Protein 4PZ2 (pdb70)

CATH classification: 3.40.605.10 (+1 more: 3.40.309.10)

Structure (mmCIF, N/CA/C/O backbone):
data_4PZ2
#
_entry.id   4PZ2
#
_cell.length_a   233.880
_cell.length_b   233.880
_cell.length_c   82.900
_cell.angle_alpha   90.00
_cell.angle_beta   90.00
_cell.angle_gamma   90.00
#
_symmetry.space_group_name_H-M   'I 41'
#
loop_
_entity.id
_entity.type
_entity.pdbx_description
1 polymer ZmALDH
2 non-polymer 'SODIUM ION'
3 non-polymer DI(HYDROXYETHYL)ETHER
4 non-polymer NICOTINAMIDE-ADENINE-DINUCLEOTIDE
5 non-polymer 1,2-ETHANEDIOL
6 water water
#
loop_
_atom_site.group_PDB
_atom_site.id
_atom_site.type_symbol
_atom_site.label_atom_id
_atom_site.label_alt_id
_atom_site.label_comp_id
_atom_site.label_asym_id
_atom_site.label_entity_id
_atom_site.label_seq_id
_atom_site.pdbx_PDB_ins_code
_atom_site.Cartn_x
_atom_site.Cartn_y
_atom_site.Cartn_z
_atom_site.occupancy
_atom_site.B_iso_or_equiv
_atom_site.auth_seq_id
_atom_site.auth_comp_id
_atom_site.auth_asym_id
_atom_site.auth_atom_id
_atom_site.pdbx_PDB_model_num
ATOM 1 N N . LEU A 1 42 ? 33.583 -2.590 -33.991 1.00 108.59 27 LEU A N 1
ATOM 2 C CA . LEU A 1 42 ? 33.869 -4.011 -34.181 1.00 108.01 27 LEU A CA 1
ATOM 3 C C . LEU A 1 42 ? 35.293 -4.395 -33.774 1.00 110.51 27 LEU A C 1
ATOM 4 O O . LEU A 1 42 ? 36.263 -3.698 -34.093 1.00 110.03 27 LEU A O 1
ATOM 9 N N . PHE A 1 43 ? 35.396 -5.516 -33.060 1.00 106.09 28 PHE A N 1
ATOM 10 C CA . PHE A 1 43 ? 36.631 -6.116 -32.571 1.00 104.63 28 PHE A CA 1
ATOM 11 C C . PHE A 1 43 ? 36.684 -7.538 -33.088 1.00 110.86 28 PHE A C 1
ATOM 12 O O . PHE A 1 43 ? 35.659 -8.227 -33.118 1.00 110.87 28 PHE A O 1
ATOM 20 N N . ASP A 1 44 ? 37.870 -7.974 -33.512 1.00 109.58 29 ASP A N 1
ATOM 21 C CA . ASP A 1 44 ? 38.056 -9.322 -34.037 1.00 110.69 29 ASP A CA 1
ATOM 22 C C . ASP A 1 44 ? 37.940 -10.384 -32.942 1.00 113.03 29 ASP A C 1
ATOM 23 O O . ASP A 1 44 ? 38.601 -10.280 -31.904 1.00 111.64 29 ASP A O 1
ATOM 28 N N . VAL A 1 45 ? 37.054 -11.376 -33.170 1.00 109.13 30 VAL A N 1
ATOM 29 C CA . VAL A 1 45 ? 36.820 -12.518 -32.281 1.00 107.40 30 VAL A CA 1
ATOM 30 C C . VAL A 1 45 ? 38.101 -13.378 -32.332 1.00 110.28 30 VAL A C 1
ATOM 31 O O . VAL A 1 45 ? 38.580 -13.699 -33.426 1.00 110.99 30 VAL A O 1
ATOM 35 N N . PRO A 1 46 ? 38.721 -13.689 -31.177 1.00 104.58 31 PRO A N 1
ATOM 36 C CA . PRO A 1 46 ? 39.983 -14.441 -31.220 1.00 103.66 31 PRO A CA 1
ATOM 37 C C . PRO A 1 46 ? 39.815 -15.942 -31.467 1.00 105.98 31 PRO A C 1
ATOM 38 O O . PRO A 1 46 ? 38.739 -16.499 -31.246 1.00 105.32 31 PRO A O 1
ATOM 42 N N . GLU A 1 47 ? 40.885 -16.593 -31.926 1.00 101.79 32 GLU A N 1
ATOM 43 C CA . GLU A 1 47 ? 40.884 -18.037 -32.123 1.00 101.35 32 GLU A CA 1
ATOM 44 C C . GLU A 1 47 ? 41.399 -18.640 -30.813 1.00 101.56 32 GLU A C 1
ATOM 45 O O . GLU A 1 47 ? 42.389 -18.154 -30.256 1.00 101.61 32 GLU A O 1
ATOM 51 N N . ILE A 1 48 ? 40.695 -19.647 -30.287 1.00 94.04 33 ILE A N 1
ATOM 52 C CA . ILE A 1 48 ? 41.061 -20.296 -29.026 1.00 90.12 33 ILE A CA 1
ATOM 53 C C . ILE A 1 48 ? 42.102 -21.371 -29.331 1.00 90.09 33 ILE A C 1
ATOM 54 O O . ILE A 1 48 ? 41.829 -22.305 -30.089 1.00 90.49 33 ILE A O 1
ATOM 59 N N . ARG A 1 49 ? 43.304 -21.217 -28.774 1.00 83.50 34 ARG A N 1
ATOM 60 C CA . ARG A 1 49 ? 44.394 -22.151 -29.033 1.00 82.41 34 ARG A CA 1
ATOM 61 C C . ARG A 1 49 ? 44.802 -22.977 -27.821 1.00 80.27 34 ARG A C 1
ATOM 62 O O . ARG A 1 49 ? 45.217 -24.121 -27.989 1.00 80.35 34 ARG A O 1
ATOM 70 N N . PHE A 1 50 ? 44.690 -22.406 -26.613 1.00 72.60 35 PHE A N 1
ATOM 71 C CA . PHE A 1 50 ? 45.083 -23.068 -25.365 1.00 69.89 35 PHE A CA 1
ATOM 72 C C . PHE A 1 50 ? 43.879 -23.468 -24.536 1.00 74.97 35 PHE A C 1
ATOM 73 O O . PHE A 1 50 ? 43.193 -22.610 -23.972 1.00 74.69 35 PHE A O 1
ATOM 81 N N . THR A 1 51 ? 43.595 -24.787 -24.523 1.00 71.99 36 THR A N 1
ATOM 82 C CA . THR A 1 51 ? 42.445 -25.394 -23.850 1.00 71.16 36 THR A CA 1
ATOM 83 C C . THR A 1 51 ? 42.831 -26.516 -22.881 1.00 74.38 36 THR A C 1
ATOM 84 O O . THR A 1 51 ? 41.969 -26.971 -22.133 1.00 75.59 36 THR A O 1
ATOM 88 N N . LYS A 1 52 ? 44.101 -26.968 -22.896 1.00 68.66 37 LYS A N 1
ATOM 89 C CA . LYS A 1 52 ? 44.591 -28.055 -22.036 1.00 67.62 37 LYS A CA 1
ATOM 90 C C . LYS A 1 52 ? 45.195 -27.519 -20.721 1.00 70.87 37 LYS A C 1
ATOM 91 O O . LYS A 1 52 ? 45.399 -26.318 -20.591 1.00 68.44 37 LYS A O 1
ATOM 97 N N . LEU A 1 53 ? 45.491 -28.415 -19.752 1.00 69.49 38 LEU A N 1
ATOM 98 C CA . LEU A 1 53 ? 46.141 -28.059 -18.479 1.00 68.56 38 LEU A CA 1
ATOM 99 C C . LEU A 1 53 ? 47.606 -27.724 -18.757 1.00 71.81 38 LEU A C 1
ATOM 100 O O . LEU A 1 53 ? 48.204 -28.303 -19.664 1.00 70.82 38 LEU A O 1
ATOM 105 N N . PHE A 1 54 ? 48.189 -26.794 -17.987 1.00 68.34 39 PHE A N 1
ATOM 106 C CA . PHE A 1 54 ? 49.598 -26.455 -18.171 1.00 66.49 39 PHE A CA 1
ATOM 107 C C . PHE A 1 54 ? 50.401 -26.999 -16.987 1.00 67.19 39 PHE A C 1
ATOM 108 O O . PHE A 1 54 ? 50.333 -26.457 -15.887 1.00 64.98 39 PHE A O 1
ATOM 116 N N . ILE A 1 55 ? 51.060 -28.149 -17.193 1.00 65.45 40 ILE A N 1
ATOM 117 C CA . ILE A 1 55 ? 51.840 -28.845 -16.152 1.00 65.34 40 ILE A CA 1
ATOM 118 C C . ILE A 1 55 ? 53.252 -29.117 -16.664 1.00 71.33 40 ILE A C 1
ATOM 119 O O . ILE A 1 55 ? 53.416 -29.671 -17.751 1.00 72.68 40 ILE A O 1
ATOM 124 N N . ASN A 1 56 ? 54.259 -28.695 -15.879 1.00 67.20 41 ASN A N 1
ATOM 125 C CA . ASN A 1 56 ? 55.690 -28.865 -16.139 1.00 67.24 41 ASN A CA 1
ATOM 126 C C . ASN A 1 56 ? 56.144 -28.410 -17.541 1.00 70.80 41 ASN A C 1
ATOM 127 O O . ASN A 1 56 ? 56.915 -29.097 -18.212 1.00 71.44 41 ASN A O 1
ATOM 132 N N . GLY A 1 57 ? 55.655 -27.242 -17.946 1.00 66.26 42 GLY A N 1
ATOM 133 C CA . GLY A 1 57 ? 55.971 -26.618 -19.223 1.00 66.51 42 GLY A CA 1
ATOM 134 C C . GLY A 1 57 ? 55.226 -27.155 -20.426 1.00 70.55 42 GLY A C 1
ATOM 135 O O . GLY A 1 57 ? 55.510 -26.741 -21.551 1.00 70.83 42 GLY A O 1
ATOM 136 N N . SER A 1 58 ? 54.267 -28.069 -20.216 1.00 66.96 43 SER A N 1
ATOM 137 C CA . SER A 1 58 ? 53.525 -28.681 -21.309 1.00 67.01 43 SER A CA 1
ATOM 138 C C . SER A 1 58 ? 52.021 -28.572 -21.177 1.00 71.56 43 SER A C 1
ATOM 139 O O . SER A 1 58 ? 51.502 -28.576 -20.061 1.00 71.33 43 SER A O 1
ATOM 142 N N . PHE A 1 59 ? 51.318 -28.514 -22.333 1.00 68.78 44 PHE A N 1
ATOM 143 C CA . PHE A 1 59 ? 49.855 -28.520 -22.399 1.00 68.01 44 PHE A CA 1
ATOM 144 C C . PHE A 1 59 ? 49.420 -29.973 -22.487 1.00 74.00 44 PHE A C 1
ATOM 145 O O . PHE A 1 59 ? 49.725 -30.666 -23.457 1.00 75.51 44 PHE A O 1
ATOM 153 N N . VAL A 1 60 ? 48.806 -30.463 -21.405 1.00 69.66 45 VAL A N 1
ATOM 154 C CA . VAL A 1 60 ? 48.369 -31.849 -21.254 1.00 68.47 45 VAL A CA 1
ATOM 155 C C . VAL A 1 60 ? 46.882 -31.946 -20.915 1.00 74.38 45 VAL A C 1
ATOM 156 O O . VAL A 1 60 ? 46.317 -31.010 -20.347 1.00 73.72 45 VAL A O 1
ATOM 160 N N . ASP A 1 61 ? 46.263 -33.090 -21.238 1.00 73.10 46 ASP A N 1
ATOM 161 C CA . ASP A 1 61 ? 44.868 -33.363 -20.902 1.00 73.97 46 ASP A CA 1
ATOM 162 C C . ASP A 1 61 ? 44.788 -33.825 -19.446 1.00 77.41 46 ASP A C 1
ATOM 163 O O . ASP A 1 61 ? 45.796 -34.231 -18.865 1.00 76.36 46 ASP A O 1
ATOM 168 N N . ALA A 1 62 ? 43.585 -33.797 -18.870 1.00 74.27 47 ALA A N 1
ATOM 169 C CA . ALA A 1 62 ? 43.340 -34.286 -17.515 1.00 73.49 47 ALA A CA 1
ATOM 170 C C . ALA A 1 62 ? 43.522 -35.804 -17.525 1.00 77.29 47 ALA A C 1
ATOM 171 O O . ALA A 1 62 ? 43.311 -36.432 -18.564 1.00 77.80 47 ALA A O 1
ATOM 173 N N . VAL A 1 63 ? 43.928 -36.388 -16.383 1.00 73.54 48 VAL A N 1
ATOM 174 C CA . VAL A 1 63 ? 44.142 -37.834 -16.217 1.00 74.09 48 VAL A CA 1
ATOM 175 C C . VAL A 1 63 ? 42.891 -38.634 -16.698 1.00 76.98 48 VAL A C 1
ATOM 176 O O . VAL A 1 63 ? 43.025 -39.641 -17.401 1.00 76.50 48 VAL A O 1
ATOM 180 N N . SER A 1 64 ? 41.692 -38.109 -16.367 1.00 72.18 49 SER A N 1
ATOM 181 C CA . SER A 1 64 ? 40.378 -38.648 -16.699 1.00 72.04 49 SER A CA 1
ATOM 182 C C . SER A 1 64 ? 39.983 -38.445 -18.171 1.00 77.53 49 SER A C 1
ATOM 183 O O . SER A 1 64 ? 39.094 -39.153 -18.674 1.00 80.02 49 SER A O 1
ATOM 186 N N . GLY A 1 65 ? 40.604 -37.474 -18.830 1.00 71.39 50 GLY A N 1
ATOM 187 C CA . GLY A 1 65 ? 40.289 -37.118 -20.206 1.00 71.35 50 GLY A CA 1
ATOM 188 C C . GLY A 1 65 ? 39.042 -36.252 -20.289 1.00 75.89 50 GLY A C 1
ATOM 189 O O . GLY A 1 65 ? 38.542 -35.974 -21.390 1.00 77.25 50 GLY A O 1
ATOM 190 N N . ARG A 1 66 ? 38.534 -35.818 -19.114 1.00 70.61 51 ARG A N 1
ATOM 191 C CA . ARG A 1 66 ? 37.342 -34.990 -18.971 1.00 70.51 51 ARG A CA 1
ATOM 192 C C . ARG A 1 66 ? 37.587 -33.550 -19.368 1.00 74.96 51 ARG A C 1
ATOM 193 O O . ARG A 1 66 ? 38.693 -33.024 -19.197 1.00 75.58 51 ARG A O 1
ATOM 201 N N . THR A 1 67 ? 36.543 -32.913 -19.909 1.00 70.65 52 THR A N 1
ATOM 202 C CA . THR A 1 67 ? 36.528 -31.511 -20.300 1.00 69.23 52 THR A CA 1
ATOM 203 C C . THR A 1 67 ? 35.292 -30.845 -19.708 1.00 72.95 52 THR A C 1
ATOM 204 O O . THR A 1 67 ? 34.335 -31.528 -19.317 1.00 71.87 52 THR A O 1
ATOM 208 N N . PHE A 1 68 ? 35.345 -29.515 -19.584 1.00 68.75 53 PHE A N 1
ATOM 209 C CA . PHE A 1 68 ? 34.225 -28.693 -19.139 1.00 68.55 53 PHE A CA 1
ATOM 210 C C . PHE A 1 68 ? 34.122 -27.563 -20.145 1.00 75.14 53 PHE A C 1
ATOM 211 O O . PHE A 1 68 ? 35.139 -27.157 -20.715 1.00 74.78 53 PHE A O 1
ATOM 219 N N . ASP A 1 69 ? 32.908 -27.090 -20.411 1.00 73.70 54 ASP A N 1
ATOM 220 C CA . ASP A 1 69 ? 32.729 -26.017 -21.382 1.00 73.67 54 ASP A CA 1
ATOM 221 C C . ASP A 1 69 ? 32.793 -24.640 -20.766 1.00 76.11 54 ASP A C 1
ATOM 222 O O . ASP A 1 69 ? 32.323 -24.431 -19.645 1.00 73.71 54 ASP A O 1
ATOM 227 N N . THR A 1 70 ? 33.372 -23.699 -21.529 1.00 73.55 55 THR A N 1
ATOM 228 C CA . THR A 1 70 ? 33.394 -22.276 -21.218 1.00 72.78 55 THR A CA 1
ATOM 229 C C . THR A 1 70 ? 32.468 -21.637 -22.255 1.00 75.64 55 THR A C 1
ATOM 230 O O . THR A 1 70 ? 32.500 -22.030 -23.421 1.00 74.84 55 THR A O 1
ATOM 234 N N . ARG A 1 71 ? 31.587 -20.731 -21.818 1.00 72.00 56 ARG A N 1
ATOM 235 C CA . ARG A 1 71 ? 30.602 -20.114 -22.697 1.00 72.36 56 ARG A CA 1
ATOM 236 C C . ARG A 1 71 ? 30.765 -18.611 -22.856 1.00 77.74 56 ARG A C 1
ATOM 237 O O . ARG A 1 71 ? 31.352 -17.967 -21.990 1.00 78.92 56 ARG A O 1
ATOM 245 N N . ASP A 1 72 ? 30.278 -18.059 -23.989 1.00 74.46 57 ASP A N 1
ATOM 246 C CA . ASP A 1 72 ? 30.278 -16.631 -24.301 1.00 74.19 57 ASP A CA 1
ATOM 247 C C . ASP A 1 72 ? 28.955 -16.032 -23.784 1.00 77.16 57 ASP A C 1
ATOM 248 O O . ASP A 1 72 ? 27.899 -16.347 -24.336 1.00 76.29 57 ASP A O 1
ATOM 253 N N . PRO A 1 73 ? 28.999 -15.150 -22.746 1.00 72.80 58 PRO A N 1
ATOM 254 C CA . PRO A 1 73 ? 27.743 -14.559 -22.211 1.00 72.52 58 PRO A CA 1
ATOM 255 C C . PRO A 1 73 ? 26.913 -13.691 -23.167 1.00 76.79 58 PRO A C 1
ATOM 256 O O . PRO A 1 73 ? 25.752 -13.393 -22.865 1.00 76.62 58 PRO A O 1
ATOM 260 N N . ARG A 1 74 ? 27.492 -13.293 -24.316 1.00 73.52 59 ARG A N 1
ATOM 261 C CA . ARG A 1 74 ? 26.776 -12.528 -25.343 1.00 74.25 59 ARG A CA 1
ATOM 262 C C . ARG A 1 74 ? 25.736 -13.403 -26.049 1.00 77.71 59 ARG A C 1
ATOM 263 O O . ARG A 1 74 ? 24.747 -12.872 -26.536 1.00 78.12 59 ARG A O 1
ATOM 271 N N . THR A 1 75 ? 25.998 -14.722 -26.160 1.00 74.36 60 THR A N 1
ATOM 272 C CA . THR A 1 75 ? 25.158 -15.694 -26.865 1.00 75.70 60 THR A CA 1
ATOM 273 C C . THR A 1 75 ? 24.691 -16.863 -25.980 1.00 82.09 60 THR A C 1
ATOM 274 O O . THR A 1 75 ? 23.644 -17.454 -26.265 1.00 83.54 60 THR A O 1
ATOM 278 N N . GLY A 1 76 ? 25.493 -17.214 -24.967 1.00 77.24 61 GLY A N 1
ATOM 279 C CA . GLY A 1 76 ? 25.249 -18.352 -24.086 1.00 76.67 61 GLY A CA 1
ATOM 280 C C . GLY A 1 76 ? 25.778 -19.659 -24.658 1.00 80.79 61 GLY A C 1
ATOM 281 O O . GLY A 1 76 ? 25.529 -20.735 -24.096 1.00 80.34 61 GLY A O 1
ATOM 282 N N . GLY A 1 77 ? 26.509 -19.554 -25.777 1.00 77.92 62 GLY A N 1
ATOM 283 C CA . GLY A 1 77 ? 27.103 -20.681 -26.496 1.00 78.25 62 GLY A CA 1
ATOM 284 C C . GLY A 1 77 ? 28.526 -21.013 -26.089 1.00 81.36 62 GLY A C 1
ATOM 285 O O . GLY A 1 77 ? 29.273 -20.132 -25.657 1.00 78.37 62 GLY A O 1
ATOM 286 N N . VAL A 1 78 ? 28.910 -22.303 -26.255 1.00 80.06 63 VAL A N 1
ATOM 287 C CA . VAL A 1 78 ? 30.235 -22.862 -25.927 1.00 78.71 63 VAL A CA 1
ATOM 288 C C . VAL A 1 78 ? 31.335 -22.216 -26.795 1.00 83.77 63 VAL A C 1
ATOM 289 O O . VAL A 1 78 ? 31.220 -22.187 -28.022 1.00 84.19 63 VAL A O 1
ATOM 293 N N . ILE A 1 79 ? 32.370 -21.676 -26.133 1.00 79.95 64 ILE A N 1
ATOM 294 C CA . ILE A 1 79 ? 33.550 -21.051 -26.736 1.00 79.82 64 ILE A CA 1
ATOM 295 C C . ILE A 1 79 ? 34.579 -22.164 -27.003 1.00 83.21 64 ILE A C 1
ATOM 296 O O . ILE A 1 79 ? 35.132 -22.258 -28.095 1.00 84.07 64 ILE A O 1
ATOM 301 N N . ALA A 1 80 ? 34.867 -22.963 -25.971 1.00 78.12 65 ALA A N 1
ATOM 302 C CA . ALA A 1 80 ? 35.856 -24.032 -25.992 1.00 77.12 65 ALA A CA 1
ATOM 303 C C . ALA A 1 80 ? 35.528 -25.110 -24.967 1.00 80.80 65 ALA A C 1
ATOM 304 O O . ALA A 1 80 ? 34.760 -24.878 -24.025 1.00 80.62 65 ALA A O 1
ATOM 306 N N . SER A 1 81 ? 36.131 -26.287 -25.150 1.00 77.72 66 SER A N 1
ATOM 307 C CA . SER A 1 81 ? 36.015 -27.409 -24.224 1.00 77.36 66 SER A CA 1
ATOM 308 C C . SER A 1 81 ? 37.402 -27.518 -23.529 1.00 78.83 66 SER A C 1
ATOM 309 O O . SER A 1 81 ? 38.393 -27.899 -24.159 1.00 79.46 66 SER A O 1
ATOM 312 N N . VAL A 1 82 ? 37.467 -27.097 -22.250 1.00 71.95 67 VAL A N 1
ATOM 313 C CA . VAL A 1 82 ? 38.679 -27.034 -21.424 1.00 69.72 67 VAL A CA 1
ATOM 314 C C . VAL A 1 82 ? 38.912 -28.321 -20.598 1.00 71.54 67 VAL A C 1
ATOM 315 O O . VAL A 1 82 ? 37.980 -28.833 -19.987 1.00 73.09 67 VAL A O 1
ATOM 319 N N . ALA A 1 83 ? 40.158 -28.810 -20.549 1.00 65.06 68 ALA A N 1
ATOM 320 C CA . ALA A 1 83 ? 40.535 -29.970 -19.748 1.00 64.77 68 ALA A CA 1
ATOM 321 C C . ALA A 1 83 ? 40.116 -29.733 -18.285 1.00 72.26 68 ALA A C 1
ATOM 322 O O . ALA A 1 83 ? 40.386 -28.668 -17.705 1.00 71.72 68 ALA A O 1
ATOM 324 N N . GLU A 1 84 ? 39.409 -30.711 -17.711 1.00 71.79 69 GLU A N 1
ATOM 325 C CA . GLU A 1 84 ? 38.878 -30.617 -16.354 1.00 71.28 69 GLU A CA 1
ATOM 326 C C . GLU A 1 84 ? 39.811 -31.240 -15.327 1.00 75.70 69 GLU A C 1
ATOM 327 O O . GLU A 1 84 ? 39.829 -32.465 -15.179 1.00 76.11 69 GLU A O 1
ATOM 333 N N . ALA A 1 85 ? 40.579 -30.386 -14.603 1.00 70.93 70 ALA A N 1
ATOM 334 C CA . ALA A 1 85 ? 41.492 -30.867 -13.568 1.00 70.25 70 ALA A CA 1
ATOM 335 C C . ALA A 1 85 ? 40.749 -31.311 -12.313 1.00 74.67 70 ALA A C 1
ATOM 336 O O . ALA A 1 85 ? 39.733 -30.716 -11.923 1.00 74.12 70 ALA A O 1
ATOM 338 N N . ASP A 1 86 ? 41.255 -32.385 -11.708 1.00 71.49 71 ASP A N 1
ATOM 339 C CA . ASP A 1 86 ? 40.748 -32.950 -10.460 1.00 71.48 71 ASP A CA 1
ATOM 340 C C . ASP A 1 86 ? 41.953 -33.186 -9.542 1.00 72.63 71 ASP A C 1
ATOM 341 O O . ASP A 1 86 ? 43.045 -32.726 -9.876 1.00 71.60 71 ASP A O 1
ATOM 346 N N . LYS A 1 87 ? 41.757 -33.890 -8.400 1.00 67.56 72 LYS A N 1
ATOM 347 C CA . LYS A 1 87 ? 42.775 -34.212 -7.401 1.00 66.42 72 LYS A CA 1
ATOM 348 C C . LYS A 1 87 ? 44.096 -34.736 -7.997 1.00 71.77 72 LYS A C 1
ATOM 349 O O . LYS A 1 87 ? 45.157 -34.228 -7.649 1.00 71.69 72 LYS A O 1
ATOM 355 N N . GLU A 1 88 ? 44.024 -35.716 -8.906 1.00 70.82 73 GLU A N 1
ATOM 356 C CA . GLU A 1 88 ? 45.188 -36.349 -9.549 1.00 71.25 73 GLU A CA 1
ATOM 357 C C . GLU A 1 88 ? 46.047 -35.375 -10.359 1.00 71.22 73 GLU A C 1
ATOM 358 O O . GLU A 1 88 ? 47.269 -35.477 -10.339 1.00 69.78 73 GLU A O 1
ATOM 364 N N . ASP A 1 89 ? 45.393 -34.433 -11.061 1.00 67.17 74 ASP A N 1
ATOM 365 C CA . ASP A 1 89 ? 46.034 -33.401 -11.886 1.00 65.35 74 ASP A CA 1
ATOM 366 C C . ASP A 1 89 ? 46.694 -32.331 -11.027 1.00 67.55 74 ASP A C 1
ATOM 367 O O . ASP A 1 89 ? 47.760 -31.819 -11.387 1.00 66.74 74 ASP A O 1
ATOM 372 N N . VAL A 1 90 ? 46.058 -31.994 -9.888 1.00 63.63 75 VAL A N 1
ATOM 373 C CA . VAL A 1 90 ? 46.576 -31.046 -8.908 1.00 63.03 75 VAL A CA 1
ATOM 374 C C . VAL A 1 90 ? 47.863 -31.657 -8.314 1.00 66.99 75 VAL A C 1
ATOM 375 O O . VAL A 1 90 ? 48.874 -30.959 -8.215 1.00 67.69 75 VAL A O 1
ATOM 379 N N . ASP A 1 91 ? 47.830 -32.964 -7.973 1.00 63.03 76 ASP A N 1
ATOM 380 C CA . ASP A 1 91 ? 48.971 -33.730 -7.449 1.00 62.76 76 ASP A CA 1
ATOM 381 C C . ASP A 1 91 ? 50.179 -33.635 -8.394 1.00 67.78 76 ASP A C 1
ATOM 382 O O . ASP A 1 91 ? 51.274 -33.295 -7.947 1.00 66.79 76 ASP A O 1
ATOM 387 N N . LEU A 1 92 ? 49.952 -33.901 -9.701 1.00 66.34 77 LEU A N 1
ATOM 388 C CA . LEU A 1 92 ? 50.905 -33.807 -10.809 1.00 66.93 77 LEU A CA 1
ATOM 389 C C . LEU A 1 92 ? 51.519 -32.385 -10.900 1.00 71.60 77 LEU A C 1
ATOM 390 O O . LEU A 1 92 ? 52.741 -32.244 -10.984 1.00 73.85 77 LEU A O 1
ATOM 395 N N . ALA A 1 93 ? 50.675 -31.343 -10.854 1.00 65.51 78 ALA A N 1
ATOM 396 C CA . ALA A 1 93 ? 51.103 -29.942 -10.888 1.00 63.53 78 ALA A CA 1
ATOM 397 C C . ALA A 1 93 ? 51.923 -29.557 -9.634 1.00 66.43 78 ALA A C 1
ATOM 398 O O . ALA A 1 93 ? 52.957 -28.882 -9.768 1.00 66.08 78 ALA A O 1
ATOM 400 N N . VAL A 1 94 ? 51.493 -30.015 -8.427 1.00 62.06 79 VAL A N 1
ATOM 401 C CA . VAL A 1 94 ? 52.214 -29.771 -7.156 1.00 61.00 79 VAL A CA 1
ATOM 402 C C . VAL A 1 94 ? 53.599 -30.453 -7.162 1.00 64.71 79 VAL A C 1
ATOM 403 O O . VAL A 1 94 ? 54.577 -29.853 -6.691 1.00 65.16 79 VAL A O 1
ATOM 407 N N . ARG A 1 95 ? 53.682 -31.669 -7.739 1.00 59.79 80 ARG A N 1
ATOM 408 C CA . ARG A 1 95 ? 54.928 -32.426 -7.882 1.00 59.72 80 ARG A CA 1
ATOM 409 C C . ARG A 1 95 ? 55.901 -31.719 -8.822 1.00 65.70 80 ARG A C 1
ATOM 410 O O . ARG A 1 95 ? 57.096 -31.653 -8.519 1.00 67.52 80 ARG A O 1
ATOM 418 N N . ALA A 1 96 ? 55.379 -31.145 -9.937 1.00 61.69 81 ALA A N 1
ATOM 419 C CA . ALA A 1 96 ? 56.139 -30.370 -10.927 1.00 61.12 81 ALA A CA 1
ATOM 420 C C . ALA A 1 96 ? 56.715 -29.094 -10.283 1.00 67.02 81 ALA A C 1
ATOM 421 O O . ALA A 1 96 ? 57.876 -28.743 -10.554 1.00 67.83 81 ALA A O 1
ATOM 423 N N . ALA A 1 97 ? 55.900 -28.419 -9.424 1.00 61.65 82 ALA A N 1
ATOM 424 C CA . ALA A 1 97 ? 56.295 -27.201 -8.707 1.00 61.34 82 ALA A CA 1
ATOM 425 C C . ALA A 1 97 ? 57.318 -27.520 -7.635 1.00 65.63 82 ALA A C 1
ATOM 426 O O . ALA A 1 97 ? 58.302 -26.792 -7.494 1.00 64.69 82 ALA A O 1
ATOM 428 N N . ARG A 1 98 ? 57.123 -28.645 -6.925 1.00 64.67 83 ARG A N 1
ATOM 429 C CA . ARG A 1 98 ? 58.051 -29.121 -5.894 1.00 64.83 83 ARG A CA 1
ATOM 430 C C . ARG A 1 98 ? 59.448 -29.394 -6.485 1.00 68.30 83 ARG A C 1
ATOM 431 O O . ARG A 1 98 ? 60.450 -28.956 -5.912 1.00 67.10 83 ARG A O 1
ATOM 439 N N . ALA A 1 99 ? 59.503 -30.078 -7.648 1.00 65.41 84 ALA A N 1
ATOM 440 C CA . ALA A 1 99 ? 60.770 -30.376 -8.328 1.00 64.76 84 ALA A CA 1
ATOM 441 C C . ALA A 1 99 ? 61.453 -29.076 -8.801 1.00 66.65 84 ALA A C 1
ATOM 442 O O . ALA A 1 99 ? 62.664 -28.918 -8.628 1.00 66.52 84 ALA A O 1
ATOM 444 N N . ALA A 1 100 ? 60.662 -28.129 -9.333 1.00 62.42 85 ALA A N 1
ATOM 445 C CA . ALA A 1 100 ? 61.143 -26.822 -9.803 1.00 60.37 85 ALA A CA 1
ATOM 446 C C . ALA A 1 100 ? 61.733 -25.988 -8.663 1.00 63.79 85 ALA A C 1
ATOM 447 O O . ALA A 1 100 ? 62.735 -25.290 -8.869 1.00 64.30 85 ALA A O 1
ATOM 449 N N . PHE A 1 101 ? 61.120 -26.059 -7.463 1.00 57.54 86 PHE A N 1
ATOM 450 C CA . PHE A 1 101 ? 61.605 -25.330 -6.298 1.00 55.48 86 PHE A CA 1
ATOM 451 C C . PHE A 1 101 ? 62.797 -26.012 -5.617 1.00 58.52 86 PHE A C 1
ATOM 452 O O . PHE A 1 101 ? 63.790 -25.349 -5.319 1.00 59.11 86 PHE A O 1
ATOM 460 N N . ASP A 1 102 ? 62.671 -27.307 -5.309 1.00 54.93 87 ASP A N 1
ATOM 461 C CA . ASP A 1 102 ? 63.693 -28.082 -4.609 1.00 54.78 87 ASP A CA 1
ATOM 462 C C . ASP A 1 102 ? 64.938 -28.331 -5.392 1.00 61.69 87 ASP A C 1
ATOM 463 O O . ASP A 1 102 ? 66.006 -28.364 -4.785 1.00 63.31 87 ASP A O 1
ATOM 468 N N . HIS A 1 103 ? 64.824 -28.550 -6.726 1.00 60.02 88 HIS A N 1
ATOM 469 C CA . HIS A 1 103 ? 65.969 -28.901 -7.576 1.00 60.71 88 HIS A CA 1
ATOM 470 C C . HIS A 1 103 ? 66.199 -28.029 -8.804 1.00 66.94 88 HIS A C 1
ATOM 471 O O . HIS A 1 103 ? 67.294 -28.066 -9.364 1.00 67.60 88 HIS A O 1
ATOM 478 N N . GLY A 1 104 ? 65.186 -27.272 -9.209 1.00 63.39 89 GLY A N 1
ATOM 479 C CA . GLY A 1 104 ? 65.252 -26.417 -10.382 1.00 63.20 89 GLY A CA 1
ATOM 480 C C . GLY A 1 104 ? 65.993 -25.103 -10.222 1.00 68.65 89 GLY A C 1
ATOM 481 O O . GLY A 1 104 ? 66.361 -24.687 -9.113 1.00 69.08 89 GLY A O 1
ATOM 482 N N . GLU A 1 105 ? 66.163 -24.432 -11.363 1.00 65.17 90 GLU A N 1
ATOM 483 C CA . GLU A 1 105 ? 66.873 -23.175 -11.574 1.00 65.25 90 GLU A CA 1
ATOM 484 C C . GLU A 1 105 ? 66.281 -21.937 -10.924 1.00 64.90 90 GLU A C 1
ATOM 485 O O . GLU A 1 105 ? 67.047 -21.101 -10.457 1.00 64.48 90 GLU A O 1
ATOM 491 N N . TRP A 1 106 ? 64.949 -21.762 -10.972 1.00 59.68 91 TRP A N 1
ATOM 492 C CA . TRP A 1 106 ? 64.254 -20.561 -10.479 1.00 58.88 91 TRP A CA 1
ATOM 493 C C . TRP A 1 106 ? 64.681 -19.982 -9.098 1.00 63.38 91 TRP A C 1
ATOM 494 O O . TRP A 1 106 ? 65.045 -18.789 -9.056 1.00 63.09 91 TRP A O 1
ATOM 505 N N . PRO A 1 107 ? 64.686 -20.767 -7.977 1.00 57.06 92 PRO A N 1
ATOM 506 C CA . PRO A 1 107 ? 65.140 -20.184 -6.696 1.00 55.99 92 PRO A CA 1
ATOM 507 C C . PRO A 1 107 ? 66.656 -19.949 -6.655 1.00 60.01 92 PRO A C 1
ATOM 508 O O . PRO A 1 107 ? 67.139 -19.162 -5.827 1.00 57.54 92 PRO A O 1
ATOM 512 N N . ARG A 1 108 ? 67.407 -20.657 -7.544 1.00 56.27 93 ARG A N 1
ATOM 513 C CA . ARG A 1 108 ? 68.872 -20.581 -7.627 1.00 55.70 93 ARG A CA 1
ATOM 514 C C . ARG A 1 108 ? 69.379 -19.443 -8.507 1.00 60.59 93 ARG A C 1
ATOM 515 O O . ARG A 1 108 ? 70.569 -19.132 -8.489 1.00 59.37 93 ARG A O 1
ATOM 523 N N . MET A 1 109 ? 68.473 -18.819 -9.268 1.00 59.56 94 MET A N 1
ATOM 524 C CA . MET A 1 109 ? 68.765 -17.652 -10.101 1.00 60.37 94 MET A CA 1
ATOM 525 C C . MET A 1 109 ? 68.858 -16.409 -9.223 1.00 61.94 94 MET A C 1
ATOM 526 O O . MET A 1 109 ? 68.217 -16.324 -8.173 1.00 60.31 94 MET A O 1
ATOM 531 N N . SER A 1 110 ? 69.629 -15.426 -9.669 1.00 59.80 95 SER A N 1
ATOM 532 C CA . SER A 1 110 ? 69.711 -14.151 -8.963 1.00 59.21 95 SER A CA 1
ATOM 533 C C . SER A 1 110 ? 68.391 -13.374 -9.182 1.00 63.75 95 SER A C 1
ATOM 534 O O . SER A 1 110 ? 67.691 -13.614 -10.179 1.00 63.34 95 SER A O 1
ATOM 537 N N . GLY A 1 111 ? 68.060 -12.476 -8.249 1.00 59.77 96 GLY A N 1
ATOM 538 C CA . GLY A 1 111 ? 66.893 -11.615 -8.375 1.00 58.71 96 GLY A CA 1
ATOM 539 C C . GLY A 1 111 ? 66.899 -10.866 -9.700 1.00 62.48 96 GLY A C 1
ATOM 540 O O . GLY A 1 111 ? 65.853 -10.711 -10.328 1.00 63.79 96 GLY A O 1
ATOM 541 N N . SER A 1 112 ? 68.096 -10.462 -10.166 1.00 57.59 97 SER A N 1
ATOM 542 C CA . SER A 1 112 ? 68.322 -9.794 -11.449 1.00 57.52 97 SER A CA 1
ATOM 543 C C . SER A 1 112 ? 67.899 -10.690 -12.623 1.00 63.73 97 SER A C 1
ATOM 544 O O . SER A 1 112 ? 67.273 -10.203 -13.560 1.00 63.62 97 SER A O 1
ATOM 547 N N . GLU A 1 113 ? 68.260 -11.991 -12.564 1.00 61.95 98 GLU A N 1
ATOM 548 C CA . GLU A 1 113 ? 67.930 -13.007 -13.580 1.00 61.71 98 GLU A CA 1
ATOM 549 C C . GLU A 1 113 ? 66.429 -13.247 -13.642 1.00 63.41 98 GLU A C 1
ATOM 550 O O . GLU A 1 113 ? 65.853 -13.228 -14.737 1.00 62.75 98 GLU A O 1
ATOM 556 N N . ARG A 1 114 ? 65.798 -13.414 -12.463 1.00 59.03 99 ARG A N 1
ATOM 557 C CA . ARG A 1 114 ? 64.360 -13.576 -12.354 1.00 59.66 99 ARG A CA 1
ATOM 558 C C . ARG A 1 114 ? 63.637 -12.330 -12.895 1.00 64.95 99 ARG A C 1
ATOM 559 O O . ARG A 1 114 ? 62.698 -12.481 -13.676 1.00 65.71 99 ARG A O 1
ATOM 567 N N . GLY A 1 115 ? 64.146 -11.141 -12.532 1.00 61.47 100 GLY A N 1
ATOM 568 C CA . GLY A 1 115 ? 63.680 -9.817 -12.957 1.00 60.75 100 GLY A CA 1
ATOM 569 C C . GLY A 1 115 ? 63.656 -9.615 -14.465 1.00 64.88 100 GLY A C 1
ATOM 570 O O . GLY A 1 115 ? 62.678 -9.083 -14.991 1.00 65.57 100 GLY A O 1
ATOM 571 N N . ARG A 1 116 ? 64.706 -10.073 -15.184 1.00 61.37 101 ARG A N 1
ATOM 572 C CA . ARG A 1 116 ? 64.787 -9.987 -16.652 1.00 61.50 101 ARG A CA 1
ATOM 573 C C . ARG A 1 116 ? 63.730 -10.865 -17.311 1.00 64.72 101 ARG A C 1
ATOM 574 O O . ARG A 1 116 ? 63.087 -10.435 -18.271 1.00 66.32 101 ARG A O 1
ATOM 582 N N . ILE A 1 117 ? 63.542 -12.086 -16.787 1.00 58.82 102 ILE A N 1
ATOM 583 C CA . ILE A 1 117 ? 62.549 -13.045 -17.309 1.00 57.51 102 ILE A CA 1
ATOM 584 C C . ILE A 1 117 ? 61.155 -12.494 -17.096 1.00 61.91 102 ILE A C 1
ATOM 585 O O . ILE A 1 117 ? 60.352 -12.474 -18.038 1.00 63.29 102 ILE A O 1
ATOM 590 N N . MET A 1 118 ? 60.903 -11.983 -15.874 1.00 56.43 103 MET A N 1
ATOM 591 C CA . MET A 1 118 ? 59.639 -11.364 -15.483 1.00 55.46 103 MET A CA 1
ATOM 592 C C . MET A 1 118 ? 59.318 -10.148 -16.329 1.00 61.31 103 MET A C 1
ATOM 593 O O . MET A 1 118 ? 58.147 -9.937 -16.659 1.00 63.26 103 MET A O 1
ATOM 598 N N . ALA A 1 119 ? 60.343 -9.345 -16.679 1.00 57.98 104 ALA A N 1
ATOM 599 C CA . ALA A 1 119 ? 60.132 -8.164 -17.513 1.00 58.71 104 ALA A CA 1
ATOM 600 C C . ALA A 1 119 ? 59.856 -8.553 -18.980 1.00 62.89 104 ALA A C 1
ATOM 601 O O . ALA A 1 119 ? 59.052 -7.891 -19.632 1.00 63.06 104 ALA A O 1
ATOM 603 N N . ARG A 1 120 ? 60.471 -9.651 -19.465 1.00 60.97 105 ARG A N 1
ATOM 604 C CA . ARG A 1 120 ? 60.253 -10.237 -20.803 1.00 63.19 105 ARG A CA 1
ATOM 605 C C . ARG A 1 120 ? 58.791 -10.685 -20.923 1.00 68.39 105 ARG A C 1
ATOM 606 O O . ARG A 1 120 ? 58.178 -10.504 -21.978 1.00 69.37 105 ARG A O 1
ATOM 614 N N . LEU A 1 121 ? 58.241 -11.258 -19.832 1.00 65.07 106 LEU A N 1
ATOM 615 C CA . LEU A 1 121 ? 56.837 -11.673 -19.734 1.00 64.97 106 LEU A CA 1
ATOM 616 C C . LEU A 1 121 ? 55.908 -10.443 -19.806 1.00 67.63 106 LEU A C 1
ATOM 617 O O . LEU A 1 121 ? 54.924 -10.484 -20.545 1.00 67.40 106 LEU A O 1
ATOM 622 N N . ALA A 1 122 ? 56.244 -9.349 -19.092 1.00 63.51 107 ALA A N 1
ATOM 623 C CA . ALA A 1 122 ? 55.473 -8.093 -19.144 1.00 63.51 107 ALA A CA 1
ATOM 624 C C . ALA A 1 122 ? 55.502 -7.500 -20.567 1.00 68.41 107 ALA A C 1
ATOM 625 O O . ALA A 1 122 ? 54.484 -6.978 -21.031 1.00 68.79 107 ALA A O 1
ATOM 627 N N . ASP A 1 123 ? 56.658 -7.610 -21.263 1.00 65.05 108 ASP A N 1
ATOM 628 C CA . ASP A 1 123 ? 56.834 -7.177 -22.657 1.00 65.04 108 ASP A CA 1
ATOM 629 C C . ASP A 1 123 ? 55.932 -7.975 -23.617 1.00 67.65 108 ASP A C 1
ATOM 630 O O . ASP A 1 123 ? 55.357 -7.392 -24.534 1.00 68.58 108 ASP A O 1
ATOM 635 N N . LEU A 1 124 ? 55.797 -9.289 -23.381 1.00 62.65 109 LEU A N 1
ATOM 636 C CA . LEU A 1 124 ? 54.957 -10.214 -24.158 1.00 62.66 109 LEU A CA 1
ATOM 637 C C . LEU A 1 124 ? 53.460 -9.947 -23.980 1.00 68.32 109 LEU A C 1
ATOM 638 O O . LEU A 1 124 ? 52.714 -9.940 -24.966 1.00 67.64 109 LEU A O 1
ATOM 643 N N . VAL A 1 125 ? 53.032 -9.676 -22.723 1.00 65.54 110 VAL A N 1
ATOM 644 C CA . VAL A 1 125 ? 51.648 -9.342 -22.360 1.00 64.98 110 VAL A CA 1
ATOM 645 C C . VAL A 1 125 ? 51.239 -8.050 -23.098 1.00 68.93 110 VAL A C 1
ATOM 646 O O . VAL A 1 125 ? 50.115 -7.943 -23.581 1.00 68.67 110 VAL A O 1
ATOM 650 N N . GLU A 1 126 ? 52.184 -7.107 -23.222 1.00 65.72 111 GLU A N 1
ATOM 651 C CA . GLU A 1 126 ? 52.030 -5.832 -23.909 1.00 65.18 111 GLU A CA 1
ATOM 652 C C . GLU A 1 126 ? 51.970 -6.000 -25.439 1.00 67.11 111 GLU A C 1
ATOM 653 O O . GLU A 1 126 ? 51.152 -5.356 -26.094 1.00 67.74 111 GLU A O 1
ATOM 659 N N . GLU A 1 127 ? 52.847 -6.845 -25.994 1.00 63.08 112 GLU A N 1
ATOM 660 C CA . GLU A 1 127 ? 52.946 -7.197 -27.415 1.00 65.15 112 GLU A CA 1
ATOM 661 C C . GLU A 1 127 ? 51.662 -7.919 -27.901 1.00 71.69 112 GLU A C 1
ATOM 662 O O . GLU A 1 127 ? 51.221 -7.697 -29.031 1.00 72.21 112 GLU A O 1
ATOM 668 N N . HIS A 1 128 ? 51.093 -8.799 -27.048 1.00 68.35 113 HIS A N 1
ATOM 669 C CA . HIS A 1 128 ? 49.885 -9.585 -27.336 1.00 68.26 113 HIS A CA 1
ATOM 670 C C . HIS A 1 128 ? 48.632 -9.065 -26.605 1.00 72.11 113 HIS A C 1
ATOM 671 O O . HIS A 1 128 ? 47.671 -9.814 -26.447 1.00 74.05 113 HIS A O 1
ATOM 678 N N . ALA A 1 129 ? 48.634 -7.773 -26.204 1.00 66.65 114 ALA A N 1
ATOM 679 C CA . ALA A 1 129 ? 47.558 -7.105 -25.472 1.00 65.07 114 ALA A CA 1
ATOM 680 C C . ALA A 1 129 ? 46.192 -7.185 -26.129 1.00 71.28 114 ALA A C 1
ATOM 681 O O . ALA A 1 129 ? 45.216 -7.468 -25.430 1.00 71.65 114 ALA A O 1
ATOM 683 N N . GLY A 1 130 ? 46.137 -6.955 -27.448 1.00 68.91 115 GLY A N 1
ATOM 684 C CA . GLY A 1 130 ? 44.917 -6.989 -28.250 1.00 69.36 115 GLY A CA 1
ATOM 685 C C . GLY A 1 130 ? 44.258 -8.351 -28.282 1.00 76.02 115 GLY A C 1
ATOM 686 O O . GLY A 1 130 ? 43.041 -8.453 -28.080 1.00 76.64 115 GLY A O 1
ATOM 687 N N . GLU A 1 131 ? 45.076 -9.415 -28.509 1.00 73.43 116 GLU A N 1
ATOM 688 C CA . GLU A 1 131 ? 44.637 -10.810 -28.554 1.00 73.37 116 GLU A CA 1
ATOM 689 C C . GLU A 1 131 ? 44.133 -11.255 -27.177 1.00 76.84 116 GLU A C 1
ATOM 690 O O . GLU A 1 131 ? 43.054 -11.842 -27.086 1.00 76.85 116 GLU A O 1
ATOM 696 N N . LEU A 1 132 ? 44.901 -10.939 -26.112 1.00 72.06 117 LEU A N 1
ATOM 697 C CA . LEU A 1 132 ? 44.562 -11.266 -24.728 1.00 69.93 117 LEU A CA 1
ATOM 698 C C . LEU A 1 132 ? 43.286 -10.545 -24.283 1.00 72.18 117 LEU A C 1
ATOM 699 O O . LEU A 1 132 ? 42.439 -11.160 -23.630 1.00 73.02 117 LEU A O 1
ATOM 704 N N . ALA A 1 133 ? 43.128 -9.274 -24.674 1.00 67.07 118 ALA A N 1
ATOM 705 C CA . ALA A 1 133 ? 41.951 -8.469 -24.345 1.00 66.83 118 ALA A CA 1
ATOM 706 C C . ALA A 1 133 ? 40.683 -9.047 -24.970 1.00 69.24 118 ALA A C 1
ATOM 707 O O . ALA A 1 133 ? 39.663 -9.139 -24.285 1.00 68.20 118 ALA A O 1
ATOM 709 N N . ALA A 1 134 ? 40.768 -9.460 -26.261 1.00 64.62 119 ALA A N 1
ATOM 710 C CA . ALA A 1 134 ? 39.664 -10.017 -27.030 1.00 64.50 119 ALA A CA 1
ATOM 711 C C . ALA A 1 134 ? 39.278 -11.379 -26.471 1.00 68.08 119 ALA A C 1
ATOM 712 O O . ALA A 1 134 ? 38.083 -11.671 -26.337 1.00 68.10 119 ALA A O 1
ATOM 714 N N . LEU A 1 135 ? 40.294 -12.196 -26.117 1.00 64.45 120 LEU A N 1
ATOM 715 C CA . LEU A 1 135 ? 40.140 -13.507 -25.505 1.00 64.79 120 LEU A CA 1
ATOM 716 C C . LEU A 1 135 ? 39.407 -13.384 -24.143 1.00 72.23 120 LEU A C 1
ATOM 717 O O . LEU A 1 135 ? 38.369 -14.034 -23.959 1.00 72.41 120 LEU A O 1
ATOM 722 N N . GLU A 1 136 ? 39.918 -12.519 -23.222 1.00 69.38 121 GLU A N 1
ATOM 723 C CA . GLU A 1 136 ? 39.311 -12.276 -21.908 1.00 69.23 121 GLU A CA 1
ATOM 724 C C . GLU A 1 136 ? 37.905 -11.700 -22.060 1.00 73.39 121 GLU A C 1
ATOM 725 O O . GLU A 1 136 ? 37.011 -12.108 -21.315 1.00 74.45 121 GLU A O 1
ATOM 731 N N . SER A 1 137 ? 37.707 -10.787 -23.042 1.00 67.86 122 SER A N 1
ATOM 732 C CA . SER A 1 137 ? 36.408 -10.175 -23.302 1.00 67.48 122 SER A CA 1
ATOM 733 C C . SER A 1 137 ? 35.335 -11.166 -23.762 1.00 72.91 122 SER A C 1
ATOM 734 O O . SER A 1 137 ? 34.181 -11.039 -23.347 1.00 72.85 122 SER A O 1
ATOM 737 N N . LEU A 1 138 ? 35.699 -12.108 -24.656 1.00 69.44 123 LEU A N 1
ATOM 738 C CA . LEU A 1 138 ? 34.761 -13.090 -25.197 1.00 69.65 123 LEU A CA 1
ATOM 739 C C . LEU A 1 138 ? 34.294 -14.027 -24.079 1.00 73.44 123 LEU A C 1
ATOM 740 O O . LEU A 1 138 ? 33.097 -14.267 -23.951 1.00 73.79 123 LEU A O 1
ATOM 745 N N . ASP A 1 139 ? 35.247 -14.465 -23.230 1.00 69.27 124 ASP A N 1
ATOM 746 C CA . ASP A 1 139 ? 35.096 -15.372 -22.089 1.00 68.62 124 ASP A CA 1
ATOM 747 C C . ASP A 1 139 ? 34.322 -14.781 -20.886 1.00 74.15 124 ASP A C 1
ATOM 748 O O . ASP A 1 139 ? 33.534 -15.510 -20.261 1.00 73.16 124 ASP A O 1
ATOM 753 N N . ALA A 1 140 ? 34.584 -13.483 -20.540 1.00 71.06 125 ALA A N 1
ATOM 754 C CA . ALA A 1 140 ? 33.981 -12.814 -19.377 1.00 69.42 125 ALA A CA 1
ATOM 755 C C . ALA A 1 140 ? 32.877 -11.803 -19.665 1.00 73.95 125 ALA A C 1
ATOM 756 O O . ALA A 1 140 ? 32.294 -11.266 -18.722 1.00 74.51 125 ALA A O 1
ATOM 758 N N . GLY A 1 141 ? 32.574 -11.577 -20.940 1.00 70.48 126 GLY A N 1
ATOM 759 C CA . GLY A 1 141 ? 31.556 -10.621 -21.366 1.00 71.32 126 GLY A CA 1
ATOM 760 C C . GLY A 1 141 ? 31.961 -9.177 -21.151 1.00 75.58 126 GLY A C 1
ATOM 761 O O . GLY A 1 141 ? 31.178 -8.392 -20.620 1.00 75.61 126 GLY A O 1
ATOM 762 N N . LYS A 1 142 ? 33.192 -8.818 -21.555 1.00 71.94 127 LYS A N 1
ATOM 763 C CA . LYS A 1 142 ? 33.746 -7.476 -21.366 1.00 71.10 127 LYS A CA 1
ATOM 764 C C . LYS A 1 142 ? 33.916 -6.680 -22.668 1.00 77.38 127 LYS A C 1
ATOM 765 O O . LYS A 1 142 ? 33.786 -7.234 -23.768 1.00 77.36 127 LYS A O 1
ATOM 771 N N . HIS A 1 143 ? 34.207 -5.368 -22.538 1.00 75.20 128 HIS A N 1
ATOM 772 C CA . HIS A 1 143 ? 34.485 -4.543 -23.709 1.00 76.18 128 HIS A CA 1
ATOM 773 C C . HIS A 1 143 ? 35.975 -4.728 -24.036 1.00 80.84 128 HIS A C 1
ATOM 774 O O . HIS A 1 143 ? 36.813 -4.502 -23.155 1.00 80.26 128 HIS A O 1
ATOM 781 N N . PRO A 1 144 ? 36.329 -5.175 -25.266 1.00 77.91 129 PRO A N 1
ATOM 782 C CA . PRO A 1 144 ? 37.755 -5.405 -25.583 1.00 77.12 129 PRO A CA 1
ATOM 783 C C . PRO A 1 144 ? 38.700 -4.213 -25.419 1.00 79.60 129 PRO A C 1
ATOM 784 O O . PRO A 1 144 ? 39.861 -4.424 -25.051 1.00 79.47 129 PRO A O 1
ATOM 788 N N . ALA A 1 145 ? 38.213 -2.971 -25.643 1.00 74.93 130 ALA A N 1
ATOM 789 C CA . ALA A 1 145 ? 39.033 -1.761 -25.475 1.00 73.39 130 ALA A CA 1
ATOM 790 C C . ALA A 1 145 ? 39.267 -1.439 -23.985 1.00 76.26 130 ALA A C 1
ATOM 791 O O . ALA A 1 145 ? 40.352 -0.983 -23.623 1.00 77.23 130 ALA A O 1
ATOM 793 N N . VAL A 1 146 ? 38.257 -1.699 -23.130 1.00 70.32 131 VAL A N 1
ATOM 794 C CA . VAL A 1 146 ? 38.329 -1.493 -21.683 1.00 68.66 131 VAL A CA 1
ATOM 795 C C . VAL A 1 146 ? 39.285 -2.540 -21.075 1.00 72.83 131 VAL A C 1
ATOM 796 O O . VAL A 1 146 ? 40.126 -2.183 -20.241 1.00 71.83 131 VAL A O 1
ATOM 800 N N . THR A 1 147 ? 39.150 -3.829 -21.501 1.00 68.94 132 THR A N 1
ATOM 801 C CA . THR A 1 147 ? 39.977 -4.951 -21.055 1.00 67.34 132 THR A CA 1
ATOM 802 C C . THR A 1 147 ? 41.450 -4.699 -21.396 1.00 71.49 132 THR A C 1
ATOM 803 O O . THR A 1 147 ? 42.314 -4.971 -20.564 1.00 70.39 132 THR A O 1
ATOM 807 N N . ARG A 1 148 ? 41.728 -4.149 -22.592 1.00 69.83 133 ARG A N 1
ATOM 808 C CA . ARG A 1 148 ? 43.088 -3.815 -23.020 1.00 70.54 133 ARG A CA 1
ATOM 809 C C . ARG A 1 148 ? 43.704 -2.704 -22.160 1.00 73.47 133 ARG A C 1
ATOM 810 O O . ARG A 1 148 ? 44.811 -2.876 -21.643 1.00 73.78 133 ARG A O 1
ATOM 818 N N . ALA A 1 149 ? 42.989 -1.577 -22.016 1.00 68.14 134 ALA A N 1
ATOM 819 C CA . ALA A 1 149 ? 43.464 -0.409 -21.274 1.00 67.19 134 ALA A CA 1
ATOM 820 C C . ALA A 1 149 ? 43.543 -0.622 -19.763 1.00 71.72 134 ALA A C 1
ATOM 821 O O . ALA A 1 149 ? 44.491 -0.148 -19.129 1.00 71.04 134 ALA A O 1
ATOM 823 N N . VAL A 1 150 ? 42.553 -1.326 -19.191 1.00 68.81 135 VAL A N 1
ATOM 824 C CA . VAL A 1 150 ? 42.473 -1.547 -17.751 1.00 68.26 135 VAL A CA 1
ATOM 825 C C . VAL A 1 150 ? 43.083 -2.886 -17.327 1.00 71.82 135 VAL A C 1
ATOM 826 O O . VAL A 1 150 ? 44.199 -2.903 -16.817 1.00 71.62 135 VAL A O 1
ATOM 830 N N . ASP A 1 151 ? 42.386 -4.000 -17.585 1.00 69.10 136 ASP A N 1
ATOM 831 C CA . ASP A 1 151 ? 42.787 -5.360 -17.195 1.00 68.41 136 ASP A CA 1
ATOM 832 C C . ASP A 1 151 ? 44.179 -5.809 -17.664 1.00 71.72 136 ASP A C 1
ATOM 833 O O . ASP A 1 151 ? 45.004 -6.167 -16.820 1.00 72.01 136 ASP A O 1
ATOM 838 N N . VAL A 1 152 ? 44.454 -5.759 -18.985 1.00 67.08 137 VAL A N 1
ATOM 839 C CA . VAL A 1 152 ? 45.742 -6.168 -19.563 1.00 66.59 137 VAL A CA 1
ATOM 840 C C . VAL A 1 152 ? 46.878 -5.209 -19.142 1.00 68.03 137 VAL A C 1
ATOM 841 O O . VAL A 1 152 ? 47.970 -5.675 -18.808 1.00 66.97 137 VAL A O 1
ATOM 845 N N . GLY A 1 153 ? 46.589 -3.905 -19.120 1.00 64.31 138 GLY A N 1
ATOM 846 C CA . GLY A 1 153 ? 47.531 -2.874 -18.691 1.00 62.83 138 GLY A CA 1
ATOM 847 C C . GLY A 1 153 ? 47.954 -3.053 -17.239 1.00 65.79 138 GLY A C 1
ATOM 848 O O . GLY A 1 153 ? 49.136 -2.935 -16.926 1.00 64.25 138 GLY A O 1
ATOM 849 N N . ASN A 1 154 ? 46.998 -3.399 -16.344 1.00 63.16 139 ASN A N 1
ATOM 850 C CA . ASN A 1 154 ? 47.291 -3.646 -14.929 1.00 62.69 139 ASN A CA 1
ATOM 851 C C . ASN A 1 154 ? 48.062 -4.957 -14.750 1.00 66.28 139 ASN A C 1
ATOM 852 O O . ASN A 1 154 ? 48.892 -5.045 -13.846 1.00 66.06 139 ASN A O 1
ATOM 857 N N . ALA A 1 155 ? 47.797 -5.962 -15.616 1.00 62.11 140 ALA A N 1
ATOM 858 C CA . ALA A 1 155 ? 48.485 -7.254 -15.600 1.00 62.27 140 ALA A CA 1
ATOM 859 C C . ALA A 1 155 ? 49.966 -7.070 -15.987 1.00 64.86 140 ALA A C 1
ATOM 860 O O . ALA A 1 155 ? 50.844 -7.544 -15.266 1.00 63.93 140 ALA A O 1
ATOM 862 N N . ALA A 1 156 ? 50.230 -6.350 -17.094 1.00 61.66 141 ALA A N 1
ATOM 863 C CA . ALA A 1 156 ? 51.578 -6.017 -17.563 1.00 61.96 141 ALA A CA 1
ATOM 864 C C . ALA A 1 156 ? 52.325 -5.163 -16.511 1.00 64.48 141 ALA A C 1
ATOM 865 O O . ALA A 1 156 ? 53.494 -5.449 -16.218 1.00 64.10 141 ALA A O 1
ATOM 867 N N . GLY A 1 157 ? 51.604 -4.196 -15.914 1.00 59.02 142 GLY A N 1
ATOM 868 C CA . GLY A 1 157 ? 52.091 -3.287 -14.877 1.00 57.53 142 GLY A CA 1
ATOM 869 C C . GLY A 1 157 ? 52.494 -3.951 -13.575 1.00 62.55 142 GLY A C 1
ATOM 870 O O . GLY A 1 157 ? 53.486 -3.550 -12.965 1.00 64.21 142 GLY A O 1
ATOM 871 N N . SER A 1 158 ? 51.735 -4.979 -13.138 1.00 59.84 143 SER A N 1
ATOM 872 C CA . SER A 1 158 ? 52.011 -5.774 -11.935 1.00 59.03 143 SER A CA 1
ATOM 873 C C . SER A 1 158 ? 53.281 -6.630 -12.147 1.00 64.03 143 SER A C 1
ATOM 874 O O . SER A 1 158 ? 54.141 -6.705 -11.256 1.00 65.11 143 SER A O 1
ATOM 877 N N . LEU A 1 159 ? 53.425 -7.215 -13.360 1.00 60.30 144 LEU A N 1
ATOM 878 C CA . LEU A 1 159 ? 54.596 -8.014 -13.747 1.00 59.71 144 LEU A CA 1
ATOM 879 C C . LEU A 1 159 ? 55.873 -7.168 -13.762 1.00 62.96 144 LEU A C 1
ATOM 880 O O . LEU A 1 159 ? 56.923 -7.629 -13.305 1.00 63.44 144 LEU A O 1
ATOM 885 N N . ARG A 1 160 ? 55.767 -5.924 -14.244 1.00 59.08 145 ARG A N 1
ATOM 886 C CA . ARG A 1 160 ? 56.874 -4.972 -14.329 1.00 59.42 145 ARG A CA 1
ATOM 887 C C . ARG A 1 160 ? 57.329 -4.481 -12.948 1.00 62.63 145 ARG A C 1
ATOM 888 O O . ARG A 1 160 ? 58.521 -4.407 -12.673 1.00 62.29 145 ARG A O 1
ATOM 896 N N . TYR A 1 161 ? 56.373 -4.134 -12.090 1.00 59.41 146 TYR A N 1
ATOM 897 C CA . TYR A 1 161 ? 56.630 -3.676 -10.731 1.00 56.94 146 TYR A CA 1
ATOM 898 C C . TYR A 1 161 ? 57.428 -4.709 -9.928 1.00 58.25 146 TYR A C 1
ATOM 899 O O . TYR A 1 161 ? 58.400 -4.335 -9.270 1.00 58.70 146 TYR A O 1
ATOM 908 N N . PHE A 1 162 ? 57.019 -5.995 -9.978 1.00 53.31 147 PHE A N 1
ATOM 909 C CA . PHE A 1 162 ? 57.695 -7.082 -9.262 1.00 51.84 147 PHE A CA 1
ATOM 910 C C . PHE A 1 162 ? 58.994 -7.552 -9.894 1.00 58.30 147 PHE A C 1
ATOM 911 O O . PHE A 1 162 ? 59.868 -8.024 -9.168 1.00 59.65 147 PHE A O 1
ATOM 919 N N . ALA A 1 163 ? 59.165 -7.334 -11.222 1.00 55.88 148 ALA A N 1
ATOM 920 C CA . ALA A 1 163 ? 60.414 -7.575 -11.950 1.00 56.68 148 ALA A CA 1
ATOM 921 C C . ALA A 1 163 ? 61.492 -6.640 -11.374 1.00 63.42 148 ALA A C 1
ATOM 922 O O . ALA A 1 163 ? 62.656 -7.035 -11.233 1.00 65.56 148 ALA A O 1
ATOM 924 N N . GLY A 1 164 ? 61.076 -5.409 -11.040 1.00 59.48 149 GLY A N 1
ATOM 925 C CA . GLY A 1 164 ? 61.914 -4.384 -10.427 1.00 58.58 149 GLY A CA 1
ATOM 926 C C . GLY A 1 164 ? 62.103 -4.573 -8.935 1.00 63.26 149 GLY A C 1
ATOM 927 O O . GLY A 1 164 ? 63.009 -3.974 -8.360 1.00 65.17 149 GLY A O 1
ATOM 928 N N . ALA A 1 165 ? 61.253 -5.404 -8.288 1.00 58.90 150 ALA A N 1
ATOM 929 C CA . ALA A 1 165 ? 61.340 -5.759 -6.861 1.00 58.37 150 ALA A CA 1
ATOM 930 C C . ALA A 1 165 ? 62.346 -6.907 -6.615 1.00 63.88 150 ALA A C 1
ATOM 931 O O . ALA A 1 165 ? 62.967 -6.964 -5.548 1.00 63.72 150 ALA A O 1
ATOM 933 N N . ALA A 1 166 ? 62.484 -7.813 -7.605 1.00 59.76 151 ALA A N 1
ATOM 934 C CA . ALA A 1 166 ? 63.271 -9.032 -7.559 1.00 59.44 151 ALA A CA 1
ATOM 935 C C . ALA A 1 166 ? 64.738 -8.912 -7.136 1.00 64.85 151 ALA A C 1
ATOM 936 O O . ALA A 1 166 ? 65.210 -9.751 -6.373 1.00 63.98 151 ALA A O 1
ATOM 938 N N . ASP A 1 167 ? 65.434 -7.837 -7.570 1.00 63.82 152 ASP A N 1
ATOM 939 C CA . ASP A 1 167 ? 66.855 -7.575 -7.278 1.00 62.70 152 ASP A CA 1
ATOM 940 C C . ASP A 1 167 ? 67.084 -6.697 -6.037 1.00 65.96 152 ASP A C 1
ATOM 941 O O . ASP A 1 167 ? 68.207 -6.253 -5.804 1.00 67.77 152 ASP A O 1
ATOM 946 N N . LYS A 1 168 ? 66.020 -6.413 -5.271 1.00 59.83 153 LYS A N 1
ATOM 947 C CA . LYS A 1 168 ? 66.099 -5.521 -4.111 1.00 58.74 153 LYS A CA 1
ATOM 948 C C . LYS A 1 168 ? 65.279 -5.960 -2.890 1.00 62.58 153 LYS A C 1
ATOM 949 O O . LYS A 1 168 ? 64.945 -5.126 -2.055 1.00 63.26 153 LYS A O 1
ATOM 955 N N . ILE A 1 169 ? 65.001 -7.255 -2.769 1.00 59.06 154 ILE A N 1
ATOM 956 C CA . ILE A 1 169 ? 64.301 -7.818 -1.615 1.00 60.05 154 ILE A CA 1
ATOM 957 C C . ILE A 1 169 ? 65.317 -7.872 -0.462 1.00 65.31 154 ILE A C 1
ATOM 958 O O . ILE A 1 169 ? 66.385 -8.476 -0.620 1.00 66.59 154 ILE A O 1
ATOM 963 N N . HIS A 1 170 ? 64.988 -7.233 0.681 1.00 61.29 155 HIS A N 1
ATOM 964 C CA . HIS A 1 170 ? 65.889 -7.145 1.834 1.00 61.13 155 HIS A CA 1
ATOM 965 C C . HIS A 1 170 ? 65.383 -7.767 3.124 1.00 64.11 155 HIS A C 1
ATOM 966 O O . HIS A 1 170 ? 64.210 -7.649 3.465 1.00 64.56 155 HIS A O 1
ATOM 973 N N . GLY A 1 171 ? 66.317 -8.329 3.878 1.00 58.09 156 GLY A N 1
ATOM 974 C CA . GLY A 1 171 ? 66.096 -8.779 5.241 1.00 56.47 156 GLY A CA 1
ATOM 975 C C . GLY A 1 171 ? 66.774 -7.730 6.112 1.00 61.56 156 GLY A C 1
ATOM 976 O O . GLY A 1 171 ? 67.170 -6.672 5.613 1.00 61.47 156 GLY A O 1
ATOM 977 N N . GLU A 1 172 ? 66.940 -7.998 7.401 1.00 58.83 157 GLU A N 1
ATOM 978 C CA . GLU A 1 172 ? 67.569 -7.067 8.325 1.00 60.01 157 GLU A CA 1
ATOM 979 C C . GLU A 1 172 ? 68.796 -7.653 9.004 1.00 64.79 157 GLU A C 1
ATOM 980 O O . GLU A 1 172 ? 68.965 -8.866 9.036 1.00 64.70 157 GLU A O 1
ATOM 986 N N . THR A 1 173 ? 69.660 -6.772 9.528 1.00 61.67 158 THR A N 1
ATOM 987 C CA . THR A 1 173 ? 70.749 -7.081 10.445 1.00 62.29 158 THR A CA 1
ATOM 988 C C . THR A 1 173 ? 70.230 -6.430 11.739 1.00 65.04 158 THR A C 1
ATOM 989 O O . THR A 1 173 ? 69.838 -5.260 11.756 1.00 62.24 158 THR A O 1
ATOM 993 N N . LEU A 1 174 ? 70.056 -7.256 12.757 1.00 62.78 159 LEU A N 1
ATOM 994 C CA . LEU A 1 174 ? 69.393 -6.901 14.008 1.00 62.28 159 LEU A CA 1
ATOM 995 C C . LEU A 1 174 ? 70.280 -6.306 15.078 1.00 65.04 159 LEU A C 1
ATOM 996 O O . LEU A 1 174 ? 71.495 -6.432 14.996 1.00 64.52 159 LEU A O 1
ATOM 1001 N N . LYS A 1 175 ? 69.659 -5.675 16.102 1.00 62.33 160 LYS A N 1
ATOM 1002 C CA . LYS A 1 175 ? 70.362 -5.128 17.264 1.00 63.02 160 LYS A CA 1
ATOM 1003 C C . LYS A 1 175 ? 70.264 -6.176 18.360 1.00 67.02 160 LYS A C 1
ATOM 1004 O O . LYS A 1 175 ? 69.172 -6.517 18.770 1.00 68.75 160 LYS A O 1
ATOM 1010 N N . MET A 1 176 ? 71.388 -6.740 18.770 1.00 65.20 161 MET A N 1
ATOM 1011 C CA . MET A 1 176 ? 71.451 -7.864 19.700 1.00 66.81 161 MET A CA 1
ATOM 1012 C C . MET A 1 176 ? 71.627 -7.551 21.185 1.00 75.19 161 MET A C 1
ATOM 1013 O O . MET A 1 176 ? 72.287 -6.561 21.520 1.00 76.75 161 MET A O 1
ATOM 1018 N N . PRO A 1 177 ? 71.082 -8.418 22.092 1.00 74.35 162 PRO A N 1
ATOM 1019 C CA . PRO A 1 177 ? 71.197 -8.149 23.547 1.00 76.38 162 PRO A CA 1
ATOM 1020 C C . PRO A 1 177 ? 72.579 -8.310 24.205 1.00 80.24 162 PRO A C 1
ATOM 1021 O O . PRO A 1 177 ? 72.696 -8.112 25.411 1.00 82.03 162 PRO A O 1
ATOM 1025 N N . GLY A 1 178 ? 73.598 -8.629 23.413 1.00 74.74 163 GLY A N 1
ATOM 1026 C CA . GLY A 1 178 ? 74.979 -8.802 23.867 1.00 74.63 163 GLY A CA 1
ATOM 1027 C C . GLY A 1 178 ? 75.941 -9.052 22.719 1.00 76.72 163 GLY A C 1
ATOM 1028 O O . GLY A 1 178 ? 75.688 -8.618 21.588 1.00 74.59 163 GLY A O 1
ATOM 1029 N N . GLN A 1 179 ? 77.044 -9.776 22.993 1.00 74.54 164 GLN A N 1
ATOM 1030 C CA . GLN A 1 179 ? 78.060 -10.117 21.991 1.00 74.20 164 GLN A CA 1
ATOM 1031 C C . GLN A 1 179 ? 77.562 -11.215 21.031 1.00 75.91 164 GLN A C 1
ATOM 1032 O O . GLN A 1 179 ? 77.997 -12.372 21.085 1.00 74.21 164 GLN A O 1
ATOM 1038 N N . PHE A 1 180 ? 76.611 -10.817 20.169 1.00 72.09 165 PHE A N 1
ATOM 1039 C CA . PHE A 1 180 ? 75.933 -11.633 19.169 1.00 70.64 165 PHE A CA 1
ATOM 1040 C C . PHE A 1 180 ? 75.718 -10.835 17.906 1.00 73.80 165 PHE A C 1
ATOM 1041 O O . PHE A 1 180 ? 75.545 -9.622 17.970 1.00 73.34 165 PHE A O 1
ATOM 1049 N N . GLN A 1 181 ? 75.669 -11.529 16.757 1.00 70.44 166 GLN A N 1
ATOM 1050 C CA . GLN A 1 181 ? 75.342 -10.943 15.455 1.00 68.71 166 GLN A CA 1
ATOM 1051 C C . GLN A 1 181 ? 74.090 -11.667 14.991 1.00 71.03 166 GLN A C 1
ATOM 1052 O O . GLN A 1 181 ? 74.063 -12.899 14.932 1.00 71.79 166 GLN A O 1
ATOM 1058 N N . GLY A 1 182 ? 73.048 -10.898 14.724 1.00 65.79 167 GLY A N 1
ATOM 1059 C CA . GLY A 1 182 ? 71.769 -11.434 14.304 1.00 63.51 167 GLY A CA 1
ATOM 1060 C C . GLY A 1 182 ? 71.290 -10.842 13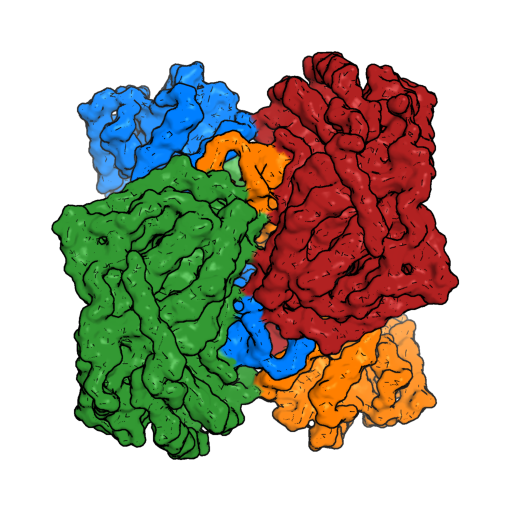.008 1.00 66.43 167 GLY A C 1
ATOM 1061 O O . GLY A 1 182 ? 71.459 -9.649 12.755 1.00 64.96 167 GLY A O 1
ATOM 1062 N N . HIS A 1 183 ? 70.675 -11.677 12.181 1.00 63.47 168 HIS A N 1
ATOM 1063 C CA . HIS A 1 183 ? 70.119 -11.214 10.919 1.00 62.92 168 HIS A CA 1
ATOM 1064 C C . HIS A 1 183 ? 68.926 -12.049 10.474 1.00 66.70 168 HIS A C 1
ATOM 1065 O O . HIS A 1 183 ? 68.709 -13.166 10.968 1.00 65.90 168 HIS A O 1
ATOM 1072 N N . THR A 1 184 ? 68.119 -11.486 9.570 1.00 62.55 169 THR A N 1
ATOM 1073 C CA . THR A 1 184 ? 66.996 -12.204 8.983 1.00 61.19 169 THR A CA 1
ATOM 1074 C C . THR A 1 184 ? 67.255 -12.359 7.498 1.00 63.42 169 THR A C 1
ATOM 1075 O O . THR A 1 184 ? 67.765 -11.443 6.852 1.00 62.67 169 THR A O 1
ATOM 1079 N N . LEU A 1 185 ? 66.924 -13.524 6.971 1.00 58.75 170 LEU A N 1
ATOM 1080 C CA . LEU A 1 185 ? 67.023 -13.834 5.549 1.00 57.84 170 LEU A CA 1
ATOM 1081 C C . LEU A 1 185 ? 65.586 -13.958 5.056 1.00 59.92 170 LEU A C 1
ATOM 1082 O O . LEU A 1 185 ? 64.747 -14.542 5.736 1.00 58.19 170 LEU A O 1
ATOM 1087 N N . ARG A 1 186 ? 65.305 -13.377 3.901 1.00 57.31 171 ARG A N 1
ATOM 1088 C CA . ARG A 1 186 ? 63.991 -13.385 3.280 1.00 57.20 171 ARG A CA 1
ATOM 1089 C C . ARG A 1 186 ? 64.091 -14.332 2.122 1.00 61.04 171 ARG A C 1
ATOM 1090 O O . ARG A 1 186 ? 64.490 -13.969 1.028 1.00 62.17 171 ARG A O 1
ATOM 1098 N N . GLU A 1 187 ? 63.842 -15.592 2.408 1.00 59.57 172 GLU A N 1
ATOM 1099 C CA . GLU A 1 187 ? 63.966 -16.703 1.463 1.00 58.38 172 GLU A CA 1
ATOM 1100 C C . GLU A 1 187 ? 62.701 -16.957 0.659 1.00 63.78 172 GLU A C 1
ATOM 1101 O O . GLU A 1 187 ? 61.608 -16.843 1.218 1.00 63.93 172 GLU A O 1
ATOM 1107 N N . PRO A 1 188 ? 62.817 -17.483 -0.586 1.00 61.21 173 PRO A N 1
ATOM 1108 C CA . PRO A 1 188 ? 61.606 -17.989 -1.292 1.00 60.50 173 PRO A CA 1
ATOM 1109 C C . PRO A 1 188 ? 60.958 -19.069 -0.420 1.00 62.34 173 PRO A C 1
ATOM 1110 O O . PRO A 1 188 ? 61.665 -19.920 0.113 1.00 62.92 173 PRO A O 1
ATOM 1114 N N . LEU A 1 189 ? 59.638 -19.022 -0.240 1.00 58.74 174 LEU A N 1
ATOM 1115 C CA . LEU A 1 189 ? 58.926 -19.989 0.609 1.00 57.32 174 LEU A CA 1
ATOM 1116 C C . LEU A 1 189 ? 58.907 -21.440 0.084 1.00 62.75 174 LEU A C 1
ATOM 1117 O O . LEU A 1 189 ? 59.208 -22.366 0.841 1.00 64.05 174 LEU A O 1
ATOM 1122 N N . GLY A 1 190 ? 58.535 -21.611 -1.179 1.00 56.84 175 GLY A N 1
ATOM 1123 C CA . GLY A 1 190 ? 58.419 -22.915 -1.798 1.00 55.91 175 GLY A CA 1
ATOM 1124 C C . GLY A 1 190 ? 57.339 -22.953 -2.848 1.00 61.44 175 GLY A C 1
ATOM 1125 O O . GLY A 1 190 ? 57.413 -22.233 -3.846 1.00 62.40 175 GLY A O 1
ATOM 1126 N N . VAL A 1 191 ? 56.340 -23.815 -2.630 1.00 59.43 176 VAL A N 1
ATOM 1127 C CA . VAL A 1 191 ? 55.193 -24.031 -3.517 1.00 58.55 176 VAL A CA 1
ATOM 1128 C C . VAL A 1 191 ? 53.982 -23.182 -3.080 1.00 60.87 176 VAL A C 1
ATOM 1129 O O . VAL A 1 191 ? 53.408 -23.392 -2.001 1.00 57.52 176 VAL A O 1
ATOM 1133 N N . ALA A 1 192 ? 53.636 -22.191 -3.937 1.00 57.75 177 ALA A N 1
ATOM 1134 C CA . ALA A 1 192 ? 52.512 -21.276 -3.769 1.00 57.50 177 ALA A CA 1
ATOM 1135 C C . ALA A 1 192 ? 51.257 -21.766 -4.511 1.00 63.36 177 ALA A C 1
ATOM 1136 O O . ALA A 1 192 ? 51.298 -21.991 -5.723 1.00 64.92 177 ALA A O 1
ATOM 1138 N N . GLY A 1 193 ? 50.174 -21.945 -3.763 1.00 60.06 178 GLY A N 1
ATOM 1139 C CA . GLY A 1 193 ? 48.872 -22.335 -4.287 1.00 60.93 178 GLY A CA 1
ATOM 1140 C C . GLY A 1 193 ? 48.024 -21.090 -4.490 1.00 65.85 178 GLY A C 1
ATOM 1141 O O . GLY A 1 193 ? 47.881 -20.261 -3.576 1.00 64.56 178 GLY A O 1
ATOM 1142 N N . VAL A 1 194 ? 47.495 -20.923 -5.712 1.00 63.02 179 VAL A N 1
ATOM 1143 C CA . VAL A 1 194 ? 46.694 -19.748 -6.104 1.00 61.66 179 VAL A CA 1
ATOM 1144 C C . VAL A 1 194 ? 45.312 -20.173 -6.620 1.00 64.42 179 VAL A C 1
ATOM 1145 O O . VAL A 1 194 ? 45.229 -20.950 -7.573 1.00 62.85 179 VAL A O 1
ATOM 1149 N N . ILE A 1 195 ? 44.238 -19.646 -5.979 1.00 61.09 180 ILE A N 1
ATOM 1150 C CA . ILE A 1 195 ? 42.828 -19.861 -6.324 1.00 61.24 180 ILE A CA 1
ATOM 1151 C C . ILE A 1 195 ? 42.184 -18.479 -6.562 1.00 64.58 180 ILE A C 1
ATOM 1152 O O . ILE A 1 195 ? 42.119 -17.649 -5.652 1.00 63.47 180 ILE A O 1
ATOM 1157 N N . ILE A 1 196 ? 41.757 -18.219 -7.804 1.00 61.44 181 ILE A N 1
ATOM 1158 C CA . ILE A 1 196 ? 41.238 -16.900 -8.203 1.00 60.20 181 ILE A CA 1
ATOM 1159 C C . ILE A 1 196 ? 39.831 -16.886 -8.858 1.00 63.35 181 ILE A C 1
ATOM 1160 O O . ILE A 1 196 ? 39.362 -17.936 -9.336 1.00 62.40 181 ILE A O 1
ATOM 1165 N N . PRO A 1 197 ? 39.127 -15.715 -8.862 1.00 58.36 182 PRO A N 1
ATOM 1166 C CA . PRO A 1 197 ? 37.768 -15.681 -9.431 1.00 58.60 182 PRO A CA 1
ATOM 1167 C C . PRO A 1 197 ? 37.747 -15.386 -10.930 1.00 64.55 182 PRO A C 1
ATOM 1168 O O . PRO A 1 197 ? 38.797 -15.210 -11.551 1.00 64.33 182 PRO A O 1
ATOM 1172 N N . TRP A 1 198 ? 36.533 -15.313 -11.494 1.00 63.01 183 TRP A N 1
ATOM 1173 C CA . TRP A 1 198 ? 36.245 -15.127 -12.912 1.00 63.69 183 TRP A CA 1
ATOM 1174 C C . TRP A 1 198 ? 36.150 -13.695 -13.412 1.00 68.01 183 TRP A C 1
ATOM 1175 O O . TRP A 1 198 ? 36.168 -13.496 -14.630 1.00 67.89 183 TRP A O 1
ATOM 1186 N N . ASN A 1 199 ? 35.986 -12.705 -12.503 1.00 64.97 184 ASN A N 1
ATOM 1187 C CA . ASN A 1 199 ? 35.754 -11.312 -12.890 1.00 65.82 184 ASN A CA 1
ATOM 1188 C C . ASN A 1 199 ? 36.895 -10.554 -13.549 1.00 73.91 184 ASN A C 1
ATOM 1189 O O . ASN A 1 199 ? 36.641 -9.752 -14.449 1.00 74.83 184 ASN A O 1
ATOM 1194 N N . PHE A 1 200 ? 38.141 -10.769 -13.094 1.00 70.69 185 PHE A N 1
ATOM 1195 C CA . PHE A 1 200 ? 39.312 -10.130 -13.695 1.00 70.11 185 PHE A CA 1
ATOM 1196 C C . PHE A 1 200 ? 40.350 -11.240 -13.921 1.00 71.57 185 PHE A C 1
ATOM 1197 O O . PHE A 1 200 ? 41.312 -11.335 -13.162 1.00 69.34 185 PHE A O 1
ATOM 1205 N N . PRO A 1 201 ? 40.131 -12.124 -14.934 1.00 67.52 186 PRO A N 1
ATOM 1206 C CA . PRO A 1 201 ? 41.046 -13.266 -15.137 1.00 66.39 186 PRO A CA 1
ATOM 1207 C C . PRO A 1 201 ? 42.546 -12.983 -15.284 1.00 69.07 186 PRO A C 1
ATOM 1208 O O . PRO A 1 201 ? 43.333 -13.587 -14.553 1.00 68.54 186 PRO A O 1
ATOM 1212 N N . SER A 1 202 ? 42.939 -12.082 -16.214 1.00 65.75 187 SER A N 1
ATOM 1213 C CA . SER A 1 202 ? 44.327 -11.683 -16.485 1.00 64.73 187 SER A CA 1
ATOM 1214 C C . SER A 1 202 ? 44.939 -10.968 -15.302 1.00 65.22 187 SER A C 1
ATOM 1215 O O . SER A 1 202 ? 46.053 -11.301 -14.910 1.00 65.50 187 SER A O 1
ATOM 1218 N N . THR A 1 203 ? 44.227 -9.985 -14.745 1.00 60.78 188 THR A N 1
ATOM 1219 C CA . THR A 1 203 ? 44.679 -9.209 -13.585 1.00 60.08 188 THR A CA 1
ATOM 1220 C C . THR A 1 203 ? 44.886 -10.125 -12.375 1.00 61.94 188 THR A C 1
ATOM 1221 O O . THR A 1 203 ? 45.925 -10.031 -11.734 1.00 61.12 188 THR A O 1
ATOM 1225 N N . MET A 1 204 ? 43.933 -11.033 -12.098 1.00 58.47 189 MET A N 1
ATOM 1226 C CA . MET A 1 204 ? 44.016 -11.976 -10.984 1.00 58.75 189 MET A CA 1
ATOM 1227 C C . MET A 1 204 ? 45.230 -12.883 -11.109 1.00 64.18 189 MET A C 1
ATOM 1228 O O . MET A 1 204 ? 45.956 -13.061 -10.125 1.00 63.55 189 MET A O 1
ATOM 1233 N N . PHE A 1 205 ? 45.480 -13.415 -12.334 1.00 61.13 190 PHE A N 1
ATOM 1234 C CA . PHE A 1 205 ? 46.646 -14.239 -12.633 1.00 60.76 190 PHE A CA 1
ATOM 1235 C C . PHE A 1 205 ? 47.947 -13.482 -12.301 1.00 64.52 190 PHE A C 1
ATOM 1236 O O . PHE A 1 205 ? 48.757 -13.988 -11.531 1.00 65.22 190 PHE A O 1
ATOM 1244 N N . ALA A 1 206 ? 48.139 -12.279 -12.869 1.00 61.14 191 ALA A N 1
ATOM 1245 C CA . ALA A 1 206 ? 49.334 -11.427 -12.699 1.00 59.62 191 ALA A CA 1
ATOM 1246 C C . ALA A 1 206 ? 49.611 -10.949 -11.264 1.00 62.67 191 ALA A C 1
ATOM 1247 O O . ALA A 1 206 ? 50.767 -10.960 -10.834 1.00 62.71 191 ALA A O 1
ATOM 1249 N N . VAL A 1 207 ? 48.561 -10.511 -10.548 1.00 56.89 192 VAL A N 1
ATOM 1250 C CA . VAL A 1 207 ? 48.598 -9.994 -9.175 1.00 56.39 192 VAL A CA 1
ATOM 1251 C C . VAL A 1 207 ? 49.024 -11.048 -8.134 1.00 61.99 192 VAL A C 1
ATOM 1252 O O . VAL A 1 207 ? 49.512 -10.689 -7.064 1.00 62.97 192 VAL A O 1
ATOM 1256 N N . LYS A 1 208 ? 48.852 -12.342 -8.449 1.00 58.58 193 LYS A N 1
ATOM 1257 C CA . LYS A 1 208 ? 49.259 -13.438 -7.575 1.00 57.23 193 LYS A CA 1
ATOM 1258 C C . LYS A 1 208 ? 50.593 -13.998 -8.041 1.00 61.10 193 LYS A C 1
ATOM 1259 O O . LYS A 1 208 ? 51.479 -14.228 -7.222 1.00 61.31 193 LYS A O 1
ATOM 1265 N N . VAL A 1 209 ? 50.726 -14.231 -9.355 1.00 57.53 194 VAL A N 1
ATOM 1266 C CA . VAL A 1 209 ? 51.928 -14.784 -9.981 1.00 57.49 194 VAL A CA 1
ATOM 1267 C C . VAL A 1 209 ? 53.144 -13.849 -9.853 1.00 62.27 194 VAL A C 1
ATOM 1268 O O . VAL A 1 209 ? 54.197 -14.327 -9.440 1.00 62.48 194 VAL A O 1
ATOM 1272 N N . ALA A 1 210 ? 52.997 -12.525 -10.150 1.00 59.36 195 ALA A N 1
ATOM 1273 C CA . ALA A 1 210 ? 54.113 -11.555 -10.082 1.00 58.63 195 ALA A CA 1
ATOM 1274 C C . ALA A 1 210 ? 54.873 -11.477 -8.747 1.00 62.08 195 ALA A C 1
ATOM 1275 O O . ALA A 1 210 ? 56.079 -11.676 -8.781 1.00 63.45 195 ALA A O 1
ATOM 1277 N N . PRO A 1 211 ? 54.270 -11.247 -7.559 1.00 56.03 196 PRO A N 1
ATOM 1278 C CA . PRO A 1 211 ? 55.105 -11.253 -6.342 1.00 54.86 196 PRO A CA 1
ATOM 1279 C C . PRO A 1 211 ? 55.673 -12.649 -6.031 1.00 60.85 196 PRO A C 1
ATOM 1280 O O . PRO A 1 211 ? 56.792 -12.751 -5.550 1.00 61.91 196 PRO A O 1
ATOM 1284 N N . ALA A 1 212 ? 54.927 -13.731 -6.360 1.00 57.44 197 ALA A N 1
ATOM 1285 C CA . ALA A 1 212 ? 55.363 -15.118 -6.119 1.00 56.16 197 ALA A CA 1
ATOM 1286 C C . ALA A 1 212 ? 56.605 -15.424 -6.936 1.00 60.73 197 ALA A C 1
ATOM 1287 O O . ALA A 1 212 ? 57.556 -16.031 -6.435 1.00 59.61 197 ALA A O 1
ATOM 1289 N N . LEU A 1 213 ? 56.584 -14.973 -8.199 1.00 58.30 198 LEU A N 1
ATOM 1290 C CA . LEU A 1 213 ? 57.638 -15.135 -9.166 1.00 58.19 198 LEU A CA 1
ATOM 1291 C C . LEU A 1 213 ? 58.881 -14.403 -8.694 1.00 61.30 198 LEU A C 1
ATOM 1292 O O . LEU A 1 213 ? 59.951 -15.006 -8.672 1.00 60.40 198 LEU A O 1
ATOM 1297 N N . ALA A 1 214 ? 58.726 -13.123 -8.259 1.00 59.21 199 ALA A N 1
ATOM 1298 C CA . ALA A 1 214 ? 59.792 -12.239 -7.755 1.00 58.61 199 ALA A CA 1
ATOM 1299 C C . ALA A 1 214 ? 60.456 -12.808 -6.497 1.00 64.40 199 ALA A C 1
ATOM 1300 O O . ALA A 1 214 ? 61.671 -12.723 -6.350 1.00 65.92 199 ALA A O 1
ATOM 1302 N N . ALA A 1 215 ? 59.660 -13.427 -5.614 1.00 60.74 200 ALA A N 1
ATOM 1303 C CA . ALA A 1 215 ? 60.107 -14.060 -4.372 1.00 59.21 200 ALA A CA 1
ATOM 1304 C C . ALA A 1 215 ? 60.911 -15.347 -4.623 1.00 62.50 200 ALA A C 1
ATOM 1305 O O . ALA A 1 215 ? 61.651 -15.753 -3.727 1.00 62.17 200 ALA A O 1
ATOM 1307 N N . GLY A 1 216 ? 60.767 -15.958 -5.812 1.00 57.16 201 GLY A N 1
ATOM 1308 C CA . GLY A 1 216 ? 61.480 -17.180 -6.183 1.00 57.22 201 GLY A CA 1
ATOM 1309 C C . GLY A 1 216 ? 60.724 -18.473 -5.915 1.00 60.82 201 GLY A C 1
ATOM 1310 O O . GLY A 1 216 ? 61.333 -19.540 -5.807 1.00 58.98 201 GLY A O 1
ATOM 1311 N N . CYS A 1 217 ? 59.380 -18.378 -5.802 1.00 57.55 202 CYS A N 1
ATOM 1312 C CA . CYS A 1 217 ? 58.466 -19.498 -5.569 1.00 57.29 202 CYS A CA 1
ATOM 1313 C C . CYS A 1 217 ? 58.108 -20.204 -6.878 1.00 60.23 202 CYS A C 1
ATOM 1314 O O . CYS A 1 217 ? 58.199 -19.623 -7.966 1.00 58.15 202 CYS A O 1
ATOM 1317 N N . ALA A 1 218 ? 57.613 -21.436 -6.747 1.00 57.71 203 ALA A N 1
ATOM 1318 C CA . ALA A 1 218 ? 57.058 -22.226 -7.845 1.00 58.37 203 ALA A CA 1
ATOM 1319 C C . ALA A 1 218 ? 55.539 -22.146 -7.594 1.00 62.84 203 ALA A C 1
ATOM 1320 O O . ALA A 1 218 ? 55.118 -22.052 -6.431 1.00 62.93 203 ALA A O 1
ATOM 1322 N N . LEU A 1 219 ? 54.727 -22.123 -8.663 1.00 58.68 204 LEU A N 1
ATOM 1323 C CA . LEU A 1 219 ? 53.268 -21.922 -8.550 1.00 57.93 204 LEU A CA 1
ATOM 1324 C C . LEU A 1 219 ? 52.368 -22.983 -9.112 1.00 60.12 204 LEU A C 1
ATOM 1325 O O . LEU A 1 219 ? 52.707 -23.636 -10.093 1.00 61.39 204 LEU A O 1
ATOM 1330 N N . VAL A 1 220 ? 51.178 -23.117 -8.495 1.00 55.59 205 VAL A N 1
ATOM 1331 C CA . VAL A 1 220 ? 50.056 -23.960 -8.922 1.00 55.18 205 VAL A CA 1
ATOM 1332 C C . VAL A 1 220 ? 48.831 -23.037 -8.884 1.00 59.43 205 VAL A C 1
ATOM 1333 O O . VAL A 1 220 ? 48.416 -22.584 -7.814 1.00 57.61 205 VAL A O 1
ATOM 1337 N N . VAL A 1 221 ? 48.333 -22.681 -10.078 1.00 58.43 206 VAL A N 1
ATOM 1338 C CA . VAL A 1 221 ? 47.230 -21.737 -10.271 1.00 58.30 206 VAL A CA 1
ATOM 1339 C C . VAL A 1 221 ? 45.964 -22.457 -10.681 1.00 63.54 206 VAL A C 1
ATOM 1340 O O . VAL A 1 221 ? 45.956 -23.173 -11.684 1.00 63.22 206 VAL A O 1
ATOM 1344 N N . LYS A 1 222 ? 44.889 -22.252 -9.893 1.00 59.97 207 LYS A N 1
ATOM 1345 C CA . LYS A 1 222 ? 43.574 -22.808 -10.174 1.00 58.70 207 LYS A CA 1
ATOM 1346 C C . LYS A 1 222 ? 42.664 -21.644 -10.573 1.00 62.08 207 LYS A C 1
ATOM 1347 O O . LYS A 1 222 ? 42.136 -20.945 -9.696 1.00 60.09 207 LYS A O 1
ATOM 1353 N N . PRO A 1 223 ? 42.488 -21.399 -11.896 1.00 60.34 208 PRO A N 1
ATOM 1354 C CA . PRO A 1 223 ? 41.596 -20.297 -12.319 1.00 60.32 208 PRO A CA 1
ATOM 1355 C C . PRO A 1 223 ? 40.122 -20.701 -12.221 1.00 66.43 208 PRO A C 1
ATOM 1356 O O . PRO A 1 223 ? 39.813 -21.899 -12.218 1.00 66.67 208 PRO A O 1
ATOM 1360 N N . ALA A 1 224 ? 39.213 -19.709 -12.136 1.00 62.93 209 ALA A N 1
ATOM 1361 C CA . ALA A 1 224 ? 37.780 -19.970 -12.068 1.00 62.98 209 ALA A CA 1
ATOM 1362 C C . ALA A 1 224 ? 37.312 -20.628 -13.354 1.00 69.38 209 ALA A C 1
ATOM 1363 O O . ALA A 1 224 ? 37.785 -20.269 -14.434 1.00 69.90 209 ALA A O 1
ATOM 1365 N N . GLU A 1 225 ? 36.417 -21.634 -13.225 1.00 66.52 210 GLU A N 1
ATOM 1366 C CA . GLU A 1 225 ? 35.858 -22.445 -14.310 1.00 66.48 210 GLU A CA 1
ATOM 1367 C C . GLU A 1 225 ? 35.069 -21.663 -15.360 1.00 69.77 210 GLU A C 1
ATOM 1368 O O . GLU A 1 225 ? 34.972 -22.111 -16.502 1.00 69.55 210 GLU A O 1
ATOM 1374 N N . GLN A 1 226 ? 34.530 -20.486 -14.982 1.00 65.93 211 GLN A N 1
ATOM 1375 C CA . GLN A 1 226 ? 33.735 -19.617 -15.858 1.00 65.92 211 GLN A CA 1
ATOM 1376 C C . GLN A 1 226 ? 34.574 -18.909 -16.915 1.00 68.73 211 GLN A C 1
ATOM 1377 O O . GLN A 1 226 ? 34.070 -18.668 -18.016 1.00 69.07 211 GLN A O 1
ATOM 1383 N N . THR A 1 227 ? 35.842 -18.566 -16.581 1.00 63.54 212 THR A N 1
ATOM 1384 C CA . THR A 1 227 ? 36.777 -17.856 -17.469 1.00 63.09 212 THR A CA 1
ATOM 1385 C C . THR A 1 227 ? 38.190 -18.482 -17.397 1.00 67.08 212 THR A C 1
ATOM 1386 O O . THR A 1 227 ? 39.123 -17.837 -16.895 1.00 67.21 212 THR A O 1
ATOM 1390 N N . PRO A 1 228 ? 38.396 -19.735 -17.851 1.00 63.41 213 PRO A N 1
ATOM 1391 C CA . PRO A 1 228 ? 39.736 -20.346 -17.700 1.00 62.73 213 PRO A CA 1
ATOM 1392 C C . PRO A 1 228 ? 40.763 -20.034 -18.798 1.00 65.51 213 PRO A C 1
ATOM 1393 O O . PRO A 1 228 ? 41.924 -20.449 -18.685 1.00 61.70 213 PRO A O 1
ATOM 1397 N N . LEU A 1 229 ? 40.324 -19.363 -19.883 1.00 64.66 214 LEU A N 1
ATOM 1398 C CA . LEU A 1 229 ? 41.141 -19.131 -21.070 1.00 65.46 214 LEU A CA 1
ATOM 1399 C C . LEU A 1 229 ? 42.340 -18.216 -20.953 1.00 70.15 214 LEU A C 1
ATOM 1400 O O . LEU A 1 229 ? 43.402 -18.582 -21.465 1.00 70.70 214 LEU A O 1
ATOM 1405 N N . SER A 1 230 ? 42.189 -17.052 -20.285 1.00 64.67 215 SER A N 1
ATOM 1406 C CA . SER A 1 230 ? 43.277 -16.088 -20.124 1.00 64.18 215 SER A CA 1
ATOM 1407 C C . SER A 1 230 ? 44.496 -16.701 -19.434 1.00 68.80 215 SER A C 1
ATOM 1408 O O . SER A 1 230 ? 45.603 -16.508 -19.916 1.00 68.61 215 SER A O 1
ATOM 1411 N N . ALA A 1 231 ? 44.290 -17.466 -18.343 1.00 66.04 216 ALA A N 1
ATOM 1412 C CA . ALA A 1 231 ? 45.345 -18.122 -17.558 1.00 64.76 216 ALA A CA 1
ATOM 1413 C C . ALA A 1 231 ? 46.216 -19.069 -18.392 1.00 68.62 216 ALA A C 1
ATOM 1414 O O . ALA A 1 231 ? 47.435 -19.135 -18.187 1.00 67.33 216 ALA A O 1
ATOM 1416 N N . LEU A 1 232 ? 45.581 -19.818 -19.309 1.00 65.69 217 LEU A N 1
ATOM 1417 C CA . LEU A 1 232 ? 46.277 -20.765 -20.183 1.00 65.47 217 LEU A CA 1
ATOM 1418 C C . LEU A 1 232 ? 47.113 -20.032 -21.231 1.00 69.37 217 LEU A C 1
ATOM 1419 O O . LEU A 1 232 ? 48.203 -20.486 -21.568 1.00 69.29 217 LEU A O 1
ATOM 1424 N N . TYR A 1 233 ? 46.616 -18.884 -21.711 1.00 66.34 218 TYR A N 1
ATOM 1425 C CA . TYR A 1 233 ? 47.314 -18.031 -22.671 1.00 66.31 218 TYR A CA 1
ATOM 1426 C C . TYR A 1 233 ? 48.564 -17.427 -22.003 1.00 69.99 218 TYR A C 1
ATOM 1427 O O . TYR A 1 233 ? 49.654 -17.478 -22.573 1.00 70.09 218 TYR A O 1
ATOM 1436 N N . LEU A 1 234 ? 48.384 -16.882 -20.783 1.00 66.01 219 LEU A N 1
ATOM 1437 C CA . LEU A 1 234 ? 49.403 -16.280 -19.929 1.00 65.17 219 LEU A CA 1
ATOM 1438 C C . LEU A 1 234 ? 50.527 -17.286 -19.589 1.00 67.98 219 LEU A C 1
ATOM 1439 O O . LEU A 1 234 ? 51.709 -16.909 -19.562 1.00 67.26 219 LEU A O 1
ATOM 1444 N N . ALA A 1 235 ? 50.146 -18.556 -19.357 1.00 64.55 220 ALA A N 1
ATOM 1445 C CA . ALA A 1 235 ? 51.050 -19.682 -19.074 1.00 64.76 220 ALA A CA 1
ATOM 1446 C C . ALA A 1 235 ? 51.986 -19.926 -20.258 1.00 69.31 220 ALA A C 1
ATOM 1447 O O . ALA A 1 235 ? 53.177 -20.143 -20.045 1.00 69.28 220 ALA A O 1
ATOM 1449 N N . GLN A 1 236 ? 51.446 -19.874 -21.501 1.00 66.20 221 GLN A N 1
ATOM 1450 C CA . GLN A 1 236 ? 52.206 -20.029 -22.742 1.00 65.89 221 GLN A CA 1
ATOM 1451 C C . GLN A 1 236 ? 53.214 -18.877 -22.910 1.00 67.88 221 GLN A C 1
ATOM 1452 O O . GLN A 1 236 ? 54.363 -19.117 -23.288 1.00 66.27 221 GLN A O 1
ATOM 1458 N N . LEU A 1 237 ? 52.769 -17.638 -22.628 1.00 65.00 222 LEU A N 1
ATOM 1459 C CA . LEU A 1 237 ? 53.567 -16.411 -22.686 1.00 64.79 222 LEU A CA 1
ATOM 1460 C C . LEU A 1 237 ? 54.774 -16.487 -21.720 1.00 67.73 222 LEU A C 1
ATOM 1461 O O . LEU A 1 237 ? 55.901 -16.152 -22.101 1.00 66.98 222 LEU A O 1
ATOM 1466 N N . ALA A 1 238 ? 54.534 -17.004 -20.499 1.00 64.50 223 ALA A N 1
ATOM 1467 C CA . ALA A 1 238 ? 55.543 -17.229 -19.465 1.00 63.76 223 ALA A CA 1
ATOM 1468 C C . ALA A 1 238 ? 56.643 -18.193 -19.952 1.00 70.25 223 ALA A C 1
ATOM 1469 O O . ALA A 1 238 ? 57.828 -17.922 -19.748 1.00 72.19 223 ALA A O 1
ATOM 1471 N N . LYS A 1 239 ? 56.252 -19.263 -20.652 1.00 66.13 224 LYS A N 1
ATOM 1472 C CA . LYS A 1 239 ? 57.143 -20.266 -21.225 1.00 66.13 224 LYS A CA 1
ATOM 1473 C C . LYS A 1 239 ? 58.056 -19.607 -22.271 1.00 71.89 224 LYS A C 1
ATOM 1474 O O . LYS A 1 239 ? 59.262 -19.859 -22.274 1.00 73.29 224 LYS A O 1
ATOM 1480 N N . GLN A 1 240 ? 57.475 -18.746 -23.139 1.00 68.18 225 GLN A N 1
ATOM 1481 C CA . GLN A 1 240 ? 58.181 -17.974 -24.176 1.00 68.49 225 GLN A CA 1
ATOM 1482 C C . GLN A 1 240 ? 59.161 -16.956 -23.562 1.00 70.51 225 GLN A C 1
ATOM 1483 O O . GLN A 1 240 ? 60.214 -16.717 -24.140 1.00 71.21 225 GLN A O 1
ATOM 1489 N N . ALA A 1 241 ? 58.810 -16.372 -22.398 1.00 65.45 226 ALA A N 1
ATOM 1490 C CA . ALA A 1 241 ? 59.627 -15.398 -21.658 1.00 65.05 226 ALA A CA 1
ATOM 1491 C C . ALA A 1 241 ? 60.884 -16.022 -21.023 1.00 68.14 226 ALA A C 1
ATOM 1492 O O . ALA A 1 241 ? 61.842 -15.304 -20.737 1.00 68.49 226 ALA A O 1
ATOM 1494 N N . GLY A 1 242 ? 60.857 -17.338 -20.807 1.00 63.85 227 GLY A N 1
ATOM 1495 C CA . GLY A 1 242 ? 61.961 -18.092 -20.225 1.00 62.59 227 GLY A CA 1
ATOM 1496 C C . GLY A 1 242 ? 61.737 -18.613 -18.816 1.00 66.48 227 GLY A C 1
ATOM 1497 O O . GLY A 1 242 ? 62.704 -19.021 -18.158 1.00 65.61 227 GLY A O 1
ATOM 1498 N N . VAL A 1 243 ? 60.470 -18.602 -18.328 1.00 63.08 228 VAL A N 1
ATOM 1499 C CA . VAL A 1 243 ? 60.115 -19.126 -17.003 1.00 62.03 228 VAL A CA 1
ATOM 1500 C C . VAL A 1 243 ? 60.355 -20.635 -17.071 1.00 68.36 228 VAL A C 1
ATOM 1501 O O . VAL A 1 243 ? 59.817 -21.286 -17.980 1.00 69.08 228 VAL A O 1
ATOM 1505 N N . PRO A 1 244 ? 61.221 -21.192 -16.179 1.00 65.60 229 PRO A N 1
ATOM 1506 C CA . PRO A 1 244 ? 61.517 -22.637 -16.239 1.00 64.88 229 PRO A CA 1
ATOM 1507 C C . PRO A 1 244 ? 60.287 -23.521 -16.048 1.00 69.24 229 PRO A C 1
ATOM 1508 O O . PRO A 1 244 ? 59.341 -23.138 -15.347 1.00 69.81 229 PRO A O 1
ATOM 1512 N N . ASP A 1 245 ? 60.304 -24.700 -16.672 1.00 65.68 230 ASP A N 1
ATOM 1513 C CA . ASP A 1 245 ? 59.231 -25.691 -16.568 1.00 65.19 230 ASP A CA 1
ATOM 1514 C C . ASP A 1 245 ? 59.002 -26.075 -15.104 1.00 66.74 230 ASP A C 1
ATOM 1515 O O . ASP A 1 245 ? 59.971 -26.206 -14.347 1.00 68.18 230 ASP A O 1
ATOM 1520 N N . GLY A 1 246 ? 57.736 -26.120 -14.698 1.00 59.72 231 GLY A N 1
ATOM 1521 C CA . GLY A 1 246 ? 57.344 -26.445 -13.332 1.00 58.70 231 GLY A CA 1
ATOM 1522 C C . GLY A 1 246 ? 57.099 -25.262 -12.417 1.00 62.93 231 GLY A C 1
ATOM 1523 O O . GLY A 1 246 ? 56.463 -25.411 -11.369 1.00 63.13 231 GLY A O 1
ATOM 1524 N N . VAL A 1 247 ? 57.612 -24.078 -12.790 1.00 59.76 232 VAL A N 1
ATOM 1525 C CA . VAL A 1 247 ? 57.470 -22.849 -12.012 1.00 57.50 232 VAL A CA 1
ATOM 1526 C C . VAL A 1 247 ? 56.033 -22.283 -12.093 1.00 63.55 232 VAL A C 1
ATOM 1527 O O . VAL A 1 247 ? 55.535 -21.758 -11.098 1.00 63.83 232 VAL A O 1
ATOM 1531 N N . ILE A 1 248 ? 55.371 -22.395 -13.258 1.00 60.35 233 ILE A N 1
ATOM 1532 C CA . ILE A 1 248 ? 53.981 -21.965 -13.417 1.00 60.02 233 ILE A CA 1
ATOM 1533 C C . ILE A 1 248 ? 53.153 -23.140 -13.941 1.00 66.84 233 ILE A C 1
ATOM 1534 O O . ILE A 1 248 ? 53.393 -23.650 -15.045 1.00 68.43 233 ILE A O 1
ATOM 1539 N N . ASN A 1 249 ? 52.208 -23.599 -13.117 1.00 63.25 234 ASN A N 1
ATOM 1540 C CA . ASN A 1 249 ? 51.308 -24.691 -13.465 1.00 63.25 234 ASN A CA 1
ATOM 1541 C C . ASN A 1 249 ? 49.882 -24.179 -13.330 1.00 65.95 234 ASN A C 1
ATOM 1542 O O . ASN A 1 249 ? 49.518 -23.583 -12.303 1.00 62.27 234 ASN A O 1
ATOM 1547 N N . VAL A 1 250 ? 49.116 -24.314 -14.431 1.00 63.56 235 VAL A N 1
ATOM 1548 C CA . VAL A 1 250 ? 47.736 -23.854 -14.504 1.00 62.85 235 VAL A CA 1
ATOM 1549 C C . VAL A 1 250 ? 46.827 -25.053 -14.608 1.00 67.99 235 VAL A C 1
ATOM 1550 O O . VAL A 1 250 ? 46.951 -25.852 -15.538 1.00 68.31 235 VAL A O 1
ATOM 1554 N N . VAL A 1 251 ? 45.946 -25.209 -13.610 1.00 65.46 236 VAL A N 1
ATOM 1555 C CA . VAL A 1 251 ? 45.016 -26.334 -13.526 1.00 65.59 236 VAL A CA 1
ATOM 1556 C C . VAL A 1 251 ? 43.548 -25.910 -13.488 1.00 68.03 236 VAL A C 1
ATOM 1557 O O . VAL A 1 251 ? 42.928 -25.978 -12.427 1.00 66.90 236 VAL A O 1
ATOM 1561 N N . PRO A 1 252 ? 42.954 -25.479 -14.636 1.00 64.55 237 PRO A N 1
ATOM 1562 C CA . PRO A 1 252 ? 41.519 -25.146 -14.633 1.00 64.09 237 PRO A CA 1
ATOM 1563 C C . PRO A 1 252 ? 40.658 -26.359 -14.247 1.00 67.40 237 PRO A C 1
ATOM 1564 O O . PRO A 1 252 ? 40.997 -27.493 -14.556 1.00 67.99 237 PRO A O 1
ATOM 1568 N N . GLY A 1 253 ? 39.567 -26.094 -13.556 1.00 63.28 238 GLY A N 1
ATOM 1569 C CA . GLY A 1 253 ? 38.620 -27.100 -13.103 1.00 63.27 238 GLY A CA 1
ATOM 1570 C C . GLY A 1 253 ? 37.599 -26.501 -12.163 1.00 68.65 238 GLY A C 1
ATOM 1571 O O . GLY A 1 253 ? 37.489 -25.279 -12.038 1.00 68.03 238 GLY A O 1
ATOM 1572 N N . PHE A 1 254 ? 36.837 -27.348 -11.498 1.00 67.76 239 PHE A N 1
ATOM 1573 C CA . PHE A 1 254 ? 35.803 -26.863 -10.592 1.00 67.70 239 PHE A CA 1
ATOM 1574 C C . PHE A 1 254 ? 36.382 -26.626 -9.225 1.00 71.44 239 PHE A C 1
ATOM 1575 O O . PHE A 1 254 ? 37.415 -27.204 -8.891 1.00 72.00 239 PHE A O 1
ATOM 1583 N N . GLY A 1 255 ? 35.750 -25.734 -8.473 1.00 67.31 240 GLY A N 1
ATOM 1584 C CA . GLY A 1 255 ? 36.171 -25.376 -7.129 1.00 66.30 240 GLY A CA 1
ATOM 1585 C C . GLY A 1 255 ? 36.206 -26.531 -6.141 1.00 70.37 240 GLY A C 1
ATOM 1586 O O . GLY A 1 255 ? 37.282 -26.866 -5.640 1.00 68.53 240 GLY A O 1
ATOM 1587 N N . PRO A 1 256 ? 35.065 -27.203 -5.867 1.00 69.32 241 PRO A N 1
ATOM 1588 C CA . PRO A 1 256 ? 35.082 -28.344 -4.919 1.00 69.90 241 PRO A CA 1
ATOM 1589 C C . PRO A 1 256 ? 35.957 -29.542 -5.315 1.00 74.54 241 PRO A C 1
ATOM 1590 O O . PRO A 1 256 ? 36.193 -30.405 -4.474 1.00 75.44 241 PRO A O 1
ATOM 1594 N N . THR A 1 257 ? 36.427 -29.603 -6.579 1.00 70.63 242 THR A N 1
ATOM 1595 C CA . THR A 1 257 ? 37.297 -30.670 -7.084 1.00 69.90 242 THR A CA 1
ATOM 1596 C C . THR A 1 257 ? 38.764 -30.226 -7.060 1.00 71.83 242 THR A C 1
ATOM 1597 O O . THR A 1 257 ? 39.450 -30.476 -6.068 1.00 71.61 242 THR A O 1
ATOM 1601 N N . ALA A 1 258 ? 39.216 -29.527 -8.131 1.00 66.66 243 ALA A N 1
ATOM 1602 C CA . ALA A 1 258 ? 40.564 -28.998 -8.322 1.00 65.51 243 ALA A CA 1
ATOM 1603 C C . ALA A 1 258 ? 40.961 -27.970 -7.267 1.00 68.09 243 ALA A C 1
ATOM 1604 O O . ALA A 1 258 ? 42.079 -28.040 -6.763 1.00 67.48 243 ALA A O 1
ATOM 1606 N N . GLY A 1 259 ? 40.061 -27.026 -6.957 1.00 64.06 244 GLY A N 1
ATOM 1607 C CA . GLY A 1 259 ? 40.308 -25.972 -5.974 1.00 62.43 244 GLY A CA 1
ATOM 1608 C C . GLY A 1 259 ? 40.526 -26.502 -4.570 1.00 65.07 244 GLY A C 1
ATOM 1609 O O . GLY A 1 259 ? 41.476 -26.098 -3.900 1.00 63.04 244 GLY A O 1
ATOM 1610 N N . ALA A 1 260 ? 39.632 -27.413 -4.115 1.00 63.23 245 ALA A N 1
ATOM 1611 C CA . ALA A 1 260 ? 39.695 -28.061 -2.798 1.00 62.67 245 ALA A CA 1
ATOM 1612 C C . ALA A 1 260 ? 40.948 -28.930 -2.660 1.00 67.17 245 ALA A C 1
ATOM 1613 O O . ALA A 1 260 ? 41.542 -28.943 -1.585 1.00 67.87 245 ALA A O 1
ATOM 1615 N N . ALA A 1 261 ? 41.363 -29.619 -3.750 1.00 61.99 246 ALA A N 1
ATOM 1616 C CA . ALA A 1 261 ? 42.551 -30.461 -3.794 1.00 61.15 246 ALA A CA 1
ATOM 1617 C C . ALA A 1 261 ? 43.815 -29.638 -3.580 1.00 65.17 246 ALA A C 1
ATOM 1618 O O . ALA A 1 261 ? 44.725 -30.083 -2.876 1.00 66.27 246 ALA A O 1
ATOM 1620 N N . LEU A 1 262 ? 43.862 -28.425 -4.161 1.00 60.20 247 LEU A N 1
ATOM 1621 C CA . LEU A 1 262 ? 44.999 -27.524 -4.042 1.00 57.72 247 LEU A CA 1
ATOM 1622 C C . LEU A 1 262 ? 45.081 -26.914 -2.631 1.00 62.32 247 LEU A C 1
ATOM 1623 O O . LEU A 1 262 ? 46.174 -26.816 -2.057 1.00 61.02 247 LEU A O 1
ATOM 1628 N N . ALA A 1 263 ? 43.922 -26.527 -2.080 1.00 59.07 248 ALA A N 1
ATOM 1629 C CA . ALA A 1 263 ? 43.809 -25.933 -0.748 1.00 58.30 248 ALA A CA 1
ATOM 1630 C C . ALA A 1 263 ? 44.159 -26.943 0.348 1.00 62.43 248 ALA A C 1
ATOM 1631 O O . ALA A 1 263 ? 44.666 -26.541 1.392 1.00 62.03 248 ALA A O 1
ATOM 1633 N N . SER A 1 264 ? 43.905 -28.248 0.088 1.00 58.66 249 SER A N 1
ATOM 1634 C CA . SER A 1 264 ? 44.125 -29.386 0.991 1.00 58.27 249 SER A CA 1
ATOM 1635 C C . SER A 1 264 ? 45.451 -30.097 0.760 1.00 62.50 249 SER A C 1
ATOM 1636 O O . SER A 1 264 ? 45.728 -31.100 1.424 1.00 62.07 249 SER A O 1
ATOM 1639 N N . HIS A 1 265 ? 46.241 -29.644 -0.220 1.00 58.83 250 HIS A N 1
ATOM 1640 C CA . HIS A 1 265 ? 47.488 -30.338 -0.522 1.00 57.72 250 HIS A CA 1
ATOM 1641 C C . HIS A 1 265 ? 48.525 -30.266 0.592 1.00 61.86 250 HIS A C 1
ATOM 1642 O O . HIS A 1 265 ? 48.801 -29.191 1.109 1.00 62.88 250 HIS A O 1
ATOM 1649 N N . MET A 1 266 ? 49.083 -31.415 0.959 1.00 58.86 251 MET A N 1
ATOM 1650 C CA . MET A 1 266 ? 50.097 -31.578 2.004 1.00 59.12 251 MET A CA 1
ATOM 1651 C C . MET A 1 266 ? 51.487 -31.030 1.621 1.00 66.50 251 MET A C 1
ATOM 1652 O O . MET A 1 266 ? 52.347 -30.884 2.504 1.00 67.22 251 MET A O 1
ATOM 1657 N N . ASP A 1 267 ? 51.721 -30.759 0.323 1.00 62.96 252 ASP A N 1
ATOM 1658 C CA . ASP A 1 267 ? 53.009 -30.281 -0.156 1.00 62.73 252 ASP A CA 1
ATOM 1659 C C . ASP A 1 267 ? 52.998 -28.845 -0.711 1.00 64.63 252 ASP A C 1
ATOM 1660 O O . ASP A 1 267 ? 53.977 -28.376 -1.302 1.00 62.87 252 ASP A O 1
ATOM 1665 N N . VAL A 1 268 ? 51.896 -28.133 -0.460 1.00 61.63 253 VAL A N 1
ATOM 1666 C CA . VAL A 1 268 ? 51.709 -26.729 -0.837 1.00 60.57 253 VAL A CA 1
ATOM 1667 C C . VAL A 1 268 ? 52.042 -25.900 0.426 1.00 62.13 253 VAL A C 1
ATOM 1668 O O . VAL A 1 268 ? 51.543 -26.192 1.513 1.00 62.00 253 VAL A O 1
ATOM 1672 N N . ASP A 1 269 ? 52.965 -24.946 0.291 1.00 56.69 254 ASP A N 1
ATOM 1673 C CA . ASP A 1 269 ? 53.480 -24.149 1.401 1.00 55.72 254 ASP A CA 1
ATOM 1674 C C . ASP A 1 269 ? 52.592 -22.999 1.859 1.00 61.72 254 ASP A C 1
ATOM 1675 O O . ASP A 1 269 ? 52.641 -22.630 3.039 1.00 63.63 254 ASP A O 1
ATOM 1680 N N . MET A 1 270 ? 51.739 -22.484 0.944 1.00 56.07 255 MET A N 1
ATOM 1681 C CA . MET A 1 270 ? 50.773 -21.424 1.220 1.00 55.13 255 MET A CA 1
ATOM 1682 C C . MET A 1 270 ? 49.637 -21.406 0.203 1.00 60.02 255 MET A C 1
ATOM 1683 O O . MET A 1 270 ? 49.766 -21.937 -0.908 1.00 55.70 255 MET A O 1
ATOM 1688 N N . VAL A 1 271 ? 48.541 -20.727 0.573 1.00 59.85 256 VAL A N 1
ATOM 1689 C CA . VAL A 1 271 ? 47.432 -20.509 -0.339 1.00 60.33 256 VAL A CA 1
ATOM 1690 C C . VAL A 1 271 ? 46.992 -19.037 -0.361 1.00 59.95 256 VAL A C 1
ATOM 1691 O O . VAL A 1 271 ? 46.771 -18.428 0.686 1.00 57.11 256 VAL A O 1
ATOM 1695 N N . SER A 1 272 ? 46.949 -18.461 -1.566 1.00 57.13 257 SER A N 1
ATOM 1696 C CA . SER A 1 272 ? 46.447 -17.107 -1.782 1.00 57.41 257 SER A CA 1
ATOM 1697 C C . SER A 1 272 ? 45.135 -17.307 -2.493 1.00 62.85 257 SER A C 1
ATOM 1698 O O . SER A 1 272 ? 45.078 -17.969 -3.537 1.00 63.95 257 SER A O 1
ATOM 1701 N N . PHE A 1 273 ? 44.058 -16.871 -1.849 1.00 59.82 258 PHE A N 1
ATOM 1702 C CA . PHE A 1 273 ? 42.714 -17.044 -2.365 1.00 59.59 258 PHE A CA 1
ATOM 1703 C C . PHE A 1 273 ? 41.999 -15.733 -2.589 1.00 65.07 258 PHE A C 1
ATOM 1704 O O . PHE A 1 273 ? 41.989 -14.858 -1.725 1.00 64.37 258 PHE A O 1
ATOM 1712 N N . THR A 1 274 ? 41.331 -15.644 -3.729 1.00 64.04 259 THR A N 1
ATOM 1713 C CA . THR A 1 274 ? 40.455 -14.538 -4.092 1.00 63.65 259 THR A CA 1
ATOM 1714 C C . THR A 1 274 ? 39.125 -15.127 -4.531 1.00 67.79 259 THR A C 1
ATOM 1715 O O . THR A 1 274 ? 39.083 -15.964 -5.435 1.00 67.02 259 THR A O 1
ATOM 1719 N N . GLY A 1 275 ? 38.062 -14.701 -3.865 1.00 64.66 260 GLY A N 1
ATOM 1720 C CA . GLY A 1 275 ? 36.716 -15.171 -4.148 1.00 64.84 260 GLY A CA 1
ATOM 1721 C C . GLY A 1 275 ? 35.746 -14.737 -3.072 1.00 70.21 260 GLY A C 1
ATOM 1722 O O . GLY A 1 275 ? 35.997 -13.762 -2.357 1.00 69.42 260 GLY A O 1
ATOM 1723 N N . SER A 1 276 ? 34.634 -15.455 -2.950 1.00 69.46 261 SER A N 1
ATOM 1724 C CA . SER A 1 276 ? 33.587 -15.150 -1.970 1.00 70.63 261 SER A CA 1
ATOM 1725 C C . SER A 1 276 ? 34.014 -15.432 -0.522 1.00 78.15 261 SER A C 1
ATOM 1726 O O . SER A 1 276 ? 34.889 -16.271 -0.290 1.00 78.58 261 SER A O 1
ATOM 1729 N N . THR A 1 277 ? 33.361 -14.739 0.442 1.00 75.40 262 THR A N 1
ATOM 1730 C CA . THR A 1 277 ? 33.558 -14.863 1.887 1.00 75.11 262 THR A CA 1
ATOM 1731 C C . THR A 1 277 ? 33.185 -16.287 2.326 1.00 80.33 262 THR A C 1
ATOM 1732 O O . THR A 1 277 ? 33.877 -16.866 3.163 1.00 81.66 262 THR A O 1
ATOM 1736 N N . GLU A 1 278 ? 32.147 -16.878 1.704 1.00 75.58 263 GLU A N 1
ATOM 1737 C CA . GLU A 1 278 ? 31.708 -18.236 2.024 1.00 74.45 263 GLU A CA 1
ATOM 1738 C C . GLU A 1 278 ? 32.703 -19.324 1.613 1.00 76.93 263 GLU A C 1
ATOM 1739 O O . GLU A 1 278 ? 32.904 -20.273 2.367 1.00 77.39 263 GLU A O 1
ATOM 1745 N N . VAL A 1 279 ? 33.343 -19.186 0.436 1.00 72.51 264 VAL A N 1
ATOM 1746 C CA . VAL A 1 279 ? 34.366 -20.137 -0.035 1.00 70.88 264 VAL A CA 1
ATOM 1747 C C . VAL A 1 279 ? 35.675 -19.970 0.777 1.00 72.65 264 VAL A C 1
ATOM 1748 O O . VAL A 1 279 ? 36.355 -20.961 1.045 1.00 71.90 264 VAL A O 1
ATOM 1752 N N . GLY A 1 280 ? 35.944 -18.746 1.233 1.00 68.79 265 GLY A N 1
ATOM 1753 C CA . GLY A 1 280 ? 37.077 -18.424 2.103 1.00 67.79 265 GLY A CA 1
ATOM 1754 C C . GLY A 1 280 ? 37.109 -19.292 3.355 1.00 69.10 265 GLY A C 1
ATOM 1755 O O . GLY A 1 280 ? 38.183 -19.689 3.808 1.00 69.25 265 GLY A O 1
ATOM 1756 N N . ARG A 1 281 ? 35.920 -19.636 3.884 1.00 64.00 266 ARG A N 1
ATOM 1757 C CA . ARG A 1 281 ? 35.723 -20.506 5.051 1.00 63.73 266 ARG A CA 1
ATOM 1758 C C . ARG A 1 281 ? 36.281 -21.901 4.761 1.00 67.25 266 ARG A C 1
ATOM 1759 O O . ARG A 1 281 ? 36.939 -22.488 5.618 1.00 67.34 266 ARG A O 1
ATOM 1767 N N . LEU A 1 282 ? 36.040 -22.399 3.536 1.00 63.01 267 LEU A N 1
ATOM 1768 C CA . LEU A 1 282 ? 36.467 -23.709 3.065 1.00 62.97 267 LEU A CA 1
ATOM 1769 C C . LEU A 1 282 ? 37.965 -23.803 2.825 1.00 68.28 267 LEU A C 1
ATOM 1770 O O . LEU A 1 282 ? 38.533 -24.875 3.012 1.00 68.99 267 LEU A O 1
ATOM 1775 N N . ILE A 1 283 ? 38.609 -22.688 2.432 1.00 65.46 268 ILE A N 1
ATOM 1776 C CA . ILE A 1 283 ? 40.055 -22.575 2.200 1.00 64.62 268 ILE A CA 1
ATOM 1777 C C . ILE A 1 283 ? 40.783 -22.680 3.552 1.00 71.00 268 ILE A C 1
ATOM 1778 O O . ILE A 1 283 ? 41.796 -23.386 3.663 1.00 70.01 268 ILE A O 1
ATOM 1783 N N . MET A 1 284 ? 40.237 -21.994 4.583 1.00 69.12 269 MET A N 1
ATOM 1784 C CA . MET A 1 284 ? 40.751 -22.019 5.949 1.00 69.47 269 MET A CA 1
ATOM 1785 C C . MET A 1 284 ? 40.591 -23.406 6.570 1.00 72.08 269 MET A C 1
ATOM 1786 O O . MET A 1 284 ? 41.486 -23.859 7.280 1.00 71.06 269 MET A O 1
ATOM 1791 N N . LYS A 1 285 ? 39.460 -24.085 6.289 1.00 68.68 270 LYS A N 1
ATOM 1792 C CA . LYS A 1 285 ? 39.193 -25.450 6.762 1.00 68.38 270 LYS A CA 1
ATOM 1793 C C . LYS A 1 285 ? 40.129 -26.452 6.074 1.00 68.88 270 LYS A C 1
ATOM 1794 O O . LYS A 1 285 ? 40.689 -27.312 6.746 1.00 69.13 270 LYS A O 1
ATOM 1800 N N . ALA A 1 286 ? 40.337 -26.308 4.751 1.00 63.35 271 ALA A N 1
ATOM 1801 C CA . ALA A 1 286 ? 41.234 -27.167 3.968 1.00 63.32 271 ALA A CA 1
ATOM 1802 C C . ALA A 1 286 ? 42.683 -27.152 4.482 1.00 68.93 271 ALA A C 1
ATOM 1803 O O . ALA A 1 286 ? 43.347 -28.180 4.454 1.00 70.40 271 ALA A O 1
ATOM 1805 N N . SER A 1 287 ? 43.158 -25.997 4.966 1.00 66.28 272 SER A N 1
ATOM 1806 C CA . SER A 1 287 ? 44.494 -25.830 5.542 1.00 65.26 272 SER A CA 1
ATOM 1807 C C . SER A 1 287 ? 44.541 -26.496 6.923 1.00 69.16 272 SER A C 1
ATOM 1808 O O . SER A 1 287 ? 45.469 -27.260 7.205 1.00 69.39 272 SER A O 1
ATOM 1811 N N . ALA A 1 288 ? 43.510 -26.246 7.754 1.00 64.41 273 ALA A N 1
ATOM 1812 C CA . ALA A 1 288 ? 43.375 -26.810 9.099 1.00 64.81 273 ALA A CA 1
ATOM 1813 C C . ALA A 1 288 ? 43.360 -28.329 9.078 1.00 68.38 273 ALA A C 1
ATOM 1814 O O . ALA A 1 288 ? 43.932 -28.950 9.977 1.00 69.14 273 ALA A O 1
ATOM 1816 N N . GLU A 1 289 ? 42.717 -28.920 8.048 1.00 64.41 274 GLU A N 1
ATOM 1817 C CA . GLU A 1 289 ? 42.557 -30.378 7.869 1.00 64.55 274 GLU A CA 1
ATOM 1818 C C . GLU A 1 289 ? 43.751 -31.025 7.152 1.00 68.40 274 GLU A C 1
ATOM 1819 O O . GLU A 1 289 ? 43.798 -32.253 7.037 1.00 68.87 274 GLU A O 1
ATOM 1825 N N . SER A 1 290 ? 44.716 -30.212 6.683 1.00 63.31 275 SER A N 1
ATOM 1826 C CA . SER A 1 290 ? 45.895 -30.705 5.981 1.00 61.65 275 SER A CA 1
ATOM 1827 C C . SER A 1 290 ? 47.220 -30.338 6.701 1.00 64.37 275 SER A C 1
ATOM 1828 O O . SER A 1 290 ? 47.491 -30.881 7.758 1.00 63.26 275 SER A O 1
ATOM 1831 N N . ASN A 1 291 ? 48.036 -29.445 6.132 1.00 60.89 276 ASN A N 1
ATOM 1832 C CA . ASN A 1 291 ? 49.340 -29.067 6.681 1.00 60.34 276 ASN A CA 1
ATOM 1833 C C . ASN A 1 291 ? 49.411 -27.710 7.400 1.00 65.08 276 ASN A C 1
ATOM 1834 O O . ASN A 1 291 ? 50.514 -27.255 7.734 1.00 65.04 276 ASN A O 1
ATOM 1839 N N . LEU A 1 292 ? 48.258 -27.082 7.674 1.00 62.72 277 LEU A N 1
ATOM 1840 C CA . LEU A 1 292 ? 48.181 -25.770 8.338 1.00 62.70 277 LEU A CA 1
ATOM 1841 C C . LEU A 1 292 ? 49.018 -24.711 7.631 1.00 64.59 277 LEU A C 1
ATOM 1842 O O . LEU A 1 292 ? 49.655 -23.887 8.287 1.00 66.26 277 LEU A O 1
ATOM 1847 N N . LYS A 1 293 ? 49.032 -24.746 6.294 1.00 58.84 278 LYS A N 1
ATOM 1848 C CA . LYS A 1 293 ? 49.728 -23.779 5.440 1.00 57.47 278 LYS A CA 1
ATOM 1849 C C . LYS A 1 293 ? 49.120 -22.377 5.672 1.00 62.81 278 LYS A C 1
ATOM 1850 O O . LYS A 1 293 ? 47.903 -22.282 5.837 1.00 63.28 278 LYS A O 1
ATOM 1856 N N . PRO A 1 294 ? 49.904 -21.275 5.686 1.00 59.11 279 PRO A N 1
ATOM 1857 C CA . PRO A 1 294 ? 49.271 -19.952 5.807 1.00 58.36 279 PRO A CA 1
ATOM 1858 C C . PRO A 1 294 ? 48.318 -19.700 4.626 1.00 63.62 279 PRO A C 1
ATOM 1859 O O . PRO A 1 294 ? 48.591 -20.083 3.479 1.00 62.52 279 PRO A O 1
ATOM 1863 N N . VAL A 1 295 ? 47.170 -19.096 4.938 1.00 62.15 280 VAL A N 1
ATOM 1864 C CA . VAL A 1 295 ? 46.085 -18.768 4.017 1.00 62.12 280 VAL A CA 1
ATOM 1865 C C . VAL A 1 295 ? 45.971 -17.230 3.936 1.00 64.92 280 VAL A C 1
ATOM 1866 O O . VAL A 1 295 ? 46.108 -16.543 4.958 1.00 63.97 280 VAL A O 1
ATOM 1870 N N . TYR A 1 296 ? 45.768 -16.701 2.710 1.00 60.18 281 TYR A N 1
ATOM 1871 C CA . TYR A 1 296 ? 45.620 -15.259 2.458 1.00 59.37 281 TYR A CA 1
ATOM 1872 C C . TYR A 1 296 ? 44.318 -15.099 1.688 1.00 65.47 281 TYR A C 1
ATOM 1873 O O . TYR A 1 296 ? 44.122 -15.764 0.664 1.00 65.43 281 TYR A O 1
ATOM 1882 N N . LEU A 1 297 ? 43.379 -14.322 2.254 1.00 61.93 282 LEU A N 1
ATOM 1883 C CA . LEU A 1 297 ? 42.013 -14.190 1.719 1.00 61.14 282 LEU A CA 1
ATOM 1884 C C . LEU A 1 297 ? 41.632 -12.793 1.247 1.00 64.79 282 LEU A C 1
ATOM 1885 O O . LEU A 1 297 ? 41.703 -11.826 2.007 1.00 62.46 282 LEU A O 1
ATOM 1890 N N . GLU A 1 298 ? 41.189 -12.723 -0.023 1.00 61.48 283 GLU A N 1
ATOM 1891 C CA . GLU A 1 298 ? 40.714 -11.538 -0.731 1.00 60.03 283 GLU A CA 1
ATOM 1892 C C . GLU A 1 298 ? 39.275 -11.879 -1.019 1.00 64.05 283 GLU A C 1
ATOM 1893 O O . GLU A 1 298 ? 38.970 -12.639 -1.939 1.00 64.68 283 GLU A O 1
ATOM 1899 N N . LEU A 1 299 ? 38.394 -11.417 -0.140 1.00 61.37 284 LEU A N 1
ATOM 1900 C CA . LEU A 1 299 ? 36.973 -11.759 -0.173 1.00 61.25 284 LEU A CA 1
ATOM 1901 C C . LEU A 1 299 ? 36.054 -10.685 -0.771 1.00 68.39 284 LEU A C 1
ATOM 1902 O O . LEU A 1 299 ? 36.544 -9.750 -1.431 1.00 67.71 284 LEU A O 1
ATOM 1907 N N . GLY A 1 300 ? 34.742 -10.841 -0.552 1.00 65.46 285 GLY A N 1
ATOM 1908 C CA . GLY A 1 300 ? 33.738 -9.931 -1.089 1.00 65.77 285 GLY A CA 1
ATOM 1909 C C . GLY A 1 300 ? 33.683 -8.548 -0.475 1.00 69.12 285 GLY A C 1
ATOM 1910 O O . GLY A 1 300 ? 34.505 -8.190 0.370 1.00 68.27 285 GLY A O 1
ATOM 1911 N N . GLY A 1 301 ? 32.686 -7.773 -0.887 1.00 65.20 286 GLY A N 1
ATOM 1912 C CA . GLY A 1 301 ? 32.520 -6.425 -0.368 1.00 63.64 286 GLY A CA 1
ATOM 1913 C C . GLY A 1 301 ? 31.158 -5.813 -0.564 1.00 65.38 286 GLY A C 1
ATOM 1914 O O . GLY A 1 301 ? 30.351 -6.295 -1.360 1.00 64.84 286 GLY A O 1
ATOM 1915 N N . LYS A 1 302 ? 30.908 -4.723 0.174 1.00 62.41 287 LYS A N 1
ATOM 1916 C CA . LYS A 1 302 ? 29.706 -3.902 0.093 1.00 61.79 287 LYS A CA 1
ATOM 1917 C C . LYS A 1 302 ? 30.195 -2.483 0.316 1.00 65.58 287 LYS A C 1
ATOM 1918 O O . LYS A 1 302 ? 29.916 -1.836 1.335 1.00 66.73 287 LYS A O 1
ATOM 1924 N N . SER A 1 303 ? 31.006 -2.031 -0.644 1.00 61.13 288 SER A N 1
ATOM 1925 C CA . SER A 1 303 ? 31.710 -0.751 -0.625 1.00 59.89 288 SER A CA 1
ATOM 1926 C C . SER A 1 303 ? 30.856 0.521 -0.648 1.00 66.75 288 SER A C 1
ATOM 1927 O O . SER A 1 303 ? 30.071 0.727 -1.582 1.00 68.44 288 SER A O 1
ATOM 1930 N N . PRO A 1 304 ? 31.037 1.415 0.356 1.00 61.77 289 PRO A N 1
ATOM 1931 C CA . PRO A 1 304 ? 30.278 2.670 0.355 1.00 63.02 289 PRO A CA 1
ATOM 1932 C C . PRO A 1 304 ? 31.004 3.853 -0.320 1.00 67.11 289 PRO A C 1
ATOM 1933 O O . PRO A 1 304 ? 32.220 4.004 -0.189 1.00 66.09 289 PRO A O 1
ATOM 1937 N N . LEU A 1 305 ? 30.251 4.696 -1.045 1.00 64.28 290 LEU A N 1
ATOM 1938 C CA . LEU A 1 305 ? 30.775 5.919 -1.665 1.00 63.78 290 LEU A CA 1
ATOM 1939 C C . LEU A 1 305 ? 30.020 7.088 -1.014 1.00 67.65 290 LEU A C 1
ATOM 1940 O O . LEU A 1 305 ? 28.801 7.148 -1.110 1.00 66.55 290 LEU A O 1
ATOM 1945 N N . ILE A 1 306 ? 30.733 7.955 -0.289 1.00 65.52 291 ILE A N 1
ATOM 1946 C CA . ILE A 1 306 ? 30.127 9.086 0.428 1.00 66.68 291 ILE A CA 1
ATOM 1947 C C . ILE A 1 306 ? 30.338 10.407 -0.326 1.00 71.37 291 ILE A C 1
ATOM 1948 O O . ILE A 1 306 ? 31.475 10.808 -0.544 1.00 70.41 291 ILE A O 1
ATOM 1953 N N . VAL A 1 307 ? 29.236 11.089 -0.685 1.00 69.56 292 VAL A N 1
ATOM 1954 C CA . VAL A 1 307 ? 29.236 12.380 -1.394 1.00 70.07 292 VAL A CA 1
ATOM 1955 C C . VAL A 1 307 ? 28.701 13.484 -0.468 1.00 75.02 292 VAL A C 1
ATOM 1956 O O . VAL A 1 307 ? 27.575 13.384 0.011 1.00 76.41 292 VAL A O 1
ATOM 1960 N N . PHE A 1 308 ? 29.485 14.554 -0.257 1.00 72.37 293 PHE A N 1
ATOM 1961 C CA . PHE A 1 308 ? 29.101 15.712 0.580 1.00 72.91 293 PHE A CA 1
ATOM 1962 C C . PHE A 1 308 ? 28.536 16.888 -0.237 1.00 79.12 293 PHE A C 1
ATOM 1963 O O . PHE A 1 308 ? 28.766 16.935 -1.443 1.00 78.11 293 PHE A O 1
ATOM 1971 N N . ASP A 1 309 ? 27.811 17.842 0.421 1.00 79.51 294 ASP A N 1
ATOM 1972 C CA . ASP A 1 309 ? 27.209 19.061 -0.190 1.00 81.89 294 ASP A CA 1
ATOM 1973 C C . ASP A 1 309 ? 28.252 19.843 -0.991 1.00 86.81 294 ASP A C 1
ATOM 1974 O O . ASP A 1 309 ? 27.935 20.535 -1.964 1.00 87.07 294 ASP A O 1
ATOM 1979 N N . ASP A 1 310 ? 29.497 19.733 -0.514 1.00 83.38 295 ASP A N 1
ATOM 1980 C CA . ASP A 1 310 ? 30.768 20.266 -0.976 1.00 83.93 295 ASP A CA 1
ATOM 1981 C C . ASP A 1 310 ? 31.055 19.974 -2.444 1.00 87.19 295 ASP A C 1
ATOM 1982 O O . ASP A 1 310 ? 31.672 20.782 -3.131 1.00 88.55 295 ASP A O 1
ATOM 1987 N N . ALA A 1 311 ? 30.662 18.792 -2.894 1.00 80.79 296 ALA A N 1
ATOM 1988 C CA . ALA A 1 311 ? 31.016 18.212 -4.166 1.00 79.10 296 ALA A CA 1
ATOM 1989 C C . ALA A 1 311 ? 30.450 18.842 -5.413 1.00 82.95 296 ALA A C 1
ATOM 1990 O O . ALA A 1 311 ? 29.359 19.407 -5.383 1.00 84.19 296 ALA A O 1
ATOM 1992 N N . ASP A 1 312 ? 31.205 18.721 -6.529 1.00 78.75 297 ASP A N 1
ATOM 1993 C CA . ASP A 1 312 ? 30.751 19.112 -7.857 1.00 78.77 297 ASP A CA 1
ATOM 1994 C C . ASP A 1 312 ? 29.876 17.917 -8.267 1.00 82.14 297 ASP A C 1
ATOM 1995 O O . ASP A 1 312 ? 30.370 16.792 -8.410 1.00 79.29 297 ASP A O 1
ATOM 2000 N N . LEU A 1 313 ? 28.567 18.154 -8.320 1.00 81.78 298 LEU A N 1
ATOM 2001 C CA . LEU A 1 313 ? 27.540 17.156 -8.607 1.00 82.35 298 LEU A CA 1
ATOM 2002 C C . LEU A 1 313 ? 27.718 16.401 -9.911 1.00 85.22 298 LEU A C 1
ATOM 2003 O O . LEU A 1 313 ? 27.491 15.191 -9.938 1.00 83.61 298 LEU A O 1
ATOM 2008 N N . ASP A 1 314 ? 28.153 17.093 -10.973 1.00 82.47 299 ASP A N 1
ATOM 2009 C CA . ASP A 1 314 ? 28.383 16.462 -12.265 1.00 82.30 299 ASP A CA 1
ATOM 2010 C C . ASP A 1 314 ? 29.536 15.474 -12.195 1.00 84.54 299 ASP A C 1
ATOM 2011 O O . ASP A 1 314 ? 29.394 14.370 -12.731 1.00 84.94 299 ASP A O 1
ATOM 2016 N N . MET A 1 315 ? 30.637 15.824 -11.472 1.00 78.74 300 MET A N 1
ATOM 2017 C CA . MET A 1 315 ? 31.772 14.903 -11.307 1.00 76.26 300 MET A CA 1
ATOM 2018 C C . MET A 1 315 ? 31.412 13.737 -10.382 1.00 76.63 300 MET A C 1
ATOM 2019 O O . MET A 1 315 ? 31.824 12.615 -10.653 1.00 75.00 300 MET A O 1
ATOM 2024 N N . ALA A 1 316 ? 30.633 14.014 -9.304 1.00 73.43 301 ALA A N 1
ATOM 2025 C CA . ALA A 1 316 ? 30.188 13.027 -8.307 1.00 71.97 301 ALA A CA 1
ATOM 2026 C C . ALA A 1 316 ? 29.244 11.993 -8.903 1.00 74.36 301 ALA A C 1
ATOM 2027 O O . ALA A 1 316 ? 29.354 10.818 -8.559 1.00 73.37 301 ALA A O 1
ATOM 2029 N N . VAL A 1 317 ? 28.333 12.419 -9.808 1.00 71.57 302 VAL A N 1
ATOM 2030 C CA . VAL A 1 317 ? 27.390 11.522 -10.504 1.00 70.68 302 VAL A CA 1
ATOM 2031 C C . VAL A 1 317 ? 28.194 10.614 -11.450 1.00 73.29 302 VAL A C 1
ATOM 2032 O O . VAL A 1 317 ? 28.058 9.398 -11.376 1.00 72.53 302 VAL A O 1
ATOM 2036 N N . GLU A 1 318 ? 29.075 11.212 -12.283 1.00 71.30 303 GLU A N 1
ATOM 2037 C CA . GLU A 1 318 ? 29.932 10.506 -13.233 1.00 70.95 303 GLU A CA 1
ATOM 2038 C C . GLU A 1 318 ? 30.859 9.506 -12.549 1.00 74.21 303 GLU A C 1
ATOM 2039 O O . GLU A 1 318 ? 31.089 8.419 -13.087 1.00 74.69 303 GLU A O 1
ATOM 2045 N N . LEU A 1 319 ? 31.346 9.854 -11.347 1.00 70.62 304 LEU A N 1
ATOM 2046 C CA . LEU A 1 319 ? 32.206 8.996 -10.540 1.00 70.05 304 LEU A CA 1
ATOM 2047 C C . LEU A 1 319 ? 31.410 7.819 -9.985 1.00 72.94 304 LEU A C 1
ATOM 2048 O O . LEU A 1 319 ? 31.895 6.682 -10.044 1.00 71.44 304 LEU A O 1
ATOM 2053 N N . ALA A 1 320 ? 30.167 8.079 -9.493 1.00 69.82 305 ALA A N 1
ATOM 2054 C CA . ALA A 1 320 ? 29.267 7.055 -8.946 1.00 68.18 305 ALA A CA 1
ATOM 2055 C C . ALA A 1 320 ? 28.883 6.022 -9.984 1.00 71.87 305 ALA A C 1
ATOM 2056 O O . ALA A 1 320 ? 28.893 4.823 -9.679 1.00 71.42 305 ALA A O 1
ATOM 2058 N N . VAL A 1 321 ? 28.591 6.474 -11.222 1.00 69.06 306 VAL A N 1
ATOM 2059 C CA . VAL A 1 321 ? 28.206 5.610 -12.360 1.00 68.68 306 VAL A CA 1
ATOM 2060 C C . VAL A 1 321 ? 29.315 4.613 -12.659 1.00 71.55 306 VAL A C 1
ATOM 2061 O O . VAL A 1 321 ? 29.051 3.417 -12.765 1.00 71.03 306 VAL A O 1
ATOM 2065 N N . GLY A 1 322 ? 30.543 5.116 -12.745 1.00 68.40 307 GLY A N 1
ATOM 2066 C CA . GLY A 1 322 ? 31.727 4.305 -12.974 1.00 67.26 307 GLY A CA 1
ATOM 2067 C C . GLY A 1 322 ? 32.016 3.382 -11.808 1.00 71.49 307 GLY A C 1
ATOM 2068 O O . GLY A 1 322 ? 32.260 2.192 -12.016 1.00 70.97 307 GLY A O 1
ATOM 2069 N N . ALA A 1 323 ? 31.942 3.915 -10.562 1.00 67.79 308 ALA A N 1
ATOM 2070 C CA . ALA A 1 323 ? 32.216 3.147 -9.343 1.00 66.04 308 ALA A CA 1
ATOM 2071 C C . ALA A 1 323 ? 31.248 1.968 -9.127 1.00 71.17 308 ALA A C 1
ATOM 2072 O O . ALA A 1 323 ? 31.671 0.912 -8.655 1.00 70.54 308 ALA A O 1
ATOM 2074 N N . SER A 1 324 ? 29.962 2.142 -9.489 1.00 68.22 309 SER A N 1
ATOM 2075 C CA . SER A 1 324 ? 28.928 1.114 -9.335 1.00 67.83 309 SER A CA 1
ATOM 2076 C C . SER A 1 324 ? 28.804 0.180 -10.517 1.00 71.15 309 SER A C 1
ATOM 2077 O O . SER A 1 324 ? 28.538 -1.010 -10.320 1.00 71.62 309 SER A O 1
ATOM 2080 N N . PHE A 1 325 ? 28.899 0.722 -11.736 1.00 67.63 310 PHE A N 1
ATOM 2081 C CA . PHE A 1 325 ? 28.633 -0.034 -12.957 1.00 67.97 310 PHE A CA 1
ATOM 2082 C C . PHE A 1 325 ? 29.804 -0.517 -13.804 1.00 72.60 310 PHE A C 1
ATOM 2083 O O . PHE A 1 325 ? 29.569 -1.179 -14.824 1.00 72.85 310 PHE A O 1
ATOM 2091 N N . PHE A 1 326 ? 31.059 -0.213 -13.390 1.00 69.62 311 PHE A N 1
ATOM 2092 C CA . PHE A 1 326 ? 32.242 -0.691 -14.103 1.00 68.61 311 PHE A CA 1
ATOM 2093 C C . PHE A 1 326 ? 32.196 -2.219 -14.096 1.00 74.65 311 PHE A C 1
ATOM 2094 O O . PHE A 1 326 ? 31.913 -2.816 -13.042 1.00 75.45 311 PHE A O 1
ATOM 2102 N N . ASN A 1 327 ? 32.450 -2.842 -15.277 1.00 69.42 312 ASN A N 1
ATOM 2103 C CA . ASN A 1 327 ? 32.455 -4.295 -15.454 1.00 67.35 312 ASN A CA 1
ATOM 2104 C C . ASN A 1 327 ? 31.123 -4.930 -14.986 1.00 70.48 312 ASN A C 1
ATOM 2105 O O . ASN A 1 327 ? 31.127 -5.981 -14.340 1.00 69.01 312 ASN A O 1
ATOM 2110 N N . LYS A 1 328 ? 29.978 -4.277 -15.338 1.00 67.68 313 LYS A N 1
ATOM 2111 C CA . LYS A 1 328 ? 28.595 -4.659 -14.988 1.00 67.88 313 LYS A CA 1
ATOM 2112 C C . LYS A 1 328 ? 28.413 -5.046 -13.511 1.00 70.92 313 LYS A C 1
ATOM 2113 O O . LYS A 1 328 ? 27.744 -6.040 -13.205 1.00 71.61 313 LYS A O 1
ATOM 2119 N N . GLY A 1 329 ? 29.031 -4.267 -12.619 1.00 65.77 314 GLY A N 1
ATOM 2120 C CA . GLY A 1 329 ? 29.005 -4.493 -11.177 1.00 65.03 314 GLY A CA 1
ATOM 2121 C C . GLY A 1 329 ? 29.755 -5.730 -10.698 1.00 69.21 314 GLY A C 1
ATOM 2122 O O . GLY A 1 329 ? 29.738 -6.040 -9.500 1.00 68.79 314 GLY A O 1
ATOM 2123 N N . GLU A 1 330 ? 30.432 -6.448 -11.624 1.00 65.74 315 GLU A N 1
ATOM 2124 C CA . GLU A 1 330 ? 31.235 -7.641 -11.323 1.00 64.46 315 GLU A CA 1
ATOM 2125 C C . GLU A 1 330 ? 32.668 -7.197 -10.973 1.00 69.74 315 GLU A C 1
ATOM 2126 O O . GLU A 1 330 ? 33.652 -7.472 -11.676 1.00 69.13 315 GLU A O 1
ATOM 2132 N N . ALA A 1 331 ? 32.738 -6.444 -9.871 1.00 66.98 316 ALA A N 1
ATOM 2133 C CA . ALA A 1 331 ? 33.921 -5.865 -9.260 1.00 65.56 316 ALA A CA 1
ATOM 2134 C C . ALA A 1 331 ? 33.699 -5.974 -7.751 1.00 68.85 316 ALA A C 1
ATOM 2135 O O . ALA A 1 331 ? 32.621 -5.658 -7.252 1.00 68.97 316 ALA A O 1
ATOM 2137 N N . CYS A 1 332 ? 34.681 -6.502 -7.048 1.00 66.03 317 CYS A N 1
ATOM 2138 C CA . CYS A 1 332 ? 34.692 -6.694 -5.591 1.00 67.66 317 CYS A CA 1
ATOM 2139 C C . CYS A 1 332 ? 34.655 -5.372 -4.835 1.00 69.96 317 CYS A C 1
ATOM 2140 O O . CYS A 1 332 ? 34.196 -5.298 -3.701 1.00 69.47 317 CYS A O 1
ATOM 2143 N N . VAL A 1 333 ? 35.249 -4.355 -5.433 1.00 66.71 318 VAL A N 1
ATOM 2144 C CA . VAL A 1 333 ? 35.389 -3.055 -4.830 1.00 67.48 318 VAL A CA 1
ATOM 2145 C C . VAL A 1 333 ? 34.325 -2.035 -5.301 1.00 72.93 318 VAL A C 1
ATOM 2146 O O . VAL A 1 333 ? 34.323 -0.886 -4.847 1.00 74.84 318 VAL A O 1
ATOM 2150 N N . ALA A 1 334 ? 33.371 -2.503 -6.141 1.00 67.78 319 ALA A N 1
ATOM 2151 C CA . ALA A 1 334 ? 32.236 -1.727 -6.665 1.00 67.63 319 ALA A CA 1
ATOM 2152 C C . ALA A 1 334 ? 31.493 -0.974 -5.560 1.00 71.81 319 ALA A C 1
ATOM 2153 O O . ALA A 1 334 ? 31.232 -1.547 -4.493 1.00 70.88 319 ALA A O 1
ATOM 2155 N N . ALA A 1 335 ? 31.179 0.316 -5.812 1.00 69.20 320 ALA A N 1
ATOM 2156 C CA . ALA A 1 335 ? 30.431 1.156 -4.879 1.00 67.83 320 ALA A CA 1
ATOM 2157 C C . ALA A 1 335 ? 28.951 0.794 -5.013 1.00 70.46 320 ALA A C 1
ATOM 2158 O O . ALA A 1 335 ? 28.185 1.443 -5.732 1.00 72.04 320 ALA A O 1
ATOM 2160 N N . SER A 1 336 ? 28.563 -0.279 -4.324 1.00 64.57 321 SER A N 1
ATOM 2161 C CA . SER A 1 336 ? 27.197 -0.822 -4.308 1.00 63.43 321 SER A CA 1
ATOM 2162 C C . SER A 1 336 ? 26.261 0.019 -3.433 1.00 67.40 321 SER A C 1
ATOM 2163 O O . SER A 1 336 ? 25.045 -0.036 -3.598 1.00 68.01 321 SER A O 1
ATOM 2166 N N . ARG A 1 337 ? 26.841 0.798 -2.518 1.00 64.56 322 ARG A N 1
ATOM 2167 C CA . ARG A 1 337 ? 26.156 1.711 -1.617 1.00 64.80 322 ARG A CA 1
ATOM 2168 C C . ARG A 1 337 ? 26.664 3.127 -1.901 1.00 67.84 322 ARG A C 1
ATOM 2169 O O . ARG A 1 337 ? 27.864 3.370 -1.791 1.00 66.40 322 ARG A O 1
ATOM 2177 N N . VAL A 1 338 ? 25.757 4.055 -2.297 1.00 65.20 323 VAL A N 1
ATOM 2178 C CA . VAL A 1 338 ? 26.117 5.454 -2.561 1.00 64.19 323 VAL A CA 1
ATOM 2179 C C . VAL A 1 338 ? 25.359 6.349 -1.588 1.00 68.35 323 VAL A C 1
ATOM 2180 O O . VAL A 1 338 ? 24.130 6.336 -1.583 1.00 67.97 323 VAL A O 1
ATOM 2184 N N . TYR A 1 339 ? 26.101 7.109 -0.757 1.00 65.57 324 TYR A N 1
ATOM 2185 C CA . TYR A 1 339 ? 25.546 8.003 0.258 1.00 66.56 324 TYR A CA 1
ATOM 2186 C C . TYR A 1 339 ? 25.728 9.456 -0.141 1.00 71.51 324 TYR A C 1
ATOM 2187 O O . TYR A 1 339 ? 26.862 9.898 -0.315 1.00 70.40 324 TYR A O 1
ATOM 2196 N N . VAL A 1 340 ? 24.609 10.198 -0.308 1.00 69.07 325 VAL A N 1
ATOM 2197 C CA . VAL A 1 340 ? 24.640 11.609 -0.718 1.00 69.47 325 VAL A CA 1
ATOM 2198 C C . VAL A 1 340 ? 24.022 12.478 0.379 1.00 76.80 325 VAL A C 1
ATOM 2199 O O . VAL A 1 340 ? 22.929 12.161 0.852 1.00 77.88 325 VAL A O 1
ATOM 2203 N N . GLN A 1 341 ? 24.740 13.549 0.806 1.00 72.99 326 GLN A N 1
ATOM 2204 C CA . GLN A 1 341 ? 24.295 14.470 1.860 1.00 72.61 326 GLN A CA 1
ATOM 2205 C C . GLN A 1 341 ? 23.028 15.185 1.431 1.00 78.68 326 GLN A C 1
ATOM 2206 O O . GLN A 1 341 ? 22.941 15.647 0.288 1.00 79.16 326 GLN A O 1
ATOM 2212 N N . GLU A 1 342 ? 22.027 15.219 2.341 1.00 76.53 327 GLU A N 1
ATOM 2213 C CA . GLU A 1 342 ? 20.665 15.753 2.158 1.00 77.22 327 GLU A CA 1
ATOM 2214 C C . GLU A 1 342 ? 20.460 17.019 1.316 1.00 82.29 327 GLU A C 1
ATOM 2215 O O . GLU A 1 342 ? 19.447 17.103 0.604 1.00 81.93 327 GLU A O 1
ATOM 2221 N N . ARG A 1 343 ? 21.392 18.008 1.410 1.00 79.00 328 ARG A N 1
ATOM 2222 C CA . ARG A 1 343 ? 21.260 19.265 0.667 1.00 79.27 328 ARG A CA 1
ATOM 2223 C C . ARG A 1 343 ? 21.416 19.144 -0.845 1.00 79.70 328 ARG A C 1
ATOM 2224 O O . ARG A 1 343 ? 20.829 19.935 -1.589 1.00 80.10 328 ARG A O 1
ATOM 2232 N N . VAL A 1 344 ? 22.178 18.143 -1.301 1.00 73.44 329 VAL A N 1
ATOM 2233 C CA . VAL A 1 344 ? 22.416 17.903 -2.733 1.00 71.59 329 VAL A CA 1
ATOM 2234 C C . VAL A 1 344 ? 21.805 16.592 -3.249 1.00 73.58 329 VAL A C 1
ATOM 2235 O O . VAL A 1 344 ? 21.914 16.300 -4.443 1.00 72.07 329 VAL A O 1
ATOM 2239 N N . TYR A 1 345 ? 21.159 15.812 -2.348 1.00 70.64 330 TYR A N 1
ATOM 2240 C CA . TYR A 1 345 ? 20.547 14.522 -2.667 1.00 68.80 330 TYR A CA 1
ATOM 2241 C C . TYR A 1 345 ? 19.569 14.553 -3.843 1.00 74.12 330 TYR A C 1
ATOM 2242 O O . TYR A 1 345 ? 19.695 13.739 -4.759 1.00 74.20 330 TYR A O 1
ATOM 2251 N N . ASP A 1 346 ? 18.576 15.446 -3.795 1.00 72.08 331 ASP A N 1
ATOM 2252 C CA . ASP A 1 346 ? 17.548 15.545 -4.833 1.00 72.34 331 ASP A CA 1
ATOM 2253 C C . ASP A 1 346 ? 18.121 15.826 -6.222 1.00 76.98 331 ASP A C 1
ATOM 2254 O O . ASP A 1 346 ? 17.725 15.166 -7.188 1.00 77.55 331 ASP A O 1
ATOM 2259 N N . ARG A 1 347 ? 19.105 16.736 -6.299 1.00 73.34 332 ARG A N 1
ATOM 2260 C CA . ARG A 1 347 ? 19.793 17.101 -7.538 1.00 72.74 332 ARG A CA 1
ATOM 2261 C C . ARG A 1 347 ? 20.618 15.934 -8.052 1.00 75.51 332 ARG A C 1
ATOM 2262 O O . ARG A 1 347 ? 20.545 15.631 -9.242 1.00 75.43 332 ARG A O 1
ATOM 2270 N N . PHE A 1 348 ? 21.388 15.267 -7.155 1.00 71.20 333 PHE A N 1
ATOM 2271 C CA . PHE A 1 348 ? 22.212 14.103 -7.478 1.00 69.14 333 PHE A CA 1
ATOM 2272 C C . PHE A 1 348 ? 21.342 12.986 -8.089 1.00 73.03 333 PHE A C 1
ATOM 2273 O O . PHE A 1 348 ? 21.680 12.471 -9.154 1.00 71.67 333 PHE A O 1
ATOM 2281 N N . GLU A 1 349 ? 20.218 12.643 -7.421 1.00 71.47 334 GLU A N 1
ATOM 2282 C CA . GLU A 1 349 ? 19.259 11.614 -7.837 1.00 71.73 334 GLU A CA 1
ATOM 2283 C C . GLU A 1 349 ? 18.705 11.869 -9.251 1.00 78.00 334 GLU A C 1
ATOM 2284 O O . GLU A 1 349 ? 18.631 10.937 -10.054 1.00 75.57 334 GLU A O 1
ATOM 2290 N N . GLU A 1 350 ? 18.332 13.135 -9.547 1.00 77.68 335 GLU A N 1
ATOM 2291 C CA . GLU A 1 350 ? 17.813 13.554 -10.854 1.00 78.82 335 GLU A CA 1
ATOM 2292 C C . GLU A 1 350 ? 18.887 13.512 -11.948 1.00 80.81 335 GLU A C 1
ATOM 2293 O O . GLU A 1 350 ? 18.614 13.042 -13.051 1.00 80.32 335 GLU A O 1
ATOM 2299 N N . ARG A 1 351 ? 20.101 13.988 -11.635 1.00 76.94 336 ARG A N 1
ATOM 2300 C CA . ARG A 1 351 ? 21.240 13.973 -12.557 1.00 76.48 336 ARG A CA 1
ATOM 2301 C C . ARG A 1 351 ? 21.684 12.536 -12.874 1.00 79.74 336 ARG A C 1
ATOM 2302 O O . ARG A 1 351 ? 22.041 12.252 -14.017 1.00 80.88 336 ARG A O 1
ATOM 2310 N N . LEU A 1 352 ? 21.629 11.632 -11.875 1.00 73.89 337 LEU A N 1
ATOM 2311 C CA . LEU A 1 352 ? 21.964 10.211 -12.024 1.00 72.18 337 LEU A CA 1
ATOM 2312 C C . LEU A 1 352 ? 20.969 9.501 -12.953 1.00 78.19 337 LEU A C 1
ATOM 2313 O O . LEU A 1 352 ? 21.401 8.778 -13.845 1.00 76.95 337 LEU A O 1
ATOM 2318 N N . ALA A 1 353 ? 19.649 9.740 -12.770 1.00 78.12 338 ALA A N 1
ATOM 2319 C CA . ALA A 1 353 ? 18.595 9.161 -13.612 1.00 79.77 338 ALA A CA 1
ATOM 2320 C C . ALA A 1 353 ? 18.705 9.651 -15.070 1.00 85.76 338 ALA A C 1
ATOM 2321 O O . ALA A 1 353 ? 18.505 8.858 -15.995 1.00 86.17 338 ALA A O 1
ATOM 2323 N N . GLU A 1 354 ? 19.067 10.940 -15.261 1.00 82.58 339 GLU A N 1
ATOM 2324 C CA . GLU A 1 354 ? 19.277 11.555 -16.570 1.00 83.18 339 GLU A CA 1
ATOM 2325 C C . GLU A 1 354 ? 20.519 10.966 -17.250 1.00 86.07 339 GLU A C 1
ATOM 2326 O O . GLU A 1 354 ? 20.466 10.672 -18.443 1.00 87.36 339 GLU A O 1
ATOM 2332 N N . ARG A 1 355 ? 21.618 10.782 -16.494 1.00 80.22 340 ARG A N 1
ATOM 2333 C CA . ARG A 1 355 ? 22.877 10.218 -16.982 1.00 79.11 340 ARG A CA 1
ATOM 2334 C C . ARG A 1 355 ? 22.684 8.782 -17.483 1.00 82.72 340 ARG A C 1
ATOM 2335 O O . ARG A 1 355 ? 23.251 8.408 -18.516 1.00 81.89 340 ARG A O 1
ATOM 2343 N N . MET A 1 356 ? 21.870 7.991 -16.757 1.00 78.32 341 MET A N 1
ATOM 2344 C CA . MET A 1 356 ? 21.590 6.597 -17.090 1.00 76.83 341 MET A CA 1
ATOM 2345 C C . MET A 1 356 ? 20.800 6.401 -18.381 1.00 82.24 341 MET A C 1
ATOM 2346 O O . MET A 1 356 ? 20.853 5.325 -18.967 1.00 82.01 341 MET A O 1
ATOM 2351 N N . ARG A 1 357 ? 20.114 7.453 -18.844 1.00 81.37 342 ARG A N 1
ATOM 2352 C CA . ARG A 1 357 ? 19.307 7.438 -20.066 1.00 82.86 342 ARG A CA 1
ATOM 2353 C C . ARG A 1 357 ? 20.169 7.319 -21.338 1.00 88.21 342 ARG A C 1
ATOM 2354 O O . ARG A 1 357 ? 19.691 6.797 -22.348 1.00 89.34 342 ARG A O 1
ATOM 2362 N N . SER A 1 358 ? 21.442 7.770 -21.270 1.00 83.55 343 SER A N 1
ATOM 2363 C CA . SER A 1 358 ? 22.420 7.713 -22.361 1.00 82.85 343 SER A CA 1
ATOM 2364 C C . SER A 1 358 ? 23.402 6.517 -22.233 1.00 85.02 343 SER A C 1
ATOM 2365 O O . SER A 1 358 ? 24.300 6.358 -23.069 1.00 84.50 343 SER A O 1
ATOM 2368 N N . TRP A 1 359 ? 23.220 5.675 -21.193 1.00 80.02 344 TRP A N 1
ATOM 2369 C CA . TRP A 1 359 ? 24.045 4.489 -20.932 1.00 78.16 344 TRP A CA 1
ATOM 2370 C C . TRP A 1 359 ? 23.613 3.342 -21.858 1.00 80.79 344 TRP A C 1
ATOM 2371 O O . TRP A 1 359 ? 22.417 3.017 -21.922 1.00 80.53 344 TRP A O 1
ATOM 2382 N N . VAL A 1 360 ? 24.590 2.726 -22.561 1.00 75.07 345 VAL A N 1
ATOM 2383 C CA . VAL A 1 360 ? 24.321 1.645 -23.516 1.00 74.02 345 VAL A CA 1
ATOM 2384 C C . VAL A 1 360 ? 24.747 0.256 -23.004 1.00 75.70 345 VAL A C 1
ATOM 2385 O O . VAL A 1 360 ? 25.917 0.033 -22.676 1.00 73.09 345 VAL A O 1
ATOM 2389 N N . VAL A 1 361 ? 23.773 -0.668 -22.949 1.00 72.87 346 VAL A N 1
ATOM 2390 C CA . VAL A 1 361 ? 23.963 -2.071 -22.577 1.00 71.76 346 VAL A CA 1
ATOM 2391 C C . VAL A 1 361 ? 23.781 -2.837 -23.885 1.00 78.76 346 VAL A C 1
ATOM 2392 O O . VAL A 1 361 ? 22.728 -2.728 -24.534 1.00 80.60 346 VAL A O 1
ATOM 2396 N N . GLY A 1 362 ? 24.827 -3.547 -24.290 1.00 75.25 347 GLY A N 1
ATOM 2397 C CA . GLY A 1 362 ? 24.812 -4.314 -25.525 1.00 76.08 347 GLY A CA 1
ATOM 2398 C C . GLY A 1 362 ? 26.096 -5.061 -25.803 1.00 79.49 347 GLY A C 1
ATOM 2399 O O . GLY A 1 362 ? 26.979 -5.156 -24.938 1.00 76.46 347 GLY A O 1
ATOM 2400 N N . ASP A 1 363 ? 26.167 -5.637 -27.017 1.00 78.31 348 ASP A N 1
ATOM 2401 C CA . ASP A 1 363 ? 27.297 -6.420 -27.498 1.00 78.22 348 ASP A CA 1
ATOM 2402 C C . ASP A 1 363 ? 28.521 -5.502 -27.745 1.00 82.93 348 ASP A C 1
ATOM 2403 O O . ASP A 1 363 ? 28.500 -4.691 -28.679 1.00 81.66 348 ASP A O 1
ATOM 2408 N N . PRO A 1 364 ? 29.591 -5.628 -26.907 1.00 80.22 349 PRO A N 1
ATOM 2409 C CA . PRO A 1 364 ? 30.777 -4.772 -27.086 1.00 79.96 349 PRO A CA 1
ATOM 2410 C C . PRO A 1 364 ? 31.573 -5.057 -28.360 1.00 85.78 349 PRO A C 1
ATOM 2411 O O . PRO A 1 364 ? 32.357 -4.205 -28.778 1.00 86.53 349 PRO A O 1
ATOM 2415 N N . PHE A 1 365 ? 31.361 -6.240 -28.980 1.00 82.03 350 PHE A N 1
ATOM 2416 C CA . PHE A 1 365 ? 32.024 -6.669 -30.212 1.00 81.73 350 PHE A CA 1
ATOM 2417 C C . PHE A 1 365 ? 31.330 -6.148 -31.473 1.00 90.18 350 PHE A C 1
ATOM 2418 O O . PHE A 1 365 ? 31.968 -6.077 -32.519 1.00 91.32 350 PHE A O 1
ATOM 2426 N N . SER A 1 366 ? 30.037 -5.789 -31.390 1.00 89.31 351 SER A N 1
ATOM 2427 C CA . SER A 1 366 ? 29.290 -5.288 -32.547 1.00 91.92 351 SER A CA 1
ATOM 2428 C C . SER A 1 366 ? 28.726 -3.862 -32.389 1.00 97.87 351 SER A C 1
ATOM 2429 O O . SER A 1 366 ? 28.448 -3.211 -33.402 1.00 99.24 351 SER A O 1
ATOM 2432 N N . ASP A 1 367 ? 28.571 -3.374 -31.133 1.00 93.81 352 ASP A N 1
ATOM 2433 C CA . ASP A 1 367 ? 28.057 -2.030 -30.835 1.00 94.02 352 ASP A CA 1
ATOM 2434 C C . ASP A 1 367 ? 29.177 -1.104 -30.306 1.00 99.66 352 ASP A C 1
ATOM 2435 O O . ASP A 1 367 ? 29.757 -1.385 -29.244 1.00 98.27 352 ASP A O 1
ATOM 2440 N N . PRO A 1 368 ? 29.490 0.005 -31.032 1.00 98.04 353 PRO A N 1
ATOM 2441 C CA . PRO A 1 368 ? 30.568 0.903 -30.570 1.00 97.30 353 PRO A CA 1
ATOM 2442 C C . PRO A 1 368 ? 30.226 1.707 -29.308 1.00 99.78 353 PRO A C 1
ATOM 2443 O O . PRO A 1 368 ? 31.111 1.939 -28.475 1.00 98.86 353 PRO A O 1
ATOM 2447 N N . ARG A 1 369 ? 28.941 2.094 -29.155 1.00 94.93 354 ARG A N 1
ATOM 2448 C CA . ARG A 1 369 ? 28.413 2.877 -28.030 1.00 93.68 354 ARG A CA 1
ATOM 2449 C C . ARG A 1 369 ? 28.349 2.112 -26.701 1.00 92.87 354 ARG A C 1
ATOM 2450 O O . ARG A 1 369 ? 28.086 2.733 -25.667 1.00 91.33 354 ARG A O 1
ATOM 2458 N N . ALA A 1 370 ? 28.567 0.778 -26.732 1.00 87.21 355 ALA A N 1
ATOM 2459 C CA . ALA A 1 370 ? 28.465 -0.131 -25.593 1.00 85.21 355 ALA A CA 1
ATOM 2460 C C . ALA A 1 370 ? 29.272 0.249 -24.352 1.00 86.69 355 ALA A C 1
ATOM 2461 O O . ALA A 1 370 ? 30.511 0.244 -24.370 1.00 86.32 355 ALA A O 1
ATOM 2463 N N . ASP A 1 371 ? 28.544 0.585 -23.266 1.00 80.48 356 ASP A N 1
ATOM 2464 C CA . ASP A 1 371 ? 29.125 0.950 -21.974 1.00 77.51 356 ASP A CA 1
ATOM 2465 C C . ASP A 1 371 ? 29.183 -0.264 -21.044 1.00 78.88 356 ASP A C 1
ATOM 2466 O O . ASP A 1 371 ? 30.007 -0.300 -20.132 1.00 77.29 356 ASP A O 1
ATOM 2471 N N . GLN A 1 372 ? 28.290 -1.253 -21.271 1.00 75.08 357 GLN A N 1
ATOM 2472 C CA . GLN A 1 372 ? 28.118 -2.431 -20.425 1.00 73.47 357 GLN A CA 1
ATOM 2473 C C . GLN A 1 372 ? 27.809 -3.674 -21.253 1.00 78.93 357 GLN A C 1
ATOM 2474 O O . GLN A 1 372 ? 26.947 -3.651 -22.139 1.00 80.56 357 GLN A O 1
ATOM 2480 N N . GLY A 1 373 ? 28.492 -4.756 -20.927 1.00 74.73 358 GLY A N 1
ATOM 2481 C CA . GLY A 1 373 ? 28.292 -6.035 -21.586 1.00 74.73 358 GLY A CA 1
ATOM 2482 C C . GLY A 1 373 ? 27.364 -6.965 -20.821 1.00 77.92 358 GLY A C 1
ATOM 2483 O O . GLY A 1 373 ? 26.672 -6.555 -19.875 1.00 76.05 358 GLY A O 1
ATOM 2484 N N . PRO A 1 374 ? 27.300 -8.243 -21.233 1.00 75.26 359 PRO A N 1
ATOM 2485 C CA . PRO A 1 374 ? 26.444 -9.184 -20.493 1.00 74.69 359 PRO A CA 1
ATOM 2486 C C . PRO A 1 374 ? 27.115 -9.635 -19.191 1.00 78.29 359 PRO A C 1
ATOM 2487 O O . PRO A 1 374 ? 28.347 -9.560 -19.060 1.00 77.79 359 PRO A O 1
ATOM 2491 N N . GLN A 1 375 ? 26.315 -10.111 -18.232 1.00 74.39 360 GLN A N 1
ATOM 2492 C CA . GLN A 1 375 ? 26.833 -10.680 -16.981 1.00 73.31 360 GLN A CA 1
ATOM 2493 C C . GLN A 1 375 ? 27.528 -11.997 -17.388 1.00 79.01 360 GLN A C 1
ATOM 2494 O O . GLN A 1 375 ? 27.122 -12.582 -18.396 1.00 80.80 360 GLN A O 1
ATOM 2500 N N . VAL A 1 376 ? 28.577 -12.432 -16.650 1.00 74.58 361 VAL A N 1
ATOM 2501 C CA . VAL A 1 376 ? 29.413 -13.610 -16.958 1.00 74.37 361 VAL A CA 1
ATOM 2502 C C . VAL A 1 376 ? 28.736 -14.890 -17.504 1.00 79.44 361 VAL A C 1
ATOM 2503 O O . VAL A 1 376 ? 29.236 -15.455 -18.474 1.00 81.37 361 VAL A O 1
ATOM 2507 N N . ASP A 1 377 ? 27.652 -15.364 -16.859 1.00 73.99 362 ASP A N 1
ATOM 2508 C CA . ASP A 1 377 ? 26.953 -16.590 -17.233 1.00 73.68 362 ASP A CA 1
ATOM 2509 C C . ASP A 1 377 ? 25.510 -16.570 -16.730 1.00 77.49 362 ASP A C 1
ATOM 2510 O O . ASP A 1 377 ? 25.115 -15.604 -16.076 1.00 77.10 362 ASP A O 1
ATOM 2515 N N . LYS A 1 378 ? 24.742 -17.633 -17.019 1.00 74.40 363 LYS A N 1
ATOM 2516 C CA . LYS A 1 378 ? 23.337 -17.783 -16.649 1.00 75.45 363 LYS A CA 1
ATOM 2517 C C . LYS A 1 378 ? 23.130 -17.754 -15.130 1.00 79.28 363 LYS A C 1
ATOM 2518 O O . LYS A 1 378 ? 22.211 -17.083 -14.664 1.00 79.20 363 LYS A O 1
ATOM 2524 N N . ALA A 1 379 ? 23.990 -18.456 -14.370 1.00 75.54 364 ALA A N 1
ATOM 2525 C CA . ALA A 1 379 ? 23.930 -18.515 -12.901 1.00 74.58 364 ALA A CA 1
ATOM 2526 C C . ALA A 1 379 ? 24.020 -17.122 -12.267 1.00 77.68 364 ALA A C 1
ATOM 2527 O O . ALA A 1 379 ? 23.188 -16.790 -11.416 1.00 76.61 364 ALA A O 1
ATOM 2529 N N . GLN A 1 380 ? 24.999 -16.293 -12.721 1.00 74.19 365 GLN A N 1
ATOM 2530 C CA . GLN A 1 380 ? 25.210 -14.926 -12.241 1.00 73.30 365 GLN A CA 1
ATOM 2531 C C . GLN A 1 380 ? 24.074 -14.000 -12.622 1.00 79.17 365 GLN A C 1
ATOM 2532 O O . GLN A 1 380 ? 23.629 -13.216 -11.786 1.00 79.22 365 GLN A O 1
ATOM 2538 N N . TYR A 1 381 ? 23.578 -14.142 -13.866 1.00 76.56 366 TYR A N 1
ATOM 2539 C CA . TYR A 1 381 ? 22.456 -13.424 -14.465 1.00 77.28 366 TYR A CA 1
ATOM 2540 C C . TYR A 1 381 ? 21.185 -13.590 -13.616 1.00 80.77 366 TYR A C 1
ATOM 2541 O O . TYR A 1 381 ? 20.562 -12.590 -13.256 1.00 81.85 366 TYR A O 1
ATOM 2550 N N . GLU A 1 382 ? 20.828 -14.839 -13.283 1.00 75.04 367 GLU A N 1
ATOM 2551 C CA . GLU A 1 382 ? 19.649 -15.162 -12.473 1.00 74.81 367 GLU A CA 1
ATOM 2552 C C . GLU A 1 382 ? 19.804 -14.684 -11.024 1.00 76.62 367 GLU A C 1
ATOM 2553 O O . GLU A 1 382 ? 18.840 -14.187 -10.441 1.00 75.89 367 GLU A O 1
ATOM 2559 N N . ARG A 1 383 ? 21.021 -14.810 -10.464 1.00 72.47 368 ARG A N 1
ATOM 2560 C CA . ARG A 1 383 ? 21.358 -14.369 -9.109 1.00 72.33 368 ARG A CA 1
ATOM 2561 C C . ARG A 1 383 ? 21.150 -12.840 -8.941 1.00 77.57 368 ARG A C 1
ATOM 2562 O O . ARG A 1 383 ? 20.605 -12.414 -7.919 1.00 78.17 368 ARG A O 1
ATOM 2570 N N . VAL A 1 384 ? 21.538 -12.040 -9.960 1.00 73.09 369 VAL A N 1
ATOM 2571 C CA . VAL A 1 384 ? 21.374 -10.586 -9.942 1.00 72.59 369 VAL A CA 1
ATOM 2572 C C . VAL A 1 384 ? 19.866 -10.255 -10.035 1.00 77.22 369 VAL A C 1
ATOM 2573 O O . VAL A 1 384 ? 19.362 -9.474 -9.214 1.00 76.79 369 VAL A O 1
ATOM 2577 N N . LEU A 1 385 ? 19.145 -10.890 -10.997 1.00 74.13 370 LEU A N 1
ATOM 2578 C CA . LEU A 1 385 ? 17.696 -10.694 -11.191 1.00 74.85 370 LEU A CA 1
ATOM 2579 C C . LEU A 1 385 ? 16.915 -11.017 -9.911 1.00 79.69 370 LEU A C 1
ATOM 2580 O O . LEU A 1 385 ? 15.960 -10.315 -9.582 1.00 79.63 370 LEU A O 1
ATOM 2585 N N . SER A 1 386 ? 17.369 -12.040 -9.163 1.00 76.95 371 SER A N 1
ATOM 2586 C CA . SER A 1 386 ? 16.789 -12.461 -7.891 1.00 77.46 371 SER A CA 1
ATOM 2587 C C . SER A 1 386 ? 16.932 -11.364 -6.842 1.00 79.92 371 SER A C 1
ATOM 2588 O O . SER A 1 386 ? 15.974 -11.078 -6.135 1.00 80.66 371 SER A O 1
ATOM 2591 N N . TYR A 1 387 ? 18.112 -10.739 -6.756 1.00 75.54 372 TYR A N 1
ATOM 2592 C CA . TYR A 1 387 ? 18.375 -9.639 -5.830 1.00 74.92 372 TYR A CA 1
ATOM 2593 C C . TYR A 1 387 ? 17.538 -8.389 -6.176 1.00 78.98 372 TYR A C 1
ATOM 2594 O O . TYR A 1 387 ? 16.993 -7.771 -5.261 1.00 79.43 372 TYR A O 1
ATOM 2603 N N . ILE A 1 388 ? 17.396 -8.056 -7.487 1.00 74.76 373 ILE A N 1
ATOM 2604 C CA . ILE A 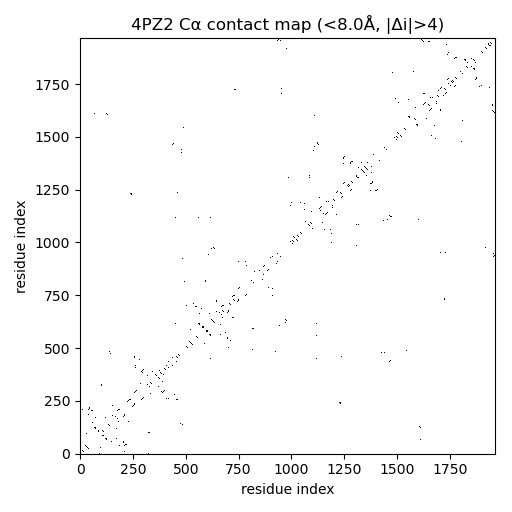1 388 ? 16.577 -6.931 -7.978 1.00 75.31 373 ILE A CA 1
ATOM 2605 C C . ILE A 1 388 ? 15.098 -7.145 -7.574 1.00 82.75 373 ILE A C 1
ATOM 2606 O O . ILE A 1 388 ? 14.451 -6.225 -7.051 1.00 83.90 373 ILE A O 1
ATOM 2611 N N . ASP A 1 389 ? 14.588 -8.374 -7.794 1.00 79.59 374 ASP A N 1
ATOM 2612 C CA . ASP A 1 389 ? 13.230 -8.762 -7.434 1.00 80.24 374 ASP A CA 1
ATOM 2613 C C . ASP A 1 389 ? 13.037 -8.665 -5.910 1.00 83.26 374 ASP A C 1
ATOM 2614 O O . ASP A 1 389 ? 12.003 -8.172 -5.453 1.00 84.30 374 ASP A O 1
ATOM 2619 N N . HIS A 1 390 ? 14.048 -9.095 -5.138 1.00 78.03 375 HIS A N 1
ATOM 2620 C CA . HIS A 1 390 ? 14.018 -9.035 -3.686 1.00 78.66 375 HIS A CA 1
ATOM 2621 C C . HIS A 1 390 ? 13.942 -7.588 -3.174 1.00 81.55 375 HIS A C 1
ATOM 2622 O O . HIS A 1 390 ? 13.187 -7.320 -2.235 1.00 82.76 375 HIS A O 1
ATOM 2629 N N . GLY A 1 391 ? 14.675 -6.676 -3.825 1.00 74.90 376 GLY A N 1
ATOM 2630 C CA . GLY A 1 391 ? 14.688 -5.253 -3.511 1.00 73.75 376 GLY A CA 1
ATOM 2631 C C . GLY A 1 391 ? 13.324 -4.628 -3.677 1.00 79.24 376 GLY A C 1
ATOM 2632 O O . GLY A 1 391 ? 12.883 -3.892 -2.789 1.00 79.56 376 GLY A O 1
ATOM 2633 N N . LYS A 1 392 ? 12.621 -4.956 -4.799 1.00 76.82 377 LYS A N 1
ATOM 2634 C CA . LYS A 1 392 ? 11.260 -4.480 -5.092 1.00 78.53 377 LYS A CA 1
ATOM 2635 C C . LYS A 1 392 ? 10.308 -4.941 -3.974 1.00 84.99 377 LYS A C 1
ATOM 2636 O O . LYS A 1 392 ? 9.496 -4.145 -3.476 1.00 85.40 377 LYS A O 1
ATOM 2642 N N . ARG A 1 393 ? 10.428 -6.240 -3.588 1.00 81.40 378 ARG A N 1
ATOM 2643 C CA . ARG A 1 393 ? 9.624 -6.887 -2.561 1.00 81.76 378 ARG A CA 1
ATOM 2644 C C . ARG A 1 393 ? 9.851 -6.339 -1.150 1.00 86.01 378 ARG A C 1
ATOM 2645 O O . ARG A 1 393 ? 8.908 -6.292 -0.357 1.00 88.02 378 ARG A O 1
ATOM 2653 N N . GLU A 1 394 ? 11.051 -5.863 -0.843 1.00 80.25 379 GLU A N 1
ATOM 2654 C CA . GLU A 1 394 ? 11.249 -5.304 0.491 1.00 79.75 379 GLU A CA 1
ATOM 2655 C C . GLU A 1 394 ? 10.857 -3.825 0.673 1.00 81.79 379 GLU A C 1
ATOM 2656 O O . GLU A 1 394 ? 10.952 -3.304 1.789 1.00 82.29 379 GLU A O 1
ATOM 2662 N N . GLY A 1 395 ? 10.374 -3.196 -0.404 1.00 75.13 380 GLY A N 1
ATOM 2663 C CA . GLY A 1 395 ? 9.886 -1.823 -0.392 1.00 75.18 380 GLY A CA 1
ATOM 2664 C C . GLY A 1 395 ? 10.790 -0.730 -0.934 1.00 80.48 380 GLY A C 1
ATOM 2665 O O . GLY A 1 395 ? 10.462 0.457 -0.789 1.00 80.58 380 GLY A O 1
ATOM 2666 N N . ALA A 1 396 ? 11.936 -1.099 -1.555 1.00 75.87 381 ALA A N 1
ATOM 2667 C CA . ALA A 1 396 ? 12.854 -0.122 -2.138 1.00 74.50 381 ALA A CA 1
ATOM 2668 C C . ALA A 1 396 ? 12.290 0.369 -3.470 1.00 80.30 381 ALA A C 1
ATOM 2669 O O . ALA A 1 396 ? 11.666 -0.402 -4.223 1.00 79.31 381 ALA A O 1
ATOM 2671 N N . THR A 1 397 ? 12.497 1.670 -3.743 1.00 77.45 382 THR A N 1
ATOM 2672 C CA . THR A 1 397 ? 12.036 2.335 -4.959 1.00 77.24 382 THR A CA 1
ATOM 2673 C C . THR A 1 397 ? 13.005 2.028 -6.083 1.00 79.46 382 THR A C 1
ATOM 2674 O O . THR A 1 397 ? 14.208 1.999 -5.863 1.00 78.02 382 THR A O 1
ATOM 2678 N N . LEU A 1 398 ? 12.481 1.793 -7.281 1.00 76.74 383 LEU A N 1
ATOM 2679 C CA . LEU A 1 398 ? 13.280 1.540 -8.467 1.00 75.56 383 LEU A CA 1
ATOM 2680 C C . LEU A 1 398 ? 13.399 2.875 -9.228 1.00 79.30 383 LEU A C 1
ATOM 2681 O O . LEU A 1 398 ? 12.412 3.346 -9.805 1.00 78.85 383 LEU A O 1
ATOM 2686 N N . LEU A 1 399 ? 14.595 3.523 -9.142 1.00 74.75 384 LEU A N 1
ATOM 2687 C CA . LEU A 1 399 ? 14.884 4.784 -9.824 1.00 74.39 384 LEU A CA 1
ATOM 2688 C C . LEU A 1 399 ? 15.082 4.555 -11.333 1.00 81.97 384 LEU A C 1
ATOM 2689 O O . LEU A 1 399 ? 14.475 5.268 -12.140 1.00 82.73 384 LEU A O 1
ATOM 2694 N N . THR A 1 400 ? 15.921 3.558 -11.706 1.00 79.89 385 THR A N 1
ATOM 2695 C CA . THR A 1 400 ? 16.231 3.207 -13.100 1.00 80.16 385 THR A CA 1
ATOM 2696 C C . THR A 1 400 ? 16.546 1.724 -13.240 1.00 83.66 385 THR A C 1
ATOM 2697 O O . THR A 1 400 ? 16.980 1.115 -12.261 1.00 82.22 385 THR A O 1
ATOM 2701 N N . GLY A 1 401 ? 16.357 1.189 -14.450 1.00 80.50 386 GLY A N 1
ATOM 2702 C CA . GLY A 1 401 ? 16.633 -0.208 -14.782 1.00 80.23 386 GLY A CA 1
ATOM 2703 C C . GLY A 1 401 ? 15.747 -1.201 -14.058 1.00 85.55 386 GLY A C 1
ATOM 2704 O O . GLY A 1 401 ? 14.530 -1.010 -14.000 1.00 86.57 386 GLY A O 1
ATOM 2705 N N . GLY A 1 402 ? 16.360 -2.239 -13.489 1.00 82.11 387 GLY A N 1
ATOM 2706 C CA . GLY A 1 402 ? 15.665 -3.273 -12.721 1.00 82.51 387 GLY A CA 1
ATOM 2707 C C . GLY A 1 402 ? 15.032 -4.385 -13.527 1.00 88.49 387 GLY A C 1
ATOM 2708 O O . GLY A 1 402 ? 14.235 -5.157 -12.994 1.00 88.93 387 GLY A O 1
ATOM 2709 N N . ARG A 1 403 ? 15.375 -4.483 -14.811 1.00 86.86 388 ARG A N 1
ATOM 2710 C CA . ARG A 1 403 ? 14.813 -5.493 -15.710 1.00 87.94 388 ARG A CA 1
ATOM 2711 C C . ARG A 1 403 ? 15.823 -5.934 -16.793 1.00 92.91 388 ARG A C 1
ATOM 2712 O O . ARG A 1 403 ? 16.780 -5.194 -17.062 1.00 91.83 388 ARG A O 1
ATOM 2720 N N . PRO A 1 404 ? 15.668 -7.134 -17.407 1.00 90.68 389 PRO A N 1
ATOM 2721 C CA . PRO A 1 404 ? 16.637 -7.544 -18.437 1.00 90.82 389 PRO A CA 1
ATOM 2722 C C . PRO A 1 404 ? 16.459 -6.780 -19.744 1.00 99.14 389 PRO A C 1
ATOM 2723 O O . PRO A 1 404 ? 15.384 -6.232 -20.003 1.00 99.13 389 PRO A O 1
ATOM 2727 N N . CYS A 1 405 ? 17.518 -6.741 -20.562 1.00 98.74 390 CYS A N 1
ATOM 2728 C CA . CYS A 1 405 ? 17.423 -6.098 -21.862 1.00 101.28 390 CYS A CA 1
ATOM 2729 C C . CYS A 1 405 ? 17.608 -6.999 -23.077 1.00 110.96 390 CYS A C 1
ATOM 2730 O O . CYS A 1 405 ? 16.601 -7.328 -23.728 1.00 112.56 390 CYS A O 1
ATOM 2733 N N . ALA A 1 406 ? 18.859 -7.455 -23.341 1.00 108.98 391 ALA A N 1
ATOM 2734 C CA . ALA A 1 406 ? 19.243 -8.305 -24.480 1.00 110.09 391 ALA A CA 1
ATOM 2735 C C . ALA A 1 406 ? 18.866 -7.662 -25.860 1.00 116.88 391 ALA A C 1
ATOM 2736 O O . ALA A 1 406 ? 17.754 -7.873 -26.385 1.00 117.85 391 ALA A O 1
ATOM 2738 N N . PRO A 1 407 ? 19.782 -6.820 -26.416 1.00 113.60 392 PRO A N 1
ATOM 2739 C CA . PRO A 1 407 ? 19.488 -6.133 -27.691 1.00 119.24 392 PRO A CA 1
ATOM 2740 C C . PRO A 1 407 ? 19.233 -7.051 -28.888 1.00 158.67 392 PRO A C 1
ATOM 2741 O O . PRO A 1 407 ? 18.126 -7.066 -29.423 1.00 122.29 392 PRO A O 1
ATOM 2745 N N . LYS A 1 410 ? 20.134 -14.685 -27.144 1.00 95.39 395 LYS A N 1
ATOM 2746 C CA . LYS A 1 410 ? 19.959 -13.238 -26.976 1.00 94.63 395 LYS A CA 1
ATOM 2747 C C . LYS A 1 410 ? 21.000 -12.570 -26.040 1.00 96.57 395 LYS A C 1
ATOM 2748 O O . LYS A 1 410 ? 21.344 -11.404 -26.272 1.00 96.22 395 LYS A O 1
ATOM 2754 N N . GLY A 1 411 ? 21.482 -13.305 -25.017 1.00 90.29 396 GLY A N 1
ATOM 2755 C CA . GLY A 1 411 ? 22.488 -12.818 -24.069 1.00 87.62 396 GLY A CA 1
ATOM 2756 C C . GLY A 1 411 ? 22.016 -12.499 -22.660 1.00 88.55 396 GLY A C 1
ATOM 2757 O O . GLY A 1 411 ? 20.826 -12.259 -22.427 1.00 89.23 396 GLY A O 1
ATOM 2758 N N . TYR A 1 412 ? 22.966 -12.461 -21.708 1.00 81.66 397 TYR A N 1
ATOM 2759 C CA . TYR A 1 412 ? 22.706 -12.216 -20.283 1.00 79.68 397 TYR A CA 1
ATOM 2760 C C . TYR A 1 412 ? 22.826 -10.733 -19.878 1.00 81.60 397 TYR A C 1
ATOM 2761 O O . TYR A 1 412 ? 23.582 -10.378 -18.968 1.00 79.68 397 TYR A O 1
ATOM 2770 N N . TYR A 1 413 ? 22.037 -9.878 -20.542 1.00 78.18 398 TYR A N 1
ATOM 2771 C CA . TYR A 1 413 ? 22.040 -8.426 -20.341 1.00 77.12 398 TYR A CA 1
ATOM 2772 C C . TYR A 1 413 ? 21.021 -7.941 -19.312 1.00 81.74 398 TYR A C 1
ATOM 2773 O O . TYR A 1 413 ? 19.829 -8.243 -19.413 1.00 81.28 398 TYR A O 1
ATOM 2782 N N . ILE A 1 414 ? 21.517 -7.197 -18.304 1.00 77.85 399 ILE A N 1
ATOM 2783 C CA . ILE A 1 414 ? 20.709 -6.606 -17.236 1.00 77.37 399 ILE A CA 1
ATOM 2784 C C . ILE A 1 414 ? 20.936 -5.099 -17.263 1.00 81.99 399 ILE A C 1
ATOM 2785 O O . ILE A 1 414 ? 22.088 -4.661 -17.348 1.00 82.89 399 ILE A O 1
ATOM 2790 N N . GLU A 1 415 ? 19.848 -4.309 -17.208 1.00 78.30 400 GLU A N 1
ATOM 2791 C CA . GLU A 1 415 ? 19.907 -2.846 -17.160 1.00 77.66 400 GLU A CA 1
ATOM 2792 C C . GLU A 1 415 ? 20.568 -2.411 -15.827 1.00 78.61 400 GLU A C 1
ATOM 2793 O O . GLU A 1 415 ? 20.268 -3.005 -14.773 1.00 77.05 400 GLU A O 1
ATOM 2799 N N . PRO A 1 416 ? 21.450 -1.379 -15.849 1.00 72.72 401 PRO A N 1
ATOM 2800 C CA . PRO A 1 416 ? 22.014 -0.876 -14.583 1.00 70.89 401 PRO A CA 1
ATOM 2801 C C . PRO A 1 416 ? 20.866 -0.384 -13.697 1.00 73.44 401 PRO A C 1
ATOM 2802 O O . PRO A 1 416 ? 19.925 0.280 -14.152 1.00 73.67 401 PRO A O 1
ATOM 2806 N N . THR A 1 417 ? 20.897 -0.815 -12.458 1.00 68.54 402 THR A N 1
ATOM 2807 C CA . THR A 1 417 ? 19.816 -0.594 -11.529 1.00 68.39 402 THR A CA 1
ATOM 2808 C C . THR A 1 417 ? 20.181 0.327 -10.393 1.00 71.10 402 THR A C 1
ATOM 2809 O O . THR A 1 417 ? 21.194 0.135 -9.724 1.00 69.05 402 THR A O 1
ATOM 2813 N N . VAL A 1 418 ? 19.315 1.318 -10.158 1.00 68.93 403 VAL A N 1
ATOM 2814 C CA . VAL A 1 418 ? 19.470 2.236 -9.045 1.00 67.84 403 VAL A CA 1
ATOM 2815 C C . VAL A 1 418 ? 18.235 2.099 -8.149 1.00 73.13 403 VAL A C 1
ATOM 2816 O O . VAL A 1 418 ? 17.099 2.275 -8.607 1.00 72.25 403 VAL A O 1
ATOM 2820 N N . PHE A 1 419 ? 18.477 1.759 -6.880 1.00 70.22 404 PHE A N 1
ATOM 2821 C CA . PHE A 1 419 ? 17.439 1.647 -5.862 1.00 70.41 404 PHE A CA 1
ATOM 2822 C C . PHE A 1 419 ? 17.501 2.849 -4.917 1.00 72.62 404 PHE A C 1
ATOM 2823 O O . PHE A 1 419 ? 18.563 3.175 -4.389 1.00 69.98 404 PHE A O 1
ATOM 2831 N N . THR A 1 420 ? 16.372 3.540 -4.762 1.00 71.62 405 THR A N 1
ATOM 2832 C CA . THR A 1 420 ? 16.212 4.671 -3.843 1.00 72.36 405 THR A CA 1
ATOM 2833 C C . THR A 1 420 ? 15.285 4.208 -2.711 1.00 77.73 405 THR A C 1
ATOM 2834 O O . THR A 1 420 ? 14.684 3.134 -2.823 1.00 76.20 405 THR A O 1
ATOM 2838 N N . ASN A 1 421 ? 15.198 4.996 -1.608 1.00 76.74 406 ASN A N 1
ATOM 2839 C CA . ASN A 1 421 ? 14.391 4.708 -0.403 1.00 77.19 406 ASN A CA 1
ATOM 2840 C C . ASN A 1 421 ? 14.769 3.331 0.184 1.00 80.22 406 ASN A C 1
ATOM 2841 O O . ASN A 1 421 ? 13.911 2.510 0.511 1.00 81.44 406 ASN A O 1
ATOM 2846 N N . VAL A 1 422 ? 16.080 3.096 0.275 1.00 74.50 407 VAL A N 1
ATOM 2847 C CA . VAL A 1 422 ? 16.705 1.877 0.779 1.00 73.03 407 VAL A CA 1
ATOM 2848 C C . VAL A 1 422 ? 16.979 2.046 2.277 1.00 79.67 407 VAL A C 1
ATOM 2849 O O . VAL A 1 422 ? 17.595 3.033 2.695 1.00 79.53 407 VAL A O 1
ATOM 2853 N N . LYS A 1 423 ? 16.486 1.092 3.077 1.00 78.13 408 LYS A N 1
ATOM 2854 C CA . LYS A 1 423 ? 16.702 1.033 4.517 1.00 78.83 408 LYS A CA 1
ATOM 2855 C C . LYS A 1 423 ? 17.962 0.200 4.713 1.00 82.81 408 LYS A C 1
ATOM 2856 O O . LYS A 1 423 ? 18.224 -0.700 3.912 1.00 81.88 408 LYS A O 1
ATOM 2862 N N . GLU A 1 424 ? 18.750 0.500 5.751 1.00 79.95 409 GLU A N 1
ATOM 2863 C CA . GLU A 1 424 ? 20.001 -0.216 6.035 1.00 79.37 409 GLU A CA 1
ATOM 2864 C C . GLU A 1 424 ? 19.811 -1.713 6.288 1.00 85.46 409 GLU A C 1
ATOM 2865 O O . GLU A 1 424 ? 20.663 -2.502 5.889 1.00 85.40 409 GLU A O 1
ATOM 2871 N N . ASP A 1 425 ? 18.683 -2.100 6.905 1.00 83.72 410 ASP A N 1
ATOM 2872 C CA . ASP A 1 425 ? 18.312 -3.485 7.233 1.00 84.03 410 ASP A CA 1
ATOM 2873 C C . ASP A 1 425 ? 17.935 -4.362 6.011 1.00 84.96 410 ASP A C 1
ATOM 2874 O O . ASP A 1 425 ? 17.903 -5.586 6.145 1.00 85.34 410 ASP A O 1
ATOM 2879 N N . MET A 1 426 ? 17.670 -3.745 4.836 1.00 78.12 411 MET A N 1
ATOM 2880 C CA . MET A 1 426 ? 17.314 -4.425 3.581 1.00 76.43 411 MET A CA 1
ATOM 2881 C C . MET A 1 426 ? 18.421 -5.362 3.080 1.00 78.37 411 MET A C 1
ATOM 2882 O O . MET A 1 426 ? 19.605 -5.081 3.295 1.00 77.11 411 MET A O 1
ATOM 2887 N N . ILE A 1 427 ? 18.021 -6.472 2.406 1.00 74.36 412 ILE A N 1
ATOM 2888 C CA . ILE A 1 427 ? 18.916 -7.497 1.833 1.00 73.02 412 ILE A CA 1
ATOM 2889 C C . ILE A 1 427 ? 19.847 -6.866 0.783 1.00 75.56 412 ILE A C 1
ATOM 2890 O O . ILE A 1 427 ? 21.057 -7.109 0.789 1.00 73.51 412 ILE A O 1
ATOM 2895 N N . ILE A 1 428 ? 19.267 -6.021 -0.083 1.00 72.46 413 ILE A N 1
ATOM 2896 C CA . ILE A 1 428 ? 19.972 -5.305 -1.141 1.00 71.10 413 ILE A CA 1
ATOM 2897 C C . ILE A 1 428 ? 21.023 -4.338 -0.592 1.00 75.01 413 ILE A C 1
ATOM 2898 O O . ILE A 1 428 ? 22.016 -4.082 -1.280 1.00 74.26 413 ILE A O 1
ATOM 2903 N N . ALA A 1 429 ? 20.816 -3.836 0.652 1.00 70.98 414 ALA A N 1
ATOM 2904 C CA . ALA A 1 429 ? 21.722 -2.912 1.338 1.00 70.01 414 ALA A CA 1
ATOM 2905 C C . ALA A 1 429 ? 22.902 -3.611 2.003 1.00 72.84 414 ALA A C 1
ATOM 2906 O O . ALA A 1 429 ? 23.974 -3.018 2.109 1.00 73.87 414 ALA A O 1
ATOM 2908 N N . LYS A 1 430 ? 22.710 -4.860 2.453 1.00 67.39 415 LYS A N 1
ATOM 2909 C CA . LYS A 1 430 ? 23.711 -5.637 3.181 1.00 65.41 415 LYS A CA 1
ATOM 2910 C C . LYS A 1 430 ? 24.475 -6.684 2.351 1.00 68.31 415 LYS A C 1
ATOM 2911 O O . LYS A 1 430 ? 25.666 -6.891 2.569 1.00 63.84 415 LYS A O 1
ATOM 2917 N N . GLU A 1 431 ? 23.781 -7.387 1.455 1.00 68.40 416 GLU A N 1
ATOM 2918 C CA . GLU A 1 431 ? 24.385 -8.479 0.690 1.00 67.41 416 GLU A CA 1
ATOM 2919 C C . GLU A 1 431 ? 25.056 -8.074 -0.609 1.00 71.33 416 GLU A C 1
ATOM 2920 O O . GLU A 1 431 ? 24.556 -7.190 -1.310 1.00 73.35 416 GLU A O 1
ATOM 2926 N N . GLU A 1 432 ? 26.174 -8.751 -0.942 1.00 65.38 417 GLU A N 1
ATOM 2927 C CA . GLU A 1 432 ? 26.916 -8.537 -2.183 1.00 64.46 417 GLU A CA 1
ATOM 2928 C C . GLU A 1 432 ? 26.158 -9.143 -3.381 1.00 68.78 417 GLU A C 1
ATOM 2929 O O . GLU A 1 432 ? 26.071 -10.368 -3.532 1.00 69.56 417 GLU A O 1
ATOM 2935 N N . ILE A 1 433 ? 25.595 -8.259 -4.211 1.00 65.02 418 ILE A N 1
ATOM 2936 C CA . ILE A 1 433 ? 24.814 -8.606 -5.393 1.00 65.25 418 ILE A CA 1
ATOM 2937 C C . ILE A 1 433 ? 25.739 -9.045 -6.541 1.00 71.84 418 ILE A C 1
ATOM 2938 O O . ILE A 1 433 ? 25.416 -10.018 -7.236 1.00 73.24 418 ILE A O 1
ATOM 2943 N N . PHE A 1 434 ? 26.877 -8.330 -6.734 1.00 67.70 419 PHE A N 1
ATOM 2944 C CA . PHE A 1 434 ? 27.872 -8.605 -7.788 1.00 67.01 419 PHE A CA 1
ATOM 2945 C C . PHE A 1 434 ? 27.258 -8.491 -9.208 1.00 70.07 419 PHE A C 1
ATOM 2946 O O . PHE A 1 434 ? 27.507 -9.325 -10.088 1.00 68.84 419 PHE A O 1
ATOM 2954 N N . GLY A 1 435 ? 26.447 -7.443 -9.372 1.00 66.26 420 GLY A N 1
ATOM 2955 C CA . GLY A 1 435 ? 25.751 -7.087 -10.600 1.00 66.34 420 GLY A CA 1
ATOM 2956 C C . GLY A 1 435 ? 25.621 -5.583 -10.731 1.00 69.00 420 GLY A C 1
ATOM 2957 O O . GLY A 1 435 ? 26.031 -4.863 -9.811 1.00 66.37 420 GLY A O 1
ATOM 2958 N N . PRO A 1 436 ? 25.038 -5.056 -11.849 1.00 66.13 421 PRO A N 1
ATOM 2959 C CA . PRO A 1 436 ? 24.932 -3.585 -11.992 1.00 65.88 421 PRO A CA 1
ATOM 2960 C C . PRO A 1 436 ? 23.793 -2.997 -11.162 1.00 68.73 421 PRO A C 1
ATOM 2961 O O . PRO A 1 436 ? 22.789 -2.529 -11.700 1.00 66.88 421 PRO A O 1
ATOM 2965 N N . VAL A 1 437 ? 23.950 -3.051 -9.828 1.00 65.18 422 VAL A N 1
ATOM 2966 C CA . VAL A 1 437 ? 22.940 -2.587 -8.878 1.00 64.71 422 VAL A CA 1
ATOM 2967 C C . VAL A 1 437 ? 23.569 -1.602 -7.892 1.00 68.44 422 VAL A C 1
ATOM 2968 O O . VAL A 1 437 ? 24.548 -1.925 -7.216 1.00 66.67 422 VAL A O 1
ATOM 2972 N N . MET A 1 438 ? 22.974 -0.408 -7.810 1.00 66.74 423 MET A N 1
ATOM 2973 C CA . MET A 1 438 ? 23.383 0.652 -6.896 1.00 66.68 423 MET A CA 1
ATOM 2974 C C . MET A 1 438 ? 22.248 0.907 -5.910 1.00 70.17 423 MET A C 1
ATOM 2975 O O . MET A 1 438 ? 21.084 0.970 -6.314 1.00 69.11 423 MET A O 1
ATOM 2980 N N . CYS A 1 439 ? 22.602 1.074 -4.623 1.00 67.81 424 CYS A N 1
ATOM 2981 C CA . CYS A 1 439 ? 21.674 1.466 -3.569 1.00 69.30 424 CYS A CA 1
ATOM 2982 C C . CYS A 1 439 ? 22.026 2.917 -3.278 1.00 73.45 424 CYS A C 1
ATOM 2983 O O . CYS A 1 439 ? 23.146 3.195 -2.848 1.00 72.63 424 CYS A O 1
ATOM 2986 N N . LEU A 1 440 ? 21.120 3.847 -3.631 1.00 71.40 425 LEU A N 1
ATOM 2987 C CA . LEU A 1 440 ? 21.311 5.288 -3.435 1.00 71.39 425 LEU A CA 1
ATOM 2988 C C . LEU A 1 440 ? 20.609 5.767 -2.161 1.00 75.37 425 LEU A C 1
ATOM 2989 O O . LEU A 1 440 ? 19.391 5.636 -2.023 1.00 75.56 425 LEU A O 1
ATOM 2994 N N . MET A 1 441 ? 21.408 6.315 -1.231 1.00 71.69 426 MET A N 1
ATOM 2995 C CA . MET A 1 441 ? 20.932 6.784 0.060 1.00 71.98 426 MET A CA 1
ATOM 2996 C C . MET A 1 441 ? 21.294 8.205 0.425 1.00 76.15 426 MET A C 1
ATOM 2997 O O . MET A 1 441 ? 22.251 8.771 -0.098 1.00 74.82 426 MET A O 1
ATOM 3002 N N . LYS A 1 442 ? 20.492 8.764 1.342 1.00 74.09 427 LYS A N 1
ATOM 3003 C CA . LYS A 1 442 ? 20.572 10.125 1.859 1.00 74.44 427 LYS A CA 1
ATOM 3004 C C . LYS A 1 442 ? 21.121 10.081 3.285 1.00 78.87 427 LYS A C 1
ATOM 3005 O O . LYS A 1 442 ? 20.844 9.132 4.016 1.00 79.47 427 LYS A O 1
ATOM 3011 N N . PHE A 1 443 ? 21.906 11.100 3.666 1.00 74.29 428 PHE A N 1
ATOM 3012 C CA . PHE A 1 443 ? 22.454 11.255 5.015 1.00 73.64 428 PHE A CA 1
ATOM 3013 C C . PHE A 1 443 ? 22.509 12.744 5.433 1.00 79.43 428 PHE A C 1
ATOM 3014 O O . PHE A 1 443 ? 22.529 13.636 4.581 1.00 78.69 428 PHE A O 1
ATOM 3022 N N . LYS A 1 444 ? 22.571 12.998 6.742 1.00 78.49 429 LYS A N 1
ATOM 3023 C CA . LYS A 1 444 ? 22.636 14.358 7.267 1.00 80.38 429 LYS A CA 1
ATOM 3024 C C . LYS A 1 444 ? 24.046 14.715 7.749 1.00 83.59 429 LYS A C 1
ATOM 3025 O O . LYS A 1 444 ? 24.625 15.684 7.251 1.00 84.64 429 LYS A O 1
ATOM 3031 N N . THR A 1 445 ? 24.600 13.939 8.703 1.00 77.45 430 THR A N 1
ATOM 3032 C CA . THR A 1 445 ? 25.895 14.251 9.315 1.00 75.88 430 THR A CA 1
ATOM 3033 C C . THR A 1 445 ? 27.074 13.365 8.886 1.00 76.89 430 THR A C 1
ATOM 3034 O O . THR A 1 445 ? 26.883 12.245 8.391 1.00 74.11 430 THR A O 1
ATOM 3038 N N . VAL A 1 446 ? 28.306 13.894 9.117 1.00 72.01 431 VAL A N 1
ATOM 3039 C CA . VAL A 1 446 ? 29.592 13.240 8.883 1.00 70.85 431 VAL A CA 1
ATOM 3040 C C . VAL A 1 446 ? 29.609 11.957 9.740 1.00 77.37 431 VAL A C 1
ATOM 3041 O O . VAL A 1 446 ? 29.931 10.885 9.232 1.00 76.76 431 VAL A O 1
ATOM 3045 N N . GLU A 1 447 ? 29.186 12.078 11.020 1.00 76.30 432 GLU A N 1
ATOM 3046 C CA . GLU A 1 447 ? 29.074 11.005 12.016 1.00 75.81 432 GLU A CA 1
ATOM 3047 C C . GLU A 1 447 ? 28.172 9.869 11.510 1.00 79.33 432 GLU A C 1
ATOM 3048 O O . GLU A 1 447 ? 28.544 8.701 11.612 1.00 78.45 432 GLU A O 1
ATOM 3054 N N . GLU A 1 448 ? 26.995 10.224 10.957 1.00 76.24 433 GLU A N 1
ATOM 3055 C CA . GLU A 1 448 ? 26.008 9.306 10.375 1.00 74.75 433 GLU A CA 1
ATOM 3056 C C . GLU A 1 448 ? 26.610 8.602 9.153 1.00 76.60 433 GLU A C 1
ATOM 3057 O O . GLU A 1 448 ? 26.491 7.379 9.068 1.00 76.67 433 GLU A O 1
ATOM 3063 N N . ALA A 1 449 ? 27.285 9.363 8.231 1.00 70.30 434 ALA A N 1
ATOM 3064 C CA . ALA A 1 449 ? 27.918 8.806 7.034 1.00 67.73 434 ALA A CA 1
ATOM 3065 C C . ALA A 1 449 ? 28.942 7.728 7.404 1.00 70.09 434 ALA A C 1
ATOM 3066 O O . ALA A 1 449 ? 28.947 6.672 6.778 1.00 69.94 434 ALA A O 1
ATOM 3068 N N . ILE A 1 450 ? 29.754 7.981 8.453 1.00 66.38 435 ILE A N 1
ATOM 3069 C CA . ILE A 1 450 ? 30.799 7.088 8.973 1.00 65.41 435 ILE A CA 1
ATOM 3070 C C . ILE A 1 450 ? 30.207 5.794 9.541 1.00 69.74 435 ILE A C 1
ATOM 3071 O O . ILE A 1 450 ? 30.651 4.700 9.171 1.00 70.24 435 ILE A O 1
ATOM 3076 N N . ALA A 1 451 ? 29.216 5.929 10.430 1.00 66.17 436 ALA A N 1
ATOM 3077 C CA . ALA A 1 451 ? 28.529 4.827 11.095 1.00 65.95 436 ALA A CA 1
ATOM 3078 C C . ALA A 1 451 ? 27.822 3.920 10.092 1.00 69.96 436 ALA A C 1
ATOM 3079 O O . ALA A 1 451 ? 27.881 2.701 10.238 1.00 68.27 436 ALA A O 1
ATOM 3081 N N . ARG A 1 452 ? 27.175 4.515 9.069 1.00 68.68 437 ARG A N 1
ATOM 3082 C CA . ARG A 1 452 ? 26.454 3.790 8.020 1.00 68.23 437 ARG A CA 1
ATOM 3083 C C . ARG A 1 452 ? 27.411 3.102 7.056 1.00 72.01 437 ARG A C 1
ATOM 3084 O O . ARG A 1 452 ? 27.144 1.970 6.653 1.00 71.25 437 ARG A O 1
ATOM 3092 N N . ALA A 1 453 ? 28.550 3.750 6.739 1.00 68.59 438 ALA A N 1
ATOM 3093 C CA . ALA A 1 453 ? 29.595 3.169 5.887 1.00 68.15 438 ALA A CA 1
ATOM 3094 C C . ALA A 1 453 ? 30.164 1.904 6.565 1.00 72.49 438 ALA A C 1
ATOM 3095 O O . ALA A 1 453 ? 30.374 0.889 5.897 1.00 72.56 438 ALA A O 1
ATOM 3097 N N . ASN A 1 454 ? 30.341 1.962 7.903 1.00 67.87 439 ASN A N 1
ATOM 3098 C CA . ASN A 1 454 ? 30.863 0.879 8.721 1.00 66.06 439 ASN A CA 1
ATOM 3099 C C . ASN A 1 454 ? 29.844 -0.197 9.072 1.00 71.16 439 ASN A C 1
ATOM 3100 O O . ASN A 1 454 ? 30.232 -1.261 9.555 1.00 70.35 439 ASN A O 1
ATOM 3105 N N . ASP A 1 455 ? 28.547 0.051 8.807 1.00 69.66 440 ASP A N 1
ATOM 3106 C CA . ASP A 1 455 ? 27.476 -0.906 9.103 1.00 69.44 440 ASP A CA 1
ATOM 3107 C C . ASP A 1 455 ? 27.413 -2.047 8.050 1.00 72.40 440 ASP A C 1
ATOM 3108 O O . ASP A 1 455 ? 26.459 -2.184 7.277 1.00 70.97 440 ASP A O 1
ATOM 3113 N N . THR A 1 456 ? 28.469 -2.864 8.047 1.00 68.86 441 THR A N 1
ATOM 3114 C CA . THR A 1 456 ? 28.686 -3.990 7.143 1.00 67.15 441 THR A CA 1
ATOM 3115 C C . THR A 1 456 ? 29.645 -4.962 7.822 1.00 69.10 441 THR A C 1
ATOM 3116 O O . THR A 1 456 ? 30.412 -4.559 8.702 1.00 68.10 441 THR A O 1
ATOM 3120 N N . ARG A 1 457 ? 29.600 -6.234 7.420 1.00 65.82 442 ARG A N 1
ATOM 3121 C CA . ARG A 1 457 ? 30.503 -7.280 7.917 1.00 64.83 442 ARG A CA 1
ATOM 3122 C C . ARG A 1 457 ? 31.806 -7.163 7.124 1.00 66.63 442 ARG A C 1
ATOM 3123 O O . ARG A 1 457 ? 32.858 -7.599 7.580 1.00 65.55 442 ARG A O 1
ATOM 3131 N N . TYR A 1 458 ? 31.707 -6.525 5.945 1.00 62.42 443 TYR A N 1
ATOM 3132 C CA . TYR A 1 458 ? 32.768 -6.276 4.979 1.00 61.28 443 TYR A CA 1
ATOM 3133 C C . TYR A 1 458 ? 33.630 -5.052 5.315 1.00 64.80 443 TYR A C 1
ATOM 3134 O O . TYR A 1 458 ? 33.329 -4.318 6.252 1.00 65.71 443 TYR A O 1
ATOM 3143 N N . GLY A 1 459 ? 34.692 -4.857 4.542 1.00 59.73 444 GLY A N 1
ATOM 3144 C CA . GLY A 1 459 ? 35.620 -3.739 4.701 1.00 59.01 444 GLY A CA 1
ATOM 3145 C C . GLY A 1 459 ? 36.740 -3.782 3.684 1.00 62.03 444 GLY A C 1
ATOM 3146 O O . GLY A 1 459 ? 37.915 -3.744 4.055 1.00 61.87 444 GLY A O 1
ATOM 3147 N N . LEU A 1 460 ? 36.382 -3.913 2.390 1.00 57.63 445 LEU A N 1
ATOM 3148 C CA . LEU A 1 460 ? 37.346 -3.948 1.301 1.00 56.81 445 LEU A CA 1
ATOM 3149 C C . LEU A 1 460 ? 37.695 -2.507 0.843 1.00 62.49 445 LEU A C 1
ATOM 3150 O O . LEU A 1 460 ? 38.784 -2.016 1.156 1.00 63.34 445 LEU A O 1
ATOM 3155 N N . GLY A 1 461 ? 36.756 -1.830 0.188 1.00 60.14 446 GLY A N 1
ATOM 3156 C CA . GLY A 1 461 ? 36.936 -0.460 -0.285 1.00 61.52 446 GLY A CA 1
ATOM 3157 C C . GLY A 1 461 ? 35.875 0.518 0.177 1.00 69.55 446 GLY A C 1
ATOM 3158 O O . GLY A 1 461 ? 34.855 0.120 0.749 1.00 72.34 446 GLY A O 1
ATOM 3159 N N . ALA A 1 462 ? 36.129 1.811 -0.056 1.00 65.81 447 ALA A N 1
ATOM 3160 C CA . ALA A 1 462 ? 35.252 2.936 0.276 1.00 66.20 447 ALA A CA 1
ATOM 3161 C C . ALA A 1 462 ? 35.721 4.173 -0.506 1.00 67.86 447 ALA A C 1
ATOM 3162 O O . ALA A 1 462 ? 36.868 4.219 -0.946 1.00 65.50 447 ALA A O 1
ATOM 3164 N N . GLY A 1 463 ? 34.821 5.143 -0.675 1.00 63.78 448 GLY A N 1
ATOM 3165 C CA . GLY A 1 463 ? 35.090 6.390 -1.369 1.00 63.37 448 GLY A CA 1
ATOM 3166 C C . GLY A 1 463 ? 34.503 7.595 -0.661 1.00 69.00 448 GLY A C 1
ATOM 3167 O O . GLY A 1 463 ? 33.457 7.478 -0.025 1.00 69.47 448 GLY A O 1
ATOM 3168 N N . VAL A 1 464 ? 35.180 8.759 -0.759 1.00 65.94 449 VAL A N 1
ATOM 3169 C CA . VAL A 1 464 ? 34.743 10.041 -0.180 1.00 66.56 449 VAL A CA 1
ATOM 3170 C C . VAL A 1 464 ? 34.833 11.103 -1.253 1.00 69.62 449 VAL A C 1
ATOM 3171 O O . VAL A 1 464 ? 35.894 11.290 -1.851 1.00 68.10 449 VAL A O 1
ATOM 3175 N N . VAL A 1 465 ? 33.750 11.846 -1.450 1.00 66.83 450 VAL A N 1
ATOM 3176 C CA . VAL A 1 465 ? 33.761 12.971 -2.380 1.00 67.15 450 VAL A CA 1
ATOM 3177 C C . VAL A 1 465 ? 33.491 14.244 -1.571 1.00 70.41 450 VAL A C 1
ATOM 3178 O O . VAL A 1 465 ? 32.382 14.433 -1.070 1.00 68.67 450 VAL A O 1
ATOM 3182 N N . THR A 1 466 ? 34.552 15.056 -1.378 1.00 67.60 451 THR A N 1
ATOM 3183 C CA . THR A 1 466 ? 34.558 16.322 -0.633 1.00 67.62 451 THR A CA 1
ATOM 3184 C C . THR A 1 466 ? 35.771 17.194 -1.004 1.00 72.41 451 THR A C 1
ATOM 3185 O O . THR A 1 466 ? 36.830 16.672 -1.352 1.00 72.45 451 THR A O 1
ATOM 3189 N N . ARG A 1 467 ? 35.621 18.508 -0.867 1.00 70.51 452 ARG A N 1
ATOM 3190 C CA . ARG A 1 467 ? 36.659 19.524 -1.059 1.00 71.49 452 ARG A CA 1
ATOM 3191 C C . ARG A 1 467 ? 37.309 19.843 0.307 1.00 75.18 452 ARG A C 1
ATOM 3192 O O . ARG A 1 467 ? 38.404 20.391 0.356 1.00 77.14 452 ARG A O 1
ATOM 3200 N N . ASP A 1 468 ? 36.624 19.515 1.408 1.00 70.75 453 ASP A N 1
ATOM 3201 C CA . ASP A 1 468 ? 37.092 19.791 2.761 1.00 70.69 453 ASP A CA 1
ATOM 3202 C C . ASP A 1 468 ? 38.139 18.791 3.244 1.00 74.03 453 ASP A C 1
ATOM 3203 O O . ASP A 1 468 ? 37.863 17.604 3.382 1.00 73.35 453 ASP A O 1
ATOM 3208 N N . LEU A 1 469 ? 39.339 19.298 3.505 1.00 72.27 454 LEU A N 1
ATOM 3209 C CA . LEU A 1 469 ? 40.488 18.544 3.987 1.00 72.81 454 LEU A CA 1
ATOM 3210 C C . LEU A 1 469 ? 40.249 17.843 5.352 1.00 76.19 454 LEU A C 1
ATOM 3211 O O . LEU A 1 469 ? 40.634 16.680 5.517 1.00 75.69 454 LEU A O 1
ATOM 3216 N N . ASP A 1 470 ? 39.581 18.518 6.292 1.00 73.44 455 ASP A N 1
ATOM 3217 C CA . ASP A 1 470 ? 39.281 17.955 7.614 1.00 73.58 455 ASP A CA 1
ATOM 3218 C C . ASP A 1 470 ? 38.203 16.866 7.589 1.00 76.95 455 ASP A C 1
ATOM 3219 O O . ASP A 1 470 ? 38.286 15.895 8.359 1.00 76.15 455 ASP A O 1
ATOM 3224 N N . VAL A 1 471 ? 37.199 17.024 6.703 1.00 72.50 456 VAL A N 1
ATOM 3225 C CA . VAL A 1 471 ? 36.132 16.042 6.502 1.00 70.36 456 VAL A CA 1
ATOM 3226 C C . VAL A 1 471 ? 36.758 14.795 5.853 1.00 73.69 456 VAL A C 1
ATOM 3227 O O . VAL A 1 471 ? 36.570 13.691 6.360 1.00 74.38 456 VAL A O 1
ATOM 3231 N N . ALA A 1 472 ? 37.541 14.983 4.770 1.00 70.08 457 ALA A N 1
ATOM 3232 C CA . ALA A 1 472 ? 38.258 13.910 4.068 1.00 68.98 457 ALA A CA 1
ATOM 3233 C C . ALA A 1 472 ? 39.106 13.089 5.054 1.00 71.69 457 ALA A C 1
ATOM 3234 O O . ALA A 1 472 ? 38.936 11.884 5.105 1.00 72.01 457 ALA A O 1
ATOM 3236 N N . ASN A 1 473 ? 39.947 13.745 5.871 1.00 67.83 458 ASN A N 1
ATOM 3237 C CA . ASN A 1 473 ? 40.806 13.096 6.866 1.00 66.88 458 ASN A CA 1
ATOM 3238 C C . ASN A 1 473 ? 40.032 12.303 7.899 1.00 72.29 458 ASN A C 1
ATOM 3239 O O . ASN A 1 473 ? 40.413 11.165 8.194 1.00 73.11 458 ASN A O 1
ATOM 3244 N N . ARG A 1 474 ? 38.928 12.872 8.416 1.00 69.99 459 ARG A N 1
ATOM 3245 C CA . ARG A 1 474 ? 38.085 12.209 9.406 1.00 70.12 459 ARG A CA 1
ATOM 3246 C C . ARG A 1 474 ? 37.416 10.949 8.852 1.00 71.71 459 ARG A C 1
ATOM 3247 O O . ARG A 1 474 ? 37.496 9.905 9.495 1.00 70.74 459 ARG A O 1
ATOM 3255 N N . VAL A 1 475 ? 36.793 11.026 7.667 1.00 67.32 460 VAL A N 1
ATOM 3256 C CA . VAL A 1 475 ? 36.101 9.888 7.047 1.00 66.64 460 VAL A CA 1
ATOM 3257 C C . VAL A 1 475 ? 37.107 8.775 6.702 1.00 72.19 460 VAL A C 1
ATOM 3258 O O . VAL A 1 475 ? 36.881 7.618 7.080 1.00 72.85 460 VAL A O 1
ATOM 3262 N N . VAL A 1 476 ? 38.226 9.137 6.020 1.00 67.21 461 VAL A N 1
ATOM 3263 C CA . VAL A 1 476 ? 39.295 8.218 5.648 1.00 65.98 461 VAL A CA 1
ATOM 3264 C C . VAL A 1 476 ? 39.766 7.380 6.860 1.00 68.55 461 VAL A C 1
ATOM 3265 O O . VAL A 1 476 ? 39.885 6.146 6.756 1.00 68.05 461 VAL A O 1
ATOM 3269 N N . ARG A 1 477 ? 40.007 8.056 8.004 1.00 63.63 462 ARG A N 1
ATOM 3270 C CA . ARG A 1 477 ? 40.526 7.433 9.218 1.00 62.40 462 ARG A CA 1
ATOM 3271 C C . ARG A 1 477 ? 39.500 6.719 10.053 1.00 67.85 462 ARG A C 1
ATOM 3272 O O . ARG A 1 477 ? 39.881 5.959 10.933 1.00 68.39 462 ARG A O 1
ATOM 3280 N N . SER A 1 478 ? 38.195 6.969 9.804 1.00 65.25 463 SER A N 1
ATOM 3281 C CA . SER A 1 478 ? 37.089 6.388 10.558 1.00 64.46 463 SER A CA 1
ATOM 3282 C C . SER A 1 478 ? 36.411 5.200 9.869 1.00 68.55 463 SER A C 1
ATOM 3283 O O . SER A 1 478 ? 35.839 4.350 10.565 1.00 67.25 463 SER A O 1
ATOM 3286 N N . VAL A 1 479 ? 36.470 5.132 8.517 1.00 65.68 464 VAL A N 1
ATOM 3287 C CA . VAL A 1 479 ? 35.893 4.019 7.747 1.00 65.39 464 VAL A CA 1
ATOM 3288 C C . VAL A 1 479 ? 36.833 2.798 7.784 1.00 68.08 464 VAL A C 1
ATOM 3289 O O . VAL A 1 479 ? 37.944 2.879 7.288 1.00 66.54 464 VAL A O 1
ATOM 3293 N N . ARG A 1 480 ? 36.371 1.673 8.366 1.00 65.90 465 ARG A N 1
ATOM 3294 C CA . ARG A 1 480 ? 37.129 0.418 8.499 1.00 64.82 465 ARG A CA 1
ATOM 3295 C C . ARG A 1 480 ? 37.185 -0.391 7.183 1.00 67.76 465 ARG A C 1
ATOM 3296 O O . ARG A 1 480 ? 36.551 -1.437 7.042 1.00 66.98 465 ARG A O 1
ATOM 3304 N N . ALA A 1 481 ? 37.945 0.129 6.214 1.00 64.43 466 ALA A N 1
ATOM 3305 C CA . ALA A 1 481 ? 38.139 -0.448 4.880 1.00 62.82 466 ALA A CA 1
ATOM 3306 C C . ALA A 1 481 ? 39.622 -0.436 4.517 1.00 67.61 466 ALA A C 1
ATOM 3307 O O . ALA A 1 481 ? 40.376 0.460 4.942 1.00 67.59 466 ALA A O 1
ATOM 3309 N N . GLY A 1 482 ? 40.028 -1.444 3.750 1.00 64.17 467 GLY A N 1
ATOM 3310 C CA . GLY A 1 482 ? 41.413 -1.596 3.314 1.00 63.04 467 GLY A CA 1
ATOM 3311 C C . GLY A 1 482 ? 41.920 -0.513 2.380 1.00 64.92 467 GLY A C 1
ATOM 3312 O O . GLY A 1 482 ? 43.113 -0.200 2.387 1.00 63.81 467 GLY A O 1
ATOM 3313 N N . VAL A 1 483 ? 41.024 0.012 1.517 1.00 61.70 468 VAL A N 1
ATOM 3314 C CA . VAL A 1 483 ? 41.296 1.086 0.546 1.00 61.89 468 VAL A CA 1
ATOM 3315 C C . VAL A 1 483 ? 40.215 2.166 0.637 1.00 64.39 468 VAL A C 1
ATOM 3316 O O . VAL A 1 483 ? 39.031 1.852 0.658 1.00 61.43 468 VAL A O 1
ATOM 3320 N N . VAL A 1 484 ? 40.638 3.438 0.683 1.00 63.96 469 VAL A N 1
ATOM 3321 C CA . VAL A 1 484 ? 39.742 4.603 0.707 1.00 64.89 469 VAL A CA 1
ATOM 3322 C C . VAL A 1 484 ? 40.176 5.554 -0.412 1.00 68.32 469 VAL A C 1
ATOM 3323 O O . VAL A 1 484 ? 41.302 6.038 -0.401 1.00 68.15 469 VAL A O 1
ATOM 3327 N N . TRP A 1 485 ? 39.293 5.778 -1.386 1.00 64.53 470 TRP A N 1
ATOM 3328 C CA . TRP A 1 485 ? 39.513 6.706 -2.492 1.00 64.25 470 TRP A CA 1
ATOM 3329 C C . TRP A 1 485 ? 38.887 8.053 -2.137 1.00 66.48 470 TRP A C 1
ATOM 3330 O O . TRP A 1 485 ? 37.772 8.092 -1.630 1.00 66.15 470 TRP A O 1
ATOM 3341 N N . VAL A 1 486 ? 39.627 9.149 -2.338 1.00 63.21 471 VAL A N 1
ATOM 3342 C CA . VAL A 1 486 ? 39.151 10.503 -2.064 1.00 63.08 471 VAL A CA 1
ATOM 3343 C C . VAL A 1 486 ? 39.098 11.210 -3.394 1.00 66.44 471 VAL A C 1
ATOM 3344 O O . VAL A 1 486 ? 40.124 11.330 -4.029 1.00 68.28 471 VAL A O 1
ATOM 3348 N N . ASN A 1 487 ? 37.921 11.645 -3.827 1.00 63.97 472 ASN A N 1
ATOM 3349 C CA . ASN A 1 487 ? 37.690 12.394 -5.084 1.00 65.46 472 ASN A CA 1
ATOM 3350 C C . ASN A 1 487 ? 38.087 11.664 -6.372 1.00 69.36 472 ASN A C 1
ATOM 3351 O O . ASN A 1 487 ? 38.390 12.284 -7.404 1.00 68.17 472 ASN A O 1
ATOM 3356 N N . CYS A 1 488 ? 38.038 10.330 -6.296 1.00 65.46 473 CYS A N 1
ATOM 3357 C CA . CYS A 1 488 ? 38.364 9.382 -7.349 1.00 64.44 473 CYS A CA 1
ATOM 3358 C C . CYS A 1 488 ? 37.856 8.012 -6.905 1.00 67.08 473 CYS A C 1
ATOM 3359 O O . CYS A 1 488 ? 37.254 7.901 -5.834 1.00 65.62 473 CYS A O 1
ATOM 3362 N N . TYR A 1 489 ? 38.089 6.978 -7.732 1.00 64.54 474 TYR A N 1
ATOM 3363 C CA . TYR A 1 489 ? 37.760 5.581 -7.463 1.00 63.43 474 TYR A CA 1
ATOM 3364 C C . TYR A 1 489 ? 38.641 4.663 -8.291 1.00 67.13 474 TYR A C 1
ATOM 3365 O O . TYR A 1 489 ? 39.120 5.084 -9.333 1.00 69.08 474 TYR A O 1
ATOM 3374 N N . PHE A 1 490 ? 38.888 3.433 -7.816 1.00 63.29 475 PHE A N 1
ATOM 3375 C CA . PHE A 1 490 ? 39.695 2.380 -8.470 1.00 63.48 475 PHE A CA 1
ATOM 3376 C C . PHE A 1 490 ? 41.209 2.613 -8.573 1.00 69.47 475 PHE A C 1
ATOM 3377 O O . PHE A 1 490 ? 41.977 1.665 -8.370 1.00 70.11 475 PHE A O 1
ATOM 3385 N N . ALA A 1 491 ? 41.634 3.843 -8.935 1.00 66.77 476 ALA A N 1
ATOM 3386 C CA . ALA A 1 491 ? 43.026 4.260 -9.140 1.00 66.25 476 ALA A CA 1
ATOM 3387 C C . ALA A 1 491 ? 43.944 3.846 -8.004 1.00 71.59 476 ALA A C 1
ATOM 3388 O O . ALA A 1 491 ? 43.711 4.226 -6.845 1.00 71.62 476 ALA A O 1
ATOM 3390 N N . MET A 1 492 ? 44.980 3.042 -8.335 1.00 67.82 477 MET A N 1
ATOM 3391 C CA . MET A 1 492 ? 45.935 2.556 -7.338 1.00 67.05 477 MET A CA 1
ATOM 3392 C C . MET A 1 492 ? 47.367 2.471 -7.823 1.00 71.52 477 MET A C 1
ATOM 3393 O O . MET A 1 492 ? 48.244 3.134 -7.274 1.00 72.25 477 MET A O 1
ATOM 3398 N N . GLY A 1 493 ? 47.600 1.601 -8.795 1.00 68.13 478 GLY A N 1
ATOM 3399 C CA . GLY A 1 493 ? 48.933 1.287 -9.291 1.00 66.13 478 GLY A CA 1
ATOM 3400 C C . GLY A 1 493 ? 49.508 0.140 -8.480 1.00 65.01 478 GLY A C 1
ATOM 3401 O O . GLY A 1 493 ? 49.076 -0.111 -7.352 1.00 62.65 478 GLY A O 1
ATOM 3402 N N . SER A 1 494 ? 50.526 -0.524 -9.016 1.00 59.84 479 SER A N 1
ATOM 3403 C CA . SER A 1 494 ? 51.159 -1.666 -8.379 1.00 57.61 479 SER A CA 1
ATOM 3404 C C . SER A 1 494 ? 51.958 -1.390 -7.087 1.00 59.69 479 SER A C 1
ATOM 3405 O O . SER A 1 494 ? 52.358 -2.342 -6.421 1.00 60.30 479 SER A O 1
ATOM 3408 N N . ASP A 1 495 ? 52.176 -0.123 -6.717 1.00 54.89 480 ASP A N 1
ATOM 3409 C CA . ASP A 1 495 ? 52.889 0.217 -5.474 1.00 54.72 480 ASP A CA 1
ATOM 3410 C C . ASP A 1 495 ? 51.895 0.292 -4.290 1.00 61.42 480 ASP A C 1
ATOM 3411 O O . ASP A 1 495 ? 52.285 0.313 -3.118 1.00 59.81 480 ASP A O 1
ATOM 3416 N N . CYS A 1 496 ? 50.606 0.323 -4.623 1.00 60.84 481 CYS A N 1
ATOM 3417 C CA . CYS A 1 496 ? 49.528 0.470 -3.674 1.00 62.52 481 CYS A CA 1
ATOM 3418 C C . CYS A 1 496 ? 49.014 -0.899 -3.155 1.00 61.72 481 CYS A C 1
ATOM 3419 O O . CYS A 1 496 ? 48.439 -1.650 -3.943 1.00 59.31 481 CYS A O 1
ATOM 3422 N N . PRO A 1 497 ? 49.227 -1.244 -1.848 1.00 56.90 482 PRO A N 1
ATOM 3423 C CA . PRO A 1 497 ? 48.725 -2.534 -1.344 1.00 57.05 482 PRO A CA 1
ATOM 3424 C C . PRO A 1 497 ? 47.197 -2.590 -1.306 1.00 64.89 482 PRO A C 1
ATOM 3425 O O . PRO A 1 497 ? 46.546 -1.605 -0.913 1.00 66.32 482 PRO A O 1
ATOM 3429 N N . PHE A 1 498 ? 46.629 -3.741 -1.728 1.00 61.12 483 PHE A N 1
ATOM 3430 C CA . PHE A 1 498 ? 45.190 -3.996 -1.783 1.00 60.25 483 PHE A CA 1
ATOM 3431 C C . PHE A 1 498 ? 44.820 -5.223 -0.972 1.00 64.01 483 PHE A C 1
ATOM 3432 O O . PHE A 1 498 ? 45.289 -6.330 -1.248 1.00 64.63 483 PHE A O 1
ATOM 3440 N N . GLY A 1 499 ? 43.933 -5.021 -0.017 1.00 60.50 484 GLY A N 1
ATOM 3441 C CA . GLY A 1 499 ? 43.452 -6.079 0.849 1.00 60.77 484 GLY A CA 1
ATOM 3442 C C . GLY A 1 499 ? 42.294 -5.647 1.716 1.00 65.33 484 GLY A C 1
ATOM 3443 O O . GLY A 1 499 ? 42.142 -4.452 2.010 1.00 64.36 484 GLY A O 1
ATOM 3444 N N . GLY A 1 500 ? 41.504 -6.633 2.143 1.00 61.17 485 GLY A N 1
ATOM 3445 C CA . GLY A 1 500 ? 40.342 -6.405 2.978 1.00 60.95 485 GLY A CA 1
ATOM 3446 C C . GLY A 1 500 ? 40.626 -6.208 4.450 1.00 64.06 485 GLY A C 1
ATOM 3447 O O . GLY A 1 500 ? 41.750 -6.367 4.920 1.00 64.01 485 GLY A O 1
ATOM 3448 N N . ARG A 1 501 ? 39.579 -5.816 5.161 1.00 60.46 486 ARG A N 1
ATOM 3449 C CA . ARG A 1 501 ? 39.474 -5.660 6.598 1.00 60.57 486 ARG A CA 1
ATOM 3450 C C . ARG A 1 501 ? 38.143 -6.348 6.953 1.00 66.95 486 ARG A C 1
ATOM 3451 O O . ARG A 1 501 ? 37.282 -6.524 6.073 1.00 67.22 486 ARG A O 1
ATOM 3459 N N . LYS A 1 502 ? 37.983 -6.770 8.219 1.00 63.93 487 LYS A N 1
ATOM 3460 C CA . LYS A 1 502 ? 36.772 -7.454 8.687 1.00 63.24 487 LYS A CA 1
ATOM 3461 C C . LYS A 1 502 ? 36.496 -8.717 7.830 1.00 66.29 487 LYS A C 1
ATOM 3462 O O . LYS A 1 502 ? 37.446 -9.459 7.586 1.00 68.13 487 LYS A O 1
ATOM 3468 N N . MET A 1 503 ? 35.252 -8.951 7.344 1.00 60.34 488 MET A N 1
ATOM 3469 C CA . MET A 1 503 ? 34.952 -10.143 6.525 1.00 59.24 488 MET A CA 1
ATOM 3470 C C . MET A 1 503 ? 35.307 -10.048 5.031 1.00 61.66 488 MET A C 1
ATOM 3471 O O . MET A 1 503 ? 34.991 -10.954 4.259 1.00 59.87 488 MET A O 1
ATOM 3476 N N . SER A 1 504 ? 36.034 -8.986 4.646 1.00 59.34 489 SER A N 1
ATOM 3477 C CA . SER A 1 504 ? 36.540 -8.809 3.285 1.00 59.01 489 SER A CA 1
ATOM 3478 C C . SER A 1 504 ? 37.925 -9.461 3.153 1.00 64.72 489 SER A C 1
ATOM 3479 O O . SER A 1 504 ? 38.492 -9.500 2.060 1.00 65.70 489 SER A O 1
ATOM 3482 N N . GLY A 1 505 ? 38.444 -9.970 4.272 1.00 60.84 490 GLY A N 1
ATOM 3483 C CA . GLY A 1 505 ? 39.694 -10.710 4.298 1.00 60.69 490 GLY A CA 1
ATOM 3484 C C . GLY A 1 505 ? 40.865 -10.089 5.013 1.00 67.99 490 GLY A C 1
ATOM 3485 O O . GLY A 1 505 ? 40.717 -9.199 5.862 1.00 70.33 490 GLY A O 1
ATOM 3486 N N . PHE A 1 506 ? 42.045 -10.600 4.657 1.00 63.79 491 PHE A N 1
ATOM 3487 C CA . PHE A 1 506 ? 43.354 -10.245 5.189 1.00 63.09 491 PHE A CA 1
ATOM 3488 C C . PHE A 1 506 ? 44.437 -10.647 4.165 1.00 66.70 491 PHE A C 1
ATOM 3489 O O . PHE A 1 506 ? 44.271 -11.617 3.421 1.00 67.44 491 PHE A O 1
ATOM 3497 N N . GLY A 1 507 ? 45.535 -9.909 4.152 1.00 62.81 492 GLY A N 1
ATOM 3498 C CA . GLY A 1 507 ? 46.633 -10.128 3.225 1.00 61.77 492 GLY A CA 1
ATOM 3499 C C . GLY A 1 507 ? 46.611 -9.078 2.143 1.00 64.55 492 GLY A C 1
ATOM 3500 O O . GLY A 1 507 ? 45.540 -8.594 1.770 1.00 64.59 492 GLY A O 1
ATOM 3501 N N . LYS A 1 508 ? 47.790 -8.719 1.625 1.00 60.69 493 LYS A N 1
ATOM 3502 C CA . LYS A 1 508 ? 47.882 -7.677 0.598 1.00 59.37 493 LYS A CA 1
ATOM 3503 C C . LYS A 1 508 ? 48.296 -8.201 -0.756 1.00 61.43 493 LYS A C 1
ATOM 3504 O O . LYS A 1 508 ? 49.227 -8.986 -0.825 1.00 62.63 493 LYS A O 1
ATOM 3510 N N . ASP A 1 509 ? 47.609 -7.773 -1.829 1.00 55.55 494 ASP A N 1
ATOM 3511 C CA . ASP A 1 509 ? 48.025 -8.019 -3.210 1.00 54.88 494 ASP A CA 1
ATOM 3512 C C . ASP A 1 509 ? 48.504 -6.624 -3.608 1.00 64.31 494 ASP A C 1
ATOM 3513 O O . ASP A 1 509 ? 48.020 -5.622 -3.053 1.00 65.35 494 ASP A O 1
ATOM 3518 N N . GLU A 1 510 ? 49.500 -6.558 -4.508 1.00 60.09 495 GLU A N 1
ATOM 3519 C CA . GLU A 1 510 ? 50.163 -5.342 -4.962 1.00 58.52 495 GLU A CA 1
ATOM 3520 C C . GLU A 1 510 ? 51.013 -4.714 -3.844 1.00 63.97 495 GLU A C 1
ATOM 3521 O O . GLU A 1 510 ? 50.850 -5.066 -2.665 1.00 63.32 495 GLU A O 1
ATOM 3527 N N . GLY A 1 511 ? 51.961 -3.859 -4.248 1.00 60.24 496 GLY A N 1
ATOM 3528 C CA . GLY A 1 511 ? 52.915 -3.211 -3.368 1.00 59.91 496 GLY A CA 1
ATOM 3529 C C . GLY A 1 511 ? 54.050 -4.152 -2.994 1.00 63.68 496 GLY A C 1
ATOM 3530 O O . GLY A 1 511 ? 53.998 -5.340 -3.299 1.00 63.88 496 GLY A O 1
ATOM 3531 N N . MET A 1 512 ? 55.064 -3.650 -2.282 1.00 60.26 497 MET A N 1
ATOM 3532 C CA . MET A 1 512 ? 56.156 -4.484 -1.783 1.00 58.99 497 MET A CA 1
ATOM 3533 C C . MET A 1 512 ? 55.627 -5.435 -0.703 1.00 64.46 497 MET A C 1
ATOM 3534 O O . MET A 1 512 ? 56.239 -6.462 -0.417 1.00 65.11 497 MET A O 1
ATOM 3539 N N . HIS A 1 513 ? 54.449 -5.080 -0.144 1.00 61.25 498 HIS A N 1
ATOM 3540 C CA . HIS A 1 513 ? 53.643 -5.791 0.849 1.00 60.59 498 HIS A CA 1
ATOM 3541 C C . HIS A 1 513 ? 53.215 -7.182 0.352 1.00 63.54 498 HIS A C 1
ATOM 3542 O O . HIS A 1 513 ? 53.078 -8.088 1.165 1.00 64.77 498 HIS A O 1
ATOM 3549 N N . ALA A 1 514 ? 52.926 -7.322 -0.968 1.00 58.46 499 ALA A N 1
ATOM 3550 C CA . ALA A 1 514 ? 52.480 -8.574 -1.597 1.00 57.57 499 ALA A CA 1
ATOM 3551 C C . ALA A 1 514 ? 53.527 -9.730 -1.597 1.00 60.80 499 ALA A C 1
ATOM 3552 O O . ALA A 1 514 ? 53.169 -10.907 -1.742 1.00 62.87 499 ALA A O 1
ATOM 3554 N N . LEU A 1 515 ? 54.792 -9.389 -1.406 1.00 56.47 500 LEU A N 1
ATOM 3555 C CA . LEU A 1 515 ? 55.911 -10.327 -1.353 1.00 56.50 500 LEU A CA 1
ATOM 3556 C C . LEU A 1 515 ? 55.924 -11.168 -0.091 1.00 59.93 500 LEU A C 1
ATOM 3557 O O . LEU A 1 515 ? 56.343 -12.318 -0.156 1.00 60.64 500 LEU A O 1
ATOM 3562 N N . ASP A 1 516 ? 55.504 -10.595 1.052 1.00 56.08 501 ASP A N 1
ATOM 3563 C CA . ASP A 1 516 ? 55.496 -11.229 2.383 1.00 56.51 501 ASP A CA 1
ATOM 3564 C C . ASP A 1 516 ? 54.950 -12.650 2.441 1.00 62.37 501 ASP A C 1
ATOM 3565 O O . ASP A 1 516 ? 55.567 -13.516 3.061 1.00 63.89 501 ASP A O 1
ATOM 3570 N N . LYS A 1 517 ? 53.789 -12.882 1.816 1.00 59.29 502 LYS A N 1
ATOM 3571 C CA . LYS A 1 517 ? 53.104 -14.182 1.770 1.00 58.42 502 LYS A CA 1
ATOM 3572 C C . LYS A 1 517 ? 53.892 -15.285 1.038 1.00 61.81 502 LYS A C 1
ATOM 3573 O O . LYS A 1 517 ? 53.649 -16.472 1.291 1.00 61.25 502 LYS A O 1
ATOM 3579 N N . TYR A 1 518 ? 54.868 -14.886 0.182 1.00 58.82 503 TYR A N 1
ATOM 3580 C CA . TYR A 1 518 ? 55.710 -15.802 -0.613 1.00 58.56 503 TYR A CA 1
ATOM 3581 C C . TYR A 1 518 ? 57.145 -15.937 -0.099 1.00 61.24 503 TYR A C 1
ATOM 3582 O O . TYR A 1 518 ? 58.004 -16.516 -0.774 1.00 60.53 503 TYR A O 1
ATOM 3591 N N . LEU A 1 519 ? 57.410 -15.414 1.094 1.00 58.00 504 LEU A N 1
ATOM 3592 C CA . LEU A 1 519 ? 58.764 -15.447 1.633 1.00 57.75 504 LEU A CA 1
ATOM 3593 C C . LEU A 1 519 ? 58.808 -16.126 2.968 1.00 61.66 504 LEU A C 1
ATOM 3594 O O . LEU A 1 519 ? 57.843 -16.087 3.716 1.00 60.63 504 LEU A O 1
ATOM 3599 N N . ALA A 1 520 ? 59.941 -16.752 3.266 1.00 58.94 505 ALA A N 1
ATOM 3600 C CA . ALA A 1 520 ? 60.207 -17.352 4.563 1.00 57.89 505 ALA A CA 1
ATOM 3601 C C . ALA A 1 520 ? 61.228 -16.410 5.226 1.00 60.87 505 ALA A C 1
ATOM 3602 O O . ALA A 1 520 ? 62.284 -16.144 4.659 1.00 61.06 505 ALA A O 1
ATOM 3604 N N . VAL A 1 521 ? 60.868 -15.848 6.381 1.00 56.09 506 VAL A N 1
ATOM 3605 C CA . VAL A 1 521 ? 61.750 -14.993 7.146 1.00 56.23 506 VAL A CA 1
ATOM 3606 C C . VAL A 1 521 ? 62.461 -15.922 8.121 1.00 61.00 506 VAL A C 1
ATOM 3607 O O . VAL A 1 521 ? 61.823 -16.594 8.930 1.00 61.04 506 VAL A O 1
ATOM 3611 N N . LYS A 1 522 ? 63.780 -16.010 7.980 1.00 57.74 507 LYS A N 1
ATOM 3612 C CA . LYS A 1 522 ? 64.630 -16.861 8.800 1.00 56.99 507 LYS A CA 1
ATOM 3613 C C . LYS A 1 522 ? 65.557 -16.003 9.671 1.00 60.59 507 LYS A C 1
ATOM 3614 O O . LYS A 1 522 ? 66.333 -15.212 9.141 1.00 60.06 507 LYS A O 1
ATOM 3620 N N . SER A 1 523 ? 65.469 -16.169 11.004 1.00 57.56 508 SER A N 1
ATOM 3621 C CA . SER A 1 523 ? 66.339 -15.468 11.943 1.00 57.95 508 SER A CA 1
ATOM 3622 C C . SER A 1 523 ? 67.595 -16.294 12.170 1.00 61.85 508 SER A C 1
ATOM 3623 O O . SER A 1 523 ? 67.504 -17.506 12.333 1.00 61.60 508 SER A O 1
ATOM 3626 N N . VAL A 1 524 ? 68.780 -15.648 12.078 1.00 59.62 509 VAL A N 1
ATOM 3627 C CA . VAL A 1 524 ? 70.093 -16.291 12.220 1.00 58.89 509 VAL A CA 1
ATOM 3628 C C . VAL A 1 524 ? 70.882 -15.579 13.323 1.00 64.65 509 VAL A C 1
ATOM 3629 O O . VAL A 1 524 ? 71.075 -14.369 13.247 1.00 63.66 509 VAL A O 1
ATOM 3633 N N . VAL A 1 525 ? 71.331 -16.332 14.345 1.00 62.44 510 VAL A N 1
ATOM 3634 C CA . VAL A 1 525 ? 72.053 -15.790 15.495 1.00 62.07 510 VAL A CA 1
ATOM 3635 C C . VAL A 1 525 ? 73.385 -16.514 15.729 1.00 66.12 510 VAL A C 1
ATOM 3636 O O . VAL A 1 525 ? 73.424 -17.744 15.795 1.00 64.03 510 VAL A O 1
ATOM 3640 N N . THR A 1 526 ? 74.468 -15.731 15.920 1.00 64.05 511 THR A N 1
ATOM 3641 C CA . THR A 1 526 ? 75.782 -16.264 16.245 1.00 65.11 511 THR A CA 1
ATOM 3642 C C . THR A 1 526 ? 76.485 -15.401 17.293 1.00 71.66 511 THR A C 1
ATOM 3643 O O . THR A 1 526 ? 76.314 -14.178 17.243 1.00 71.13 511 THR A O 1
ATOM 3647 N N . PRO A 1 527 ? 77.309 -15.977 18.217 1.00 69.68 512 PRO A N 1
ATOM 3648 C CA . PRO A 1 527 ? 78.055 -15.124 19.148 1.00 70.62 512 PRO A CA 1
ATOM 3649 C C . PRO A 1 527 ? 79.168 -14.374 18.422 1.00 74.90 512 PRO A C 1
ATOM 3650 O O . PRO A 1 527 ? 79.593 -14.771 17.340 1.00 74.25 512 PRO A O 1
ATOM 3654 N N . LEU A 1 528 ? 79.640 -13.292 19.031 1.00 72.51 513 LEU A N 1
ATOM 3655 C CA . LEU A 1 528 ? 80.752 -12.509 18.525 1.00 72.57 513 LEU A CA 1
ATOM 3656 C C . LEU A 1 528 ? 81.852 -12.579 19.548 1.00 80.37 513 LEU A C 1
ATOM 3657 O O . LEU A 1 528 ? 81.577 -12.594 20.757 1.00 79.82 513 LEU A O 1
ATOM 3662 N N . ARG A 1 529 ? 83.098 -12.623 19.066 1.00 79.83 514 ARG A N 1
ATOM 3663 C CA . ARG A 1 529 ? 84.263 -12.613 19.924 1.00 81.58 514 ARG A CA 1
ATOM 3664 C C . ARG A 1 529 ? 84.953 -11.262 19.799 1.00 85.90 514 ARG A C 1
ATOM 3665 O O . ARG A 1 529 ? 85.384 -10.886 18.706 1.00 84.24 514 ARG A O 1
ATOM 3673 N N . ALA A 1 530 ? 84.972 -10.504 20.923 1.00 83.64 515 ALA A N 1
ATOM 3674 C CA . ALA A 1 530 ? 85.616 -9.194 21.084 1.00 84.08 515 ALA A CA 1
ATOM 3675 C C . ALA A 1 530 ? 85.269 -8.142 20.010 1.00 86.05 515 ALA A C 1
ATOM 3676 O O . ALA A 1 530 ? 86.161 -7.471 19.480 1.00 85.49 515 ALA A O 1
ATOM 3678 N N . SER A 1 531 ? 83.968 -7.993 19.699 1.00 80.90 516 SER A N 1
ATOM 3679 C CA . SER A 1 531 ? 83.537 -6.985 18.738 1.00 79.65 516 SER A CA 1
ATOM 3680 C C . SER A 1 531 ? 83.713 -5.599 19.389 1.00 85.61 516 SER A C 1
ATOM 3681 O O . SER A 1 531 ? 83.262 -5.409 20.533 1.00 88.15 516 SER A O 1
ATOM 3684 N N . PRO A 1 532 ? 84.411 -4.638 18.718 1.00 79.06 517 PRO A N 1
ATOM 3685 C CA . PRO A 1 532 ? 84.607 -3.307 19.331 1.00 78.50 517 PRO A CA 1
ATOM 3686 C C . PRO A 1 532 ? 83.329 -2.479 19.536 1.00 79.49 517 PRO A C 1
ATOM 3687 O O . PRO A 1 532 ? 83.349 -1.494 20.270 1.00 79.58 517 PRO A O 1
ATOM 3691 N N . TRP A 1 533 ? 82.226 -2.901 18.908 1.00 74.32 518 TRP A N 1
ATOM 3692 C CA . TRP A 1 533 ? 80.894 -2.299 18.997 1.00 74.12 518 TRP A CA 1
ATOM 3693 C C . TRP A 1 533 ? 79.828 -3.400 18.875 1.00 77.94 518 TRP A C 1
ATOM 3694 O O . TRP A 1 533 ? 80.096 -4.455 18.292 1.00 76.80 518 TRP A O 1
ATOM 3705 N N . ILE A 1 534 ? 78.625 -3.134 19.413 1.00 74.98 519 ILE A N 1
ATOM 3706 C CA . ILE A 1 534 ? 77.399 -3.950 19.303 1.00 77.38 519 ILE A CA 1
ATOM 3707 C C . ILE A 1 534 ? 76.192 -2.990 19.236 1.00 81.56 519 ILE A C 1
ATOM 3708 O O . ILE A 1 534 ? 76.367 -1.778 19.499 1.00 81.61 519 ILE A O 1
ATOM 3714 N N . LEU B 1 41 ? 94.105 -6.307 -36.181 1.00 112.96 26 LEU B N 1
ATOM 3715 C CA . LEU B 1 41 ? 93.778 -6.323 -34.748 1.00 111.55 26 LEU B CA 1
ATOM 3716 C C . LEU B 1 41 ? 92.665 -7.304 -34.337 1.00 113.70 26 LEU B C 1
ATOM 3717 O O . LEU B 1 41 ? 91.743 -7.554 -35.120 1.00 113.55 26 LEU B O 1
ATOM 3722 N N . LEU B 1 42 ? 92.763 -7.851 -33.098 1.00 108.11 27 LEU B N 1
ATOM 3723 C CA . LEU B 1 42 ? 91.820 -8.808 -32.495 1.00 105.73 27 LEU B CA 1
ATOM 3724 C C . LEU B 1 42 ? 90.474 -8.206 -32.073 1.00 106.33 27 LEU B C 1
ATOM 3725 O O . LEU B 1 42 ? 89.482 -8.925 -31.970 1.00 104.40 27 LEU B O 1
ATOM 3730 N N . PHE B 1 43 ? 90.441 -6.895 -31.835 1.00 102.51 28 PHE B N 1
ATOM 3731 C CA . PHE B 1 43 ? 89.216 -6.175 -31.509 1.00 101.20 28 PHE B CA 1
ATOM 3732 C C . PHE B 1 43 ? 89.121 -4.955 -32.402 1.00 106.09 28 PHE B C 1
ATOM 3733 O O . PHE B 1 43 ? 90.098 -4.215 -32.542 1.00 105.44 28 PHE B O 1
ATOM 3741 N N . ASP B 1 44 ? 87.946 -4.759 -33.021 1.00 103.98 29 ASP B N 1
ATOM 3742 C CA . ASP B 1 44 ? 87.699 -3.632 -33.911 1.00 105.02 29 ASP B CA 1
ATOM 3743 C C . ASP B 1 44 ? 87.809 -2.288 -33.187 1.00 108.29 29 ASP B C 1
ATOM 3744 O O . ASP B 1 44 ? 87.134 -2.062 -32.172 1.00 106.37 29 ASP B O 1
ATOM 3749 N N . VAL B 1 45 ? 88.708 -1.418 -33.701 1.00 105.37 30 VAL B N 1
ATOM 3750 C CA . VAL B 1 45 ? 88.942 -0.060 -33.200 1.00 104.74 30 VAL B CA 1
ATOM 3751 C C . VAL B 1 45 ? 87.678 0.738 -33.562 1.00 107.73 30 VAL B C 1
ATOM 3752 O O . VAL B 1 45 ? 87.234 0.679 -34.717 1.00 107.95 30 VAL B O 1
ATOM 3756 N N . PRO B 1 46 ? 87.026 1.402 -32.589 1.00 102.77 31 PRO B N 1
ATOM 3757 C CA . PRO B 1 46 ? 85.755 2.069 -32.902 1.00 102.33 31 PRO B CA 1
ATOM 3758 C C . PRO B 1 46 ? 85.877 3.372 -33.682 1.00 106.66 31 PRO B C 1
ATOM 3759 O O . PRO B 1 46 ? 86.946 3.989 -33.724 1.00 107.47 31 PRO B O 1
ATOM 3763 N N . GLU B 1 47 ? 84.750 3.778 -34.296 1.00 101.71 32 GLU B N 1
ATOM 3764 C CA . GLU B 1 47 ? 84.572 5.020 -35.052 1.00 101.17 32 GLU B CA 1
ATOM 3765 C C . GLU B 1 47 ? 84.163 6.068 -34.005 1.00 99.83 32 GLU B C 1
ATOM 3766 O O . GLU B 1 47 ? 83.232 5.803 -33.232 1.00 98.98 32 GLU B O 1
ATOM 3772 N N . ILE B 1 48 ? 84.895 7.207 -33.922 1.00 92.69 33 ILE B N 1
ATOM 3773 C CA . ILE B 1 48 ? 84.603 8.273 -32.963 1.00 90.23 33 ILE B CA 1
ATOM 3774 C C . ILE B 1 48 ? 83.545 9.161 -33.595 1.00 91.34 33 ILE B C 1
ATOM 3775 O O . ILE B 1 48 ? 83.796 9.796 -34.618 1.00 91.94 33 ILE B O 1
ATOM 3780 N N . ARG B 1 49 ? 82.344 9.159 -33.008 1.00 85.39 34 ARG B N 1
ATOM 3781 C CA . ARG B 1 49 ? 81.189 9.891 -33.526 1.00 84.71 34 ARG B CA 1
ATOM 3782 C C . ARG B 1 49 ? 80.786 11.106 -32.679 1.00 85.98 34 ARG B C 1
ATOM 3783 O O . ARG B 1 49 ? 80.262 12.081 -33.219 1.00 85.44 34 ARG B O 1
ATOM 3791 N N . PHE B 1 50 ? 80.989 11.027 -31.357 1.00 81.15 35 PHE B N 1
ATOM 3792 C CA . PHE B 1 50 ? 80.570 12.054 -30.413 1.00 81.23 35 PHE B CA 1
ATOM 3793 C C . PHE B 1 50 ? 81.752 12.694 -29.729 1.00 87.69 35 PHE B C 1
ATOM 3794 O O . PHE B 1 50 ? 82.411 12.064 -28.901 1.00 87.21 35 PHE B O 1
ATOM 3802 N N . THR B 1 51 ? 82.047 13.950 -30.124 1.00 86.04 36 THR B N 1
ATOM 3803 C CA . THR B 1 51 ? 83.186 14.740 -29.645 1.00 85.81 36 THR B CA 1
ATOM 3804 C C . THR B 1 51 ? 82.786 16.108 -29.099 1.00 89.16 36 THR B C 1
ATOM 3805 O O . THR B 1 51 ? 83.627 16.787 -28.511 1.00 88.80 36 THR B O 1
ATOM 3809 N N . LYS B 1 52 ? 81.519 16.526 -29.303 1.00 85.48 37 LYS B N 1
ATOM 3810 C CA . LYS B 1 52 ? 81.015 17.839 -28.859 1.00 85.46 37 LYS B CA 1
ATOM 3811 C C . LYS B 1 52 ? 80.357 17.759 -27.467 1.00 86.09 37 LYS B C 1
ATOM 3812 O O . LYS B 1 52 ? 80.143 16.667 -26.964 1.00 83.26 37 LYS B O 1
ATOM 3818 N N . LEU B 1 53 ? 80.038 18.919 -26.850 1.00 83.07 38 LEU B N 1
ATOM 3819 C CA . LEU B 1 53 ? 79.335 18.976 -25.557 1.00 81.37 38 LEU B CA 1
ATOM 3820 C C . LEU B 1 53 ? 77.875 18.565 -25.768 1.00 83.05 38 LEU B C 1
ATOM 3821 O O . LEU B 1 53 ? 77.317 18.830 -26.833 1.00 83.19 38 LEU B O 1
ATOM 3826 N N . PHE B 1 54 ? 77.255 17.921 -24.773 1.00 77.40 39 PHE B N 1
ATOM 3827 C CA . PHE B 1 54 ? 75.857 17.545 -24.903 1.00 75.85 39 PHE B CA 1
ATOM 3828 C C . PHE B 1 54 ? 75.013 18.427 -23.988 1.00 79.77 39 PHE B C 1
ATOM 3829 O O . PHE B 1 54 ? 74.999 18.230 -22.774 1.00 78.10 39 PHE B O 1
ATOM 3837 N N . ILE B 1 55 ? 74.379 19.458 -24.570 1.00 78.49 40 ILE B N 1
ATOM 3838 C CA . ILE B 1 55 ? 73.550 20.430 -23.843 1.00 79.24 40 ILE B CA 1
ATOM 3839 C C . ILE B 1 55 ? 72.160 20.520 -24.479 1.00 86.29 40 ILE B C 1
ATOM 3840 O O . ILE B 1 55 ? 72.047 20.726 -25.689 1.00 87.99 40 ILE B O 1
ATOM 3845 N N . ASN B 1 56 ? 71.114 20.376 -23.646 1.00 82.58 41 ASN B N 1
ATOM 3846 C CA . ASN B 1 56 ? 69.695 20.438 -24.010 1.00 82.64 41 ASN B CA 1
ATOM 3847 C C . ASN B 1 56 ? 69.299 19.551 -25.212 1.00 85.58 41 ASN B C 1
ATOM 3848 O O . ASN B 1 56 ? 68.576 19.988 -26.115 1.00 85.28 41 ASN B O 1
ATOM 3853 N N . GLY B 1 57 ? 69.793 18.312 -25.191 1.00 80.30 42 GLY B N 1
ATOM 3854 C CA . GLY B 1 57 ? 69.540 17.316 -26.223 1.00 78.99 42 GLY B CA 1
ATOM 3855 C C . GLY B 1 57 ? 70.329 17.473 -27.511 1.00 80.60 42 GLY B C 1
ATOM 3856 O O . GLY B 1 57 ? 70.086 16.736 -28.465 1.00 80.51 42 GLY B O 1
ATOM 3857 N N . SER B 1 58 ? 71.285 18.409 -27.558 1.00 76.60 43 SER B N 1
ATOM 3858 C CA . SER B 1 58 ? 72.079 18.648 -28.765 1.00 76.61 43 SER B CA 1
ATOM 3859 C C . SER B 1 58 ? 73.574 18.585 -28.529 1.00 81.56 43 SER B C 1
ATOM 3860 O O . SER B 1 58 ? 74.048 18.936 -27.445 1.00 82.19 43 SER B O 1
ATOM 3863 N N . PHE B 1 59 ? 74.325 18.162 -29.571 1.00 77.40 44 PHE B N 1
ATOM 3864 C CA . PHE B 1 59 ? 75.783 18.146 -29.559 1.00 75.92 44 PHE B CA 1
ATOM 3865 C C . PHE B 1 59 ? 76.243 19.488 -30.094 1.00 81.02 44 PHE B C 1
ATOM 3866 O O . PHE B 1 59 ? 76.012 19.810 -31.261 1.00 81.11 44 PHE B O 1
ATOM 3874 N N . VAL B 1 60 ? 76.811 20.309 -29.200 1.00 79.15 45 VAL B N 1
ATOM 3875 C CA . VAL B 1 60 ? 77.257 21.677 -29.483 1.00 80.31 45 VAL B CA 1
ATOM 3876 C C . VAL B 1 60 ? 78.727 21.884 -29.139 1.00 85.19 45 VAL B C 1
ATOM 3877 O O . VAL B 1 60 ? 79.269 21.171 -28.294 1.00 83.90 45 VAL B O 1
ATOM 3881 N N . ASP B 1 61 ? 79.360 22.879 -29.780 1.00 83.53 46 ASP B N 1
ATOM 3882 C CA . ASP B 1 61 ? 80.745 23.247 -29.497 1.00 83.70 46 ASP B CA 1
ATOM 3883 C C . ASP B 1 61 ? 80.764 24.153 -28.272 1.00 87.43 46 ASP B C 1
ATOM 3884 O O . ASP B 1 61 ? 79.741 24.751 -27.922 1.00 85.98 46 ASP B O 1
ATOM 3889 N N . ALA B 1 62 ? 81.940 24.284 -27.642 1.00 84.97 47 ALA B N 1
ATOM 3890 C CA . ALA B 1 62 ? 82.143 25.170 -26.508 1.00 84.52 47 ALA B CA 1
ATOM 3891 C C . ALA B 1 62 ? 81.994 26.616 -27.007 1.00 91.60 47 ALA B C 1
ATOM 3892 O O . ALA B 1 62 ? 82.255 26.892 -28.186 1.00 92.00 47 ALA B O 1
ATOM 3894 N N . VAL B 1 63 ? 81.557 27.531 -26.119 1.00 89.47 48 VAL B N 1
ATOM 3895 C CA . VAL B 1 63 ? 81.354 28.951 -26.420 1.00 91.37 48 VAL B CA 1
ATOM 3896 C C . VAL B 1 63 ? 82.630 29.556 -27.038 1.00 98.16 48 VAL B C 1
ATOM 3897 O O . VAL B 1 63 ? 82.545 30.307 -28.013 1.00 99.38 48 VAL B O 1
ATOM 3901 N N . SER B 1 64 ? 83.802 29.141 -26.520 1.00 94.63 49 SER B N 1
ATOM 3902 C CA . SER B 1 64 ? 85.136 29.553 -26.966 1.00 94.72 49 SER B CA 1
ATOM 3903 C C . SER B 1 64 ? 85.570 28.886 -28.292 1.00 97.20 49 SER B C 1
ATOM 3904 O O . SER B 1 64 ? 86.456 29.390 -28.974 1.00 98.40 49 SER B O 1
ATOM 3907 N N . GLY B 1 65 ? 84.980 27.743 -28.612 1.00 91.36 50 GLY B N 1
ATOM 3908 C CA . GLY B 1 65 ? 85.339 26.976 -29.801 1.00 90.85 50 GLY B CA 1
ATOM 3909 C C . GLY B 1 65 ? 86.584 26.137 -29.571 1.00 93.24 50 GLY B C 1
ATOM 3910 O O . GLY B 1 65 ? 87.131 25.533 -30.509 1.00 91.76 50 GLY B O 1
ATOM 3911 N N . ARG B 1 66 ? 87.042 26.104 -28.301 1.00 88.50 51 ARG B N 1
ATOM 3912 C CA . ARG B 1 66 ? 88.229 25.375 -27.868 1.00 87.24 51 ARG B CA 1
ATOM 3913 C C . ARG B 1 66 ? 87.973 23.873 -27.773 1.00 88.74 51 ARG B C 1
ATOM 3914 O O . ARG B 1 66 ? 86.860 23.429 -27.462 1.00 86.57 51 ARG B O 1
ATOM 3922 N N . THR B 1 67 ? 89.028 23.103 -28.043 1.00 84.28 52 THR B N 1
ATOM 3923 C CA . THR B 1 67 ? 89.037 21.655 -27.945 1.00 82.81 52 THR B CA 1
ATOM 3924 C C . THR B 1 67 ? 90.240 21.214 -27.111 1.00 87.36 52 THR B C 1
ATOM 3925 O O . THR B 1 67 ? 91.185 21.986 -26.908 1.00 87.03 52 THR B O 1
ATOM 3929 N N . PHE B 1 68 ? 90.166 19.992 -26.577 1.00 83.46 53 PHE B N 1
ATOM 3930 C CA . PHE B 1 68 ? 91.245 19.350 -25.843 1.00 82.97 53 PHE B CA 1
ATOM 3931 C C . PHE B 1 68 ? 91.349 17.946 -26.423 1.00 86.10 53 PHE B C 1
ATOM 3932 O O . PHE B 1 68 ? 90.348 17.398 -26.884 1.00 84.83 53 PHE B O 1
ATOM 3940 N N . ASP B 1 69 ? 92.550 17.389 -26.462 1.00 84.03 54 ASP B N 1
ATOM 3941 C CA . ASP B 1 69 ? 92.741 16.068 -27.029 1.00 83.29 54 ASP B CA 1
ATOM 3942 C C . ASP B 1 69 ? 92.617 14.957 -26.011 1.00 87.67 54 ASP B C 1
ATOM 3943 O O . ASP B 1 69 ? 93.018 15.110 -24.861 1.00 88.24 54 ASP B O 1
ATOM 3948 N N . THR B 1 70 ? 92.059 13.829 -26.450 1.00 82.85 55 THR B N 1
ATOM 3949 C CA . THR B 1 70 ? 92.019 12.574 -25.712 1.00 81.07 55 THR B CA 1
ATOM 3950 C C . THR B 1 70 ? 92.985 11.645 -26.454 1.00 83.97 55 THR B C 1
ATOM 3951 O O . THR B 1 70 ? 93.008 11.647 -27.689 1.00 83.61 55 THR B O 1
ATOM 3955 N N . ARG B 1 71 ? 93.846 10.941 -25.714 1.00 80.15 56 ARG B N 1
ATOM 3956 C CA . ARG B 1 71 ? 94.864 10.080 -26.322 1.00 79.98 56 ARG B CA 1
ATOM 3957 C C . ARG B 1 71 ? 94.715 8.611 -26.004 1.00 82.25 56 ARG B C 1
ATOM 3958 O O . ARG B 1 71 ? 94.082 8.247 -25.009 1.00 79.85 56 ARG B O 1
ATOM 3966 N N . ASP B 1 72 ? 95.319 7.773 -26.871 1.00 80.01 57 ASP B N 1
ATOM 3967 C CA . ASP B 1 72 ? 95.343 6.320 -26.782 1.00 79.19 57 ASP B CA 1
ATOM 3968 C C . ASP B 1 72 ? 96.624 5.936 -26.017 1.00 83.36 57 ASP B C 1
ATOM 3969 O O . ASP B 1 72 ? 97.720 6.109 -26.555 1.00 84.28 57 ASP B O 1
ATOM 3974 N N . PRO B 1 73 ? 96.512 5.447 -24.754 1.00 78.80 58 PRO B N 1
ATOM 3975 C CA . PRO B 1 73 ? 97.729 5.088 -23.996 1.00 79.21 58 PRO B CA 1
ATOM 3976 C C . PRO B 1 73 ? 98.598 3.967 -24.593 1.00 85.17 58 PRO B C 1
ATOM 3977 O O . PRO B 1 73 ? 99.740 3.792 -24.163 1.00 85.89 58 PRO B O 1
ATOM 3981 N N . ARG B 1 74 ? 98.067 3.211 -25.579 1.00 81.92 59 ARG B N 1
ATOM 3982 C CA . ARG B 1 74 ? 98.792 2.150 -26.280 1.00 82.04 59 ARG B CA 1
ATOM 3983 C C . ARG B 1 74 ? 99.847 2.745 -27.217 1.00 89.66 59 ARG B C 1
ATOM 3984 O O . ARG B 1 74 ? 100.852 2.079 -27.505 1.00 89.73 59 ARG B O 1
ATOM 3992 N N . THR B 1 75 ? 99.580 3.971 -27.746 1.00 87.20 60 THR B N 1
ATOM 3993 C CA . THR B 1 75 ? 100.433 4.660 -28.728 1.00 87.78 60 THR B CA 1
ATOM 3994 C C . THR B 1 75 ? 100.900 6.050 -28.299 1.00 92.94 60 THR B C 1
ATOM 3995 O O . THR B 1 75 ? 101.949 6.519 -28.760 1.00 95.72 60 THR B O 1
ATOM 3999 N N . GLY B 1 76 ? 100.104 6.708 -27.469 1.00 87.07 61 GLY B N 1
ATOM 4000 C CA . GLY B 1 76 ? 100.351 8.071 -27.011 1.00 86.73 61 GLY B CA 1
ATOM 4001 C C . GLY B 1 76 ? 99.774 9.111 -27.959 1.00 88.95 61 GLY B C 1
ATOM 4002 O O . GLY B 1 76 ? 99.976 10.315 -27.758 1.00 89.26 61 GLY B O 1
ATOM 4003 N N . GLY B 1 77 ? 99.068 8.636 -28.994 1.00 82.84 62 GLY B N 1
ATOM 4004 C CA . GLY B 1 77 ? 98.469 9.452 -30.041 1.00 82.35 62 GLY B CA 1
ATOM 4005 C C . GLY B 1 77 ? 97.039 9.868 -29.779 1.00 86.13 62 GLY B C 1
ATOM 4006 O O . GLY B 1 77 ? 96.287 9.158 -29.104 1.00 85.18 62 GLY B O 1
ATOM 4007 N N . VAL B 1 78 ? 96.660 11.030 -30.343 1.00 83.10 63 VAL B N 1
ATOM 4008 C CA . VAL B 1 78 ? 95.340 11.651 -30.249 1.00 81.86 63 VAL B CA 1
ATOM 4009 C C . VAL B 1 78 ? 94.277 10.754 -30.907 1.00 88.69 63 VAL B C 1
ATOM 4010 O O . VAL B 1 78 ? 94.431 10.353 -32.066 1.00 89.44 63 VAL B O 1
ATOM 4014 N N . ILE B 1 79 ? 93.216 10.438 -30.142 1.00 85.38 64 ILE B N 1
ATOM 4015 C CA . ILE B 1 79 ? 92.055 9.651 -30.567 1.00 85.19 64 ILE B CA 1
ATOM 4016 C C . ILE B 1 79 ? 91.053 10.627 -31.212 1.00 89.79 64 ILE B C 1
ATOM 4017 O O . ILE B 1 79 ? 90.563 10.387 -32.320 1.00 89.89 64 ILE B O 1
ATOM 4022 N N . ALA B 1 80 ? 90.732 11.708 -30.483 1.00 86.09 65 ALA B N 1
ATOM 4023 C CA . ALA B 1 80 ? 89.771 12.724 -30.892 1.00 86.20 65 ALA B CA 1
ATOM 4024 C C . ALA B 1 80 ? 90.071 14.069 -30.249 1.00 89.74 65 ALA B C 1
ATOM 4025 O O . ALA B 1 80 ? 90.780 14.142 -29.243 1.00 88.11 65 ALA B O 1
ATOM 4027 N N . SER B 1 81 ? 89.516 15.136 -30.837 1.00 87.90 66 SER B N 1
ATOM 4028 C CA . SER B 1 81 ? 89.622 16.498 -30.327 1.00 88.34 66 SER B CA 1
ATOM 4029 C C . SER B 1 81 ? 88.229 16.833 -29.800 1.00 90.50 66 SER B C 1
ATOM 4030 O O . SER B 1 81 ? 87.274 16.984 -30.571 1.00 90.18 66 SER B O 1
ATOM 4033 N N . VAL B 1 82 ? 88.105 16.821 -28.467 1.00 85.73 67 VAL B N 1
ATOM 4034 C CA . VAL B 1 82 ? 86.859 17.002 -27.718 1.00 83.88 67 VAL B CA 1
ATOM 4035 C C . VAL B 1 82 ? 86.652 18.471 -27.317 1.00 88.72 67 VAL B C 1
ATOM 4036 O O . VAL B 1 82 ? 87.609 19.123 -26.893 1.00 88.63 67 VAL B O 1
ATOM 4040 N N . ALA B 1 83 ? 85.397 18.977 -27.441 1.00 85.25 68 ALA B N 1
ATOM 4041 C CA . ALA B 1 83 ? 85.004 20.345 -27.081 1.00 85.31 68 ALA B CA 1
ATOM 4042 C C . ALA B 1 83 ? 85.357 20.612 -25.609 1.00 87.87 68 ALA B C 1
ATOM 4043 O O . ALA B 1 83 ? 85.055 19.791 -24.735 1.00 86.13 68 ALA B O 1
ATOM 4045 N N . GLU B 1 84 ? 86.054 21.731 -25.355 1.00 84.64 69 GLU B N 1
ATOM 4046 C CA . GLU B 1 84 ? 86.528 22.092 -24.025 1.00 84.70 69 GLU B CA 1
ATOM 4047 C C . GLU B 1 84 ? 85.556 23.015 -23.295 1.00 89.35 69 GLU B C 1
ATOM 4048 O O . GLU B 1 84 ? 85.518 24.213 -23.566 1.00 90.10 69 GLU B O 1
ATOM 4054 N N . ALA B 1 85 ? 84.775 22.455 -22.361 1.00 86.02 70 ALA B N 1
ATOM 4055 C CA . ALA B 1 85 ? 83.822 23.238 -21.579 1.00 85.89 70 ALA B CA 1
ATOM 4056 C C . ALA B 1 85 ? 84.517 24.086 -20.518 1.00 90.98 70 ALA B C 1
ATOM 4057 O O . ALA B 1 85 ? 85.509 23.664 -19.914 1.00 90.20 70 ALA B O 1
ATOM 4059 N N . ASP B 1 86 ? 83.992 25.300 -20.327 1.00 89.17 71 ASP B N 1
ATOM 4060 C CA . ASP B 1 86 ? 84.444 26.257 -19.328 1.00 90.07 71 ASP B CA 1
ATOM 4061 C C . ASP B 1 86 ? 83.191 26.751 -18.579 1.00 95.99 71 ASP B C 1
ATOM 4062 O O . ASP B 1 86 ? 82.116 26.171 -18.762 1.00 96.21 71 ASP B O 1
ATOM 4067 N N . LYS B 1 87 ? 83.332 27.792 -17.733 1.00 93.75 72 LYS B N 1
ATOM 4068 C CA . LYS B 1 87 ? 82.272 28.399 -16.919 1.00 93.81 72 LYS B CA 1
ATOM 4069 C C . LYS B 1 87 ? 80.965 28.669 -17.692 1.00 97.40 72 LYS B C 1
ATOM 4070 O O . LYS B 1 87 ? 79.896 28.294 -17.214 1.00 96.46 72 LYS B O 1
ATOM 4076 N N . GLU B 1 88 ? 81.067 29.295 -18.880 1.00 95.01 73 GLU B N 1
ATOM 4077 C CA . GLU B 1 88 ? 79.943 29.665 -19.744 1.00 94.96 73 GLU B CA 1
ATOM 4078 C C . GLU B 1 88 ? 79.115 28.469 -20.223 1.00 95.68 73 GLU B C 1
ATOM 4079 O O . GLU B 1 88 ? 77.882 28.545 -20.273 1.00 95.06 73 GLU B O 1
ATOM 4085 N N . ASP B 1 89 ? 79.797 27.366 -20.549 1.00 90.44 74 ASP B N 1
ATOM 4086 C CA . ASP B 1 89 ? 79.196 26.117 -21.018 1.00 87.61 74 ASP B CA 1
ATOM 4087 C C . ASP B 1 89 ? 78.500 25.378 -19.894 1.00 88.94 74 ASP B C 1
ATOM 4088 O O . ASP B 1 89 ? 77.448 24.771 -20.124 1.00 87.67 74 ASP B O 1
ATOM 4093 N N . VAL B 1 90 ? 79.082 25.429 -18.677 1.00 85.05 75 VAL B N 1
ATOM 4094 C CA . VAL B 1 90 ? 78.504 24.826 -17.466 1.00 83.63 75 VAL B CA 1
ATOM 4095 C C . VAL B 1 90 ? 77.187 25.571 -17.124 1.00 91.29 75 VAL B C 1
ATOM 4096 O O . VAL B 1 90 ? 76.197 24.916 -16.828 1.00 91.73 75 VAL B O 1
ATOM 4100 N N . ASP B 1 91 ? 77.162 26.920 -17.257 1.00 90.59 76 ASP B N 1
ATOM 4101 C CA . ASP B 1 91 ? 75.982 27.774 -17.048 1.00 91.26 76 ASP B CA 1
ATOM 4102 C C . ASP B 1 91 ? 74.852 27.372 -18.005 1.00 92.45 76 ASP B C 1
ATOM 4103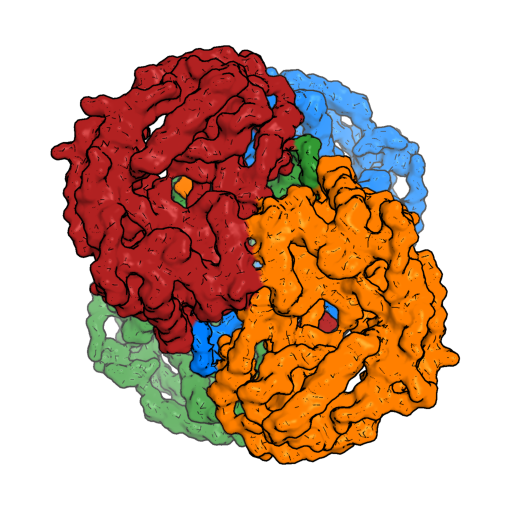 O O . ASP B 1 91 ? 73.718 27.184 -17.566 1.00 91.99 76 ASP B O 1
ATOM 4108 N N . LEU B 1 92 ? 75.173 27.236 -19.303 1.00 87.67 77 LEU B N 1
ATOM 4109 C CA . LEU B 1 92 ? 74.267 26.813 -20.378 1.00 86.78 77 LEU B CA 1
ATOM 4110 C C . LEU B 1 92 ? 73.630 25.449 -20.043 1.00 87.81 77 LEU B C 1
ATOM 4111 O O . LEU B 1 92 ? 72.413 25.287 -20.158 1.00 87.25 77 LEU B O 1
ATOM 4116 N N . ALA B 1 93 ? 74.460 24.496 -19.582 1.00 81.27 78 ALA B N 1
ATOM 4117 C CA . ALA B 1 93 ? 74.076 23.156 -19.178 1.00 78.02 78 ALA B CA 1
ATOM 4118 C C . ALA B 1 93 ? 73.183 23.192 -17.926 1.00 82.23 78 ALA B C 1
ATOM 4119 O O . ALA B 1 93 ? 72.192 22.461 -17.870 1.00 81.88 78 ALA B O 1
ATOM 4121 N N . VAL B 1 94 ? 73.536 24.028 -16.925 1.00 78.41 79 VAL B N 1
ATOM 4122 C CA . VAL B 1 94 ? 72.774 24.181 -15.679 1.00 77.27 79 VAL B CA 1
ATOM 4123 C C . VAL B 1 94 ? 71.400 24.843 -15.967 1.00 82.75 79 VAL B C 1
ATOM 4124 O O . VAL B 1 94 ? 70.411 24.460 -15.351 1.00 82.34 79 VAL B O 1
ATOM 4128 N N . ARG B 1 95 ? 71.346 25.801 -16.919 1.00 80.61 80 ARG B N 1
ATOM 4129 C CA . ARG B 1 95 ? 70.113 26.476 -17.345 1.00 80.98 80 ARG B CA 1
ATOM 4130 C C . ARG B 1 95 ? 69.177 25.502 -18.051 1.00 85.25 80 ARG B C 1
ATOM 4131 O O . ARG B 1 95 ? 67.973 25.535 -17.802 1.00 86.84 80 ARG B O 1
ATOM 4139 N N . ALA B 1 96 ? 69.741 24.592 -18.881 1.00 80.18 81 ALA B N 1
ATOM 4140 C CA . ALA B 1 96 ? 69.023 23.524 -19.596 1.00 77.55 81 ALA B CA 1
ATOM 4141 C C . ALA B 1 96 ? 68.415 22.526 -18.609 1.00 78.36 81 ALA B C 1
ATOM 4142 O O . ALA B 1 96 ? 67.271 22.098 -18.796 1.00 76.11 81 ALA B O 1
ATOM 4144 N N . ALA B 1 97 ? 69.181 22.198 -17.549 1.00 75.75 82 ALA B N 1
ATOM 4145 C CA . ALA B 1 97 ? 68.828 21.265 -16.478 1.00 75.46 82 ALA B CA 1
ATOM 4146 C C . ALA B 1 97 ? 67.774 21.882 -15.561 1.00 82.67 82 ALA B C 1
ATOM 4147 O O . ALA B 1 97 ? 66.865 21.179 -15.114 1.00 83.12 82 ALA B O 1
ATOM 4149 N N . ARG B 1 98 ? 67.873 23.201 -15.316 1.00 79.70 83 ARG B N 1
ATOM 4150 C CA . ARG B 1 98 ? 66.909 23.970 -14.532 1.00 79.35 83 ARG B CA 1
ATOM 4151 C C . ARG B 1 98 ? 65.540 24.023 -15.237 1.00 83.32 83 ARG B C 1
ATOM 4152 O O . ARG B 1 98 ? 64.512 23.771 -14.587 1.00 83.63 83 ARG B O 1
ATOM 4160 N N . ALA B 1 99 ? 65.529 24.320 -16.564 1.00 78.25 84 ALA B N 1
ATOM 4161 C CA . ALA B 1 99 ? 64.294 24.362 -17.362 1.00 76.92 84 ALA B CA 1
ATOM 4162 C C . ALA B 1 99 ? 63.626 22.982 -17.409 1.00 78.71 84 ALA B C 1
ATOM 4163 O O . ALA B 1 99 ? 62.405 22.907 -17.272 1.00 78.52 84 ALA B O 1
ATOM 4165 N N . ALA B 1 100 ? 64.444 21.891 -17.557 1.00 72.84 85 ALA B N 1
ATOM 4166 C CA . ALA B 1 100 ? 63.970 20.509 -17.603 1.00 70.63 85 ALA B CA 1
ATOM 4167 C C . ALA B 1 100 ? 63.322 20.079 -16.280 1.00 76.52 85 ALA B C 1
ATOM 4168 O O . ALA B 1 100 ? 62.332 19.340 -16.289 1.00 74.25 85 ALA B O 1
ATOM 4170 N N . PHE B 1 101 ? 63.886 20.540 -15.145 1.00 75.12 86 PHE B N 1
ATOM 4171 C CA . PHE B 1 101 ? 63.350 20.217 -13.827 1.00 74.38 86 PHE B CA 1
ATOM 4172 C C . PHE B 1 101 ? 62.135 21.082 -13.453 1.00 80.02 86 PHE B C 1
ATOM 4173 O O . PHE B 1 101 ? 61.131 20.558 -12.987 1.00 80.23 86 PHE B O 1
ATOM 4181 N N . ASP B 1 102 ? 62.258 22.401 -13.587 1.00 78.62 87 ASP B N 1
ATOM 4182 C CA . ASP B 1 102 ? 61.213 23.351 -13.205 1.00 78.61 87 ASP B CA 1
ATOM 4183 C C . ASP B 1 102 ? 59.991 23.318 -14.082 1.00 83.32 87 ASP B C 1
ATOM 4184 O O . ASP B 1 102 ? 58.896 23.536 -13.567 1.00 84.38 87 ASP B O 1
ATOM 4189 N N . HIS B 1 103 ? 60.164 23.089 -15.401 1.00 79.34 88 HIS B N 1
ATOM 4190 C CA . HIS B 1 103 ? 59.058 23.134 -16.359 1.00 79.70 88 HIS B CA 1
ATOM 4191 C C . HIS B 1 103 ? 58.891 21.927 -17.261 1.00 82.95 88 HIS B C 1
ATOM 4192 O O . HIS B 1 103 ? 57.827 21.765 -17.852 1.00 84.15 88 HIS B O 1
ATOM 4199 N N . GLY B 1 104 ? 59.915 21.087 -17.352 1.00 78.18 89 GLY B N 1
ATOM 4200 C CA . GLY B 1 104 ? 59.893 19.906 -18.197 1.00 76.94 89 GLY B CA 1
ATOM 4201 C C . GLY B 1 104 ? 59.114 18.715 -17.659 1.00 81.91 89 GLY B C 1
ATOM 4202 O O . GLY B 1 104 ? 58.703 18.682 -16.491 1.00 80.45 89 GLY B O 1
ATOM 4203 N N . GLU B 1 105 ? 58.972 17.699 -18.536 1.00 78.73 90 GLU B N 1
ATOM 4204 C CA . GLU B 1 105 ? 58.255 16.439 -18.361 1.00 77.30 90 GLU B CA 1
ATOM 4205 C C . GLU B 1 105 ? 58.823 15.483 -17.328 1.00 78.60 90 GLU B C 1
ATOM 4206 O O . GLU B 1 105 ? 58.037 14.827 -16.646 1.00 77.80 90 GLU B O 1
ATOM 4212 N N . TRP B 1 106 ? 60.160 15.325 -17.269 1.00 74.55 91 TRP B N 1
ATOM 4213 C CA . TRP B 1 106 ? 60.827 14.362 -16.375 1.00 73.09 91 TRP B CA 1
ATOM 4214 C C . TRP B 1 106 ? 60.341 14.262 -14.903 1.00 72.90 91 TRP B C 1
ATOM 4215 O O . TRP B 1 106 ? 59.966 13.158 -14.504 1.00 69.91 91 TRP B O 1
ATOM 4226 N N . PRO B 1 107 ? 60.293 15.358 -14.088 1.00 68.98 92 PRO B N 1
ATOM 4227 C CA . PRO B 1 107 ? 59.779 15.213 -12.704 1.00 67.93 92 PRO B CA 1
ATOM 4228 C C . PRO B 1 107 ? 58.260 14.997 -12.650 1.00 72.32 92 PRO B C 1
ATOM 4229 O O . PRO B 1 107 ? 57.745 14.527 -11.635 1.00 72.26 92 PRO B O 1
ATOM 4233 N N . ARG B 1 108 ? 57.551 15.344 -13.744 1.00 68.48 93 ARG B N 1
ATOM 4234 C CA . ARG B 1 108 ? 56.104 15.228 -13.874 1.00 68.83 93 ARG B CA 1
ATOM 4235 C C . ARG B 1 108 ? 55.635 13.861 -14.359 1.00 72.59 93 ARG B C 1
ATOM 4236 O O . ARG B 1 108 ? 54.437 13.548 -14.269 1.00 71.90 93 ARG B O 1
ATOM 4244 N N . MET B 1 109 ? 56.574 13.040 -14.856 1.00 69.13 94 MET B N 1
ATOM 4245 C CA . MET B 1 109 ? 56.313 11.667 -15.275 1.00 67.86 94 MET B CA 1
ATOM 4246 C C . MET B 1 109 ? 56.207 10.783 -14.043 1.00 71.75 94 MET B C 1
ATOM 4247 O O . MET B 1 109 ? 56.848 11.054 -13.025 1.00 70.76 94 MET B O 1
ATOM 4252 N N . SER B 1 110 ? 55.431 9.695 -14.148 1.00 68.72 95 SER B N 1
ATOM 4253 C CA . SER B 1 110 ? 55.319 8.716 -13.071 1.00 67.31 95 SER B CA 1
ATOM 4254 C C . SER B 1 110 ? 56.632 7.921 -12.997 1.00 70.73 95 SER B C 1
ATOM 4255 O O . SER B 1 110 ? 57.364 7.836 -13.990 1.00 70.93 95 SER B O 1
ATOM 4258 N N . GLY B 1 111 ? 56.918 7.363 -11.828 1.00 66.46 96 GLY B N 1
ATOM 4259 C CA . GLY B 1 111 ? 58.070 6.499 -11.619 1.00 65.11 96 GLY B CA 1
ATOM 4260 C C . GLY B 1 111 ? 58.113 5.360 -12.630 1.00 68.10 96 GLY B C 1
ATOM 4261 O O . GLY B 1 111 ? 59.187 4.994 -13.123 1.00 67.89 96 GLY B O 1
ATOM 4262 N N . SER B 1 112 ? 56.927 4.832 -12.986 1.00 63.42 97 SER B N 1
ATOM 4263 C CA . SER B 1 112 ? 56.740 3.790 -13.999 1.00 61.29 97 SER B CA 1
ATOM 4264 C C . SER B 1 112 ? 57.222 4.272 -15.373 1.00 66.74 97 SER B C 1
ATOM 4265 O O . SER B 1 112 ? 57.870 3.509 -16.082 1.00 66.85 97 SER B O 1
ATOM 4268 N N . GLU B 1 113 ? 56.905 5.532 -15.737 1.00 66.13 98 GLU B N 1
ATOM 4269 C CA . GLU B 1 113 ? 57.263 6.165 -17.012 1.00 67.11 98 GLU B CA 1
ATOM 4270 C C . GLU B 1 113 ? 58.748 6.385 -17.099 1.00 70.71 98 GLU B C 1
ATOM 4271 O O . GLU B 1 113 ? 59.363 6.046 -18.117 1.00 70.92 98 GLU B O 1
ATOM 4277 N N . ARG B 1 114 ? 59.334 6.902 -16.006 1.00 66.68 99 ARG B N 1
ATOM 4278 C CA . ARG B 1 114 ? 60.774 7.116 -15.871 1.00 65.88 99 ARG B CA 1
ATOM 4279 C C . ARG B 1 114 ? 61.510 5.770 -15.965 1.00 68.76 99 ARG B C 1
ATOM 4280 O O . ARG B 1 114 ? 62.486 5.680 -16.703 1.00 68.37 99 ARG B O 1
ATOM 4288 N N . GLY B 1 115 ? 60.964 4.739 -15.296 1.00 65.34 100 GLY B N 1
ATOM 4289 C CA . GLY B 1 115 ? 61.445 3.358 -15.254 1.00 63.79 100 GLY B CA 1
ATOM 4290 C C . GLY B 1 115 ? 61.527 2.699 -16.616 1.00 68.93 100 GLY B C 1
ATOM 4291 O O . GLY B 1 115 ? 62.523 2.026 -16.904 1.00 68.26 100 GLY B O 1
ATOM 4292 N N . ARG B 1 116 ? 60.487 2.896 -17.480 1.00 66.69 101 ARG B N 1
ATOM 4293 C CA . ARG B 1 116 ? 60.447 2.327 -18.847 1.00 66.29 101 ARG B CA 1
ATOM 4294 C C . ARG B 1 116 ? 61.519 2.944 -19.719 1.00 70.35 101 ARG B C 1
ATOM 4295 O O . ARG B 1 116 ? 62.192 2.225 -20.446 1.00 73.14 101 ARG B O 1
ATOM 4303 N N . ILE B 1 117 ? 61.699 4.268 -19.623 1.00 65.58 102 ILE B N 1
ATOM 4304 C CA . ILE B 1 117 ? 62.722 5.022 -20.362 1.00 64.22 102 ILE B CA 1
ATOM 4305 C C . ILE B 1 117 ? 64.143 4.596 -19.921 1.00 66.51 102 ILE B C 1
ATOM 4306 O O . ILE B 1 117 ? 65.018 4.362 -20.782 1.00 65.40 102 ILE B O 1
ATOM 4311 N N . MET B 1 118 ? 64.333 4.439 -18.577 1.00 60.75 103 MET B N 1
ATOM 4312 C CA . MET B 1 118 ? 65.585 3.968 -17.962 1.00 59.41 103 MET B CA 1
ATOM 4313 C C . MET B 1 118 ? 65.947 2.516 -18.401 1.00 64.66 103 MET B C 1
ATOM 4314 O O . MET B 1 118 ? 67.127 2.228 -18.644 1.00 66.34 103 MET B O 1
ATOM 4319 N N . ALA B 1 119 ? 64.930 1.627 -18.512 1.00 59.24 104 ALA B N 1
ATOM 4320 C CA . ALA B 1 119 ? 65.093 0.237 -18.945 1.00 58.94 104 ALA B CA 1
ATOM 4321 C C . ALA B 1 119 ? 65.431 0.178 -20.442 1.00 66.73 104 ALA B C 1
ATOM 4322 O O . ALA B 1 119 ? 66.247 -0.652 -20.841 1.00 66.34 104 ALA B O 1
ATOM 4324 N N . ARG B 1 120 ? 64.850 1.098 -21.254 1.00 67.23 105 ARG B N 1
ATOM 4325 C CA . ARG B 1 120 ? 65.144 1.236 -22.692 1.00 68.74 105 ARG B CA 1
ATOM 4326 C C . ARG B 1 120 ? 66.620 1.640 -22.842 1.00 73.08 105 ARG B C 1
ATOM 4327 O O . ARG B 1 120 ? 67.291 1.149 -23.748 1.00 73.64 105 ARG B O 1
ATOM 4335 N N . LEU B 1 121 ? 67.121 2.523 -21.940 1.00 68.62 106 LEU B N 1
ATOM 4336 C CA . LEU B 1 121 ? 68.521 2.966 -21.917 1.00 68.24 106 LEU B CA 1
ATOM 4337 C C . LEU B 1 121 ? 69.439 1.794 -21.559 1.00 71.62 106 LEU B C 1
ATOM 4338 O O . LEU B 1 121 ? 70.450 1.598 -22.236 1.00 71.42 106 LEU B O 1
ATOM 4343 N N . ALA B 1 122 ? 69.054 0.990 -20.542 1.00 67.77 107 ALA B N 1
ATOM 4344 C CA . ALA B 1 122 ? 69.772 -0.213 -20.116 1.00 65.76 107 ALA B CA 1
ATOM 4345 C C . ALA B 1 122 ? 69.842 -1.216 -21.292 1.00 70.51 107 ALA B C 1
ATOM 4346 O O . ALA B 1 122 ? 70.908 -1.786 -21.546 1.00 71.57 107 ALA B O 1
ATOM 4348 N N . ASP B 1 123 ? 68.735 -1.350 -22.062 1.00 66.47 108 ASP B N 1
ATOM 4349 C CA . ASP B 1 123 ? 68.627 -2.212 -23.254 1.00 65.89 108 ASP B CA 1
ATOM 4350 C C . ASP B 1 123 ? 69.565 -1.769 -24.366 1.00 70.17 108 ASP B C 1
ATOM 4351 O O . ASP B 1 123 ? 70.161 -2.620 -25.018 1.00 70.82 108 ASP B O 1
ATOM 4356 N N . LEU B 1 124 ? 69.691 -0.441 -24.576 1.00 67.78 109 LEU B N 1
ATOM 4357 C CA . LEU B 1 124 ? 70.572 0.186 -25.571 1.00 68.36 109 LEU B CA 1
ATOM 4358 C C . LEU B 1 124 ? 72.056 -0.001 -25.248 1.00 71.44 109 LEU B C 1
ATOM 4359 O O . LEU B 1 124 ? 72.837 -0.309 -26.147 1.00 70.84 109 LEU B O 1
ATOM 4364 N N . VAL B 1 125 ? 72.429 0.146 -23.954 1.00 68.08 110 VAL B N 1
ATOM 4365 C CA . VAL B 1 125 ? 73.788 -0.054 -23.432 1.00 67.91 110 VAL B CA 1
ATOM 4366 C C . VAL B 1 125 ? 74.219 -1.498 -23.700 1.00 75.18 110 VAL B C 1
ATOM 4367 O O . VAL B 1 125 ? 75.358 -1.741 -24.077 1.00 76.86 110 VAL B O 1
ATOM 4371 N N . GLU B 1 126 ? 73.278 -2.434 -23.564 1.00 73.03 111 GLU B N 1
ATOM 4372 C CA . GLU B 1 126 ? 73.449 -3.870 -23.803 1.00 72.54 111 GLU B CA 1
ATOM 4373 C C . GLU B 1 126 ? 73.580 -4.195 -25.306 1.00 76.68 111 GLU B C 1
ATOM 4374 O O . GLU B 1 126 ? 74.415 -5.013 -25.689 1.00 76.91 111 GLU B O 1
ATOM 4380 N N . GLU B 1 127 ? 72.739 -3.568 -26.136 1.00 72.87 112 GLU B N 1
ATOM 4381 C CA . GLU B 1 127 ? 72.700 -3.691 -27.593 1.00 73.40 112 GLU B CA 1
ATOM 4382 C C . GLU B 1 127 ? 74.001 -3.148 -28.226 1.00 78.20 112 GLU B C 1
ATOM 4383 O O . GLU B 1 127 ? 74.492 -3.722 -29.204 1.00 78.62 112 GLU B O 1
ATOM 4389 N N . HIS B 1 128 ? 74.533 -2.031 -27.681 1.00 73.94 113 HIS B N 1
ATOM 4390 C CA . HIS B 1 128 ? 75.752 -1.370 -28.156 1.00 74.28 113 HIS B CA 1
ATOM 4391 C C . HIS B 1 128 ? 76.968 -1.601 -27.238 1.00 75.19 113 HIS B C 1
ATOM 4392 O O . HIS B 1 128 ? 77.935 -0.841 -27.304 1.00 74.19 113 HIS B O 1
ATOM 4399 N N . ALA B 1 129 ? 76.945 -2.696 -26.449 1.00 71.52 114 ALA B N 1
ATOM 4400 C CA . ALA B 1 129 ? 77.984 -3.085 -25.488 1.00 70.65 114 ALA B CA 1
ATOM 4401 C C . ALA B 1 129 ? 79.381 -3.211 -26.079 1.00 75.94 114 ALA B C 1
ATOM 4402 O O . ALA B 1 129 ? 80.335 -2.716 -25.470 1.00 76.06 114 ALA B O 1
ATOM 4404 N N . GLY B 1 130 ? 79.479 -3.838 -27.258 1.00 72.28 115 GLY B N 1
ATOM 4405 C CA . GLY B 1 130 ? 80.724 -4.050 -27.983 1.00 72.66 115 GLY B CA 1
ATOM 4406 C C . GLY B 1 130 ? 81.384 -2.763 -28.426 1.00 79.15 115 GLY B C 1
ATOM 4407 O O . GLY B 1 130 ? 82.593 -2.590 -28.239 1.00 80.31 115 GLY B O 1
ATOM 4408 N N . GLU B 1 131 ? 80.585 -1.838 -28.996 1.00 76.61 116 GLU B N 1
ATOM 4409 C CA . GLU B 1 131 ? 81.048 -0.530 -29.465 1.00 77.63 116 GLU B CA 1
ATOM 4410 C C . GLU B 1 131 ? 81.492 0.337 -28.277 1.00 80.91 116 GLU B C 1
ATOM 4411 O O . GLU B 1 131 ? 82.561 0.947 -28.335 1.00 81.66 116 GLU B O 1
ATOM 4417 N N . LEU B 1 132 ? 80.678 0.368 -27.205 1.00 75.63 117 LEU B N 1
ATOM 4418 C CA . LEU B 1 132 ? 80.956 1.116 -25.985 1.00 74.82 117 LEU B CA 1
ATOM 4419 C C . LEU B 1 132 ? 82.215 0.587 -25.288 1.00 78.79 117 LEU B C 1
ATOM 4420 O O . LEU B 1 132 ? 83.051 1.388 -24.863 1.00 79.79 117 LEU B O 1
ATOM 4425 N N . ALA B 1 133 ? 82.347 -0.753 -25.193 1.00 74.30 118 ALA B N 1
ATOM 4426 C CA . ALA B 1 133 ? 83.489 -1.464 -24.611 1.00 73.30 118 ALA B CA 1
ATOM 4427 C C . ALA B 1 133 ? 84.761 -1.076 -25.353 1.00 77.80 118 ALA B C 1
ATOM 4428 O O . ALA B 1 133 ? 85.733 -0.725 -24.695 1.00 77.75 118 ALA B O 1
ATOM 4430 N N . ALA B 1 134 ? 84.738 -1.107 -26.720 1.00 74.08 119 ALA B N 1
ATOM 4431 C CA . ALA B 1 134 ? 85.864 -0.765 -27.596 1.00 75.05 119 ALA B CA 1
ATOM 4432 C C . ALA B 1 134 ? 86.268 0.688 -27.427 1.00 79.30 119 ALA B C 1
ATOM 4433 O O . ALA B 1 134 ? 87.460 0.988 -27.398 1.00 80.94 119 ALA B O 1
ATOM 4435 N N . LEU B 1 135 ? 85.265 1.581 -27.320 1.00 73.82 120 LEU B N 1
ATOM 4436 C CA . LEU B 1 135 ? 85.406 3.016 -27.132 1.00 73.10 120 LEU B CA 1
ATOM 4437 C C . LEU B 1 135 ? 86.057 3.344 -25.787 1.00 78.28 120 LEU B C 1
ATOM 4438 O O . LEU B 1 135 ? 86.996 4.153 -25.756 1.00 78.40 120 LEU B O 1
ATOM 4443 N N . GLU B 1 136 ? 85.529 2.754 -24.677 1.00 74.18 121 GLU B N 1
ATOM 4444 C CA . GLU B 1 136 ? 86.055 2.965 -23.322 1.00 73.66 121 GLU B CA 1
ATOM 4445 C C . GLU B 1 136 ? 87.498 2.415 -23.213 1.00 76.25 121 GLU B C 1
ATOM 4446 O O . GLU B 1 136 ? 88.383 3.094 -22.683 1.00 76.65 121 GLU B O 1
ATOM 4452 N N . SER B 1 137 ? 87.718 1.210 -23.757 1.00 70.53 122 SER B N 1
ATOM 4453 C CA . SER B 1 137 ? 88.998 0.508 -23.762 1.00 70.08 122 SER B CA 1
ATOM 4454 C C . SER B 1 137 ? 90.099 1.261 -24.496 1.00 75.36 122 SER B C 1
ATOM 4455 O O . SER B 1 137 ? 91.221 1.309 -23.988 1.00 73.62 122 SER B O 1
ATOM 4458 N N . LEU B 1 138 ? 89.769 1.866 -25.671 1.00 73.48 123 LEU B N 1
ATOM 4459 C CA . LEU B 1 138 ? 90.701 2.676 -26.463 1.00 74.63 123 LEU B CA 1
ATOM 4460 C C . LEU B 1 138 ? 91.030 3.982 -25.742 1.00 78.02 123 LEU B C 1
ATOM 4461 O O . LEU B 1 138 ? 92.165 4.435 -25.796 1.00 78.30 123 LEU B O 1
ATOM 4466 N N . ASP B 1 139 ? 90.045 4.568 -25.053 1.00 74.49 124 ASP B N 1
ATOM 4467 C CA . ASP B 1 139 ? 90.201 5.819 -24.307 1.00 74.28 124 ASP B CA 1
ATOM 4468 C C . ASP B 1 139 ? 90.933 5.612 -22.958 1.00 79.60 124 ASP B C 1
ATOM 4469 O O . ASP B 1 139 ? 91.734 6.464 -22.568 1.00 78.11 124 ASP B O 1
ATOM 4474 N N . ALA B 1 140 ? 90.654 4.481 -22.254 1.00 77.74 125 ALA B N 1
ATOM 4475 C CA . ALA B 1 140 ? 91.223 4.190 -20.932 1.00 77.54 125 ALA B CA 1
ATOM 4476 C C . ALA B 1 140 ? 92.408 3.238 -20.845 1.00 81.37 125 ALA B C 1
ATOM 4477 O O . ALA B 1 140 ? 93.041 3.178 -19.794 1.00 82.09 125 ALA B O 1
ATOM 4479 N N . GLY B 1 141 ? 92.711 2.523 -21.924 1.00 77.42 126 GLY B N 1
ATOM 4480 C CA . GLY B 1 141 ? 93.817 1.571 -21.942 1.00 77.36 126 GLY B CA 1
ATOM 4481 C C . GLY B 1 141 ? 93.409 0.269 -21.289 1.00 79.79 126 GLY B C 1
ATOM 4482 O O . GLY B 1 141 ? 94.161 -0.300 -20.493 1.00 78.56 126 GLY B O 1
ATOM 4483 N N . LYS B 1 142 ? 92.200 -0.207 -21.639 1.00 75.77 127 LYS B N 1
ATOM 4484 C CA . LYS B 1 142 ? 91.609 -1.426 -21.085 1.00 74.91 127 LYS B CA 1
ATOM 4485 C C . LYS B 1 142 ? 91.488 -2.586 -22.106 1.00 80.73 127 LYS B C 1
ATOM 4486 O O . LYS B 1 142 ? 91.656 -2.409 -23.325 1.00 80.40 127 LYS B O 1
ATOM 4492 N N . HIS B 1 143 ? 91.170 -3.780 -21.591 1.00 77.74 128 HIS B N 1
ATOM 4493 C CA . HIS B 1 143 ? 90.922 -4.937 -22.440 1.00 76.80 128 HIS B CA 1
ATOM 4494 C C . HIS B 1 143 ? 89.438 -4.869 -22.859 1.00 80.37 128 HIS B C 1
ATOM 4495 O O . HIS B 1 143 ? 88.567 -4.803 -21.980 1.00 80.20 128 HIS B O 1
ATOM 4502 N N . PRO B 1 144 ? 89.135 -4.846 -24.186 1.00 76.09 129 PRO B N 1
ATOM 4503 C CA . PRO B 1 144 ? 87.725 -4.756 -24.624 1.00 74.88 129 PRO B CA 1
ATOM 4504 C C . PRO B 1 144 ? 86.771 -5.821 -24.086 1.00 77.95 129 PRO B C 1
ATOM 4505 O O . PRO B 1 144 ? 85.596 -5.506 -23.866 1.00 77.87 129 PRO B O 1
ATOM 4509 N N . ALA B 1 145 ? 87.261 -7.066 -23.867 1.00 73.30 130 ALA B N 1
ATOM 4510 C CA . ALA B 1 145 ? 86.435 -8.173 -23.342 1.00 70.97 130 ALA B CA 1
ATOM 4511 C C . ALA B 1 145 ? 86.135 -8.005 -21.854 1.00 72.51 130 ALA B C 1
ATOM 4512 O O . ALA B 1 145 ? 85.033 -8.327 -21.415 1.00 72.46 130 ALA B O 1
ATOM 4514 N N . VAL B 1 146 ? 87.106 -7.485 -21.085 1.00 69.02 131 VAL B N 1
ATOM 4515 C CA . VAL B 1 146 ? 86.973 -7.217 -19.646 1.00 67.97 131 VAL B CA 1
ATOM 4516 C C . VAL B 1 146 ? 85.987 -6.057 -19.450 1.00 72.34 131 VAL B C 1
ATOM 4517 O O . VAL B 1 146 ? 85.111 -6.130 -18.601 1.00 71.06 131 VAL B O 1
ATOM 4521 N N . THR B 1 147 ? 86.135 -5.006 -20.243 1.00 70.05 132 THR B N 1
ATOM 4522 C CA . THR B 1 147 ? 85.295 -3.813 -20.211 1.00 69.09 132 THR B CA 1
ATOM 4523 C C . THR B 1 147 ? 83.851 -4.156 -20.538 1.00 71.97 132 THR B C 1
ATOM 4524 O O . THR B 1 147 ? 82.958 -3.708 -19.821 1.00 71.56 132 THR B O 1
ATOM 4528 N N . ARG B 1 148 ? 83.628 -5.011 -21.552 1.00 68.96 133 ARG B N 1
ATOM 4529 C CA . ARG B 1 148 ? 82.279 -5.468 -21.919 1.00 67.89 133 ARG B CA 1
ATOM 4530 C C . ARG B 1 148 ? 81.609 -6.248 -20.775 1.00 69.70 133 ARG B C 1
ATOM 4531 O O . ARG B 1 148 ? 80.487 -5.930 -20.390 1.00 68.36 133 ARG B O 1
ATOM 4539 N N . ALA B 1 149 ? 82.304 -7.255 -20.243 1.00 66.78 134 ALA B N 1
ATOM 4540 C CA . ALA B 1 149 ? 81.788 -8.124 -19.191 1.00 66.18 134 ALA B CA 1
ATOM 4541 C C . ALA B 1 149 ? 81.639 -7.442 -17.834 1.00 71.64 134 ALA B C 1
ATOM 4542 O O . ALA B 1 149 ? 80.657 -7.697 -17.134 1.00 71.09 134 ALA B O 1
ATOM 4544 N N . VAL B 1 150 ? 82.617 -6.602 -17.457 1.00 69.53 135 VAL B N 1
ATOM 4545 C CA . VAL B 1 150 ? 82.643 -5.940 -16.160 1.00 69.92 135 VAL B CA 1
ATOM 4546 C C . VAL B 1 150 ? 82.029 -4.537 -16.223 1.00 75.15 135 VAL B C 1
ATOM 4547 O O . VAL B 1 150 ? 80.896 -4.364 -15.791 1.00 75.24 135 VAL B O 1
ATOM 4551 N N . ASP B 1 151 ? 82.747 -3.560 -16.790 1.00 72.65 136 ASP B N 1
ATOM 4552 C CA . ASP B 1 151 ? 82.353 -2.145 -16.862 1.00 72.56 136 ASP B CA 1
ATOM 4553 C C . ASP B 1 151 ? 80.993 -1.867 -17.518 1.00 76.58 136 ASP B C 1
ATOM 4554 O O . ASP B 1 151 ? 80.138 -1.247 -16.879 1.00 76.26 136 ASP B O 1
ATOM 4559 N N . VAL B 1 152 ? 80.776 -2.350 -18.763 1.00 72.08 137 VAL B N 1
ATOM 4560 C CA . VAL B 1 152 ? 79.522 -2.146 -19.506 1.00 69.97 137 VAL B CA 1
ATOM 4561 C C . VAL B 1 152 ? 78.358 -2.915 -18.849 1.00 73.32 137 VAL B C 1
ATOM 4562 O O . VAL B 1 152 ? 77.262 -2.370 -18.722 1.00 71.96 137 VAL B O 1
ATOM 4566 N N . GLY B 1 153 ? 78.633 -4.139 -18.389 1.00 70.54 138 GLY B N 1
ATOM 4567 C CA . GLY B 1 153 ? 77.662 -4.983 -17.689 1.00 68.54 138 GLY B CA 1
ATOM 4568 C C . GLY B 1 153 ? 77.179 -4.347 -16.394 1.00 71.19 138 GLY B C 1
ATOM 4569 O O . GLY B 1 153 ? 75.982 -4.377 -16.110 1.00 70.62 138 GLY B O 1
ATOM 4570 N N . ASN B 1 154 ? 78.098 -3.726 -15.613 1.00 66.73 139 ASN B N 1
ATOM 4571 C CA . ASN B 1 154 ? 77.755 -3.038 -14.366 1.00 65.53 139 ASN B CA 1
ATOM 4572 C C . ASN B 1 154 ? 76.998 -1.743 -14.653 1.00 70.67 139 ASN B C 1
ATOM 4573 O O . ASN B 1 154 ? 76.144 -1.355 -13.857 1.00 71.28 139 ASN B O 1
ATOM 4578 N N . ALA B 1 155 ? 77.304 -1.075 -15.793 1.00 66.72 140 ALA B N 1
ATOM 4579 C CA . ALA B 1 155 ? 76.636 0.150 -16.216 1.00 65.28 140 ALA B CA 1
ATOM 4580 C C . ALA B 1 155 ? 75.178 -0.146 -16.572 1.00 68.89 140 ALA B C 1
ATOM 4581 O O . ALA B 1 155 ? 74.287 0.531 -16.060 1.00 69.04 140 ALA B O 1
ATOM 4583 N N . ALA B 1 156 ? 74.939 -1.186 -17.401 1.00 64.96 141 ALA B N 1
ATOM 4584 C CA . ALA B 1 156 ? 73.605 -1.660 -17.797 1.00 63.68 141 ALA B CA 1
ATOM 4585 C C . ALA B 1 156 ? 72.822 -2.150 -16.543 1.00 67.88 141 ALA B C 1
ATOM 4586 O O . ALA B 1 156 ? 71.647 -1.812 -16.392 1.00 67.98 141 ALA B O 1
ATOM 4588 N N . GLY B 1 157 ? 73.511 -2.869 -15.648 1.00 63.27 142 GLY B N 1
ATOM 4589 C CA . GLY B 1 157 ? 72.989 -3.387 -14.384 1.00 61.95 142 GLY B CA 1
ATOM 4590 C C . GLY B 1 157 ? 72.546 -2.329 -13.386 1.00 66.72 142 GLY B C 1
ATOM 4591 O O . GLY B 1 157 ? 71.545 -2.519 -12.699 1.00 67.83 142 GLY B O 1
ATOM 4592 N N . SER B 1 158 ? 73.273 -1.208 -13.299 1.00 64.00 143 SER B N 1
ATOM 4593 C CA . SER B 1 158 ? 72.955 -0.072 -12.415 1.00 63.10 143 SER B CA 1
ATOM 4594 C C . SER B 1 158 ? 71.712 0.657 -12.944 1.00 66.88 143 SER B C 1
ATOM 4595 O O . SER B 1 158 ? 70.818 0.982 -12.161 1.00 67.44 143 SER B O 1
ATOM 4598 N N . LEU B 1 159 ? 71.619 0.831 -14.284 1.00 64.28 144 LEU B N 1
ATOM 4599 C CA . LEU B 1 159 ? 70.471 1.443 -14.966 1.00 64.39 144 LEU B CA 1
ATOM 4600 C C . LEU B 1 159 ? 69.189 0.614 -14.763 1.00 66.85 144 LEU B C 1
ATOM 4601 O O . LEU B 1 159 ? 68.127 1.181 -14.544 1.00 66.50 144 LEU B O 1
ATOM 4606 N N . ARG B 1 160 ? 69.306 -0.723 -14.804 1.00 63.05 145 ARG B N 1
ATOM 4607 C CA . ARG B 1 160 ? 68.202 -1.670 -14.623 1.00 61.80 145 ARG B CA 1
ATOM 4608 C C . ARG B 1 160 ? 67.694 -1.692 -13.189 1.00 64.47 145 ARG B C 1
ATOM 4609 O O . ARG B 1 160 ? 66.487 -1.659 -12.970 1.00 63.96 145 ARG B O 1
ATOM 4617 N N . TYR B 1 161 ? 68.616 -1.753 -12.215 1.00 60.53 146 TYR B N 1
ATOM 4618 C CA . TYR B 1 161 ? 68.303 -1.740 -10.790 1.00 58.66 146 TYR B CA 1
ATOM 4619 C C . TYR B 1 161 ? 67.478 -0.494 -10.405 1.00 61.59 146 TYR B C 1
ATOM 4620 O O . TYR B 1 161 ? 66.485 -0.637 -9.704 1.00 62.06 146 TYR B O 1
ATOM 4629 N N . PHE B 1 162 ? 67.887 0.707 -10.864 1.00 58.15 147 PHE B N 1
ATOM 4630 C CA . PHE B 1 162 ? 67.190 1.969 -10.589 1.00 57.57 147 PHE B CA 1
ATOM 4631 C C . PHE B 1 162 ? 65.930 2.198 -11.396 1.00 65.46 147 PHE B C 1
ATOM 4632 O O . PHE B 1 162 ? 65.021 2.855 -10.896 1.00 67.68 147 PHE B O 1
ATOM 4640 N N . ALA B 1 163 ? 65.815 1.564 -12.584 1.00 62.15 148 ALA B N 1
ATOM 4641 C CA . ALA B 1 163 ? 64.590 1.550 -13.405 1.00 60.96 148 ALA B CA 1
ATOM 4642 C C . ALA B 1 163 ? 63.467 0.823 -12.598 1.00 66.55 148 ALA B C 1
ATOM 4643 O O . ALA B 1 163 ? 62.285 1.209 -12.648 1.00 65.32 148 ALA B O 1
ATOM 4645 N N . GLY B 1 164 ? 63.877 -0.215 -11.854 1.00 63.65 149 GLY B N 1
ATOM 4646 C CA . GLY B 1 164 ? 63.027 -0.996 -10.963 1.00 62.11 149 GLY B CA 1
ATOM 4647 C C . GLY B 1 164 ? 62.774 -0.316 -9.631 1.00 66.83 149 GLY B C 1
ATOM 4648 O O . GLY B 1 164 ? 61.854 -0.696 -8.912 1.00 67.93 149 GLY B O 1
ATOM 4649 N N . ALA B 1 165 ? 63.588 0.686 -9.279 1.00 64.50 150 ALA B N 1
ATOM 4650 C CA . ALA B 1 165 ? 63.451 1.468 -8.046 1.00 64.84 150 ALA B CA 1
ATOM 4651 C C . ALA B 1 165 ? 62.467 2.633 -8.234 1.00 68.79 150 ALA B C 1
ATOM 4652 O O . ALA B 1 165 ? 61.797 3.023 -7.282 1.00 68.63 150 ALA B O 1
ATOM 4654 N N . ALA B 1 166 ? 62.395 3.179 -9.465 1.00 65.24 151 ALA B N 1
ATOM 4655 C CA . ALA B 1 166 ? 61.623 4.356 -9.854 1.00 65.06 151 ALA B CA 1
ATOM 4656 C C . ALA B 1 166 ? 60.142 4.374 -9.475 1.00 69.51 151 ALA B C 1
ATOM 4657 O O . ALA B 1 166 ? 59.656 5.423 -9.049 1.00 69.98 151 ALA B O 1
ATOM 4659 N N . ASP B 1 167 ? 59.438 3.217 -9.577 1.00 65.47 152 ASP B N 1
ATOM 4660 C CA . ASP B 1 167 ? 58.006 3.068 -9.275 1.00 62.70 152 ASP B CA 1
ATOM 4661 C C . ASP B 1 167 ? 57.711 2.647 -7.830 1.00 63.80 152 ASP B C 1
ATOM 4662 O O . ASP B 1 167 ? 56.573 2.333 -7.514 1.00 64.41 152 ASP B O 1
ATOM 4667 N N . LYS B 1 168 ? 58.735 2.608 -6.969 1.00 59.51 153 LYS B N 1
ATOM 4668 C CA . LYS B 1 168 ? 58.596 2.151 -5.585 1.00 58.88 153 LYS B CA 1
ATOM 4669 C C . LYS B 1 168 ? 59.384 2.951 -4.545 1.00 63.81 153 LYS B C 1
ATOM 4670 O O . LYS B 1 168 ? 59.689 2.429 -3.480 1.00 64.00 153 LYS B O 1
ATOM 4676 N N . ILE B 1 169 ? 59.708 4.210 -4.844 1.00 62.89 154 ILE B N 1
ATOM 4677 C CA . ILE B 1 169 ? 60.354 5.125 -3.901 1.00 63.86 154 ILE B CA 1
ATOM 4678 C C . ILE B 1 169 ? 59.264 5.548 -2.895 1.00 67.56 154 ILE B C 1
ATOM 4679 O O . ILE B 1 169 ? 58.183 6.027 -3.297 1.00 65.95 154 ILE B O 1
ATOM 4684 N N . HIS B 1 170 ? 59.533 5.315 -1.592 1.00 64.02 155 HIS B N 1
ATOM 4685 C CA . HIS B 1 170 ? 58.561 5.612 -0.530 1.00 63.04 155 HIS B CA 1
ATOM 4686 C C . HIS B 1 170 ? 59.043 6.592 0.515 1.00 69.75 155 HIS B C 1
ATOM 4687 O O . HIS B 1 170 ? 60.205 6.554 0.927 1.00 71.42 155 HIS B O 1
ATOM 4694 N N . GLY B 1 171 ? 58.108 7.391 1.008 1.00 66.79 156 GLY B N 1
ATOM 4695 C CA . GLY B 1 171 ? 58.291 8.249 2.164 1.00 67.05 156 GLY B CA 1
ATOM 4696 C C . GLY B 1 171 ? 57.576 7.548 3.300 1.00 73.11 156 GLY B C 1
ATOM 4697 O O . GLY B 1 171 ? 57.150 6.400 3.140 1.00 73.61 156 GLY B O 1
ATOM 4698 N N . GLU B 1 172 ? 57.378 8.221 4.433 1.00 71.74 157 GLU B N 1
ATOM 4699 C CA . GLU B 1 172 ? 56.669 7.609 5.573 1.00 71.09 157 GLU B CA 1
ATOM 4700 C C . GLU B 1 172 ? 55.410 8.385 5.972 1.00 72.93 157 GLU B C 1
ATOM 4701 O O . GLU B 1 172 ? 55.254 9.547 5.599 1.00 74.12 157 GLU B O 1
ATOM 4707 N N . THR B 1 173 ? 54.526 7.724 6.730 1.00 67.34 158 THR B N 1
ATOM 4708 C CA . THR B 1 173 ? 53.392 8.305 7.445 1.00 67.27 158 THR B CA 1
ATOM 4709 C C . THR B 1 173 ? 53.836 8.106 8.897 1.00 70.41 158 THR B C 1
ATOM 4710 O O . THR B 1 173 ? 54.224 6.998 9.292 1.00 66.73 158 THR B O 1
ATOM 4714 N N . LEU B 1 174 ? 53.954 9.224 9.616 1.00 68.92 159 LEU B N 1
ATOM 4715 C CA . LEU B 1 174 ? 54.553 9.308 10.944 1.00 68.79 159 LEU B CA 1
ATOM 4716 C C . LEU B 1 174 ? 53.617 9.103 12.125 1.00 72.08 159 LEU B C 1
ATOM 4717 O O . LEU B 1 174 ? 52.404 9.194 11.964 1.00 72.93 159 LEU B O 1
ATOM 4722 N N . LYS B 1 175 ? 54.194 8.826 13.317 1.00 67.49 160 LYS B N 1
ATOM 4723 C CA . LYS B 1 175 ? 53.463 8.701 14.581 1.00 67.32 160 LYS B CA 1
ATOM 4724 C C . LYS B 1 175 ? 53.540 10.066 15.273 1.00 75.72 160 LYS B C 1
ATOM 4725 O O . LYS B 1 175 ? 54.634 10.531 15.601 1.00 76.99 160 LYS B O 1
ATOM 4731 N N . MET B 1 176 ? 52.394 10.728 15.424 1.00 74.77 161 MET B N 1
ATOM 4732 C CA . MET B 1 176 ? 52.296 12.094 15.938 1.00 77.82 161 MET B CA 1
ATOM 4733 C C . MET B 1 176 ? 52.034 12.260 17.439 1.00 82.71 161 MET B C 1
ATOM 4734 O O . MET B 1 176 ? 51.347 11.420 18.025 1.00 82.68 161 MET B O 1
ATOM 4739 N N . PRO B 1 177 ? 52.537 13.360 18.063 1.00 79.72 162 PRO B N 1
ATOM 4740 C CA . PRO B 1 177 ? 52.341 13.545 19.522 1.00 80.58 162 PRO B CA 1
ATOM 4741 C C . PRO B 1 177 ? 50.922 13.865 20.028 1.00 85.14 162 PRO B C 1
ATOM 4742 O O . PRO B 1 177 ? 50.740 14.003 21.239 1.00 85.98 162 PRO B O 1
ATOM 4746 N N . GLY B 1 178 ? 49.951 13.956 19.115 1.00 80.55 163 GLY B N 1
ATOM 4747 C CA . GLY B 1 178 ? 48.548 14.231 19.412 1.00 80.20 163 GLY B CA 1
ATOM 4748 C C . GLY B 1 178 ? 47.658 14.099 18.192 1.00 81.96 163 GLY B C 1
ATOM 4749 O O . GLY B 1 178 ? 47.973 13.341 17.273 1.00 80.17 163 GLY B O 1
ATOM 4750 N N . GLN B 1 179 ? 46.544 14.857 18.163 1.00 78.70 164 GLN B N 1
ATOM 4751 C CA . GLN B 1 179 ? 45.583 14.863 17.048 1.00 76.55 164 GLN B CA 1
ATOM 4752 C C . GLN B 1 179 ? 46.150 15.610 15.820 1.00 79.36 164 GLN B C 1
ATOM 4753 O O . GLN B 1 179 ? 45.726 16.721 15.476 1.00 79.30 164 GLN B O 1
ATOM 4759 N N . PHE B 1 180 ? 47.142 14.972 15.187 1.00 73.69 165 PHE B N 1
ATOM 4760 C CA . PHE B 1 180 ? 47.876 15.443 14.011 1.00 72.19 165 PHE B CA 1
ATOM 4761 C C . PHE B 1 180 ? 48.156 14.298 13.079 1.00 73.32 165 PHE B C 1
ATOM 4762 O O . PHE B 1 180 ? 48.342 13.171 13.539 1.00 72.34 165 PHE B O 1
ATOM 4770 N N . GLN B 1 181 ? 48.251 14.594 11.776 1.00 70.02 166 GLN B N 1
ATOM 4771 C CA . GLN B 1 181 ? 48.630 13.615 10.753 1.00 69.31 166 GLN B CA 1
ATOM 4772 C C . GLN B 1 181 ? 49.917 14.145 10.134 1.00 72.07 166 GLN B C 1
ATOM 4773 O O . GLN B 1 181 ? 49.954 15.286 9.673 1.00 71.23 166 GLN B O 1
ATOM 4779 N N . GLY B 1 182 ? 50.958 13.328 10.189 1.00 67.61 167 GLY B N 1
ATOM 4780 C CA . GLY B 1 182 ? 52.264 13.684 9.672 1.00 67.45 167 GLY B CA 1
ATOM 4781 C C . GLY B 1 182 ? 52.776 12.699 8.649 1.00 72.29 167 GLY B C 1
ATOM 4782 O O . GLY B 1 182 ? 52.591 11.479 8.777 1.00 69.84 167 GLY B O 1
ATOM 4783 N N . HIS B 1 183 ? 53.417 13.229 7.616 1.00 71.16 168 HIS B N 1
ATOM 4784 C CA . HIS B 1 183 ? 54.016 12.385 6.589 1.00 70.65 168 HIS B CA 1
ATOM 4785 C C . HIS B 1 183 ? 55.231 13.030 5.955 1.00 73.49 168 HIS B C 1
ATOM 4786 O O . HIS B 1 183 ? 55.434 14.238 6.080 1.00 72.80 168 HIS B O 1
ATOM 4793 N N . THR B 1 184 ? 56.068 12.213 5.320 1.00 70.98 169 THR B N 1
ATOM 4794 C CA . THR B 1 184 ? 57.236 12.704 4.596 1.00 70.36 169 THR B CA 1
ATOM 4795 C C . THR B 1 184 ? 57.043 12.378 3.127 1.00 73.47 169 THR B C 1
ATOM 4796 O O . THR B 1 184 ? 56.537 11.311 2.778 1.00 73.24 169 THR B O 1
ATOM 4800 N N . LEU B 1 185 ? 57.418 13.315 2.280 1.00 69.59 170 LEU B N 1
ATOM 4801 C CA . LEU B 1 185 ? 57.390 13.153 0.840 1.00 67.61 170 LEU B CA 1
ATOM 4802 C C . LEU B 1 185 ? 58.853 13.105 0.416 1.00 70.50 170 LEU B C 1
ATOM 4803 O O . LEU B 1 185 ? 59.671 13.877 0.921 1.00 71.42 170 LEU B O 1
ATOM 4808 N N . ARG B 1 186 ? 59.184 12.163 -0.462 1.00 65.14 171 ARG B N 1
ATOM 4809 C CA . ARG B 1 186 ? 60.512 11.978 -0.999 1.00 64.49 171 ARG B CA 1
ATOM 4810 C C . ARG B 1 186 ? 60.441 12.518 -2.415 1.00 68.96 171 ARG B C 1
ATOM 4811 O O . ARG B 1 186 ? 60.078 11.823 -3.360 1.00 68.47 171 ARG B O 1
ATOM 4819 N N . GLU B 1 187 ? 60.727 13.815 -2.534 1.00 67.47 172 GLU B N 1
ATOM 4820 C CA . GLU B 1 187 ? 60.649 14.554 -3.790 1.00 67.42 172 GLU B CA 1
ATOM 4821 C C . GLU B 1 187 ? 61.927 14.518 -4.593 1.00 74.08 172 GLU B C 1
ATOM 4822 O O . GLU B 1 187 ? 63.001 14.569 -3.985 1.00 75.72 172 GLU B O 1
ATOM 4828 N N . PRO B 1 188 ? 61.858 14.622 -5.952 1.00 71.17 173 PRO B N 1
ATOM 4829 C CA . PRO B 1 188 ? 63.096 14.867 -6.733 1.00 71.28 173 PRO B CA 1
ATOM 4830 C C . PRO B 1 188 ? 63.724 16.180 -6.228 1.00 75.13 173 PRO B C 1
ATOM 4831 O O . PRO B 1 188 ? 63.002 17.155 -6.032 1.00 75.80 173 PRO B O 1
ATOM 4835 N N . LEU B 1 189 ? 65.038 16.204 -5.982 1.00 71.61 174 LEU B N 1
ATOM 4836 C CA . LEU B 1 189 ? 65.720 17.394 -5.467 1.00 71.20 174 LEU B CA 1
ATOM 4837 C C . LEU B 1 189 ? 65.774 18.588 -6.422 1.00 76.75 174 LEU B C 1
ATOM 4838 O O . LEU B 1 189 ? 65.467 19.707 -6.016 1.00 78.24 174 LEU B O 1
ATOM 4843 N N . GLY B 1 190 ? 66.187 18.347 -7.655 1.00 72.87 175 GLY B N 1
ATOM 4844 C CA . GLY B 1 190 ? 66.335 19.391 -8.656 1.00 72.87 175 GLY B CA 1
ATOM 4845 C C . GLY B 1 190 ? 67.457 19.100 -9.620 1.00 76.33 175 GLY B C 1
ATOM 4846 O O . GLY B 1 190 ? 67.428 18.085 -10.322 1.00 74.79 175 GLY B O 1
ATOM 4847 N N . VAL B 1 191 ? 68.451 20.003 -9.648 1.00 74.96 176 VAL B N 1
ATOM 4848 C CA . VAL B 1 191 ? 69.630 19.941 -10.514 1.00 73.83 176 VAL B CA 1
ATOM 4849 C C . VAL B 1 191 ? 70.817 19.290 -9.784 1.00 76.44 176 VAL B C 1
ATOM 4850 O O . VAL B 1 191 ? 71.341 19.843 -8.803 1.00 77.48 176 VAL B O 1
ATOM 4854 N N . ALA B 1 192 ? 71.195 18.084 -10.266 1.00 70.21 177 ALA B N 1
ATOM 4855 C CA . ALA B 1 192 ? 72.308 17.286 -9.756 1.00 69.51 177 ALA B CA 1
ATOM 4856 C C . ALA B 1 192 ? 73.582 17.513 -10.565 1.00 73.51 177 ALA B C 1
ATOM 4857 O O . ALA B 1 192 ? 73.583 17.325 -11.787 1.00 72.44 177 ALA B O 1
ATOM 4859 N N . GLY B 1 193 ? 74.637 17.950 -9.869 1.00 71.05 178 GLY B N 1
ATOM 4860 C CA . GLY B 1 193 ? 75.965 18.162 -10.428 1.00 71.85 178 GLY B CA 1
ATOM 4861 C C . GLY B 1 193 ? 76.806 16.931 -10.176 1.00 77.89 178 GLY B C 1
ATOM 4862 O O . GLY B 1 193 ? 76.935 16.499 -9.029 1.00 77.87 178 GLY B O 1
ATOM 4863 N N . VAL B 1 194 ? 77.343 16.330 -11.253 1.00 75.33 179 VAL B N 1
ATOM 4864 C CA . VAL B 1 194 ? 78.145 15.096 -11.198 1.00 73.61 179 VAL B CA 1
ATOM 4865 C C . VAL B 1 194 ? 79.543 15.327 -11.757 1.00 77.68 179 VAL B C 1
ATOM 4866 O O . VAL B 1 194 ? 79.676 15.757 -12.904 1.00 77.58 179 VAL B O 1
ATOM 4870 N N . ILE B 1 195 ? 80.579 15.051 -10.928 1.00 74.79 180 ILE B N 1
ATOM 4871 C CA . ILE B 1 195 ? 82.015 15.153 -11.264 1.00 74.89 180 ILE B CA 1
ATOM 4872 C C . ILE B 1 195 ? 82.653 13.759 -11.013 1.00 76.49 180 ILE B C 1
ATOM 4873 O O . ILE B 1 195 ? 82.659 13.266 -9.885 1.00 76.49 180 ILE B O 1
ATOM 4878 N N . ILE B 1 196 ? 83.122 13.114 -12.076 1.00 71.32 181 ILE B N 1
ATOM 4879 C CA . ILE B 1 196 ? 83.641 11.744 -12.011 1.00 70.50 181 ILE B CA 1
ATOM 4880 C C . ILE B 1 196 ? 85.077 11.518 -12.547 1.00 73.61 181 ILE B C 1
ATOM 4881 O O . ILE B 1 196 ? 85.562 12.336 -13.330 1.00 73.67 181 ILE B O 1
ATOM 4886 N N . PRO B 1 197 ? 85.773 10.427 -12.134 1.00 70.12 182 PRO B N 1
ATOM 4887 C CA . PRO B 1 197 ? 87.148 10.193 -12.622 1.00 70.99 182 PRO B CA 1
ATOM 4888 C C . PRO B 1 197 ? 87.225 9.418 -13.951 1.00 76.26 182 PRO B C 1
ATOM 4889 O O . PRO B 1 197 ? 86.202 9.041 -14.537 1.00 75.16 182 PRO B O 1
ATOM 4893 N N . TRP B 1 198 ? 88.457 9.177 -14.408 1.00 75.26 183 TRP B N 1
ATOM 4894 C CA . TRP B 1 198 ? 88.802 8.549 -15.675 1.00 75.00 183 TRP B CA 1
ATOM 4895 C C . TRP B 1 198 ? 88.923 7.023 -15.689 1.00 77.99 183 TRP B C 1
ATOM 4896 O O . TRP B 1 198 ? 88.980 6.432 -16.776 1.00 76.73 183 TRP B O 1
ATOM 4907 N N . ASN B 1 199 ? 89.038 6.385 -14.513 1.00 75.29 184 ASN B N 1
ATOM 4908 C CA . ASN B 1 199 ? 89.285 4.934 -14.435 1.00 74.80 184 ASN B CA 1
ATOM 4909 C C . ASN B 1 199 ? 88.167 3.985 -14.853 1.00 78.36 184 ASN B C 1
ATOM 4910 O O . ASN B 1 199 ? 88.455 2.929 -15.414 1.00 76.70 184 ASN B O 1
ATOM 4915 N N . PHE B 1 200 ? 86.903 4.327 -14.545 1.00 75.51 185 PHE B N 1
ATOM 4916 C CA . PHE B 1 200 ? 85.746 3.513 -14.948 1.00 74.26 185 PHE B CA 1
ATOM 4917 C C . PHE B 1 200 ? 84.727 4.481 -15.565 1.00 77.32 185 PHE B C 1
ATOM 4918 O O . PHE B 1 200 ? 83.736 4.818 -14.915 1.00 74.51 185 PHE B O 1
ATOM 4926 N N . PRO B 1 201 ? 84.995 4.993 -16.798 1.00 75.95 186 PRO B N 1
ATOM 4927 C CA . PRO B 1 201 ? 84.097 6.009 -17.389 1.00 76.26 186 PRO B CA 1
ATOM 4928 C C . PRO B 1 201 ? 82.599 5.677 -17.506 1.00 78.36 186 PRO B C 1
ATOM 4929 O O . PRO B 1 201 ? 81.791 6.487 -17.068 1.00 79.06 186 PRO B O 1
ATOM 4933 N N . SER B 1 202 ? 82.237 4.523 -18.097 1.00 72.52 187 SER B N 1
ATOM 4934 C CA . SER B 1 202 ? 80.859 4.061 -18.290 1.00 71.11 187 SER B CA 1
ATOM 4935 C C . SER B 1 202 ? 80.186 3.746 -16.958 1.00 74.17 187 SER B C 1
ATOM 4936 O O . SER B 1 202 ? 79.042 4.178 -16.730 1.00 73.25 187 SER B O 1
ATOM 4939 N N . THR B 1 203 ? 80.889 3.002 -16.080 1.00 69.78 188 THR B N 1
ATOM 4940 C CA . THR B 1 203 ? 80.390 2.647 -14.752 1.00 70.02 188 THR B CA 1
ATOM 4941 C C . THR B 1 203 ? 80.133 3.910 -13.912 1.00 74.53 188 THR B C 1
ATOM 4942 O O . THR B 1 203 ? 79.067 4.012 -13.325 1.00 74.08 188 THR B O 1
ATOM 4946 N N . MET B 1 204 ? 81.081 4.876 -13.902 1.00 72.40 189 MET B N 1
ATOM 4947 C CA . MET B 1 204 ? 80.962 6.143 -13.181 1.00 72.17 189 MET B CA 1
ATOM 4948 C C . MET B 1 204 ? 79.765 6.946 -13.657 1.00 76.33 189 MET B C 1
ATOM 4949 O O . MET B 1 204 ? 78.989 7.421 -12.823 1.00 75.26 189 MET B O 1
ATOM 4954 N N . PHE B 1 205 ? 79.575 7.039 -14.993 1.00 73.24 190 PHE B N 1
ATOM 4955 C CA . PHE B 1 205 ? 78.430 7.719 -15.598 1.00 72.57 190 PHE B CA 1
ATOM 4956 C C . PHE B 1 205 ? 77.112 7.099 -15.098 1.00 72.77 190 PHE B C 1
ATOM 4957 O O . PHE B 1 205 ? 76.259 7.819 -14.590 1.00 73.36 190 PHE B O 1
ATOM 4965 N N . ALA B 1 206 ? 76.967 5.768 -15.209 1.00 68.02 191 ALA B N 1
ATOM 4966 C CA . ALA B 1 206 ? 75.755 5.030 -14.822 1.00 66.35 191 ALA B CA 1
ATOM 4967 C C . ALA B 1 206 ? 75.423 5.079 -13.319 1.00 68.88 191 ALA B C 1
ATOM 4968 O O . ALA B 1 206 ? 74.282 5.341 -12.951 1.00 67.64 191 ALA B O 1
ATOM 4970 N N . VAL B 1 207 ? 76.421 4.860 -12.470 1.00 65.27 192 VAL B N 1
ATOM 4971 C CA . VAL B 1 207 ? 76.323 4.845 -11.010 1.00 65.36 192 VAL B CA 1
ATOM 4972 C C . VAL B 1 207 ? 75.845 6.192 -10.401 1.00 70.16 192 VAL B C 1
ATOM 4973 O O . VAL B 1 207 ? 75.307 6.222 -9.293 1.00 70.27 192 VAL B O 1
ATOM 4977 N N . LYS B 1 208 ? 76.012 7.284 -11.147 1.00 67.20 193 LYS B N 1
ATOM 4978 C CA . LYS B 1 208 ? 75.593 8.612 -10.709 1.00 67.87 193 LYS B CA 1
ATOM 4979 C C . LYS B 1 208 ? 74.291 8.996 -11.371 1.00 71.40 193 LYS B C 1
ATOM 4980 O O . LYS B 1 208 ? 73.381 9.447 -10.693 1.00 71.88 193 LYS B O 1
ATOM 4986 N N . VAL B 1 209 ? 74.215 8.811 -12.697 1.00 67.90 194 VAL B N 1
ATOM 4987 C CA . VAL B 1 209 ? 73.053 9.129 -13.520 1.00 66.94 194 VAL B CA 1
ATOM 4988 C C . VAL B 1 209 ? 71.831 8.284 -13.158 1.00 70.11 194 VAL B C 1
ATOM 4989 O O . VAL B 1 209 ? 70.751 8.863 -12.979 1.00 71.07 194 VAL B O 1
ATOM 4993 N N . ALA B 1 210 ? 71.991 6.935 -13.021 1.00 64.71 195 ALA B N 1
ATOM 4994 C CA . ALA B 1 210 ? 70.877 6.019 -12.707 1.00 63.50 195 ALA B CA 1
ATOM 4995 C C . ALA B 1 210 ? 70.050 6.351 -11.442 1.00 66.75 195 ALA B C 1
ATOM 4996 O O . ALA B 1 210 ? 68.832 6.499 -11.603 1.00 66.87 195 ALA B O 1
ATOM 4998 N N . PRO B 1 211 ? 70.615 6.484 -10.198 1.00 60.68 196 PRO B N 1
ATOM 4999 C CA . PRO B 1 211 ? 69.748 6.859 -9.061 1.00 59.34 196 PRO B CA 1
ATOM 5000 C C . PRO B 1 211 ? 69.121 8.253 -9.215 1.00 65.61 196 PRO B C 1
ATOM 5001 O O . PRO B 1 211 ? 67.957 8.416 -8.866 1.00 67.40 196 PRO B O 1
ATOM 5005 N N . ALA B 1 212 ? 69.846 9.219 -9.833 1.00 64.28 197 ALA B N 1
ATOM 5006 C CA . ALA B 1 212 ? 69.392 10.605 -10.084 1.00 64.10 197 ALA B CA 1
ATOM 5007 C C . ALA B 1 212 ? 68.199 10.671 -11.030 1.00 67.16 197 ALA B C 1
ATOM 5008 O O . ALA B 1 212 ? 67.256 11.422 -10.782 1.00 67.19 197 ALA B O 1
ATOM 5010 N N . LEU B 1 213 ? 68.252 9.881 -12.115 1.00 64.07 198 LEU B N 1
ATOM 5011 C CA . LEU B 1 213 ? 67.222 9.755 -13.145 1.00 63.75 198 LEU B CA 1
ATOM 5012 C C . LEU B 1 213 ? 65.957 9.175 -12.551 1.00 68.72 198 LEU B C 1
ATOM 5013 O O . LEU B 1 213 ? 64.880 9.721 -12.778 1.00 69.71 198 LEU B O 1
ATOM 5018 N N . ALA B 1 214 ? 66.095 8.097 -11.746 1.00 66.30 199 ALA B N 1
ATOM 5019 C CA . ALA B 1 214 ? 65.006 7.403 -11.046 1.00 65.55 199 ALA B CA 1
ATOM 5020 C C . ALA B 1 214 ? 64.346 8.330 -10.024 1.00 72.83 199 ALA B C 1
ATOM 5021 O O . ALA B 1 214 ? 63.125 8.281 -9.875 1.00 73.94 199 ALA B O 1
ATOM 5023 N N . ALA B 1 215 ? 65.155 9.187 -9.341 1.00 69.46 200 ALA B N 1
ATOM 5024 C CA . ALA B 1 215 ? 64.683 10.164 -8.362 1.00 69.47 200 ALA B CA 1
ATOM 5025 C C . ALA B 1 215 ? 63.904 11.298 -9.019 1.00 73.56 200 ALA B C 1
ATOM 5026 O O . ALA B 1 215 ? 63.184 11.976 -8.316 1.00 74.58 200 ALA B O 1
ATOM 5028 N N . GLY B 1 216 ? 64.070 11.504 -10.331 1.00 69.88 201 GLY B N 1
ATOM 5029 C CA . GLY B 1 216 ? 63.394 12.553 -11.094 1.00 70.40 201 GLY B CA 1
ATOM 5030 C C . GLY B 1 216 ? 64.161 13.858 -11.240 1.00 74.87 201 GLY B C 1
ATOM 5031 O O . GLY B 1 216 ? 63.559 14.904 -11.510 1.00 75.61 201 GLY B O 1
ATOM 5032 N N . CYS B 1 217 ? 65.494 13.805 -11.048 1.00 70.56 202 CYS B N 1
ATOM 5033 C CA . CYS B 1 217 ? 66.416 14.941 -11.143 1.00 70.92 202 CYS B CA 1
ATOM 5034 C C . CYS B 1 217 ? 66.824 15.201 -12.592 1.00 74.41 202 CYS B C 1
ATOM 5035 O O . CYS B 1 217 ? 66.772 14.306 -13.442 1.00 72.56 202 CYS B O 1
ATOM 5038 N N . ALA B 1 218 ? 67.309 16.420 -12.842 1.00 72.24 203 ALA B N 1
ATOM 5039 C CA . ALA B 1 218 ? 67.919 16.826 -14.103 1.00 72.58 203 ALA B CA 1
ATOM 5040 C C . ALA B 1 218 ? 69.420 16.842 -13.777 1.00 74.73 203 ALA B C 1
ATOM 5041 O O . ALA B 1 218 ? 69.794 17.133 -12.632 1.00 73.43 203 ALA B O 1
ATOM 5043 N N . LEU B 1 219 ? 70.270 16.466 -14.742 1.00 72.18 204 LEU B N 1
ATOM 5044 C CA . LEU B 1 219 ? 71.717 16.324 -14.514 1.00 71.39 204 LEU B CA 1
ATOM 5045 C C . LEU B 1 219 ? 72.645 17.160 -15.362 1.00 75.98 204 LEU B C 1
ATOM 5046 O O . LEU B 1 219 ? 72.352 17.460 -16.521 1.00 75.09 204 LEU B O 1
ATOM 5051 N N . VAL B 1 220 ? 73.813 17.482 -14.772 1.00 74.19 205 VAL B N 1
ATOM 5052 C CA . VAL B 1 220 ? 74.958 18.146 -15.403 1.00 74.45 205 VAL B CA 1
ATOM 5053 C C . VAL B 1 220 ? 76.170 17.288 -14.999 1.00 76.65 205 VAL B C 1
ATOM 5054 O O . VAL B 1 220 ? 76.554 17.228 -13.826 1.00 76.02 205 VAL B O 1
ATOM 5058 N N . VAL B 1 221 ? 76.702 16.557 -15.975 1.00 71.86 206 VAL B N 1
ATOM 5059 C CA . VAL B 1 221 ? 77.817 15.631 -15.800 1.00 70.86 206 VAL B CA 1
ATOM 5060 C C . VAL B 1 221 ? 79.120 16.207 -16.365 1.00 75.58 206 VAL B C 1
ATOM 5061 O O . VAL B 1 221 ? 79.191 16.583 -17.543 1.00 74.50 206 VAL B O 1
ATOM 5065 N N . LYS B 1 222 ? 80.141 16.287 -15.502 1.00 72.83 207 LYS B N 1
ATOM 5066 C CA . LYS B 1 222 ? 81.471 16.713 -15.882 1.00 72.76 207 LYS B CA 1
ATOM 5067 C C . LYS B 1 222 ? 82.384 15.484 -15.838 1.00 75.94 207 LYS B C 1
ATOM 5068 O O . LYS B 1 222 ? 82.853 15.115 -14.753 1.00 75.53 207 LYS B O 1
ATOM 5074 N N . PRO B 1 223 ? 82.613 14.807 -16.999 1.00 72.11 208 PRO B N 1
ATOM 5075 C CA . PRO B 1 223 ? 83.520 13.633 -16.995 1.00 70.66 208 PRO B CA 1
ATOM 5076 C C . PRO B 1 223 ? 84.989 14.065 -16.956 1.00 76.78 208 PRO B C 1
ATOM 5077 O O . PRO B 1 223 ? 85.315 15.196 -17.332 1.00 76.67 208 PRO B O 1
ATOM 5081 N N . ALA B 1 224 ? 85.880 13.158 -16.516 1.00 74.17 209 ALA B N 1
ATOM 5082 C CA . ALA B 1 224 ? 87.311 13.422 -16.480 1.00 74.72 209 ALA B CA 1
ATOM 5083 C C . ALA B 1 224 ? 87.834 13.620 -17.904 1.00 79.37 209 ALA B C 1
ATOM 5084 O O . ALA B 1 224 ? 87.393 12.933 -18.831 1.00 77.96 209 ALA B O 1
ATOM 5086 N N . GLU B 1 225 ? 88.749 14.600 -18.066 1.00 76.69 210 GLU B N 1
ATOM 5087 C CA . GLU B 1 225 ? 89.352 15.023 -19.328 1.00 76.25 210 GLU B CA 1
ATOM 5088 C C . GLU B 1 225 ? 90.167 13.938 -20.038 1.00 79.46 210 GLU B C 1
ATOM 5089 O O . GLU B 1 225 ? 90.289 13.979 -21.259 1.00 79.29 210 GLU B O 1
ATOM 5095 N N . GLN B 1 226 ? 90.685 12.957 -19.284 1.00 75.28 211 GLN B N 1
ATOM 5096 C CA . GLN B 1 226 ? 91.499 11.847 -19.800 1.00 74.35 211 GLN B CA 1
ATOM 5097 C C . GLN B 1 226 ? 90.681 10.819 -20.601 1.00 78.17 211 GLN B C 1
ATOM 5098 O O . GLN B 1 226 ? 91.216 10.216 -21.537 1.00 77.65 211 GLN B O 1
ATOM 5104 N N . THR B 1 227 ? 89.398 10.603 -20.222 1.00 73.86 212 THR B N 1
ATOM 5105 C CA . THR B 1 227 ? 88.502 9.632 -20.875 1.00 73.23 212 THR B CA 1
ATOM 5106 C C . THR B 1 227 ? 87.091 10.232 -21.064 1.00 79.81 212 THR B C 1
ATOM 5107 O O . THR B 1 227 ? 86.149 9.832 -20.356 1.00 80.11 212 THR B O 1
ATOM 5111 N N . PRO B 1 228 ? 86.884 11.186 -22.000 1.00 75.98 213 PRO B N 1
ATOM 5112 C CA . PRO B 1 228 ? 85.556 11.825 -22.082 1.00 75.01 213 PRO B CA 1
ATOM 5113 C C . PRO B 1 228 ? 84.567 11.239 -23.091 1.00 77.75 213 PRO B C 1
ATOM 5114 O O . PRO B 1 228 ? 83.447 11.715 -23.166 1.00 77.78 213 PRO B O 1
ATOM 5118 N N . LEU B 1 229 ? 84.988 10.242 -23.875 1.00 74.75 214 LEU B N 1
ATOM 5119 C CA . LEU B 1 229 ? 84.218 9.662 -24.969 1.00 73.69 214 LEU B CA 1
ATOM 5120 C C . LEU B 1 229 ? 82.976 8.875 -24.633 1.00 78.16 214 LEU B C 1
ATOM 5121 O O . LEU B 1 229 ? 81.979 9.031 -25.333 1.00 77.83 214 LEU B O 1
ATOM 5126 N N . SER B 1 230 ? 83.057 7.990 -23.617 1.00 74.94 215 SER B N 1
ATOM 5127 C CA . SER B 1 230 ? 81.980 7.117 -23.133 1.00 73.29 215 SER B CA 1
ATOM 5128 C C . SER B 1 230 ? 80.789 7.925 -22.656 1.00 79.67 215 SER B C 1
ATOM 5129 O O . SER B 1 230 ? 79.658 7.587 -23.005 1.00 79.48 215 SER B O 1
ATOM 5132 N N . ALA B 1 231 ? 81.042 8.995 -21.872 1.00 77.12 216 ALA B N 1
ATOM 5133 C CA . ALA B 1 231 ? 79.992 9.863 -21.333 1.00 76.40 216 ALA B CA 1
ATOM 5134 C C . ALA B 1 231 ? 79.182 10.524 -22.449 1.00 80.77 216 ALA B C 1
ATOM 5135 O O . ALA B 1 231 ? 77.965 10.681 -22.315 1.00 80.39 216 ALA B O 1
ATOM 5137 N N . LEU B 1 232 ? 79.863 10.872 -23.556 1.00 77.34 217 LEU B N 1
ATOM 5138 C CA . LEU B 1 232 ? 79.259 11.482 -24.731 1.00 76.83 217 LEU B CA 1
ATOM 5139 C C . LEU B 1 232 ? 78.384 10.497 -25.495 1.00 79.82 217 LEU B C 1
ATOM 5140 O O . LEU B 1 232 ? 77.296 10.867 -25.934 1.00 79.90 217 LEU B O 1
ATOM 5145 N N . TYR B 1 233 ? 78.857 9.250 -25.635 1.00 75.60 218 TYR B N 1
ATOM 5146 C CA . TYR B 1 233 ? 78.170 8.148 -26.307 1.00 75.31 218 TYR B CA 1
ATOM 5147 C C . TYR B 1 233 ? 76.893 7.782 -25.527 1.00 77.13 218 TYR B C 1
ATOM 5148 O O . TYR B 1 233 ? 75.824 7.654 -26.126 1.00 77.17 218 TYR B O 1
ATOM 5157 N N . LEU B 1 234 ? 77.016 7.647 -24.190 1.00 70.98 219 LEU B N 1
ATOM 5158 C CA . LEU B 1 234 ? 75.950 7.347 -23.247 1.00 69.41 219 LEU B CA 1
ATOM 5159 C C . LEU B 1 234 ? 74.841 8.417 -23.279 1.00 75.24 219 LEU B C 1
ATOM 5160 O O . LEU B 1 234 ? 73.654 8.085 -23.155 1.00 75.02 219 LEU B O 1
ATOM 5165 N N . ALA B 1 235 ? 75.233 9.695 -23.460 1.00 73.48 220 ALA B N 1
ATOM 5166 C CA . ALA B 1 235 ? 74.330 10.852 -23.589 1.00 73.72 220 ALA B CA 1
ATOM 5167 C C . ALA B 1 235 ? 73.438 10.693 -24.834 1.00 76.89 220 ALA B C 1
ATOM 5168 O O . ALA B 1 235 ? 72.234 10.951 -24.748 1.00 75.84 220 ALA B O 1
ATOM 5170 N N . GLN B 1 236 ? 74.030 10.241 -25.969 1.00 74.17 221 GLN B N 1
ATOM 5171 C CA . GLN B 1 236 ? 73.328 9.982 -27.225 1.00 74.68 221 GLN B CA 1
ATOM 5172 C C . GLN B 1 236 ? 72.338 8.834 -27.068 1.00 78.06 221 GLN B C 1
ATOM 5173 O O . GLN B 1 236 ? 71.202 8.943 -27.538 1.00 78.85 221 GLN B O 1
ATOM 5179 N N . LEU B 1 237 ? 72.757 7.736 -26.411 1.00 73.27 222 LEU B N 1
ATOM 5180 C CA . LEU B 1 237 ? 71.885 6.584 -26.161 1.00 71.94 222 LEU B CA 1
ATOM 5181 C C . LEU B 1 237 ? 70.707 6.933 -25.229 1.00 73.64 222 LEU B C 1
ATOM 5182 O O . LEU B 1 237 ? 69.676 6.282 -25.315 1.00 72.08 222 LEU B O 1
ATOM 5187 N N . ALA B 1 238 ? 70.868 7.921 -24.325 1.00 70.25 223 ALA B N 1
ATOM 5188 C CA . ALA B 1 238 ? 69.789 8.336 -23.422 1.00 70.49 223 ALA B CA 1
ATOM 5189 C C . ALA B 1 238 ? 68.730 9.115 -24.206 1.00 76.40 223 ALA B C 1
ATOM 5190 O O . ALA B 1 238 ? 67.527 8.929 -23.977 1.00 76.73 223 ALA B O 1
ATOM 5192 N N . LYS B 1 239 ? 69.187 9.927 -25.183 1.00 73.44 224 LYS B N 1
ATOM 5193 C CA . LYS B 1 239 ? 68.339 10.690 -26.104 1.00 73.53 224 LYS B CA 1
ATOM 5194 C C . LYS B 1 239 ? 67.475 9.702 -26.912 1.00 76.38 224 LYS B C 1
ATOM 5195 O O . LYS B 1 239 ? 66.273 9.922 -27.048 1.00 75.39 224 LYS B O 1
ATOM 5201 N N . GLN B 1 240 ? 68.099 8.602 -27.412 1.00 73.14 225 GLN B N 1
ATOM 5202 C CA . GLN B 1 240 ? 67.459 7.530 -28.178 1.00 72.85 225 GLN B CA 1
ATOM 5203 C C . GLN B 1 240 ? 66.428 6.763 -27.339 1.00 77.19 225 GLN B C 1
ATOM 5204 O O . GLN B 1 240 ? 65.396 6.348 -27.870 1.00 76.84 225 GLN B O 1
ATOM 5210 N N . ALA B 1 241 ? 66.722 6.569 -26.035 1.00 73.63 226 ALA B N 1
ATOM 5211 C CA . ALA B 1 241 ? 65.871 5.864 -25.069 1.00 71.94 226 ALA B CA 1
ATOM 5212 C C . ALA B 1 241 ? 64.598 6.649 -24.714 1.00 76.50 226 ALA B C 1
ATOM 5213 O O . ALA B 1 241 ? 63.632 6.058 -24.225 1.00 75.79 226 ALA B O 1
ATOM 5215 N N . GLY B 1 242 ? 64.629 7.966 -24.929 1.00 73.83 227 GLY B N 1
ATOM 5216 C CA . GLY B 1 242 ? 63.507 8.855 -24.648 1.00 73.92 227 GLY B CA 1
ATOM 5217 C C . GLY B 1 242 ? 63.670 9.784 -23.458 1.00 76.72 227 GLY B C 1
ATOM 5218 O O . GLY B 1 242 ? 62.676 10.337 -22.976 1.00 76.27 227 GLY B O 1
ATOM 5219 N N . VAL B 1 243 ? 64.912 9.950 -22.957 1.00 73.22 228 VAL B N 1
ATOM 5220 C CA . VAL B 1 243 ? 65.215 10.881 -21.858 1.00 72.40 228 VAL B CA 1
ATOM 5221 C C . VAL B 1 243 ? 64.985 12.289 -22.429 1.00 75.80 228 VAL B C 1
ATOM 5222 O O . VAL B 1 243 ? 65.561 12.605 -23.471 1.00 75.48 228 VAL B O 1
ATOM 5226 N N . PRO B 1 244 ? 64.091 13.106 -21.820 1.00 72.01 229 PRO B N 1
ATOM 5227 C CA . PRO B 1 244 ? 63.830 14.450 -22.366 1.00 73.35 229 PRO B CA 1
ATOM 5228 C C . PRO B 1 244 ? 65.056 15.350 -22.414 1.00 79.03 229 PRO B C 1
ATOM 5229 O O . PRO B 1 244 ? 65.967 15.218 -21.586 1.00 79.21 229 PRO B O 1
ATOM 5233 N N . ASP B 1 245 ? 65.085 16.262 -23.402 1.00 74.96 230 ASP B N 1
ATOM 5234 C CA . ASP B 1 245 ? 66.158 17.230 -23.570 1.00 74.14 230 ASP B CA 1
ATOM 5235 C C . ASP B 1 245 ? 66.308 18.086 -22.293 1.00 76.26 230 ASP B C 1
ATOM 5236 O O . ASP B 1 245 ? 65.302 18.477 -21.678 1.00 73.39 230 ASP B O 1
ATOM 5241 N N . GLY B 1 246 ? 67.560 18.276 -21.870 1.00 73.85 231 GLY B N 1
ATOM 5242 C CA . GLY B 1 246 ? 67.891 19.038 -20.672 1.00 74.30 231 GLY B CA 1
ATOM 5243 C C . GLY B 1 246 ? 68.091 18.212 -19.418 1.00 78.80 231 GLY B C 1
ATOM 5244 O O . GLY B 1 246 ? 68.689 18.702 -18.459 1.00 79.71 231 GLY B O 1
ATOM 5245 N N . VAL B 1 247 ? 67.590 16.955 -19.406 1.00 74.18 232 VAL B N 1
ATOM 5246 C CA . VAL B 1 247 ? 67.683 16.041 -18.259 1.00 71.93 232 VAL B CA 1
ATOM 5247 C C . VAL B 1 247 ? 69.106 15.496 -18.097 1.00 75.80 232 VAL B C 1
ATOM 5248 O O . VAL B 1 247 ? 69.560 15.336 -16.967 1.00 76.64 232 VAL B O 1
ATOM 5252 N N . ILE B 1 248 ? 69.813 15.219 -19.209 1.00 71.63 233 ILE B N 1
ATOM 5253 C CA . ILE B 1 248 ? 71.208 14.774 -19.164 1.00 71.30 233 ILE B CA 1
ATOM 5254 C C . ILE B 1 248 ? 72.077 15.722 -20.002 1.00 77.24 233 ILE B C 1
ATOM 5255 O O . ILE B 1 248 ? 71.892 15.849 -21.218 1.00 77.59 233 ILE B O 1
ATOM 5260 N N . ASN B 1 249 ? 72.991 16.419 -19.323 1.00 73.97 234 ASN B N 1
ATOM 5261 C CA . ASN B 1 249 ? 73.892 17.366 -19.956 1.00 75.08 234 ASN B CA 1
ATOM 5262 C C . ASN B 1 249 ? 75.309 16.958 -19.616 1.00 79.81 234 ASN B C 1
ATOM 5263 O O . ASN B 1 249 ? 75.627 16.772 -18.441 1.00 78.89 234 ASN B O 1
ATOM 5268 N N . VAL B 1 250 ? 76.135 16.731 -20.653 1.00 77.66 235 VAL B N 1
ATOM 5269 C CA . VAL B 1 250 ? 77.525 16.281 -20.506 1.00 76.73 235 VAL B CA 1
ATOM 5270 C C . VAL B 1 250 ? 78.470 17.398 -20.934 1.00 82.65 235 VAL B C 1
ATOM 5271 O O . VAL B 1 250 ? 78.449 17.839 -22.091 1.00 81.91 235 VAL B O 1
ATOM 5275 N N . VAL B 1 251 ? 79.291 17.857 -19.979 1.00 80.47 236 VAL B N 1
ATOM 5276 C CA . VAL B 1 251 ? 80.249 18.943 -20.183 1.00 81.53 236 VAL B CA 1
ATOM 5277 C C . VAL B 1 251 ? 81.730 18.546 -19.990 1.00 84.63 236 VAL B C 1
ATOM 5278 O O . VAL B 1 251 ? 82.337 18.940 -18.990 1.00 82.90 236 VAL B O 1
ATOM 5282 N N . PRO B 1 252 ? 82.341 17.786 -20.946 1.00 82.49 237 PRO B N 1
ATOM 5283 C CA . PRO B 1 252 ? 83.770 17.460 -20.815 1.00 83.13 237 PRO B CA 1
ATOM 5284 C C . PRO B 1 252 ? 84.666 18.709 -20.854 1.00 88.88 237 PRO B C 1
ATOM 5285 O O . PRO B 1 252 ? 84.491 19.605 -21.686 1.00 88.53 237 PRO B O 1
ATOM 5289 N N . GLY B 1 253 ? 85.605 18.751 -19.922 1.00 85.57 238 GLY B N 1
ATOM 5290 C CA . GLY B 1 253 ? 86.555 19.843 -19.767 1.00 85.67 238 GLY B CA 1
ATOM 5291 C C . GLY B 1 253 ? 87.522 19.590 -18.634 1.00 86.57 238 GLY B C 1
ATOM 5292 O O . GLY B 1 253 ? 87.526 18.509 -18.038 1.00 84.77 238 GLY B O 1
ATOM 5293 N N . PHE B 1 254 ? 88.345 20.581 -18.322 1.00 83.83 239 PHE B N 1
ATOM 5294 C CA . PHE B 1 254 ? 89.326 20.428 -17.254 1.00 83.83 239 PHE B CA 1
ATOM 5295 C C . PHE B 1 254 ? 88.675 20.644 -15.896 1.00 87.07 239 PHE B C 1
ATOM 5296 O O . PHE B 1 254 ? 87.632 21.304 -15.809 1.00 86.50 239 PHE B O 1
ATOM 5304 N N . GLY B 1 255 ? 89.265 20.042 -14.868 1.00 82.76 240 GLY B N 1
ATOM 5305 C CA . GLY B 1 255 ? 88.777 20.125 -13.498 1.00 81.88 240 GLY B CA 1
ATOM 5306 C C . GLY B 1 255 ? 88.705 21.534 -12.939 1.00 86.44 240 GLY B C 1
ATOM 5307 O O . GLY B 1 255 ? 87.607 21.998 -12.624 1.00 85.18 240 GLY B O 1
ATOM 5308 N N . PRO B 1 256 ? 89.848 22.267 -12.844 1.00 84.67 241 PRO B N 1
ATOM 5309 C CA . PRO B 1 256 ? 89.807 23.648 -12.319 1.00 85.30 241 PRO B CA 1
ATOM 5310 C C . PRO B 1 256 ? 88.994 24.662 -13.138 1.00 90.13 241 PRO B C 1
ATOM 5311 O O . PRO B 1 256 ? 88.742 25.763 -12.647 1.00 90.99 241 PRO B O 1
ATOM 5315 N N . THR B 1 257 ? 88.568 24.294 -14.365 1.00 85.76 242 THR B N 1
ATOM 5316 C CA . THR B 1 257 ? 87.713 25.139 -15.204 1.00 85.40 242 THR B CA 1
ATOM 5317 C C . THR B 1 257 ? 86.252 24.656 -15.114 1.00 89.69 242 THR B C 1
ATOM 5318 O O . THR B 1 257 ? 85.504 25.164 -14.279 1.00 90.19 242 THR B O 1
ATOM 5322 N N . ALA B 1 258 ? 85.872 23.630 -15.913 1.00 85.82 243 ALA B N 1
ATOM 5323 C CA . ALA B 1 258 ? 84.520 23.057 -15.973 1.00 83.80 243 ALA B CA 1
ATOM 5324 C C . ALA B 1 258 ? 84.045 22.399 -14.676 1.00 86.47 243 ALA B C 1
ATOM 5325 O O . ALA B 1 258 ? 82.865 22.509 -14.340 1.00 87.44 243 ALA B O 1
ATOM 5327 N N . GLY B 1 259 ? 84.956 21.737 -13.967 1.00 81.51 244 GLY B N 1
ATOM 5328 C CA . GLY B 1 259 ? 84.668 21.066 -12.705 1.00 80.19 244 GLY B CA 1
ATOM 5329 C C . GLY B 1 259 ? 84.407 22.030 -11.566 1.00 84.39 244 GLY B C 1
ATOM 5330 O O . GLY B 1 259 ? 83.452 21.850 -10.811 1.00 82.93 244 GLY B O 1
ATOM 5331 N N . ALA B 1 260 ? 85.269 23.053 -11.428 1.00 82.82 245 ALA B N 1
ATOM 5332 C CA . ALA B 1 260 ? 85.153 24.100 -10.407 1.00 83.19 245 ALA B CA 1
ATOM 5333 C C . ALA B 1 260 ? 83.899 24.944 -10.625 1.00 86.92 245 ALA B C 1
ATOM 5334 O O . ALA B 1 260 ? 83.237 25.285 -9.644 1.00 86.42 245 ALA B O 1
ATOM 5336 N N . ALA B 1 261 ? 83.545 25.244 -11.905 1.00 83.85 246 ALA B N 1
ATOM 5337 C CA . ALA B 1 261 ? 82.344 26.011 -12.278 1.00 83.66 246 ALA B CA 1
ATOM 5338 C C . ALA B 1 261 ? 81.075 25.274 -11.861 1.00 88.82 246 ALA B C 1
ATOM 5339 O O . ALA B 1 261 ? 80.141 25.903 -11.367 1.00 90.37 246 ALA B O 1
ATOM 5341 N N . LEU B 1 262 ? 81.050 23.934 -12.029 1.00 83.72 247 LEU B N 1
ATOM 5342 C CA . LEU B 1 262 ? 79.895 23.120 -11.653 1.00 80.59 247 LEU B CA 1
ATOM 5343 C C . LEU B 1 262 ? 79.725 22.998 -10.133 1.00 84.50 247 LEU B C 1
ATOM 5344 O O . LEU B 1 262 ? 78.603 23.139 -9.623 1.00 83.29 247 LEU B O 1
ATOM 5349 N N . ALA B 1 263 ? 80.821 22.733 -9.419 1.00 81.92 248 ALA B N 1
ATOM 5350 C CA . ALA B 1 263 ? 80.816 22.630 -7.965 1.00 82.91 248 ALA B CA 1
ATOM 5351 C C . ALA B 1 263 ? 80.510 23.993 -7.280 1.00 89.46 248 ALA B C 1
ATOM 5352 O O . ALA B 1 263 ? 80.000 23.999 -6.160 1.00 89.64 248 ALA B O 1
ATOM 5354 N N . SER B 1 264 ? 80.816 25.135 -7.957 1.00 85.99 249 SER B N 1
ATOM 5355 C CA . SER B 1 264 ? 80.572 26.507 -7.474 1.00 86.06 249 SER B CA 1
ATOM 5356 C C . SER B 1 264 ? 79.253 27.108 -7.977 1.00 88.56 249 SER B C 1
ATOM 5357 O O . SER B 1 264 ? 78.930 28.232 -7.602 1.00 88.41 249 SER B O 1
ATOM 5360 N N . HIS B 1 265 ? 78.515 26.399 -8.843 1.00 83.85 250 HIS B N 1
ATOM 5361 C CA . HIS B 1 265 ? 77.284 26.939 -9.408 1.00 83.59 250 HIS B CA 1
ATOM 5362 C C . HIS B 1 265 ? 76.190 27.216 -8.383 1.00 89.16 250 HIS B C 1
ATOM 5363 O O . HIS B 1 265 ? 75.873 26.369 -7.549 1.00 86.97 250 HIS B O 1
ATOM 5370 N N . MET B 1 266 ? 75.639 28.435 -8.446 1.00 88.65 251 MET B N 1
ATOM 5371 C CA . MET B 1 266 ? 74.578 28.936 -7.567 1.00 88.52 251 MET B CA 1
ATOM 5372 C C . MET B 1 266 ? 73.202 28.294 -7.797 1.00 89.62 251 MET B C 1
ATOM 5373 O O . MET B 1 266 ? 72.325 28.450 -6.949 1.00 89.00 251 MET B O 1
ATOM 5378 N N . ASP B 1 267 ? 73.003 27.607 -8.935 1.00 84.89 252 ASP B N 1
ATOM 5379 C CA . ASP B 1 267 ? 71.725 26.978 -9.271 1.00 84.17 252 ASP B CA 1
ATOM 5380 C C . ASP B 1 267 ? 71.742 25.434 -9.306 1.00 84.56 252 ASP B C 1
ATOM 5381 O O . ASP B 1 267 ? 70.782 24.782 -9.750 1.00 82.48 252 ASP B O 1
ATOM 5386 N N . VAL B 1 268 ? 72.835 24.851 -8.788 1.00 80.05 253 VAL B N 1
ATOM 5387 C CA . VAL B 1 268 ? 73.015 23.410 -8.676 1.00 77.15 253 VAL B CA 1
ATOM 5388 C C . VAL B 1 268 ? 72.602 23.045 -7.237 1.00 79.23 253 VAL B C 1
ATOM 5389 O O . VAL B 1 268 ? 73.028 23.701 -6.279 1.00 79.04 253 VAL B O 1
ATOM 5393 N N . ASP B 1 269 ? 71.712 22.060 -7.107 1.00 74.28 254 ASP B N 1
ATOM 5394 C CA . ASP B 1 269 ? 71.129 21.659 -5.818 1.00 73.09 254 ASP B CA 1
ATOM 5395 C C . ASP B 1 269 ? 71.965 20.727 -4.956 1.00 75.69 254 ASP B C 1
ATOM 5396 O O . ASP B 1 269 ? 71.848 20.770 -3.728 1.00 75.49 254 ASP B O 1
ATOM 5401 N N . MET B 1 270 ? 72.786 19.886 -5.591 1.00 69.94 255 MET B N 1
ATOM 5402 C CA . MET B 1 270 ? 73.704 18.984 -4.911 1.00 69.10 255 MET B CA 1
ATOM 5403 C C . MET B 1 270 ? 74.903 18.664 -5.817 1.00 74.19 255 MET B C 1
ATOM 5404 O O . MET B 1 270 ? 74.816 18.806 -7.042 1.00 73.26 255 MET B O 1
ATOM 5409 N N . VAL B 1 271 ? 75.997 18.179 -5.223 1.00 72.27 256 VAL B N 1
ATOM 5410 C CA . VAL B 1 271 ? 77.119 17.684 -6.003 1.00 72.96 256 VAL B CA 1
ATOM 5411 C C . VAL B 1 271 ? 77.569 16.295 -5.532 1.00 75.36 256 VAL B C 1
ATOM 5412 O O . VAL B 1 271 ? 77.787 16.086 -4.338 1.00 75.02 256 VAL B O 1
ATOM 5416 N N . SER B 1 272 ? 77.628 15.335 -6.467 1.00 72.07 257 SER B N 1
ATOM 5417 C CA . SER B 1 272 ? 78.143 13.983 -6.218 1.00 71.05 257 SER B CA 1
ATOM 5418 C C . SER B 1 272 ? 79.478 13.922 -6.911 1.00 74.45 257 SER B C 1
ATOM 5419 O O . SER B 1 272 ? 79.560 14.035 -8.141 1.00 73.34 257 SER B O 1
ATOM 5422 N N . PHE B 1 273 ? 80.533 13.808 -6.108 1.00 72.57 258 PHE B N 1
ATOM 5423 C CA . PHE B 1 273 ? 81.904 13.793 -6.593 1.00 73.22 258 PHE B CA 1
ATOM 5424 C C . PHE B 1 273 ? 82.611 12.483 -6.346 1.00 77.58 258 PHE B C 1
ATOM 5425 O O . PHE B 1 273 ? 82.565 11.940 -5.244 1.00 78.01 258 PHE B O 1
ATOM 5433 N N . THR B 1 274 ? 83.337 12.022 -7.367 1.00 74.38 259 THR B N 1
ATOM 5434 C CA . THR B 1 274 ? 84.211 10.861 -7.305 1.00 73.43 259 THR B CA 1
ATOM 5435 C C . THR B 1 274 ? 85.557 11.263 -7.859 1.00 78.52 259 THR B C 1
ATOM 5436 O O . THR B 1 274 ? 85.639 11.739 -8.985 1.00 80.65 259 THR B O 1
ATOM 5440 N N . GLY B 1 275 ? 86.591 11.093 -7.054 1.00 74.94 260 GLY B N 1
ATOM 5441 C CA . GLY B 1 275 ? 87.950 11.446 -7.433 1.00 76.02 260 GLY B CA 1
ATOM 5442 C C . GLY B 1 275 ? 88.884 11.376 -6.249 1.00 82.97 260 GLY B C 1
ATOM 5443 O O . GLY B 1 275 ? 88.608 10.654 -5.289 1.00 83.67 260 GLY B O 1
ATOM 5444 N N . SER B 1 276 ? 89.995 12.106 -6.310 1.00 81.10 261 SER B N 1
ATOM 5445 C CA . SER B 1 276 ? 91.004 12.114 -5.246 1.00 81.95 261 SER B CA 1
ATOM 5446 C C . SER B 1 276 ? 90.527 12.851 -3.988 1.00 87.29 261 SER B C 1
ATOM 5447 O O . SER B 1 276 ? 89.648 13.711 -4.075 1.00 86.52 261 SER B O 1
ATOM 5450 N N . THR B 1 277 ? 91.146 12.516 -2.831 1.00 84.27 262 THR B N 1
ATOM 5451 C CA . THR B 1 277 ? 90.900 13.109 -1.515 1.00 83.97 262 THR B CA 1
ATOM 5452 C C . THR B 1 277 ? 91.286 14.594 -1.534 1.00 87.91 262 THR B C 1
ATOM 5453 O O . THR B 1 277 ? 90.574 15.411 -0.937 1.00 87.92 262 THR B O 1
ATOM 5457 N N . GLU B 1 278 ? 92.356 14.952 -2.276 1.00 83.51 263 GLU B N 1
ATOM 5458 C CA . GLU B 1 278 ? 92.795 16.339 -2.392 1.00 84.04 263 GLU B CA 1
ATOM 5459 C C . GLU B 1 278 ? 91.815 17.233 -3.159 1.00 87.14 263 GLU B C 1
ATOM 5460 O O . GLU B 1 278 ? 91.585 18.370 -2.744 1.00 87.39 263 GLU B O 1
ATOM 5466 N N . VAL B 1 279 ? 91.216 16.720 -4.250 1.00 83.61 264 VAL B N 1
ATOM 5467 C CA . VAL B 1 279 ? 90.223 17.461 -5.035 1.00 82.99 264 VAL B CA 1
ATOM 5468 C C . VAL B 1 279 ? 88.896 17.559 -4.258 1.00 86.30 264 VAL B C 1
ATOM 5469 O O . VAL B 1 279 ? 88.226 18.586 -4.344 1.00 86.82 264 VAL B O 1
ATOM 5473 N N . GLY B 1 280 ? 88.595 16.544 -3.438 1.00 81.55 265 GLY B N 1
ATOM 5474 C CA . GLY B 1 280 ? 87.425 16.514 -2.558 1.00 80.59 265 GLY B CA 1
ATOM 5475 C C . GLY B 1 280 ? 87.347 17.740 -1.660 1.00 84.89 265 GLY B C 1
ATOM 5476 O O . GLY B 1 280 ? 86.258 18.273 -1.432 1.00 83.87 265 GLY B O 1
ATOM 5477 N N . ARG B 1 281 ? 88.518 18.234 -1.201 1.00 83.06 266 ARG B N 1
ATOM 5478 C CA . ARG B 1 281 ? 88.684 19.447 -0.372 1.00 83.67 266 ARG B CA 1
ATOM 5479 C C . ARG B 1 281 ? 88.159 20.669 -1.135 1.00 88.52 266 ARG B C 1
ATOM 5480 O O . ARG B 1 281 ? 87.477 21.507 -0.548 1.00 88.33 266 ARG B O 1
ATOM 5488 N N . LEU B 1 282 ? 88.457 20.738 -2.451 1.00 86.11 267 LEU B N 1
ATOM 5489 C CA . LEU B 1 282 ? 88.058 21.822 -3.349 1.00 87.13 267 LEU B CA 1
ATOM 5490 C C . LEU B 1 282 ? 86.577 21.820 -3.665 1.00 90.73 267 LEU B C 1
ATOM 5491 O O . LEU B 1 282 ? 86.009 22.883 -3.875 1.00 91.73 267 LEU B O 1
ATOM 5496 N N . ILE B 1 283 ? 85.947 20.632 -3.657 1.00 86.99 268 ILE B N 1
ATOM 5497 C CA . ILE B 1 283 ? 84.505 20.441 -3.901 1.00 85.56 268 ILE B CA 1
ATOM 5498 C C . ILE B 1 283 ? 83.735 21.002 -2.713 1.00 90.86 268 ILE B C 1
ATOM 5499 O O . ILE B 1 283 ? 82.776 21.740 -2.898 1.00 91.58 268 ILE B O 1
ATOM 5504 N N . MET B 1 284 ? 84.199 20.684 -1.503 1.00 88.80 269 MET B N 1
ATOM 5505 C CA . MET B 1 284 ? 83.641 21.152 -0.245 1.00 90.12 269 MET B CA 1
ATOM 5506 C C . MET B 1 284 ? 83.780 22.657 -0.100 1.00 95.10 269 MET B C 1
ATOM 5507 O O . MET B 1 284 ? 82.851 23.306 0.397 1.00 95.02 269 MET B O 1
ATOM 5512 N N . LYS B 1 285 ? 84.937 23.217 -0.544 1.00 92.21 270 LYS B N 1
ATOM 5513 C CA . LYS B 1 285 ? 85.195 24.654 -0.517 1.00 92.50 270 LYS B CA 1
ATOM 5514 C C . LYS B 1 285 ? 84.300 25.369 -1.526 1.00 92.75 270 LYS B C 1
ATOM 5515 O O . LYS B 1 285 ? 83.700 26.388 -1.184 1.00 93.15 270 LYS B O 1
ATOM 5521 N N . ALA B 1 286 ? 84.186 24.824 -2.756 1.00 87.11 271 ALA B N 1
ATOM 5522 C CA . ALA B 1 286 ? 83.331 25.376 -3.821 1.00 87.12 271 ALA B CA 1
ATOM 5523 C C . ALA B 1 286 ? 81.854 25.515 -3.390 1.00 89.49 271 ALA B C 1
ATOM 5524 O O . ALA B 1 286 ? 81.201 26.489 -3.761 1.00 87.93 271 ALA B O 1
ATOM 5526 N N . SER B 1 287 ? 81.349 24.541 -2.601 1.00 86.34 272 SER B N 1
ATOM 5527 C CA . SER B 1 287 ? 79.996 24.562 -2.042 1.00 86.24 272 SER B CA 1
ATOM 5528 C C . SER B 1 287 ? 79.892 25.682 -0.990 1.00 91.60 272 SER B C 1
ATOM 5529 O O . SER B 1 287 ? 79.016 26.538 -1.101 1.00 92.00 272 SER B O 1
ATOM 5532 N N . ALA B 1 288 ? 80.833 25.709 -0.018 1.00 88.96 273 ALA B N 1
ATOM 5533 C CA . ALA B 1 288 ? 80.917 26.702 1.065 1.00 90.01 273 ALA B CA 1
ATOM 5534 C C . ALA B 1 288 ? 80.968 28.146 0.542 1.00 96.51 273 ALA B C 1
ATOM 5535 O O . ALA B 1 288 ? 80.343 29.041 1.126 1.00 97.35 273 ALA B O 1
ATOM 5537 N N . GLU B 1 289 ? 81.696 28.363 -0.570 1.00 93.30 274 GLU B N 1
ATOM 5538 C CA . GLU B 1 289 ? 81.875 29.671 -1.216 1.00 94.09 274 GLU B CA 1
ATOM 5539 C C . GLU B 1 289 ? 80.726 30.026 -2.173 1.00 97.14 274 GLU B C 1
ATOM 5540 O O . GLU B 1 289 ? 80.715 31.127 -2.720 1.00 98.87 274 GLU B O 1
ATOM 5546 N N . SER B 1 290 ? 79.783 29.099 -2.397 1.00 91.33 275 SER B N 1
ATOM 5547 C CA . SER B 1 290 ? 78.662 29.341 -3.299 1.00 90.03 275 SER B CA 1
ATOM 5548 C C . SER B 1 290 ? 77.270 29.323 -2.628 1.00 93.55 275 SER B C 1
ATOM 5549 O O . SER B 1 290 ? 76.922 30.304 -1.976 1.00 95.46 275 SER B O 1
ATOM 5552 N N . ASN B 1 291 ? 76.472 28.252 -2.810 1.00 87.29 276 ASN B N 1
ATOM 5553 C CA . ASN B 1 291 ? 75.104 28.127 -2.282 1.00 85.81 276 ASN B CA 1
ATOM 5554 C C . ASN B 1 291 ? 74.958 27.045 -1.190 1.00 89.78 276 ASN B C 1
ATOM 5555 O O . ASN B 1 291 ? 73.827 26.654 -0.859 1.00 89.25 276 ASN B O 1
ATOM 5560 N N . LEU B 1 292 ? 76.100 26.538 -0.659 1.00 85.70 277 LEU B N 1
ATOM 5561 C CA . LEU B 1 292 ? 76.168 25.514 0.393 1.00 83.81 277 LEU B CA 1
ATOM 5562 C C . LEU B 1 292 ? 75.397 24.257 0.060 1.00 87.14 277 LEU B C 1
ATOM 5563 O O . LEU B 1 292 ? 74.795 23.676 0.952 1.00 88.97 277 LEU B O 1
ATOM 5568 N N . LYS B 1 293 ? 75.411 23.831 -1.214 1.00 81.55 278 LYS B N 1
ATOM 5569 C CA . LYS B 1 293 ? 74.714 22.626 -1.667 1.00 78.84 278 LYS B CA 1
ATOM 5570 C C . LYS B 1 293 ? 75.290 21.381 -1.025 1.00 83.43 278 LYS B C 1
ATOM 5571 O O . LYS B 1 293 ? 76.506 21.321 -0.853 1.00 83.97 278 LYS B O 1
ATOM 5577 N N . PRO B 1 294 ? 74.465 20.365 -0.667 1.00 80.12 279 PRO B N 1
ATOM 5578 C CA . PRO B 1 294 ? 75.055 19.139 -0.100 1.00 79.59 279 PRO B CA 1
ATOM 5579 C C . PRO B 1 294 ? 76.064 18.512 -1.063 1.00 83.30 279 PRO B C 1
ATOM 5580 O O . PRO B 1 294 ? 75.858 18.495 -2.285 1.00 82.42 279 PRO B O 1
ATOM 5584 N N . VAL B 1 295 ? 77.188 18.067 -0.497 1.00 80.16 280 VAL B N 1
ATOM 5585 C CA . VAL B 1 295 ? 78.314 17.454 -1.213 1.00 79.43 280 VAL B CA 1
ATOM 5586 C C . VAL B 1 295 ? 78.419 15.978 -0.787 1.00 79.84 280 VAL B C 1
ATOM 5587 O O . VAL B 1 295 ? 78.216 15.649 0.386 1.00 79.67 280 VAL B O 1
ATOM 5591 N N . TYR B 1 296 ? 78.663 15.088 -1.755 1.00 73.88 281 TYR B N 1
ATOM 5592 C CA . TYR B 1 296 ? 78.809 13.644 -1.528 1.00 71.05 281 TYR B CA 1
ATOM 5593 C C . TYR B 1 296 ? 80.119 13.255 -2.166 1.00 74.33 281 TYR B C 1
ATOM 5594 O O . TYR B 1 296 ? 80.330 13.517 -3.354 1.00 73.87 281 TYR B O 1
ATOM 5603 N N . LEU B 1 297 ? 81.041 12.725 -1.345 1.00 70.75 282 LEU B N 1
ATOM 5604 C CA . LEU B 1 297 ? 82.408 12.434 -1.761 1.00 69.74 282 LEU B CA 1
ATOM 5605 C C . LEU B 1 297 ? 82.807 10.974 -1.750 1.00 73.91 282 LEU B C 1
ATOM 5606 O O . LEU B 1 297 ? 82.726 10.314 -0.713 1.00 72.34 282 LEU B O 1
ATOM 5611 N N . GLU B 1 298 ? 83.272 10.496 -2.927 1.00 72.35 283 GLU B N 1
ATOM 5612 C CA . GLU B 1 298 ? 83.781 9.143 -3.190 1.00 72.36 283 GLU B CA 1
ATOM 5613 C C . GLU B 1 298 ? 85.242 9.312 -3.524 1.00 75.99 283 GLU B C 1
ATOM 5614 O O . GLU B 1 298 ? 85.614 9.688 -4.639 1.00 76.02 283 GLU B O 1
ATOM 5620 N N . LEU B 1 299 ? 86.073 9.110 -2.509 1.00 72.77 284 LEU B N 1
ATOM 5621 C CA . LEU B 1 299 ? 87.482 9.428 -2.598 1.00 73.00 284 LEU B CA 1
ATOM 5622 C C . LEU B 1 299 ? 88.446 8.265 -2.736 1.00 80.87 284 LEU B C 1
ATOM 5623 O O . LEU B 1 299 ? 88.029 7.167 -3.112 1.00 81.03 284 LEU B O 1
ATOM 5628 N N . GLY B 1 300 ? 89.733 8.539 -2.509 1.00 78.92 285 GLY B N 1
ATOM 5629 C CA . GLY B 1 300 ? 90.807 7.561 -2.617 1.00 78.77 285 GLY B CA 1
ATOM 5630 C C . GLY B 1 300 ? 90.736 6.435 -1.612 1.00 80.85 285 GLY B C 1
ATOM 5631 O O . GLY B 1 300 ? 89.805 6.368 -0.809 1.00 79.33 285 GLY B O 1
ATOM 5632 N N . GLY B 1 301 ? 91.742 5.567 -1.652 1.00 77.23 286 GLY B N 1
ATOM 5633 C CA . GLY B 1 301 ? 91.863 4.426 -0.754 1.00 76.07 286 GLY B CA 1
ATOM 5634 C C . GLY B 1 301 ? 93.254 3.830 -0.736 1.00 79.98 286 GLY B C 1
ATOM 5635 O O . GLY B 1 301 ? 94.077 4.120 -1.609 1.00 80.16 286 GLY B O 1
ATOM 5636 N N . LYS B 1 302 ? 93.536 3.032 0.304 1.00 76.73 287 LYS B N 1
ATOM 5637 C CA . LYS B 1 302 ? 94.770 2.271 0.511 1.00 77.37 287 LYS B CA 1
ATOM 5638 C C . LYS B 1 302 ? 94.283 0.987 1.176 1.00 80.93 287 LYS B C 1
ATOM 5639 O O . LYS B 1 302 ? 94.528 0.725 2.358 1.00 82.80 287 LYS B O 1
ATOM 5645 N N . SER B 1 303 ? 93.526 0.215 0.389 1.00 74.90 288 SER B N 1
ATOM 5646 C CA . SER B 1 303 ? 92.809 -0.981 0.814 1.00 73.76 288 SER B CA 1
ATOM 5647 C C . SER B 1 303 ? 93.633 -2.181 1.257 1.00 79.34 288 SER B C 1
ATOM 5648 O O . SER B 1 303 ? 94.464 -2.672 0.493 1.00 80.30 288 SER B O 1
ATOM 5651 N N . PRO B 1 304 ? 93.406 -2.684 2.497 1.00 75.01 289 PRO B N 1
ATOM 5652 C CA . PRO B 1 304 ? 94.172 -3.852 2.963 1.00 74.95 289 PRO B CA 1
ATOM 5653 C C . PRO B 1 304 ? 93.476 -5.195 2.708 1.00 77.15 289 PRO B C 1
ATOM 5654 O O . PRO B 1 304 ? 92.250 -5.302 2.816 1.00 74.74 289 PRO B O 1
ATOM 5658 N N . LEU B 1 305 ? 94.269 -6.227 2.360 1.00 73.67 290 LEU B N 1
ATOM 5659 C CA . LEU B 1 305 ? 93.778 -7.587 2.159 1.00 72.67 290 LEU B CA 1
ATOM 5660 C C . LEU B 1 305 ? 94.484 -8.455 3.196 1.00 79.74 290 LEU B C 1
ATOM 5661 O O . LEU B 1 305 ? 95.708 -8.535 3.181 1.00 81.01 290 LEU B O 1
ATOM 5666 N N . ILE B 1 306 ? 93.725 -9.046 4.133 1.00 77.14 291 ILE B N 1
ATOM 5667 C CA . ILE B 1 306 ? 94.293 -9.872 5.210 1.00 78.10 291 ILE B CA 1
ATOM 5668 C C . ILE B 1 306 ? 94.112 -11.359 4.926 1.00 82.15 291 ILE B C 1
ATOM 5669 O O . ILE B 1 306 ? 92.984 -11.821 4.792 1.00 81.09 291 ILE B O 1
ATOM 5674 N N . VAL B 1 307 ? 95.230 -12.109 4.873 1.00 80.09 292 VAL B N 1
ATOM 5675 C CA . VAL B 1 307 ? 95.263 -13.553 4.620 1.00 78.63 292 VAL B CA 1
ATOM 5676 C C . VAL B 1 307 ? 95.753 -14.268 5.886 1.00 83.31 292 VAL B C 1
ATOM 5677 O O . VAL B 1 307 ? 96.877 -14.010 6.332 1.00 86.07 292 VAL B O 1
ATOM 5681 N N . PHE B 1 308 ? 94.923 -15.154 6.462 1.00 77.42 293 PHE B N 1
ATOM 5682 C CA . PHE B 1 308 ? 95.295 -15.933 7.652 1.00 77.48 293 PHE B CA 1
ATOM 5683 C C . PHE B 1 308 ? 95.897 -17.285 7.295 1.00 81.82 293 PHE B C 1
ATOM 5684 O O . PHE B 1 308 ? 95.823 -17.680 6.131 1.00 79.54 293 PHE B O 1
ATOM 5692 N N . ASP B 1 309 ? 96.498 -17.992 8.290 1.00 82.16 294 ASP B N 1
ATOM 5693 C CA . ASP B 1 309 ? 97.148 -19.305 8.090 1.00 84.15 294 ASP B CA 1
ATOM 5694 C C . ASP B 1 309 ? 96.259 -20.442 7.579 1.00 89.61 294 ASP B C 1
ATOM 5695 O O . ASP B 1 309 ? 96.778 -21.362 6.934 1.00 90.85 294 ASP B O 1
ATOM 5700 N N . ASP B 1 310 ? 94.934 -20.384 7.858 1.00 85.10 295 ASP B N 1
ATOM 5701 C CA . ASP B 1 310 ? 93.975 -21.416 7.459 1.00 84.06 295 ASP B CA 1
ATOM 5702 C C . ASP B 1 310 ? 93.505 -21.326 5.992 1.00 88.10 295 ASP B C 1
ATOM 5703 O O . ASP B 1 310 ? 92.799 -22.221 5.521 1.00 86.52 295 ASP B O 1
ATOM 5708 N N . ALA B 1 311 ? 93.910 -20.263 5.275 1.00 85.49 296 ALA B N 1
ATOM 5709 C CA . ALA B 1 311 ? 93.540 -20.027 3.877 1.00 84.79 296 ALA B CA 1
ATOM 5710 C C . ALA B 1 311 ? 94.165 -21.015 2.914 1.00 90.24 296 ALA B C 1
ATOM 5711 O O . ALA B 1 311 ? 95.244 -21.550 3.185 1.00 91.57 296 ALA B O 1
ATOM 5713 N N . ASP B 1 312 ? 93.489 -21.241 1.770 1.00 86.45 297 ASP B N 1
ATOM 5714 C CA . ASP B 1 312 ? 94.023 -22.047 0.681 1.00 86.91 297 ASP B CA 1
ATOM 5715 C C . ASP B 1 312 ? 94.922 -21.051 -0.045 1.00 91.89 297 ASP B C 1
ATOM 5716 O O . ASP B 1 312 ? 94.444 -20.031 -0.565 1.00 91.32 297 ASP B O 1
ATOM 5721 N N . LEU B 1 313 ? 96.232 -21.296 0.044 1.00 88.90 298 LEU B N 1
ATOM 5722 C CA . LEU B 1 313 ? 97.303 -20.462 -0.483 1.00 88.87 298 LEU B CA 1
ATOM 5723 C C . LEU B 1 313 ? 97.205 -20.149 -1.967 1.00 91.66 298 LEU B C 1
ATOM 5724 O O . LEU B 1 313 ? 97.460 -19.011 -2.353 1.00 91.18 298 LEU B O 1
ATOM 5729 N N . ASP B 1 314 ? 96.765 -21.120 -2.781 1.00 87.93 299 ASP B N 1
ATOM 5730 C CA . ASP B 1 314 ? 96.596 -20.944 -4.221 1.00 87.49 299 ASP B CA 1
ATOM 5731 C C . ASP B 1 314 ? 95.432 -20.013 -4.532 1.00 90.03 299 ASP B C 1
ATOM 5732 O O . ASP B 1 314 ? 95.584 -19.160 -5.405 1.00 89.94 299 ASP B O 1
ATOM 5737 N N . MET B 1 315 ? 94.295 -20.123 -3.788 1.00 84.99 300 MET B N 1
ATOM 5738 C CA . MET B 1 315 ? 93.165 -19.219 -3.983 1.00 83.08 300 MET B CA 1
ATOM 5739 C C . MET B 1 315 ? 93.481 -17.810 -3.480 1.00 83.55 300 MET B C 1
ATOM 5740 O O . MET B 1 315 ? 93.073 -16.846 -4.124 1.00 83.13 300 MET B O 1
ATOM 5745 N N . ALA B 1 316 ? 94.221 -17.701 -2.344 1.00 77.72 301 ALA B N 1
ATOM 5746 C CA . ALA B 1 316 ? 94.616 -16.441 -1.714 1.00 76.34 301 ALA B CA 1
ATOM 5747 C C . ALA B 1 316 ? 95.573 -15.642 -2.576 1.00 79.06 301 ALA B C 1
ATOM 5748 O O . ALA B 1 316 ? 95.433 -14.422 -2.644 1.00 79.42 301 ALA B O 1
ATOM 5750 N N . VAL B 1 317 ? 96.526 -16.322 -3.249 1.00 74.72 302 VAL B N 1
ATOM 5751 C CA . VAL B 1 317 ? 97.495 -15.706 -4.164 1.00 74.03 302 VAL B CA 1
ATOM 5752 C C . VAL B 1 317 ? 96.724 -15.181 -5.392 1.00 77.49 302 VAL B C 1
ATOM 5753 O O . VAL B 1 317 ? 96.853 -14.003 -5.722 1.00 78.71 302 VAL B O 1
ATOM 5757 N N . GLU B 1 318 ? 95.887 -16.035 -6.019 1.00 72.70 303 GLU B N 1
ATOM 5758 C CA . GLU B 1 318 ? 95.079 -15.696 -7.194 1.00 72.50 303 GLU B CA 1
ATOM 5759 C C . GLU B 1 318 ? 94.106 -14.542 -6.927 1.00 77.09 303 GLU B C 1
ATOM 5760 O O . GLU B 1 318 ? 93.873 -13.707 -7.812 1.00 76.78 303 GLU B O 1
ATOM 5766 N N . LEU B 1 319 ? 93.566 -14.482 -5.694 1.00 73.38 304 LEU B N 1
ATOM 5767 C CA . LEU B 1 319 ? 92.674 -13.421 -5.257 1.00 72.62 304 LEU B CA 1
ATOM 5768 C C . LEU B 1 319 ? 93.451 -12.109 -5.102 1.00 75.88 304 LEU B C 1
ATOM 5769 O O . LEU B 1 319 ? 92.962 -11.066 -5.543 1.00 74.40 304 LEU B O 1
ATOM 5774 N N . ALA B 1 320 ? 94.666 -12.168 -4.493 1.00 73.52 305 ALA B N 1
ATOM 5775 C CA . ALA B 1 320 ? 95.545 -11.012 -4.288 1.00 74.04 305 ALA B CA 1
ATOM 5776 C C . ALA B 1 320 ? 95.979 -10.381 -5.613 1.00 77.21 305 ALA B C 1
ATOM 5777 O O . ALA B 1 320 ? 95.958 -9.160 -5.731 1.00 77.45 305 ALA B O 1
ATOM 5779 N N . VAL B 1 321 ? 96.329 -11.220 -6.610 1.00 73.79 306 VAL B N 1
ATOM 5780 C CA . VAL B 1 321 ? 96.736 -10.830 -7.971 1.00 73.68 306 VAL B CA 1
ATOM 5781 C C . VAL B 1 321 ? 95.616 -9.998 -8.632 1.00 76.44 306 VAL B C 1
ATOM 5782 O O . VAL B 1 321 ? 95.887 -8.914 -9.136 1.00 77.03 306 VAL B O 1
ATOM 5786 N N . GLY B 1 322 ? 94.383 -10.490 -8.570 1.00 72.07 307 GLY B N 1
ATOM 5787 C CA . GLY B 1 322 ? 93.200 -9.814 -9.099 1.00 70.70 307 GLY B CA 1
ATOM 5788 C C . GLY B 1 322 ? 92.872 -8.551 -8.337 1.00 75.25 307 GLY B C 1
ATOM 5789 O O . GLY B 1 322 ? 92.670 -7.504 -8.953 1.00 75.26 307 GLY B O 1
ATOM 5790 N N . ALA B 1 323 ? 92.853 -8.630 -6.983 1.00 71.08 308 ALA B N 1
ATOM 5791 C CA . ALA B 1 323 ? 92.557 -7.496 -6.108 1.00 69.82 308 ALA B CA 1
ATOM 5792 C C . ALA B 1 323 ? 93.477 -6.306 -6.311 1.00 74.94 308 ALA B C 1
ATOM 5793 O O . ALA B 1 323 ? 92.969 -5.172 -6.357 1.00 73.46 308 ALA B O 1
ATOM 5795 N N . SER B 1 324 ? 94.825 -6.565 -6.485 1.00 73.28 309 SER B N 1
ATOM 5796 C CA . SER B 1 324 ? 95.873 -5.542 -6.666 1.00 74.32 309 SER B CA 1
ATOM 5797 C C . SER B 1 324 ? 96.051 -5.064 -8.093 1.00 78.72 309 SER B C 1
ATOM 5798 O O . SER B 1 324 ? 96.320 -3.879 -8.301 1.00 80.48 309 SER B O 1
ATOM 5801 N N . PHE B 1 325 ? 95.998 -5.986 -9.062 1.00 74.31 310 PHE B N 1
ATOM 5802 C CA . PHE B 1 325 ? 96.322 -5.681 -10.457 1.00 74.66 310 PHE B CA 1
ATOM 5803 C C . PHE B 1 325 ? 95.193 -5.515 -11.468 1.00 77.00 310 PHE B C 1
ATOM 5804 O O . PHE B 1 325 ? 95.476 -5.229 -12.640 1.00 76.57 310 PHE B O 1
ATOM 5812 N N . PHE B 1 326 ? 93.933 -5.689 -11.040 1.00 74.02 311 PHE B N 1
ATOM 5813 C CA . PHE B 1 326 ? 92.768 -5.480 -11.914 1.00 73.88 311 PHE B CA 1
ATOM 5814 C C . PHE B 1 326 ? 92.819 -4.033 -12.409 1.00 79.61 311 PHE B C 1
ATOM 5815 O O . PHE B 1 326 ? 93.043 -3.116 -11.598 1.00 81.55 311 PHE B O 1
ATOM 5823 N N . ASN B 1 327 ? 92.624 -3.839 -13.735 1.00 73.82 312 ASN B N 1
ATOM 5824 C CA . ASN B 1 327 ? 92.635 -2.523 -14.383 1.00 73.23 312 ASN B CA 1
ATOM 5825 C C . ASN B 1 327 ? 93.946 -1.762 -14.106 1.00 77.53 312 ASN B C 1
ATOM 5826 O O . ASN B 1 327 ? 93.923 -0.559 -13.832 1.00 78.45 312 ASN B O 1
ATOM 5831 N N . LYS B 1 328 ? 95.094 -2.479 -14.182 1.00 74.53 313 LYS B N 1
ATOM 5832 C CA . LYS B 1 328 ? 96.468 -1.992 -13.916 1.00 75.22 313 LYS B CA 1
ATOM 5833 C C . LYS B 1 328 ? 96.599 -1.134 -12.641 1.00 79.05 313 LYS B C 1
ATOM 5834 O O . LYS B 1 328 ? 97.265 -0.094 -12.650 1.00 79.41 313 LYS B O 1
ATOM 5840 N N . GLY B 1 329 ? 95.938 -1.574 -11.573 1.00 75.22 314 GLY B N 1
ATOM 5841 C CA . GLY B 1 329 ? 95.904 -0.886 -10.288 1.00 75.79 314 GLY B CA 1
ATOM 5842 C C . GLY B 1 329 ? 95.147 0.433 -10.276 1.00 78.60 314 GLY B C 1
ATOM 5843 O O . GLY B 1 329 ? 95.141 1.129 -9.253 1.00 78.28 314 GLY B O 1
ATOM 5844 N N . GLU B 1 330 ? 94.503 0.788 -11.410 1.00 73.54 315 GLU B N 1
ATOM 5845 C CA . GLU B 1 330 ? 93.702 2.008 -11.553 1.00 72.58 315 GLU B CA 1
ATOM 5846 C C . GLU B 1 330 ? 92.245 1.698 -11.124 1.00 75.88 315 GLU B C 1
ATOM 5847 O O . GLU B 1 330 ? 91.292 1.721 -11.913 1.00 73.72 315 GLU B O 1
ATOM 5853 N N . ALA B 1 331 ? 92.123 1.356 -9.839 1.00 73.01 316 ALA B N 1
ATOM 5854 C CA . ALA B 1 331 ? 90.918 1.019 -9.117 1.00 72.47 316 ALA B CA 1
ATOM 5855 C C . ALA B 1 331 ? 91.075 1.621 -7.729 1.00 79.34 316 ALA B C 1
ATOM 5856 O O . ALA B 1 331 ? 92.135 1.487 -7.113 1.00 81.16 316 ALA B O 1
ATOM 5858 N N . CYS B 1 332 ? 90.055 2.353 -7.273 1.00 77.12 317 CYS B N 1
ATOM 5859 C CA . CYS B 1 332 ? 90.013 3.021 -5.972 1.00 79.07 317 CYS B CA 1
ATOM 5860 C C . CYS B 1 332 ? 90.028 2.035 -4.801 1.00 82.86 317 CYS B C 1
ATOM 5861 O O . CYS B 1 332 ? 90.484 2.349 -3.700 1.00 82.76 317 CYS B O 1
ATOM 5864 N N . VAL B 1 333 ? 89.454 0.870 -5.034 1.00 79.23 318 VAL B N 1
ATOM 5865 C CA . VAL B 1 333 ? 89.305 -0.157 -4.026 1.00 78.31 318 VAL B CA 1
ATOM 5866 C C . VAL B 1 333 ? 90.397 -1.273 -4.103 1.00 82.82 318 VAL B C 1
ATOM 5867 O O . VAL B 1 333 ? 90.378 -2.218 -3.315 1.00 83.96 318 VAL B O 1
ATOM 5871 N N . ALA B 1 334 ? 91.376 -1.099 -5.009 1.00 77.90 319 ALA B N 1
ATOM 5872 C CA . ALA B 1 334 ? 92.522 -1.998 -5.215 1.00 78.01 319 ALA B CA 1
ATOM 5873 C C . ALA B 1 334 ? 93.235 -2.346 -3.905 1.00 82.98 319 ALA B C 1
ATOM 5874 O O . ALA B 1 334 ? 93.454 -1.458 -3.077 1.00 83.91 319 ALA B O 1
ATOM 5876 N N . ALA B 1 335 ? 93.569 -3.642 -3.705 1.00 78.61 320 ALA B N 1
ATOM 5877 C CA . ALA B 1 335 ? 94.232 -4.100 -2.485 1.00 78.49 320 ALA B CA 1
ATOM 5878 C C . ALA B 1 335 ? 95.728 -3.843 -2.600 1.00 83.71 320 ALA B C 1
ATOM 5879 O O . ALA B 1 335 ? 96.513 -4.726 -2.945 1.00 84.50 320 ALA B O 1
ATOM 5881 N N . SER B 1 336 ? 96.105 -2.584 -2.352 1.00 80.21 321 SER B N 1
ATOM 5882 C CA . SER B 1 336 ? 97.478 -2.067 -2.449 1.00 79.96 321 SER B CA 1
ATOM 5883 C C . SER B 1 336 ? 98.370 -2.548 -1.291 1.00 82.83 321 SER B C 1
ATOM 5884 O O . SER B 1 336 ? 99.595 -2.472 -1.374 1.00 82.79 321 SER B O 1
ATOM 5887 N N . ARG B 1 337 ? 97.737 -3.032 -0.217 1.00 78.83 322 ARG B N 1
ATOM 5888 C CA . ARG B 1 337 ? 98.382 -3.558 0.973 1.00 79.06 322 ARG B CA 1
ATOM 5889 C C . ARG B 1 337 ? 97.896 -4.995 1.169 1.00 82.04 322 ARG B C 1
ATOM 5890 O O . ARG B 1 337 ? 96.693 -5.203 1.305 1.00 80.66 322 ARG B O 1
ATOM 5898 N N . VAL B 1 338 ? 98.812 -5.987 1.135 1.00 79.04 323 VAL B N 1
ATOM 5899 C CA . VAL B 1 338 ? 98.462 -7.396 1.366 1.00 78.29 323 VAL B CA 1
ATOM 5900 C C . VAL B 1 338 ? 99.174 -7.877 2.638 1.00 84.34 323 VAL B C 1
ATOM 5901 O O . VAL B 1 338 ? 100.386 -7.732 2.756 1.00 86.01 323 VAL B O 1
ATOM 5905 N N . TYR B 1 339 ? 98.402 -8.359 3.618 1.00 81.00 324 TYR B N 1
ATOM 5906 C CA . TYR B 1 339 ? 98.904 -8.834 4.909 1.00 81.70 324 TYR B CA 1
ATOM 5907 C C . TYR B 1 339 ? 98.732 -10.330 5.018 1.00 85.75 324 TYR B C 1
ATOM 5908 O O . TYR B 1 339 ? 97.606 -10.822 4.952 1.00 85.17 324 TYR B O 1
ATOM 5917 N N . VAL B 1 340 ? 99.849 -11.061 5.146 1.00 83.86 325 VAL B N 1
ATOM 5918 C CA . VAL B 1 340 ? 99.841 -12.530 5.217 1.00 83.45 325 VAL B CA 1
ATOM 5919 C C . VAL B 1 340 ? 100.411 -12.985 6.563 1.00 89.72 325 VAL B C 1
ATOM 5920 O O . VAL B 1 340 ? 101.475 -12.510 6.963 1.00 89.90 325 VAL B O 1
ATOM 5924 N N . GLN B 1 341 ? 99.671 -13.861 7.279 1.00 86.92 326 GLN B N 1
ATOM 5925 C CA . GLN B 1 341 ? 100.059 -14.376 8.596 1.00 88.19 326 GLN B CA 1
ATOM 5926 C C . GLN B 1 341 ? 101.348 -15.183 8.500 1.00 95.01 326 GLN B C 1
ATOM 5927 O O . GLN B 1 341 ? 101.496 -15.989 7.583 1.00 95.21 326 GLN B O 1
ATOM 5933 N N . GLU B 1 342 ? 102.294 -14.910 9.421 1.00 93.80 327 GLU B N 1
ATOM 5934 C CA . GLU B 1 342 ? 103.654 -15.462 9.509 1.00 95.63 327 GLU B CA 1
ATOM 5935 C C . GLU B 1 342 ? 103.906 -16.929 9.135 1.00 99.40 327 GLU B C 1
ATOM 5936 O O . GLU B 1 342 ? 104.956 -17.219 8.547 1.00 101.05 327 GLU B O 1
ATOM 5942 N N . ARG B 1 343 ? 102.982 -17.848 9.494 1.00 93.65 328 ARG B N 1
ATOM 5943 C CA . ARG B 1 343 ? 103.140 -19.282 9.222 1.00 93.39 328 ARG B CA 1
ATOM 5944 C C . ARG B 1 343 ? 103.078 -19.649 7.733 1.00 95.44 328 ARG B C 1
ATOM 5945 O O . ARG B 1 343 ? 103.693 -20.638 7.320 1.00 95.72 328 ARG B O 1
ATOM 5953 N N . VAL B 1 344 ? 102.332 -18.862 6.936 1.00 89.01 329 VAL B N 1
ATOM 5954 C CA . VAL B 1 344 ? 102.155 -19.109 5.501 1.00 87.07 329 VAL B CA 1
ATOM 5955 C C . VAL B 1 344 ? 102.794 -18.028 4.620 1.00 90.97 329 VAL B C 1
ATOM 5956 O O . VAL B 1 344 ? 102.724 -18.127 3.391 1.00 88.64 329 VAL B O 1
ATOM 5960 N N . TYR B 1 345 ? 103.415 -16.998 5.251 1.00 89.51 330 TYR B N 1
ATOM 5961 C CA . TYR B 1 345 ? 104.036 -15.877 4.544 1.00 89.89 330 TYR B CA 1
ATOM 5962 C C . TYR B 1 345 ? 105.066 -16.278 3.479 1.00 95.81 330 TYR B C 1
ATOM 5963 O O . TYR B 1 345 ? 104.967 -15.817 2.336 1.00 95.69 330 TYR B O 1
ATOM 5972 N N . ASP B 1 346 ? 106.064 -17.087 3.861 1.00 93.13 331 ASP B N 1
ATOM 5973 C CA . ASP B 1 346 ? 107.124 -17.516 2.945 1.00 94.29 331 ASP B CA 1
ATOM 5974 C C . ASP B 1 346 ? 106.597 -18.264 1.721 1.00 95.04 331 ASP B C 1
ATOM 5975 O O . ASP B 1 346 ? 107.040 -17.989 0.602 1.00 94.20 331 ASP B O 1
ATOM 5980 N N . ARG B 1 347 ? 105.614 -19.161 1.928 1.00 89.37 332 ARG B N 1
ATOM 5981 C CA . ARG B 1 347 ? 104.963 -19.918 0.856 1.00 87.43 332 ARG B CA 1
ATOM 5982 C C . ARG B 1 347 ? 104.152 -19.006 -0.055 1.00 88.35 332 ARG B C 1
ATOM 5983 O O . ARG B 1 347 ? 104.256 -19.132 -1.275 1.00 88.25 332 ARG B O 1
ATOM 5991 N N . PHE B 1 348 ? 103.379 -18.067 0.533 1.00 83.03 333 PHE B N 1
ATOM 5992 C CA . PHE B 1 348 ? 102.570 -17.090 -0.203 1.00 81.03 333 PHE B CA 1
ATOM 5993 C C . PHE B 1 348 ? 103.461 -16.244 -1.120 1.00 86.06 333 PHE B C 1
ATOM 5994 O O . PHE B 1 348 ? 103.165 -16.124 -2.309 1.00 83.71 333 PHE B O 1
ATOM 6002 N N . GLU B 1 349 ? 104.564 -15.691 -0.562 1.00 86.49 334 GLU B N 1
ATOM 6003 C CA . GLU B 1 349 ? 105.549 -14.856 -1.257 1.00 87.60 334 GLU B CA 1
ATOM 6004 C C . GLU B 1 349 ? 106.151 -15.561 -2.480 1.00 95.50 334 GLU B C 1
ATOM 6005 O O . GLU B 1 349 ? 106.258 -14.941 -3.542 1.00 96.06 334 GLU B O 1
ATOM 6011 N N . GLU B 1 350 ? 106.523 -16.856 -2.328 1.00 93.63 335 GLU B N 1
ATOM 6012 C CA . GLU B 1 350 ? 107.089 -17.691 -3.393 1.00 94.34 335 GLU B CA 1
ATOM 6013 C C . GLU B 1 350 ? 106.063 -17.996 -4.484 1.00 95.17 335 GLU B C 1
ATOM 6014 O O . GLU B 1 350 ? 106.392 -17.893 -5.669 1.00 94.00 335 GLU B O 1
ATOM 6020 N N . ARG B 1 351 ? 104.823 -18.361 -4.082 1.00 90.24 336 ARG B N 1
ATOM 6021 C CA . ARG B 1 351 ? 103.715 -18.660 -4.998 1.00 88.33 336 ARG B CA 1
ATOM 6022 C C . ARG B 1 351 ? 103.293 -17.422 -5.800 1.00 90.53 336 ARG B C 1
ATOM 6023 O O . ARG B 1 351 ? 102.996 -17.542 -6.992 1.00 90.40 336 ARG B O 1
ATOM 6031 N N . LEU B 1 352 ? 103.322 -16.234 -5.159 1.00 85.52 337 LEU B N 1
ATOM 6032 C CA . LEU B 1 352 ? 102.993 -14.954 -5.791 1.00 83.85 337 LEU B CA 1
ATOM 6033 C C . LEU B 1 352 ? 104.019 -14.589 -6.872 1.00 89.18 337 LEU B C 1
ATOM 6034 O O . LEU B 1 352 ? 103.621 -14.227 -7.986 1.00 88.59 337 LEU B O 1
ATOM 6039 N N . ALA B 1 353 ? 105.328 -14.713 -6.554 1.00 86.06 338 ALA B N 1
ATOM 6040 C CA . ALA B 1 353 ? 106.423 -14.426 -7.488 1.00 86.51 338 ALA B CA 1
ATOM 6041 C C . ALA B 1 353 ? 106.383 -15.368 -8.701 1.00 91.23 338 ALA B C 1
ATOM 6042 O O . ALA B 1 353 ? 106.635 -14.923 -9.822 1.00 90.69 338 ALA B O 1
ATOM 6044 N N . GLU B 1 354 ? 106.021 -16.653 -8.472 1.00 88.89 339 GLU B N 1
ATOM 6045 C CA . GLU B 1 354 ? 105.871 -17.680 -9.501 1.00 89.15 339 GLU B CA 1
ATOM 6046 C C . GLU B 1 354 ? 104.685 -17.381 -10.414 1.00 89.53 339 GLU B C 1
ATOM 6047 O O . GLU B 1 354 ? 104.806 -17.512 -11.634 1.00 87.76 339 GLU B O 1
ATOM 6053 N N . ARG B 1 355 ? 103.553 -16.961 -9.819 1.00 85.88 340 ARG B N 1
ATOM 6054 C CA . ARG B 1 355 ? 102.323 -16.600 -10.535 1.00 84.61 340 ARG B CA 1
ATOM 6055 C C . ARG B 1 355 ? 102.550 -15.407 -11.480 1.00 89.57 340 ARG B C 1
ATOM 6056 O O . ARG B 1 355 ? 102.041 -15.402 -12.606 1.00 90.20 340 ARG B O 1
ATOM 6064 N N . MET B 1 356 ? 103.318 -14.413 -11.018 1.00 85.57 341 MET B N 1
ATOM 6065 C CA . MET B 1 356 ? 103.615 -13.208 -11.781 1.00 85.29 341 MET B CA 1
ATOM 6066 C C . MET B 1 356 ? 104.470 -13.414 -13.031 1.00 92.03 341 MET B C 1
ATOM 6067 O O . MET B 1 356 ? 104.420 -12.587 -13.937 1.00 91.63 341 MET B O 1
ATOM 6072 N N . ARG B 1 357 ? 105.241 -14.513 -13.084 1.00 91.72 342 ARG B N 1
ATOM 6073 C CA . ARG B 1 357 ? 106.096 -14.912 -14.208 1.00 93.28 342 ARG B CA 1
ATOM 6074 C C . ARG B 1 357 ? 105.266 -15.157 -15.488 1.00 97.41 342 ARG B C 1
ATOM 6075 O O . ARG B 1 357 ? 105.731 -14.847 -16.584 1.00 97.93 342 ARG B O 1
ATOM 6083 N N . SER B 1 358 ? 104.031 -15.679 -15.335 1.00 93.49 343 SER B N 1
ATOM 6084 C CA . SER B 1 358 ? 103.100 -15.986 -16.423 1.00 92.96 343 SER B CA 1
ATOM 6085 C C . SER B 1 358 ? 102.112 -14.827 -16.765 1.00 96.47 343 SER B C 1
ATOM 6086 O O . SER B 1 358 ? 101.273 -14.974 -17.662 1.00 95.97 343 SER B O 1
ATOM 6089 N N . TRP B 1 359 ? 102.234 -13.679 -16.063 1.00 92.11 344 TRP B N 1
ATOM 6090 C CA . TRP B 1 359 ? 101.409 -12.487 -16.272 1.00 90.66 344 TRP B CA 1
ATOM 6091 C C . TRP B 1 359 ? 101.865 -11.707 -17.518 1.00 92.16 344 TRP B C 1
ATOM 6092 O O . TRP B 1 359 ? 103.042 -11.391 -17.631 1.00 92.60 344 TRP B O 1
ATOM 6103 N N . VAL B 1 360 ? 100.926 -11.378 -18.431 1.00 86.43 345 VAL B N 1
ATOM 6104 C CA . VAL B 1 360 ? 101.211 -10.661 -19.684 1.00 85.59 345 VAL B CA 1
ATOM 6105 C C . VAL B 1 360 ? 100.722 -9.193 -19.684 1.00 88.56 345 VAL B C 1
ATOM 6106 O O . VAL B 1 360 ? 99.536 -8.914 -19.497 1.00 87.77 345 VAL B O 1
ATOM 6110 N N . VAL B 1 361 ? 101.657 -8.268 -19.926 1.00 85.11 346 VAL B N 1
ATOM 6111 C CA . VAL B 1 361 ? 101.399 -6.831 -20.058 1.00 83.72 346 VAL B CA 1
ATOM 6112 C C . VAL B 1 361 ? 101.618 -6.518 -21.554 1.00 87.12 346 VAL B C 1
ATOM 6113 O O . VAL B 1 361 ? 102.676 -6.821 -22.096 1.00 87.30 346 VAL B O 1
ATOM 6117 N N . GLY B 1 362 ? 100.591 -5.993 -22.210 1.00 82.42 347 GLY B N 1
ATOM 6118 C CA . GLY B 1 362 ? 100.658 -5.670 -23.631 1.00 81.96 347 GLY B CA 1
ATOM 6119 C C . GLY B 1 362 ? 99.395 -5.062 -24.202 1.00 83.70 347 GLY B C 1
ATOM 6120 O O . GLY B 1 362 ? 98.466 -4.730 -23.454 1.00 81.12 347 GLY B O 1
ATOM 6121 N N . ASP B 1 363 ? 99.380 -4.893 -25.545 1.00 80.73 348 ASP B N 1
ATOM 6122 C CA . ASP B 1 363 ? 98.269 -4.326 -26.305 1.00 80.06 348 ASP B CA 1
ATOM 6123 C C . ASP B 1 363 ? 97.042 -5.272 -26.293 1.00 84.07 348 ASP B C 1
ATOM 6124 O O . ASP B 1 363 ? 97.082 -6.341 -26.909 1.00 81.69 348 ASP B O 1
ATOM 6129 N N . PRO B 1 364 ? 95.936 -4.882 -25.596 1.00 82.92 349 PRO B N 1
ATOM 6130 C CA . PRO B 1 364 ? 94.752 -5.761 -25.536 1.00 81.87 349 PRO B CA 1
ATOM 6131 C C . PRO B 1 364 ? 94.003 -5.906 -26.857 1.00 88.11 349 PRO B C 1
ATOM 6132 O O . PRO B 1 364 ? 93.239 -6.856 -27.015 1.00 88.47 349 PRO B O 1
ATOM 6136 N N . PHE B 1 365 ? 94.242 -4.981 -27.806 1.00 85.96 350 PHE B N 1
ATOM 6137 C CA . PHE B 1 365 ? 93.633 -4.980 -29.137 1.00 85.97 350 PHE B CA 1
ATOM 6138 C C . PHE B 1 365 ? 94.362 -5.891 -30.135 1.00 91.91 350 PHE B C 1
ATOM 6139 O O . PHE B 1 365 ? 93.742 -6.315 -31.110 1.00 91.28 350 PHE B O 1
ATOM 6147 N N . SER B 1 366 ? 95.658 -6.196 -29.892 1.00 90.46 351 SER B N 1
ATOM 6148 C CA . SER B 1 366 ? 96.450 -7.040 -30.790 1.00 92.11 351 SER B CA 1
ATOM 6149 C C . SER B 1 366 ? 97.009 -8.324 -30.162 1.00 97.13 351 SER B C 1
ATOM 6150 O O . SER B 1 366 ? 97.323 -9.256 -30.902 1.00 97.53 351 SER B O 1
ATOM 6153 N N . ASP B 1 367 ? 97.123 -8.380 -28.814 1.00 93.60 352 ASP B N 1
ATOM 6154 C CA . ASP B 1 367 ? 97.632 -9.545 -28.078 1.00 93.35 352 ASP B CA 1
ATOM 6155 C C . ASP B 1 367 ? 96.495 -10.259 -27.311 1.00 97.79 352 ASP B C 1
ATOM 6156 O O . ASP B 1 367 ? 95.885 -9.658 -26.416 1.00 96.48 352 ASP B O 1
ATOM 6161 N N . PRO B 1 368 ? 96.201 -11.544 -27.647 1.00 96.28 353 PRO B N 1
ATOM 6162 C CA . PRO B 1 368 ? 95.116 -12.254 -26.940 1.00 95.44 353 PRO B CA 1
ATOM 6163 C C . PRO B 1 368 ? 95.448 -12.598 -25.486 1.00 100.70 353 PRO B C 1
ATOM 6164 O O . PRO B 1 368 ? 94.565 -12.547 -24.614 1.00 100.55 353 PRO B O 1
ATOM 6168 N N . ARG B 1 369 ? 96.741 -12.886 -25.229 1.00 97.69 354 ARG B N 1
ATOM 6169 C CA . ARG B 1 369 ? 97.305 -13.273 -23.933 1.00 97.18 354 ARG B CA 1
ATOM 6170 C C . ARG B 1 369 ? 97.298 -12.184 -22.847 1.00 98.70 354 ARG B C 1
ATOM 6171 O O . ARG B 1 369 ? 97.364 -12.520 -21.656 1.00 98.33 354 ARG B O 1
ATOM 6179 N N . ALA B 1 370 ? 97.208 -10.894 -23.262 1.00 92.60 355 ALA B N 1
ATOM 6180 C CA . ALA B 1 370 ? 97.240 -9.707 -22.414 1.00 90.86 355 ALA B CA 1
ATOM 6181 C C . ALA B 1 370 ? 96.336 -9.719 -21.169 1.00 92.39 355 ALA B C 1
ATOM 6182 O O . ALA B 1 370 ? 95.109 -9.716 -21.284 1.00 91.29 355 ALA B O 1
ATOM 6184 N N . ASP B 1 371 ? 96.966 -9.712 -19.976 1.00 87.70 356 ASP B N 1
ATOM 6185 C CA . ASP B 1 371 ? 96.315 -9.653 -18.661 1.00 85.67 356 ASP B CA 1
ATOM 6186 C C . ASP B 1 371 ? 96.191 -8.205 -18.182 1.00 85.42 356 ASP B C 1
ATOM 6187 O O . ASP B 1 371 ? 95.338 -7.912 -17.352 1.00 84.64 356 ASP B O 1
ATOM 6192 N N . GLN B 1 372 ? 97.053 -7.304 -18.698 1.00 79.80 357 GLN B N 1
ATOM 6193 C CA . GLN B 1 372 ? 97.163 -5.900 -18.302 1.00 77.56 357 GLN B CA 1
ATOM 6194 C C . GLN B 1 372 ? 97.496 -4.983 -19.493 1.00 81.61 357 GLN B C 1
ATOM 6195 O O . GLN B 1 372 ? 98.385 -5.282 -20.291 1.00 82.21 357 GLN B O 1
ATOM 6201 N N . GLY B 1 373 ? 96.815 -3.847 -19.562 1.00 78.37 358 GLY B N 1
ATOM 6202 C CA . GLY B 1 373 ? 97.029 -2.857 -20.613 1.00 78.46 358 GLY B CA 1
ATOM 6203 C C . GLY B 1 3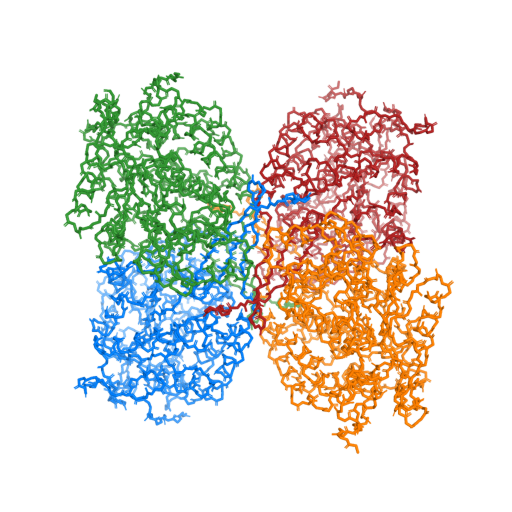73 ? 97.909 -1.704 -20.177 1.00 83.37 358 GLY B C 1
ATOM 6204 O O . GLY B 1 373 ? 98.549 -1.784 -19.123 1.00 83.31 358 GLY B O 1
ATOM 6205 N N . PRO B 1 374 ? 97.983 -0.607 -20.969 1.00 81.49 359 PRO B N 1
ATOM 6206 C CA . PRO B 1 374 ? 98.811 0.536 -20.542 1.00 82.11 359 PRO B CA 1
ATOM 6207 C C . PRO B 1 374 ? 98.086 1.416 -19.519 1.00 86.34 359 PRO B C 1
ATOM 6208 O O . PRO B 1 374 ? 96.856 1.344 -19.411 1.00 85.14 359 PRO B O 1
ATOM 6212 N N . GLN B 1 375 ? 98.842 2.265 -18.788 1.00 83.69 360 GLN B N 1
ATOM 6213 C CA . GLN B 1 375 ? 98.272 3.223 -17.828 1.00 83.26 360 GLN B CA 1
ATOM 6214 C C . GLN B 1 375 ? 97.557 4.322 -18.640 1.00 86.05 360 GLN B C 1
ATOM 6215 O O . GLN B 1 375 ? 97.946 4.558 -19.774 1.00 85.79 360 GLN B O 1
ATOM 6221 N N . VAL B 1 376 ? 96.514 4.957 -18.088 1.00 82.59 361 VAL B N 1
ATOM 6222 C CA . VAL B 1 376 ? 95.678 5.952 -18.786 1.00 82.89 361 VAL B CA 1
ATOM 6223 C C . VAL B 1 376 ? 96.365 6.987 -19.712 1.00 90.02 361 VAL B C 1
ATOM 6224 O O . VAL B 1 376 ? 95.876 7.237 -20.816 1.00 91.41 361 VAL B O 1
ATOM 6228 N N . ASP B 1 377 ? 97.463 7.593 -19.249 1.00 86.75 362 ASP B N 1
ATOM 6229 C CA . ASP B 1 377 ? 98.214 8.619 -19.964 1.00 87.16 362 ASP B CA 1
ATOM 6230 C C . ASP B 1 377 ? 99.646 8.672 -19.443 1.00 89.13 362 ASP B C 1
ATOM 6231 O O . ASP B 1 377 ? 99.988 7.907 -18.536 1.00 87.24 362 ASP B O 1
ATOM 6236 N N . LYS B 1 378 ? 100.479 9.557 -20.038 1.00 86.50 363 LYS B N 1
ATOM 6237 C CA . LYS B 1 378 ? 101.888 9.794 -19.710 1.00 87.10 363 LYS B CA 1
ATOM 6238 C C . LYS B 1 378 ? 102.049 10.297 -18.268 1.00 91.50 363 LYS B C 1
ATOM 6239 O O . LYS B 1 378 ? 102.967 9.855 -17.572 1.00 91.96 363 LYS B O 1
ATOM 6245 N N . ALA B 1 379 ? 101.155 11.209 -17.824 1.00 87.62 364 ALA B N 1
ATOM 6246 C CA . ALA B 1 379 ? 101.160 11.773 -16.472 1.00 87.50 364 ALA B CA 1
ATOM 6247 C C . ALA B 1 379 ? 101.044 10.671 -15.393 1.00 91.59 364 ALA B C 1
ATOM 6248 O O . ALA B 1 379 ? 101.847 10.658 -14.449 1.00 93.81 364 ALA B O 1
ATOM 6250 N N . GLN B 1 380 ? 100.095 9.721 -15.578 1.00 84.49 365 GLN B N 1
ATOM 6251 C CA . GLN B 1 380 ? 99.878 8.600 -14.664 1.00 83.39 365 GLN B CA 1
ATOM 6252 C C . GLN B 1 380 ? 101.036 7.619 -14.664 1.00 88.29 365 GLN B C 1
ATOM 6253 O O . GLN B 1 380 ? 101.443 7.154 -13.600 1.00 87.74 365 GLN B O 1
ATOM 6259 N N . TYR B 1 381 ? 101.590 7.350 -15.861 1.00 86.09 366 TYR B N 1
ATOM 6260 C CA . TYR B 1 381 ? 102.731 6.481 -16.130 1.00 86.85 366 TYR B CA 1
ATOM 6261 C C . TYR B 1 381 ? 103.966 6.934 -15.346 1.00 92.83 366 TYR B C 1
ATOM 6262 O O . TYR B 1 381 ? 104.583 6.121 -14.661 1.00 91.87 366 TYR B O 1
ATOM 6271 N N . GLU B 1 382 ? 104.309 8.238 -15.435 1.00 92.03 367 GLU B N 1
ATOM 6272 C CA . GLU B 1 382 ? 105.445 8.847 -14.744 1.00 93.41 367 GLU B CA 1
ATOM 6273 C C . GLU B 1 382 ? 105.232 8.855 -13.224 1.00 98.65 367 GLU B C 1
ATOM 6274 O O . GLU B 1 382 ? 106.160 8.545 -12.482 1.00 99.78 367 GLU B O 1
ATOM 6280 N N . ARG B 1 383 ? 103.995 9.146 -12.776 1.00 95.12 368 ARG B N 1
ATOM 6281 C CA . ARG B 1 383 ? 103.588 9.148 -11.362 1.00 94.46 368 ARG B CA 1
ATOM 6282 C C . ARG B 1 383 ? 103.767 7.760 -10.691 1.00 97.18 368 ARG B C 1
ATOM 6283 O O . ARG B 1 383 ? 104.279 7.696 -9.572 1.00 97.91 368 ARG B O 1
ATOM 6291 N N . VAL B 1 384 ? 103.355 6.664 -11.372 1.00 90.89 369 VAL B N 1
ATOM 6292 C CA . VAL B 1 384 ? 103.527 5.302 -10.845 1.00 89.70 369 VAL B CA 1
ATOM 6293 C C . VAL B 1 384 ? 105.040 4.944 -10.814 1.00 93.58 369 VAL B C 1
ATOM 6294 O O . VAL B 1 384 ? 105.509 4.403 -9.811 1.00 93.69 369 VAL B O 1
ATOM 6298 N N . LEU B 1 385 ? 105.803 5.311 -11.876 1.00 89.67 370 LEU B N 1
ATOM 6299 C CA . LEU B 1 385 ? 107.250 5.067 -11.960 1.00 90.66 370 LEU B CA 1
ATOM 6300 C C . LEU B 1 385 ? 108.026 5.798 -10.868 1.00 97.09 370 LEU B C 1
ATOM 6301 O O . LEU B 1 385 ? 109.033 5.286 -10.377 1.00 97.88 370 LEU B O 1
ATOM 6306 N N . SER B 1 386 ? 107.538 6.985 -10.483 1.00 94.74 371 SER B N 1
ATOM 6307 C CA . SER B 1 386 ? 108.092 7.819 -9.417 1.00 96.03 371 SER B CA 1
ATOM 6308 C C . SER B 1 386 ? 107.881 7.163 -8.049 1.00 98.97 371 SER B C 1
ATOM 6309 O O . SER B 1 386 ? 108.792 7.209 -7.221 1.00 100.33 371 SER B O 1
ATOM 6312 N N . TYR B 1 387 ? 106.690 6.554 -7.814 1.00 92.85 372 TYR B N 1
ATOM 6313 C CA . TYR B 1 387 ? 106.386 5.860 -6.564 1.00 91.63 372 TYR B CA 1
ATOM 6314 C C . TYR B 1 387 ? 107.234 4.592 -6.420 1.00 95.20 372 TYR B C 1
ATOM 6315 O O . TYR B 1 387 ? 107.726 4.333 -5.320 1.00 95.84 372 TYR B O 1
ATOM 6324 N N . ILE B 1 388 ? 107.438 3.827 -7.531 1.00 90.20 373 ILE B N 1
ATOM 6325 C CA . ILE B 1 388 ? 108.277 2.619 -7.535 1.00 90.70 373 ILE B CA 1
ATOM 6326 C C . ILE B 1 388 ? 109.725 3.004 -7.178 1.00 99.31 373 ILE B C 1
ATOM 6327 O O . ILE B 1 388 ? 110.346 2.339 -6.338 1.00 99.92 373 ILE B O 1
ATOM 6332 N N . ASP B 1 389 ? 110.234 4.101 -7.794 1.00 97.85 374 ASP B N 1
ATOM 6333 C CA . ASP B 1 389 ? 111.572 4.618 -7.543 1.00 100.14 374 ASP B CA 1
ATOM 6334 C C . ASP B 1 389 ? 111.709 5.042 -6.080 1.00 106.20 374 ASP B C 1
ATOM 6335 O O . ASP B 1 389 ? 112.717 4.718 -5.447 1.00 107.33 374 ASP B O 1
ATOM 6340 N N . HIS B 1 390 ? 110.673 5.710 -5.532 1.00 102.68 375 HIS B N 1
ATOM 6341 C CA . HIS B 1 390 ? 110.625 6.130 -4.133 1.00 103.62 375 HIS B CA 1
ATOM 6342 C C . HIS B 1 390 ? 110.658 4.929 -3.175 1.00 106.60 375 HIS B C 1
ATOM 6343 O O . HIS B 1 390 ? 111.364 4.978 -2.163 1.00 107.10 375 HIS B O 1
ATOM 6350 N N . GLY B 1 391 ? 109.932 3.861 -3.544 1.00 101.43 376 GLY B N 1
ATOM 6351 C CA . GLY B 1 391 ? 109.864 2.596 -2.817 1.00 100.74 376 GLY B CA 1
ATOM 6352 C C . GLY B 1 391 ? 111.216 1.928 -2.664 1.00 105.10 376 GLY B C 1
ATOM 6353 O O . GLY B 1 391 ? 111.550 1.456 -1.572 1.00 104.76 376 GLY B O 1
ATOM 6354 N N . LYS B 1 392 ? 112.009 1.911 -3.766 1.00 101.84 377 LYS B N 1
ATOM 6355 C CA . LYS B 1 392 ? 113.374 1.374 -3.828 1.00 102.81 377 LYS B CA 1
ATOM 6356 C C . LYS B 1 392 ? 114.277 2.183 -2.894 1.00 108.41 377 LYS B C 1
ATOM 6357 O O . LYS B 1 392 ? 115.011 1.595 -2.110 1.00 108.85 377 LYS B O 1
ATOM 6363 N N . ARG B 1 393 ? 114.202 3.536 -2.990 1.00 106.82 378 ARG B N 1
ATOM 6364 C CA . ARG B 1 393 ? 114.967 4.535 -2.221 1.00 108.72 378 ARG B CA 1
ATOM 6365 C C . ARG B 1 393 ? 114.713 4.510 -0.711 1.00 113.66 378 ARG B C 1
ATOM 6366 O O . ARG B 1 393 ? 115.595 4.933 0.046 1.00 115.32 378 ARG B O 1
ATOM 6374 N N . GLU B 1 394 ? 113.506 4.084 -0.266 1.00 108.69 379 GLU B N 1
ATOM 6375 C CA . GLU B 1 394 ? 113.223 4.011 1.172 1.00 108.27 379 GLU B CA 1
ATOM 6376 C C . GLU B 1 394 ? 113.569 2.666 1.847 1.00 111.29 379 GLU B C 1
ATOM 6377 O O . GLU B 1 394 ? 113.422 2.531 3.064 1.00 110.71 379 GLU B O 1
ATOM 6383 N N . GLY B 1 395 ? 114.076 1.716 1.059 1.00 107.82 380 GLY B N 1
ATOM 6384 C CA . GLY B 1 395 ? 114.534 0.427 1.565 1.00 108.73 380 GLY B CA 1
ATOM 6385 C C . GLY B 1 395 ? 113.657 -0.789 1.352 1.00 112.12 380 GLY B C 1
ATOM 6386 O O . GLY B 1 395 ? 113.987 -1.861 1.866 1.00 113.09 380 GLY B O 1
ATOM 6387 N N . ALA B 1 396 ? 112.547 -0.657 0.598 1.00 106.09 381 ALA B N 1
ATOM 6388 C CA . ALA B 1 396 ? 111.676 -1.801 0.325 1.00 104.25 381 ALA B CA 1
ATOM 6389 C C . ALA B 1 396 ? 112.280 -2.720 -0.749 1.00 106.79 381 ALA B C 1
ATOM 6390 O O . ALA B 1 396 ? 112.909 -2.236 -1.694 1.00 106.00 381 ALA B O 1
ATOM 6392 N N . THR B 1 397 ? 112.085 -4.050 -0.587 1.00 102.81 382 THR B N 1
ATOM 6393 C CA . THR B 1 397 ? 112.556 -5.131 -1.477 1.00 102.21 382 THR B CA 1
ATOM 6394 C C . THR B 1 397 ? 111.628 -5.265 -2.687 1.00 103.90 382 THR B C 1
ATOM 6395 O O . THR B 1 397 ? 110.415 -5.347 -2.528 1.00 102.23 382 THR B O 1
ATOM 6399 N N . LEU B 1 398 ? 112.199 -5.319 -3.882 1.00 100.35 383 LEU B N 1
ATOM 6400 C CA . LEU B 1 398 ? 111.439 -5.493 -5.107 1.00 98.89 383 LEU B CA 1
ATOM 6401 C C . LEU B 1 398 ? 111.353 -6.993 -5.394 1.00 101.21 383 LEU B C 1
ATOM 6402 O O . LEU B 1 398 ? 112.367 -7.613 -5.730 1.00 102.42 383 LEU B O 1
ATOM 6407 N N . LEU B 1 399 ? 110.157 -7.583 -5.208 1.00 95.19 384 LEU B N 1
ATOM 6408 C CA . LEU B 1 399 ? 109.928 -9.011 -5.444 1.00 93.79 384 LEU B CA 1
ATOM 6409 C C . LEU B 1 399 ? 109.729 -9.311 -6.930 1.00 97.55 384 LEU B C 1
ATOM 6410 O O . LEU B 1 399 ? 110.308 -10.271 -7.438 1.00 99.13 384 LEU B O 1
ATOM 6415 N N . THR B 1 400 ? 108.912 -8.506 -7.619 1.00 92.54 385 THR B N 1
ATOM 6416 C CA . THR B 1 400 ? 108.646 -8.645 -9.052 1.00 92.46 385 THR B CA 1
ATOM 6417 C C . THR B 1 400 ? 108.333 -7.287 -9.675 1.00 98.46 385 THR B C 1
ATOM 6418 O O . THR B 1 400 ? 107.869 -6.380 -8.971 1.00 98.35 385 THR B O 1
ATOM 6422 N N . GLY B 1 401 ? 108.564 -7.181 -10.989 1.00 96.02 386 GLY B N 1
ATOM 6423 C CA . GLY B 1 401 ? 108.309 -5.989 -11.790 1.00 96.14 386 GLY B CA 1
ATOM 6424 C C . GLY B 1 401 ? 109.175 -4.808 -11.416 1.00 103.35 386 GLY B C 1
ATOM 6425 O O . GLY B 1 401 ? 110.386 -4.952 -11.246 1.00 105.50 386 GLY B O 1
ATOM 6426 N N . GLY B 1 402 ? 108.543 -3.648 -11.291 1.00 100.10 387 GLY B N 1
ATOM 6427 C CA . GLY B 1 402 ? 109.197 -2.407 -10.893 1.00 101.21 387 GLY B CA 1
ATOM 6428 C C . GLY B 1 402 ? 109.845 -1.619 -12.005 1.00 106.78 387 GLY B C 1
ATOM 6429 O O . GLY B 1 402 ? 110.548 -0.646 -11.731 1.00 108.44 387 GLY B O 1
ATOM 6430 N N . ARG B 1 403 ? 109.632 -2.033 -13.258 1.00 103.47 388 ARG B N 1
ATOM 6431 C CA . ARG B 1 403 ? 110.245 -1.399 -14.426 1.00 104.59 388 ARG B CA 1
ATOM 6432 C C . ARG B 1 403 ? 109.289 -1.327 -15.634 1.00 107.08 388 ARG B C 1
ATOM 6433 O O . ARG B 1 403 ? 108.327 -2.100 -15.677 1.00 104.98 388 ARG B O 1
ATOM 6441 N N . PRO B 1 404 ? 109.504 -0.398 -16.605 1.00 103.97 389 PRO B N 1
ATOM 6442 C CA . PRO B 1 404 ? 108.594 -0.336 -17.751 1.00 102.82 389 PRO B CA 1
ATOM 6443 C C . PRO B 1 404 ? 108.801 -1.485 -18.728 1.00 108.17 389 PRO B C 1
ATOM 6444 O O . PRO B 1 404 ? 109.864 -2.102 -18.761 1.00 108.92 389 PRO B O 1
ATOM 6448 N N . CYS B 1 405 ? 107.772 -1.748 -19.534 1.00 104.88 390 CYS B N 1
ATOM 6449 C CA . CYS B 1 405 ? 107.745 -2.732 -20.620 1.00 105.14 390 CYS B CA 1
ATOM 6450 C C . CYS B 1 405 ? 106.928 -2.048 -21.801 1.00 113.69 390 CYS B C 1
ATOM 6451 O O . CYS B 1 405 ? 106.814 -0.819 -21.739 1.00 114.25 390 CYS B O 1
ATOM 6454 N N . ALA B 1 406 ? 106.338 -2.726 -22.836 1.00 112.20 391 ALA B N 1
ATOM 6455 C CA . ALA B 1 406 ? 106.300 -4.145 -23.177 1.00 113.27 391 ALA B CA 1
ATOM 6456 C C . ALA B 1 406 ? 106.373 -4.391 -24.703 1.00 121.05 391 ALA B C 1
ATOM 6457 O O . ALA B 1 406 ? 107.417 -4.899 -25.145 1.00 122.58 391 ALA B O 1
ATOM 6459 N N . PRO B 1 407 ? 105.347 -4.053 -25.543 1.00 116.98 392 PRO B N 1
ATOM 6460 C CA . PRO B 1 407 ? 105.458 -4.382 -26.972 1.00 117.31 392 PRO B CA 1
ATOM 6461 C C . PRO B 1 407 ? 106.392 -3.475 -27.779 1.00 121.60 392 PRO B C 1
ATOM 6462 O O . PRO B 1 407 ? 107.073 -2.617 -27.205 1.00 121.66 392 PRO B O 1
ATOM 6466 N N . GLU B 1 408 ? 106.464 -3.714 -29.109 1.00 118.17 393 GLU B N 1
ATOM 6467 C CA . GLU B 1 408 ? 107.290 -2.943 -30.039 1.00 119.00 393 GLU B CA 1
ATOM 6468 C C . GLU B 1 408 ? 106.726 -1.516 -30.095 1.00 120.76 393 GLU B C 1
ATOM 6469 O O . GLU B 1 408 ? 105.687 -1.270 -30.720 1.00 119.29 393 GLU B O 1
ATOM 6475 N N . GLY B 1 409 ? 107.383 -0.627 -29.350 1.00 116.38 394 GLY B N 1
ATOM 6476 C CA . GLY B 1 409 ? 106.998 0.772 -29.227 1.00 115.62 394 GLY B CA 1
ATOM 6477 C C . GLY B 1 409 ? 107.666 1.488 -28.065 1.00 118.66 394 GLY B C 1
ATOM 6478 O O . GLY B 1 409 ? 108.803 1.144 -27.735 1.00 119.40 394 GLY B O 1
ATOM 6479 N N . LYS B 1 410 ? 107.018 2.508 -27.416 1.00 113.12 395 LYS B N 1
ATOM 6480 C CA . LYS B 1 410 ? 105.663 3.086 -27.579 1.00 110.61 395 LYS B CA 1
ATOM 6481 C C . LYS B 1 410 ? 104.591 2.411 -26.702 1.00 110.71 395 LYS B C 1
ATOM 6482 O O . LYS B 1 410 ? 104.435 1.185 -26.742 1.00 109.84 395 LYS B O 1
ATOM 6488 N N . GLY B 1 411 ? 103.901 3.233 -25.901 1.00 104.87 396 GLY B N 1
ATOM 6489 C CA . GLY B 1 411 ? 102.855 2.819 -24.964 1.00 102.03 396 GLY B CA 1
ATOM 6490 C C . GLY B 1 411 ? 103.260 2.992 -23.513 1.00 103.09 396 GLY B C 1
ATOM 6491 O O . GLY B 1 411 ? 104.440 2.865 -23.186 1.00 104.81 396 GLY B O 1
ATOM 6492 N N . TYR B 1 412 ? 102.294 3.253 -22.624 1.00 95.78 397 TYR B N 1
ATOM 6493 C CA . TYR B 1 412 ? 102.582 3.481 -21.200 1.00 94.31 397 TYR B CA 1
ATOM 6494 C C . TYR B 1 412 ? 102.438 2.223 -20.347 1.00 94.69 397 TYR B C 1
ATOM 6495 O O . TYR B 1 412 ? 101.620 2.167 -19.428 1.00 93.17 397 TYR B O 1
ATOM 6504 N N . TYR B 1 413 ? 103.270 1.215 -20.646 1.00 90.43 398 TYR B N 1
ATOM 6505 C CA . TYR B 1 413 ? 103.236 -0.091 -19.987 1.00 88.19 398 TYR B CA 1
ATOM 6506 C C . TYR B 1 413 ? 104.208 -0.224 -18.827 1.00 91.77 398 TYR B C 1
ATOM 6507 O O . TYR B 1 413 ? 105.402 0.020 -18.990 1.00 93.59 398 TYR B O 1
ATOM 6516 N N . ILE B 1 414 ? 103.674 -0.596 -17.650 1.00 86.80 399 ILE B N 1
ATOM 6517 C CA . ILE B 1 414 ? 104.439 -0.828 -16.421 1.00 86.87 399 ILE B CA 1
ATOM 6518 C C . ILE B 1 414 ? 104.191 -2.266 -15.962 1.00 90.44 399 ILE B C 1
ATOM 6519 O O . ILE B 1 414 ? 103.048 -2.720 -15.977 1.00 90.49 399 ILE B O 1
ATOM 6524 N N . GLU B 1 415 ? 105.255 -2.972 -15.558 1.00 86.56 400 GLU B N 1
ATOM 6525 C CA . GLU B 1 415 ? 105.163 -4.328 -15.021 1.00 85.98 400 GLU B CA 1
ATOM 6526 C C . GLU B 1 415 ? 104.465 -4.314 -13.649 1.00 87.52 400 GLU B C 1
ATOM 6527 O O . GLU B 1 415 ? 104.733 -3.402 -12.861 1.00 86.17 400 GLU B O 1
ATOM 6533 N N . PRO B 1 416 ? 103.609 -5.320 -13.309 1.00 83.26 401 PRO B N 1
ATOM 6534 C CA . PRO B 1 416 ? 102.987 -5.320 -11.967 1.00 82.31 401 PRO B CA 1
ATOM 6535 C C . PRO B 1 416 ? 104.065 -5.526 -10.893 1.00 87.08 401 PRO B C 1
ATOM 6536 O O . PRO B 1 416 ? 104.842 -6.466 -10.949 1.00 88.61 401 PRO B O 1
ATOM 6540 N N . THR B 1 417 ? 104.157 -4.574 -9.980 1.00 82.45 402 THR B N 1
ATOM 6541 C CA . THR B 1 417 ? 105.167 -4.485 -8.949 1.00 82.63 402 THR B CA 1
ATOM 6542 C C . THR B 1 417 ? 104.709 -4.972 -7.576 1.00 85.57 402 THR B C 1
ATOM 6543 O O . THR B 1 417 ? 103.667 -4.544 -7.078 1.00 84.16 402 THR B O 1
ATOM 6547 N N . VAL B 1 418 ? 105.508 -5.871 -6.969 1.00 82.66 403 VAL B N 1
ATOM 6548 C CA . VAL B 1 418 ? 105.297 -6.383 -5.614 1.00 81.76 403 VAL B CA 1
ATOM 6549 C C . VAL B 1 418 ? 106.503 -5.963 -4.764 1.00 87.94 403 VAL B C 1
ATOM 6550 O O . VAL B 1 418 ? 107.656 -6.286 -5.097 1.00 88.05 403 VAL B O 1
ATOM 6554 N N . PHE B 1 419 ? 106.223 -5.214 -3.688 1.00 85.25 404 PHE B N 1
ATOM 6555 C CA . PHE B 1 419 ? 107.222 -4.746 -2.736 1.00 87.42 404 PHE B CA 1
ATOM 6556 C C . PHE B 1 419 ? 107.153 -5.560 -1.449 1.00 93.77 404 PHE B C 1
ATOM 6557 O O . PHE B 1 419 ? 106.071 -5.735 -0.871 1.00 92.24 404 PHE B O 1
ATOM 6565 N N . THR B 1 420 ? 108.317 -6.078 -1.027 1.00 93.65 405 THR B N 1
ATOM 6566 C CA . THR B 1 420 ? 108.527 -6.876 0.184 1.00 95.31 405 THR B CA 1
ATOM 6567 C C . THR B 1 420 ? 109.389 -6.064 1.179 1.00 103.16 405 THR B C 1
ATOM 6568 O O . THR B 1 420 ? 109.977 -5.051 0.785 1.00 103.25 405 THR B O 1
ATOM 6572 N N . ASN B 1 421 ? 109.386 -6.451 2.475 1.00 101.88 406 ASN B N 1
ATOM 6573 C CA . ASN B 1 421 ? 110.108 -5.770 3.560 1.00 103.32 406 ASN B CA 1
ATOM 6574 C C . ASN B 1 421 ? 109.695 -4.285 3.639 1.00 107.12 406 ASN B C 1
ATOM 6575 O O . ASN B 1 421 ? 110.529 -3.379 3.690 1.00 108.73 406 ASN B O 1
ATOM 6580 N N . VAL B 1 422 ? 108.374 -4.063 3.600 1.00 102.01 407 VAL B N 1
ATOM 6581 C CA . VAL B 1 422 ? 107.739 -2.748 3.643 1.00 100.67 407 VAL B CA 1
ATOM 6582 C C . VAL B 1 422 ? 107.415 -2.404 5.101 1.00 105.69 407 VAL B C 1
ATOM 6583 O O . VAL B 1 422 ? 106.793 -3.206 5.811 1.00 105.24 407 VAL B O 1
ATOM 6587 N N . LYS B 1 423 ? 107.874 -1.226 5.546 1.00 102.50 408 LYS B N 1
ATOM 6588 C CA . LYS B 1 423 ? 107.600 -0.688 6.876 1.00 101.98 408 LYS B CA 1
ATOM 6589 C C . LYS B 1 423 ? 106.331 0.135 6.732 1.00 104.39 408 LYS B C 1
ATOM 6590 O O . LYS B 1 423 ? 106.102 0.711 5.664 1.00 103.22 408 LYS B O 1
ATOM 6596 N N . GLU B 1 424 ? 105.493 0.175 7.782 1.00 100.62 409 GLU B N 1
ATOM 6597 C CA . GLU B 1 424 ? 104.227 0.920 7.768 1.00 98.75 409 GLU B CA 1
ATOM 6598 C C . GLU B 1 424 ? 104.399 2.427 7.501 1.00 104.50 409 GLU B C 1
ATOM 6599 O O . GLU B 1 424 ? 103.560 3.020 6.824 1.00 103.53 409 GLU B O 1
ATOM 6605 N N . ASP B 1 425 ? 105.512 3.018 7.982 1.00 102.98 410 ASP B N 1
ATOM 6606 C CA . ASP B 1 425 ? 105.859 4.439 7.841 1.00 103.48 410 ASP B CA 1
ATOM 6607 C C . ASP B 1 425 ? 106.293 4.871 6.419 1.00 104.91 410 ASP B C 1
ATOM 6608 O O . ASP B 1 425 ? 106.339 6.074 6.144 1.00 104.57 410 ASP B O 1
ATOM 6613 N N . MET B 1 426 ? 106.594 3.898 5.525 1.00 98.78 411 MET B N 1
ATOM 6614 C CA . MET B 1 426 ? 107.012 4.134 4.133 1.00 97.32 411 MET B CA 1
ATOM 6615 C C . MET B 1 426 ? 105.928 4.826 3.299 1.00 98.62 411 MET B C 1
ATOM 6616 O O . MET B 1 426 ? 104.740 4.611 3.541 1.00 96.49 411 MET B O 1
ATOM 6621 N N . ILE B 1 427 ? 106.351 5.645 2.309 1.00 95.60 412 ILE B N 1
ATOM 6622 C CA . ILE B 1 427 ? 105.487 6.393 1.379 1.00 94.14 412 ILE B CA 1
ATOM 6623 C C . ILE B 1 427 ? 104.604 5.437 0.568 1.00 95.88 412 ILE B C 1
ATOM 6624 O O . ILE B 1 427 ? 103.396 5.661 0.435 1.00 93.50 412 ILE B O 1
ATOM 6629 N N . ILE B 1 428 ? 105.216 4.359 0.066 1.00 92.80 413 ILE B N 1
ATOM 6630 C CA . ILE B 1 428 ? 104.555 3.322 -0.719 1.00 91.29 413 ILE B CA 1
ATOM 6631 C C . ILE B 1 428 ? 103.483 2.580 0.081 1.00 95.08 413 ILE B C 1
ATOM 6632 O O . ILE B 1 428 ? 102.525 2.081 -0.517 1.00 93.86 413 ILE B O 1
ATOM 6637 N N . ALA B 1 429 ? 103.633 2.536 1.429 1.00 91.83 414 ALA B N 1
ATOM 6638 C CA . ALA B 1 429 ? 102.699 1.882 2.356 1.00 90.43 414 ALA B CA 1
ATOM 6639 C C . ALA B 1 429 ? 101.487 2.750 2.692 1.00 92.39 414 ALA B C 1
ATOM 6640 O O . ALA B 1 429 ? 100.409 2.218 2.954 1.00 91.21 414 ALA B O 1
ATOM 6642 N N . LYS B 1 430 ? 101.671 4.077 2.699 1.00 88.53 415 LYS B N 1
ATOM 6643 C CA . LYS B 1 430 ? 100.648 5.040 3.082 1.00 87.31 415 LYS B CA 1
ATOM 6644 C C . LYS B 1 430 ? 99.922 5.746 1.933 1.00 89.04 415 LYS B C 1
ATOM 6645 O O . LYS B 1 430 ? 98.723 5.993 2.037 1.00 87.11 415 LYS B O 1
ATOM 6651 N N . GLU B 1 431 ? 100.643 6.108 0.871 1.00 86.10 416 GLU B N 1
ATOM 6652 C CA . GLU B 1 431 ? 100.078 6.868 -0.248 1.00 84.57 416 GLU B CA 1
ATOM 6653 C C . GLU B 1 431 ? 99.467 6.037 -1.363 1.00 85.18 416 GLU B C 1
ATOM 6654 O O . GLU B 1 431 ? 99.990 4.975 -1.703 1.00 85.81 416 GLU B O 1
ATOM 6660 N N . GLU B 1 432 ? 98.370 6.542 -1.951 1.00 78.10 417 GLU B N 1
ATOM 6661 C CA . GLU B 1 432 ? 97.686 5.916 -3.080 1.00 75.12 417 GLU B CA 1
ATOM 6662 C C . GLU B 1 432 ? 98.502 6.108 -4.378 1.00 81.66 417 GLU B C 1
ATOM 6663 O O . GLU B 1 432 ? 98.616 7.221 -4.921 1.00 82.15 417 GLU B O 1
ATOM 6669 N N . ILE B 1 433 ? 99.083 4.998 -4.847 1.00 78.79 418 ILE B N 1
ATOM 6670 C CA . ILE B 1 433 ? 99.914 4.945 -6.051 1.00 79.02 418 ILE B CA 1
ATOM 6671 C C . ILE B 1 433 ? 99.040 4.981 -7.328 1.00 83.80 418 ILE B C 1
ATOM 6672 O O . ILE B 1 433 ? 99.395 5.669 -8.296 1.00 85.12 418 ILE B O 1
ATOM 6677 N N . PHE B 1 434 ? 97.903 4.242 -7.314 1.00 78.41 419 PHE B N 1
ATOM 6678 C CA . PHE B 1 434 ? 96.940 4.122 -8.423 1.00 76.64 419 PHE B CA 1
ATOM 6679 C C . PHE B 1 434 ? 97.602 3.548 -9.692 1.00 80.15 419 PHE B C 1
ATOM 6680 O O . PHE B 1 434 ? 97.400 4.041 -10.810 1.00 79.31 419 PHE B O 1
ATOM 6688 N N . GLY B 1 435 ? 98.411 2.512 -9.467 1.00 77.30 420 GLY B N 1
ATOM 6689 C CA . GLY B 1 435 ? 99.154 1.778 -10.478 1.00 77.53 420 GLY B CA 1
ATOM 6690 C C . GLY B 1 435 ? 99.289 0.321 -10.092 1.00 83.07 420 GLY B C 1
ATOM 6691 O O . GLY B 1 435 ? 98.836 -0.048 -9.008 1.00 83.80 420 GLY B O 1
ATOM 6692 N N . PRO B 1 436 ? 99.911 -0.551 -10.933 1.00 79.77 421 PRO B N 1
ATOM 6693 C CA . PRO B 1 436 ? 100.005 -1.977 -10.568 1.00 78.94 421 PRO B CA 1
ATOM 6694 C C . PRO B 1 436 ? 101.100 -2.244 -9.531 1.00 82.65 421 PRO B C 1
ATOM 6695 O O . PRO B 1 436 ? 102.131 -2.838 -9.837 1.00 82.15 421 PRO B O 1
ATOM 6699 N N . VAL B 1 437 ? 100.884 -1.745 -8.301 1.00 79.08 422 VAL B N 1
ATOM 6700 C CA . VAL B 1 437 ? 101.849 -1.848 -7.198 1.00 79.95 422 VAL B CA 1
ATOM 6701 C C . VAL B 1 437 ? 101.178 -2.437 -5.951 1.00 85.59 422 VAL B C 1
ATOM 6702 O O . VAL B 1 437 ? 100.175 -1.895 -5.471 1.00 85.83 422 VAL B O 1
ATOM 6706 N N . MET B 1 438 ? 101.754 -3.530 -5.423 1.00 82.31 423 MET B N 1
ATOM 6707 C CA . MET B 1 438 ? 101.288 -4.240 -4.231 1.00 81.30 423 MET B CA 1
ATOM 6708 C C . MET B 1 438 ? 102.408 -4.190 -3.170 1.00 89.32 423 MET B C 1
ATOM 6709 O O . MET B 1 438 ? 103.571 -4.415 -3.504 1.00 89.52 423 MET B O 1
ATOM 6714 N N . CYS B 1 439 ? 102.047 -3.889 -1.905 1.00 87.50 424 CYS B N 1
ATOM 6715 C CA . CYS B 1 439 ? 102.944 -3.888 -0.744 1.00 88.74 424 CYS B CA 1
ATOM 6716 C C . CYS B 1 439 ? 102.616 -5.161 0.034 1.00 92.38 424 CYS B C 1
ATOM 6717 O O . CYS B 1 439 ? 101.516 -5.289 0.583 1.00 91.80 424 CYS B O 1
ATOM 6720 N N . LEU B 1 440 ? 103.555 -6.119 0.024 1.00 89.39 425 LEU B N 1
ATOM 6721 C CA . LEU B 1 440 ? 103.398 -7.404 0.691 1.00 88.46 425 LEU B CA 1
ATOM 6722 C C . LEU B 1 440 ? 104.037 -7.366 2.077 1.00 92.56 425 LEU B C 1
ATOM 6723 O O . LEU B 1 440 ? 105.220 -7.041 2.210 1.00 92.55 425 LEU B O 1
ATOM 6728 N N . MET B 1 441 ? 103.227 -7.658 3.110 1.00 88.18 426 MET B N 1
ATOM 6729 C CA . MET B 1 441 ? 103.663 -7.641 4.505 1.00 88.75 426 MET B CA 1
ATOM 6730 C C . MET B 1 441 ? 103.238 -8.870 5.294 1.00 91.19 426 MET B C 1
ATOM 6731 O O . MET B 1 441 ? 102.301 -9.584 4.916 1.00 89.55 426 MET B O 1
ATOM 6736 N N . LYS B 1 442 ? 103.953 -9.100 6.401 1.00 88.15 427 LYS B N 1
ATOM 6737 C CA . LYS B 1 442 ? 103.793 -10.208 7.334 1.00 87.71 427 LYS B CA 1
ATOM 6738 C C . LYS B 1 442 ? 103.198 -9.737 8.655 1.00 90.45 427 LYS B C 1
ATOM 6739 O O . LYS B 1 442 ? 103.408 -8.588 9.037 1.00 91.41 427 LYS B O 1
ATOM 6745 N N . PHE B 1 443 ? 102.404 -10.598 9.320 1.00 83.85 428 PHE B N 1
ATOM 6746 C CA . PHE B 1 443 ? 101.783 -10.298 10.617 1.00 82.26 428 PHE B CA 1
ATOM 6747 C C . PHE B 1 443 ? 101.671 -11.554 11.497 1.00 86.60 428 PHE B C 1
ATOM 6748 O O . PHE B 1 443 ? 101.665 -12.671 10.987 1.00 84.41 428 PHE B O 1
ATOM 6756 N N . LYS B 1 444 ? 101.546 -11.364 12.813 1.00 86.58 429 LYS B N 1
ATOM 6757 C CA . LYS B 1 444 ? 101.428 -12.474 13.753 1.00 88.16 429 LYS B CA 1
ATOM 6758 C C . LYS B 1 444 ? 99.985 -12.642 14.255 1.00 92.43 429 LYS B C 1
ATOM 6759 O O . LYS B 1 444 ? 99.412 -13.723 14.083 1.00 92.17 429 LYS B O 1
ATOM 6765 N N . THR B 1 445 ? 99.403 -11.588 14.871 1.00 88.49 430 THR B N 1
ATOM 6766 C CA . THR B 1 445 ? 98.070 -11.680 15.479 1.00 86.91 430 THR B CA 1
ATOM 6767 C C . THR B 1 445 ? 96.928 -11.010 14.723 1.00 88.47 430 THR B C 1
ATOM 6768 O O . THR B 1 445 ? 97.156 -10.111 13.906 1.00 87.47 430 THR B O 1
ATOM 6772 N N . VAL B 1 446 ? 95.685 -11.437 15.051 1.00 83.74 431 VAL B N 1
ATOM 6773 C CA . VAL B 1 446 ? 94.416 -10.909 14.544 1.00 81.90 431 VAL B CA 1
ATOM 6774 C C . VAL B 1 446 ? 94.361 -9.416 14.927 1.00 87.33 431 VAL B C 1
ATOM 6775 O O . VAL B 1 446 ? 94.069 -8.574 14.079 1.00 85.57 431 VAL B O 1
ATOM 6779 N N . GLU B 1 447 ? 94.704 -9.102 16.195 1.00 86.37 432 GLU B N 1
ATOM 6780 C CA . GLU B 1 447 ? 94.766 -7.753 16.775 1.00 87.17 432 GLU B CA 1
ATOM 6781 C C . GLU B 1 447 ? 95.731 -6.851 15.971 1.00 90.34 432 GLU B C 1
ATOM 6782 O O . GLU B 1 447 ? 95.387 -5.711 15.661 1.00 90.20 432 GLU B O 1
ATOM 6788 N N . GLU B 1 448 ? 96.904 -7.392 15.605 1.00 86.26 433 GLU B N 1
ATOM 6789 C CA . GLU B 1 448 ? 97.929 -6.723 14.803 1.00 86.58 433 GLU B CA 1
ATOM 6790 C C . GLU B 1 448 ? 97.427 -6.465 13.380 1.00 87.92 433 GLU B C 1
ATOM 6791 O O . GLU B 1 448 ? 97.616 -5.361 12.874 1.00 87.89 433 GLU B O 1
ATOM 6797 N N . ALA B 1 449 ? 96.778 -7.469 12.750 1.00 81.83 434 ALA B N 1
ATOM 6798 C CA . ALA B 1 449 ? 96.214 -7.347 11.404 1.00 79.56 434 ALA B CA 1
ATOM 6799 C C . ALA B 1 449 ? 95.188 -6.213 11.347 1.00 81.81 434 ALA B C 1
ATOM 6800 O O . ALA B 1 449 ? 95.221 -5.429 10.401 1.00 79.32 434 ALA B O 1
ATOM 6802 N N . ILE B 1 450 ? 94.318 -6.105 12.389 1.00 79.53 435 ILE B N 1
ATOM 6803 C CA . ILE B 1 450 ? 93.256 -5.106 12.529 1.00 79.03 435 ILE B CA 1
ATOM 6804 C C . ILE B 1 450 ? 93.831 -3.700 12.648 1.00 85.53 435 ILE B C 1
ATOM 6805 O O . ILE B 1 450 ? 93.414 -2.808 11.904 1.00 85.23 435 ILE B O 1
ATOM 6810 N N . ALA B 1 451 ? 94.780 -3.511 13.582 1.00 84.21 436 ALA B N 1
ATOM 6811 C CA . ALA B 1 451 ? 95.443 -2.234 13.856 1.00 84.76 436 ALA B CA 1
ATOM 6812 C C . ALA B 1 451 ? 96.206 -1.720 12.644 1.00 87.73 436 ALA B C 1
ATOM 6813 O O . ALA B 1 451 ? 96.149 -0.527 12.363 1.00 88.35 436 ALA B O 1
ATOM 6815 N N . ARG B 1 452 ? 96.886 -2.619 11.912 1.00 82.76 437 ARG B N 1
ATOM 6816 C CA . ARG B 1 452 ? 97.653 -2.274 10.714 1.00 82.09 437 ARG B CA 1
ATOM 6817 C C . ARG B 1 452 ? 96.746 -1.962 9.529 1.00 84.46 437 ARG B C 1
ATOM 6818 O O . ARG B 1 452 ? 97.044 -1.035 8.781 1.00 84.73 437 ARG B O 1
ATOM 6826 N N . ALA B 1 453 ? 95.618 -2.684 9.395 1.00 79.26 438 ALA B N 1
ATOM 6827 C CA . ALA B 1 453 ? 94.616 -2.440 8.354 1.00 77.50 438 ALA B CA 1
ATOM 6828 C C . ALA B 1 453 ? 94.020 -1.033 8.542 1.00 83.56 438 ALA B C 1
ATOM 6829 O O . ALA B 1 453 ? 93.826 -0.303 7.565 1.00 82.83 438 ALA B O 1
ATOM 6831 N N . ASN B 1 454 ? 93.791 -0.645 9.812 1.00 81.82 439 ASN B N 1
ATOM 6832 C CA . ASN B 1 454 ? 93.235 0.649 10.199 1.00 81.57 439 ASN B CA 1
ATOM 6833 C C . ASN B 1 454 ? 94.242 1.790 10.217 1.00 85.56 439 ASN B C 1
ATOM 6834 O O . ASN B 1 454 ? 93.832 2.945 10.290 1.00 84.69 439 ASN B O 1
ATOM 6839 N N . ASP B 1 455 ? 95.549 1.486 10.105 1.00 84.00 440 ASP B N 1
ATOM 6840 C CA . ASP B 1 455 ? 96.622 2.495 10.099 1.00 84.73 440 ASP B CA 1
ATOM 6841 C C . ASP B 1 455 ? 96.728 3.206 8.731 1.00 87.93 440 ASP B C 1
ATOM 6842 O O . ASP B 1 455 ? 97.699 3.049 7.982 1.00 87.80 440 ASP B O 1
ATOM 6847 N N . THR B 1 456 ? 95.672 3.965 8.411 1.00 83.89 441 THR B N 1
ATOM 6848 C CA . THR B 1 456 ? 95.493 4.712 7.171 1.00 83.06 441 THR B CA 1
ATOM 6849 C C . THR B 1 456 ? 94.525 5.851 7.438 1.00 87.02 441 THR B C 1
ATOM 6850 O O . THR B 1 456 ? 93.719 5.768 8.366 1.00 86.74 441 THR B O 1
ATOM 6854 N N . ARG B 1 457 ? 94.596 6.909 6.626 1.00 84.22 442 ARG B N 1
ATOM 6855 C CA . ARG B 1 457 ? 93.674 8.049 6.708 1.00 83.48 442 ARG B CA 1
ATOM 6856 C C . ARG B 1 457 ? 92.401 7.667 5.956 1.00 85.35 442 ARG B C 1
ATOM 6857 O O . ARG B 1 457 ? 91.345 8.240 6.182 1.00 85.24 442 ARG B O 1
ATOM 6865 N N . TYR B 1 458 ? 92.532 6.663 5.077 1.00 80.19 443 TYR B N 1
ATOM 6866 C CA . TYR B 1 458 ? 91.505 6.105 4.221 1.00 78.39 443 TYR B CA 1
ATOM 6867 C C . TYR B 1 458 ? 90.629 5.052 4.922 1.00 80.83 443 TYR B C 1
ATOM 6868 O O . TYR B 1 458 ? 90.881 4.665 6.064 1.00 81.72 443 TYR B O 1
ATOM 6877 N N . GLY B 1 459 ? 89.611 4.601 4.211 1.00 74.89 444 GLY B N 1
ATOM 6878 C CA . GLY B 1 459 ? 88.687 3.578 4.686 1.00 74.01 444 GLY B CA 1
ATOM 6879 C C . GLY B 1 459 ? 87.636 3.250 3.655 1.00 75.67 444 GLY B C 1
ATOM 6880 O O . GLY B 1 459 ? 86.445 3.313 3.951 1.00 75.08 444 GLY B O 1
ATOM 6881 N N . LEU B 1 460 ? 88.066 2.959 2.420 1.00 72.43 445 LEU B N 1
ATOM 6882 C CA . LEU B 1 460 ? 87.154 2.629 1.320 1.00 71.61 445 LEU B CA 1
ATOM 6883 C C . LEU B 1 460 ? 86.763 1.148 1.356 1.00 74.91 445 LEU B C 1
ATOM 6884 O O . LEU B 1 460 ? 85.618 0.841 1.681 1.00 75.19 445 LEU B O 1
ATOM 6889 N N . GLY B 1 461 ? 87.722 0.269 1.058 1.00 71.04 446 GLY B N 1
ATOM 6890 C CA . GLY B 1 461 ? 87.546 -1.178 1.031 1.00 70.17 446 GLY B CA 1
ATOM 6891 C C . GLY B 1 461 ? 88.585 -1.945 1.823 1.00 75.77 446 GLY B C 1
ATOM 6892 O O . GLY B 1 461 ? 89.589 -1.383 2.263 1.00 78.01 446 GLY B O 1
ATOM 6893 N N . ALA B 1 462 ? 88.330 -3.240 2.024 1.00 71.28 447 ALA B N 1
ATOM 6894 C CA . ALA B 1 462 ? 89.192 -4.177 2.749 1.00 71.39 447 ALA B CA 1
ATOM 6895 C C . ALA B 1 462 ? 88.766 -5.611 2.416 1.00 75.18 447 ALA B C 1
ATOM 6896 O O . ALA B 1 462 ? 87.652 -5.823 1.936 1.00 73.92 447 ALA B O 1
ATOM 6898 N N . GLY B 1 463 ? 89.675 -6.561 2.631 1.00 72.64 448 GLY B N 1
ATOM 6899 C CA . GLY B 1 463 ? 89.439 -7.973 2.382 1.00 71.80 448 GLY B CA 1
ATOM 6900 C C . GLY B 1 463 ? 89.977 -8.869 3.478 1.00 75.73 448 GLY B C 1
ATOM 6901 O O . GLY B 1 463 ? 90.990 -8.545 4.098 1.00 76.62 448 GLY B O 1
ATOM 6902 N N . VAL B 1 464 ? 89.289 -9.999 3.729 1.00 72.27 449 VAL B N 1
ATOM 6903 C CA . VAL B 1 464 ? 89.688 -11.017 4.709 1.00 73.82 449 VAL B CA 1
ATOM 6904 C C . VAL B 1 464 ? 89.654 -12.373 4.052 1.00 76.88 449 VAL B C 1
ATOM 6905 O O . VAL B 1 464 ? 88.627 -12.756 3.495 1.00 75.39 449 VAL B O 1
ATOM 6909 N N . VAL B 1 465 ? 90.747 -13.131 4.174 1.00 74.28 450 VAL B N 1
ATOM 6910 C CA . VAL B 1 465 ? 90.795 -14.496 3.663 1.00 73.81 450 VAL B CA 1
ATOM 6911 C C . VAL B 1 465 ? 91.015 -15.431 4.846 1.00 77.76 450 VAL B C 1
ATOM 6912 O O . VAL B 1 465 ? 92.094 -15.437 5.437 1.00 78.55 450 VAL B O 1
ATOM 6916 N N . THR B 1 466 ? 89.944 -16.151 5.235 1.00 73.61 451 THR B N 1
ATOM 6917 C CA . THR B 1 466 ? 89.899 -17.091 6.358 1.00 74.17 451 THR B CA 1
ATOM 6918 C C . THR B 1 466 ? 88.702 -18.044 6.240 1.00 78.20 451 THR B C 1
ATOM 6919 O O . THR B 1 466 ? 87.659 -17.676 5.685 1.00 76.02 451 THR B O 1
ATOM 6923 N N . ARG B 1 467 ? 88.845 -19.250 6.819 1.00 75.80 452 ARG B N 1
ATOM 6924 C CA . ARG B 1 467 ? 87.783 -20.254 6.900 1.00 74.40 452 ARG B CA 1
ATOM 6925 C C . ARG B 1 467 ? 87.042 -20.101 8.239 1.00 75.71 452 ARG B C 1
ATOM 6926 O O . ARG B 1 467 ? 85.924 -20.591 8.387 1.00 74.62 452 ARG B O 1
ATOM 6934 N N . ASP B 1 468 ? 87.689 -19.451 9.224 1.00 72.63 453 ASP B N 1
ATOM 6935 C CA . ASP B 1 468 ? 87.148 -19.263 10.563 1.00 72.23 453 ASP B CA 1
ATOM 6936 C C . ASP B 1 468 ? 86.095 -18.155 10.618 1.00 78.48 453 ASP B C 1
ATOM 6937 O O . ASP B 1 468 ? 86.392 -16.980 10.375 1.00 77.96 453 ASP B O 1
ATOM 6942 N N . LEU B 1 469 ? 84.860 -18.554 10.951 1.00 75.78 454 LEU B N 1
ATOM 6943 C CA . LEU B 1 469 ? 83.697 -17.692 11.077 1.00 75.48 454 LEU B CA 1
ATOM 6944 C C . LEU B 1 469 ? 83.875 -16.588 12.147 1.00 79.19 454 LEU B C 1
ATOM 6945 O O . LEU B 1 469 ? 83.504 -15.442 11.893 1.00 78.70 454 LEU B O 1
ATOM 6950 N N . ASP B 1 470 ? 84.474 -16.917 13.306 1.00 75.94 455 ASP B N 1
ATOM 6951 C CA . ASP B 1 470 ? 84.699 -15.951 14.388 1.00 76.04 455 ASP B CA 1
ATOM 6952 C C . ASP B 1 470 ? 85.785 -14.927 14.070 1.00 80.79 455 ASP B C 1
ATOM 6953 O O . ASP B 1 470 ? 85.662 -13.768 14.478 1.00 81.48 455 ASP B O 1
ATOM 6958 N N . VAL B 1 471 ? 86.844 -15.353 13.347 1.00 77.07 456 VAL B N 1
ATOM 6959 C CA . VAL B 1 471 ? 87.939 -14.480 12.905 1.00 76.77 456 VAL B CA 1
ATOM 6960 C C . VAL B 1 471 ? 87.375 -13.519 11.840 1.00 80.54 456 VAL B C 1
ATOM 6961 O O . VAL B 1 471 ? 87.565 -12.310 11.963 1.00 80.77 456 VAL B O 1
ATOM 6965 N N . ALA B 1 472 ? 86.643 -14.056 10.844 1.00 75.92 457 ALA B N 1
ATOM 6966 C CA . ALA B 1 472 ? 85.992 -13.282 9.789 1.00 75.03 457 ALA B CA 1
ATOM 6967 C C . ALA B 1 472 ? 85.094 -12.195 10.395 1.00 79.60 457 ALA B C 1
ATOM 6968 O O . ALA B 1 472 ? 85.256 -11.033 10.052 1.00 80.68 457 ALA B O 1
ATOM 6970 N N . ASN B 1 473 ? 84.206 -12.558 11.337 1.00 74.70 458 ASN B N 1
ATOM 6971 C CA . ASN B 1 473 ? 83.302 -11.627 12.010 1.00 73.60 458 ASN B CA 1
ATOM 6972 C C . ASN B 1 473 ? 84.040 -10.532 12.766 1.00 78.84 458 ASN B C 1
ATOM 6973 O O . ASN B 1 473 ? 83.668 -9.365 12.640 1.00 79.56 458 ASN B O 1
ATOM 6978 N N . ARG B 1 474 ? 85.101 -10.893 13.513 1.00 75.23 459 ARG B N 1
ATOM 6979 C CA . ARG B 1 474 ? 85.901 -9.935 14.272 1.00 75.71 459 ARG B CA 1
ATOM 6980 C C . ARG B 1 474 ? 86.627 -8.925 13.368 1.00 79.18 459 ARG B C 1
ATOM 6981 O O . ARG B 1 474 ? 86.537 -7.730 13.615 1.00 79.53 459 ARG B O 1
ATOM 6989 N N . VAL B 1 475 ? 87.311 -9.401 12.323 1.00 75.50 460 VAL B N 1
ATOM 6990 C CA . VAL B 1 475 ? 88.036 -8.577 11.360 1.00 74.97 460 VAL B CA 1
ATOM 6991 C C . VAL B 1 475 ? 87.083 -7.655 10.562 1.00 79.84 460 VAL B C 1
ATOM 6992 O O . VAL B 1 475 ? 87.362 -6.465 10.449 1.00 81.35 460 VAL B O 1
ATOM 6996 N N . VAL B 1 476 ? 85.950 -8.183 10.071 1.00 75.23 461 VAL B N 1
ATOM 6997 C CA . VAL B 1 476 ? 84.913 -7.424 9.350 1.00 73.70 461 VAL B CA 1
ATOM 6998 C C . VAL B 1 476 ? 84.399 -6.246 10.191 1.00 76.81 461 VAL B C 1
ATOM 6999 O O . VAL B 1 476 ? 84.314 -5.128 9.687 1.00 76.99 461 VAL B O 1
ATOM 7003 N N . ARG B 1 477 ? 84.087 -6.504 11.468 1.00 72.72 462 ARG B N 1
ATOM 7004 C CA . ARG B 1 477 ? 83.518 -5.517 12.384 1.00 72.41 462 ARG B CA 1
ATOM 7005 C C . ARG B 1 477 ? 84.514 -4.545 12.989 1.00 75.28 462 ARG B C 1
ATOM 7006 O O . ARG B 1 477 ? 84.103 -3.504 13.520 1.00 75.06 462 ARG B O 1
ATOM 7014 N N . SER B 1 478 ? 85.820 -4.873 12.914 1.00 70.61 463 SER B N 1
ATOM 7015 C CA . SER B 1 478 ? 86.883 -4.051 13.489 1.00 70.21 463 SER B CA 1
ATOM 7016 C C . SER B 1 478 ? 87.600 -3.140 12.473 1.00 74.92 463 SER B C 1
ATOM 7017 O O . SER B 1 478 ? 88.153 -2.112 12.874 1.00 77.25 463 SER B O 1
ATOM 7020 N N . VAL B 1 479 ? 87.604 -3.511 11.178 1.00 70.84 464 VAL B N 1
ATOM 7021 C CA . VAL B 1 479 ? 88.238 -2.722 10.113 1.00 71.46 464 VAL B CA 1
ATOM 7022 C C . VAL B 1 479 ? 87.316 -1.572 9.697 1.00 74.16 464 VAL B C 1
ATOM 7023 O O . VAL B 1 479 ? 86.221 -1.814 9.223 1.00 73.16 464 VAL B O 1
ATOM 7027 N N . ARG B 1 480 ? 87.761 -0.325 9.880 1.00 73.74 465 ARG B N 1
ATOM 7028 C CA . ARG B 1 480 ? 87.011 0.905 9.566 1.00 73.45 465 ARG B CA 1
ATOM 7029 C C . ARG B 1 480 ? 87.007 1.231 8.063 1.00 77.70 465 ARG B C 1
ATOM 7030 O O . ARG B 1 480 ? 87.655 2.183 7.610 1.00 78.93 465 ARG B O 1
ATOM 7038 N N . ALA B 1 481 ? 86.267 0.411 7.296 1.00 73.32 466 ALA B N 1
ATOM 7039 C CA . ALA B 1 481 ? 86.118 0.509 5.843 1.00 72.42 466 ALA B CA 1
ATOM 7040 C C . ALA B 1 481 ? 84.659 0.386 5.442 1.00 76.93 466 ALA B C 1
ATOM 7041 O O . ALA B 1 481 ? 83.893 -0.330 6.100 1.00 78.24 466 ALA B O 1
ATOM 7043 N N . GLY B 1 482 ? 84.280 1.089 4.378 1.00 72.32 467 GLY B N 1
ATOM 7044 C CA . GLY B 1 482 ? 82.911 1.094 3.862 1.00 69.97 467 GLY B CA 1
ATOM 7045 C C . GLY B 1 482 ? 82.423 -0.237 3.304 1.00 73.51 467 GLY B C 1
ATOM 7046 O O . GLY B 1 482 ? 81.214 -0.510 3.326 1.00 72.16 467 GLY B O 1
ATOM 7047 N N . VAL B 1 483 ? 83.360 -1.048 2.739 1.00 68.99 468 VAL B N 1
ATOM 7048 C CA . VAL B 1 483 ? 83.140 -2.380 2.160 1.00 67.13 468 VAL B CA 1
ATOM 7049 C C . VAL B 1 483 ? 84.208 -3.353 2.653 1.00 70.77 468 VAL B C 1
ATOM 7050 O O . VAL B 1 483 ? 85.396 -3.031 2.623 1.00 70.27 468 VAL B O 1
ATOM 7054 N N . VAL B 1 484 ? 83.782 -4.551 3.094 1.00 67.39 469 VAL B N 1
ATOM 7055 C CA . VAL B 1 484 ? 84.696 -5.623 3.516 1.00 67.74 469 VAL B CA 1
ATOM 7056 C C . VAL B 1 484 ? 84.313 -6.894 2.763 1.00 70.93 469 VAL B C 1
ATOM 7057 O O . VAL B 1 484 ? 83.179 -7.358 2.892 1.00 70.49 469 VAL B O 1
ATOM 7061 N N . TRP B 1 485 ? 85.243 -7.436 1.962 1.00 66.97 470 TRP B N 1
ATOM 7062 C CA . TRP B 1 485 ? 85.010 -8.690 1.241 1.00 65.84 470 TRP B CA 1
ATOM 7063 C C . TRP B 1 485 ? 85.630 -9.820 2.019 1.00 69.96 470 TRP B C 1
ATOM 7064 O O . TRP B 1 485 ? 86.755 -9.686 2.499 1.00 70.43 470 TRP B O 1
ATOM 7075 N N . VAL B 1 486 ? 84.894 -10.921 2.170 1.00 65.54 471 VAL B N 1
ATOM 7076 C CA . VAL B 1 486 ? 85.363 -12.110 2.889 1.00 65.06 471 VAL B CA 1
ATOM 7077 C C . VAL B 1 486 ? 85.462 -13.211 1.868 1.00 68.02 471 VAL B C 1
ATOM 7078 O O . VAL B 1 486 ? 84.447 -13.547 1.256 1.00 67.00 471 VAL B O 1
ATOM 7082 N N . ASN B 1 487 ? 86.680 -13.754 1.662 1.00 65.55 472 ASN B N 1
ATOM 7083 C CA . ASN B 1 487 ? 86.981 -14.865 0.739 1.00 64.60 472 ASN B CA 1
ATOM 7084 C C . ASN B 1 487 ? 86.632 -14.597 -0.731 1.00 69.33 472 ASN B C 1
ATOM 7085 O O . ASN B 1 487 ? 86.367 -15.520 -1.514 1.00 69.93 472 ASN B O 1
ATOM 7090 N N . CYS B 1 488 ? 86.670 -13.314 -1.096 1.00 65.45 473 CYS B N 1
ATOM 7091 C CA . CYS B 1 488 ? 86.401 -12.778 -2.423 1.00 64.77 473 CYS B CA 1
ATOM 7092 C C . CYS B 1 488 ? 86.881 -11.325 -2.430 1.00 68.56 473 CYS B C 1
ATOM 7093 O O . CYS B 1 488 ? 87.442 -10.862 -1.436 1.00 68.64 473 CYS B O 1
ATOM 7096 N N . TYR B 1 489 ? 86.677 -10.622 -3.556 1.00 65.10 474 TYR B N 1
ATOM 7097 C CA . TYR B 1 489 ? 86.999 -9.209 -3.746 1.00 64.60 474 TYR B CA 1
ATOM 7098 C C . TYR B 1 489 ? 86.156 -8.627 -4.868 1.00 67.99 474 TYR B C 1
ATOM 7099 O O . TYR B 1 489 ? 85.731 -9.378 -5.736 1.00 66.83 474 TYR B O 1
ATOM 7108 N N . PHE B 1 490 ? 85.903 -7.299 -4.845 1.00 66.41 475 PHE B N 1
ATOM 7109 C CA . PHE B 1 490 ? 85.133 -6.535 -5.846 1.00 66.82 475 PHE B CA 1
ATOM 7110 C C . PHE B 1 490 ? 83.630 -6.801 -5.930 1.00 71.61 475 PHE B C 1
ATOM 7111 O O . PHE B 1 490 ? 82.864 -5.851 -6.094 1.00 72.51 475 PHE B O 1
ATOM 7119 N N . ALA B 1 491 ? 83.217 -8.076 -5.887 1.00 68.22 476 ALA B N 1
ATOM 7120 C CA . ALA B 1 491 ? 81.824 -8.528 -6.006 1.00 68.05 476 ALA B CA 1
ATOM 7121 C C . ALA B 1 491 ? 80.860 -7.769 -5.106 1.00 71.81 476 ALA B C 1
ATOM 7122 O O . ALA B 1 491 ? 81.053 -7.705 -3.891 1.00 72.55 476 ALA B O 1
ATOM 7124 N N . MET B 1 492 ? 79.846 -7.160 -5.718 1.00 67.13 477 MET B N 1
ATOM 7125 C CA . MET B 1 492 ? 78.846 -6.388 -4.994 1.00 66.68 477 MET B CA 1
ATOM 7126 C C . MET B 1 492 ? 77.429 -6.492 -5.564 1.00 70.69 477 MET B C 1
ATOM 7127 O O . MET B 1 492 ? 76.525 -6.954 -4.868 1.00 71.60 477 MET B O 1
ATOM 7132 N N . GLY B 1 493 ? 77.247 -6.015 -6.793 1.00 65.73 478 GLY B N 1
ATOM 7133 C CA . GLY B 1 493 ? 75.940 -5.877 -7.420 1.00 64.50 478 GLY B CA 1
ATOM 7134 C C . GLY B 1 493 ? 75.346 -4.519 -7.082 1.00 67.73 478 GLY B C 1
ATOM 7135 O O . GLY B 1 493 ? 75.774 -3.864 -6.122 1.00 66.60 478 GLY B O 1
ATOM 7136 N N . SER B 1 494 ? 74.336 -4.083 -7.854 1.00 65.12 479 SER B N 1
ATOM 7137 C CA . SER B 1 494 ? 73.702 -2.773 -7.664 1.00 64.06 479 SER B CA 1
ATOM 7138 C C . SER B 1 494 ? 72.855 -2.624 -6.398 1.00 66.57 479 SER B C 1
ATOM 7139 O O . SER B 1 494 ? 72.436 -1.505 -6.096 1.00 66.63 479 SER B O 1
ATOM 7142 N N . ASP B 1 495 ? 72.611 -3.720 -5.643 1.00 60.18 480 ASP B N 1
ATOM 7143 C CA . ASP B 1 495 ? 71.852 -3.640 -4.379 1.00 59.58 480 ASP B CA 1
ATOM 7144 C C . ASP B 1 495 ? 72.782 -3.315 -3.208 1.00 64.82 480 ASP B C 1
ATOM 7145 O O . ASP B 1 495 ? 72.337 -2.953 -2.120 1.00 65.37 480 ASP B O 1
ATOM 7150 N N . CYS B 1 496 ? 74.076 -3.422 -3.447 1.00 63.74 481 CYS B N 1
ATOM 7151 C CA . CYS B 1 496 ? 75.109 -3.226 -2.451 1.00 65.14 481 CYS B CA 1
ATOM 7152 C C . CYS B 1 496 ? 75.595 -1.772 -2.381 1.00 70.88 481 CYS B C 1
ATOM 7153 O O . CYS B 1 496 ? 76.214 -1.304 -3.341 1.00 71.45 481 CYS B O 1
ATOM 7156 N N . PRO B 1 497 ? 75.332 -1.032 -1.267 1.00 68.28 482 PRO B N 1
ATOM 7157 C CA . PRO B 1 497 ? 75.826 0.364 -1.182 1.00 67.97 482 PRO B CA 1
ATOM 7158 C C . PRO B 1 497 ? 77.354 0.443 -1.089 1.00 70.60 482 PRO B C 1
ATOM 7159 O O . PRO B 1 497 ? 77.973 -0.354 -0.378 1.00 69.05 482 PRO B O 1
ATOM 7163 N N . PHE B 1 498 ? 77.952 1.398 -1.832 1.00 66.75 483 PHE B N 1
ATOM 7164 C CA . PHE B 1 498 ? 79.390 1.632 -1.892 1.00 66.96 483 PHE B CA 1
ATOM 7165 C C . PHE B 1 498 ? 79.737 3.077 -1.520 1.00 70.98 483 PHE B C 1
ATOM 7166 O O . PHE B 1 498 ? 79.290 4.037 -2.161 1.00 70.79 483 PHE B O 1
ATOM 7174 N N . GLY B 1 499 ? 80.576 3.207 -0.514 1.00 66.91 484 GLY B N 1
ATOM 7175 C CA . GLY B 1 499 ? 81.019 4.497 -0.023 1.00 67.86 484 GLY B CA 1
ATOM 7176 C C . GLY B 1 499 ? 82.146 4.383 0.971 1.00 72.13 484 GLY B C 1
ATOM 7177 O O . GLY B 1 499 ? 82.310 3.342 1.612 1.00 71.12 484 GLY B O 1
ATOM 7178 N N . GLY B 1 500 ? 82.890 5.474 1.126 1.00 68.32 485 GLY B N 1
ATOM 7179 C CA . GLY B 1 500 ? 84.016 5.496 2.038 1.00 68.60 485 GLY B CA 1
ATOM 7180 C C . GLY B 1 500 ? 83.681 5.792 3.477 1.00 74.65 485 GLY B C 1
ATOM 7181 O O . GLY B 1 500 ? 82.540 6.097 3.826 1.00 75.94 485 GLY B O 1
ATOM 7182 N N . ARG B 1 501 ? 84.702 5.692 4.313 1.00 72.42 486 ARG B N 1
ATOM 7183 C CA . ARG B 1 501 ? 84.746 6.028 5.728 1.00 72.26 486 ARG B CA 1
ATOM 7184 C C . ARG B 1 501 ? 86.055 6.816 5.881 1.00 79.61 486 ARG B C 1
ATOM 7185 O O . ARG B 1 501 ? 86.948 6.681 5.030 1.00 81.08 486 ARG B O 1
ATOM 7193 N N . LYS B 1 502 ? 86.174 7.651 6.932 1.00 76.42 487 LYS B N 1
ATOM 7194 C CA . LYS B 1 502 ? 87.384 8.448 7.178 1.00 76.60 487 LYS B CA 1
ATOM 7195 C C . LYS B 1 502 ? 87.696 9.344 5.951 1.00 81.93 487 LYS B C 1
ATOM 7196 O O . LYS B 1 502 ? 86.765 9.960 5.428 1.00 82.18 487 LYS B O 1
ATOM 7202 N N . MET B 1 503 ? 88.960 9.397 5.461 1.00 79.56 488 MET B N 1
ATOM 7203 C CA . MET B 1 503 ? 89.302 10.238 4.301 1.00 78.35 488 MET B CA 1
ATOM 7204 C C . MET B 1 503 ? 88.974 9.647 2.913 1.00 81.81 488 MET B C 1
ATOM 7205 O O . MET B 1 503 ? 89.295 10.258 1.891 1.00 82.14 488 MET B O 1
ATOM 7210 N N . SER B 1 504 ? 88.268 8.502 2.884 1.00 76.54 489 SER B N 1
ATOM 7211 C CA . SER B 1 504 ? 87.805 7.881 1.649 1.00 75.35 489 SER B CA 1
ATOM 7212 C C . SER B 1 504 ? 86.416 8.436 1.257 1.00 80.36 489 SER B C 1
ATOM 7213 O O . SER B 1 504 ? 85.874 8.102 0.197 1.00 79.38 489 SER B O 1
ATOM 7216 N N . GLY B 1 505 ? 85.869 9.290 2.120 1.00 77.58 490 GLY B N 1
ATOM 7217 C CA . GLY B 1 505 ? 84.631 10.002 1.864 1.00 76.84 490 GLY B CA 1
ATOM 7218 C C . GLY B 1 505 ? 83.441 9.656 2.714 1.00 81.20 490 GLY B C 1
ATOM 7219 O O . GLY B 1 505 ? 83.564 9.110 3.813 1.00 81.74 490 GLY B O 1
ATOM 7220 N N . PHE B 1 506 ? 82.273 10.011 2.180 1.00 78.09 491 PHE B N 1
ATOM 7221 C CA . PHE B 1 506 ? 80.942 9.831 2.763 1.00 77.46 491 PHE B CA 1
ATOM 7222 C C . PHE B 1 506 ? 79.895 9.861 1.634 1.00 80.19 491 PHE B C 1
ATOM 7223 O O . PHE B 1 506 ? 80.104 10.516 0.606 1.00 80.74 491 PHE B O 1
ATOM 7231 N N . GLY B 1 507 ? 78.790 9.152 1.838 1.00 75.15 492 GLY B N 1
ATOM 7232 C CA . GLY B 1 507 ? 77.725 9.042 0.850 1.00 73.42 492 GLY B CA 1
ATOM 7233 C C . GLY B 1 507 ? 77.812 7.716 0.121 1.00 73.91 492 GLY B C 1
ATOM 7234 O O . GLY B 1 507 ? 78.903 7.175 -0.058 1.00 73.08 492 GLY B O 1
ATOM 7235 N N . LYS B 1 508 ? 76.662 7.175 -0.284 1.00 68.88 493 LYS B N 1
ATOM 7236 C CA . LYS B 1 508 ? 76.611 5.879 -0.946 1.00 66.90 493 LYS B CA 1
ATOM 7237 C C . LYS B 1 508 ? 76.269 5.945 -2.411 1.00 69.26 493 LYS B C 1
ATOM 7238 O O . LYS B 1 508 ? 75.327 6.633 -2.805 1.00 65.65 493 LYS B O 1
ATOM 7244 N N . ASP B 1 509 ? 77.043 5.201 -3.208 1.00 66.78 494 ASP B N 1
ATOM 7245 C CA . ASP B 1 509 ? 76.792 4.954 -4.620 1.00 66.54 494 ASP B CA 1
ATOM 7246 C C . ASP B 1 509 ? 76.289 3.515 -4.650 1.00 68.56 494 ASP B C 1
ATOM 7247 O O . ASP B 1 509 ? 76.786 2.694 -3.881 1.00 68.21 494 ASP B O 1
ATOM 7252 N N . GLU B 1 510 ? 75.239 3.238 -5.445 1.00 63.06 495 GLU B N 1
ATOM 7253 C CA . GLU B 1 510 ? 74.570 1.926 -5.542 1.00 61.34 495 GLU B CA 1
ATOM 7254 C C . GLU B 1 510 ? 73.649 1.617 -4.332 1.00 65.52 495 GLU B C 1
ATOM 7255 O O . GLU B 1 510 ? 73.759 2.243 -3.267 1.00 64.98 495 GLU B O 1
ATOM 7261 N N . GLY B 1 511 ? 72.746 0.659 -4.526 1.00 60.57 496 GLY B N 1
ATOM 7262 C CA . GLY B 1 511 ? 71.761 0.293 -3.525 1.00 60.20 496 GLY B CA 1
ATOM 7263 C C . GLY B 1 511 ? 70.630 1.302 -3.523 1.00 66.89 496 GLY B C 1
ATOM 7264 O O . GLY B 1 511 ? 70.713 2.331 -4.204 1.00 67.26 496 GLY B O 1
ATOM 7265 N N . MET B 1 512 ? 69.580 1.049 -2.724 1.00 64.09 497 MET B N 1
ATOM 7266 C CA . MET B 1 512 ? 68.471 2.006 -2.601 1.00 64.06 497 MET B CA 1
ATOM 7267 C C . MET B 1 512 ? 68.969 3.263 -1.886 1.00 71.79 497 MET B C 1
ATOM 7268 O O . MET B 1 512 ? 68.378 4.337 -2.024 1.00 73.95 497 MET B O 1
ATOM 7273 N N . HIS B 1 513 ? 70.106 3.110 -1.165 1.00 68.56 498 HIS B N 1
ATOM 7274 C CA . HIS B 1 513 ? 70.843 4.113 -0.390 1.00 69.20 498 HIS B CA 1
ATOM 7275 C C . HIS B 1 513 ? 71.309 5.286 -1.266 1.00 74.01 498 HIS B C 1
ATOM 7276 O O . HIS B 1 513 ? 71.411 6.405 -0.773 1.00 74.51 498 HIS B O 1
ATOM 7283 N N . ALA B 1 514 ? 71.639 5.019 -2.549 1.00 70.33 499 ALA B N 1
ATOM 7284 C CA . ALA B 1 514 ? 72.127 5.994 -3.521 1.00 69.48 499 ALA B CA 1
ATOM 7285 C C . ALA B 1 514 ? 71.133 7.080 -3.841 1.00 73.94 499 ALA B C 1
ATOM 7286 O O . ALA B 1 514 ? 71.532 8.199 -4.143 1.00 75.86 499 ALA B O 1
ATOM 7288 N N . LEU B 1 515 ? 69.841 6.755 -3.770 1.00 70.41 500 LEU B N 1
ATOM 7289 C CA . LEU B 1 515 ? 68.734 7.662 -4.071 1.00 69.22 500 LEU B CA 1
ATOM 7290 C C . LEU B 1 515 ? 68.642 8.871 -3.143 1.00 72.21 500 LEU B C 1
ATOM 7291 O O . LEU B 1 515 ? 68.184 9.921 -3.590 1.00 71.99 500 LEU B O 1
ATOM 7296 N N . ASP B 1 516 ? 69.050 8.708 -1.857 1.00 68.43 501 ASP B N 1
ATOM 7297 C CA . ASP B 1 516 ? 68.992 9.718 -0.794 1.00 69.06 501 ASP B CA 1
ATOM 7298 C C . ASP B 1 516 ? 69.547 11.080 -1.165 1.00 75.57 501 ASP B C 1
ATOM 7299 O O . ASP B 1 516 ? 68.905 12.091 -0.857 1.00 77.79 501 ASP B O 1
ATOM 7304 N N . LYS B 1 517 ? 70.730 11.120 -1.818 1.00 70.36 502 LYS B N 1
ATOM 7305 C CA . LYS B 1 517 ? 71.393 12.366 -2.225 1.00 69.84 502 LYS B CA 1
ATOM 7306 C C . LYS B 1 517 ? 70.659 13.156 -3.321 1.00 73.33 502 LYS B C 1
ATOM 7307 O O . LYS B 1 517 ? 70.976 14.330 -3.540 1.00 73.52 502 LYS B O 1
ATOM 7313 N N . TYR B 1 518 ? 69.712 12.509 -4.025 1.00 68.32 503 TYR B N 1
ATOM 7314 C CA . TYR B 1 518 ? 68.962 13.105 -5.138 1.00 67.88 503 TYR B CA 1
ATOM 7315 C C . TYR B 1 518 ? 67.519 13.388 -4.784 1.00 72.16 503 TYR B C 1
ATOM 7316 O O . TYR B 1 518 ? 66.721 13.733 -5.658 1.00 70.62 503 TYR B O 1
ATOM 7325 N N . LEU B 1 519 ? 67.168 13.186 -3.513 1.00 70.11 504 LEU B N 1
ATOM 7326 C CA . LEU B 1 519 ? 65.799 13.379 -3.052 1.00 69.41 504 LEU B CA 1
ATOM 7327 C C . LEU B 1 519 ? 65.713 14.414 -1.963 1.00 73.87 504 LEU B C 1
ATOM 7328 O O . LEU B 1 519 ? 66.629 14.524 -1.151 1.00 74.32 504 LEU B O 1
ATOM 7333 N N . ALA B 1 520 ? 64.600 15.160 -1.949 1.00 69.22 505 ALA B N 1
ATOM 7334 C CA . ALA B 1 520 ? 64.296 16.133 -0.925 1.00 70.05 505 ALA B CA 1
ATOM 7335 C C . ALA B 1 520 ? 63.244 15.487 -0.035 1.00 74.06 505 ALA B C 1
ATOM 7336 O O . ALA B 1 520 ? 62.188 15.063 -0.528 1.00 73.88 505 ALA B O 1
ATOM 7338 N N . VAL B 1 521 ? 63.562 15.344 1.261 1.00 69.94 506 VAL B N 1
ATOM 7339 C CA . VAL B 1 521 ? 62.631 14.784 2.234 1.00 69.32 506 VAL B CA 1
ATOM 7340 C C . VAL B 1 521 ? 61.881 15.965 2.838 1.00 74.56 506 VAL B C 1
ATOM 7341 O O . VAL B 1 521 ? 62.492 16.866 3.423 1.00 77.35 506 VAL B O 1
ATOM 7345 N N . LYS B 1 522 ? 60.566 16.005 2.598 1.00 68.65 507 LYS B N 1
ATOM 7346 C CA . LYS B 1 522 ? 59.686 17.064 3.059 1.00 68.18 507 LYS B CA 1
ATOM 7347 C C . LYS B 1 522 ? 58.703 16.522 4.109 1.00 71.76 507 LYS B C 1
ATOM 7348 O O . LYS B 1 522 ? 57.921 15.614 3.809 1.00 69.79 507 LYS B O 1
ATOM 7354 N N . SER B 1 523 ? 58.741 17.085 5.329 1.00 68.57 508 SER B N 1
ATOM 7355 C CA . SER B 1 523 ? 57.816 16.712 6.395 1.00 68.34 508 SER B CA 1
ATOM 7356 C C . SER B 1 523 ? 56.557 17.586 6.290 1.00 73.74 508 SER B C 1
ATOM 7357 O O . SER B 1 523 ? 56.654 18.797 6.063 1.00 74.84 508 SER B O 1
ATOM 7360 N N . VAL B 1 524 ? 55.375 16.955 6.359 1.00 69.51 509 VAL B N 1
ATOM 7361 C CA . VAL B 1 524 ? 54.073 17.621 6.224 1.00 69.46 509 VAL B CA 1
ATOM 7362 C C . VAL B 1 524 ? 53.220 17.299 7.452 1.00 73.09 509 VAL B C 1
ATOM 7363 O O . VAL B 1 524 ? 53.011 16.125 7.761 1.00 71.22 509 VAL B O 1
ATOM 7367 N N . VAL B 1 525 ? 52.739 18.343 8.149 1.00 71.26 510 VAL B N 1
ATOM 7368 C CA . VAL B 1 525 ? 51.951 18.218 9.386 1.00 70.66 510 VAL B CA 1
ATOM 7369 C C . VAL B 1 525 ? 50.622 18.969 9.304 1.00 74.10 510 VAL B C 1
ATOM 7370 O O . VAL B 1 525 ? 50.587 20.125 8.889 1.00 74.45 510 VAL B O 1
ATOM 7374 N N . THR B 1 526 ? 49.535 18.306 9.706 1.00 70.71 511 THR B N 1
ATOM 7375 C CA . THR B 1 526 ? 48.201 18.888 9.756 1.00 72.41 511 THR B CA 1
ATOM 7376 C C . THR B 1 526 ? 47.429 18.399 10.982 1.00 77.07 511 THR B C 1
ATOM 7377 O O . THR B 1 526 ? 47.574 17.232 11.335 1.00 76.15 511 THR B O 1
ATOM 7381 N N . PRO B 1 527 ? 46.582 19.234 11.629 1.00 75.90 512 PRO B N 1
ATOM 7382 C CA . PRO B 1 527 ? 45.770 18.714 12.743 1.00 76.36 512 PRO B CA 1
ATOM 7383 C C . PRO B 1 527 ? 44.692 17.748 12.246 1.00 80.90 512 PRO B C 1
ATOM 7384 O O . PRO B 1 527 ? 44.316 17.764 11.074 1.00 81.56 512 PRO B O 1
ATOM 7388 N N . LEU B 1 528 ? 44.184 16.923 13.150 1.00 77.01 513 LEU B N 1
ATOM 7389 C CA . LEU B 1 528 ? 43.091 15.999 12.870 1.00 75.62 513 LEU B CA 1
ATOM 7390 C C . LEU B 1 528 ? 41.941 16.381 13.752 1.00 81.87 513 LEU B C 1
ATOM 7391 O O . LEU B 1 528 ? 42.162 16.800 14.892 1.00 84.15 513 LEU B O 1
ATOM 7396 N N . ARG B 1 529 ? 40.715 16.275 13.234 1.00 77.60 514 ARG B N 1
ATOM 7397 C CA . ARG B 1 529 ? 39.535 16.554 14.040 1.00 78.60 514 ARG B CA 1
ATOM 7398 C C . ARG B 1 529 ? 38.843 15.225 14.319 1.00 81.23 514 ARG B C 1
ATOM 7399 O O . ARG B 1 529 ? 38.467 14.513 13.385 1.00 79.38 514 ARG B O 1
ATOM 7407 N N . ALA B 1 530 ? 38.755 14.862 15.609 1.00 79.56 515 ALA B N 1
ATOM 7408 C CA . ALA B 1 530 ? 38.089 13.661 16.139 1.00 79.64 515 ALA B CA 1
ATOM 7409 C C . ALA B 1 530 ? 38.458 12.317 15.461 1.00 82.47 515 ALA B C 1
ATOM 7410 O O . ALA B 1 530 ? 37.585 11.516 15.109 1.00 81.21 515 ALA B O 1
ATOM 7412 N N . SER B 1 531 ? 39.763 12.076 15.282 1.00 78.95 516 SER B N 1
ATOM 7413 C CA . SER B 1 531 ? 40.227 10.814 14.718 1.00 76.48 516 SER B CA 1
ATOM 7414 C C . SER B 1 531 ? 40.017 9.724 15.795 1.00 79.17 516 SER B C 1
ATOM 7415 O O . SER B 1 531 ? 40.429 9.930 16.944 1.00 78.57 516 SER B O 1
ATOM 7418 N N . PRO B 1 532 ? 39.339 8.590 15.471 1.00 75.26 517 PRO B N 1
ATOM 7419 C CA . PRO B 1 532 ? 39.118 7.547 16.502 1.00 74.12 517 PRO B CA 1
ATOM 7420 C C . PRO B 1 532 ? 40.395 6.835 16.990 1.00 74.30 517 PRO B C 1
ATOM 7421 O O . PRO B 1 532 ? 40.380 6.164 18.017 1.00 73.96 517 PRO B O 1
ATOM 7425 N N . TRP B 1 533 ? 41.500 7.022 16.272 1.00 68.76 518 TRP B N 1
ATOM 7426 C CA . TRP B 1 533 ? 42.823 6.487 16.594 1.00 67.21 518 TRP B CA 1
ATOM 7427 C C . TRP B 1 533 ? 43.898 7.489 16.161 1.00 71.98 518 TRP B C 1
ATOM 7428 O O . TRP B 1 533 ? 43.656 8.296 15.262 1.00 71.60 518 TRP B O 1
ATOM 7439 N N . ILE B 1 534 ? 45.084 7.417 16.795 1.00 70.34 519 ILE B N 1
ATOM 7440 C CA . ILE B 1 534 ? 46.306 8.171 16.464 1.00 75.37 519 ILE B CA 1
ATOM 7441 C C . ILE B 1 534 ? 47.528 7.255 16.666 1.00 86.62 519 ILE B C 1
ATOM 7442 O O . ILE B 1 534 ? 48.489 7.378 15.878 1.00 88.20 519 ILE B O 1
ATOM 7448 N N . LEU C 1 42 ? 67.733 -22.104 49.192 1.00 128.29 27 LEU C N 1
ATOM 7449 C CA . LEU C 1 42 ? 66.296 -21.978 49.434 1.00 127.75 27 LEU C CA 1
ATOM 7450 C C . LEU C 1 42 ? 65.708 -20.746 48.723 1.00 129.44 27 LEU C C 1
ATOM 7451 O O . LEU C 1 42 ? 66.440 -19.807 48.394 1.00 129.13 27 LEU C O 1
ATOM 7456 N N . PHE C 1 43 ? 64.384 -20.768 48.482 1.00 123.78 28 PHE C N 1
ATOM 7457 C CA . PHE C 1 43 ? 63.614 -19.687 47.864 1.00 121.83 28 PHE C CA 1
ATOM 7458 C C . PHE C 1 43 ? 62.269 -19.539 48.582 1.00 125.23 28 PHE C C 1
ATOM 7459 O O . PHE C 1 43 ? 61.755 -20.518 49.132 1.00 125.08 28 PHE C O 1
ATOM 7467 N N . ASP C 1 44 ? 61.708 -18.318 48.586 1.00 121.28 29 ASP C N 1
ATOM 7468 C CA . ASP C 1 44 ? 60.442 -18.039 49.256 1.00 121.72 29 ASP C CA 1
ATOM 7469 C C . ASP C 1 44 ? 59.223 -18.371 48.399 1.00 124.89 29 ASP C C 1
ATOM 7470 O O . ASP C 1 44 ? 59.105 -17.890 47.268 1.00 123.64 29 ASP C O 1
ATOM 7475 N N . VAL C 1 45 ? 58.333 -19.225 48.943 1.00 121.37 30 VAL C N 1
ATOM 7476 C CA . VAL C 1 45 ? 57.077 -19.640 48.314 1.00 119.56 30 VAL C CA 1
ATOM 7477 C C . VAL C 1 45 ? 56.163 -18.397 48.310 1.00 122.91 30 VAL C C 1
ATOM 7478 O O . VAL C 1 45 ? 56.012 -17.751 49.352 1.00 124.13 30 VAL C O 1
ATOM 7482 N N . PRO C 1 46 ? 55.618 -17.994 47.143 1.00 117.02 31 PRO C N 1
ATOM 7483 C CA . PRO C 1 46 ? 54.823 -16.758 47.108 1.00 116.22 31 PRO C CA 1
ATOM 7484 C C . PRO C 1 46 ? 53.408 -16.860 47.660 1.00 118.74 31 PRO C C 1
ATOM 7485 O O . PRO C 1 46 ? 52.861 -17.956 47.823 1.00 118.68 31 PRO C O 1
ATOM 7489 N N . GLU C 1 47 ? 52.814 -15.687 47.913 1.00 113.81 32 GLU C N 1
ATOM 7490 C CA . GLU C 1 47 ? 51.433 -15.554 48.348 1.00 113.39 32 GLU C CA 1
ATOM 7491 C C . GLU C 1 47 ? 50.581 -15.592 47.072 1.00 113.01 32 GLU C C 1
ATOM 7492 O O . GLU C 1 47 ? 50.979 -15.009 46.056 1.00 112.30 32 GLU C O 1
ATOM 7498 N N . ILE C 1 48 ? 49.449 -16.305 47.093 1.00 106.05 33 ILE C N 1
ATOM 7499 C CA . ILE C 1 48 ? 48.564 -16.299 45.927 1.00 102.90 33 ILE C CA 1
ATOM 7500 C C . ILE C 1 48 ? 47.494 -15.248 46.196 1.00 105.22 33 ILE C C 1
ATOM 7501 O O . ILE C 1 48 ? 46.699 -15.396 47.122 1.00 106.85 33 ILE C O 1
ATOM 7506 N N . ARG C 1 49 ? 47.524 -14.160 45.422 1.00 98.68 34 ARG C N 1
ATOM 7507 C CA . ARG C 1 49 ? 46.656 -12.999 45.599 1.00 97.73 34 ARG C CA 1
ATOM 7508 C C . ARG C 1 49 ? 45.591 -12.848 44.524 1.00 98.20 34 ARG C C 1
ATOM 7509 O O . ARG C 1 49 ? 44.498 -12.358 44.809 1.00 97.48 34 ARG C O 1
ATOM 7517 N N . PHE C 1 50 ? 45.919 -13.234 43.282 1.00 92.94 35 PHE C N 1
ATOM 7518 C CA . PHE C 1 50 ? 45.025 -13.067 42.139 1.00 90.84 35 PHE C CA 1
ATOM 7519 C C . PHE C 1 50 ? 44.595 -14.405 41.590 1.00 93.88 35 PHE C C 1
ATOM 7520 O O . PHE C 1 50 ? 45.408 -15.134 41.003 1.00 93.42 35 PHE C O 1
ATOM 7528 N N . THR C 1 51 ? 43.312 -14.746 41.836 1.00 89.73 36 THR C N 1
ATOM 7529 C CA . THR C 1 51 ? 42.697 -16.022 41.446 1.00 88.27 36 THR C CA 1
ATOM 7530 C C . THR C 1 51 ? 41.422 -15.853 40.626 1.00 90.09 36 THR C C 1
ATOM 7531 O O . THR C 1 51 ? 40.923 -16.842 40.101 1.00 90.51 36 THR C O 1
ATOM 7535 N N . LYS C 1 52 ? 40.884 -14.626 40.521 1.00 85.20 37 LYS C N 1
ATOM 7536 C CA . LYS C 1 52 ? 39.649 -14.338 39.764 1.00 83.69 37 LYS C CA 1
ATOM 7537 C C . LYS C 1 52 ? 39.955 -13.925 38.310 1.00 82.93 37 LYS C C 1
ATOM 7538 O O . LYS C 1 52 ? 41.117 -13.685 37.989 1.00 80.13 37 LYS C O 1
ATOM 7544 N N . LEU C 1 53 ? 38.919 -13.844 37.434 1.00 78.59 38 LEU C N 1
ATOM 7545 C CA . LEU C 1 53 ? 39.080 -13.388 36.036 1.00 76.86 38 LEU C CA 1
ATOM 7546 C C . LEU C 1 53 ? 39.332 -11.867 36.038 1.00 82.44 38 LEU C C 1
ATOM 7547 O O . LEU C 1 53 ? 38.824 -11.165 36.916 1.00 84.42 38 LEU C O 1
ATOM 7552 N N . PHE C 1 54 ? 40.093 -11.349 35.071 1.00 77.01 39 PHE C N 1
ATOM 7553 C CA . PHE C 1 54 ? 40.301 -9.907 35.011 1.00 76.69 39 PHE C CA 1
ATOM 7554 C C . PHE C 1 54 ? 39.545 -9.346 33.800 1.0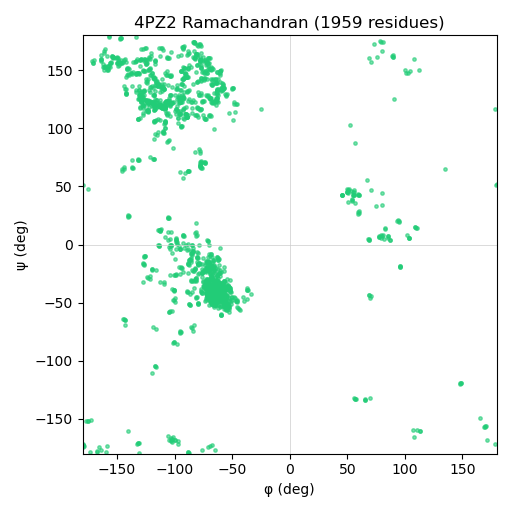0 81.01 39 PHE C C 1
ATOM 7555 O O . PHE C 1 54 ? 39.946 -9.565 32.659 1.00 79.37 39 PHE C O 1
ATOM 7563 N N . ILE C 1 55 ? 38.399 -8.698 34.060 1.00 79.99 40 ILE C N 1
ATOM 7564 C CA . ILE C 1 55 ? 37.507 -8.121 33.043 1.00 79.59 40 ILE C CA 1
ATOM 7565 C C . ILE C 1 55 ? 37.201 -6.660 33.391 1.00 85.61 40 ILE C C 1
ATOM 7566 O O . ILE C 1 55 ? 36.789 -6.358 34.514 1.00 87.18 40 ILE C O 1
ATOM 7571 N N . ASN C 1 56 ? 37.410 -5.765 32.411 1.00 81.87 41 ASN C N 1
ATOM 7572 C CA . ASN C 1 56 ? 37.164 -4.324 32.495 1.00 82.34 41 ASN C CA 1
ATOM 7573 C C . ASN C 1 56 ? 37.780 -3.643 33.731 1.00 85.03 41 ASN C C 1
ATOM 7574 O O . ASN C 1 56 ? 37.129 -2.839 34.388 1.00 85.29 41 ASN C O 1
ATOM 7579 N N . GLY C 1 57 ? 39.038 -3.989 34.009 1.00 80.33 42 GLY C N 1
ATOM 7580 C CA . GLY C 1 57 ? 39.827 -3.458 35.113 1.00 80.69 42 GLY C CA 1
ATOM 7581 C C . GLY C 1 57 ? 39.521 -4.033 36.480 1.00 85.35 42 GLY C C 1
ATOM 7582 O O . GLY C 1 57 ? 40.058 -3.552 37.474 1.00 85.22 42 GLY C O 1
ATOM 7583 N N . SER C 1 58 ? 38.670 -5.062 36.551 1.00 82.56 43 SER C N 1
ATOM 7584 C CA . SER C 1 58 ? 38.295 -5.652 37.833 1.00 83.66 43 SER C CA 1
ATOM 7585 C C . SER C 1 58 ? 38.491 -7.165 37.890 1.00 86.42 43 SER C C 1
ATOM 7586 O O . SER C 1 58 ? 38.363 -7.853 36.870 1.00 83.85 43 SER C O 1
ATOM 7589 N N . PHE C 1 59 ? 38.768 -7.678 39.108 1.00 83.96 44 PHE C N 1
ATOM 7590 C CA . PHE C 1 59 ? 38.882 -9.108 39.375 1.00 83.03 44 PHE C CA 1
ATOM 7591 C C . PHE C 1 59 ? 37.493 -9.604 39.745 1.00 87.05 44 PHE C C 1
ATOM 7592 O O . PHE C 1 59 ? 36.941 -9.210 40.770 1.00 88.81 44 PHE C O 1
ATOM 7600 N N . VAL C 1 60 ? 36.893 -10.390 38.846 1.00 81.48 45 VAL C N 1
ATOM 7601 C CA . VAL C 1 60 ? 35.528 -10.904 38.976 1.00 80.81 45 VAL C CA 1
ATOM 7602 C C . VAL C 1 60 ? 35.495 -12.419 38.873 1.00 84.71 45 VAL C C 1
ATOM 7603 O O . VAL C 1 60 ? 36.391 -13.019 38.276 1.00 83.48 45 VAL C O 1
ATOM 7607 N N . ASP C 1 61 ? 34.449 -13.030 39.446 1.00 82.67 46 ASP C N 1
ATOM 7608 C CA . ASP C 1 61 ? 34.230 -14.470 39.395 1.00 83.19 46 ASP C CA 1
ATOM 7609 C C . ASP C 1 61 ? 33.589 -14.816 38.066 1.00 87.09 46 ASP C C 1
ATOM 7610 O O . ASP C 1 61 ? 33.041 -13.935 37.397 1.00 87.35 46 ASP C O 1
ATOM 7615 N N . ALA C 1 62 ? 33.607 -16.100 37.702 1.00 83.05 47 ALA C N 1
ATOM 7616 C CA . ALA C 1 62 ? 32.951 -16.573 36.488 1.00 81.53 47 ALA C CA 1
ATOM 7617 C C . ALA C 1 62 ? 31.432 -16.466 36.703 1.00 87.35 47 ALA C C 1
ATOM 7618 O O . ALA C 1 62 ? 30.975 -16.550 37.843 1.00 88.18 47 ALA C O 1
ATOM 7620 N N . VAL C 1 63 ? 30.662 -16.256 35.620 1.00 84.91 48 VAL C N 1
ATOM 7621 C CA . VAL C 1 63 ? 29.194 -16.151 35.631 1.00 85.88 48 VAL C CA 1
ATOM 7622 C C . VAL C 1 63 ? 28.574 -17.363 36.363 1.00 91.51 48 VAL C C 1
ATOM 7623 O O . VAL C 1 63 ? 27.665 -17.183 37.177 1.00 93.05 48 VAL C O 1
ATOM 7627 N N . SER C 1 64 ? 29.141 -18.569 36.127 1.00 86.96 49 SER C N 1
ATOM 7628 C CA . SER C 1 64 ? 28.746 -19.845 36.726 1.00 86.88 49 SER C CA 1
ATOM 7629 C C . SER C 1 64 ? 29.169 -19.989 38.201 1.00 92.89 49 SER C C 1
ATOM 7630 O O . SER C 1 64 ? 28.588 -20.803 38.927 1.00 94.54 49 SER C O 1
ATOM 7633 N N . GLY C 1 65 ? 30.185 -19.232 38.617 1.00 88.11 50 GLY C N 1
ATOM 7634 C CA . GLY C 1 65 ? 30.728 -19.312 39.969 1.00 88.51 50 GLY C CA 1
ATOM 7635 C C . GLY C 1 65 ? 31.682 -20.488 40.120 1.00 90.86 50 GLY C C 1
ATOM 7636 O O . GLY C 1 65 ? 32.146 -20.791 41.231 1.00 90.55 50 GLY C O 1
ATOM 7637 N N . ARG C 1 66 ? 31.989 -21.154 38.978 1.00 84.66 51 ARG C N 1
ATOM 7638 C CA . ARG C 1 66 ? 32.877 -22.305 38.912 1.00 83.47 51 ARG C CA 1
ATOM 7639 C C . ARG C 1 66 ? 34.350 -21.921 39.042 1.00 87.26 51 ARG C C 1
ATOM 7640 O O . ARG C 1 66 ? 34.764 -20.826 38.631 1.00 86.97 51 ARG C O 1
ATOM 7648 N N . THR C 1 67 ? 35.137 -22.843 39.624 1.00 82.70 52 THR C N 1
ATOM 7649 C CA . THR C 1 67 ? 36.580 -22.723 39.777 1.00 81.44 52 THR C CA 1
ATOM 7650 C C . THR C 1 67 ? 37.250 -23.996 39.279 1.00 84.27 52 THR C C 1
ATOM 7651 O O . THR C 1 67 ? 36.602 -25.036 39.170 1.00 84.95 52 THR C O 1
ATOM 7655 N N . PHE C 1 68 ? 38.542 -23.903 38.942 1.00 78.95 53 PHE C N 1
ATOM 7656 C CA . PHE C 1 68 ? 39.378 -25.038 38.541 1.00 77.21 53 PHE C CA 1
ATOM 7657 C C . PHE C 1 68 ? 40.654 -24.904 39.358 1.00 81.43 53 PHE C C 1
ATOM 7658 O O . PHE C 1 68 ? 41.052 -23.789 39.695 1.00 80.73 53 PHE C O 1
ATOM 7666 N N . ASP C 1 69 ? 41.265 -26.024 39.717 1.00 78.57 54 ASP C N 1
ATOM 7667 C CA . ASP C 1 69 ? 42.471 -25.992 40.526 1.00 78.66 54 ASP C CA 1
ATOM 7668 C C . ASP C 1 69 ? 43.737 -25.962 39.711 1.00 82.99 54 ASP C C 1
ATOM 7669 O O . ASP C 1 69 ? 43.827 -26.602 38.662 1.00 83.47 54 ASP C O 1
ATOM 7674 N N . THR C 1 70 ? 44.731 -25.224 40.217 1.00 79.27 55 THR C N 1
ATOM 7675 C CA . THR C 1 70 ? 46.099 -25.192 39.712 1.00 77.99 55 THR C CA 1
ATOM 7676 C C . THR C 1 70 ? 46.937 -25.917 40.779 1.00 82.41 55 THR C C 1
ATOM 7677 O O . THR C 1 70 ? 46.707 -25.726 41.976 1.00 83.84 55 THR C O 1
ATOM 7681 N N . ARG C 1 71 ? 47.814 -26.821 40.356 1.00 77.96 56 ARG C N 1
ATOM 7682 C CA . ARG C 1 71 ? 48.593 -27.629 41.286 1.00 78.60 56 ARG C CA 1
ATOM 7683 C C . ARG C 1 71 ? 50.089 -27.401 41.212 1.00 84.53 56 ARG C C 1
ATOM 7684 O O . ARG C 1 71 ? 50.608 -26.897 40.210 1.00 83.45 56 ARG C O 1
ATOM 7692 N N . ASP C 1 72 ? 50.770 -27.752 42.315 1.00 84.11 57 ASP C N 1
ATOM 7693 C CA . ASP C 1 72 ? 52.211 -27.647 42.449 1.00 84.72 57 ASP C CA 1
ATOM 7694 C C . ASP C 1 72 ? 52.854 -28.945 41.950 1.00 89.76 57 ASP C C 1
ATOM 7695 O O . ASP C 1 72 ? 52.721 -29.978 42.614 1.00 89.91 57 ASP C O 1
ATOM 7700 N N . PRO C 1 73 ? 53.559 -28.922 40.787 1.00 86.14 58 PRO C N 1
ATOM 7701 C CA . PRO C 1 73 ? 54.176 -30.163 40.288 1.00 86.28 58 PRO C CA 1
ATOM 7702 C C . PRO C 1 73 ? 55.161 -30.860 41.240 1.00 92.57 58 PRO C C 1
ATOM 7703 O O . PRO C 1 73 ? 55.385 -32.057 41.088 1.00 93.35 58 PRO C O 1
ATOM 7707 N N . ARG C 1 74 ? 55.700 -30.146 42.236 1.00 90.21 59 ARG C N 1
ATOM 7708 C CA . ARG C 1 74 ? 56.648 -30.700 43.211 1.00 91.86 59 ARG C CA 1
ATOM 7709 C C . ARG C 1 74 ? 55.964 -31.629 44.214 1.00 99.37 59 ARG C C 1
ATOM 7710 O O . ARG C 1 74 ? 56.623 -32.521 44.754 1.00 101.91 59 ARG C O 1
ATOM 7718 N N . THR C 1 75 ? 54.668 -31.382 44.510 1.00 95.19 60 THR C N 1
ATOM 7719 C CA . THR C 1 75 ? 53.884 -32.128 45.507 1.00 96.19 60 THR C CA 1
ATOM 7720 C C . THR C 1 75 ? 52.618 -32.802 44.956 1.00 99.94 60 THR C C 1
ATOM 7721 O O . THR C 1 75 ? 52.150 -33.792 45.536 1.00 100.08 60 THR C O 1
ATOM 7725 N N . GLY C 1 76 ? 52.063 -32.229 43.880 1.00 94.66 61 GLY C N 1
ATOM 7726 C CA . GLY C 1 76 ? 50.823 -32.669 43.250 1.00 92.87 61 GLY C CA 1
ATOM 7727 C C . GLY C 1 76 ? 49.593 -32.065 43.901 1.00 95.28 61 GLY C C 1
ATOM 7728 O O . GLY C 1 76 ? 48.468 -32.419 43.537 1.00 93.51 61 GLY C O 1
ATOM 7729 N N . GLY C 1 77 ? 49.817 -31.153 44.861 1.00 92.16 62 GLY C N 1
ATOM 7730 C CA . GLY C 1 77 ? 48.779 -30.475 45.634 1.00 91.66 62 GLY C CA 1
ATOM 7731 C C . GLY C 1 77 ? 48.311 -29.156 45.058 1.00 91.77 62 GLY C C 1
ATOM 7732 O O . GLY C 1 77 ? 49.078 -28.461 44.392 1.00 89.41 62 GLY C O 1
ATOM 7733 N N . VAL C 1 78 ? 47.043 -28.796 45.348 1.00 87.87 63 VAL C N 1
ATOM 7734 C CA . VAL C 1 78 ? 46.364 -27.570 44.905 1.00 86.20 63 VAL C CA 1
ATOM 7735 C C . VAL C 1 78 ? 47.048 -26.327 45.484 1.00 91.95 63 VAL C C 1
ATOM 7736 O O . VAL C 1 78 ? 47.234 -26.229 46.702 1.00 94.50 63 VAL C O 1
ATOM 7740 N N . ILE C 1 79 ? 47.428 -25.394 44.599 1.00 87.17 64 ILE C N 1
ATOM 7741 C CA . ILE C 1 79 ? 48.060 -24.110 44.924 1.00 87.34 64 ILE C CA 1
ATOM 7742 C C . ILE C 1 79 ? 46.935 -23.104 45.175 1.00 91.27 64 ILE C C 1
ATOM 7743 O O . ILE C 1 79 ? 46.943 -22.401 46.182 1.00 92.60 64 ILE C O 1
ATOM 7748 N N . ALA C 1 80 ? 45.991 -23.019 44.227 1.00 86.70 65 ALA C N 1
ATOM 7749 C CA . ALA C 1 80 ? 44.864 -22.092 44.262 1.00 86.15 65 ALA C CA 1
ATOM 7750 C C . ALA C 1 80 ? 43.673 -22.628 43.465 1.00 87.23 65 ALA C C 1
ATOM 7751 O O . ALA C 1 80 ? 43.826 -23.507 42.619 1.00 84.89 65 ALA C O 1
ATOM 7753 N N . SER C 1 81 ? 42.489 -22.082 43.744 1.00 84.04 66 SER C N 1
ATOM 7754 C CA . SER C 1 81 ? 41.251 -22.397 43.047 1.00 82.73 66 SER C CA 1
ATOM 7755 C C . SER C 1 81 ? 40.941 -21.151 42.219 1.00 85.89 66 SER C C 1
ATOM 7756 O O . SER C 1 81 ? 40.595 -20.092 42.761 1.00 87.58 66 SER C O 1
ATOM 7759 N N . VAL C 1 82 ? 41.177 -21.261 40.918 1.00 80.18 67 VAL C N 1
ATOM 7760 C CA . VAL C 1 82 ? 41.052 -20.185 39.934 1.00 79.06 67 VAL C CA 1
ATOM 7761 C C . VAL C 1 82 ? 39.666 -20.187 39.270 1.00 82.91 67 VAL C C 1
ATOM 7762 O O . VAL C 1 82 ? 39.173 -21.259 38.914 1.00 81.96 67 VAL C O 1
ATOM 7766 N N . ALA C 1 83 ? 39.058 -18.983 39.085 1.00 80.04 68 ALA C N 1
ATOM 7767 C CA . ALA C 1 83 ? 37.765 -18.794 38.414 1.00 80.30 68 ALA C CA 1
ATOM 7768 C C . ALA C 1 83 ? 37.796 -19.416 37.006 1.00 84.14 68 ALA C C 1
ATOM 7769 O O . ALA C 1 83 ? 38.744 -19.182 36.240 1.00 82.33 68 ALA C O 1
ATOM 7771 N N . GLU C 1 84 ? 36.796 -20.264 36.707 1.00 80.93 69 GLU C N 1
ATOM 7772 C CA . GLU C 1 84 ? 36.721 -20.992 35.448 1.00 80.24 69 GLU C CA 1
ATOM 7773 C C . GLU C 1 84 ? 35.879 -20.260 34.403 1.00 84.93 69 GLU C C 1
ATOM 7774 O O . GLU C 1 84 ? 34.645 -20.308 34.457 1.00 86.33 69 GLU C O 1
ATOM 7780 N N . ALA C 1 85 ? 36.546 -19.588 33.449 1.00 80.10 70 ALA C N 1
ATOM 7781 C CA . ALA C 1 85 ? 35.855 -18.859 32.385 1.00 79.27 70 ALA C CA 1
ATOM 7782 C C . ALA C 1 85 ? 35.262 -19.807 31.348 1.00 82.17 70 ALA C C 1
ATOM 7783 O O . ALA C 1 85 ? 35.837 -20.856 31.033 1.00 80.71 70 ALA C O 1
ATOM 7785 N N . ASP C 1 86 ? 34.090 -19.428 30.846 1.00 79.40 71 ASP C N 1
ATOM 7786 C CA . ASP C 1 86 ? 33.355 -20.141 29.812 1.00 79.06 71 ASP C CA 1
ATOM 7787 C C . ASP C 1 86 ? 32.924 -19.099 28.766 1.00 82.70 71 ASP C C 1
ATOM 7788 O O . ASP C 1 86 ? 33.374 -17.953 28.840 1.00 82.28 71 ASP C O 1
ATOM 7793 N N . LYS C 1 87 ? 32.079 -19.498 27.797 1.00 79.65 72 LYS C N 1
ATOM 7794 C CA . LYS C 1 87 ? 31.557 -18.665 26.709 1.00 79.97 72 LYS C CA 1
ATOM 7795 C C . LYS C 1 87 ? 31.048 -17.280 27.162 1.00 85.76 72 LYS C C 1
ATOM 7796 O O . LYS C 1 87 ? 31.431 -16.271 26.565 1.00 85.56 72 LYS C O 1
ATOM 7802 N N . GLU C 1 88 ? 30.223 -17.242 28.228 1.00 83.38 73 GLU C N 1
ATOM 7803 C CA . GLU C 1 88 ? 29.615 -16.022 28.780 1.00 83.33 73 GLU C CA 1
ATOM 7804 C C . GLU C 1 88 ? 30.634 -15.010 29.294 1.00 84.40 73 GLU C C 1
ATOM 7805 O O . GLU C 1 88 ? 30.451 -13.803 29.095 1.00 83.53 73 GLU C O 1
ATOM 7811 N N . ASP C 1 89 ? 31.705 -15.508 29.932 1.00 79.27 74 ASP C N 1
ATOM 7812 C CA . ASP C 1 89 ? 32.805 -14.703 30.479 1.00 78.50 74 ASP C CA 1
ATOM 7813 C C . ASP C 1 89 ? 33.690 -14.132 29.372 1.00 80.24 74 ASP C C 1
ATOM 7814 O O . ASP C 1 89 ? 34.147 -12.993 29.478 1.00 80.16 74 ASP C O 1
ATOM 7819 N N . VAL C 1 90 ? 33.907 -14.916 28.301 1.00 74.81 75 VAL C N 1
ATOM 7820 C CA . VAL C 1 90 ? 34.665 -14.512 27.114 1.00 72.50 75 VAL C CA 1
ATOM 7821 C C . VAL C 1 90 ? 33.881 -13.364 26.439 1.00 78.07 75 VAL C C 1
ATOM 7822 O O . VAL C 1 90 ? 34.482 -12.346 26.083 1.00 78.71 75 VAL C O 1
ATOM 7826 N N . ASP C 1 91 ? 32.541 -13.514 26.324 1.00 74.65 76 ASP C N 1
ATOM 7827 C CA . ASP C 1 91 ? 31.640 -12.508 25.758 1.00 75.28 76 ASP C CA 1
ATOM 7828 C C . ASP C 1 91 ? 31.760 -11.160 26.486 1.00 78.87 76 ASP C C 1
ATOM 7829 O O . ASP C 1 91 ? 31.911 -10.131 25.828 1.00 77.69 76 ASP C O 1
ATOM 7834 N N . LEU C 1 92 ? 31.734 -11.191 27.841 1.00 75.86 77 LEU C N 1
ATOM 7835 C CA . LEU C 1 92 ? 31.889 -10.070 28.766 1.00 76.35 77 LEU C CA 1
ATOM 7836 C C . LEU C 1 92 ? 33.248 -9.372 28.548 1.00 78.04 77 LEU C C 1
ATOM 7837 O O . LEU C 1 92 ? 33.305 -8.143 28.440 1.00 77.46 77 LEU C O 1
ATOM 7842 N N . ALA C 1 93 ? 34.327 -10.165 28.462 1.00 72.81 78 ALA C N 1
ATOM 7843 C CA . ALA C 1 93 ? 35.680 -9.678 28.220 1.00 71.31 78 ALA C CA 1
ATOM 7844 C C . ALA C 1 93 ? 35.816 -9.043 26.806 1.00 73.58 78 ALA C C 1
ATOM 7845 O O . ALA C 1 93 ? 36.434 -7.974 26.673 1.00 72.52 78 ALA C O 1
ATOM 7847 N N . VAL C 1 94 ? 35.218 -9.677 25.769 1.00 68.79 79 VAL C N 1
ATOM 7848 C CA . VAL C 1 94 ? 35.233 -9.155 24.384 1.00 68.21 79 VAL C CA 1
ATOM 7849 C C . VAL C 1 94 ? 34.450 -7.826 24.288 1.00 76.13 79 VAL C C 1
ATOM 7850 O O . VAL C 1 94 ? 34.887 -6.912 23.577 1.00 77.31 79 VAL C O 1
ATOM 7854 N N . ARG C 1 95 ? 33.330 -7.713 25.032 1.00 73.94 80 ARG C N 1
ATOM 7855 C CA . ARG C 1 95 ? 32.505 -6.501 25.098 1.00 74.87 80 ARG C CA 1
ATOM 7856 C C . ARG C 1 95 ? 33.267 -5.359 25.751 1.00 80.55 80 ARG C C 1
ATOM 7857 O O . ARG C 1 95 ? 33.186 -4.231 25.269 1.00 80.71 80 ARG C O 1
ATOM 7865 N N . ALA C 1 96 ? 34.044 -5.670 26.820 1.00 78.11 81 ALA C N 1
ATOM 7866 C CA . ALA C 1 96 ? 34.888 -4.726 27.559 1.00 78.56 81 ALA C CA 1
ATOM 7867 C C . ALA C 1 96 ? 36.017 -4.204 26.653 1.00 82.11 81 ALA C C 1
ATOM 7868 O O . ALA C 1 96 ? 36.323 -3.011 26.686 1.00 83.12 81 ALA C O 1
ATOM 7870 N N . ALA C 1 97 ? 36.622 -5.100 25.840 1.00 76.89 82 ALA C N 1
ATOM 7871 C CA . ALA C 1 97 ? 37.692 -4.763 24.899 1.00 75.21 82 ALA C CA 1
ATOM 7872 C C . ALA C 1 97 ? 37.133 -3.941 23.741 1.00 78.73 82 ALA C C 1
ATOM 7873 O O . ALA C 1 97 ? 37.760 -2.960 23.338 1.00 80.38 82 ALA C O 1
ATOM 7875 N N . ARG C 1 98 ? 35.934 -4.301 23.247 1.00 72.95 83 ARG C N 1
ATOM 7876 C CA . ARG C 1 98 ? 35.244 -3.566 22.190 1.00 71.91 83 ARG C CA 1
ATOM 7877 C C . ARG C 1 98 ? 34.963 -2.107 22.609 1.00 75.40 83 ARG C C 1
ATOM 7878 O O . ARG C 1 98 ? 35.254 -1.188 21.835 1.00 74.87 83 ARG C O 1
ATOM 7886 N N . ALA C 1 99 ? 34.443 -1.903 23.841 1.00 71.91 84 ALA C N 1
ATOM 7887 C CA . ALA C 1 99 ? 34.169 -0.570 24.382 1.00 72.56 84 ALA C CA 1
ATOM 7888 C C . ALA C 1 99 ? 35.476 0.231 24.546 1.00 76.81 84 ALA C C 1
ATOM 7889 O O . ALA C 1 99 ? 35.509 1.415 24.202 1.00 78.93 84 ALA C O 1
ATOM 7891 N N . ALA C 1 100 ? 36.563 -0.431 25.011 1.00 69.52 85 ALA C N 1
ATOM 7892 C CA . ALA C 1 100 ? 37.877 0.184 25.209 1.00 67.02 85 ALA C CA 1
ATOM 7893 C C . ALA C 1 100 ? 38.497 0.639 23.894 1.00 71.54 85 ALA C C 1
ATOM 7894 O O . ALA C 1 100 ? 39.130 1.703 23.849 1.00 71.74 85 ALA C O 1
ATOM 7896 N N . PHE C 1 101 ? 38.297 -0.146 22.818 1.00 67.75 86 PHE C N 1
ATOM 7897 C CA . PHE C 1 101 ? 38.810 0.198 21.495 1.00 66.93 86 PHE C CA 1
ATOM 7898 C C . PHE C 1 101 ? 37.943 1.238 20.760 1.00 72.51 86 PHE C C 1
ATOM 7899 O O . PHE C 1 101 ? 38.474 2.208 20.224 1.00 72.38 86 PHE C O 1
ATOM 7907 N N . ASP C 1 102 ? 36.625 0.999 20.688 1.00 70.31 87 ASP C N 1
ATOM 7908 C CA . ASP C 1 102 ? 35.696 1.864 19.975 1.00 70.52 87 ASP C CA 1
ATOM 7909 C C . ASP C 1 102 ? 35.466 3.202 20.613 1.00 76.67 87 ASP C C 1
ATOM 7910 O O . ASP C 1 102 ? 35.259 4.168 19.881 1.00 76.39 87 ASP C O 1
ATOM 7915 N N . HIS C 1 103 ? 35.447 3.269 21.970 1.00 74.99 88 HIS C N 1
ATOM 7916 C CA . HIS C 1 103 ? 35.131 4.503 22.702 1.00 75.97 88 HIS C CA 1
ATOM 7917 C C . HIS C 1 103 ? 36.141 4.954 23.747 1.00 78.89 88 HIS C C 1
ATOM 7918 O O . HIS C 1 103 ? 36.094 6.111 24.164 1.00 78.28 88 HIS C O 1
ATOM 7925 N N . GLY C 1 104 ? 37.030 4.056 24.159 1.00 75.20 89 GLY C N 1
ATOM 7926 C CA . GLY C 1 104 ? 38.035 4.349 25.174 1.00 75.79 89 GLY C CA 1
ATOM 7927 C C . GLY C 1 104 ? 39.253 5.136 24.713 1.00 79.26 89 GLY C C 1
ATOM 7928 O O . GLY C 1 104 ? 39.479 5.344 23.512 1.00 77.39 89 GLY C O 1
ATOM 7929 N N . GLU C 1 105 ? 40.069 5.520 25.701 1.00 76.59 90 GLU C N 1
ATOM 7930 C CA . GLU C 1 105 ? 41.291 6.321 25.607 1.00 76.93 90 GLU C CA 1
ATOM 7931 C C . GLU C 1 105 ? 42.457 5.715 24.861 1.00 78.69 90 GLU C C 1
ATOM 7932 O O . GLU C 1 105 ? 43.140 6.455 24.159 1.00 77.80 90 GLU C O 1
ATOM 7938 N N . TRP C 1 106 ? 42.742 4.408 25.067 1.00 74.79 91 TRP C N 1
ATOM 7939 C CA . TRP C 1 106 ? 43.906 3.723 24.494 1.00 73.38 91 TRP C CA 1
ATOM 7940 C C . TRP C 1 106 ? 44.229 3.953 22.998 1.00 76.70 91 TRP C C 1
ATOM 7941 O O . TRP C 1 106 ? 45.361 4.367 22.722 1.00 75.71 91 TRP C O 1
ATOM 7952 N N . PRO C 1 107 ? 43.301 3.744 22.020 1.00 73.24 92 PRO C N 1
ATOM 7953 C CA . PRO C 1 107 ? 43.662 4.018 20.612 1.00 72.34 92 PRO C CA 1
ATOM 7954 C C . PRO C 1 107 ? 43.765 5.515 20.311 1.00 78.21 92 PRO C C 1
ATOM 7955 O O . PRO C 1 107 ? 44.415 5.890 19.332 1.00 76.70 92 PRO C O 1
ATOM 7959 N N . ARG C 1 108 ? 43.137 6.366 21.167 1.00 75.92 93 ARG C N 1
ATOM 7960 C CA . ARG C 1 108 ? 43.122 7.819 21.040 1.00 76.55 93 ARG C CA 1
ATOM 7961 C C . ARG C 1 108 ? 44.334 8.506 21.668 1.00 80.71 93 ARG C C 1
ATOM 7962 O O . ARG C 1 108 ? 44.554 9.695 21.418 1.00 80.73 93 ARG C O 1
ATOM 7970 N N . MET C 1 109 ? 45.115 7.769 22.485 1.00 77.41 94 MET C N 1
ATOM 7971 C CA . MET C 1 109 ? 46.352 8.283 23.091 1.00 77.14 94 MET C CA 1
ATOM 7972 C C . MET C 1 109 ? 47.445 8.237 22.016 1.00 80.85 94 MET C C 1
ATOM 7973 O O . MET C 1 109 ? 47.361 7.421 21.081 1.00 78.61 94 MET C O 1
ATOM 7978 N N . SER C 1 110 ? 48.476 9.101 22.161 1.00 77.80 95 SER C N 1
ATOM 7979 C CA . SER C 1 110 ? 49.621 9.137 21.260 1.00 76.60 95 SER C CA 1
ATOM 7980 C C . SER C 1 110 ? 50.514 7.914 21.537 1.00 80.30 95 SER C C 1
ATOM 7981 O O . SER C 1 110 ? 50.457 7.358 22.646 1.00 80.88 95 SER C O 1
ATOM 7984 N N . GLY C 1 111 ? 51.314 7.512 20.541 1.00 74.36 96 GLY C N 1
ATOM 7985 C CA . GLY C 1 111 ? 52.267 6.416 20.702 1.00 73.35 96 GLY C CA 1
ATOM 7986 C C . GLY C 1 111 ? 53.187 6.649 21.892 1.00 76.93 96 GLY C C 1
ATOM 7987 O O . GLY C 1 111 ? 53.503 5.713 22.633 1.00 75.97 96 GLY C O 1
ATOM 7988 N N . SER C 1 112 ? 53.573 7.926 22.111 1.00 73.60 97 SER C N 1
ATOM 7989 C CA . SER C 1 112 ? 54.392 8.365 23.242 1.00 73.97 97 SER C CA 1
ATOM 7990 C C . SER C 1 112 ? 53.685 8.085 24.576 1.00 79.30 97 SER C C 1
ATOM 7991 O O . SER C 1 112 ? 54.337 7.633 25.517 1.00 79.39 97 SER C O 1
ATOM 7994 N N . GLU C 1 113 ? 52.363 8.350 24.649 1.00 76.37 98 GLU C N 1
ATOM 7995 C CA . GLU C 1 113 ? 51.534 8.133 25.835 1.00 77.76 98 GLU C CA 1
ATOM 7996 C C . GLU C 1 113 ? 51.397 6.657 26.143 1.00 81.71 98 GLU C C 1
ATOM 7997 O O . GLU C 1 113 ? 51.594 6.262 27.297 1.00 83.69 98 GLU C O 1
ATOM 8003 N N . ARG C 1 114 ? 51.094 5.836 25.114 1.00 75.57 99 ARG C N 1
ATOM 8004 C CA . ARG C 1 114 ? 50.986 4.391 25.272 1.00 74.87 99 ARG C CA 1
ATOM 8005 C C . ARG C 1 114 ? 52.366 3.797 25.659 1.00 79.72 99 ARG C C 1
ATOM 8006 O O . ARG C 1 114 ? 52.422 2.869 26.453 1.00 79.42 99 ARG C O 1
ATOM 8014 N N . GLY C 1 115 ? 53.446 4.367 25.120 1.00 77.32 100 GLY C N 1
ATOM 8015 C CA . GLY C 1 115 ? 54.821 3.973 25.409 1.00 77.79 100 GLY C CA 1
ATOM 8016 C C . GLY C 1 115 ? 55.256 4.217 26.850 1.00 84.68 100 GLY C C 1
ATOM 8017 O O . GLY C 1 115 ? 55.980 3.392 27.417 1.00 85.74 100 GLY C O 1
ATOM 8018 N N . ARG C 1 116 ? 54.834 5.352 27.458 1.00 81.13 101 ARG C N 1
ATOM 8019 C CA . ARG C 1 116 ? 55.162 5.673 28.849 1.00 81.63 101 ARG C CA 1
ATOM 8020 C C . ARG C 1 116 ? 54.490 4.701 29.800 1.00 83.44 101 ARG C C 1
ATOM 8021 O O . ARG C 1 116 ? 55.121 4.253 30.754 1.00 84.51 101 ARG C O 1
ATOM 8029 N N . ILE C 1 117 ? 53.223 4.363 29.533 1.00 77.23 102 ILE C N 1
ATOM 8030 C CA . ILE C 1 117 ? 52.437 3.417 30.326 1.00 75.68 102 ILE C CA 1
ATOM 8031 C C . ILE C 1 117 ? 53.061 2.000 30.243 1.00 77.15 102 ILE C C 1
ATOM 8032 O O . ILE C 1 117 ? 53.220 1.348 31.279 1.00 77.60 102 ILE C O 1
ATOM 8037 N N . MET C 1 118 ? 53.468 1.567 29.028 1.00 70.87 103 MET C N 1
ATOM 8038 C CA . MET C 1 118 ? 54.133 0.279 28.779 1.00 69.42 103 MET C CA 1
ATOM 8039 C C . MET C 1 118 ? 55.492 0.188 29.478 1.00 75.90 103 MET C C 1
ATOM 8040 O O . MET C 1 118 ? 55.837 -0.883 29.980 1.00 75.69 103 MET C O 1
ATOM 8045 N N . ALA C 1 119 ? 56.261 1.309 29.505 1.00 74.18 104 ALA C N 1
ATOM 8046 C CA . ALA C 1 119 ? 57.565 1.375 30.167 1.00 75.10 104 ALA C CA 1
ATOM 8047 C C . ALA C 1 119 ? 57.374 1.315 31.692 1.00 81.89 104 ALA C C 1
ATOM 8048 O O . ALA C 1 119 ? 58.189 0.681 32.367 1.00 82.47 104 ALA C O 1
ATOM 8050 N N . ARG C 1 120 ? 56.276 1.933 32.222 1.00 78.88 105 ARG C N 1
ATOM 8051 C CA . ARG C 1 120 ? 55.894 1.883 33.637 1.00 80.17 105 ARG C CA 1
ATOM 8052 C C . ARG C 1 120 ? 55.568 0.422 34.005 1.00 83.13 105 ARG C C 1
ATOM 8053 O O . ARG C 1 120 ? 55.937 -0.035 35.084 1.00 83.69 105 ARG C O 1
ATOM 8061 N N . LEU C 1 121 ? 54.888 -0.304 33.095 1.00 79.03 106 LEU C N 1
ATOM 8062 C CA . LEU C 1 121 ? 54.565 -1.726 33.252 1.00 78.54 106 LEU C CA 1
ATOM 8063 C C . LEU C 1 121 ? 55.849 -2.570 33.259 1.00 80.83 106 LEU C C 1
ATOM 8064 O O . LEU C 1 121 ? 55.996 -3.434 34.123 1.00 81.79 106 LEU C O 1
ATOM 8069 N N . ALA C 1 122 ? 56.788 -2.281 32.334 1.00 74.95 107 ALA C N 1
ATOM 8070 C CA . ALA C 1 122 ? 58.087 -2.957 32.275 1.00 73.94 107 ALA C CA 1
ATOM 8071 C C . ALA C 1 122 ? 58.833 -2.738 33.604 1.00 80.35 107 ALA C C 1
ATOM 8072 O O . ALA C 1 122 ? 59.321 -3.702 34.187 1.00 80.73 107 ALA C O 1
ATOM 8074 N N . ASP C 1 123 ? 58.817 -1.489 34.122 1.00 78.56 108 ASP C N 1
ATOM 8075 C CA . ASP C 1 123 ? 59.425 -1.090 35.396 1.00 79.96 108 ASP C CA 1
ATOM 8076 C C . ASP C 1 123 ? 58.851 -1.877 36.576 1.00 83.69 108 ASP C C 1
ATOM 8077 O O . ASP C 1 123 ? 59.612 -2.298 37.442 1.00 83.50 108 ASP C O 1
ATOM 8082 N N . LEU C 1 124 ? 57.523 -2.101 36.584 1.00 79.85 109 LEU C N 1
ATOM 8083 C CA . LEU C 1 124 ? 56.797 -2.866 37.604 1.00 80.27 109 LEU C CA 1
ATOM 8084 C C . LEU C 1 124 ? 57.135 -4.362 37.591 1.00 85.16 109 LEU C C 1
ATOM 8085 O O . LEU C 1 124 ? 57.334 -4.955 38.652 1.00 85.38 109 LEU C O 1
ATOM 8090 N N . VAL C 1 125 ? 57.249 -4.951 36.387 1.00 82.68 110 VAL C N 1
ATOM 8091 C CA . VAL C 1 125 ? 57.627 -6.360 36.167 1.00 82.42 110 VAL C CA 1
ATOM 8092 C C . VAL C 1 125 ? 59.040 -6.589 36.731 1.00 89.33 110 VAL C C 1
ATOM 8093 O O . VAL C 1 125 ? 59.295 -7.623 37.348 1.00 89.78 110 VAL C O 1
ATOM 8097 N N . GLU C 1 126 ? 59.924 -5.588 36.566 1.00 87.00 111 GLU C N 1
ATOM 8098 C CA . GLU C 1 126 ? 61.300 -5.574 37.055 1.00 87.69 111 GLU C CA 1
ATOM 8099 C C . GLU C 1 126 ? 61.366 -5.426 38.579 1.00 90.97 111 GLU C C 1
ATOM 8100 O O . GLU C 1 126 ? 62.164 -6.109 39.220 1.00 90.82 111 GLU C O 1
ATOM 8106 N N . GLU C 1 127 ? 60.543 -4.515 39.138 1.00 86.55 112 GLU C N 1
ATOM 8107 C CA . GLU C 1 127 ? 60.406 -4.218 40.566 1.00 87.69 112 GLU C CA 1
ATOM 8108 C C . GLU C 1 127 ? 59.870 -5.440 41.329 1.00 91.33 112 GLU C C 1
ATOM 8109 O O . GLU C 1 127 ? 60.317 -5.700 42.447 1.00 92.25 112 GLU C O 1
ATOM 8115 N N . HIS C 1 128 ? 58.909 -6.177 40.722 1.00 85.67 113 HIS C N 1
ATOM 8116 C CA . HIS C 1 128 ? 58.268 -7.357 41.312 1.00 85.40 113 HIS C CA 1
ATOM 8117 C C . HIS C 1 128 ? 58.744 -8.680 40.683 1.00 88.38 113 HIS C C 1
ATOM 8118 O O . HIS C 1 128 ? 58.042 -9.696 40.781 1.00 87.02 113 HIS C O 1
ATOM 8125 N N . ALA C 1 129 ? 59.949 -8.668 40.077 1.00 85.09 114 ALA C N 1
ATOM 8126 C CA . ALA C 1 129 ? 60.575 -9.810 39.405 1.00 84.57 114 ALA C CA 1
ATOM 8127 C C . ALA C 1 129 ? 60.705 -11.069 40.263 1.00 88.49 114 ALA C C 1
ATOM 8128 O O . ALA C 1 129 ? 60.416 -12.159 39.770 1.00 87.29 114 ALA C O 1
ATOM 8130 N N . GLY C 1 130 ? 61.122 -10.902 41.519 1.00 85.66 115 GLY C N 1
ATOM 8131 C CA . GLY C 1 130 ? 61.309 -11.989 42.472 1.00 86.09 115 GLY C CA 1
ATOM 8132 C C . GLY C 1 130 ? 60.021 -12.698 42.826 1.00 89.94 115 GLY C C 1
ATOM 8133 O O . GLY C 1 130 ? 59.980 -13.933 42.821 1.00 89.36 115 GLY C O 1
ATOM 8134 N N . GLU C 1 131 ? 58.954 -11.910 43.109 1.00 87.08 116 GLU C N 1
ATOM 8135 C CA . GLU C 1 131 ? 57.613 -12.416 43.431 1.00 87.17 116 GLU C CA 1
ATOM 8136 C C . GLU C 1 131 ? 57.010 -13.146 42.215 1.00 88.63 116 GLU C C 1
ATOM 8137 O O . GLU C 1 131 ? 56.505 -14.260 42.361 1.00 87.95 116 GLU C O 1
ATOM 8143 N N . LEU C 1 132 ? 57.106 -12.532 41.024 1.00 83.59 117 LEU C N 1
ATOM 8144 C CA . LEU C 1 132 ? 56.616 -13.095 39.772 1.00 81.60 117 LEU C CA 1
ATOM 8145 C C . LEU C 1 132 ? 57.371 -14.389 39.400 1.00 85.21 117 LEU C C 1
ATOM 8146 O O . LEU C 1 132 ? 56.728 -15.367 39.003 1.00 85.67 117 LEU C O 1
ATOM 8151 N N . ALA C 1 133 ? 58.716 -14.404 39.540 1.00 80.72 118 ALA C N 1
ATOM 8152 C CA . ALA C 1 133 ? 59.534 -15.597 39.272 1.00 79.62 118 ALA C CA 1
ATOM 8153 C C . ALA C 1 133 ? 59.119 -16.759 40.191 1.00 83.76 118 ALA C C 1
ATOM 8154 O O . ALA C 1 133 ? 58.959 -17.873 39.714 1.00 83.53 118 ALA C O 1
ATOM 8156 N N . ALA C 1 134 ? 58.886 -16.475 41.483 1.00 81.29 119 ALA C N 1
ATOM 8157 C CA . ALA C 1 134 ? 58.445 -17.435 42.492 1.00 81.97 119 ALA C CA 1
ATOM 8158 C C . ALA C 1 134 ? 57.029 -17.940 42.185 1.00 85.02 119 ALA C C 1
ATOM 8159 O O . ALA C 1 134 ? 56.736 -19.117 42.406 1.00 84.23 119 ALA C O 1
ATOM 8161 N N . LEU C 1 135 ? 56.154 -17.036 41.694 1.00 81.14 120 LEU C N 1
ATOM 8162 C CA . LEU C 1 135 ? 54.778 -17.347 41.321 1.00 80.21 120 LEU C CA 1
ATOM 8163 C C . LEU C 1 135 ? 54.762 -18.297 40.120 1.00 83.43 120 LEU C C 1
ATOM 8164 O O . LEU C 1 135 ? 54.169 -19.372 40.216 1.00 83.10 120 LEU C O 1
ATOM 8169 N N . GLU C 1 136 ? 55.454 -17.921 39.022 1.00 79.97 121 GLU C N 1
ATOM 8170 C CA . GLU C 1 136 ? 55.609 -18.726 37.798 1.00 79.04 121 GLU C CA 1
ATOM 8171 C C . GLU C 1 136 ? 56.319 -20.065 38.078 1.00 83.43 121 GLU C C 1
ATOM 8172 O O . GLU C 1 136 ? 55.940 -21.071 37.488 1.00 83.13 121 GLU C O 1
ATOM 8178 N N . SER C 1 137 ? 57.337 -20.068 38.968 1.00 80.31 122 SER C N 1
ATOM 8179 C CA . SER C 1 137 ? 58.103 -21.264 39.323 1.00 80.43 122 SER C CA 1
ATOM 8180 C C . SER C 1 137 ? 57.307 -22.349 40.042 1.00 85.33 122 SER C C 1
ATOM 8181 O O . SER C 1 137 ? 57.434 -23.521 39.689 1.00 85.66 122 SER C O 1
ATOM 8184 N N . LEU C 1 138 ? 56.520 -21.972 41.059 1.00 81.21 123 LEU C N 1
ATOM 8185 C CA . LEU C 1 138 ? 55.720 -22.908 41.838 1.00 81.27 123 LEU C CA 1
ATOM 8186 C C . LEU C 1 138 ? 54.624 -23.549 40.972 1.00 84.62 123 LEU C C 1
ATOM 8187 O O . LEU C 1 138 ? 54.401 -24.756 41.048 1.00 84.11 123 LEU C O 1
ATOM 8192 N N . ASP C 1 139 ? 53.978 -22.722 40.133 1.00 80.37 124 ASP C N 1
ATOM 8193 C CA . ASP C 1 139 ? 52.909 -23.057 39.195 1.00 78.83 124 ASP C CA 1
ATOM 8194 C C . ASP C 1 139 ? 53.395 -23.946 38.026 1.00 82.77 124 ASP C C 1
ATOM 8195 O O . ASP C 1 139 ? 52.688 -24.873 37.637 1.00 81.16 124 ASP C O 1
ATOM 8200 N N . ALA C 1 140 ? 54.590 -23.658 37.471 1.00 80.07 125 ALA C N 1
ATOM 8201 C CA . ALA C 1 140 ? 55.141 -24.385 36.328 1.00 79.66 125 ALA C CA 1
ATOM 8202 C C . ALA C 1 140 ? 56.248 -25.439 36.596 1.00 84.69 125 ALA C C 1
ATOM 8203 O O . ALA C 1 140 ? 56.626 -26.155 35.665 1.00 84.01 125 ALA C O 1
ATOM 8205 N N . GLY C 1 141 ? 56.747 -25.528 37.831 1.00 81.70 126 GLY C N 1
ATOM 8206 C CA . GLY C 1 141 ? 57.819 -26.457 38.196 1.00 82.02 126 GLY C CA 1
ATOM 8207 C C . GLY C 1 141 ? 59.207 -25.971 37.821 1.00 86.38 126 GLY C C 1
ATOM 8208 O O . GLY C 1 141 ? 60.091 -26.775 37.508 1.00 86.25 126 GLY C O 1
ATOM 8209 N N . LYS C 1 142 ? 59.422 -24.647 37.898 1.00 83.01 127 LYS C N 1
ATOM 8210 C CA . LYS C 1 142 ? 60.678 -24.014 37.500 1.00 82.51 127 LYS C CA 1
ATOM 8211 C C . LYS C 1 142 ? 61.599 -23.598 38.656 1.00 89.44 127 LYS C C 1
ATOM 8212 O O . LYS C 1 142 ? 61.178 -23.542 39.819 1.00 90.20 127 LYS C O 1
ATOM 8218 N N . HIS C 1 143 ? 62.873 -23.301 38.312 1.00 86.58 128 HIS C N 1
ATOM 8219 C CA . HIS C 1 143 ? 63.845 -22.780 39.263 1.00 87.16 128 HIS C CA 1
ATOM 8220 C C . HIS C 1 143 ? 63.604 -21.264 39.359 1.00 90.01 128 HIS C C 1
ATOM 8221 O O . HIS C 1 143 ? 63.635 -20.588 38.319 1.00 88.20 128 HIS C O 1
ATOM 8228 N N . PRO C 1 144 ? 63.329 -20.718 40.580 1.00 86.69 129 PRO C N 1
ATOM 8229 C CA . PRO C 1 144 ? 63.046 -19.274 40.697 1.00 86.06 129 PRO C CA 1
ATOM 8230 C C . PRO C 1 144 ? 64.128 -18.319 40.186 1.00 88.97 129 PRO C C 1
ATOM 8231 O O . PRO C 1 144 ? 63.782 -17.253 39.678 1.00 87.68 129 PRO C O 1
ATOM 8235 N N . ALA C 1 145 ? 65.418 -18.706 40.277 1.00 86.39 130 ALA C N 1
ATOM 8236 C CA . ALA C 1 145 ? 66.533 -17.877 39.795 1.00 86.42 130 ALA C CA 1
ATOM 8237 C C . ALA C 1 145 ? 66.617 -17.882 38.261 1.00 89.22 130 ALA C C 1
ATOM 8238 O O . ALA C 1 145 ? 66.947 -16.851 37.670 1.00 89.19 130 ALA C O 1
ATOM 8240 N N . VAL C 1 146 ? 66.308 -19.032 37.625 1.00 83.35 131 VAL C N 1
ATOM 8241 C CA . VAL C 1 146 ? 66.290 -19.184 36.171 1.00 81.22 131 VAL C CA 1
ATOM 8242 C C . VAL C 1 146 ? 65.087 -18.393 35.611 1.00 84.51 131 VAL C C 1
ATOM 8243 O O . VAL C 1 146 ? 65.217 -17.702 34.594 1.00 83.76 131 VAL C O 1
ATOM 8247 N N . THR C 1 147 ? 63.925 -18.486 36.297 1.00 81.31 132 THR C N 1
ATOM 8248 C CA . THR C 1 147 ? 62.692 -17.791 35.899 1.00 80.56 132 THR C CA 1
ATOM 8249 C C . THR C 1 147 ? 62.912 -16.279 35.933 1.00 85.46 132 THR C C 1
ATOM 8250 O O . THR C 1 147 ? 62.497 -15.582 35.007 1.00 84.10 132 THR C O 1
ATOM 8254 N N . ARG C 1 148 ? 63.599 -15.786 36.975 1.00 83.89 133 ARG C N 1
ATOM 8255 C CA . ARG C 1 148 ? 63.892 -14.364 37.131 1.00 84.56 133 ARG C CA 1
ATOM 8256 C C . ARG C 1 148 ? 64.817 -13.848 36.028 1.00 87.97 133 ARG C C 1
ATOM 8257 O O . ARG C 1 148 ? 64.487 -12.851 35.390 1.00 88.57 133 ARG C O 1
ATOM 8265 N N . ALA C 1 149 ? 65.958 -14.524 35.810 1.00 82.76 134 ALA C N 1
ATOM 8266 C CA . ALA C 1 149 ? 66.961 -14.143 34.818 1.00 82.08 134 ALA C CA 1
ATOM 8267 C C . ALA C 1 149 ? 66.510 -14.316 33.363 1.00 84.78 134 ALA C C 1
ATOM 8268 O O . ALA C 1 149 ? 66.830 -13.476 32.517 1.00 83.69 134 ALA C O 1
ATOM 8270 N N . VAL C 1 150 ? 65.799 -15.414 33.067 1.00 80.42 135 VAL C N 1
ATOM 8271 C CA . VAL C 1 150 ? 65.364 -15.731 31.723 1.00 78.54 135 VAL C CA 1
ATOM 8272 C C . VAL C 1 150 ? 63.936 -15.240 31.452 1.00 83.97 135 VAL C C 1
ATOM 8273 O O . VAL C 1 150 ? 63.780 -14.212 30.792 1.00 84.02 135 VAL C O 1
ATOM 8277 N N . ASP C 1 151 ? 62.909 -15.952 31.979 1.00 80.81 136 ASP C N 1
ATOM 8278 C CA . ASP C 1 151 ? 61.479 -15.672 31.773 1.00 79.92 136 ASP C CA 1
ATOM 8279 C C . ASP C 1 151 ? 61.030 -14.236 32.076 1.00 83.88 136 ASP C C 1
ATOM 8280 O O . ASP C 1 151 ? 60.452 -13.582 31.202 1.00 82.32 136 ASP C O 1
ATOM 8285 N N . VAL C 1 152 ? 61.263 -13.766 33.324 1.00 81.10 137 VAL C N 1
ATOM 8286 C CA . VAL C 1 152 ? 60.854 -12.427 33.782 1.00 80.61 137 VAL C CA 1
ATOM 8287 C C . VAL C 1 152 ? 61.649 -11.321 33.068 1.00 81.98 137 VAL C C 1
ATOM 8288 O O . VAL C 1 152 ? 61.048 -10.331 32.656 1.00 80.31 137 VAL C O 1
ATOM 8292 N N . GLY C 1 153 ? 62.959 -11.545 32.870 1.00 78.18 138 GLY C N 1
ATOM 8293 C CA . GLY C 1 153 ? 63.848 -10.644 32.140 1.00 77.02 138 GLY C CA 1
ATOM 8294 C C . GLY C 1 153 ? 63.413 -10.452 30.695 1.00 80.05 138 GLY C C 1
ATOM 8295 O O . GLY C 1 153 ? 63.413 -9.319 30.204 1.00 80.78 138 GLY C O 1
ATOM 8296 N N . ASN C 1 154 ? 63.001 -11.548 30.015 1.00 73.85 139 ASN C N 1
ATOM 8297 C CA . ASN C 1 154 ? 62.507 -11.503 28.638 1.00 72.85 139 ASN C CA 1
ATOM 8298 C C . ASN C 1 154 ? 61.134 -10.835 28.570 1.00 80.92 139 ASN C C 1
ATOM 8299 O O . ASN C 1 154 ? 60.840 -10.156 27.584 1.00 81.29 139 ASN C O 1
ATOM 8304 N N . ALA C 1 155 ? 60.299 -11.014 29.619 1.00 78.51 140 ALA C N 1
ATOM 8305 C CA . ALA C 1 155 ? 58.975 -10.404 29.706 1.00 77.89 140 ALA C CA 1
ATOM 8306 C C . ALA C 1 155 ? 59.095 -8.873 29.841 1.00 81.08 140 ALA C C 1
ATOM 8307 O O . ALA C 1 155 ? 58.460 -8.141 29.080 1.00 79.60 140 ALA C O 1
ATOM 8309 N N . ALA C 1 156 ? 59.956 -8.401 30.764 1.00 78.58 141 ALA C N 1
ATOM 8310 C CA . ALA C 1 156 ? 60.244 -6.977 30.986 1.00 78.64 141 ALA C CA 1
ATOM 8311 C C . ALA C 1 156 ? 60.887 -6.363 29.729 1.00 82.33 141 ALA C C 1
ATOM 8312 O O . ALA C 1 156 ? 60.501 -5.262 29.326 1.00 83.56 141 ALA C O 1
ATOM 8314 N N . GLY C 1 157 ? 61.804 -7.115 29.105 1.00 76.04 142 GLY C N 1
ATOM 8315 C CA . GLY C 1 157 ? 62.521 -6.748 27.887 1.00 74.17 142 GLY C CA 1
ATOM 8316 C C . GLY C 1 157 ? 61.641 -6.579 26.665 1.00 75.81 142 GLY C C 1
ATOM 8317 O O . GLY C 1 157 ? 61.889 -5.680 25.863 1.00 76.28 142 GLY C O 1
ATOM 8318 N N . SER C 1 158 ? 60.623 -7.442 26.506 1.00 70.01 143 SER C N 1
ATOM 8319 C CA . SER C 1 158 ? 59.636 -7.387 25.417 1.00 69.03 143 SER C CA 1
ATOM 8320 C C . SER C 1 158 ? 58.732 -6.146 25.580 1.00 74.18 143 SER C C 1
ATOM 8321 O O . SER C 1 158 ? 58.486 -5.442 24.601 1.00 72.54 143 SER C O 1
ATOM 8324 N N . LEU C 1 159 ? 58.304 -5.846 26.830 1.00 72.54 144 LEU C N 1
ATOM 8325 C CA . LEU C 1 159 ? 57.497 -4.670 27.171 1.00 73.02 144 LEU C CA 1
ATOM 8326 C C . LEU C 1 159 ? 58.253 -3.370 26.888 1.00 78.27 144 LEU C C 1
ATOM 8327 O O . LEU C 1 159 ? 57.662 -2.421 26.380 1.00 77.82 144 LEU C O 1
ATOM 8332 N N . ARG C 1 160 ? 59.564 -3.343 27.184 1.00 76.13 145 ARG C N 1
ATOM 8333 C CA . ARG C 1 160 ? 60.444 -2.186 26.960 1.00 76.34 145 ARG C CA 1
ATOM 8334 C C . ARG C 1 160 ? 60.711 -1.927 25.466 1.00 76.59 145 ARG C C 1
ATOM 8335 O O . ARG C 1 160 ? 60.678 -0.779 25.021 1.00 76.78 145 ARG C O 1
ATOM 8343 N N . TYR C 1 161 ? 60.981 -2.991 24.711 1.00 69.50 146 TYR C N 1
ATOM 8344 C CA . TYR C 1 161 ? 61.226 -2.928 23.278 1.00 67.86 146 TYR C CA 1
ATOM 8345 C C . TYR C 1 161 ? 60.019 -2.317 22.539 1.00 70.15 146 TYR C C 1
ATOM 8346 O O . TYR C 1 161 ? 60.212 -1.444 21.696 1.00 69.42 146 TYR C O 1
ATOM 8355 N N . PHE C 1 162 ? 58.793 -2.774 22.857 1.00 65.02 147 PHE C N 1
ATOM 8356 C CA . PHE C 1 162 ? 57.561 -2.279 22.236 1.00 63.19 147 PHE C CA 1
ATOM 8357 C C . PHE C 1 162 ? 57.096 -0.925 22.737 1.00 69.90 147 PHE C C 1
ATOM 8358 O O . PHE C 1 162 ? 56.459 -0.198 21.969 1.00 70.02 147 PHE C O 1
ATOM 8366 N N . ALA C 1 163 ? 57.494 -0.540 23.979 1.00 68.24 148 ALA C N 1
ATOM 8367 C CA . ALA C 1 163 ? 57.268 0.797 24.543 1.00 69.17 148 ALA C CA 1
ATOM 8368 C C . ALA C 1 163 ? 58.029 1.818 23.684 1.00 75.05 148 ALA C C 1
ATOM 8369 O O . ALA C 1 163 ? 57.533 2.914 23.432 1.00 77.25 148 ALA C O 1
ATOM 8371 N N . GLY C 1 164 ? 59.222 1.425 23.231 1.00 72.11 149 GLY C N 1
ATOM 8372 C CA . GLY C 1 164 ? 60.094 2.186 22.342 1.00 70.83 149 GLY C CA 1
ATOM 8373 C C . GLY C 1 164 ? 59.678 2.120 20.880 1.00 70.95 149 GLY C C 1
ATOM 8374 O O . GLY C 1 164 ? 60.125 2.939 20.085 1.00 70.31 149 GLY C O 1
ATOM 8375 N N . ALA C 1 165 ? 58.815 1.157 20.515 1.00 66.45 150 ALA C N 1
ATOM 8376 C CA . ALA C 1 165 ? 58.264 1.004 19.160 1.00 66.22 150 ALA C CA 1
ATOM 8377 C C . ALA C 1 165 ? 57.015 1.892 18.962 1.00 72.58 150 ALA C C 1
ATOM 8378 O O . ALA C 1 165 ? 56.756 2.343 17.845 1.00 72.53 150 ALA C O 1
ATOM 8380 N N . ALA C 1 166 ? 56.260 2.133 20.048 1.00 70.14 151 ALA C N 1
ATOM 8381 C CA . ALA C 1 166 ? 54.986 2.839 20.066 1.00 71.34 151 ALA C CA 1
ATOM 8382 C C . ALA C 1 166 ? 54.935 4.225 19.420 1.00 78.10 151 ALA C C 1
ATOM 8383 O O . ALA C 1 166 ? 53.954 4.532 18.742 1.00 77.93 151 ALA C O 1
ATOM 8385 N N . ASP C 1 167 ? 56.004 5.036 19.588 1.00 77.21 152 ASP C N 1
ATOM 8386 C CA . ASP C 1 167 ? 56.124 6.408 19.061 1.00 77.10 152 ASP C CA 1
ATOM 8387 C C . ASP C 1 167 ? 56.802 6.483 17.672 1.00 79.06 152 ASP C C 1
ATOM 8388 O O . ASP C 1 167 ? 57.099 7.574 17.193 1.00 79.89 152 ASP C O 1
ATOM 8393 N N . LYS C 1 168 ? 57.060 5.330 17.046 1.00 73.73 153 LYS C N 1
ATOM 8394 C CA . LYS C 1 168 ? 57.758 5.268 15.765 1.00 72.96 153 LYS C CA 1
ATOM 8395 C C . LYS C 1 168 ? 57.208 4.247 14.766 1.00 75.58 153 LYS C C 1
ATOM 8396 O O . LYS C 1 168 ? 57.945 3.817 13.878 1.00 75.82 153 LYS C O 1
ATOM 8402 N N . ILE C 1 169 ? 55.921 3.883 14.888 1.00 69.83 154 ILE C N 1
ATOM 8403 C CA . ILE C 1 169 ? 55.254 2.995 13.946 1.00 68.59 154 ILE C CA 1
ATOM 8404 C C . ILE C 1 169 ? 54.980 3.825 12.682 1.00 72.38 154 ILE C C 1
ATOM 8405 O O . ILE C 1 169 ? 54.343 4.887 12.765 1.00 72.88 154 ILE C O 1
ATOM 8410 N N . HIS C 1 170 ? 55.485 3.342 11.522 1.00 67.32 155 HIS C N 1
ATOM 8411 C CA . HIS C 1 170 ? 55.364 4.045 10.246 1.00 66.52 155 HIS C CA 1
ATOM 8412 C C . HIS C 1 170 ? 54.585 3.330 9.171 1.00 67.93 155 HIS C C 1
ATOM 8413 O O . HIS C 1 170 ? 54.738 2.135 8.994 1.00 69.71 155 HIS C O 1
ATOM 8420 N N . GLY C 1 171 ? 53.841 4.096 8.395 1.00 62.36 156 GLY C N 1
ATOM 8421 C CA . GLY C 1 171 ? 53.195 3.672 7.164 1.00 60.71 156 GLY C CA 1
ATOM 8422 C C . GLY C 1 171 ? 54.061 4.240 6.054 1.00 65.72 156 GLY C C 1
ATOM 8423 O O . GLY C 1 171 ? 55.157 4.748 6.325 1.00 65.56 156 GLY C O 1
ATOM 8424 N N . GLU C 1 172 ? 53.593 4.199 4.808 1.00 63.67 157 GLU C N 1
ATOM 8425 C CA . GLU C 1 172 ? 54.350 4.730 3.668 1.00 63.08 157 GLU C CA 1
ATOM 8426 C C . GLU C 1 172 ? 53.574 5.817 2.903 1.00 66.56 157 GLU C C 1
ATOM 8427 O O . GLU C 1 172 ? 52.355 5.918 3.029 1.00 67.05 157 GLU C O 1
ATOM 8433 N N . THR C 1 173 ? 54.299 6.613 2.114 1.00 62.49 158 THR C N 1
ATOM 8434 C CA . THR C 1 173 ? 53.785 7.533 1.106 1.00 63.44 158 THR C CA 1
ATOM 8435 C C . THR C 1 173 ? 54.290 6.864 -0.182 1.00 67.10 158 THR C C 1
ATOM 8436 O O . THR C 1 173 ? 55.467 6.546 -0.303 1.00 65.17 158 THR C O 1
ATOM 8440 N N . LEU C 1 174 ? 53.350 6.491 -1.049 1.00 63.30 159 LEU C N 1
ATOM 8441 C CA . LEU C 1 174 ? 53.581 5.656 -2.230 1.00 60.62 159 LEU C CA 1
ATOM 8442 C C . LEU C 1 174 ? 53.969 6.370 -3.511 1.00 61.40 159 LEU C C 1
ATOM 8443 O O . LEU C 1 174 ? 53.842 7.575 -3.593 1.00 60.90 159 LEU C O 1
ATOM 8448 N N . LYS C 1 175 ? 54.442 5.613 -4.516 1.00 58.15 160 LYS C N 1
ATOM 8449 C CA . LYS C 1 175 ? 54.779 6.146 -5.847 1.00 58.50 160 LYS C CA 1
ATOM 8450 C C . LYS C 1 175 ? 53.586 5.833 -6.737 1.00 63.69 160 LYS C C 1
ATOM 8451 O O . LYS C 1 175 ? 53.232 4.663 -6.910 1.00 63.16 160 LYS C O 1
ATOM 8457 N N . MET C 1 176 ? 52.924 6.880 -7.237 1.00 61.96 161 MET C N 1
ATOM 8458 C CA . MET C 1 176 ? 51.682 6.761 -7.993 1.00 63.90 161 MET C CA 1
ATOM 8459 C C . MET C 1 176 ? 51.770 6.704 -9.527 1.00 71.16 161 MET C C 1
ATOM 8460 O O . MET C 1 176 ? 52.655 7.326 -10.096 1.00 70.85 161 MET C O 1
ATOM 8465 N N . PRO C 1 177 ? 50.826 5.988 -10.213 1.00 70.96 162 PRO C N 1
ATOM 8466 C CA . PRO C 1 177 ? 50.890 5.896 -11.688 1.00 71.13 162 PRO C CA 1
ATOM 8467 C C . PRO C 1 177 ? 50.535 7.156 -12.499 1.00 77.33 162 PRO C C 1
ATOM 8468 O O . PRO C 1 177 ? 50.540 7.101 -13.733 1.00 80.30 162 PRO C O 1
ATOM 8472 N N . GLY C 1 178 ? 50.275 8.272 -11.820 1.00 71.71 163 GLY C N 1
ATOM 8473 C CA . GLY C 1 178 ? 49.955 9.555 -12.438 1.00 71.39 163 GLY C CA 1
ATOM 8474 C C . GLY C 1 178 ? 49.786 10.657 -11.410 1.00 75.45 163 GLY C C 1
ATOM 8475 O O . GLY C 1 178 ? 50.377 10.586 -10.324 1.00 74.83 163 GLY C O 1
ATOM 8476 N N . GLN C 1 179 ? 48.954 11.675 -11.729 1.00 72.05 164 GLN C N 1
ATOM 8477 C CA . GLN C 1 179 ? 48.665 12.806 -10.846 1.00 71.22 164 GLN C CA 1
ATOM 8478 C C . GLN C 1 179 ? 47.745 12.397 -9.692 1.00 73.40 164 GLN C C 1
ATOM 8479 O O . GLN C 1 179 ? 46.563 12.765 -9.637 1.00 73.96 164 GLN C O 1
ATOM 8485 N N . PHE C 1 180 ? 48.315 11.605 -8.776 1.00 68.56 165 PHE C N 1
ATOM 8486 C CA . PHE C 1 180 ? 47.676 11.042 -7.576 1.00 67.43 165 PHE C CA 1
ATOM 8487 C C . PHE C 1 180 ? 48.654 11.059 -6.414 1.00 72.09 165 PHE C C 1
ATOM 8488 O O . PHE C 1 180 ? 49.868 10.940 -6.628 1.00 71.78 165 PHE C O 1
ATOM 8496 N N . GLN C 1 181 ? 48.126 11.161 -5.186 1.00 67.78 166 GLN C N 1
ATOM 8497 C CA . GLN C 1 181 ? 48.905 11.073 -3.957 1.00 66.57 166 GLN C CA 1
ATOM 8498 C C . GLN C 1 181 ? 48.335 9.879 -3.215 1.00 69.94 166 GLN C C 1
ATOM 8499 O O . GLN C 1 181 ? 47.129 9.807 -2.963 1.00 69.47 166 GLN C O 1
ATOM 8505 N N . GLY C 1 182 ? 49.188 8.912 -2.939 1.00 65.67 167 GLY C N 1
ATOM 8506 C CA . GLY C 1 182 ? 48.807 7.700 -2.235 1.00 63.83 167 GLY C CA 1
ATOM 8507 C C . GLY C 1 182 ? 49.634 7.484 -0.992 1.00 69.63 167 GLY C C 1
ATOM 8508 O O . GLY C 1 182 ? 50.834 7.754 -0.981 1.00 70.00 167 GLY C O 1
ATOM 8509 N N . HIS C 1 183 ? 49.002 6.986 0.068 1.00 67.93 168 HIS C N 1
ATOM 8510 C CA . HIS C 1 183 ? 49.684 6.667 1.321 1.00 67.76 168 HIS C CA 1
ATOM 8511 C C . HIS C 1 183 ? 49.010 5.514 2.072 1.00 69.33 168 HIS C C 1
ATOM 8512 O O . HIS C 1 183 ? 47.862 5.156 1.784 1.00 65.94 168 HIS C O 1
ATOM 8519 N N . THR C 1 184 ? 49.754 4.900 2.997 1.00 66.58 169 THR C N 1
ATOM 8520 C CA . THR C 1 184 ? 49.213 3.842 3.839 1.00 64.77 169 THR C CA 1
ATOM 8521 C C . THR C 1 184 ? 49.241 4.330 5.274 1.00 65.26 169 THR C C 1
ATOM 8522 O O . THR C 1 184 ? 50.187 4.989 5.703 1.00 65.80 169 THR C O 1
ATOM 8526 N N . LEU C 1 185 ? 48.203 4.006 6.005 1.00 59.62 170 LEU C N 1
ATOM 8527 C CA . LEU C 1 185 ? 48.063 4.310 7.418 1.00 58.62 170 LEU C CA 1
ATOM 8528 C C . LEU C 1 185 ? 48.134 2.968 8.124 1.00 63.35 170 LEU C C 1
ATOM 8529 O O . LEU C 1 185 ? 47.536 1.980 7.665 1.00 62.26 170 LEU C O 1
ATOM 8534 N N . ARG C 1 186 ? 48.903 2.926 9.211 1.00 60.98 171 ARG C N 1
ATOM 8535 C CA . ARG C 1 186 ? 49.078 1.723 10.009 1.00 61.68 171 ARG C CA 1
ATOM 8536 C C . ARG C 1 186 ? 48.271 1.933 11.264 1.00 67.36 171 ARG C C 1
ATOM 8537 O O . ARG C 1 186 ? 48.736 2.535 12.230 1.00 67.96 171 ARG C O 1
ATOM 8545 N N . GLU C 1 187 ? 46.996 1.536 11.187 1.00 63.94 172 GLU C N 1
ATOM 8546 C CA . GLU C 1 187 ? 46.029 1.742 12.254 1.00 63.65 172 GLU C CA 1
ATOM 8547 C C . GLU C 1 187 ? 46.004 0.616 13.275 1.00 69.38 172 GLU C C 1
ATOM 8548 O O . GLU C 1 187 ? 46.153 -0.541 12.881 1.00 69.43 172 GLU C O 1
ATOM 8554 N N . PRO C 1 188 ? 45.630 0.899 14.551 1.00 67.36 173 PRO C N 1
ATOM 8555 C CA . PRO C 1 188 ? 45.342 -0.205 15.488 1.00 67.76 173 PRO C CA 1
ATOM 8556 C C . PRO C 1 188 ? 44.186 -1.043 14.896 1.00 73.51 173 PRO C C 1
ATOM 8557 O O . PRO C 1 188 ? 43.205 -0.467 14.412 1.00 74.74 173 PRO C O 1
ATOM 8561 N N . LEU C 1 189 ? 44.299 -2.379 14.898 1.00 68.68 174 LEU C N 1
ATOM 8562 C CA . LEU C 1 189 ? 43.271 -3.251 14.321 1.00 66.99 174 LEU C CA 1
ATOM 8563 C C . LEU C 1 189 ? 41.924 -3.264 15.057 1.00 71.83 174 LEU C C 1
ATOM 8564 O O . LEU C 1 189 ? 40.873 -3.146 14.415 1.00 72.34 174 LEU C O 1
ATOM 8569 N N . GLY C 1 190 ? 41.962 -3.444 16.375 1.00 66.58 175 GLY C N 1
ATOM 8570 C CA . GLY C 1 190 ? 40.766 -3.535 17.191 1.00 65.78 175 GLY C CA 1
ATOM 8571 C C . GLY C 1 190 ? 40.961 -4.447 18.376 1.00 69.87 175 GLY C C 1
ATOM 8572 O O . GLY C 1 190 ? 41.828 -4.200 19.220 1.00 71.21 175 GLY C O 1
ATOM 8573 N N . VAL C 1 191 ? 40.147 -5.500 18.435 1.00 66.53 176 VAL C N 1
ATOM 8574 C CA . VAL C 1 191 ? 40.127 -6.506 19.508 1.00 66.84 176 VAL C CA 1
ATOM 8575 C C . VAL C 1 191 ? 40.980 -7.738 19.146 1.00 70.06 176 VAL C C 1
ATOM 8576 O O . VAL C 1 191 ? 40.660 -8.481 18.207 1.00 68.52 176 VAL C O 1
ATOM 8580 N N . ALA C 1 192 ? 42.095 -7.904 19.889 1.00 65.10 177 ALA C N 1
ATOM 8581 C CA . ALA C 1 192 ? 43.055 -8.993 19.736 1.00 62.85 177 ALA C CA 1
ATOM 8582 C C . ALA C 1 192 ? 42.769 -10.128 20.722 1.00 68.83 177 ALA C C 1
ATOM 8583 O O . ALA C 1 192 ? 42.722 -9.917 21.943 1.00 68.71 177 ALA C O 1
ATOM 8585 N N . GLY C 1 193 ? 42.562 -11.319 20.172 1.00 66.52 178 GLY C N 1
ATOM 8586 C CA . GLY C 1 193 ? 42.356 -12.545 20.933 1.00 66.46 178 GLY C CA 1
ATOM 8587 C C . GLY C 1 193 ? 43.682 -13.273 21.063 1.00 68.56 178 GLY C C 1
ATOM 8588 O O . GLY C 1 193 ? 44.342 -13.540 20.051 1.00 66.22 178 GLY C O 1
ATOM 8589 N N . VAL C 1 194 ? 44.097 -13.572 22.314 1.00 64.04 179 VAL C N 1
ATOM 8590 C CA . VAL C 1 194 ? 45.363 -14.247 22.611 1.00 63.14 179 VAL C CA 1
ATOM 8591 C C . VAL C 1 194 ? 45.126 -15.554 23.379 1.00 67.72 179 VAL C C 1
ATOM 8592 O O . VAL C 1 194 ? 44.509 -15.535 24.445 1.00 68.92 179 VAL C O 1
ATOM 8596 N N . ILE C 1 195 ? 45.620 -16.682 22.824 1.00 64.45 180 ILE C N 1
ATOM 8597 C CA . ILE C 1 195 ? 45.567 -18.039 23.398 1.00 64.14 180 ILE C CA 1
ATOM 8598 C C . ILE C 1 195 ? 47.022 -18.569 23.508 1.00 67.72 180 ILE C C 1
ATOM 8599 O O . ILE C 1 195 ? 47.717 -18.709 22.495 1.00 64.78 180 ILE C O 1
ATOM 8604 N N . ILE C 1 196 ? 47.487 -18.806 24.745 1.00 65.94 181 ILE C N 1
ATOM 8605 C CA . ILE C 1 196 ? 48.886 -19.181 25.006 1.00 65.69 181 ILE C CA 1
ATOM 8606 C C . ILE C 1 196 ? 49.106 -20.468 25.837 1.00 71.78 181 ILE C C 1
ATOM 8607 O O . ILE C 1 196 ? 48.192 -20.883 26.560 1.00 70.94 181 ILE C O 1
ATOM 8612 N N . PRO C 1 197 ? 50.314 -21.105 25.761 1.00 69.43 182 PRO C N 1
ATOM 8613 C CA . PRO C 1 197 ? 50.538 -22.353 26.510 1.00 70.23 182 PRO C CA 1
ATOM 8614 C C . PRO C 1 197 ? 51.050 -22.147 27.932 1.00 76.13 182 PRO C C 1
ATOM 8615 O O . PRO C 1 197 ? 51.257 -21.005 28.362 1.00 75.64 182 PRO C O 1
ATOM 8619 N N . TRP C 1 198 ? 51.274 -23.271 28.644 1.00 74.20 183 TRP C N 1
ATOM 8620 C CA . TRP C 1 198 ? 51.686 -23.330 30.046 1.00 75.49 183 TRP C CA 1
ATOM 8621 C C . TRP C 1 198 ? 53.178 -23.281 30.335 1.00 79.91 183 TRP C C 1
ATOM 8622 O O . TRP C 1 198 ? 53.549 -23.057 31.493 1.00 81.93 183 TRP C O 1
ATOM 8633 N N . ASN C 1 199 ? 54.031 -23.541 29.328 1.00 74.94 184 ASN C N 1
ATOM 8634 C CA . ASN C 1 199 ? 55.482 -23.644 29.531 1.00 74.98 184 ASN C CA 1
ATOM 8635 C C . ASN C 1 199 ? 56.254 -22.383 29.898 1.00 80.12 184 ASN C C 1
ATOM 8636 O O . ASN C 1 199 ? 57.187 -22.471 30.694 1.00 80.61 184 ASN C O 1
ATOM 8641 N N . PHE C 1 200 ? 55.895 -21.229 29.309 1.00 76.81 185 PHE C N 1
ATOM 8642 C CA . PHE C 1 200 ? 56.532 -19.940 29.617 1.00 76.85 185 PHE C CA 1
ATOM 8643 C C . PHE C 1 200 ? 55.405 -18.928 29.853 1.00 79.81 185 PHE C C 1
ATOM 8644 O O . PHE C 1 200 ? 55.138 -18.100 28.988 1.00 77.63 185 PHE C O 1
ATOM 8652 N N . PRO C 1 201 ? 54.696 -19.023 31.011 1.00 77.56 186 PRO C N 1
ATOM 8653 C CA . PRO C 1 201 ? 53.535 -18.141 31.242 1.00 77.44 186 PRO C CA 1
ATOM 8654 C C . PRO C 1 201 ? 53.737 -16.619 31.139 1.00 80.96 186 PRO C C 1
ATOM 8655 O O . PRO C 1 201 ? 52.969 -15.967 30.432 1.00 79.62 186 PRO C O 1
ATOM 8659 N N . SER C 1 202 ? 54.745 -16.057 31.838 1.00 78.52 187 SER C N 1
ATOM 8660 C CA . SER C 1 202 ? 55.059 -14.613 31.845 1.00 78.38 187 SER C CA 1
ATOM 8661 C C . SER C 1 202 ? 55.552 -14.143 30.488 1.00 80.61 187 SER C C 1
ATOM 8662 O O . SER C 1 202 ? 55.093 -13.108 29.993 1.00 79.24 187 SER C O 1
ATOM 8665 N N . THR C 1 203 ? 56.490 -14.906 29.892 1.00 76.88 188 THR C N 1
ATOM 8666 C CA . THR C 1 203 ? 57.050 -14.610 28.576 1.00 75.52 188 THR C CA 1
ATOM 8667 C C . THR C 1 203 ? 55.942 -14.627 27.515 1.00 76.19 188 THR C C 1
ATOM 8668 O O . THR C 1 203 ? 55.853 -13.679 26.745 1.00 75.25 188 THR C O 1
ATOM 8672 N N . MET C 1 204 ? 55.073 -15.660 27.525 1.00 71.17 189 MET C N 1
ATOM 8673 C CA . MET C 1 204 ? 53.956 -15.784 26.587 1.00 70.21 189 MET C CA 1
ATOM 8674 C C . MET C 1 204 ? 52.988 -14.609 26.682 1.00 75.27 189 MET C C 1
ATOM 8675 O O . MET C 1 204 ? 52.620 -14.038 25.649 1.00 74.33 189 MET C O 1
ATOM 8680 N N . PHE C 1 205 ? 52.623 -14.210 27.921 1.00 73.23 190 PHE C N 1
ATOM 8681 C CA . PHE C 1 205 ? 51.763 -13.048 28.175 1.00 73.23 190 PHE C CA 1
ATOM 8682 C C . PHE C 1 205 ? 52.379 -11.771 27.558 1.00 75.40 190 PHE C C 1
ATOM 8683 O O . PHE C 1 205 ? 51.715 -11.079 26.788 1.00 74.29 190 PHE C O 1
ATOM 8691 N N . ALA C 1 206 ? 53.654 -11.508 27.864 1.00 71.77 191 ALA C N 1
ATOM 8692 C CA . ALA C 1 206 ? 54.341 -10.305 27.414 1.00 72.75 191 ALA C CA 1
ATOM 8693 C C . ALA C 1 206 ? 54.508 -10.214 25.918 1.00 76.95 191 ALA C C 1
ATOM 8694 O O . ALA C 1 206 ? 54.167 -9.188 25.342 1.00 77.96 191 ALA C O 1
ATOM 8696 N N . VAL C 1 207 ? 55.016 -11.283 25.297 1.00 71.47 192 VAL C N 1
ATOM 8697 C CA . VAL C 1 207 ? 55.303 -11.435 23.870 1.00 69.68 192 VAL C CA 1
ATOM 8698 C C . VAL C 1 207 ? 54.074 -11.211 22.958 1.00 72.94 192 VAL C C 1
ATOM 8699 O O . VAL C 1 207 ? 54.232 -10.861 21.791 1.00 73.46 192 VAL C O 1
ATOM 8703 N N . LYS C 1 208 ? 52.864 -11.370 23.504 1.00 68.98 193 LYS C N 1
ATOM 8704 C CA . LYS C 1 208 ? 51.615 -11.160 22.767 1.00 67.34 193 LYS C CA 1
ATOM 8705 C C . LYS C 1 208 ? 51.026 -9.810 23.098 1.00 71.40 193 LYS C C 1
ATOM 8706 O O . LYS C 1 208 ? 50.655 -9.065 22.194 1.00 71.40 193 LYS C O 1
ATOM 8712 N N . VAL C 1 209 ? 50.947 -9.496 24.399 1.00 68.28 194 VAL C N 1
ATOM 8713 C CA . VAL C 1 209 ? 50.413 -8.246 24.918 1.00 68.59 194 VAL C CA 1
ATOM 8714 C C . VAL C 1 209 ? 51.233 -7.013 24.478 1.00 73.18 194 VAL C C 1
ATOM 8715 O O . VAL C 1 209 ? 50.635 -6.056 23.994 1.00 73.88 194 VAL C O 1
ATOM 8719 N N . ALA C 1 210 ? 52.576 -7.042 24.623 1.00 69.54 195 ALA C N 1
ATOM 8720 C CA . ALA C 1 210 ? 53.447 -5.899 24.272 1.00 70.35 195 ALA C CA 1
ATOM 8721 C C . ALA C 1 210 ? 53.291 -5.327 22.829 1.00 74.66 195 ALA C C 1
ATOM 8722 O O . ALA C 1 210 ? 53.013 -4.128 22.732 1.00 74.58 195 ALA C O 1
ATOM 8724 N N . PRO C 1 211 ? 53.381 -6.094 21.707 1.00 69.56 196 PRO C N 1
ATOM 8725 C CA . PRO C 1 211 ? 53.165 -5.452 20.394 1.00 68.30 196 PRO C CA 1
ATOM 8726 C C . PRO C 1 211 ? 51.712 -4.988 20.188 1.00 71.58 196 PRO C C 1
ATOM 8727 O O . PRO C 1 211 ? 51.483 -3.964 19.538 1.00 71.87 196 PRO C O 1
ATOM 8731 N N . ALA C 1 212 ? 50.742 -5.710 20.773 1.00 66.54 197 ALA C N 1
ATOM 8732 C CA . ALA C 1 212 ? 49.325 -5.379 20.668 1.00 66.94 197 ALA C CA 1
ATOM 8733 C C . ALA C 1 212 ? 49.002 -4.042 21.347 1.00 73.87 197 ALA C C 1
ATOM 8734 O O . ALA C 1 212 ? 48.269 -3.230 20.782 1.00 74.81 197 ALA C O 1
ATOM 8736 N N . LEU C 1 213 ? 49.555 -3.823 22.559 1.00 71.55 198 LEU C N 1
ATOM 8737 C CA . LEU C 1 213 ? 49.450 -2.607 23.371 1.00 71.97 198 LEU C CA 1
ATOM 8738 C C . LEU C 1 213 ? 50.016 -1.412 22.576 1.00 74.98 198 LEU C C 1
ATOM 8739 O O . LEU C 1 213 ? 49.320 -0.416 22.367 1.00 74.93 198 LEU C O 1
ATOM 8744 N N . ALA C 1 214 ? 51.254 -1.557 22.083 1.00 71.34 199 ALA C N 1
ATOM 8745 C CA . ALA C 1 214 ? 51.986 -0.566 21.292 1.00 70.27 199 ALA C CA 1
ATOM 8746 C C . ALA C 1 214 ? 51.223 -0.197 20.012 1.00 73.63 199 ALA C C 1
ATOM 8747 O O . ALA C 1 214 ? 51.202 0.977 19.638 1.00 74.14 199 ALA C O 1
ATOM 8749 N N . ALA C 1 215 ? 50.568 -1.192 19.373 1.00 69.05 200 ALA C N 1
ATOM 8750 C CA . ALA C 1 215 ? 49.764 -1.007 18.167 1.00 67.74 200 ALA C CA 1
ATOM 8751 C C . ALA C 1 215 ? 48.469 -0.232 18.456 1.00 72.88 200 ALA C C 1
ATOM 8752 O O . ALA C 1 215 ? 47.897 0.330 17.528 1.00 71.90 200 ALA C O 1
ATOM 8754 N N . GLY C 1 216 ? 48.026 -0.214 19.722 1.00 70.12 201 GLY C N 1
ATOM 8755 C CA . GLY C 1 216 ? 46.814 0.482 20.157 1.00 70.34 201 GLY C CA 1
ATOM 8756 C C . GLY C 1 216 ? 45.571 -0.383 20.210 1.00 73.33 201 GLY C C 1
ATOM 8757 O O . GLY C 1 216 ? 44.456 0.142 20.182 1.00 73.68 201 GLY C O 1
ATOM 8758 N N . CYS C 1 217 ? 45.758 -1.721 20.276 1.00 69.18 202 CYS C N 1
ATOM 8759 C CA . CYS C 1 217 ? 44.696 -2.732 20.352 1.00 68.84 202 CYS C CA 1
ATOM 8760 C C . CYS C 1 217 ? 44.202 -2.909 21.783 1.00 72.98 202 CYS C C 1
ATOM 8761 O O . CYS C 1 217 ? 44.915 -2.598 22.747 1.00 72.42 202 CYS C O 1
ATOM 8764 N N . ALA C 1 218 ? 42.992 -3.474 21.909 1.00 70.54 203 ALA C N 1
ATOM 8765 C CA . ALA C 1 218 ? 42.405 -3.898 23.181 1.00 71.84 203 ALA C CA 1
ATOM 8766 C C . ALA C 1 218 ? 42.557 -5.428 23.147 1.00 73.81 203 ALA C C 1
ATOM 8767 O O . ALA C 1 218 ? 42.515 -6.020 22.058 1.00 71.50 203 ALA C O 1
ATOM 8769 N N . LEU C 1 219 ? 42.805 -6.055 24.305 1.00 71.16 204 LEU C N 1
ATOM 8770 C CA . LEU C 1 219 ? 43.094 -7.499 24.372 1.00 70.63 204 LEU C CA 1
ATOM 8771 C C . LEU C 1 219 ? 42.183 -8.358 25.229 1.00 74.04 204 LEU C C 1
ATOM 8772 O O . LEU C 1 219 ? 41.659 -7.905 26.246 1.00 74.70 204 LEU C O 1
ATOM 8777 N N . VAL C 1 220 ? 42.066 -9.636 24.833 1.00 70.40 205 VAL C N 1
ATOM 8778 C CA . VAL C 1 220 ? 41.375 -10.717 25.554 1.00 70.95 205 VAL C CA 1
ATOM 8779 C C . VAL C 1 220 ? 42.374 -11.894 25.547 1.00 72.98 205 VAL C C 1
ATOM 8780 O O . VAL C 1 220 ? 42.688 -12.451 24.487 1.00 71.26 205 VAL C O 1
ATOM 8784 N N . VAL C 1 221 ? 42.945 -12.177 26.722 1.00 69.14 206 VAL C N 1
ATOM 8785 C CA . VAL C 1 221 ? 43.979 -13.190 26.916 1.00 68.10 206 VAL C CA 1
ATOM 8786 C C . VAL C 1 221 ? 43.412 -14.425 27.610 1.00 73.58 206 VAL C C 1
ATOM 8787 O O . VAL C 1 221 ? 42.830 -14.324 28.699 1.00 73.85 206 VAL C O 1
ATOM 8791 N N . LYS C 1 222 ? 43.574 -15.591 26.957 1.00 68.55 207 LYS C N 1
ATOM 8792 C CA . LYS C 1 222 ? 43.160 -16.871 27.515 1.00 67.84 207 LYS C CA 1
ATOM 8793 C C . LYS C 1 222 ? 44.440 -17.659 27.855 1.00 70.88 207 LYS C C 1
ATOM 8794 O O . LYS C 1 222 ? 45.046 -18.267 26.959 1.00 67.92 207 LYS C O 1
ATOM 8800 N N . PRO C 1 223 ? 44.891 -17.617 29.139 1.00 68.93 208 PRO C N 1
ATOM 8801 C CA . PRO C 1 223 ? 46.110 -18.374 29.507 1.00 68.68 208 PRO C CA 1
ATOM 8802 C C . PRO C 1 223 ? 45.810 -19.861 29.681 1.00 73.79 208 PRO C C 1
ATOM 8803 O O . PRO C 1 223 ? 44.660 -20.223 29.917 1.00 74.92 208 PRO C O 1
ATOM 8807 N N . ALA C 1 224 ? 46.839 -20.720 29.572 1.00 70.14 209 ALA C N 1
ATOM 8808 C CA . ALA C 1 224 ? 46.685 -22.159 29.755 1.00 69.58 209 ALA C CA 1
ATOM 8809 C C . ALA C 1 224 ? 46.262 -22.465 31.189 1.00 74.08 209 ALA C C 1
ATOM 8810 O O . ALA C 1 224 ? 46.738 -21.820 32.120 1.00 73.89 209 ALA C O 1
ATOM 8812 N N . GLU C 1 225 ? 45.324 -23.426 31.339 1.00 71.61 210 GLU C N 1
ATOM 8813 C CA . GLU C 1 225 ? 44.721 -23.855 32.605 1.00 72.36 210 GLU C CA 1
ATOM 8814 C C . GLU C 1 225 ? 45.711 -24.435 33.629 1.00 77.12 210 GLU C C 1
ATOM 8815 O O . GLU C 1 225 ? 45.447 -24.390 34.836 1.00 78.64 210 GLU C O 1
ATOM 8821 N N . GLN C 1 226 ? 46.846 -24.960 33.149 1.00 72.37 211 GLN C N 1
ATOM 8822 C CA . GLN C 1 226 ? 47.887 -25.567 33.988 1.00 73.28 211 GLN C CA 1
ATOM 8823 C C . GLN C 1 226 ? 48.688 -24.545 34.802 1.00 80.26 211 GLN C C 1
ATOM 8824 O O . GLN C 1 226 ? 49.128 -24.862 35.914 1.00 80.70 211 GLN C O 1
ATOM 8830 N N . THR C 1 227 ? 48.894 -23.330 34.237 1.00 77.77 212 THR C N 1
ATOM 8831 C CA . THR C 1 227 ? 49.653 -22.242 34.860 1.00 78.44 212 THR C CA 1
ATOM 8832 C C . THR C 1 227 ? 48.916 -20.883 34.673 1.00 84.19 212 THR C C 1
ATOM 8833 O O . THR C 1 227 ? 49.414 -20.009 33.946 1.00 85.33 212 THR C O 1
ATOM 8837 N N . PRO C 1 228 ? 47.730 -20.663 35.290 1.00 79.47 213 PRO C N 1
ATOM 8838 C CA . PRO C 1 228 ? 47.011 -19.397 35.037 1.00 78.62 213 PRO C CA 1
ATOM 8839 C C . PRO C 1 228 ? 47.418 -18.198 35.894 1.00 82.26 213 PRO C C 1
ATOM 8840 O O . PRO C 1 228 ? 46.944 -17.087 35.635 1.00 81.68 213 PRO C O 1
ATOM 8844 N N . LEU C 1 229 ? 48.250 -18.426 36.932 1.00 78.70 214 LEU C N 1
ATOM 8845 C CA . LEU C 1 229 ? 48.610 -17.423 37.927 1.00 78.80 214 LEU C CA 1
ATOM 8846 C C . LEU C 1 229 ? 49.396 -16.205 37.498 1.00 81.12 214 LEU C C 1
ATOM 8847 O O . LEU C 1 229 ? 49.024 -15.101 37.888 1.00 81.33 214 LEU C O 1
ATOM 8852 N N . SER C 1 230 ? 50.468 -16.386 36.727 1.00 77.73 215 SER C N 1
ATOM 8853 C CA . SER C 1 230 ? 51.311 -15.285 36.229 1.00 77.84 215 SER C CA 1
ATOM 8854 C C . SER C 1 230 ? 50.500 -14.230 35.436 1.00 81.96 215 SER C C 1
ATOM 8855 O O . SER C 1 230 ? 50.657 -13.036 35.699 1.00 82.24 215 SER C O 1
ATOM 8858 N N . ALA C 1 231 ? 49.622 -14.673 34.495 1.00 77.30 216 ALA C N 1
ATOM 8859 C CA . ALA C 1 231 ? 48.775 -13.802 33.664 1.00 75.97 216 ALA C CA 1
ATOM 8860 C C . ALA C 1 231 ? 47.869 -12.860 34.481 1.00 81.32 216 ALA C C 1
ATOM 8861 O O . ALA C 1 231 ? 47.676 -11.712 34.083 1.00 81.22 216 ALA C O 1
ATOM 8863 N N . LEU C 1 232 ? 47.348 -13.338 35.631 1.00 78.69 217 LEU C N 1
ATOM 8864 C CA . LEU C 1 232 ? 46.483 -12.570 36.535 1.00 79.47 217 LEU C CA 1
ATOM 8865 C C . LEU C 1 232 ? 47.289 -11.535 37.328 1.00 85.95 217 LEU C C 1
ATOM 8866 O O . LEU C 1 232 ? 46.796 -10.433 37.585 1.00 86.86 217 LEU C O 1
ATOM 8871 N N . TYR C 1 233 ? 48.532 -11.889 37.701 1.00 82.18 218 TYR C N 1
ATOM 8872 C CA . TYR C 1 233 ? 49.444 -11.005 38.411 1.00 82.52 218 TYR C CA 1
ATOM 8873 C C . TYR C 1 233 ? 49.848 -9.847 37.489 1.00 83.41 218 TYR C C 1
ATOM 8874 O O . TYR C 1 233 ? 49.776 -8.687 37.893 1.00 84.60 218 TYR C O 1
ATOM 8883 N N . LEU C 1 234 ? 50.245 -10.178 36.252 1.00 77.28 219 LEU C N 1
ATOM 8884 C CA . LEU C 1 234 ? 50.639 -9.258 35.185 1.00 76.05 219 LEU C CA 1
ATOM 8885 C C . LEU C 1 234 ? 49.508 -8.259 34.845 1.00 81.20 219 LEU C C 1
ATOM 8886 O O . LEU C 1 234 ? 49.789 -7.072 34.616 1.00 80.37 219 LEU C O 1
ATOM 8891 N N . ALA C 1 235 ? 48.237 -8.742 34.855 1.00 78.10 220 ALA C N 1
ATOM 8892 C CA . ALA C 1 235 ? 47.022 -7.950 34.625 1.00 78.18 220 ALA C CA 1
ATOM 8893 C C . ALA C 1 235 ? 46.883 -6.857 35.689 1.00 84.41 220 ALA C C 1
ATOM 8894 O O . ALA C 1 235 ? 46.539 -5.724 35.344 1.00 85.45 220 ALA C O 1
ATOM 8896 N N . GLN C 1 236 ? 47.165 -7.197 36.977 1.00 81.04 221 GLN C N 1
ATOM 8897 C CA . GLN C 1 236 ? 47.120 -6.266 38.100 1.00 81.44 221 GLN C CA 1
ATOM 8898 C C . GLN C 1 236 ? 48.198 -5.192 37.955 1.00 82.40 221 GLN C C 1
ATOM 8899 O O . GLN C 1 236 ? 47.922 -4.015 38.204 1.00 82.06 221 GLN C O 1
ATOM 8905 N N . LEU C 1 237 ? 49.413 -5.590 37.538 1.00 78.44 222 LEU C N 1
ATOM 8906 C CA . LEU C 1 237 ? 50.539 -4.669 37.325 1.00 78.50 222 LEU C CA 1
ATOM 8907 C C . LEU C 1 237 ? 50.218 -3.672 36.208 1.00 82.48 222 LEU C C 1
ATOM 8908 O O . LEU C 1 237 ? 50.501 -2.489 36.363 1.00 81.77 222 LEU C O 1
ATOM 8913 N N . ALA C 1 238 ? 49.575 -4.145 35.112 1.00 79.36 223 ALA C N 1
ATOM 8914 C CA . ALA C 1 238 ? 49.166 -3.315 33.975 1.00 78.43 223 ALA C CA 1
ATOM 8915 C C . ALA C 1 238 ? 48.150 -2.239 34.380 1.00 83.55 223 ALA C C 1
ATOM 8916 O O . ALA C 1 238 ? 48.217 -1.129 33.857 1.00 82.95 223 ALA C O 1
ATOM 8918 N N . LYS C 1 239 ? 47.268 -2.550 35.365 1.00 81.66 224 LYS C N 1
ATOM 8919 C CA . LYS C 1 239 ? 46.275 -1.641 35.966 1.00 82.46 224 LYS C CA 1
ATOM 8920 C C . LYS C 1 239 ? 47.006 -0.549 36.763 1.00 87.01 224 LYS C C 1
ATOM 8921 O O . LYS C 1 239 ? 46.655 0.633 36.646 1.00 87.01 224 LYS C O 1
ATOM 8927 N N . GLN C 1 240 ? 48.040 -0.955 37.551 1.00 83.40 225 GLN C N 1
ATOM 8928 C CA . GLN C 1 240 ? 48.897 -0.073 38.354 1.00 84.25 225 GLN C CA 1
ATOM 8929 C C . GLN C 1 240 ? 49.720 0.884 37.475 1.00 88.14 225 GLN C C 1
ATOM 8930 O O . GLN C 1 240 ? 49.931 2.039 37.858 1.00 89.46 225 GLN C O 1
ATOM 8936 N N . ALA C 1 241 ? 50.178 0.400 36.305 1.00 83.10 226 ALA C N 1
ATOM 8937 C CA . ALA C 1 241 ? 50.977 1.143 35.328 1.00 82.14 226 ALA C CA 1
ATOM 8938 C C . ALA C 1 241 ? 50.170 2.237 34.617 1.00 86.31 226 ALA C C 1
ATOM 8939 O O . ALA C 1 241 ? 50.766 3.182 34.093 1.00 86.84 226 ALA C O 1
ATOM 8941 N N . GLY C 1 242 ? 48.842 2.090 34.591 1.00 81.13 227 GLY C N 1
ATOM 8942 C CA . GLY C 1 242 ? 47.948 3.053 33.962 1.00 80.72 227 GLY C CA 1
ATOM 8943 C C . GLY C 1 242 ? 47.257 2.596 32.695 1.00 84.83 227 GLY C C 1
ATOM 8944 O O . GLY C 1 242 ? 46.715 3.435 31.969 1.00 85.13 227 GLY C O 1
ATOM 8945 N N . VAL C 1 243 ? 47.271 1.265 32.408 1.00 79.68 228 VAL C N 1
ATOM 8946 C CA . VAL C 1 243 ? 46.577 0.694 31.247 1.00 77.45 228 VAL C CA 1
ATOM 8947 C C . VAL C 1 243 ? 45.080 0.869 31.514 1.00 82.30 228 VAL C C 1
ATOM 8948 O O . VAL C 1 243 ? 44.602 0.424 32.566 1.00 82.99 228 VAL C O 1
ATOM 8952 N N . PRO C 1 244 ? 44.340 1.566 30.613 1.00 78.91 229 PRO C N 1
ATOM 8953 C CA . PRO C 1 244 ? 42.898 1.782 30.853 1.00 79.15 229 PRO C CA 1
ATOM 8954 C C . PRO C 1 244 ? 42.090 0.494 30.961 1.00 83.95 229 PRO C C 1
ATOM 8955 O O . PRO C 1 244 ? 42.438 -0.518 30.343 1.00 83.40 229 PRO C O 1
ATOM 8959 N N . ASP C 1 245 ? 41.013 0.533 31.754 1.00 81.50 230 ASP C N 1
ATOM 8960 C CA . ASP C 1 245 ? 40.108 -0.595 31.944 1.00 80.63 230 ASP C CA 1
ATOM 8961 C C . ASP C 1 245 ? 39.536 -1.056 30.596 1.00 83.35 230 ASP C C 1
ATOM 8962 O O . ASP C 1 245 ? 39.204 -0.220 29.747 1.00 83.01 230 ASP C O 1
ATOM 8967 N N . GLY C 1 246 ? 39.524 -2.374 30.385 1.00 78.86 231 GLY C N 1
ATOM 8968 C CA . GLY C 1 246 ? 39.024 -2.979 29.157 1.00 77.78 231 GLY C CA 1
ATOM 8969 C C . GLY C 1 246 ? 40.077 -3.303 28.118 1.00 79.94 231 GLY C C 1
ATOM 8970 O O . GLY C 1 246 ? 39.822 -4.111 27.220 1.00 78.18 231 GLY C O 1
ATOM 8971 N N . VAL C 1 247 ? 41.264 -2.667 28.220 1.00 76.09 232 VAL C N 1
ATOM 8972 C CA . VAL C 1 247 ? 42.386 -2.860 27.290 1.00 73.71 232 VAL C CA 1
ATOM 8973 C C . VAL C 1 247 ? 43.058 -4.235 27.483 1.00 77.04 232 VAL C C 1
ATOM 8974 O O . VAL C 1 247 ? 43.452 -4.856 26.500 1.00 75.90 232 VAL C O 1
ATOM 8978 N N . ILE C 1 248 ? 43.179 -4.711 28.737 1.00 73.76 233 ILE C N 1
ATOM 8979 C CA . ILE C 1 248 ? 43.722 -6.035 29.045 1.00 72.61 233 ILE C CA 1
ATOM 8980 C C . ILE C 1 248 ? 42.695 -6.833 29.854 1.00 79.11 233 ILE C C 1
ATOM 8981 O O . ILE C 1 248 ? 42.341 -6.456 30.981 1.00 81.18 233 ILE C O 1
ATOM 8986 N N . ASN C 1 249 ? 42.195 -7.911 29.244 1.00 74.91 234 ASN C N 1
ATOM 8987 C CA . ASN C 1 249 ? 41.223 -8.794 29.868 1.00 75.78 234 ASN C CA 1
ATOM 8988 C C . ASN C 1 249 ? 41.807 -10.203 29.884 1.00 78.84 234 ASN C C 1
ATOM 8989 O O . ASN C 1 249 ? 42.243 -10.696 28.843 1.00 75.85 234 ASN C O 1
ATOM 8994 N N . VAL C 1 250 ? 41.897 -10.808 31.085 1.00 77.22 235 VAL C N 1
ATOM 8995 C CA . VAL C 1 250 ? 42.461 -12.144 31.285 1.00 76.22 235 VAL C CA 1
ATOM 8996 C C . VAL C 1 250 ? 41.351 -13.115 31.690 1.00 79.71 235 VAL C C 1
ATOM 8997 O O . VAL C 1 250 ? 40.698 -12.932 32.712 1.00 81.52 235 VAL C O 1
ATOM 9001 N N . VAL C 1 251 ? 41.135 -14.133 30.864 1.00 74.05 236 VAL C N 1
ATOM 9002 C CA . VAL C 1 251 ? 40.086 -15.138 31.062 1.00 72.78 236 VAL C CA 1
ATOM 9003 C C . VAL C 1 251 ? 40.606 -16.595 31.228 1.00 74.61 236 VAL C C 1
ATOM 9004 O O . VAL C 1 251 ? 40.443 -17.408 30.312 1.00 71.34 236 VAL C O 1
ATOM 9008 N N . PRO C 1 252 ? 41.210 -16.952 32.401 1.00 72.55 237 PRO C N 1
ATOM 9009 C CA . PRO C 1 252 ? 41.653 -18.345 32.599 1.00 71.65 237 PRO C CA 1
ATOM 9010 C C . PRO C 1 252 ? 40.472 -19.322 32.591 1.00 76.72 237 PRO C C 1
ATOM 9011 O O . PRO C 1 252 ? 39.437 -19.089 33.221 1.00 76.53 237 PRO C O 1
ATOM 9015 N N . GLY C 1 253 ? 40.621 -20.372 31.801 1.00 74.06 238 GLY C N 1
ATOM 9016 C CA . GLY C 1 253 ? 39.628 -21.423 31.632 1.00 74.12 238 GLY C CA 1
ATOM 9017 C C . GLY C 1 253 ? 40.182 -22.547 30.788 1.00 77.75 238 GLY C C 1
ATOM 9018 O O . GLY C 1 253 ? 41.351 -22.508 30.386 1.00 77.28 238 GLY C O 1
ATOM 9019 N N . PHE C 1 254 ? 39.359 -23.567 30.534 1.00 74.43 239 PHE C N 1
ATOM 9020 C CA . PHE C 1 254 ? 39.788 -24.698 29.725 1.00 73.61 239 PHE C CA 1
ATOM 9021 C C . PHE C 1 254 ? 39.779 -24.313 28.258 1.00 76.77 239 PHE C C 1
ATOM 9022 O O . PHE C 1 254 ? 39.074 -23.372 27.872 1.00 77.88 239 PHE C O 1
ATOM 9030 N N . GLY C 1 255 ? 40.606 -25.000 27.473 1.00 69.95 240 GLY C N 1
ATOM 9031 C CA . GLY C 1 255 ? 40.734 -24.767 26.047 1.00 67.99 240 GLY C CA 1
ATOM 9032 C C . GLY C 1 255 ? 39.458 -24.948 25.259 1.00 72.92 240 GLY C C 1
ATOM 9033 O O . GLY C 1 255 ? 38.983 -23.983 24.662 1.00 73.40 240 GLY C O 1
ATOM 9034 N N . PRO C 1 256 ? 38.830 -26.150 25.267 1.00 70.77 241 PRO C N 1
ATOM 9035 C CA . PRO C 1 256 ? 37.580 -26.332 24.504 1.00 70.56 241 PRO C CA 1
ATOM 9036 C C . PRO C 1 256 ? 36.390 -25.479 24.953 1.00 76.04 241 PRO C C 1
ATOM 9037 O O . PRO C 1 256 ? 35.386 -25.429 24.244 1.00 77.11 241 PRO C O 1
ATOM 9041 N N . THR C 1 257 ? 36.496 -24.811 26.116 1.00 72.74 242 THR C N 1
ATOM 9042 C CA . THR C 1 257 ? 35.449 -23.920 26.624 1.00 72.76 242 THR C CA 1
ATOM 9043 C C . THR C 1 257 ? 35.840 -22.453 26.362 1.00 72.83 242 THR C C 1
ATOM 9044 O O . THR C 1 257 ? 35.455 -21.899 25.333 1.00 71.39 242 THR C O 1
ATOM 9048 N N . ALA C 1 258 ? 36.634 -21.856 27.262 1.00 67.25 243 ALA C N 1
ATOM 9049 C CA . ALA C 1 258 ? 37.108 -20.470 27.194 1.00 66.30 243 ALA C CA 1
ATOM 9050 C C . ALA C 1 258 ? 37.903 -20.160 25.904 1.00 69.95 243 ALA C C 1
ATOM 9051 O O . ALA C 1 258 ? 37.629 -19.159 25.231 1.00 68.49 243 ALA C O 1
ATOM 9053 N N . GLY C 1 259 ? 38.826 -21.054 25.548 1.00 67.19 244 GLY C N 1
ATOM 9054 C CA . GLY C 1 259 ? 39.685 -20.914 24.379 1.00 66.34 244 GLY C CA 1
ATOM 9055 C C . GLY C 1 259 ? 38.935 -20.933 23.068 1.00 70.44 244 GLY C C 1
ATOM 9056 O O . GLY C 1 259 ? 39.176 -20.077 22.206 1.00 70.03 244 GLY C O 1
ATOM 9057 N N . ALA C 1 260 ? 38.029 -21.917 22.917 1.00 66.83 245 ALA C N 1
ATOM 9058 C CA . ALA C 1 260 ? 37.199 -22.098 21.722 1.00 66.19 245 ALA C CA 1
ATOM 9059 C C . ALA C 1 260 ? 36.205 -20.942 21.536 1.00 71.34 245 ALA C C 1
ATOM 9060 O O . ALA C 1 260 ? 35.967 -20.520 20.403 1.00 70.64 245 ALA C O 1
ATOM 9062 N N . ALA C 1 261 ? 35.661 -20.412 22.643 1.00 68.87 246 ALA C N 1
ATOM 9063 C CA . ALA C 1 261 ? 34.736 -19.275 22.636 1.00 69.25 246 ALA C CA 1
ATOM 9064 C C . ALA C 1 261 ? 35.435 -18.013 22.117 1.00 73.39 246 ALA C C 1
ATOM 9065 O O . ALA C 1 261 ? 34.836 -17.261 21.349 1.00 74.32 246 ALA C O 1
ATOM 9067 N N . LEU C 1 262 ? 36.706 -17.801 22.507 1.00 68.93 247 LEU C N 1
ATOM 9068 C CA . LEU C 1 262 ? 37.498 -16.656 22.059 1.00 68.25 247 LEU C CA 1
ATOM 9069 C C . LEU C 1 262 ? 37.883 -16.778 20.575 1.00 72.83 247 LEU C C 1
ATOM 9070 O O . LEU C 1 262 ? 37.809 -15.788 19.833 1.00 72.96 247 LEU C O 1
ATOM 9075 N N . ALA C 1 263 ? 38.274 -17.993 20.151 1.00 68.44 248 ALA C N 1
ATOM 9076 C CA . ALA C 1 263 ? 38.678 -18.274 18.780 1.00 68.04 248 ALA C CA 1
ATOM 9077 C C . ALA C 1 263 ? 37.484 -18.172 17.821 1.00 73.08 248 ALA C C 1
ATOM 9078 O O . ALA C 1 263 ? 37.682 -17.832 16.654 1.00 72.94 248 ALA C O 1
ATOM 9080 N N . SER C 1 264 ? 36.255 -18.444 18.324 1.00 69.03 249 SER C N 1
ATOM 9081 C CA . SER C 1 264 ? 34.984 -18.415 17.585 1.00 68.48 249 SER C CA 1
ATOM 9082 C C . SER C 1 264 ? 34.217 -17.105 17.712 1.00 71.94 249 SER C C 1
ATOM 9083 O O . SER C 1 264 ? 33.158 -16.967 17.099 1.00 73.20 249 SER C O 1
ATOM 9086 N N . HIS C 1 265 ? 34.705 -16.165 18.523 1.00 67.47 250 HIS C N 1
ATOM 9087 C CA . HIS C 1 265 ? 34.007 -14.905 18.729 1.00 67.09 250 HIS C CA 1
ATOM 9088 C C . HIS C 1 265 ? 33.845 -14.043 17.472 1.00 71.74 250 HIS C C 1
ATOM 9089 O O . HIS C 1 265 ? 34.812 -13.782 16.758 1.00 70.27 250 HIS C O 1
ATOM 9096 N N . MET C 1 266 ? 32.598 -13.617 17.219 1.00 70.27 251 MET C N 1
ATOM 9097 C CA . MET C 1 266 ? 32.198 -12.778 16.084 1.00 69.93 251 MET C CA 1
ATOM 9098 C C . MET C 1 266 ? 32.691 -11.318 16.150 1.00 73.83 251 MET C C 1
ATOM 9099 O O . MET C 1 266 ? 32.629 -10.613 15.134 1.00 72.06 251 MET C O 1
ATOM 9104 N N . ASP C 1 267 ? 33.156 -10.865 17.330 1.00 71.40 252 ASP C N 1
ATOM 9105 C CA . ASP C 1 267 ? 33.619 -9.490 17.519 1.00 71.94 252 ASP C CA 1
ATOM 9106 C C . ASP C 1 267 ? 35.120 -9.345 17.828 1.00 74.02 252 ASP C C 1
ATOM 9107 O O . ASP C 1 267 ? 35.605 -8.255 18.167 1.00 74.64 252 ASP C O 1
ATOM 9112 N N . VAL C 1 268 ? 35.866 -10.440 17.637 1.00 68.08 253 VAL C N 1
ATOM 9113 C CA . VAL C 1 268 ? 37.320 -10.495 17.804 1.00 66.20 253 VAL C CA 1
ATOM 9114 C C . VAL C 1 268 ? 37.924 -10.311 16.403 1.00 65.69 253 VAL C C 1
ATOM 9115 O O . VAL C 1 268 ? 37.509 -10.970 15.465 1.00 63.35 253 VAL C O 1
ATOM 9119 N N . ASP C 1 269 ? 38.832 -9.352 16.256 1.00 63.26 254 ASP C N 1
ATOM 9120 C CA . ASP C 1 269 ? 39.432 -8.964 14.966 1.00 61.82 254 ASP C CA 1
ATOM 9121 C C . ASP C 1 269 ? 40.576 -9.825 14.466 1.00 65.80 254 ASP C C 1
ATOM 9122 O O . ASP C 1 269 ? 40.775 -9.929 13.250 1.00 66.36 254 ASP C O 1
ATOM 9127 N N . MET C 1 270 ? 41.334 -10.431 15.383 1.00 60.50 255 MET C N 1
ATOM 9128 C CA . MET C 1 270 ? 42.407 -11.351 15.039 1.00 59.81 255 MET C CA 1
ATOM 9129 C C . MET C 1 270 ? 42.649 -12.338 16.196 1.00 66.16 255 MET C C 1
ATOM 9130 O O . MET C 1 270 ? 42.276 -12.057 17.341 1.00 65.64 255 MET C O 1
ATOM 9135 N N . VAL C 1 271 ? 43.329 -13.457 15.909 1.00 63.75 256 VAL C N 1
ATOM 9136 C CA . VAL C 1 271 ? 43.732 -14.376 16.967 1.00 65.33 256 VAL C CA 1
ATOM 9137 C C . VAL C 1 271 ? 45.206 -14.774 16.837 1.00 67.36 256 VAL C C 1
ATOM 9138 O O . VAL C 1 271 ? 45.637 -15.191 15.761 1.00 65.76 256 VAL C O 1
ATOM 9142 N N . SER C 1 272 ? 45.982 -14.560 17.916 1.00 64.34 257 SER C N 1
ATOM 9143 C CA . SER C 1 272 ? 47.377 -14.979 17.996 1.00 64.39 257 SER C CA 1
ATOM 9144 C C . SER C 1 272 ? 47.405 -16.175 18.923 1.00 68.26 257 SER C C 1
ATOM 9145 O O . SER C 1 272 ? 47.082 -16.065 20.115 1.00 68.60 257 SER C O 1
ATOM 9148 N N . PHE C 1 273 ? 47.737 -17.335 18.351 1.00 63.42 258 PHE C N 1
ATOM 9149 C CA . PHE C 1 273 ? 47.764 -18.590 19.087 1.00 62.50 258 PHE C CA 1
ATOM 9150 C C . PHE C 1 273 ? 49.151 -19.189 19.211 1.00 66.34 258 PHE C C 1
ATOM 9151 O O . PHE C 1 273 ? 49.890 -19.274 18.229 1.00 65.34 258 PHE C O 1
ATOM 9159 N N . THR C 1 274 ? 49.458 -19.674 20.414 1.00 63.45 259 THR C N 1
ATOM 9160 C CA . THR C 1 274 ? 50.672 -20.424 20.713 1.00 63.18 259 THR C CA 1
ATOM 9161 C C . THR C 1 274 ? 50.258 -21.695 21.434 1.00 66.60 259 THR C C 1
ATOM 9162 O O . THR C 1 274 ? 49.580 -21.638 22.454 1.00 66.79 259 THR C O 1
ATOM 9166 N N . GLY C 1 275 ? 50.650 -22.824 20.880 1.00 63.14 260 GLY C N 1
ATOM 9167 C CA . GLY C 1 275 ? 50.316 -24.120 21.442 1.00 64.53 260 GLY C CA 1
ATOM 9168 C C . GLY C 1 275 ? 50.674 -25.242 20.506 1.00 70.78 260 GLY C C 1
ATOM 9169 O O . GLY C 1 275 ? 51.554 -25.072 19.658 1.00 71.50 260 GLY C O 1
ATOM 9170 N N . SER C 1 276 ? 49.999 -26.393 20.653 1.00 67.40 261 SER C N 1
ATOM 9171 C CA . SER C 1 276 ? 50.256 -27.565 19.818 1.00 67.08 261 SER C CA 1
ATOM 9172 C C . SER C 1 276 ? 49.751 -27.386 18.375 1.00 71.98 261 SER C C 1
ATOM 9173 O O . SER C 1 276 ? 48.837 -26.582 18.122 1.00 71.94 261 SER C O 1
ATOM 9176 N N . THR C 1 277 ? 50.348 -28.163 17.436 1.00 67.35 262 THR C N 1
ATOM 9177 C CA . THR C 1 277 ? 50.006 -28.201 16.012 1.00 65.61 262 THR C CA 1
ATOM 9178 C C . THR C 1 277 ? 48.561 -28.706 15.838 1.00 68.43 262 THR C C 1
ATOM 9179 O O . THR C 1 277 ? 47.831 -28.192 14.990 1.00 68.71 262 THR C O 1
ATOM 9183 N N . GLU C 1 278 ? 48.135 -29.656 16.688 1.00 63.70 263 GLU C N 1
ATOM 9184 C CA . GLU C 1 278 ? 46.784 -30.215 16.642 1.00 63.17 263 GLU C CA 1
ATOM 9185 C C . GLU C 1 278 ? 45.700 -29.220 17.044 1.00 69.19 263 GLU C C 1
ATOM 9186 O O . GLU C 1 278 ? 44.649 -29.205 16.415 1.00 70.47 263 GLU C O 1
ATOM 9192 N N . VAL C 1 279 ? 45.952 -28.380 18.072 1.00 65.67 264 VAL C N 1
ATOM 9193 C CA . VAL C 1 279 ? 45.017 -27.346 18.516 1.00 64.60 264 VAL C CA 1
ATOM 9194 C C . VAL C 1 279 ? 44.978 -26.200 17.500 1.00 69.82 264 VAL C C 1
ATOM 9195 O O . VAL C 1 279 ? 43.909 -25.637 17.281 1.00 71.46 264 VAL C O 1
ATOM 9199 N N . GLY C 1 280 ? 46.108 -25.932 16.834 1.00 66.24 265 GLY C N 1
ATOM 9200 C CA . GLY C 1 280 ? 46.212 -24.936 15.765 1.00 65.22 265 GLY C CA 1
ATOM 9201 C C . GLY C 1 280 ? 45.172 -25.147 14.664 1.00 68.56 265 GLY C C 1
ATOM 9202 O O . GLY C 1 280 ? 44.619 -24.176 14.141 1.00 67.49 265 GLY C O 1
ATOM 9203 N N . ARG C 1 281 ? 44.850 -26.431 14.361 1.00 63.76 266 ARG C N 1
ATOM 9204 C CA . ARG C 1 281 ? 43.834 -26.850 13.391 1.00 63.03 266 ARG C CA 1
ATOM 9205 C C . ARG C 1 281 ? 42.451 -26.327 13.821 1.00 68.42 266 ARG C C 1
ATOM 9206 O O . ARG C 1 281 ? 41.683 -25.842 12.986 1.00 68.33 266 ARG C O 1
ATOM 9214 N N . LEU C 1 282 ? 42.157 -26.407 15.134 1.00 65.74 267 LEU C N 1
ATOM 9215 C CA . LEU C 1 282 ? 40.897 -25.983 15.740 1.00 65.95 267 LEU C CA 1
ATOM 9216 C C . LEU C 1 282 ? 40.723 -24.475 15.778 1.00 69.78 267 LEU C C 1
ATOM 9217 O O . LEU C 1 282 ? 39.590 -24.009 15.690 1.00 69.50 267 LEU C O 1
ATOM 9222 N N . ILE C 1 283 ? 41.835 -23.715 15.885 1.00 66.44 268 ILE C N 1
ATOM 9223 C CA . ILE C 1 283 ? 41.865 -22.245 15.894 1.00 66.45 268 ILE C CA 1
ATOM 9224 C C . ILE C 1 283 ? 41.521 -21.732 14.488 1.00 70.92 268 ILE C C 1
ATOM 9225 O O . ILE C 1 283 ? 40.745 -20.781 14.353 1.00 71.36 268 ILE C O 1
ATOM 9230 N N . MET C 1 284 ? 42.076 -22.394 13.453 1.00 67.39 269 MET C N 1
ATOM 9231 C CA . MET C 1 284 ? 41.813 -22.105 12.048 1.00 67.73 269 MET C CA 1
ATOM 9232 C C . MET C 1 284 ? 40.377 -22.416 11.684 1.00 71.19 269 MET C C 1
ATOM 9233 O O . MET C 1 284 ? 39.773 -21.657 10.926 1.00 71.30 269 MET C O 1
ATOM 9238 N N . LYS C 1 285 ? 39.824 -23.527 12.227 1.00 67.14 270 LYS C N 1
ATOM 9239 C CA . LYS C 1 285 ? 38.442 -23.929 12.004 1.00 66.61 270 LYS C CA 1
ATOM 9240 C C . LYS C 1 285 ? 37.493 -22.948 12.691 1.00 70.31 270 LYS C C 1
ATOM 9241 O O . LYS C 1 285 ? 36.511 -22.534 12.077 1.00 71.51 270 LYS C O 1
ATOM 9247 N N . ALA C 1 286 ? 37.793 -22.559 13.943 1.00 66.25 271 ALA C N 1
ATOM 9248 C CA . ALA C 1 286 ? 36.990 -21.607 14.729 1.00 66.47 271 ALA C CA 1
ATOM 9249 C C . ALA C 1 286 ? 36.827 -20.237 14.023 1.00 69.24 271 ALA C C 1
ATOM 9250 O O . ALA C 1 286 ? 35.754 -19.647 14.107 1.00 68.82 271 ALA C O 1
ATOM 9252 N N . SER C 1 287 ? 37.885 -19.742 13.330 1.00 64.52 272 SER C N 1
ATOM 9253 C CA . SER C 1 287 ? 37.846 -18.493 12.559 1.00 63.51 272 SER C CA 1
ATOM 9254 C C . SER C 1 287 ? 37.008 -18.692 11.294 1.00 68.36 272 SER C C 1
ATOM 9255 O O . SER C 1 287 ? 36.140 -17.861 11.017 1.00 69.43 272 SER C O 1
ATOM 9258 N N . ALA C 1 288 ? 37.221 -19.817 10.562 1.00 63.23 273 ALA C N 1
ATOM 9259 C CA . ALA C 1 288 ? 36.473 -20.172 9.348 1.00 63.06 273 ALA C CA 1
ATOM 9260 C C . ALA C 1 288 ? 34.950 -20.293 9.607 1.00 69.46 273 ALA C C 1
ATOM 9261 O O . ALA C 1 288 ? 34.146 -19.869 8.773 1.00 69.00 273 ALA C O 1
ATOM 9263 N N . GLU C 1 289 ? 34.571 -20.855 10.767 1.00 67.55 274 GLU C N 1
ATOM 9264 C CA . GLU C 1 289 ? 33.180 -21.062 11.184 1.00 68.92 274 GLU C CA 1
ATOM 9265 C C . GLU C 1 289 ? 32.554 -19.819 11.837 1.00 72.66 274 GLU C C 1
ATOM 9266 O O . GLU C 1 289 ? 31.360 -19.828 12.149 1.00 74.31 274 GLU C O 1
ATOM 9272 N N . SER C 1 290 ? 33.347 -18.767 12.059 1.00 67.79 275 SER C N 1
ATOM 9273 C CA . SER C 1 290 ? 32.872 -17.545 12.686 1.00 66.74 275 SER C CA 1
ATOM 9274 C C . SER C 1 290 ? 32.950 -16.297 11.777 1.00 70.85 275 SER C C 1
ATOM 9275 O O . SER C 1 290 ? 32.094 -16.156 10.910 1.00 72.25 275 SER C O 1
ATOM 9278 N N . ASN C 1 291 ? 33.916 -15.386 11.995 1.00 66.18 276 ASN C N 1
ATOM 9279 C CA . ASN C 1 291 ? 34.045 -14.126 11.256 1.00 65.49 276 ASN C CA 1
ATOM 9280 C C . ASN C 1 291 ? 35.281 -14.043 10.349 1.00 69.18 276 ASN C C 1
ATOM 9281 O O . ASN C 1 291 ? 35.619 -12.954 9.872 1.00 69.71 276 ASN C O 1
ATOM 9286 N N . LEU C 1 292 ? 35.957 -15.180 10.125 1.00 64.44 277 LEU C N 1
ATOM 9287 C CA . LEU C 1 292 ? 37.136 -15.287 9.269 1.00 63.60 277 LEU C CA 1
ATOM 9288 C C . LEU C 1 292 ? 38.270 -14.359 9.659 1.00 66.09 277 LEU C C 1
ATOM 9289 O O . LEU C 1 292 ? 38.964 -13.857 8.780 1.00 66.41 277 LEU C O 1
ATOM 9294 N N . LYS C 1 293 ? 38.459 -14.135 10.972 1.00 62.08 278 LYS C N 1
ATOM 9295 C CA . LYS C 1 293 ? 39.516 -13.271 11.499 1.00 61.30 278 LYS C CA 1
ATOM 9296 C C . LYS C 1 293 ? 40.903 -13.846 11.191 1.00 66.09 278 LYS C C 1
ATOM 9297 O O . LYS C 1 293 ? 41.066 -15.070 11.237 1.00 66.08 278 LYS C O 1
ATOM 9303 N N . PRO C 1 294 ? 41.914 -13.006 10.864 1.00 60.89 279 PRO C N 1
ATOM 9304 C CA . PRO C 1 294 ? 43.252 -13.573 10.625 1.00 59.65 279 PRO C CA 1
ATOM 9305 C C . PRO C 1 294 ? 43.753 -14.321 11.874 1.00 63.17 279 PRO C C 1
ATOM 9306 O O . PRO C 1 294 ? 43.524 -13.905 13.014 1.00 62.02 279 PRO C O 1
ATOM 9310 N N . VAL C 1 295 ? 44.378 -15.463 11.633 1.00 60.89 280 VAL C N 1
ATOM 9311 C CA . VAL C 1 295 ? 44.923 -16.375 12.630 1.00 62.09 280 VAL C CA 1
ATOM 9312 C C . VAL C 1 295 ? 46.456 -16.413 12.472 1.00 65.76 280 VAL C C 1
ATOM 9313 O O . VAL C 1 295 ? 46.973 -16.391 11.349 1.00 65.66 280 VAL C O 1
ATOM 9317 N N . TYR C 1 296 ? 47.177 -16.398 13.603 1.00 61.82 281 TYR C N 1
ATOM 9318 C CA . TYR C 1 296 ? 48.647 -16.422 13.648 1.00 60.43 281 TYR C CA 1
ATOM 9319 C C . TYR C 1 296 ? 49.012 -17.556 14.571 1.00 64.85 281 TYR C C 1
ATOM 9320 O O . TYR C 1 296 ? 48.548 -17.593 15.719 1.00 66.42 281 TYR C O 1
ATOM 9329 N N . LEU C 1 297 ? 49.748 -18.542 14.034 1.00 59.93 282 LEU C N 1
ATOM 9330 C CA . LEU C 1 297 ? 50.055 -19.789 14.746 1.00 58.98 282 LEU C CA 1
ATOM 9331 C C . LEU C 1 297 ? 51.526 -20.030 15.048 1.00 62.56 282 LEU C C 1
ATOM 9332 O O . LEU C 1 297 ? 52.346 -20.061 14.139 1.00 62.03 282 LEU C O 1
ATOM 9337 N N . GLU C 1 298 ? 51.838 -20.242 16.338 1.00 59.69 283 GLU C N 1
ATOM 9338 C CA . GLU C 1 298 ? 53.170 -20.520 16.895 1.00 59.01 283 GLU C CA 1
ATOM 9339 C C . GLU C 1 298 ? 53.044 -21.911 17.440 1.00 65.18 283 GLU C C 1
ATOM 9340 O O . GLU C 1 298 ? 52.510 -22.117 18.532 1.00 66.00 283 GLU C O 1
ATOM 9346 N N . LEU C 1 299 ? 53.432 -22.889 16.629 1.00 63.02 284 LEU C N 1
ATOM 9347 C CA . LEU C 1 299 ? 53.192 -24.289 16.947 1.00 61.81 284 LEU C CA 1
ATOM 9348 C C . LEU C 1 299 ? 54.375 -25.101 17.493 1.00 67.93 284 LEU C C 1
ATOM 9349 O O . LEU C 1 299 ? 55.356 -24.519 17.952 1.00 69.63 284 LEU C O 1
ATOM 9354 N N . GLY C 1 300 ? 54.246 -26.418 17.538 1.00 65.01 285 GLY C N 1
ATOM 9355 C CA . GLY C 1 300 ? 55.295 -27.281 18.077 1.00 65.56 285 GLY C CA 1
ATOM 9356 C C . GLY C 1 300 ? 56.561 -27.360 17.248 1.00 66.69 285 GLY C C 1
ATOM 9357 O O . GLY C 1 300 ? 56.704 -26.642 16.258 1.00 65.65 285 GLY C O 1
ATOM 9358 N N . GLY C 1 301 ? 57.471 -28.245 17.648 1.00 61.62 286 GLY C N 1
ATOM 9359 C CA . GLY C 1 301 ? 58.725 -28.455 16.930 1.00 60.62 286 GLY C CA 1
ATOM 9360 C C . GLY C 1 301 ? 59.404 -29.775 17.231 1.00 64.25 286 GLY C C 1
ATOM 9361 O O . GLY C 1 301 ? 59.015 -30.487 18.154 1.00 64.87 286 GLY C O 1
ATOM 9362 N N . LYS C 1 302 ? 60.416 -30.119 16.432 1.00 60.52 287 LYS C N 1
ATOM 9363 C CA . LYS C 1 302 ? 61.287 -31.288 16.619 1.00 60.69 287 LYS C CA 1
ATOM 9364 C C . LYS C 1 302 ? 62.642 -30.796 16.120 1.00 66.56 287 LYS C C 1
ATOM 9365 O O . LYS C 1 302 ? 63.150 -31.211 15.074 1.00 67.09 287 LYS C O 1
ATOM 9371 N N . SER C 1 303 ? 63.169 -29.810 16.853 1.00 64.34 288 SER C N 1
ATOM 9372 C CA . SER C 1 303 ? 64.375 -29.059 16.532 1.00 63.88 288 SER C CA 1
ATOM 9373 C C . SER C 1 303 ? 65.696 -29.836 16.467 1.00 68.13 288 SER C C 1
ATOM 9374 O O . SER C 1 303 ? 66.096 -30.456 17.457 1.00 68.03 288 SER C O 1
ATOM 9377 N N . PRO C 1 304 ? 66.406 -29.767 15.310 1.00 62.99 289 PRO C N 1
ATOM 9378 C CA . PRO C 1 304 ? 67.700 -30.461 15.206 1.00 63.36 289 PRO C CA 1
ATOM 9379 C C . PRO C 1 304 ? 68.911 -29.577 15.566 1.00 69.40 289 PRO C C 1
ATOM 9380 O O . PRO C 1 304 ? 68.948 -28.387 15.237 1.00 68.53 289 PRO C O 1
ATOM 9384 N N . LEU C 1 305 ? 69.912 -30.170 16.235 1.00 66.42 290 LEU C N 1
ATOM 9385 C CA . LEU C 1 305 ? 71.169 -29.506 16.555 1.00 65.96 290 LEU C CA 1
ATOM 9386 C C . LEU C 1 305 ? 72.272 -30.290 15.825 1.00 70.08 290 LEU C C 1
ATOM 9387 O O . LEU C 1 305 ? 72.435 -31.481 16.080 1.00 69.66 290 LEU C O 1
ATOM 9392 N N . ILE C 1 306 ? 72.973 -29.641 14.876 1.00 66.50 291 ILE C N 1
ATOM 9393 C CA . ILE C 1 306 ? 74.023 -30.278 14.080 1.00 66.45 291 ILE C CA 1
ATOM 9394 C C . ILE C 1 306 ? 75.420 -29.892 14.584 1.00 71.57 291 ILE C C 1
ATOM 9395 O O . ILE C 1 306 ? 75.753 -28.707 14.602 1.00 71.89 291 ILE C O 1
ATOM 9400 N N . VAL C 1 307 ? 76.235 -30.899 14.958 1.00 67.75 292 VAL C N 1
ATOM 9401 C CA . VAL C 1 307 ? 77.601 -30.730 15.454 1.00 68.87 292 VAL C CA 1
ATOM 9402 C C . VAL C 1 307 ? 78.576 -31.344 14.435 1.00 76.41 292 VAL C C 1
ATOM 9403 O O . VAL C 1 307 ? 78.494 -32.545 14.166 1.00 76.60 292 VAL C O 1
ATOM 9407 N N . PHE C 1 308 ? 79.499 -30.525 13.881 1.00 74.51 293 PHE C N 1
ATOM 9408 C CA . PHE C 1 308 ? 80.511 -30.966 12.912 1.00 75.20 293 PHE C CA 1
ATOM 9409 C C . PHE C 1 308 ? 81.843 -31.325 13.579 1.00 83.20 293 PHE C C 1
ATOM 9410 O O . PHE C 1 308 ? 82.064 -30.926 14.725 1.00 82.98 293 PHE C O 1
ATOM 9418 N N . ASP C 1 309 ? 82.737 -32.075 12.860 1.00 82.59 294 ASP C N 1
ATOM 9419 C CA . ASP C 1 309 ? 84.048 -32.539 13.365 1.00 84.03 294 ASP C CA 1
ATOM 9420 C C . ASP C 1 309 ? 84.982 -31.456 13.916 1.00 86.35 294 ASP C C 1
ATOM 9421 O O . ASP C 1 309 ? 85.799 -31.759 14.788 1.00 87.54 294 ASP C O 1
ATOM 9426 N N . ASP C 1 310 ? 84.884 -30.219 13.403 1.00 80.94 295 ASP C N 1
ATOM 9427 C CA . ASP C 1 310 ? 85.743 -29.103 13.820 1.00 81.27 295 ASP C CA 1
ATOM 9428 C C . ASP C 1 310 ? 85.353 -28.411 15.141 1.00 85.16 295 ASP C C 1
ATOM 9429 O O . ASP C 1 310 ? 86.104 -27.563 15.624 1.00 85.63 295 ASP C O 1
ATOM 9434 N N . ALA C 1 311 ? 84.198 -28.778 15.719 1.00 81.63 296 ALA C N 1
ATOM 9435 C CA . ALA C 1 311 ? 83.682 -28.211 16.965 1.00 81.68 296 ALA C CA 1
ATOM 9436 C C . ALA C 1 311 ? 84.517 -28.557 18.198 1.00 88.41 296 ALA C C 1
ATOM 9437 O O . ALA C 1 311 ? 85.157 -29.614 18.242 1.00 89.03 296 ALA C O 1
ATOM 9439 N N . ASP C 1 312 ? 84.479 -27.662 19.213 1.00 85.69 297 ASP C N 1
ATOM 9440 C CA . ASP C 1 312 ? 85.097 -27.906 20.507 1.00 87.23 297 ASP C CA 1
ATOM 9441 C C . ASP C 1 312 ? 84.058 -28.767 21.211 1.00 89.69 297 ASP C C 1
ATOM 9442 O O . ASP C 1 312 ? 82.928 -28.319 21.446 1.00 88.72 297 ASP C O 1
ATOM 9447 N N . LEU C 1 313 ? 84.407 -30.037 21.425 1.00 85.62 298 LEU C N 1
ATOM 9448 C CA . LEU C 1 313 ? 83.532 -31.048 22.007 1.00 85.23 298 LEU C CA 1
ATOM 9449 C C . LEU C 1 313 ? 82.957 -30.710 23.373 1.00 89.83 298 LEU C C 1
ATOM 9450 O O . LEU C 1 313 ? 81.786 -30.987 23.624 1.00 88.07 298 LEU C O 1
ATOM 9455 N N . ASP C 1 314 ? 83.757 -30.088 24.238 1.00 89.23 299 ASP C N 1
ATOM 9456 C CA . ASP C 1 314 ? 83.301 -29.689 25.564 1.00 90.23 299 ASP C CA 1
ATOM 9457 C C . ASP C 1 314 ? 82.227 -28.600 25.477 1.00 92.85 299 ASP C C 1
ATOM 9458 O O . ASP C 1 314 ? 81.234 -28.691 26.203 1.00 92.33 299 ASP C O 1
ATOM 9463 N N . MET C 1 315 ? 82.389 -27.616 24.552 1.00 88.56 300 MET C N 1
ATOM 9464 C CA . MET C 1 315 ? 81.379 -26.575 24.358 1.00 87.68 300 MET C CA 1
ATOM 9465 C C . MET C 1 315 ? 80.118 -27.132 23.688 1.00 89.87 300 MET C C 1
ATOM 9466 O O . MET C 1 315 ? 79.012 -26.736 24.063 1.00 89.37 300 MET C O 1
ATOM 9471 N N . ALA C 1 316 ? 80.292 -28.061 22.715 1.00 84.30 301 ALA C N 1
ATOM 9472 C CA . ALA C 1 316 ? 79.211 -28.695 21.959 1.00 81.55 301 ALA C CA 1
ATOM 9473 C C . ALA C 1 316 ? 78.340 -29.582 22.841 1.00 85.62 301 ALA C C 1
ATOM 9474 O O . ALA C 1 316 ? 77.120 -29.575 22.672 1.00 85.08 301 ALA C O 1
ATOM 9476 N N . VAL C 1 317 ? 78.956 -30.320 23.799 1.00 82.60 302 VAL C N 1
ATOM 9477 C CA . VAL C 1 317 ? 78.254 -31.180 24.762 1.00 81.73 302 VAL C CA 1
ATOM 9478 C C . VAL C 1 317 ? 77.435 -30.282 25.705 1.00 82.90 302 VAL C C 1
ATOM 9479 O O . VAL C 1 317 ? 76.232 -30.493 25.849 1.00 82.23 302 VAL C O 1
ATOM 9483 N N . GLU C 1 318 ? 78.074 -29.254 26.286 1.00 78.32 303 GLU C N 1
ATOM 9484 C CA . GLU C 1 318 ? 77.446 -28.292 27.194 1.00 77.80 303 GLU C CA 1
ATOM 9485 C C . GLU C 1 318 ? 76.287 -27.539 26.539 1.00 80.91 303 GLU C C 1
ATOM 9486 O O . GLU C 1 318 ? 75.272 -27.276 27.189 1.00 80.65 303 GLU C O 1
ATOM 9492 N N . LEU C 1 319 ? 76.429 -27.226 25.245 1.00 76.59 304 LEU C N 1
ATOM 9493 C CA . LEU C 1 319 ? 75.407 -26.552 24.465 1.00 74.97 304 LEU C CA 1
ATOM 9494 C C . LEU C 1 319 ? 74.218 -27.491 24.228 1.00 78.89 304 LEU C C 1
ATOM 9495 O O . LEU C 1 319 ? 73.073 -27.063 24.391 1.00 78.73 304 LEU C O 1
ATOM 9500 N N . ALA C 1 320 ? 74.491 -28.774 23.890 1.00 75.13 305 ALA C N 1
ATOM 9501 C CA . ALA C 1 320 ? 73.474 -29.805 23.660 1.00 74.13 305 ALA C CA 1
ATOM 9502 C C . ALA C 1 320 ? 72.639 -30.079 24.909 1.00 79.30 305 ALA C C 1
ATOM 9503 O O . ALA C 1 320 ? 71.419 -30.190 24.813 1.00 79.90 305 ALA C O 1
ATOM 9505 N N . VAL C 1 321 ? 73.297 -30.153 26.076 1.00 77.22 306 VAL C N 1
ATOM 9506 C CA . VAL C 1 321 ? 72.700 -30.370 27.400 1.00 77.16 306 VAL C CA 1
ATOM 9507 C C . VAL C 1 321 ? 71.650 -29.279 27.680 1.00 78.64 306 VAL C C 1
ATOM 9508 O O . VAL C 1 321 ? 70.506 -29.590 28.005 1.00 78.66 306 VAL C O 1
ATOM 9512 N N . GLY C 1 322 ? 72.053 -28.030 27.507 1.00 72.33 307 GLY C N 1
ATOM 9513 C CA . GLY C 1 322 ? 71.196 -26.879 27.705 1.00 70.94 307 GLY C CA 1
ATOM 9514 C C . GLY C 1 322 ? 70.087 -26.814 26.691 1.00 74.30 307 GLY C C 1
ATOM 9515 O O . GLY C 1 322 ? 68.937 -26.592 27.061 1.00 72.60 307 GLY C O 1
ATOM 9516 N N . ALA C 1 323 ? 70.419 -27.048 25.405 1.00 72.05 308 ALA C N 1
ATOM 9517 C CA . ALA C 1 323 ? 69.464 -27.013 24.301 1.00 69.93 308 ALA C CA 1
ATOM 9518 C C . ALA C 1 323 ? 68.354 -28.064 24.419 1.00 74.67 308 ALA C C 1
ATOM 9519 O O . ALA C 1 323 ? 67.207 -27.777 24.068 1.00 73.85 308 ALA C O 1
ATOM 9521 N N . SER C 1 324 ? 68.679 -29.261 24.933 1.00 72.43 309 SER C N 1
ATOM 9522 C CA . SER C 1 324 ? 67.703 -30.350 25.091 1.00 72.93 309 SER C CA 1
ATOM 9523 C C . SER C 1 324 ? 66.959 -30.334 26.418 1.00 76.93 309 SER C C 1
ATOM 9524 O O . SER C 1 324 ? 65.772 -30.671 26.457 1.00 76.36 309 SER C O 1
ATOM 9527 N N . PHE C 1 325 ? 67.673 -30.035 27.511 1.00 73.78 310 PHE C N 1
ATOM 9528 C CA . PHE C 1 325 ? 67.128 -30.142 28.863 1.00 74.66 310 PHE C CA 1
ATOM 9529 C C . PHE C 1 325 ? 66.698 -28.882 29.592 1.00 77.91 310 PHE C C 1
ATOM 9530 O O . PHE C 1 325 ? 66.196 -28.998 30.712 1.00 78.97 310 PHE C O 1
ATOM 9538 N N . PHE C 1 326 ? 66.850 -27.690 28.963 1.00 73.95 311 PHE C N 1
ATOM 9539 C CA . PHE C 1 326 ? 66.384 -26.428 29.548 1.00 74.45 311 PHE C CA 1
ATOM 9540 C C . PHE C 1 326 ? 64.880 -26.544 29.796 1.00 79.02 311 PHE C C 1
ATOM 9541 O O . PHE C 1 326 ? 64.156 -27.018 28.918 1.00 77.77 311 PHE C O 1
ATOM 9549 N N . ASN C 1 327 ? 64.426 -26.144 31.003 1.00 76.48 312 ASN C N 1
ATOM 9550 C CA . ASN C 1 327 ? 63.021 -26.181 31.418 1.00 75.69 312 ASN C CA 1
ATOM 9551 C C . ASN C 1 327 ? 62.428 -27.594 31.270 1.00 79.32 312 ASN C C 1
ATOM 9552 O O . ASN C 1 327 ? 61.302 -27.746 30.802 1.00 79.43 312 ASN C O 1
ATOM 9557 N N . LYS C 1 328 ? 63.206 -28.632 31.682 1.00 75.70 313 LYS C N 1
ATOM 9558 C CA . LYS C 1 328 ? 62.869 -30.074 31.608 1.00 75.41 313 LYS C CA 1
ATOM 9559 C C . LYS C 1 328 ? 62.271 -30.513 30.257 1.00 77.50 313 LYS C C 1
ATOM 9560 O O . LYS C 1 328 ? 61.287 -31.267 30.224 1.00 76.11 313 LYS C O 1
ATOM 9566 N N . GLY C 1 329 ? 62.864 -30.006 29.168 1.00 73.13 314 GLY C N 1
ATOM 9567 C CA . GLY C 1 329 ? 62.432 -30.270 27.800 1.00 71.31 314 GLY C CA 1
ATOM 9568 C C . GLY C 1 329 ? 61.083 -29.670 27.423 1.00 73.35 314 GLY C C 1
ATOM 9569 O O . GLY C 1 329 ? 60.600 -29.899 26.306 1.00 71.04 314 GLY C O 1
ATOM 9570 N N . GLU C 1 330 ? 60.464 -28.885 28.342 1.00 69.54 315 GLU C N 1
ATOM 9571 C CA . GLU C 1 330 ? 59.188 -28.201 28.113 1.00 68.82 315 GLU C CA 1
ATOM 9572 C C . GLU C 1 330 ? 59.472 -26.819 27.488 1.00 73.47 315 GLU C C 1
ATOM 9573 O O . GLU C 1 330 ? 59.228 -25.753 28.074 1.00 73.16 315 GLU C O 1
ATOM 9579 N N . ALA C 1 331 ? 60.053 -26.887 26.282 1.00 69.78 316 ALA C N 1
ATOM 9580 C CA . ALA C 1 331 ? 60.447 -25.789 25.423 1.00 69.40 316 ALA C CA 1
ATOM 9581 C C . ALA C 1 331 ? 60.139 -26.244 24.008 1.00 73.94 316 ALA C C 1
ATOM 9582 O O . ALA C 1 331 ? 60.482 -27.362 23.638 1.00 72.97 316 ALA C O 1
ATOM 9584 N N . CYS C 1 332 ? 59.425 -25.404 23.251 1.00 71.67 317 CYS C N 1
ATOM 9585 C CA . CYS C 1 332 ? 59.012 -25.642 21.861 1.00 71.22 317 CYS C CA 1
ATOM 9586 C C . CYS C 1 332 ? 60.200 -25.723 20.911 1.00 71.02 317 CYS C C 1
ATOM 9587 O O . CYS C 1 332 ? 60.134 -26.367 19.867 1.00 68.32 317 CYS C O 1
ATOM 9590 N N . VAL C 1 333 ? 61.253 -24.991 21.245 1.00 67.90 318 VAL C N 1
ATOM 9591 C CA . VAL C 1 333 ? 62.443 -24.875 20.430 1.00 67.03 318 VAL C CA 1
ATOM 9592 C C . VAL C 1 333 ? 63.600 -25.795 20.889 1.00 70.21 318 VAL C C 1
ATOM 9593 O O . VAL C 1 333 ? 64.666 -25.801 20.270 1.00 71.11 318 VAL C O 1
ATOM 9597 N N . ALA C 1 334 ? 63.336 -26.643 21.914 1.00 65.42 319 ALA C N 1
ATOM 9598 C CA . ALA C 1 334 ? 64.265 -27.633 22.472 1.00 66.42 319 ALA C CA 1
ATOM 9599 C C . ALA C 1 334 ? 64.904 -28.504 21.400 1.00 72.25 319 ALA C C 1
ATOM 9600 O O . ALA C 1 334 ? 64.203 -28.973 20.499 1.00 72.08 319 ALA C O 1
ATOM 9602 N N . ALA C 1 335 ? 66.236 -28.706 21.490 1.00 71.19 320 ALA C N 1
ATOM 9603 C CA . ALA C 1 335 ? 66.994 -29.549 20.552 1.00 71.17 320 ALA C CA 1
ATOM 9604 C C . ALA C 1 335 ? 66.774 -31.027 20.918 1.00 74.68 320 ALA C C 1
ATOM 9605 O O . ALA C 1 335 ? 67.595 -31.619 21.616 1.00 74.37 320 ALA C O 1
ATOM 9607 N N . SER C 1 336 ? 65.621 -31.588 20.487 1.00 70.67 321 SER C N 1
ATOM 9608 C CA . SER C 1 336 ? 65.172 -32.969 20.744 1.00 71.16 321 SER C CA 1
ATOM 9609 C C . SER C 1 336 ? 65.893 -34.002 19.879 1.00 76.45 321 SER C C 1
ATOM 9610 O O . SER C 1 336 ? 65.841 -35.203 20.177 1.00 77.91 321 SER C O 1
ATOM 9613 N N . ARG C 1 337 ? 66.546 -33.526 18.794 1.00 71.43 322 ARG C N 1
ATOM 9614 C CA . ARG C 1 337 ? 67.349 -34.299 17.847 1.00 69.88 322 ARG C CA 1
ATOM 9615 C C . ARG C 1 337 ? 68.760 -33.690 17.816 1.00 73.21 322 ARG C C 1
ATOM 9616 O O . ARG C 1 337 ? 68.903 -32.497 17.520 1.00 71.76 322 ARG C O 1
ATOM 9624 N N . VAL C 1 338 ? 69.796 -34.490 18.156 1.00 69.54 323 VAL C N 1
ATOM 9625 C CA . VAL C 1 338 ? 71.188 -34.011 18.137 1.00 68.54 323 VAL C CA 1
ATOM 9626 C C . VAL C 1 338 ? 71.978 -34.862 17.146 1.00 70.20 323 VAL C C 1
ATOM 9627 O O . VAL C 1 338 ? 72.044 -36.082 17.299 1.00 69.57 323 VAL C O 1
ATOM 9631 N N . TYR C 1 339 ? 72.535 -34.214 16.108 1.00 66.35 324 TYR C N 1
ATOM 9632 C CA . TYR C 1 339 ? 73.303 -34.865 15.040 1.00 66.51 324 TYR C CA 1
ATOM 9633 C C . TYR C 1 339 ? 74.780 -34.547 15.159 1.00 70.79 324 TYR C C 1
ATOM 9634 O O . TYR C 1 339 ? 75.155 -33.377 15.090 1.00 70.51 324 TYR C O 1
ATOM 9643 N N . VAL C 1 340 ? 75.619 -35.586 15.371 1.00 67.21 325 VAL C N 1
ATOM 9644 C CA . VAL C 1 340 ? 77.065 -35.420 15.561 1.00 67.01 325 VAL C CA 1
ATOM 9645 C C . VAL C 1 340 ? 77.800 -36.157 14.461 1.00 71.08 325 VAL C C 1
ATOM 9646 O O . VAL C 1 340 ? 77.500 -37.324 14.207 1.00 70.42 325 VAL C O 1
ATOM 9650 N N . GLN C 1 341 ? 78.737 -35.455 13.775 1.00 69.03 326 GLN C N 1
ATOM 9651 C CA . GLN C 1 341 ? 79.526 -35.998 12.662 1.00 69.22 326 GLN C CA 1
ATOM 9652 C C . GLN C 1 341 ? 80.403 -37.143 13.143 1.00 77.52 326 GLN C C 1
ATOM 9653 O O . GLN C 1 341 ? 81.044 -37.027 14.194 1.00 78.35 326 GLN C O 1
ATOM 9659 N N . GLU C 1 342 ? 80.368 -38.271 12.395 1.00 76.11 327 GLU C N 1
ATOM 9660 C CA . GLU C 1 342 ? 81.047 -39.545 12.678 1.00 77.87 327 GLU C CA 1
ATOM 9661 C C . GLU C 1 342 ? 82.443 -39.538 13.321 1.00 82.81 327 GLU C C 1
ATOM 9662 O O . GLU C 1 342 ? 82.712 -40.409 14.153 1.00 83.75 327 GLU C O 1
ATOM 9668 N N . ARG C 1 343 ? 83.327 -38.594 12.933 1.00 79.19 328 ARG C N 1
ATOM 9669 C CA . ARG C 1 343 ? 84.697 -38.529 13.478 1.00 80.54 328 ARG C CA 1
ATOM 9670 C C . ARG C 1 343 ? 84.777 -38.140 14.953 1.00 83.28 328 ARG C C 1
ATOM 9671 O O . ARG C 1 343 ? 85.718 -38.549 15.630 1.00 84.45 328 ARG C O 1
ATOM 9679 N N . VAL C 1 344 ? 83.797 -37.373 15.454 1.00 78.05 329 VAL C N 1
ATOM 9680 C CA . VAL C 1 344 ? 83.767 -36.933 16.859 1.00 78.24 329 VAL C CA 1
ATOM 9681 C C . VAL C 1 344 ? 82.603 -37.540 17.662 1.00 83.45 329 VAL C C 1
ATOM 9682 O O . VAL C 1 344 ? 82.482 -37.261 18.863 1.00 84.31 329 VAL C O 1
ATOM 9686 N N . TYR C 1 345 ? 81.751 -38.363 16.994 1.00 79.13 330 TYR C N 1
ATOM 9687 C CA . TYR C 1 345 ? 80.577 -38.982 17.606 1.00 78.66 330 TYR C CA 1
ATOM 9688 C C . TYR C 1 345 ? 80.855 -39.757 18.894 1.00 85.24 330 TYR C C 1
ATOM 9689 O O . TYR C 1 345 ? 80.178 -39.520 19.895 1.00 84.75 330 TYR C O 1
ATOM 9698 N N . ASP C 1 346 ? 81.804 -40.709 18.855 1.00 83.97 331 ASP C N 1
ATOM 9699 C CA . ASP C 1 346 ? 82.132 -41.557 20.001 1.00 84.94 331 ASP C CA 1
ATOM 9700 C C . ASP C 1 346 ? 82.577 -40.759 21.225 1.00 88.68 331 ASP C C 1
ATOM 9701 O O . ASP C 1 346 ? 82.109 -41.038 22.331 1.00 89.91 331 ASP C O 1
ATOM 9706 N N . ARG C 1 347 ? 83.424 -39.731 21.019 1.00 82.92 332 ARG C N 1
ATOM 9707 C CA . ARG C 1 347 ? 83.904 -38.842 22.077 1.00 81.79 332 ARG C CA 1
ATOM 9708 C C . ARG C 1 347 ? 82.754 -38.005 22.644 1.00 85.38 332 ARG C C 1
ATOM 9709 O O . ARG C 1 347 ? 82.634 -37.903 23.865 1.00 86.25 332 ARG C O 1
ATOM 9717 N N . PHE C 1 348 ? 81.903 -37.424 21.757 1.00 80.35 333 PHE C N 1
ATOM 9718 C CA . PHE C 1 348 ? 80.738 -36.627 22.140 1.00 78.90 333 PHE C CA 1
ATOM 9719 C C . PHE C 1 348 ? 79.795 -37.451 23.037 1.00 84.70 333 PHE C C 1
ATOM 9720 O O . PHE C 1 348 ? 79.416 -36.975 24.113 1.00 84.73 333 PHE C O 1
ATOM 9728 N N . GLU C 1 349 ? 79.446 -38.687 22.598 1.00 81.58 334 GLU C N 1
ATOM 9729 C CA . GLU C 1 349 ? 78.567 -39.623 23.298 1.00 82.00 334 GLU C CA 1
ATOM 9730 C C . GLU C 1 349 ? 79.059 -39.929 24.724 1.00 90.37 334 GLU C C 1
ATOM 9731 O O . GLU C 1 349 ? 78.249 -39.928 25.662 1.00 90.17 334 GLU C O 1
ATOM 9737 N N . GLU C 1 350 ? 80.386 -40.180 24.878 1.00 88.79 335 GLU C N 1
ATOM 9738 C CA . GLU C 1 350 ? 81.021 -40.480 26.162 1.00 90.04 335 GLU C CA 1
ATOM 9739 C C . GLU C 1 350 ? 81.036 -39.260 27.082 1.00 93.75 335 GLU C C 1
ATOM 9740 O O . GLU C 1 350 ? 80.722 -39.394 28.264 1.00 93.89 335 GLU C O 1
ATOM 9746 N N . ARG C 1 351 ? 81.383 -38.077 26.533 1.00 89.80 336 ARG C N 1
ATOM 9747 C CA . ARG C 1 351 ? 81.421 -36.809 27.268 1.00 89.78 336 ARG C CA 1
ATOM 9748 C C . ARG C 1 351 ? 80.023 -36.385 27.735 1.00 92.38 336 ARG C C 1
ATOM 9749 O O . ARG C 1 351 ? 79.885 -35.861 28.840 1.00 92.14 336 ARG C O 1
ATOM 9757 N N . LEU C 1 352 ? 78.988 -36.653 26.909 1.00 87.53 337 LEU C N 1
ATOM 9758 C CA . LEU C 1 352 ? 77.586 -36.366 27.230 1.00 85.91 337 LEU C CA 1
ATOM 9759 C C . LEU C 1 352 ? 77.100 -37.223 28.411 1.00 91.82 337 LEU C C 1
ATOM 9760 O O . LEU C 1 352 ? 76.502 -36.680 29.345 1.00 92.82 337 LEU C O 1
ATOM 9765 N N . ALA C 1 353 ? 77.391 -38.541 28.382 1.00 87.88 338 ALA C N 1
ATOM 9766 C CA . ALA C 1 353 ? 77.015 -39.471 29.447 1.00 88.31 338 ALA C CA 1
ATOM 9767 C C . ALA C 1 353 ? 77.695 -39.112 30.792 1.00 94.27 338 ALA C C 1
ATOM 9768 O O . ALA C 1 353 ? 77.046 -39.212 31.838 1.00 93.74 338 ALA C O 1
ATOM 9770 N N . GLU C 1 354 ? 78.982 -38.670 30.762 1.00 92.48 339 GLU C N 1
ATOM 9771 C CA . GLU C 1 354 ? 79.699 -38.266 31.971 1.00 94.27 339 GLU C CA 1
ATOM 9772 C C . GLU C 1 354 ? 79.214 -36.905 32.491 1.00 97.24 339 GLU C C 1
ATOM 9773 O O . GLU C 1 354 ? 79.136 -36.728 33.706 1.00 98.44 339 GLU C O 1
ATOM 9779 N N . ARG C 1 355 ? 78.826 -35.975 31.580 1.00 91.60 340 ARG C N 1
ATOM 9780 C CA . ARG C 1 355 ? 78.260 -34.665 31.943 1.00 90.48 340 ARG C CA 1
ATOM 9781 C C . ARG C 1 355 ? 76.940 -34.844 32.701 1.00 93.17 340 ARG C C 1
ATOM 9782 O O . ARG C 1 355 ? 76.694 -34.143 33.682 1.00 92.54 340 ARG C O 1
ATOM 9790 N N . MET C 1 356 ? 76.103 -35.788 32.242 1.00 89.25 341 MET C N 1
ATOM 9791 C CA . MET C 1 356 ? 74.804 -36.082 32.842 1.00 88.18 341 MET C CA 1
ATOM 9792 C C . MET C 1 356 ? 74.874 -36.665 34.261 1.00 94.23 341 MET C C 1
ATOM 9793 O O . MET C 1 356 ? 73.903 -36.566 35.010 1.00 93.13 341 MET C O 1
ATOM 9798 N N . ARG C 1 357 ? 76.031 -37.235 34.634 1.00 93.33 342 ARG C N 1
ATOM 9799 C CA . ARG C 1 357 ? 76.259 -37.828 35.955 1.00 95.65 342 ARG C CA 1
ATOM 9800 C C . ARG C 1 357 ? 76.281 -36.777 37.085 1.00 100.92 342 ARG C C 1
ATOM 9801 O O . ARG C 1 357 ? 75.962 -37.111 38.227 1.00 101.66 342 ARG C O 1
ATOM 9809 N N . SER C 1 358 ? 76.627 -35.513 36.750 1.00 97.13 343 SER C N 1
ATOM 9810 C CA . SER C 1 358 ? 76.664 -34.372 37.669 1.00 97.46 343 SER C CA 1
ATOM 9811 C C . SER C 1 358 ? 75.387 -33.486 37.616 1.00 100.56 343 SER C C 1
ATOM 9812 O O . SER C 1 358 ? 75.286 -32.498 38.351 1.00 101.51 343 SER C O 1
ATOM 9815 N N . TRP C 1 359 ? 74.413 -33.860 36.768 1.00 94.87 344 TRP C N 1
ATOM 9816 C CA . TRP C 1 359 ? 73.136 -33.159 36.599 1.00 92.69 344 TRP C CA 1
ATOM 9817 C C . TRP C 1 359 ? 72.183 -33.488 37.760 1.00 97.90 344 TRP C C 1
ATOM 9818 O O . TRP C 1 359 ? 71.978 -34.664 38.069 1.00 100.03 344 TRP C O 1
ATOM 9829 N N . VAL C 1 360 ? 71.591 -32.453 38.387 1.00 91.90 345 VAL C N 1
ATOM 9830 C CA . VAL C 1 360 ? 70.683 -32.627 39.529 1.00 91.35 345 VAL C CA 1
ATOM 9831 C C . VAL C 1 360 ? 69.198 -32.361 39.182 1.00 92.73 345 VAL C C 1
ATOM 9832 O O . VAL C 1 360 ? 68.841 -31.272 38.726 1.00 90.11 345 VAL C O 1
ATOM 9836 N N . VAL C 1 361 ? 68.347 -33.370 39.427 1.00 89.42 346 VAL C N 1
ATOM 9837 C CA . VAL C 1 361 ? 66.896 -33.296 39.261 1.00 87.99 346 VAL C CA 1
ATOM 9838 C C . VAL C 1 361 ? 66.333 -33.297 40.701 1.00 95.09 346 VAL C C 1
ATOM 9839 O O . VAL C 1 361 ? 66.626 -34.209 41.487 1.00 96.56 346 VAL C O 1
ATOM 9843 N N . GLY C 1 362 ? 65.585 -32.252 41.038 1.00 90.75 347 GLY C N 1
ATOM 9844 C CA . GLY C 1 362 ? 64.995 -32.102 42.360 1.00 91.67 347 GLY C CA 1
ATOM 9845 C C . GLY C 1 362 ? 64.211 -30.821 42.554 1.00 94.90 347 GLY C C 1
ATOM 9846 O O . GLY C 1 362 ? 63.969 -30.079 41.598 1.00 92.37 347 GLY C O 1
ATOM 9847 N N . ASP C 1 363 ? 63.801 -30.569 43.808 1.00 93.25 348 ASP C N 1
ATOM 9848 C CA . ASP C 1 363 ? 63.022 -29.401 44.215 1.00 93.33 348 ASP C CA 1
ATOM 9849 C C . ASP C 1 363 ? 63.876 -28.107 44.141 1.00 99.40 348 ASP C C 1
ATOM 9850 O O . ASP C 1 363 ? 64.800 -27.958 44.945 1.00 100.07 348 ASP C O 1
ATOM 9855 N N . PRO C 1 364 ? 63.604 -27.156 43.201 1.00 95.78 349 PRO C N 1
ATOM 9856 C CA . PRO C 1 364 ? 64.437 -25.936 43.127 1.00 95.51 349 PRO C CA 1
ATOM 9857 C C . PRO C 1 364 ? 64.341 -25.001 44.342 1.00 100.60 349 PRO C C 1
ATOM 9858 O O . PRO C 1 364 ? 65.265 -24.215 44.589 1.00 100.69 349 PRO C O 1
ATOM 9862 N N . PHE C 1 365 ? 63.215 -25.086 45.089 1.00 96.96 350 PHE C N 1
ATOM 9863 C CA . PHE C 1 365 ? 62.911 -24.281 46.272 1.00 96.79 350 PHE C CA 1
ATOM 9864 C C . PHE C 1 365 ? 63.637 -24.780 47.506 1.00 103.91 350 PHE C C 1
ATOM 9865 O O . PHE C 1 365 ? 63.832 -24.001 48.437 1.00 105.44 350 PHE C O 1
ATOM 9873 N N . SER C 1 366 ? 64.013 -26.070 47.543 1.00 101.54 351 SER C N 1
ATOM 9874 C CA . SER C 1 366 ? 64.731 -26.620 48.695 1.00 103.67 351 SER C CA 1
ATOM 9875 C C . SER C 1 366 ? 66.155 -27.107 48.393 1.00 110.59 351 SER C C 1
ATOM 9876 O O . SER C 1 366 ? 66.971 -27.181 49.316 1.00 112.44 351 SER C O 1
ATOM 9879 N N . ASP C 1 367 ? 66.462 -27.417 47.113 1.00 107.28 352 ASP C N 1
ATOM 9880 C CA . ASP C 1 367 ? 67.782 -27.890 46.676 1.00 107.99 352 ASP C CA 1
ATOM 9881 C C . ASP C 1 367 ? 68.520 -26.823 45.839 1.00 113.75 352 ASP C C 1
ATOM 9882 O O . ASP C 1 367 ? 68.043 -26.454 44.759 1.00 110.74 352 ASP C O 1
ATOM 9887 N N . PRO C 1 368 ? 69.689 -26.323 46.323 1.00 114.44 353 PRO C N 1
ATOM 9888 C CA . PRO C 1 368 ? 70.423 -25.299 45.552 1.00 113.95 353 PRO C CA 1
ATOM 9889 C C . PRO C 1 368 ? 71.063 -25.824 44.257 1.00 117.05 353 PRO C C 1
ATOM 9890 O O . PRO C 1 368 ? 71.097 -25.102 43.259 1.00 115.92 353 PRO C O 1
ATOM 9894 N N . ARG C 1 369 ? 71.529 -27.085 44.264 1.00 112.99 354 ARG C N 1
ATOM 9895 C CA . ARG C 1 369 ? 72.173 -27.751 43.122 1.00 111.17 354 ARG C CA 1
ATOM 9896 C C . ARG C 1 369 ? 71.218 -28.089 41.958 1.00 110.38 354 ARG C C 1
ATOM 9897 O O . ARG C 1 369 ? 71.709 -28.442 40.881 1.00 109.25 354 ARG C O 1
ATOM 9905 N N . ALA C 1 370 ? 69.875 -28.025 42.187 1.00 104.41 355 ALA C N 1
ATOM 9906 C CA . ALA C 1 370 ? 68.815 -28.365 41.214 1.00 101.93 355 ALA C CA 1
ATOM 9907 C C . ALA C 1 370 ? 68.918 -27.736 39.804 1.00 101.26 355 ALA C C 1
ATOM 9908 O O . ALA C 1 370 ? 68.678 -26.540 39.619 1.00 100.16 355 ALA C O 1
ATOM 9910 N N . ASP C 1 371 ? 69.281 -28.564 38.817 1.00 95.05 356 ASP C N 1
ATOM 9911 C CA . ASP C 1 371 ? 69.413 -28.165 37.413 1.00 92.76 356 ASP C CA 1
ATOM 9912 C C . ASP C 1 371 ? 68.080 -28.319 36.686 1.00 94.00 356 ASP C C 1
ATOM 9913 O O . ASP C 1 371 ? 67.857 -27.653 35.678 1.00 91.69 356 ASP C O 1
ATOM 9918 N N . GLN C 1 372 ? 67.208 -29.214 37.196 1.00 90.57 357 GLN C N 1
ATOM 9919 C CA . GLN C 1 372 ? 65.929 -29.573 36.594 1.00 88.88 357 GLN C CA 1
ATOM 9920 C C . GLN C 1 372 ? 64.833 -29.795 37.652 1.00 92.16 357 GLN C C 1
ATOM 9921 O O . GLN C 1 372 ? 65.048 -30.505 38.638 1.00 91.86 357 GLN C O 1
ATOM 9927 N N . GLY C 1 373 ? 63.665 -29.202 37.393 1.00 87.73 358 GLY C N 1
ATOM 9928 C CA . GLY C 1 373 ? 62.474 -29.315 38.226 1.00 87.46 358 GLY C CA 1
ATOM 9929 C C . GLY C 1 373 ? 61.488 -30.367 37.733 1.00 89.38 358 GLY C C 1
ATOM 9930 O O . GLY C 1 373 ? 61.792 -31.143 36.814 1.00 88.08 358 GLY C O 1
ATOM 9931 N N . PRO C 1 374 ? 60.275 -30.438 38.325 1.00 84.63 359 PRO C N 1
ATOM 9932 C CA . PRO C 1 374 ? 59.318 -31.459 37.871 1.00 83.36 359 PRO C CA 1
ATOM 9933 C C . PRO C 1 374 ? 58.573 -31.058 36.604 1.00 85.41 359 PRO C C 1
ATOM 9934 O O . PRO C 1 374 ? 58.545 -29.879 36.244 1.00 83.75 359 PRO C O 1
ATOM 9938 N N . GLN C 1 375 ? 57.939 -32.040 35.944 1.00 82.43 360 GLN C N 1
ATOM 9939 C CA . GLN C 1 375 ? 57.114 -31.799 34.753 1.00 81.43 360 GLN C CA 1
ATOM 9940 C C . GLN C 1 375 ? 55.821 -31.106 35.241 1.00 86.48 360 GLN C C 1
ATOM 9941 O O . GLN C 1 375 ? 55.347 -31.431 36.333 1.00 87.07 360 GLN C O 1
ATOM 9947 N N . VAL C 1 376 ? 55.287 -30.131 34.460 1.00 82.12 361 VAL C N 1
ATOM 9948 C CA . VAL C 1 376 ? 54.116 -29.304 34.799 1.00 81.40 361 VAL C CA 1
ATOM 9949 C C . VAL C 1 376 ? 52.995 -29.966 35.625 1.00 85.71 361 VAL C C 1
ATOM 9950 O O . VAL C 1 376 ? 52.493 -29.330 36.563 1.00 87.16 361 VAL C O 1
ATOM 9954 N N . ASP C 1 377 ? 52.628 -31.240 35.287 1.00 80.24 362 ASP C N 1
ATOM 9955 C CA . ASP C 1 377 ? 51.560 -32.012 35.939 1.00 80.07 362 ASP C CA 1
ATOM 9956 C C . ASP C 1 377 ? 51.657 -33.524 35.728 1.00 84.85 362 ASP C C 1
ATOM 9957 O O . ASP C 1 377 ? 52.566 -34.001 35.057 1.00 84.86 362 ASP C O 1
ATOM 9962 N N . LYS C 1 378 ? 50.682 -34.271 36.272 1.00 82.29 363 LYS C N 1
ATOM 9963 C CA . LYS C 1 378 ? 50.579 -35.725 36.145 1.00 82.17 363 LYS C CA 1
ATOM 9964 C C . LYS C 1 378 ? 50.390 -36.147 34.679 1.00 84.99 363 LYS C C 1
ATOM 9965 O O . LYS C 1 378 ? 51.035 -37.099 34.246 1.00 85.59 363 LYS C O 1
ATOM 9971 N N . ALA C 1 379 ? 49.515 -35.442 33.922 1.00 79.79 364 ALA C N 1
ATOM 9972 C CA . ALA C 1 379 ? 49.246 -35.731 32.503 1.00 78.21 364 ALA C CA 1
ATOM 9973 C C . ALA C 1 379 ? 50.524 -35.651 31.655 1.00 82.89 364 ALA C C 1
ATOM 9974 O O . ALA C 1 379 ? 50.788 -36.575 30.889 1.00 82.19 364 ALA C O 1
ATOM 9976 N N . GLN C 1 380 ? 51.339 -34.578 31.840 1.00 80.40 365 GLN C N 1
ATOM 9977 C CA . GLN C 1 380 ? 52.605 -34.375 31.125 1.00 79.31 365 GLN C CA 1
ATOM 9978 C C . GLN C 1 380 ? 53.660 -35.399 31.509 1.00 82.67 365 GLN C C 1
ATOM 9979 O O . GLN C 1 380 ? 54.370 -35.903 30.637 1.00 82.15 365 GLN C O 1
ATOM 9985 N N . TYR C 1 381 ? 53.731 -35.717 32.811 1.00 78.85 366 TYR C N 1
ATOM 9986 C CA . TYR C 1 381 ? 54.623 -36.695 33.427 1.00 79.05 366 TYR C CA 1
ATOM 9987 C C . TYR C 1 381 ? 54.429 -38.078 32.789 1.00 83.35 366 TYR C C 1
ATOM 9988 O O . TYR C 1 381 ? 55.410 -38.687 32.362 1.00 83.29 366 TYR C O 1
ATOM 9997 N N . GLU C 1 382 ? 53.163 -38.552 32.712 1.00 80.27 367 GLU C N 1
ATOM 9998 C CA . GLU C 1 382 ? 52.792 -39.845 32.140 1.00 81.02 367 GLU C CA 1
ATOM 9999 C C . GLU C 1 382 ? 53.048 -39.885 30.625 1.00 83.33 367 GLU C C 1
ATOM 10000 O O . GLU C 1 382 ? 53.522 -40.897 30.116 1.00 83.64 367 GLU C O 1
ATOM 10006 N N . ARG C 1 383 ? 52.765 -38.775 29.923 1.00 77.47 368 ARG C N 1
ATOM 10007 C CA . ARG C 1 383 ? 52.985 -38.618 28.487 1.00 75.31 368 ARG C CA 1
ATOM 10008 C C . ARG C 1 383 ? 54.472 -38.794 28.118 1.00 79.44 368 ARG C C 1
ATOM 10009 O O . ARG C 1 383 ? 54.774 -39.487 27.148 1.00 78.32 368 ARG C O 1
ATOM 10017 N N . VAL C 1 384 ? 55.390 -38.199 28.904 1.00 77.39 369 VAL C N 1
ATOM 10018 C CA . VAL C 1 384 ? 56.840 -38.322 28.691 1.00 77.68 369 VAL C CA 1
ATOM 10019 C C . VAL C 1 384 ? 57.303 -39.770 28.983 1.00 84.23 369 VAL C C 1
ATOM 10020 O O . VAL C 1 384 ? 58.024 -40.358 28.168 1.00 84.33 369 VAL C O 1
ATOM 10024 N N . LEU C 1 385 ? 56.849 -40.356 30.110 1.00 81.94 370 LEU C N 1
ATOM 10025 C CA . LEU C 1 385 ? 57.187 -41.738 30.478 1.00 83.00 370 LEU C CA 1
ATOM 10026 C C . LEU C 1 385 ? 56.732 -42.732 29.404 1.00 86.30 370 LEU C C 1
ATOM 10027 O O . LEU C 1 385 ? 57.442 -43.699 29.125 1.00 87.22 370 LEU C O 1
ATOM 10032 N N . SER C 1 386 ? 55.572 -42.460 28.778 1.00 81.56 371 SER C N 1
ATOM 10033 C CA . SER C 1 386 ? 54.998 -43.266 27.698 1.00 80.84 371 SER C CA 1
ATOM 10034 C C . SER C 1 386 ? 55.916 -43.246 26.478 1.00 82.79 371 SER C C 1
ATOM 10035 O O . SER C 1 386 ? 56.155 -44.299 25.893 1.00 82.46 371 SER C O 1
ATOM 10038 N N . TYR C 1 387 ? 56.442 -42.057 26.114 1.00 78.04 372 TYR C N 1
ATOM 10039 C CA . TYR C 1 387 ? 57.367 -41.890 24.992 1.00 76.72 372 TYR C CA 1
ATOM 10040 C C . TYR C 1 387 ? 58.705 -42.605 25.246 1.00 82.90 372 TYR C C 1
ATOM 10041 O O . TYR C 1 387 ? 59.213 -43.257 24.333 1.00 82.28 372 TYR C O 1
ATOM 10050 N N . ILE C 1 388 ? 59.248 -42.520 26.491 1.00 81.41 373 ILE C N 1
ATOM 10051 C CA . ILE C 1 388 ? 60.489 -43.199 26.906 1.00 82.80 373 ILE C CA 1
ATOM 10052 C C . ILE C 1 388 ? 60.321 -44.720 26.750 1.00 89.31 373 ILE C C 1
ATOM 10053 O O . ILE C 1 388 ? 61.188 -45.380 26.162 1.00 89.61 373 ILE C O 1
ATOM 10058 N N . ASP C 1 389 ? 59.184 -45.254 27.240 1.00 87.17 374 ASP C N 1
ATOM 10059 C CA . ASP C 1 389 ? 58.839 -46.673 27.152 1.00 88.44 374 ASP C CA 1
ATOM 10060 C C . ASP C 1 389 ? 58.713 -47.100 25.687 1.00 93.81 374 ASP C C 1
ATOM 10061 O O . ASP C 1 389 ? 59.221 -48.158 25.312 1.00 94.97 374 ASP C O 1
ATOM 10066 N N . HIS C 1 390 ? 58.084 -46.252 24.856 1.00 90.12 375 HIS C N 1
ATOM 10067 C CA . HIS C 1 390 ? 57.922 -46.499 23.425 1.00 90.20 375 HIS C CA 1
ATOM 10068 C C . HIS C 1 390 ? 59.282 -46.555 22.703 1.00 93.14 375 HIS C C 1
ATOM 10069 O O . HIS C 1 390 ? 59.473 -47.410 21.832 1.00 93.04 375 HIS C O 1
ATOM 10076 N N . GLY C 1 391 ? 60.208 -45.674 23.118 1.00 87.70 376 GLY C N 1
ATOM 10077 C CA . GLY C 1 391 ? 61.576 -45.596 22.612 1.00 86.51 376 GLY C CA 1
ATOM 10078 C C . GLY C 1 391 ? 62.356 -46.875 22.832 1.00 90.26 376 GLY C C 1
ATOM 10079 O O . GLY C 1 391 ? 63.049 -47.339 21.925 1.00 89.17 376 GLY C O 1
ATOM 10080 N N . LYS C 1 392 ? 62.224 -47.469 24.046 1.00 87.70 377 LYS C N 1
ATOM 10081 C CA . LYS C 1 392 ? 62.845 -48.739 24.445 1.00 88.12 377 LYS C CA 1
ATOM 10082 C C . LYS C 1 392 ? 62.292 -49.866 23.570 1.00 93.14 377 LYS C C 1
ATOM 10083 O O . LYS C 1 392 ? 63.058 -50.690 23.066 1.00 93.30 377 LYS C O 1
ATOM 10089 N N . ARG C 1 393 ? 60.951 -49.873 23.391 1.00 89.92 378 ARG C N 1
ATOM 10090 C CA . ARG C 1 393 ? 60.164 -50.846 22.630 1.00 89.95 378 ARG C CA 1
ATOM 10091 C C . ARG C 1 393 ? 60.523 -50.878 21.150 1.00 91.31 378 ARG C C 1
ATOM 10092 O O . ARG C 1 393 ? 60.486 -51.954 20.547 1.00 92.07 378 ARG C O 1
ATOM 10100 N N . GLU C 1 394 ? 60.847 -49.719 20.554 1.00 84.76 379 GLU C N 1
ATOM 10101 C CA . GLU C 1 394 ? 61.192 -49.692 19.128 1.00 83.12 379 GLU C CA 1
ATOM 10102 C C . GLU C 1 394 ? 62.652 -50.004 18.769 1.00 85.13 379 GLU C C 1
ATOM 10103 O O . GLU C 1 394 ? 62.997 -50.055 17.584 1.00 83.44 379 GLU C O 1
ATOM 10109 N N . GLY C 1 395 ? 63.468 -50.266 19.791 1.00 82.24 380 GLY C N 1
ATOM 10110 C CA . GLY C 1 395 ? 64.857 -50.666 19.616 1.00 83.38 380 GLY C CA 1
ATOM 10111 C C . GLY C 1 395 ? 65.942 -49.642 19.869 1.00 88.40 380 GLY C C 1
ATOM 10112 O O . GLY C 1 395 ? 67.113 -49.942 19.614 1.00 89.71 380 GLY C O 1
ATOM 10113 N N . ALA C 1 396 ? 65.590 -48.437 20.365 1.00 83.29 381 ALA C N 1
ATOM 10114 C CA . ALA C 1 396 ? 66.596 -47.416 20.654 1.00 82.93 381 ALA C CA 1
ATOM 10115 C C . ALA C 1 396 ? 67.336 -47.729 21.953 1.00 89.55 381 ALA C C 1
ATOM 10116 O O . ALA C 1 396 ? 66.737 -48.229 22.907 1.00 90.56 381 ALA C O 1
ATOM 10118 N N . THR C 1 397 ? 68.647 -47.459 21.973 1.00 86.65 382 THR C N 1
ATOM 10119 C CA . THR C 1 397 ? 69.515 -47.687 23.126 1.00 87.66 382 THR C CA 1
ATOM 10120 C C . THR C 1 397 ? 69.355 -46.533 24.115 1.00 91.48 382 THR C C 1
ATOM 10121 O O . THR C 1 397 ? 69.250 -45.381 23.710 1.00 90.50 382 THR C O 1
ATOM 10125 N N . LEU C 1 398 ? 69.337 -46.851 25.405 1.00 89.36 383 LEU C N 1
ATOM 10126 C CA . LEU C 1 398 ? 69.222 -45.880 26.482 1.00 89.03 383 LEU C CA 1
ATOM 10127 C C . LEU C 1 398 ? 70.633 -45.569 27.012 1.00 91.21 383 LEU C C 1
ATOM 10128 O O . LEU C 1 398 ? 71.260 -46.430 27.620 1.00 91.17 383 LEU C O 1
ATOM 10133 N N . LEU C 1 399 ? 71.141 -44.353 26.736 1.00 86.09 384 LEU C N 1
ATOM 10134 C CA . LEU C 1 399 ? 72.468 -43.935 27.178 1.00 86.04 384 LEU C CA 1
ATOM 10135 C C . LEU C 1 399 ? 72.436 -43.454 28.637 1.00 94.25 384 LEU C C 1
ATOM 10136 O O . LEU C 1 399 ? 73.308 -43.833 29.426 1.00 94.81 384 LEU C O 1
ATOM 10141 N N . THR C 1 400 ? 71.442 -42.610 28.987 1.00 92.12 385 THR C N 1
ATOM 10142 C CA . THR C 1 400 ? 71.268 -42.083 30.344 1.00 93.52 385 THR C CA 1
ATOM 10143 C C . THR C 1 400 ? 69.792 -41.839 30.624 1.00 97.04 385 THR C C 1
ATOM 10144 O O . THR C 1 400 ? 69.012 -41.642 29.683 1.00 95.68 385 THR C O 1
ATOM 10148 N N . GLY C 1 401 ? 69.441 -41.831 31.914 1.00 93.66 386 GLY C N 1
ATOM 10149 C CA . GLY C 1 401 ? 68.091 -41.602 32.412 1.00 92.74 386 GLY C CA 1
ATOM 10150 C C . GLY C 1 401 ? 67.110 -42.679 32.017 1.00 96.53 386 GLY C C 1
ATOM 10151 O O . GLY C 1 401 ? 67.412 -43.872 32.126 1.00 96.77 386 GLY C O 1
ATOM 10152 N N . GLY C 1 402 ? 65.944 -42.246 31.552 1.00 92.71 387 GLY C N 1
ATOM 10153 C CA . GLY C 1 402 ? 64.876 -43.132 31.094 1.00 92.47 387 GLY C CA 1
ATOM 10154 C C . GLY C 1 402 ? 63.975 -43.696 32.170 1.00 97.07 387 GLY C C 1
ATOM 10155 O O . GLY C 1 402 ? 63.223 -44.640 31.913 1.00 96.79 387 GLY C O 1
ATOM 10156 N N . ARG C 1 403 ? 64.044 -43.129 33.378 1.00 95.05 388 ARG C N 1
ATOM 10157 C CA . ARG C 1 403 ? 63.253 -43.592 34.517 1.00 96.61 388 ARG C CA 1
ATOM 10158 C C . ARG C 1 403 ? 62.890 -42.452 35.493 1.00 102.25 388 ARG C C 1
ATOM 10159 O O . ARG C 1 403 ? 63.579 -41.425 35.499 1.00 101.15 388 ARG C O 1
ATOM 10167 N N . PRO C 1 404 ? 61.804 -42.581 36.305 1.00 100.76 389 PRO C N 1
ATOM 10168 C CA . PRO C 1 404 ? 61.468 -41.503 37.247 1.00 101.40 389 PRO C CA 1
ATOM 10169 C C . PRO C 1 404 ? 62.436 -41.445 38.424 1.00 110.17 389 PRO C C 1
ATOM 10170 O O . PRO C 1 404 ? 63.094 -42.446 38.736 1.00 111.44 389 PRO C O 1
ATOM 10174 N N . CYS C 1 405 ? 62.526 -40.276 39.077 1.00 108.23 390 CYS C N 1
ATOM 10175 C CA . CYS C 1 405 ? 63.395 -40.135 40.235 1.00 110.45 390 CYS C CA 1
ATOM 10176 C C . CYS C 1 405 ? 62.661 -39.760 41.523 1.00 120.45 390 CYS C C 1
ATOM 10177 O O . CYS C 1 405 ? 62.497 -40.638 42.380 1.00 122.63 390 CYS C O 1
ATOM 10180 N N . ALA C 1 406 ? 62.163 -38.502 41.631 1.00 117.81 391 ALA C N 1
ATOM 10181 C CA . ALA C 1 406 ? 61.407 -37.961 42.769 1.00 118.71 391 ALA C CA 1
ATOM 10182 C C . ALA C 1 406 ? 62.073 -38.143 44.157 1.00 125.43 391 ALA C C 1
ATOM 10183 O O . ALA C 1 406 ? 62.035 -39.247 44.717 1.00 127.11 391 ALA C O 1
ATOM 10185 N N . PRO C 1 407 ? 62.685 -37.083 44.739 1.00 121.54 392 PRO C N 1
ATOM 10186 C CA . PRO C 1 407 ? 63.307 -37.246 46.063 1.00 125.40 392 PRO C CA 1
ATOM 10187 C C . PRO C 1 407 ? 62.299 -37.159 47.213 1.00 152.48 392 PRO C C 1
ATOM 10188 O O . PRO C 1 407 ? 61.534 -38.093 47.460 1.00 110.51 392 PRO C O 1
ATOM 10192 N N . LYS C 1 410 ? 58.217 -37.670 46.630 1.00 112.90 395 LYS C N 1
ATOM 10193 C CA . LYS C 1 410 ? 57.475 -37.777 45.372 1.00 111.13 395 LYS C CA 1
ATOM 10194 C C . LYS C 1 410 ? 57.131 -36.408 44.739 1.00 113.38 395 LYS C C 1
ATOM 10195 O O . LYS C 1 410 ? 57.300 -35.377 45.401 1.00 114.24 395 LYS C O 1
ATOM 10201 N N . GLY C 1 411 ? 56.696 -36.416 43.465 1.00 106.35 396 GLY C N 1
ATOM 10202 C CA . GLY C 1 411 ? 56.281 -35.210 42.755 1.00 103.31 396 GLY C CA 1
ATOM 10203 C C . GLY C 1 411 ? 56.755 -34.981 41.332 1.00 103.60 396 GLY C C 1
ATOM 10204 O O . GLY C 1 411 ? 57.430 -33.989 41.083 1.00 104.66 396 GLY C O 1
ATOM 10205 N N . TYR C 1 412 ? 56.348 -35.832 40.374 1.00 95.93 397 TYR C N 1
ATOM 10206 C CA . TYR C 1 412 ? 56.582 -35.741 38.901 1.00 92.54 397 TYR C CA 1
ATOM 10207 C C . TYR C 1 412 ? 58.014 -35.508 38.326 1.00 94.49 397 TYR C C 1
ATOM 10208 O O . TYR C 1 412 ? 58.156 -34.852 37.286 1.00 92.14 397 TYR C O 1
ATOM 10217 N N . TYR C 1 413 ? 59.056 -36.100 38.946 1.00 91.54 398 TYR C N 1
ATOM 10218 C CA . TYR C 1 413 ? 60.433 -35.923 38.451 1.00 90.19 398 TYR C CA 1
ATOM 10219 C C . TYR C 1 413 ? 60.874 -37.028 37.493 1.00 92.96 398 TYR C C 1
ATOM 10220 O O . TYR C 1 413 ? 60.761 -38.211 37.822 1.00 94.57 398 TYR C O 1
ATOM 10229 N N . ILE C 1 414 ? 61.392 -36.639 36.322 1.00 85.68 399 ILE C N 1
ATOM 10230 C CA . ILE C 1 414 ? 61.899 -37.584 35.327 1.00 84.53 399 ILE C CA 1
ATOM 10231 C C . ILE C 1 414 ? 63.369 -37.271 35.076 1.00 90.17 399 ILE C C 1
ATOM 10232 O O . ILE C 1 414 ? 63.727 -36.101 34.926 1.00 89.42 399 ILE C O 1
ATOM 10237 N N . GLU C 1 415 ? 64.214 -38.315 35.018 1.00 88.65 400 GLU C N 1
ATOM 10238 C CA . GLU C 1 415 ? 65.639 -38.184 34.706 1.00 89.04 400 GLU C CA 1
ATOM 10239 C C . GLU C 1 415 ? 65.811 -37.727 33.233 1.00 91.62 400 GLU C C 1
ATOM 10240 O O . GLU C 1 415 ? 65.069 -38.213 32.368 1.00 90.01 400 GLU C O 1
ATOM 10246 N N . PRO C 1 416 ? 66.789 -36.833 32.920 1.00 87.93 401 PRO C N 1
ATOM 10247 C CA . PRO C 1 416 ? 67.006 -36.451 31.513 1.00 86.11 401 PRO C CA 1
ATOM 10248 C C . PRO C 1 416 ? 67.488 -37.678 30.741 1.00 90.91 401 PRO C C 1
ATOM 10249 O O . PRO C 1 416 ? 68.442 -38.355 31.151 1.00 91.72 401 PRO C O 1
ATOM 10253 N N . THR C 1 417 ? 66.751 -38.008 29.675 1.00 86.33 402 THR C N 1
ATOM 10254 C CA . THR C 1 417 ? 66.938 -39.206 28.868 1.00 85.97 402 THR C CA 1
ATOM 10255 C C . THR C 1 417 ? 67.642 -38.941 27.539 1.00 88.63 402 THR C C 1
ATOM 10256 O O . THR C 1 417 ? 67.206 -38.083 26.771 1.00 87.37 402 THR C O 1
ATOM 10260 N N . VAL C 1 418 ? 68.711 -39.710 27.262 1.00 84.81 403 VAL C N 1
ATOM 10261 C CA . VAL C 1 418 ? 69.455 -39.674 25.996 1.00 83.06 403 VAL C CA 1
ATOM 10262 C C . VAL C 1 418 ? 69.315 -41.040 25.324 1.00 85.68 403 VAL C C 1
ATOM 10263 O O . VAL C 1 418 ? 69.670 -42.078 25.904 1.00 85.96 403 VAL C O 1
ATOM 10267 N N . PHE C 1 419 ? 68.750 -41.025 24.110 1.00 80.71 404 PHE C N 1
ATOM 10268 C CA . PHE C 1 419 ? 68.560 -42.219 23.297 1.00 80.09 404 PHE C CA 1
ATOM 10269 C C . PHE C 1 419 ? 69.590 -42.260 22.173 1.00 84.75 404 PHE C C 1
ATOM 10270 O O . PHE C 1 419 ? 69.763 -41.274 21.440 1.00 83.43 404 PHE C O 1
ATOM 10278 N N . THR C 1 420 ? 70.281 -43.399 22.054 1.00 82.41 405 THR C N 1
ATOM 10279 C CA . THR C 1 420 ? 71.262 -43.644 20.995 1.00 82.67 405 THR C CA 1
ATOM 10280 C C . THR C 1 420 ? 70.723 -44.752 20.086 1.00 86.54 405 THR C C 1
ATOM 10281 O O . THR C 1 420 ? 69.704 -45.374 20.421 1.00 86.56 405 THR C O 1
ATOM 10285 N N . ASN C 1 421 ? 71.371 -44.967 18.921 1.00 82.22 406 ASN C N 1
ATOM 10286 C CA . ASN C 1 421 ? 70.981 -45.971 17.920 1.00 81.66 406 ASN C CA 1
ATOM 10287 C C . ASN C 1 421 ? 69.509 -45.770 17.498 1.00 85.07 406 ASN C C 1
ATOM 10288 O O . ASN C 1 421 ? 68.712 -46.714 17.425 1.00 86.18 406 ASN C O 1
ATOM 10293 N N . VAL C 1 422 ? 69.167 -44.489 17.248 1.00 78.85 407 VAL C N 1
ATOM 10294 C CA . VAL C 1 422 ? 67.838 -44.026 16.859 1.00 75.95 407 VAL C CA 1
ATOM 10295 C C . VAL C 1 422 ? 67.756 -43.991 15.329 1.00 79.07 407 VAL C C 1
ATOM 10296 O O . VAL C 1 422 ? 68.627 -43.424 14.663 1.00 78.06 407 VAL C O 1
ATOM 10300 N N . LYS C 1 423 ? 66.719 -44.626 14.783 1.00 76.08 408 LYS C N 1
ATOM 10301 C CA . LYS C 1 423 ? 66.414 -44.631 13.359 1.00 75.24 408 LYS C CA 1
ATOM 10302 C C . LYS C 1 423 ? 65.477 -43.447 13.120 1.00 79.47 408 LYS C C 1
ATOM 10303 O O . LYS C 1 423 ? 64.697 -43.107 14.005 1.00 79.48 408 LYS C O 1
ATOM 10309 N N . GLU C 1 424 ? 65.561 -42.807 11.950 1.00 76.23 409 GLU C N 1
ATOM 10310 C CA . GLU C 1 424 ? 64.728 -41.656 11.610 1.00 75.72 409 GLU C CA 1
ATOM 10311 C C . GLU C 1 424 ? 63.219 -41.948 11.648 1.00 81.94 409 GLU C C 1
ATOM 10312 O O . GLU C 1 424 ? 62.442 -41.081 12.043 1.00 81.14 409 GLU C O 1
ATOM 10318 N N . ASP C 1 425 ? 62.824 -43.177 11.276 1.00 81.02 410 ASP C N 1
ATOM 10319 C CA . ASP C 1 425 ? 61.435 -43.666 11.236 1.00 81.28 410 ASP C CA 1
ATOM 10320 C C . ASP C 1 425 ? 60.787 -43.907 12.624 1.00 84.02 410 ASP C C 1
ATOM 10321 O O . ASP C 1 425 ? 59.562 -44.042 12.695 1.00 85.79 410 ASP C O 1
ATOM 10326 N N . MET C 1 426 ? 61.594 -43.942 13.705 1.00 76.78 411 MET C N 1
ATOM 10327 C CA . MET C 1 426 ? 61.136 -44.143 15.087 1.00 75.97 411 MET C CA 1
ATOM 10328 C C . MET C 1 426 ? 60.211 -43.011 15.575 1.00 79.27 411 MET C C 1
ATOM 10329 O O . MET C 1 426 ? 60.371 -41.864 15.156 1.00 78.59 411 MET C O 1
ATOM 10334 N N . ILE C 1 427 ? 59.255 -43.347 16.469 1.00 75.49 412 ILE C N 1
ATOM 10335 C CA . ILE C 1 427 ? 58.281 -42.427 17.079 1.00 74.12 412 ILE C CA 1
ATOM 10336 C C . ILE C 1 427 ? 58.994 -41.326 17.864 1.00 77.46 412 ILE C C 1
ATOM 10337 O O . ILE C 1 427 ? 58.656 -40.146 17.733 1.00 75.65 412 ILE C O 1
ATOM 10342 N N . ILE C 1 428 ? 60.013 -41.726 18.645 1.00 75.24 413 ILE C N 1
ATOM 10343 C CA . ILE C 1 428 ? 60.830 -40.827 19.459 1.00 74.67 413 ILE C CA 1
ATOM 10344 C C . ILE C 1 428 ? 61.616 -39.829 18.617 1.00 76.62 413 ILE C C 1
ATOM 10345 O O . ILE C 1 428 ? 61.914 -38.737 19.103 1.00 77.28 413 ILE C O 1
ATOM 10350 N N . ALA C 1 429 ? 61.919 -40.188 17.350 1.00 71.07 414 ALA C N 1
ATOM 10351 C CA . ALA C 1 429 ? 62.656 -39.360 16.396 1.00 69.33 414 ALA C CA 1
ATOM 10352 C C . ALA C 1 429 ? 61.778 -38.332 15.695 1.00 72.45 414 ALA C C 1
ATOM 10353 O O . ALA C 1 429 ? 62.264 -37.258 15.326 1.00 72.05 414 ALA C O 1
ATOM 10355 N N . LYS C 1 430 ? 60.493 -38.659 15.498 1.00 68.36 415 LYS C N 1
ATOM 10356 C CA . LYS C 1 430 ? 59.545 -37.819 14.767 1.00 66.76 415 LYS C CA 1
ATOM 10357 C C . LYS C 1 430 ? 58.591 -36.988 15.625 1.00 69.89 415 LYS C C 1
ATOM 10358 O O . LYS C 1 430 ? 58.274 -35.857 15.258 1.00 67.87 415 LYS C O 1
ATOM 10364 N N . GLU C 1 431 ? 58.099 -37.557 16.727 1.00 68.01 416 GLU C N 1
ATOM 10365 C CA . GLU C 1 431 ? 57.096 -36.905 17.569 1.00 67.26 416 GLU C CA 1
ATOM 10366 C C . GLU C 1 431 ? 57.649 -36.024 18.666 1.00 73.93 416 GLU C C 1
ATOM 10367 O O . GLU C 1 431 ? 58.669 -36.365 19.277 1.00 75.66 416 GLU C O 1
ATOM 10373 N N . GLU C 1 432 ? 56.943 -34.903 18.945 1.00 69.27 417 GLU C N 1
ATOM 10374 C CA . GLU C 1 432 ? 57.278 -33.970 20.014 1.00 68.71 417 GLU C CA 1
ATOM 10375 C C . GLU C 1 432 ? 56.932 -34.569 21.384 1.00 73.81 417 GLU C C 1
ATOM 10376 O O . GLU C 1 432 ? 55.757 -34.701 21.740 1.00 74.18 417 GLU C O 1
ATOM 10382 N N . ILE C 1 433 ? 57.974 -34.934 22.140 1.00 70.74 418 ILE C N 1
ATOM 10383 C CA . ILE C 1 433 ? 57.865 -35.535 23.468 1.00 71.73 418 ILE C CA 1
ATOM 10384 C C . ILE C 1 433 ? 57.522 -34.477 24.534 1.00 77.09 418 ILE C C 1
ATOM 10385 O O . ILE C 1 433 ? 56.708 -34.745 25.430 1.00 78.53 418 ILE C O 1
ATOM 10390 N N . PHE C 1 434 ? 58.138 -33.278 24.429 1.00 72.22 419 PHE C N 1
ATOM 10391 C CA . PHE C 1 434 ? 57.954 -32.137 25.342 1.00 71.14 419 PHE C CA 1
ATOM 10392 C C . PHE C 1 434 ? 58.332 -32.498 26.794 1.00 76.66 419 PHE C C 1
ATOM 10393 O O . PHE C 1 434 ? 57.629 -32.157 27.748 1.00 76.46 419 PHE C O 1
ATOM 10401 N N . GLY C 1 435 ? 59.448 -33.220 26.908 1.00 75.13 420 GLY C N 1
ATOM 10402 C CA . GLY C 1 435 ? 60.035 -33.699 28.152 1.00 76.81 420 GLY C CA 1
ATOM 10403 C C . GLY C 1 435 ? 61.550 -33.736 28.054 1.00 81.61 420 GLY C C 1
ATOM 10404 O O . GLY C 1 435 ? 62.096 -33.418 26.992 1.00 80.12 420 GLY C O 1
ATOM 10405 N N . PRO C 1 436 ? 62.282 -34.111 29.132 1.00 78.98 421 PRO C N 1
ATOM 10406 C CA . PRO C 1 436 ? 63.755 -34.111 29.043 1.00 78.73 421 PRO C CA 1
ATOM 10407 C C . PRO C 1 436 ? 64.293 -35.335 28.290 1.00 82.51 421 PRO C C 1
ATOM 10408 O O . PRO C 1 436 ? 64.901 -36.231 28.885 1.00 84.41 421 PRO C O 1
ATOM 10412 N N . VAL C 1 437 ? 64.017 -35.394 26.976 1.00 75.91 422 VAL C N 1
ATOM 10413 C CA . VAL C 1 437 ? 64.403 -36.513 26.114 1.00 75.33 422 VAL C CA 1
ATOM 10414 C C . VAL C 1 437 ? 65.143 -35.997 24.873 1.00 78.16 422 VAL C C 1
ATOM 10415 O O . VAL C 1 437 ? 64.644 -35.126 24.154 1.00 76.24 422 VAL C O 1
ATOM 10419 N N . MET C 1 438 ? 66.317 -36.573 24.613 1.00 75.43 423 MET C N 1
ATOM 10420 C CA . MET C 1 438 ? 67.168 -36.224 23.488 1.00 74.50 423 MET C CA 1
ATOM 10421 C C . MET C 1 438 ? 67.533 -37.480 22.698 1.00 78.16 423 MET C C 1
ATOM 10422 O O . MET C 1 438 ? 67.974 -38.476 23.282 1.00 78.23 423 MET C O 1
ATOM 10427 N N . CYS C 1 439 ? 67.376 -37.402 21.362 1.00 73.79 424 CYS C N 1
ATOM 10428 C CA . CYS C 1 439 ? 67.733 -38.450 20.411 1.00 73.49 424 CYS C CA 1
ATOM 10429 C C . CYS C 1 439 ? 69.097 -38.081 19.839 1.00 78.33 424 CYS C C 1
ATOM 10430 O O . CYS C 1 439 ? 69.224 -37.053 19.165 1.00 76.72 424 CYS C O 1
ATOM 10433 N N . LEU C 1 440 ? 70.131 -38.877 20.171 1.00 77.88 425 LEU C N 1
ATOM 10434 C CA . LEU C 1 440 ? 71.505 -38.648 19.708 1.00 78.67 425 LEU C CA 1
ATOM 10435 C C . LEU C 1 440 ? 71.832 -39.547 18.507 1.00 81.55 425 LEU C C 1
ATOM 10436 O O . LEU C 1 440 ? 71.815 -40.771 18.630 1.00 80.91 425 LEU C O 1
ATOM 10441 N N . MET C 1 441 ? 72.099 -38.924 17.343 1.00 78.42 426 MET C N 1
ATOM 10442 C CA . MET C 1 441 ? 72.415 -39.607 16.083 1.00 78.17 426 MET C CA 1
ATOM 10443 C C . MET C 1 441 ? 73.747 -39.181 15.475 1.00 79.42 426 MET C C 1
ATOM 10444 O O . MET C 1 441 ? 74.279 -38.103 15.767 1.00 78.82 426 MET C O 1
ATOM 10449 N N . LYS C 1 442 ? 74.265 -40.047 14.614 1.00 74.92 427 LYS C N 1
ATOM 10450 C CA . LYS C 1 442 ? 75.527 -39.932 13.894 1.00 74.83 427 LYS C CA 1
ATOM 10451 C C . LYS C 1 442 ? 75.222 -39.647 12.426 1.00 77.40 427 LYS C C 1
ATOM 10452 O O . LYS C 1 442 ? 74.208 -40.124 11.910 1.00 77.95 427 LYS C O 1
ATOM 10458 N N . PHE C 1 443 ? 76.085 -38.859 11.763 1.00 71.86 428 PHE C N 1
ATOM 10459 C CA . PHE C 1 443 ? 75.972 -38.527 10.334 1.00 69.62 428 PHE C CA 1
ATOM 10460 C C . PHE C 1 443 ? 77.372 -38.419 9.704 1.00 73.36 428 PHE C C 1
ATOM 10461 O O . PHE C 1 443 ? 78.352 -38.188 10.412 1.00 73.82 428 PHE C O 1
ATOM 10469 N N . LYS C 1 444 ? 77.460 -38.591 8.383 1.00 69.67 429 LYS C N 1
ATOM 10470 C CA . LYS C 1 444 ? 78.723 -38.525 7.663 1.00 69.91 429 LYS C CA 1
ATOM 10471 C C . LYS C 1 444 ? 78.885 -37.188 6.943 1.00 73.28 429 LYS C C 1
ATOM 10472 O O . LYS C 1 444 ? 79.867 -36.488 7.203 1.00 74.22 429 LYS C O 1
ATOM 10478 N N . THR C 1 445 ? 77.934 -36.820 6.059 1.00 67.24 430 THR C N 1
ATOM 10479 C CA . THR C 1 445 ? 78.065 -35.601 5.245 1.00 66.03 430 THR C CA 1
ATOM 10480 C C . THR C 1 445 ? 77.186 -34.419 5.635 1.00 69.91 430 THR C C 1
ATOM 10481 O O . THR C 1 445 ? 76.162 -34.590 6.306 1.00 70.51 430 THR C O 1
ATOM 10485 N N . VAL C 1 446 ? 77.584 -33.216 5.161 1.00 65.48 431 VAL C N 1
ATOM 10486 C CA . VAL C 1 446 ? 76.872 -31.934 5.310 1.00 63.79 431 VAL C CA 1
ATOM 10487 C C . VAL C 1 446 ? 75.483 -32.104 4.668 1.00 67.37 431 VAL C C 1
ATOM 10488 O O . VAL C 1 446 ? 74.478 -31.777 5.287 1.00 68.00 431 VAL C O 1
ATOM 10492 N N . GLU C 1 447 ? 75.443 -32.686 3.453 1.00 64.31 432 GLU C N 1
ATOM 10493 C CA . GLU C 1 447 ? 74.247 -33.000 2.666 1.00 63.20 432 GLU C CA 1
ATOM 10494 C C . GLU C 1 447 ? 73.270 -33.883 3.468 1.00 67.58 432 GLU C C 1
ATOM 10495 O O . GLU C 1 447 ? 72.069 -33.605 3.498 1.00 65.26 432 GLU C O 1
ATOM 10501 N N . GLU C 1 448 ? 73.808 -34.920 4.139 1.00 66.40 433 GLU C N 1
ATOM 10502 C CA . GLU C 1 448 ? 73.067 -35.858 4.987 1.00 66.55 433 GLU C CA 1
ATOM 10503 C C . GLU C 1 448 ? 72.505 -35.148 6.216 1.00 71.36 433 GLU C C 1
ATOM 10504 O O . GLU C 1 448 ? 71.336 -35.357 6.549 1.00 72.70 433 GLU C O 1
ATOM 10510 N N . ALA C 1 449 ? 73.318 -34.295 6.875 1.00 65.96 434 ALA C N 1
ATOM 10511 C CA . ALA C 1 449 ? 72.889 -33.516 8.047 1.00 63.72 434 ALA C CA 1
ATOM 10512 C C . ALA C 1 449 ? 71.696 -32.625 7.695 1.00 65.41 434 ALA C C 1
ATOM 10513 O O . ALA C 1 449 ? 70.741 -32.572 8.467 1.00 63.88 434 ALA C O 1
ATOM 10515 N N . ILE C 1 450 ? 71.737 -31.977 6.507 1.00 62.19 435 ILE C N 1
ATOM 10516 C CA . ILE C 1 450 ? 70.702 -31.071 5.983 1.00 61.43 435 ILE C CA 1
ATOM 10517 C C . ILE C 1 450 ? 69.380 -31.798 5.728 1.00 65.82 435 ILE C C 1
ATOM 10518 O O . ILE C 1 450 ? 68.328 -31.359 6.210 1.00 66.08 435 ILE C O 1
ATOM 10523 N N . ALA C 1 451 ? 69.448 -32.906 4.977 1.00 62.97 436 ALA C N 1
ATOM 10524 C CA . ALA C 1 451 ? 68.296 -33.725 4.604 1.00 62.46 436 ALA C CA 1
ATOM 10525 C C . ALA C 1 451 ? 67.608 -34.338 5.839 1.00 69.51 436 ALA C C 1
ATOM 10526 O O . ALA C 1 451 ? 66.382 -34.380 5.894 1.00 70.15 436 ALA C O 1
ATOM 10528 N N . ARG C 1 452 ? 68.396 -34.765 6.835 1.00 66.97 437 ARG C N 1
ATOM 10529 C CA . ARG C 1 452 ? 67.884 -35.351 8.071 1.00 66.87 437 ARG C CA 1
ATOM 10530 C C . ARG C 1 452 ? 67.292 -34.293 8.986 1.00 71.72 437 ARG C C 1
ATOM 10531 O O . ARG C 1 452 ? 66.261 -34.551 9.609 1.00 72.67 437 ARG C O 1
ATOM 10539 N N . ALA C 1 453 ? 67.898 -33.079 9.029 1.00 67.81 438 ALA C N 1
ATOM 10540 C CA . ALA C 1 453 ? 67.389 -31.955 9.821 1.00 66.88 438 ALA C CA 1
ATOM 10541 C C . ALA C 1 453 ? 66.002 -31.547 9.289 1.00 69.02 438 ALA C C 1
ATOM 10542 O O . ALA C 1 453 ? 65.093 -31.265 10.073 1.00 66.40 438 ALA C O 1
ATOM 10544 N N . ASN C 1 454 ? 65.844 -31.582 7.944 1.00 66.09 439 ASN C N 1
ATOM 10545 C CA . ASN C 1 454 ? 64.612 -31.250 7.243 1.00 64.81 439 ASN C CA 1
ATOM 10546 C C . ASN C 1 454 ? 63.567 -32.354 7.225 1.00 68.78 439 ASN C C 1
ATOM 10547 O O . ASN C 1 454 ? 62.413 -32.085 6.877 1.00 70.46 439 ASN C O 1
ATOM 10552 N N . ASP C 1 455 ? 63.938 -33.579 7.632 1.00 63.45 440 ASP C N 1
ATOM 10553 C CA . ASP C 1 455 ? 63.026 -34.726 7.666 1.00 62.88 440 ASP C CA 1
ATOM 10554 C C . ASP C 1 455 ? 62.065 -34.671 8.886 1.00 67.21 440 ASP C C 1
ATOM 10555 O O . ASP C 1 455 ? 62.114 -35.499 9.808 1.00 68.40 440 ASP C O 1
ATOM 10560 N N . THR C 1 456 ? 61.196 -33.662 8.869 1.00 61.82 441 THR C N 1
ATOM 10561 C CA . THR C 1 456 ? 60.212 -33.355 9.904 1.00 61.12 441 THR C CA 1
ATOM 10562 C C . THR C 1 456 ? 59.076 -32.574 9.268 1.00 65.41 441 THR C C 1
ATOM 10563 O O . THR C 1 456 ? 59.268 -31.969 8.209 1.00 66.08 441 THR C O 1
ATOM 10567 N N . ARG C 1 457 ? 57.892 -32.601 9.889 1.00 62.15 442 ARG C N 1
ATOM 10568 C CA . ARG C 1 457 ? 56.729 -31.813 9.450 1.00 61.10 442 ARG C CA 1
ATOM 10569 C C . ARG C 1 457 ? 56.874 -30.388 10.013 1.00 66.23 442 ARG C C 1
ATOM 10570 O O . ARG C 1 457 ? 56.293 -29.453 9.497 1.00 66.88 442 ARG C O 1
ATOM 10578 N N . TYR C 1 458 ? 57.686 -30.248 11.062 1.00 62.83 443 TYR C N 1
ATOM 10579 C CA . TYR C 1 458 ? 58.003 -29.034 11.783 1.00 61.89 443 TYR C CA 1
ATOM 10580 C C . TYR C 1 458 ? 59.083 -28.159 11.094 1.00 63.60 443 TYR C C 1
ATOM 10581 O O . TYR C 1 458 ? 59.676 -28.564 10.093 1.00 63.54 443 TYR C O 1
ATOM 10590 N N . GLY C 1 459 ? 59.291 -26.956 11.630 1.00 58.14 444 GLY C N 1
ATOM 10591 C CA . GLY C 1 459 ? 60.270 -25.991 11.134 1.00 57.37 444 GLY C CA 1
ATOM 10592 C C . GLY C 1 459 ? 60.357 -24.765 12.018 1.00 60.57 444 GLY C C 1
ATOM 10593 O O . GLY C 1 459 ? 60.274 -23.633 11.528 1.00 59.44 444 GLY C O 1
ATOM 10594 N N . LEU C 1 460 ? 60.455 -24.989 13.345 1.00 57.40 445 LEU C N 1
ATOM 10595 C CA . LEU C 1 460 ? 60.540 -23.911 14.326 1.00 57.31 445 LEU C CA 1
ATOM 10596 C C . LEU C 1 460 ? 61.994 -23.446 14.465 1.00 65.36 445 LEU C C 1
ATOM 10597 O O . LEU C 1 460 ? 62.344 -22.391 13.934 1.00 65.52 445 LEU C O 1
ATOM 10602 N N . GLY C 1 461 ? 62.821 -24.249 15.139 1.00 64.75 446 GLY C N 1
ATOM 10603 C CA . GLY C 1 461 ? 64.228 -23.947 15.366 1.00 65.52 446 GLY C CA 1
ATOM 10604 C C . GLY C 1 461 ? 65.197 -25.015 14.912 1.00 70.74 446 GLY C C 1
ATOM 10605 O O . GLY C 1 461 ? 64.798 -26.126 14.550 1.00 70.10 446 GLY C O 1
ATOM 10606 N N . ALA C 1 462 ? 66.489 -24.655 14.908 1.00 67.92 447 ALA C N 1
ATOM 10607 C CA . ALA C 1 462 ? 67.616 -25.512 14.529 1.00 67.42 447 ALA C CA 1
ATOM 10608 C C . ALA C 1 462 ? 68.915 -24.875 15.025 1.00 70.65 447 ALA C C 1
ATOM 10609 O O . ALA C 1 462 ? 68.948 -23.676 15.305 1.00 68.66 447 ALA C O 1
ATOM 10611 N N . GLY C 1 463 ? 69.960 -25.691 15.145 1.00 68.13 448 GLY C N 1
ATOM 10612 C CA . GLY C 1 463 ? 71.279 -25.250 15.577 1.00 67.72 448 GLY C CA 1
ATOM 10613 C C . GLY C 1 463 ? 72.404 -25.873 14.776 1.00 70.22 448 GLY C C 1
ATOM 10614 O O . GLY C 1 463 ? 72.272 -27.002 14.310 1.00 68.78 448 GLY C O 1
ATOM 10615 N N . VAL C 1 464 ? 73.511 -25.121 14.585 1.00 67.76 449 VAL C N 1
ATOM 10616 C CA . VAL C 1 464 ? 74.723 -25.580 13.878 1.00 68.01 449 VAL C CA 1
ATOM 10617 C C . VAL C 1 464 ? 75.934 -25.280 14.729 1.00 70.28 449 VAL C C 1
ATOM 10618 O O . VAL C 1 464 ? 76.125 -24.137 15.129 1.00 68.79 449 VAL C O 1
ATOM 10622 N N . VAL C 1 465 ? 76.785 -26.282 14.945 1.00 68.09 450 VAL C N 1
ATOM 10623 C CA . VAL C 1 465 ? 78.030 -26.085 15.681 1.00 69.10 450 VAL C CA 1
ATOM 10624 C C . VAL C 1 465 ? 79.182 -26.405 14.743 1.00 74.71 450 VAL C C 1
ATOM 10625 O O . VAL C 1 465 ? 79.394 -27.570 14.398 1.00 75.37 450 VAL C O 1
ATOM 10629 N N . THR C 1 466 ? 79.869 -25.347 14.270 1.00 71.59 451 THR C N 1
ATOM 10630 C CA . THR C 1 466 ? 81.015 -25.402 13.346 1.00 71.90 451 THR C CA 1
ATOM 10631 C C . THR C 1 466 ? 81.844 -24.107 13.397 1.00 75.52 451 THR C C 1
ATOM 10632 O O . THR C 1 466 ? 81.307 -23.039 13.702 1.00 74.93 451 THR C O 1
ATOM 10636 N N . ARG C 1 467 ? 83.133 -24.212 13.065 1.00 72.60 452 ARG C N 1
ATOM 10637 C CA . ARG C 1 467 ? 84.067 -23.085 12.958 1.00 72.67 452 ARG C CA 1
ATOM 10638 C C . ARG C 1 467 ? 84.121 -22.620 11.491 1.00 74.40 452 ARG C C 1
ATOM 10639 O O . ARG C 1 467 ? 84.542 -21.497 11.216 1.00 73.14 452 ARG C O 1
ATOM 10647 N N . ASP C 1 468 ? 83.705 -23.501 10.553 1.00 70.83 453 ASP C N 1
ATOM 10648 C CA . ASP C 1 468 ? 83.743 -23.228 9.116 1.00 69.99 453 ASP C CA 1
ATOM 10649 C C . ASP C 1 468 ? 82.603 -22.322 8.663 1.00 73.94 453 ASP C C 1
ATOM 10650 O O . ASP C 1 468 ? 81.430 -22.685 8.754 1.00 72.52 453 ASP C O 1
ATOM 10655 N N . LEU C 1 469 ? 82.973 -21.137 8.176 1.00 71.33 454 LEU C N 1
ATOM 10656 C CA . LEU C 1 469 ? 82.077 -20.101 7.689 1.00 71.01 454 LEU C CA 1
ATOM 10657 C C . LEU C 1 469 ? 81.185 -20.578 6.510 1.00 73.56 454 LEU C C 1
ATOM 10658 O O . LEU C 1 469 ? 79.983 -20.281 6.505 1.00 72.76 454 LEU C O 1
ATOM 10663 N N . ASP C 1 470 ? 81.759 -21.331 5.549 1.00 68.46 455 ASP C N 1
ATOM 10664 C CA . ASP C 1 470 ? 81.025 -21.845 4.390 1.00 67.24 455 ASP C CA 1
ATOM 10665 C C . ASP C 1 470 ? 80.031 -22.962 4.744 1.00 70.22 455 ASP C C 1
ATOM 10666 O O . ASP C 1 470 ? 78.961 -23.036 4.137 1.00 68.28 455 ASP C O 1
ATOM 10671 N N . VAL C 1 471 ? 80.392 -23.823 5.714 1.00 67.20 456 VAL C N 1
ATOM 10672 C CA . VAL C 1 471 ? 79.543 -24.904 6.210 1.00 66.61 456 VAL C CA 1
ATOM 10673 C C . VAL C 1 471 ? 78.374 -24.272 6.973 1.00 70.76 456 VAL C C 1
ATOM 10674 O O . VAL C 1 471 ? 77.229 -24.605 6.695 1.00 70.10 456 VAL C O 1
ATOM 10678 N N . ALA C 1 472 ? 78.663 -23.325 7.890 1.00 68.91 457 ALA C N 1
ATOM 10679 C CA . ALA C 1 472 ? 77.663 -22.579 8.667 1.00 67.62 457 ALA C CA 1
ATOM 10680 C C . ALA C 1 472 ? 76.639 -21.935 7.733 1.00 70.30 457 ALA C C 1
ATOM 10681 O O . ALA C 1 472 ? 75.445 -22.168 7.904 1.00 69.40 457 ALA C O 1
ATOM 10683 N N . ASN C 1 473 ? 77.108 -21.181 6.714 1.00 66.28 458 ASN C N 1
ATOM 10684 C CA . ASN C 1 473 ? 76.247 -20.520 5.732 1.00 65.32 458 ASN C CA 1
ATOM 10685 C C . ASN C 1 473 ? 75.362 -21.497 4.960 1.00 68.31 458 ASN C C 1
ATOM 10686 O O . ASN C 1 473 ? 74.170 -21.234 4.803 1.00 67.94 458 ASN C O 1
ATOM 10691 N N . ARG C 1 474 ? 75.930 -22.624 4.506 1.00 64.66 459 ARG C N 1
ATOM 10692 C CA . ARG C 1 474 ? 75.187 -23.645 3.763 1.00 63.56 459 ARG C CA 1
ATOM 10693 C C . ARG C 1 474 ? 74.095 -24.285 4.620 1.00 65.25 459 ARG C C 1
ATOM 10694 O O . ARG C 1 474 ? 72.961 -24.375 4.169 1.00 64.21 459 ARG C O 1
ATOM 10702 N N . VAL C 1 475 ? 74.428 -24.694 5.849 1.00 61.98 460 VAL C N 1
ATOM 10703 C CA . VAL C 1 475 ? 73.468 -25.307 6.772 1.00 61.67 460 VAL C CA 1
ATOM 10704 C C . VAL C 1 475 ? 72.320 -24.328 7.128 1.00 66.86 460 VAL C C 1
ATOM 10705 O O . VAL C 1 475 ? 71.143 -24.675 6.971 1.00 67.65 460 VAL C O 1
ATOM 10709 N N . VAL C 1 476 ? 72.672 -23.098 7.550 1.00 62.27 461 VAL C N 1
ATOM 10710 C CA . VAL C 1 476 ? 71.729 -22.037 7.896 1.00 61.32 461 VAL C CA 1
ATOM 10711 C C . VAL C 1 476 ? 70.693 -21.821 6.773 1.00 65.69 461 VAL C C 1
ATOM 10712 O O . VAL C 1 476 ? 69.486 -21.783 7.052 1.00 66.37 461 VAL C O 1
ATOM 10716 N N . ARG C 1 477 ? 71.170 -21.705 5.516 1.00 59.62 462 ARG C N 1
ATOM 10717 C CA . ARG C 1 477 ? 70.336 -21.431 4.349 1.00 57.99 462 ARG C CA 1
ATOM 10718 C C . ARG C 1 477 ? 69.583 -22.623 3.800 1.00 62.98 462 ARG C C 1
ATOM 10719 O O . ARG C 1 477 ? 68.645 -22.435 3.021 1.00 62.57 462 ARG C O 1
ATOM 10727 N N . SER C 1 478 ? 69.984 -23.855 4.197 1.00 60.66 463 SER C N 1
ATOM 10728 C CA . SER C 1 478 ? 69.379 -25.102 3.714 1.00 59.47 463 SER C CA 1
ATOM 10729 C C . SER C 1 478 ? 68.353 -25.727 4.662 1.00 63.83 463 SER C C 1
ATOM 10730 O O . SER C 1 478 ? 67.468 -26.445 4.202 1.00 63.57 463 SER C O 1
ATOM 10733 N N . VAL C 1 479 ? 68.466 -25.468 5.978 1.00 61.59 464 VAL C N 1
ATOM 10734 C CA . VAL C 1 479 ? 67.532 -25.990 6.983 1.00 60.89 464 VAL C CA 1
ATOM 10735 C C . VAL C 1 479 ? 66.267 -25.124 7.013 1.00 64.13 464 VAL C C 1
ATOM 10736 O O . VAL C 1 479 ? 66.344 -23.938 7.313 1.00 63.18 464 VAL C O 1
ATOM 10740 N N . ARG C 1 480 ? 65.101 -25.728 6.692 1.00 60.84 465 ARG C N 1
ATOM 10741 C CA . ARG C 1 480 ? 63.789 -25.064 6.648 1.00 59.15 465 ARG C CA 1
ATOM 10742 C C . ARG C 1 480 ? 63.183 -24.828 8.046 1.00 63.01 465 ARG C C 1
ATOM 10743 O O . ARG C 1 480 ? 62.210 -25.464 8.439 1.00 61.42 465 ARG C O 1
ATOM 10751 N N . ALA C 1 481 ? 63.798 -23.908 8.798 1.00 61.87 466 ALA C N 1
ATOM 10752 C CA . ALA C 1 481 ? 63.408 -23.520 10.154 1.00 61.79 466 ALA C CA 1
ATOM 10753 C C . ALA C 1 481 ? 63.348 -21.991 10.283 1.00 65.31 466 ALA C C 1
ATOM 10754 O O . ALA C 1 481 ? 64.092 -21.273 9.604 1.00 66.48 466 ALA C O 1
ATOM 10756 N N . GLY C 1 482 ? 62.438 -21.512 11.116 1.00 59.91 467 GLY C N 1
ATOM 10757 C CA . GLY C 1 482 ? 62.254 -20.078 11.349 1.00 59.19 467 GLY C CA 1
ATOM 10758 C C . GLY C 1 482 ? 63.421 -19.390 12.039 1.00 62.63 467 GLY C C 1
ATOM 10759 O O . GLY C 1 482 ? 63.663 -18.196 11.816 1.00 61.46 467 GLY C O 1
ATOM 10760 N N . VAL C 1 483 ? 64.118 -20.134 12.934 1.00 60.80 468 VAL C N 1
ATOM 10761 C CA . VAL C 1 483 ? 65.298 -19.684 13.709 1.00 60.75 468 VAL C CA 1
ATOM 10762 C C . VAL C 1 483 ? 66.430 -20.708 13.601 1.00 62.22 468 VAL C C 1
ATOM 10763 O O . VAL C 1 483 ? 66.197 -21.914 13.772 1.00 59.21 468 VAL C O 1
ATOM 10767 N N . VAL C 1 484 ? 67.651 -20.223 13.321 1.00 58.95 469 VAL C N 1
ATOM 10768 C CA . VAL C 1 484 ? 68.866 -21.043 13.235 1.00 58.40 469 VAL C CA 1
ATOM 10769 C C . VAL C 1 484 ? 69.937 -20.364 14.096 1.00 65.57 469 VAL C C 1
ATOM 10770 O O . VAL C 1 484 ? 70.318 -19.219 13.828 1.00 64.83 469 VAL C O 1
ATOM 10774 N N . TRP C 1 485 ? 70.404 -21.057 15.144 1.00 64.78 470 TRP C N 1
ATOM 10775 C CA . TRP C 1 485 ? 71.480 -20.583 16.001 1.00 65.21 470 TRP C CA 1
ATOM 10776 C C . TRP C 1 485 ? 72.758 -21.235 15.534 1.00 69.32 470 TRP C C 1
ATOM 10777 O O . TRP C 1 485 ? 72.768 -22.431 15.281 1.00 71.45 470 TRP C O 1
ATOM 10788 N N . VAL C 1 486 ? 73.824 -20.454 15.399 1.00 64.92 471 VAL C N 1
ATOM 10789 C CA . VAL C 1 486 ? 75.146 -20.918 14.994 1.00 64.46 471 VAL C CA 1
ATOM 10790 C C . VAL C 1 486 ? 76.034 -20.729 16.189 1.00 71.67 471 VAL C C 1
ATOM 10791 O O . VAL C 1 486 ? 76.167 -19.599 16.642 1.00 73.68 471 VAL C O 1
ATOM 10795 N N . ASN C 1 487 ? 76.626 -21.824 16.716 1.00 68.94 472 ASN C N 1
ATOM 10796 C CA . ASN C 1 487 ? 77.567 -21.830 17.860 1.00 69.56 472 ASN C CA 1
ATOM 10797 C C . ASN C 1 487 ? 77.000 -21.265 19.156 1.00 74.17 472 ASN C C 1
ATOM 10798 O O . ASN C 1 487 ? 77.737 -20.782 20.014 1.00 75.04 472 ASN C O 1
ATOM 10803 N N . CYS C 1 488 ? 75.673 -21.353 19.286 1.00 70.55 473 CYS C N 1
ATOM 10804 C CA . CYS C 1 488 ? 74.873 -20.935 20.432 1.00 70.27 473 CYS C CA 1
ATOM 10805 C C . CYS C 1 488 ? 73.496 -21.581 20.292 1.00 71.51 473 CYS C C 1
ATOM 10806 O O . CYS C 1 488 ? 73.293 -22.378 19.384 1.00 70.58 473 CYS C O 1
ATOM 10809 N N . TYR C 1 489 ? 72.580 -21.270 21.214 1.00 68.54 474 TYR C N 1
ATOM 10810 C CA . TYR C 1 489 ? 71.185 -21.708 21.237 1.00 67.26 474 TYR C CA 1
ATOM 10811 C C . TYR C 1 489 ? 70.359 -20.746 22.080 1.00 74.10 474 TYR C C 1
ATOM 10812 O O . TYR C 1 489 ? 70.914 -20.099 22.968 1.00 75.54 474 TYR C O 1
ATOM 10821 N N . PHE C 1 490 ? 69.046 -20.635 21.794 1.00 71.19 475 PHE C N 1
ATOM 10822 C CA . PHE C 1 490 ? 68.069 -19.788 22.511 1.00 71.38 475 PHE C CA 1
ATOM 10823 C C . PHE C 1 490 ? 68.200 -18.269 22.351 1.00 77.05 475 PHE C C 1
ATOM 10824 O O . PHE C 1 490 ? 67.179 -17.599 22.171 1.00 78.06 475 PHE C O 1
ATOM 10832 N N . ALA C 1 491 ? 69.433 -17.726 22.463 1.00 73.30 476 ALA C N 1
ATOM 10833 C CA . ALA C 1 491 ? 69.763 -16.298 22.382 1.00 72.78 476 ALA C CA 1
ATOM 10834 C C . ALA C 1 491 ? 69.106 -15.582 21.211 1.00 76.51 476 ALA C C 1
ATOM 10835 O O . ALA C 1 491 ? 69.297 -15.970 20.058 1.00 75.68 476 ALA C O 1
ATOM 10837 N N . MET C 1 492 ? 68.306 -14.554 21.515 1.00 74.05 477 MET C N 1
ATOM 10838 C CA . MET C 1 492 ? 67.591 -13.781 20.509 1.00 73.25 477 MET C CA 1
ATOM 10839 C C . MET C 1 492 ? 67.489 -12.282 20.803 1.00 78.23 477 MET C C 1
ATOM 10840 O O . MET C 1 492 ? 68.011 -11.469 20.035 1.00 78.15 477 MET C O 1
ATOM 10845 N N . GLY C 1 493 ? 66.778 -11.929 21.869 1.00 75.08 478 GLY C N 1
ATOM 10846 C CA . GLY C 1 493 ? 66.472 -10.539 22.195 1.00 74.17 478 GLY C CA 1
ATOM 10847 C C . GLY C 1 493 ? 65.167 -10.149 21.519 1.00 75.19 478 GLY C C 1
ATOM 10848 O O . GLY C 1 493 ? 64.749 -10.793 20.552 1.00 74.42 478 GLY C O 1
ATOM 10849 N N . SER C 1 494 ? 64.532 -9.079 21.980 1.00 70.81 479 SER C N 1
ATOM 10850 C CA . SER C 1 494 ? 63.240 -8.629 21.453 1.00 69.93 479 SER C CA 1
ATOM 10851 C C . SER C 1 494 ? 63.229 -8.051 20.027 1.00 70.68 479 SER C C 1
ATOM 10852 O O . SER C 1 494 ? 62.154 -7.841 19.456 1.00 67.27 479 SER C O 1
ATOM 10855 N N . ASP C 1 495 ? 64.418 -7.812 19.447 1.00 67.39 480 ASP C N 1
ATOM 10856 C CA . ASP C 1 495 ? 64.537 -7.303 18.065 1.00 66.12 480 ASP C CA 1
ATOM 10857 C C . ASP C 1 495 ? 64.498 -8.452 17.055 1.00 67.37 480 ASP C C 1
ATOM 10858 O O . ASP C 1 495 ? 64.285 -8.236 15.862 1.00 65.35 480 ASP C O 1
ATOM 10863 N N . CYS C 1 496 ? 64.685 -9.675 17.561 1.00 64.61 481 CYS C N 1
ATOM 10864 C CA . CYS C 1 496 ? 64.745 -10.891 16.790 1.00 64.29 481 CYS C CA 1
ATOM 10865 C C . CYS C 1 496 ? 63.375 -11.544 16.571 1.00 66.94 481 CYS C C 1
ATOM 10866 O O . CYS C 1 496 ? 62.788 -12.034 17.542 1.00 65.59 481 CYS C O 1
ATOM 10869 N N . PRO C 1 497 ? 62.840 -11.562 15.311 1.00 64.54 482 PRO C N 1
ATOM 10870 C CA . PRO C 1 497 ? 61.523 -12.198 15.086 1.00 63.78 482 PRO C CA 1
ATOM 10871 C C . PRO C 1 497 ? 61.558 -13.714 15.267 1.00 69.25 482 PRO C C 1
ATOM 10872 O O . PRO C 1 497 ? 62.520 -14.360 14.839 1.00 70.08 482 PRO C O 1
ATOM 10876 N N . PHE C 1 498 ? 60.513 -14.271 15.929 1.00 64.35 483 PHE C N 1
ATOM 10877 C CA . PHE C 1 498 ? 60.366 -15.690 16.222 1.00 62.20 483 PHE C CA 1
ATOM 10878 C C . PHE C 1 498 ? 59.058 -16.240 15.647 1.00 67.87 483 PHE C C 1
ATOM 10879 O O . PHE C 1 498 ? 57.964 -15.797 16.018 1.00 69.85 483 PHE C O 1
ATOM 10887 N N . GLY C 1 499 ? 59.188 -17.245 14.800 1.00 62.52 484 GLY C N 1
ATOM 10888 C CA . GLY C 1 499 ? 58.056 -17.888 14.167 1.00 61.67 484 GLY C CA 1
ATOM 10889 C C . GLY C 1 499 ? 58.429 -19.144 13.423 1.00 65.81 484 GLY C C 1
ATOM 10890 O O . GLY C 1 499 ? 59.581 -19.315 13.014 1.00 65.17 484 GLY C O 1
ATOM 10891 N N . GLY C 1 500 ? 57.445 -20.021 13.246 1.00 60.84 485 GLY C N 1
ATOM 10892 C CA . GLY C 1 500 ? 57.667 -21.288 12.579 1.00 59.17 485 GLY C CA 1
ATOM 10893 C C . GLY C 1 500 ? 57.623 -21.239 11.074 1.00 61.60 485 GLY C C 1
ATOM 10894 O O . GLY C 1 500 ? 57.309 -20.213 10.466 1.00 60.82 485 GLY C O 1
ATOM 10895 N N . ARG C 1 501 ? 57.970 -22.384 10.479 1.00 57.88 486 ARG C N 1
ATOM 10896 C CA . ARG C 1 501 ? 57.911 -22.708 9.059 1.00 55.84 486 ARG C CA 1
ATOM 10897 C C . ARG C 1 501 ? 57.268 -24.095 9.028 1.00 60.29 486 ARG C C 1
ATOM 10898 O O . ARG C 1 501 ? 57.292 -24.808 10.044 1.00 61.60 486 ARG C O 1
ATOM 10906 N N . LYS C 1 502 ? 56.668 -24.471 7.895 1.00 56.43 487 LYS C N 1
ATOM 10907 C CA . LYS C 1 502 ? 55.991 -25.766 7.730 1.00 56.38 487 LYS C CA 1
ATOM 10908 C C . LYS C 1 502 ? 54.899 -25.962 8.819 1.00 62.99 487 LYS C C 1
ATOM 10909 O O . LYS C 1 502 ? 54.139 -25.013 9.048 1.00 64.88 487 LYS C O 1
ATOM 10915 N N . MET C 1 503 ? 54.829 -27.125 9.515 1.00 58.34 488 MET C N 1
ATOM 10916 C CA . MET C 1 503 ? 53.808 -27.340 10.557 1.00 57.42 488 MET C CA 1
ATOM 10917 C C . MET C 1 503 ? 54.109 -26.743 11.939 1.00 63.75 488 MET C C 1
ATOM 10918 O O . MET C 1 503 ? 53.372 -26.989 12.897 1.00 65.44 488 MET C O 1
ATOM 10923 N N . SER C 1 504 ? 55.144 -25.901 12.025 1.00 59.48 489 SER C N 1
ATOM 10924 C CA . SER C 1 504 ? 55.489 -25.186 13.248 1.00 59.82 489 SER C CA 1
ATOM 10925 C C . SER C 1 504 ? 54.784 -23.814 13.260 1.00 62.26 489 SER C C 1
ATOM 10926 O O . SER C 1 504 ? 54.891 -23.060 14.236 1.00 59.72 489 SER C O 1
ATOM 10929 N N . GLY C 1 505 ? 54.067 -23.526 12.169 1.00 59.23 490 GLY C N 1
ATOM 10930 C CA . GLY C 1 505 ? 53.247 -22.333 12.035 1.00 60.03 490 GLY C CA 1
ATOM 10931 C C . GLY C 1 505 ? 53.686 -21.264 11.067 1.00 67.23 490 GLY C C 1
ATOM 10932 O O . GLY C 1 505 ? 54.470 -21.506 10.137 1.00 68.60 490 GLY C O 1
ATOM 10933 N N . PHE C 1 506 ? 53.151 -20.066 11.306 1.00 63.73 491 PHE C N 1
ATOM 10934 C CA . PHE C 1 506 ? 53.351 -18.843 10.532 1.00 63.13 491 PHE C CA 1
ATOM 10935 C C . PHE C 1 506 ? 53.030 -17.636 11.436 1.00 69.35 491 PHE C C 1
ATOM 10936 O O . PHE C 1 506 ? 52.191 -17.741 12.342 1.00 71.13 491 PHE C O 1
ATOM 10944 N N . GLY C 1 507 ? 53.694 -16.510 11.176 1.00 64.39 492 GLY C N 1
ATOM 10945 C CA . GLY C 1 507 ? 53.523 -15.292 11.952 1.00 63.84 492 GLY C CA 1
ATOM 10946 C C . GLY C 1 507 ? 54.688 -15.107 12.904 1.00 67.81 492 GLY C C 1
ATOM 10947 O O . GLY C 1 507 ? 55.262 -16.088 13.385 1.00 68.41 492 GLY C O 1
ATOM 10948 N N . LYS C 1 508 ? 55.052 -13.853 13.177 1.00 63.46 493 LYS C N 1
ATOM 10949 C CA . LYS C 1 508 ? 56.187 -13.571 14.050 1.00 62.86 493 LYS C CA 1
ATOM 10950 C C . LYS C 1 508 ? 55.819 -12.997 15.401 1.00 66.83 493 LYS C C 1
ATOM 10951 O O . LYS C 1 508 ? 54.967 -12.117 15.481 1.00 66.87 493 LYS C O 1
ATOM 10957 N N . ASP C 1 509 ? 56.492 -13.486 16.460 1.00 63.43 494 ASP C N 1
ATOM 10958 C CA . ASP C 1 509 ? 56.445 -12.946 17.828 1.00 63.62 494 ASP C CA 1
ATOM 10959 C C . ASP C 1 509 ? 57.843 -12.336 17.988 1.00 69.52 494 ASP C C 1
ATOM 10960 O O . ASP C 1 509 ? 58.823 -12.954 17.565 1.00 70.63 494 ASP C O 1
ATOM 10965 N N . GLU C 1 510 ? 57.929 -11.113 18.539 1.00 65.59 495 GLU C N 1
ATOM 10966 C CA . GLU C 1 510 ? 59.138 -10.306 18.728 1.00 64.69 495 GLU C CA 1
ATOM 10967 C C . GLU C 1 510 ? 59.535 -9.603 17.442 1.00 67.02 495 GLU C C 1
ATOM 10968 O O . GLU C 1 510 ? 58.954 -9.882 16.386 1.00 65.35 495 GLU C O 1
ATOM 10974 N N . GLY C 1 511 ? 60.442 -8.632 17.560 1.00 63.92 496 GLY C N 1
ATOM 10975 C CA . GLY C 1 511 ? 60.870 -7.777 16.462 1.00 63.23 496 GLY C CA 1
ATOM 10976 C C . GLY C 1 511 ? 59.798 -6.768 16.099 1.00 67.27 496 GLY C C 1
ATOM 10977 O O . GLY C 1 511 ? 58.664 -6.860 16.575 1.00 67.54 496 GLY C O 1
ATOM 10978 N N . MET C 1 512 ? 60.118 -5.817 15.212 1.00 63.42 497 MET C N 1
ATOM 10979 C CA . MET C 1 512 ? 59.120 -4.863 14.722 1.00 62.71 497 MET C CA 1
ATOM 10980 C C . MET C 1 512 ? 58.052 -5.605 13.901 1.00 68.94 497 MET C C 1
ATOM 10981 O O . MET C 1 512 ? 56.945 -5.089 13.695 1.00 70.52 497 MET C O 1
ATOM 10986 N N . HIS C 1 513 ? 58.402 -6.843 13.478 1.00 63.83 498 HIS C N 1
ATOM 10987 C CA . HIS C 1 513 ? 57.618 -7.842 12.743 1.00 62.43 498 HIS C CA 1
ATOM 10988 C C . HIS C 1 513 ? 56.348 -8.243 13.516 1.00 65.49 498 HIS C C 1
ATOM 10989 O O . HIS C 1 513 ? 55.333 -8.527 12.886 1.00 65.34 498 HIS C O 1
ATOM 10996 N N . ALA C 1 514 ? 56.433 -8.319 14.879 1.00 62.14 499 ALA C N 1
ATOM 10997 C CA . ALA C 1 514 ? 55.332 -8.693 15.788 1.00 62.39 499 ALA C CA 1
ATOM 10998 C C . ALA C 1 514 ? 54.118 -7.733 15.757 1.00 67.38 499 ALA C C 1
ATOM 10999 O O . ALA C 1 514 ? 53.017 -8.125 16.141 1.00 66.81 499 ALA C O 1
ATOM 11001 N N . LEU C 1 515 ? 54.324 -6.495 15.293 1.00 65.40 500 LEU C N 1
ATOM 11002 C CA . LEU C 1 515 ? 53.300 -5.454 15.214 1.00 66.25 500 LEU C CA 1
ATOM 11003 C C . LEU C 1 515 ? 52.305 -5.644 14.070 1.00 72.82 500 LEU C C 1
ATOM 11004 O O . LEU C 1 515 ? 51.153 -5.231 14.211 1.00 74.44 500 LEU C O 1
ATOM 11009 N N . ASP C 1 516 ? 52.754 -6.226 12.936 1.00 69.16 501 ASP C N 1
ATOM 11010 C CA . ASP C 1 516 ? 51.972 -6.438 11.703 1.00 68.84 501 ASP C CA 1
ATOM 11011 C C . ASP C 1 516 ? 50.606 -7.043 11.906 1.00 70.51 501 ASP C C 1
ATOM 11012 O O . ASP C 1 516 ? 49.640 -6.575 11.296 1.00 70.58 501 ASP C O 1
ATOM 11017 N N . LYS C 1 517 ? 50.540 -8.102 12.744 1.00 64.94 502 LYS C N 1
ATOM 11018 C CA . LYS C 1 517 ? 49.327 -8.846 13.050 1.00 62.56 502 LYS C CA 1
ATOM 11019 C C . LYS C 1 517 ? 48.263 -8.043 13.814 1.00 67.40 502 LYS C C 1
ATOM 11020 O O . LYS C 1 517 ? 47.085 -8.397 13.749 1.00 67.40 502 LYS C O 1
ATOM 11026 N N . TYR C 1 518 ? 48.678 -6.955 14.505 1.00 65.30 503 TYR C N 1
ATOM 11027 C CA . TYR C 1 518 ? 47.838 -6.084 15.342 1.00 65.86 503 TYR C CA 1
ATOM 11028 C C . TYR C 1 518 ? 47.494 -4.748 14.682 1.00 68.54 503 TYR C C 1
ATOM 11029 O O . TYR C 1 518 ? 46.863 -3.885 15.307 1.00 68.59 503 TYR C O 1
ATOM 11038 N N . LEU C 1 519 ? 47.907 -4.578 13.425 1.00 63.59 504 LEU C N 1
ATOM 11039 C CA . LEU C 1 519 ? 47.692 -3.327 12.703 1.00 63.06 504 LEU C CA 1
ATOM 11040 C C . LEU C 1 519 ? 46.864 -3.528 11.457 1.00 66.70 504 LEU C C 1
ATOM 11041 O O . LEU C 1 519 ? 46.949 -4.578 10.820 1.00 65.83 504 LEU C O 1
ATOM 11046 N N . ALA C 1 520 ? 46.067 -2.510 11.111 1.00 62.45 505 ALA C N 1
ATOM 11047 C CA . ALA C 1 520 ? 45.281 -2.483 9.891 1.00 61.09 505 ALA C CA 1
ATOM 11048 C C . ALA C 1 520 ? 46.029 -1.524 8.949 1.00 65.78 505 ALA C C 1
ATOM 11049 O O . ALA C 1 520 ? 46.277 -0.363 9.301 1.00 67.20 505 ALA C O 1
ATOM 11051 N N . VAL C 1 521 ? 46.450 -2.034 7.795 1.00 60.89 506 VAL C N 1
ATOM 11052 C CA . VAL C 1 521 ? 47.129 -1.233 6.794 1.00 60.97 506 VAL C CA 1
ATOM 11053 C C . VAL C 1 521 ? 46.036 -0.732 5.857 1.00 66.36 506 VAL C C 1
ATOM 11054 O O . VAL C 1 521 ? 45.326 -1.530 5.239 1.00 65.93 506 VAL C O 1
ATOM 11058 N N . LYS C 1 522 ? 45.861 0.593 5.826 1.00 64.05 507 LYS C N 1
ATOM 11059 C CA . LYS C 1 522 ? 44.840 1.251 5.029 1.00 64.15 507 LYS C CA 1
ATOM 11060 C C . LYS C 1 522 ? 45.493 2.078 3.915 1.00 68.09 507 LYS C C 1
ATOM 11061 O O . LYS C 1 522 ? 46.260 2.984 4.216 1.00 66.22 507 LYS C O 1
ATOM 11067 N N . SER C 1 523 ? 45.170 1.764 2.637 1.00 64.23 508 SER C N 1
ATOM 11068 C CA . SER C 1 523 ? 45.659 2.529 1.498 1.00 63.70 508 SER C CA 1
ATOM 11069 C C . SER C 1 523 ? 44.693 3.701 1.212 1.00 66.89 508 SER C C 1
ATOM 11070 O O . SER C 1 523 ? 43.475 3.526 1.237 1.00 64.27 508 SER C O 1
ATOM 11073 N N . VAL C 1 524 ? 45.255 4.911 1.021 1.00 64.43 509 VAL C N 1
ATOM 11074 C CA . VAL C 1 524 ? 44.506 6.146 0.778 1.00 64.98 509 VAL C CA 1
ATOM 11075 C C . VAL C 1 524 ? 44.988 6.790 -0.523 1.00 68.57 509 VAL C C 1
ATOM 11076 O O . VAL C 1 524 ? 46.176 7.057 -0.650 1.00 67.68 509 VAL C O 1
ATOM 11080 N N . VAL C 1 525 ? 44.064 7.045 -1.472 1.00 65.03 510 VAL C N 1
ATOM 11081 C CA . VAL C 1 525 ? 44.373 7.594 -2.798 1.00 64.35 510 VAL C CA 1
ATOM 11082 C C . VAL C 1 525 ? 43.512 8.816 -3.117 1.00 68.90 510 VAL C C 1
ATOM 11083 O O . VAL C 1 525 ? 42.278 8.782 -2.979 1.00 68.51 510 VAL C O 1
ATOM 11087 N N . THR C 1 526 ? 44.172 9.893 -3.586 1.00 64.75 511 THR C N 1
ATOM 11088 C CA . THR C 1 526 ? 43.502 11.107 -4.017 1.00 65.50 511 THR C CA 1
ATOM 11089 C C . THR C 1 526 ? 44.168 11.685 -5.275 1.00 69.81 511 THR C C 1
ATOM 11090 O O . THR C 1 526 ? 45.388 11.590 -5.384 1.00 67.86 511 THR C O 1
ATOM 11094 N N . PRO C 1 527 ? 43.415 12.325 -6.213 1.00 68.49 512 PRO C N 1
ATOM 11095 C CA . PRO C 1 527 ? 44.080 12.978 -7.351 1.00 67.94 512 PRO C CA 1
ATOM 11096 C C . PRO C 1 527 ? 44.849 14.222 -6.903 1.00 73.06 512 PRO C C 1
ATOM 11097 O O . PRO C 1 527 ? 44.594 14.783 -5.834 1.00 74.82 512 PRO C O 1
ATOM 11101 N N . LEU C 1 528 ? 45.789 14.650 -7.731 1.00 68.41 513 LEU C N 1
ATOM 11102 C CA . LEU C 1 528 ? 46.558 15.858 -7.496 1.00 69.21 513 LEU C CA 1
ATOM 11103 C C . LEU C 1 528 ? 46.280 16.786 -8.637 1.00 74.74 513 LEU C C 1
ATOM 11104 O O . LEU C 1 528 ? 46.124 16.327 -9.776 1.00 75.85 513 LEU C O 1
ATOM 11109 N N . ARG C 1 529 ? 46.211 18.086 -8.336 1.00 71.17 514 ARG C N 1
ATOM 11110 C CA . ARG C 1 529 ? 46.036 19.099 -9.348 1.00 72.66 514 ARG C CA 1
ATOM 11111 C C . ARG C 1 529 ? 47.344 19.859 -9.498 1.00 76.59 514 ARG C C 1
ATOM 11112 O O . ARG C 1 529 ? 47.851 20.421 -8.525 1.00 75.96 514 ARG C O 1
ATOM 11120 N N . ALA C 1 530 ? 47.931 19.771 -10.702 1.00 74.57 515 ALA C N 1
ATOM 11121 C CA . ALA C 1 530 ? 49.164 20.449 -11.131 1.00 75.69 515 ALA C CA 1
ATOM 11122 C C . ALA C 1 530 ? 50.388 20.311 -10.195 1.00 78.92 515 ALA C C 1
ATOM 11123 O O . ALA C 1 530 ? 51.060 21.296 -9.885 1.00 78.75 515 ALA C O 1
ATOM 11125 N N . SER C 1 531 ? 50.667 19.084 -9.742 1.00 74.93 516 SER C N 1
ATOM 11126 C CA . SER C 1 531 ? 51.825 18.839 -8.879 1.00 74.08 516 SER C CA 1
ATOM 11127 C C . SER C 1 531 ? 53.091 18.983 -9.728 1.00 77.60 516 SER C C 1
ATOM 11128 O O . SER C 1 531 ? 53.142 18.395 -10.810 1.00 77.51 516 SER C O 1
ATOM 11131 N N . PRO C 1 532 ? 54.092 19.794 -9.302 1.00 75.77 517 PRO C N 1
ATOM 11132 C CA . PRO C 1 532 ? 55.311 19.957 -10.126 1.00 76.09 517 PRO C CA 1
ATOM 11133 C C . PRO C 1 532 ? 56.177 18.700 -10.269 1.00 78.28 517 PRO C C 1
ATOM 11134 O O . PRO C 1 532 ? 57.029 18.631 -11.152 1.00 78.43 517 PRO C O 1
ATOM 11138 N N . TRP C 1 533 ? 55.925 17.696 -9.425 1.00 73.24 518 TRP C N 1
ATOM 11139 C CA . TRP C 1 533 ? 56.592 16.402 -9.415 1.00 71.32 518 TRP C CA 1
ATOM 11140 C C . TRP C 1 533 ? 55.596 15.330 -8.984 1.00 75.27 518 TRP C C 1
ATOM 11141 O O . TRP C 1 533 ? 54.620 15.637 -8.291 1.00 75.52 518 TRP C O 1
ATOM 11152 N N . ILE C 1 534 ? 55.858 14.070 -9.383 1.00 70.89 519 ILE C N 1
ATOM 11153 C CA . ILE C 1 534 ? 55.136 12.852 -8.979 1.00 71.17 519 ILE C CA 1
ATOM 11154 C C . ILE C 1 534 ? 56.160 11.719 -8.865 1.00 72.95 519 ILE C C 1
ATOM 11155 O O . ILE C 1 534 ? 56.012 10.875 -7.960 1.00 84.65 519 ILE C O 1
ATOM 11161 N N . LEU D 1 41 ? 59.846 37.068 43.540 1.00 145.13 26 LEU D N 1
ATOM 11162 C CA . LEU D 1 41 ? 59.389 37.076 42.149 1.00 143.06 26 LEU D CA 1
ATOM 11163 C C . LEU D 1 41 ? 58.241 36.092 41.907 1.00 145.20 26 LEU D C 1
ATOM 11164 O O . LEU D 1 41 ? 57.700 35.534 42.864 1.00 145.66 26 LEU D O 1
ATOM 11169 N N . LEU D 1 42 ? 57.855 35.902 40.626 1.00 139.37 27 LEU D N 1
ATOM 11170 C CA . LEU D 1 42 ? 56.792 34.981 40.195 1.00 136.80 27 LEU D CA 1
ATOM 11171 C C . LEU D 1 42 ? 57.376 33.593 40.002 1.00 137.62 27 LEU D C 1
ATOM 11172 O O . LEU D 1 42 ? 56.762 32.602 40.404 1.00 136.87 27 LEU D O 1
ATOM 11177 N N . PHE D 1 43 ? 58.566 33.530 39.386 1.00 132.20 28 PHE D N 1
ATOM 11178 C CA . PHE D 1 43 ? 59.321 32.297 39.200 1.00 130.02 28 PHE D CA 1
ATOM 11179 C C . PHE D 1 43 ? 60.626 32.449 39.962 1.00 135.46 28 PHE D C 1
ATOM 11180 O O . PHE D 1 43 ? 61.237 33.525 39.924 1.00 135.86 28 PHE D O 1
ATOM 11188 N N . ASP D 1 44 ? 61.035 31.387 40.675 1.00 132.38 29 ASP D N 1
ATOM 11189 C CA . ASP D 1 44 ? 62.267 31.387 41.458 1.00 133.31 29 ASP D CA 1
ATOM 11190 C C . ASP D 1 44 ? 63.514 31.401 40.578 1.00 135.68 29 ASP D C 1
ATOM 11191 O O . ASP D 1 44 ? 63.654 30.566 39.680 1.00 133.04 29 ASP D O 1
ATOM 11196 N N . VAL D 1 45 ? 64.395 32.392 40.820 1.00 133.69 30 VAL D N 1
ATOM 11197 C CA . VAL D 1 45 ? 65.670 32.569 40.120 1.00 133.05 30 VAL D CA 1
ATOM 11198 C C . VAL D 1 45 ? 66.580 31.408 40.581 1.00 135.37 30 VAL D C 1
ATOM 11199 O O . VAL D 1 45 ? 66.703 31.177 41.788 1.00 136.59 30 VAL D O 1
ATOM 11203 N N . PRO D 1 46 ? 67.153 30.622 39.647 1.00 128.58 31 PRO D N 1
ATOM 11204 C CA . PRO D 1 46 ? 67.966 29.469 40.069 1.00 127.37 31 PRO D CA 1
ATOM 11205 C C . PRO D 1 46 ? 69.379 29.810 40.547 1.00 130.74 31 PRO D C 1
ATOM 11206 O O . PRO D 1 46 ? 69.902 30.883 40.238 1.00 130.79 31 PRO D O 1
ATOM 11210 N N . GLU D 1 47 ? 70.003 28.876 41.289 1.00 126.61 32 GLU D N 1
ATOM 11211 C CA . GLU D 1 47 ? 71.383 29.026 41.754 1.00 127.34 32 GLU D CA 1
ATOM 11212 C C . GLU D 1 47 ? 72.339 28.369 40.755 1.00 127.10 32 GLU D C 1
ATOM 11213 O O . GLU D 1 47 ? 72.176 27.187 40.419 1.00 125.77 32 GLU D O 1
ATOM 11219 N N . ILE D 1 48 ? 73.294 29.156 40.232 1.00 121.14 33 ILE D N 1
ATOM 11220 C CA . ILE D 1 48 ? 74.239 28.686 39.219 1.00 118.46 33 ILE D CA 1
ATOM 11221 C C . ILE D 1 48 ? 75.292 27.787 39.879 1.00 121.45 33 ILE D C 1
ATOM 11222 O O . ILE D 1 48 ? 76.073 28.249 40.712 1.00 122.14 33 ILE D O 1
ATOM 11227 N N . ARG D 1 49 ? 75.238 26.481 39.550 1.00 116.04 34 ARG D N 1
ATOM 11228 C CA . ARG D 1 49 ? 76.076 25.409 40.094 1.00 115.44 34 ARG D CA 1
ATOM 11229 C C . ARG D 1 49 ? 77.203 24.958 39.170 1.00 115.51 34 ARG D C 1
ATOM 11230 O O . ARG D 1 49 ? 78.283 24.605 39.652 1.00 114.56 34 ARG D O 1
ATOM 11238 N N . PHE D 1 50 ? 76.926 24.898 37.854 1.00 109.77 35 PHE D N 1
ATOM 11239 C CA . PHE D 1 50 ? 77.851 24.383 36.847 1.00 107.73 35 PHE D CA 1
ATOM 11240 C C . PHE D 1 50 ? 78.329 25.471 35.907 1.00 111.61 35 PHE D C 1
ATOM 11241 O O . PHE D 1 50 ? 77.556 25.966 35.081 1.00 111.13 35 PHE D O 1
ATOM 11249 N N . THR D 1 51 ? 79.608 25.875 36.078 1.00 107.97 36 THR D N 1
ATOM 11250 C CA . THR D 1 51 ? 80.253 26.958 35.333 1.00 107.63 36 THR D CA 1
ATOM 11251 C C . THR D 1 51 ? 81.565 26.540 34.671 1.00 110.90 36 THR D C 1
ATOM 11252 O O . THR D 1 51 ? 82.112 27.310 33.877 1.00 110.69 36 THR D O 1
ATOM 11256 N N . LYS D 1 52 ? 82.086 25.340 35.004 1.00 106.73 37 LYS D N 1
ATOM 11257 C CA . LYS D 1 52 ? 83.349 24.829 34.443 1.00 105.51 37 LYS D CA 1
ATOM 11258 C C . LYS D 1 52 ? 83.100 23.975 33.190 1.00 106.04 37 LYS D C 1
ATOM 11259 O O . LYS D 1 52 ? 81.949 23.641 32.897 1.00 104.39 37 LYS D O 1
ATOM 11265 N N . LEU D 1 53 ? 84.185 23.611 32.460 1.00 100.75 38 LEU D N 1
ATOM 11266 C CA . LEU D 1 53 ? 84.110 22.741 31.275 1.00 97.79 38 LEU D CA 1
ATOM 11267 C C . LEU D 1 53 ? 83.803 21.308 31.745 1.00 99.71 38 LEU D C 1
ATOM 11268 O O . LEU D 1 53 ? 84.128 20.959 32.877 1.00 101.04 38 LEU D O 1
ATOM 11273 N N . PHE D 1 54 ? 83.205 20.476 30.897 1.00 93.20 39 PHE D N 1
ATOM 11274 C CA . PHE D 1 54 ? 82.916 19.099 31.299 1.00 91.92 39 PHE D CA 1
ATOM 11275 C C . PHE D 1 54 ? 83.662 18.089 30.428 1.00 93.80 39 PHE D C 1
ATOM 11276 O O . PHE D 1 54 ? 83.159 17.686 29.387 1.00 91.70 39 PHE D O 1
ATOM 11284 N N . ILE D 1 55 ? 84.874 17.712 30.845 1.00 90.45 40 ILE D N 1
ATOM 11285 C CA . ILE D 1 55 ? 85.723 16.780 30.107 1.00 89.12 40 ILE D CA 1
ATOM 11286 C C . ILE D 1 55 ? 85.944 15.532 30.959 1.00 96.27 40 ILE D C 1
ATOM 11287 O O . ILE D 1 55 ? 86.279 15.649 32.145 1.00 98.83 40 ILE D O 1
ATOM 11292 N N . ASN D 1 56 ? 85.764 14.349 30.337 1.00 92.29 41 ASN D N 1
ATOM 11293 C CA . ASN D 1 56 ? 85.962 13.006 30.886 1.00 92.75 41 ASN D CA 1
ATOM 11294 C C . ASN D 1 56 ? 85.275 12.751 32.243 1.00 98.71 41 ASN D C 1
ATOM 11295 O O . ASN D 1 56 ? 85.876 12.189 33.164 1.00 99.99 41 ASN D O 1
ATOM 11300 N N . GLY D 1 57 ? 84.015 13.178 32.340 1.00 94.93 42 GLY D N 1
ATOM 11301 C CA . GLY D 1 57 ? 83.178 13.028 33.528 1.00 94.76 42 GLY D CA 1
ATOM 11302 C C . GLY D 1 57 ? 83.446 14.004 34.656 1.00 100.39 42 GLY D C 1
ATOM 11303 O O . GLY D 1 57 ? 82.870 13.859 35.737 1.00 100.38 42 GLY D O 1
ATOM 11304 N N . SER D 1 58 ? 84.307 15.013 34.421 1.00 97.91 43 SER D N 1
ATOM 11305 C CA . SER D 1 58 ? 84.668 15.991 35.449 1.00 99.55 43 SER D CA 1
ATOM 11306 C C . SER D 1 58 ? 84.490 17.437 35.017 1.00 102.56 43 SER D C 1
ATOM 11307 O O . SER D 1 58 ? 84.662 17.761 33.839 1.00 100.43 43 SER D O 1
ATOM 11310 N N . PHE D 1 59 ? 84.175 18.313 35.996 1.00 100.39 44 PHE D N 1
ATOM 11311 C CA . PHE D 1 59 ? 84.066 19.758 35.796 1.00 100.35 44 PHE D CA 1
ATOM 11312 C C . PHE D 1 59 ? 85.438 20.346 36.043 1.00 104.80 44 PHE D C 1
ATOM 11313 O O . PHE D 1 59 ? 85.951 20.288 37.164 1.00 105.57 44 PHE D O 1
ATOM 11321 N N . VAL D 1 60 ? 86.078 20.809 34.963 1.00 101.48 45 VAL D N 1
ATOM 11322 C CA . VAL D 1 60 ? 87.442 21.346 34.977 1.00 102.88 45 VAL D CA 1
ATOM 11323 C C . VAL D 1 60 ? 87.510 22.757 34.393 1.00 111.44 45 VAL D C 1
ATOM 11324 O O . VAL D 1 60 ? 86.661 23.124 33.585 1.00 111.22 45 VAL D O 1
ATOM 11328 N N . ASP D 1 61 ? 88.532 23.533 34.791 1.00 111.21 46 ASP D N 1
ATOM 11329 C CA . ASP D 1 61 ? 88.778 24.871 34.263 1.00 112.15 46 ASP D CA 1
ATOM 11330 C C . ASP D 1 61 ? 89.507 24.746 32.924 1.00 116.82 46 ASP D C 1
ATOM 11331 O O . ASP D 1 61 ? 90.078 23.693 32.620 1.00 116.01 46 ASP D O 1
ATOM 11336 N N . ALA D 1 62 ? 89.523 25.836 32.142 1.00 113.69 47 ALA D N 1
ATOM 11337 C CA . ALA D 1 62 ? 90.234 25.890 30.872 1.00 112.47 47 ALA D CA 1
ATOM 11338 C C . ALA D 1 62 ? 91.737 25.856 31.168 1.00 117.74 47 ALA D C 1
ATOM 11339 O O . ALA D 1 62 ? 92.149 26.305 32.241 1.00 120.29 47 ALA D O 1
ATOM 11341 N N . VAL D 1 63 ? 92.547 25.314 30.233 1.00 112.01 48 VAL D N 1
ATOM 11342 C CA . VAL D 1 63 ? 94.010 25.217 30.353 1.00 112.66 48 VAL D CA 1
ATOM 11343 C C . VAL D 1 63 ? 94.616 26.600 30.700 1.00 118.03 48 VAL D C 1
ATOM 11344 O O . VAL D 1 63 ? 95.490 26.693 31.570 1.00 118.36 48 VAL D O 1
ATOM 11348 N N . SER D 1 64 ? 94.082 27.663 30.058 1.00 114.60 49 SER D N 1
ATOM 11349 C CA . SER D 1 64 ? 94.468 29.067 30.218 1.00 116.03 49 SER D CA 1
ATOM 11350 C C . SER D 1 64 ? 93.989 29.688 31.540 1.00 119.05 49 SER D C 1
ATOM 11351 O O . SER D 1 64 ? 94.543 30.696 31.974 1.00 120.79 49 SER D O 1
ATOM 11354 N N . GLY D 1 65 ? 92.953 29.108 32.138 1.00 112.94 50 GLY D N 1
ATOM 11355 C CA . GLY D 1 65 ? 92.361 29.624 33.366 1.00 113.45 50 GLY D CA 1
ATOM 11356 C C . GLY D 1 65 ? 91.397 30.759 33.082 1.00 117.38 50 GLY D C 1
ATOM 11357 O O . GLY D 1 65 ? 90.842 31.347 34.011 1.00 116.50 50 GLY D O 1
ATOM 11358 N N . ARG D 1 66 ? 91.159 31.036 31.781 1.00 114.65 51 ARG D N 1
ATOM 11359 C CA . ARG D 1 66 ? 90.278 32.093 31.289 1.00 114.68 51 ARG D CA 1
ATOM 11360 C C . ARG D 1 66 ? 88.801 31.764 31.469 1.00 117.13 51 ARG D C 1
ATOM 11361 O O . ARG D 1 66 ? 88.390 30.596 31.392 1.00 114.18 51 ARG D O 1
ATOM 11369 N N . THR D 1 67 ? 88.009 32.820 31.703 1.00 114.47 52 THR D N 1
ATOM 11370 C CA . THR D 1 67 ? 86.556 32.755 31.825 1.00 112.74 52 THR D CA 1
ATOM 11371 C C . THR D 1 67 ? 85.928 33.800 30.907 1.00 115.69 52 THR D C 1
ATOM 11372 O O . THR D 1 67 ? 86.601 34.741 30.476 1.00 115.91 52 THR D O 1
ATOM 11376 N N . PHE D 1 68 ? 84.650 33.600 30.570 1.00 111.44 53 PHE D N 1
ATOM 11377 C CA . PHE D 1 68 ? 83.840 34.536 29.797 1.00 110.90 53 PHE D CA 1
ATOM 11378 C C . PHE D 1 68 ? 82.541 34.691 30.567 1.00 113.90 53 PHE D C 1
ATOM 11379 O O . PHE D 1 68 ? 82.125 33.758 31.250 1.00 111.46 53 PHE D O 1
ATOM 11387 N N . ASP D 1 69 ? 81.938 35.872 30.514 1.00 113.04 54 ASP D N 1
ATOM 11388 C CA . ASP D 1 69 ? 80.701 36.108 31.242 1.00 114.05 54 ASP D CA 1
ATOM 11389 C C . ASP D 1 69 ? 79.473 35.817 30.426 1.00 119.31 54 ASP D C 1
ATOM 11390 O O . ASP D 1 69 ? 79.452 36.075 29.222 1.00 120.35 54 ASP D O 1
ATOM 11395 N N . THR D 1 70 ? 78.447 35.276 31.094 1.00 115.01 55 THR D N 1
ATOM 11396 C CA . THR D 1 70 ? 77.108 35.062 30.545 1.00 112.53 55 THR D CA 1
ATOM 11397 C C . THR D 1 70 ? 76.216 36.077 31.273 1.00 116.58 55 THR D C 1
ATOM 11398 O O . THR D 1 70 ? 76.382 36.290 32.477 1.00 117.07 55 THR D O 1
ATOM 11402 N N . ARG D 1 71 ? 75.357 36.774 30.530 1.00 112.65 56 ARG D N 1
ATOM 11403 C CA . ARG D 1 71 ? 74.521 37.831 31.101 1.00 113.26 56 ARG D CA 1
ATOM 11404 C C . ARG D 1 71 ? 73.025 37.562 31.013 1.00 116.18 56 ARG D C 1
ATOM 11405 O O . ARG D 1 71 ? 72.591 36.775 30.175 1.00 113.83 56 ARG D O 1
ATOM 11413 N N . ASP D 1 72 ? 72.244 38.226 31.887 1.00 114.27 57 ASP D N 1
ATOM 11414 C CA . ASP D 1 72 ? 70.783 38.172 31.933 1.00 113.27 57 ASP D CA 1
ATOM 11415 C C . ASP D 1 72 ? 70.256 39.282 31.019 1.00 116.98 57 ASP D C 1
ATOM 11416 O O . ASP D 1 72 ? 70.417 40.462 31.365 1.00 117.46 57 ASP D O 1
ATOM 11421 N N . PRO D 1 73 ? 69.599 38.938 29.876 1.00 111.82 58 PRO D N 1
ATOM 11422 C CA . PRO D 1 73 ? 69.060 39.989 28.987 1.00 112.00 58 PRO D CA 1
ATOM 11423 C C . PRO D 1 73 ? 67.993 40.900 29.605 1.00 117.72 58 PRO D C 1
ATOM 11424 O O . PRO D 1 73 ? 67.759 41.993 29.077 1.00 118.12 58 PRO D O 1
ATOM 11428 N N . ARG D 1 74 ? 67.369 40.472 30.733 1.00 114.55 59 ARG D N 1
ATOM 11429 C CA . ARG D 1 74 ? 66.374 41.268 31.463 1.00 115.44 59 ARG D CA 1
ATOM 11430 C C . ARG D 1 74 ? 67.033 42.488 32.119 1.00 121.64 59 ARG D C 1
ATOM 11431 O O . ARG D 1 74 ? 66.364 43.513 32.290 1.00 122.89 59 ARG D O 1
ATOM 11439 N N . THR D 1 75 ? 68.318 42.352 32.537 1.00 118.39 60 THR D N 1
ATOM 11440 C CA . THR D 1 75 ? 69.069 43.396 33.253 1.00 120.69 60 THR D CA 1
ATOM 11441 C C . THR D 1 75 ? 70.353 43.841 32.547 1.00 125.96 60 THR D C 1
ATOM 11442 O O . THR D 1 75 ? 70.777 44.982 32.714 1.00 127.01 60 THR D O 1
ATOM 11446 N N . GLY D 1 76 ? 70.967 42.930 31.796 1.00 122.09 61 GLY D N 1
ATOM 11447 C CA . GLY D 1 76 ? 72.238 43.166 31.118 1.00 122.11 61 GLY D CA 1
ATOM 11448 C C . GLY D 1 76 ? 73.433 42.853 32.004 1.00 126.57 61 GLY D C 1
ATOM 11449 O O . GLY D 1 76 ? 74.576 43.070 31.592 1.00 127.53 61 GLY D O 1
ATOM 11450 N N . GLY D 1 77 ? 73.161 42.346 33.215 1.00 122.25 62 GLY D N 1
ATOM 11451 C CA . GLY D 1 77 ? 74.161 41.985 34.216 1.00 122.76 62 GLY D CA 1
ATOM 11452 C C . GLY D 1 77 ? 74.650 40.550 34.148 1.00 125.18 62 GLY D C 1
ATOM 11453 O O . GLY D 1 77 ? 73.907 39.657 33.725 1.00 122.99 62 GLY D O 1
ATOM 11454 N N . VAL D 1 78 ? 75.904 40.322 34.597 1.00 122.10 63 VAL D N 1
ATOM 11455 C CA . VAL D 1 78 ? 76.591 39.021 34.626 1.00 120.37 63 VAL D CA 1
ATOM 11456 C C . VAL D 1 78 ? 75.871 38.035 35.563 1.00 125.12 63 VAL D C 1
ATOM 11457 O O . VAL D 1 78 ? 75.635 38.351 36.732 1.00 126.27 63 VAL D O 1
ATOM 11461 N N . ILE D 1 79 ? 75.523 36.853 35.024 1.00 120.23 64 ILE D N 1
ATOM 11462 C CA . ILE D 1 79 ? 74.881 35.737 35.721 1.00 119.05 64 ILE D CA 1
ATOM 11463 C C . ILE D 1 79 ? 75.983 34.884 36.356 1.00 121.47 64 ILE D C 1
ATOM 11464 O O . ILE D 1 79 ? 75.911 34.554 37.543 1.00 121.85 64 ILE D O 1
ATOM 11469 N N . ALA D 1 80 ? 76.982 34.497 35.535 1.00 115.24 65 ALA D N 1
ATOM 11470 C CA . ALA D 1 80 ? 78.093 33.643 35.926 1.00 113.90 65 ALA D CA 1
ATOM 11471 C C . ALA D 1 80 ? 79.321 33.891 35.062 1.00 115.79 65 ALA D C 1
ATOM 11472 O O . ALA D 1 80 ? 79.219 34.461 33.973 1.00 113.49 65 ALA D O 1
ATOM 11474 N N . SER D 1 81 ? 80.488 33.457 35.564 1.00 113.13 66 SER D N 1
ATOM 11475 C CA . SER D 1 81 ? 81.758 33.520 34.853 1.00 112.95 66 SER D CA 1
ATOM 11476 C C . SER D 1 81 ? 82.085 32.062 34.480 1.00 115.25 66 SER D C 1
ATOM 11477 O O . SER D 1 81 ? 82.398 31.233 35.345 1.00 114.80 66 SER D O 1
ATOM 11480 N N . VAL D 1 82 ? 81.901 31.746 33.196 1.00 109.98 67 VAL D N 1
ATOM 11481 C CA . VAL D 1 82 ? 82.044 30.407 32.623 1.00 107.51 67 VAL D CA 1
ATOM 11482 C C . VAL D 1 82 ? 83.455 30.193 32.045 1.00 112.20 67 VAL D C 1
ATOM 11483 O O . VAL D 1 82 ? 83.978 31.092 31.387 1.00 112.66 67 VAL D O 1
ATOM 11487 N N . ALA D 1 83 ? 84.052 28.992 32.276 1.00 107.83 68 ALA D N 1
ATOM 11488 C CA . ALA D 1 83 ? 85.371 28.590 31.756 1.00 106.90 68 ALA D CA 1
ATOM 11489 C C . ALA D 1 83 ? 85.405 28.726 30.227 1.00 109.49 68 ALA D C 1
ATOM 11490 O O . ALA D 1 83 ? 84.487 28.265 29.543 1.00 107.58 68 ALA D O 1
ATOM 11492 N N . GLU D 1 84 ? 86.421 29.424 29.710 1.00 107.51 69 GLU D N 1
ATOM 11493 C CA . GLU D 1 84 ? 86.553 29.710 28.286 1.00 107.23 69 GLU D CA 1
ATOM 11494 C C . GLU D 1 84 ? 87.427 28.677 27.567 1.00 112.96 69 GLU D C 1
ATOM 11495 O O . GLU D 1 84 ? 88.659 28.743 27.650 1.00 114.70 69 GLU D O 1
ATOM 11501 N N . ALA D 1 85 ? 86.790 27.735 26.850 1.00 108.07 70 ALA D N 1
ATOM 11502 C CA . ALA D 1 85 ? 87.519 26.713 26.104 1.00 106.82 70 ALA D CA 1
ATOM 11503 C C . ALA D 1 85 ? 88.162 27.282 24.845 1.00 109.52 70 ALA D C 1
ATOM 11504 O O . ALA D 1 85 ? 87.603 28.164 24.185 1.00 108.57 70 ALA D O 1
ATOM 11506 N N . ASP D 1 86 ? 89.358 26.778 24.538 1.00 106.27 71 ASP D N 1
ATOM 11507 C CA . ASP D 1 86 ? 90.139 27.125 23.355 1.00 106.12 71 ASP D CA 1
ATOM 11508 C C . ASP D 1 86 ? 90.608 25.803 22.718 1.00 107.60 71 ASP D C 1
ATOM 11509 O O . ASP D 1 86 ? 90.146 24.739 23.143 1.00 105.41 71 ASP D O 1
ATOM 11514 N N . LYS D 1 87 ? 91.504 25.871 21.708 1.00 104.37 72 LYS D N 1
ATOM 11515 C CA . LYS D 1 87 ? 92.061 24.736 20.971 1.00 103.11 72 LYS D CA 1
ATOM 11516 C C . LYS D 1 87 ? 92.543 23.578 21.870 1.00 108.18 72 LYS D C 1
ATOM 11517 O O . LYS D 1 87 ? 92.176 22.427 21.621 1.00 107.70 72 LYS D O 1
ATOM 11523 N N . GLU D 1 88 ? 93.329 23.890 22.919 1.00 106.10 73 GLU D N 1
ATOM 11524 C CA . GLU D 1 88 ? 93.899 22.919 23.865 1.00 105.87 73 GLU D CA 1
ATOM 11525 C C . GLU D 1 88 ? 92.841 22.123 24.636 1.00 106.68 73 GLU D C 1
ATOM 11526 O O . GLU D 1 88 ? 93.018 20.924 24.853 1.00 105.62 73 GLU D O 1
ATOM 11532 N N . ASP D 1 89 ? 91.740 22.791 25.029 1.00 101.09 74 ASP D N 1
ATOM 11533 C CA . ASP D 1 89 ? 90.615 22.200 25.760 1.00 98.72 74 ASP D CA 1
ATOM 11534 C C . ASP D 1 89 ? 89.769 21.296 24.852 1.00 99.98 74 ASP D C 1
ATOM 11535 O O . ASP D 1 89 ? 89.268 20.258 25.303 1.00 97.25 74 ASP D O 1
ATOM 11540 N N . VAL D 1 90 ? 89.620 21.695 23.572 1.00 95.69 75 VAL D N 1
ATOM 11541 C CA . VAL D 1 90 ? 88.901 20.940 22.557 1.00 93.76 75 VAL D CA 1
ATOM 11542 C C . VAL D 1 90 ? 89.685 19.635 22.326 1.00 98.72 75 VAL D C 1
ATOM 11543 O O . VAL D 1 90 ? 89.078 18.558 22.300 1.00 96.31 75 VAL D O 1
ATOM 11547 N N . ASP D 1 91 ? 91.039 19.741 22.224 1.00 97.67 76 ASP D N 1
ATOM 11548 C CA . ASP D 1 91 ? 91.958 18.609 22.053 1.00 97.44 76 ASP D CA 1
ATOM 11549 C C . ASP D 1 91 ? 91.775 17.582 23.181 1.00 100.05 76 ASP D C 1
ATOM 11550 O O . ASP D 1 91 ? 91.611 16.393 22.901 1.00 98.80 76 ASP D O 1
ATOM 11555 N N . LEU D 1 92 ? 91.759 18.059 24.448 1.00 96.92 77 LEU D N 1
ATOM 11556 C CA . LEU D 1 92 ? 91.560 17.256 25.663 1.00 96.50 77 LEU D CA 1
ATOM 11557 C C . LEU D 1 92 ? 90.218 16.541 25.661 1.00 98.81 77 LEU D C 1
ATOM 11558 O O . LEU D 1 92 ? 90.172 15.360 26.005 1.00 98.60 77 LEU D O 1
ATOM 11563 N N . ALA D 1 93 ? 89.132 17.250 25.258 1.00 94.11 78 ALA D N 1
ATOM 11564 C CA . ALA D 1 93 ? 87.772 16.712 25.144 1.00 91.39 78 ALA D CA 1
ATOM 11565 C C . ALA D 1 93 ? 87.675 15.655 24.011 1.00 94.03 78 ALA D C 1
ATOM 11566 O O . ALA D 1 93 ? 87.055 14.604 24.211 1.00 92.68 78 ALA D O 1
ATOM 11568 N N . VAL D 1 94 ? 88.323 15.913 22.843 1.00 89.87 79 VAL D N 1
ATOM 11569 C CA . VAL D 1 94 ? 88.351 14.975 21.710 1.00 87.62 79 VAL D CA 1
ATOM 11570 C C . VAL D 1 94 ? 89.129 13.689 22.089 1.00 91.94 79 VAL D C 1
ATOM 11571 O O . VAL D 1 94 ? 88.720 12.591 21.689 1.00 91.31 79 VAL D O 1
ATOM 11575 N N . ARG D 1 95 ? 90.208 13.830 22.892 1.00 88.46 80 ARG D N 1
ATOM 11576 C CA . ARG D 1 95 ? 91.018 12.709 23.385 1.00 88.93 80 ARG D CA 1
ATOM 11577 C C . ARG D 1 95 ? 90.209 11.826 24.331 1.00 92.54 80 ARG D C 1
ATOM 11578 O O . ARG D 1 95 ? 90.289 10.594 24.235 1.00 90.96 80 ARG D O 1
ATOM 11586 N N . ALA D 1 96 ? 89.392 12.464 25.209 1.00 90.39 81 ALA D N 1
ATOM 11587 C CA . ALA D 1 96 ? 88.490 11.810 26.172 1.00 89.66 81 ALA D CA 1
ATOM 11588 C C . ALA D 1 96 ? 87.411 11.019 25.439 1.00 91.95 81 ALA D C 1
ATOM 11589 O O . ALA D 1 96 ? 87.102 9.898 25.852 1.00 91.40 81 ALA D O 1
ATOM 11591 N N . ALA D 1 97 ? 86.852 11.603 24.343 1.00 87.41 82 ALA D N 1
ATOM 11592 C CA . ALA D 1 97 ? 85.816 10.983 23.513 1.00 85.30 82 ALA D CA 1
ATOM 11593 C C . ALA D 1 97 ? 86.401 9.833 22.711 1.00 88.88 82 ALA D C 1
ATOM 11594 O O . ALA D 1 97 ? 85.770 8.779 22.609 1.00 88.62 82 ALA D O 1
ATOM 11596 N N . ARG D 1 98 ? 87.629 10.014 22.182 1.00 85.05 83 ARG D N 1
ATOM 11597 C CA . ARG D 1 98 ? 88.348 8.981 21.439 1.00 83.40 83 ARG D CA 1
ATOM 11598 C C . ARG D 1 98 ? 88.585 7.740 22.312 1.00 88.55 83 ARG D C 1
ATOM 11599 O O . ARG D 1 98 ? 88.309 6.624 21.865 1.00 87.36 83 ARG D O 1
ATOM 11607 N N . ALA D 1 99 ? 89.058 7.942 23.564 1.00 87.42 84 ALA D N 1
ATOM 11608 C CA . ALA D 1 99 ? 89.292 6.847 24.514 1.00 87.37 84 ALA D CA 1
ATOM 11609 C C . ALA D 1 99 ? 87.971 6.136 24.873 1.00 88.63 84 ALA D C 1
ATOM 11610 O O . ALA D 1 99 ? 87.944 4.910 24.923 1.00 88.14 84 ALA D O 1
ATOM 11612 N N . ALA D 1 100 ? 86.884 6.906 25.055 1.00 84.60 85 ALA D N 1
ATOM 11613 C CA . ALA D 1 100 ? 85.547 6.396 25.380 1.00 84.36 85 ALA D CA 1
ATOM 11614 C C . ALA D 1 100 ? 84.969 5.551 24.245 1.00 88.19 85 ALA D C 1
ATOM 11615 O O . ALA D 1 100 ? 84.323 4.534 24.512 1.00 88.09 85 ALA D O 1
ATOM 11617 N N . PHE D 1 101 ? 85.229 5.950 22.981 1.00 83.09 86 PHE D N 1
ATOM 11618 C CA . PHE D 1 101 ? 84.769 5.201 21.816 1.00 80.02 86 PHE D CA 1
ATOM 11619 C C . PHE D 1 101 ? 85.653 3.990 21.499 1.00 84.46 86 PHE D C 1
ATOM 11620 O O . PHE D 1 101 ? 85.137 2.908 21.280 1.00 85.05 86 PHE D O 1
ATOM 11628 N N . ASP D 1 102 ? 86.966 4.186 21.403 1.00 82.23 87 ASP D N 1
ATOM 11629 C CA . ASP D 1 102 ? 87.918 3.138 21.044 1.00 81.59 87 ASP D CA 1
ATOM 11630 C C . ASP D 1 102 ? 88.100 2.067 22.086 1.00 86.43 87 ASP D C 1
ATOM 11631 O O . ASP D 1 102 ? 88.340 0.922 21.712 1.00 85.51 87 ASP D O 1
ATOM 11636 N N . HIS D 1 103 ? 88.052 2.431 23.384 1.00 85.55 88 HIS D N 1
ATOM 11637 C CA . HIS D 1 103 ? 88.312 1.485 24.472 1.00 86.76 88 HIS D CA 1
ATOM 11638 C C . HIS D 1 103 ? 87.251 1.390 25.558 1.00 91.50 88 HIS D C 1
ATOM 11639 O O . HIS D 1 103 ? 87.255 0.419 26.314 1.00 92.24 88 HIS D O 1
ATOM 11646 N N . GLY D 1 104 ? 86.363 2.380 25.627 1.00 87.08 89 GLY D N 1
ATOM 11647 C CA . GLY D 1 104 ? 85.306 2.443 26.627 1.00 86.46 89 GLY D CA 1
ATOM 11648 C C . GLY D 1 104 ? 84.109 1.546 26.391 1.00 88.80 89 GLY D C 1
ATOM 11649 O O . GLY D 1 104 ? 83.934 0.953 25.310 1.00 85.71 89 GLY D O 1
ATOM 11650 N N . GLU D 1 105 ? 83.257 1.497 27.431 1.00 86.01 90 GLU D N 1
ATOM 11651 C CA . GLU D 1 105 ? 82.037 0.701 27.552 1.00 85.17 90 GLU D CA 1
ATOM 11652 C C . GLU D 1 105 ? 80.911 1.054 26.586 1.00 85.09 90 GLU D C 1
ATOM 11653 O O . GLU D 1 105 ? 80.240 0.142 26.132 1.00 83.41 90 GLU D O 1
ATOM 11659 N N . TRP D 1 106 ? 80.649 2.360 26.348 1.00 81.29 91 TRP D N 1
ATOM 11660 C CA . TRP D 1 106 ? 79.538 2.848 25.521 1.00 80.20 91 TRP D CA 1
ATOM 11661 C C . TRP D 1 106 ? 79.247 2.132 24.185 1.00 83.93 91 TRP D C 1
ATOM 11662 O O . TRP D 1 106 ? 78.106 1.678 24.022 1.00 83.05 91 TRP D O 1
ATOM 11673 N N . PRO D 1 107 ? 80.215 2.003 23.228 1.00 80.10 92 PRO D N 1
ATOM 11674 C CA . PRO D 1 107 ? 79.912 1.278 21.970 1.00 77.92 92 PRO D CA 1
ATOM 11675 C C . PRO D 1 107 ? 79.796 -0.234 22.162 1.00 80.00 92 PRO D C 1
ATOM 11676 O O . PRO D 1 107 ? 79.201 -0.917 21.328 1.00 76.67 92 PRO D O 1
ATOM 11680 N N . ARG D 1 108 ? 80.368 -0.749 23.267 1.00 78.49 93 ARG D N 1
ATOM 11681 C CA . ARG D 1 108 ? 80.364 -2.172 23.617 1.00 78.65 93 ARG D CA 1
ATOM 11682 C C . ARG D 1 108 ? 79.094 -2.595 24.374 1.00 83.33 93 ARG D C 1
ATOM 11683 O O . ARG D 1 108 ? 78.873 -3.787 24.587 1.00 83.25 93 ARG D O 1
ATOM 11691 N N . MET D 1 109 ? 78.251 -1.611 24.737 1.00 79.90 94 MET D N 1
ATOM 11692 C CA . MET D 1 109 ? 76.979 -1.825 25.414 1.00 79.88 94 MET D CA 1
ATOM 11693 C C . MET D 1 109 ? 75.921 -2.195 24.390 1.00 83.71 94 MET D C 1
ATOM 11694 O O . MET D 1 109 ? 75.961 -1.708 23.252 1.00 82.89 94 MET D O 1
ATOM 11699 N N . SER D 1 110 ? 74.944 -3.028 24.795 1.00 79.67 95 SER D N 1
ATOM 11700 C CA . SER D 1 110 ? 73.840 -3.379 23.901 1.00 77.64 95 SER D CA 1
ATOM 11701 C C . SER D 1 110 ? 72.951 -2.149 23.737 1.00 79.63 95 SER D C 1
ATOM 11702 O O . SER D 1 110 ? 72.958 -1.280 24.612 1.00 81.68 95 SER D O 1
ATOM 11705 N N . GLY D 1 111 ? 72.224 -2.067 22.623 1.00 72.81 96 GLY D N 1
ATOM 11706 C CA . GLY D 1 111 ? 71.264 -0.997 22.362 1.00 71.44 96 GLY D CA 1
ATOM 11707 C C . GLY D 1 111 ? 70.289 -0.842 23.513 1.00 75.77 96 GLY D C 1
ATOM 11708 O O . GLY D 1 111 ? 69.956 0.284 23.898 1.00 76.41 96 GLY D O 1
ATOM 11709 N N . SER D 1 112 ? 69.884 -1.984 24.120 1.00 72.86 97 SER D N 1
ATOM 11710 C CA . SER D 1 112 ? 69.008 -2.045 25.293 1.00 73.70 97 SER D CA 1
ATOM 11711 C C . SER D 1 112 ? 69.643 -1.314 26.496 1.00 80.51 97 SER D C 1
ATOM 11712 O O . SER D 1 112 ? 68.957 -0.542 27.164 1.00 81.79 97 SER D O 1
ATOM 11715 N N . GLU D 1 113 ? 70.949 -1.554 26.739 1.00 76.83 98 GLU D N 1
ATOM 11716 C CA . GLU D 1 113 ? 71.727 -0.957 27.824 1.00 78.22 98 GLU D CA 1
ATOM 11717 C C . GLU D 1 113 ? 71.884 0.556 27.641 1.00 80.89 98 GLU D C 1
ATOM 11718 O O . GLU D 1 113 ? 71.705 1.307 28.599 1.00 79.88 98 GLU D O 1
ATOM 11724 N N . ARG D 1 114 ? 72.183 0.995 26.408 1.00 76.71 99 ARG D N 1
ATOM 11725 C CA . ARG D 1 114 ? 72.323 2.401 26.045 1.00 76.69 99 ARG D CA 1
ATOM 11726 C C . ARG D 1 114 ? 70.986 3.147 26.170 1.00 81.78 99 ARG D C 1
ATOM 11727 O O . ARG D 1 114 ? 70.964 4.269 26.670 1.00 83.01 99 ARG D O 1
ATOM 11735 N N . GLY D 1 115 ? 69.899 2.506 25.724 1.00 78.01 100 GLY D N 1
ATOM 11736 C CA . GLY D 1 115 ? 68.538 3.029 25.781 1.00 76.82 100 GLY D CA 1
ATOM 11737 C C . GLY D 1 115 ? 68.024 3.116 27.200 1.00 80.79 100 GLY D C 1
ATOM 11738 O O . GLY D 1 115 ? 67.202 3.982 27.507 1.00 80.76 100 GLY D O 1
ATOM 11739 N N . ARG D 1 116 ? 68.532 2.221 28.081 1.00 77.21 101 ARG D N 1
ATOM 11740 C CA . ARG D 1 116 ? 68.228 2.154 29.514 1.00 77.78 101 ARG D CA 1
ATOM 11741 C C . ARG D 1 116 ? 68.716 3.422 30.238 1.00 84.24 101 ARG D C 1
ATOM 11742 O O . ARG D 1 116 ? 67.976 4.031 31.012 1.00 85.39 101 ARG D O 1
ATOM 11750 N N . ILE D 1 117 ? 69.963 3.816 29.955 1.00 81.21 102 ILE D N 1
ATOM 11751 C CA . ILE D 1 117 ? 70.642 4.977 30.511 1.00 80.85 102 ILE D CA 1
ATOM 11752 C C . ILE D 1 117 ? 70.037 6.257 29.920 1.00 83.90 102 ILE D C 1
ATOM 11753 O O . ILE D 1 117 ? 69.716 7.181 30.670 1.00 85.50 102 ILE D O 1
ATOM 11758 N N . MET D 1 118 ? 69.816 6.282 28.595 1.00 77.58 103 MET D N 1
ATOM 11759 C CA . MET D 1 118 ? 69.184 7.411 27.888 1.00 76.40 103 MET D CA 1
ATOM 11760 C C . MET D 1 118 ? 67.770 7.778 28.425 1.00 81.79 103 MET D C 1
ATOM 11761 O O . MET D 1 118 ? 67.394 8.953 28.399 1.00 83.13 103 MET D O 1
ATOM 11766 N N . ALA D 1 119 ? 67.005 6.770 28.889 1.00 77.28 104 ALA D N 1
ATOM 11767 C CA . ALA D 1 119 ? 65.678 6.892 29.493 1.00 76.77 104 ALA D CA 1
ATOM 11768 C C . ALA D 1 119 ? 65.782 7.468 30.913 1.00 84.63 104 ALA D C 1
ATOM 11769 O O . ALA D 1 119 ? 64.942 8.285 31.293 1.00 84.39 104 ALA D O 1
ATOM 11771 N N . ARG D 1 120 ? 66.805 7.034 31.696 1.00 83.88 105 ARG D N 1
ATOM 11772 C CA . ARG D 1 120 ? 67.100 7.533 33.040 1.00 86.39 105 ARG D CA 1
ATOM 11773 C C . ARG D 1 120 ? 67.434 9.036 32.932 1.00 91.87 105 ARG D C 1
ATOM 11774 O O . ARG D 1 120 ? 67.045 9.812 33.807 1.00 93.60 105 ARG D O 1
ATOM 11782 N N . LEU D 1 121 ? 68.144 9.437 31.843 1.00 86.91 106 LEU D N 1
ATOM 11783 C CA . LEU D 1 121 ? 68.499 10.832 31.562 1.00 86.75 106 LEU D CA 1
ATOM 11784 C C . LEU D 1 121 ? 67.240 11.640 31.258 1.00 91.03 106 LEU D C 1
ATOM 11785 O O . LEU D 1 121 ? 67.087 12.736 31.805 1.00 92.26 106 LEU D O 1
ATOM 11790 N N . ALA D 1 122 ? 66.319 11.069 30.444 1.00 86.00 107 ALA D N 1
ATOM 11791 C CA . ALA D 1 122 ? 65.024 11.670 30.106 1.00 85.01 107 ALA D CA 1
ATOM 11792 C C . ALA D 1 122 ? 64.197 11.876 31.393 1.00 91.10 107 ALA D C 1
ATOM 11793 O O . ALA D 1 122 ? 63.602 12.947 31.563 1.00 91.75 107 ALA D O 1
ATOM 11795 N N . ASP D 1 123 ? 64.243 10.887 32.329 1.00 87.74 108 ASP D N 1
ATOM 11796 C CA . ASP D 1 123 ? 63.572 10.925 33.633 1.00 88.18 108 ASP D CA 1
ATOM 11797 C C . ASP D 1 123 ? 64.116 12.054 34.514 1.00 91.54 108 ASP D C 1
ATOM 11798 O O . ASP D 1 123 ? 63.333 12.714 35.194 1.00 91.56 108 ASP D O 1
ATOM 11803 N N . LEU D 1 124 ? 65.447 12.270 34.486 1.00 87.60 109 LEU D N 1
ATOM 11804 C CA . LEU D 1 124 ? 66.148 13.315 35.243 1.00 88.76 109 LEU D CA 1
ATOM 11805 C C . LEU D 1 124 ? 65.831 14.729 34.739 1.00 92.45 109 LEU D C 1
ATOM 11806 O O . LEU D 1 124 ? 65.596 15.631 35.550 1.00 92.89 109 LEU D O 1
ATOM 11811 N N . VAL D 1 125 ? 65.771 14.899 33.399 1.00 87.38 110 VAL D N 1
ATOM 11812 C CA . VAL D 1 125 ? 65.410 16.155 32.724 1.00 86.34 110 VAL D CA 1
ATOM 11813 C C . VAL D 1 125 ? 63.973 16.550 33.139 1.00 93.90 110 VAL D C 1
ATOM 11814 O O . VAL D 1 125 ? 63.710 17.723 33.378 1.00 95.97 110 VAL D O 1
ATOM 11818 N N . GLU D 1 126 ? 63.084 15.553 33.285 1.00 90.23 111 GLU D N 1
ATOM 11819 C CA . GLU D 1 126 ? 61.692 15.697 33.694 1.00 90.54 111 GLU D CA 1
ATOM 11820 C C . GLU D 1 126 ? 61.575 16.044 35.185 1.00 96.79 111 GLU D C 1
ATOM 11821 O O . GLU D 1 126 ? 60.749 16.884 35.562 1.00 97.60 111 GLU D O 1
ATOM 11827 N N . GLU D 1 127 ? 62.381 15.367 36.030 1.00 92.97 112 GLU D N 1
ATOM 11828 C CA . GLU D 1 127 ? 62.453 15.541 37.484 1.00 93.43 112 GLU D CA 1
ATOM 11829 C C . GLU D 1 127 ? 62.966 16.944 37.834 1.00 97.61 112 GLU D C 1
ATOM 11830 O O . GLU D 1 127 ? 62.481 17.541 38.789 1.00 98.91 112 GLU D O 1
ATOM 11836 N N . HIS D 1 128 ? 63.956 17.452 37.066 1.00 93.18 113 HIS D N 1
ATOM 11837 C CA . HIS D 1 128 ? 64.580 18.756 37.263 1.00 93.76 113 HIS D CA 1
ATOM 11838 C C . HIS D 1 128 ? 64.142 19.801 36.222 1.00 97.08 113 HIS D C 1
ATOM 11839 O O . HIS D 1 128 ? 64.840 20.799 36.024 1.00 98.93 113 HIS D O 1
ATOM 11846 N N . ALA D 1 129 ? 62.971 19.590 35.599 1.00 91.64 114 ALA D N 1
ATOM 11847 C CA . ALA D 1 129 ? 62.372 20.453 34.574 1.00 91.40 114 ALA D CA 1
ATOM 11848 C C . ALA D 1 129 ? 62.240 21.910 34.979 1.00 98.13 114 ALA D C 1
ATOM 11849 O O . ALA D 1 129 ? 62.565 22.786 34.173 1.00 97.84 114 ALA D O 1
ATOM 11851 N N . GLY D 1 130 ? 61.744 22.140 36.200 1.00 96.27 115 GLY D N 1
ATOM 11852 C CA . GLY D 1 130 ? 61.550 23.464 36.761 1.00 97.77 115 GLY D CA 1
ATOM 11853 C C . GLY D 1 130 ? 62.843 24.238 36.850 1.00 103.88 115 GLY D C 1
ATOM 11854 O O . GLY D 1 130 ? 62.933 25.357 36.334 1.00 104.09 115 GLY D O 1
ATOM 11855 N N . GLU D 1 131 ? 63.865 23.627 37.475 1.00 102.00 116 GLU D N 1
ATOM 11856 C CA . GLU D 1 131 ? 65.192 24.239 37.638 1.00 103.70 116 GLU D CA 1
ATOM 11857 C C . GLU D 1 131 ? 65.857 24.533 36.305 1.00 104.52 116 GLU D C 1
ATOM 11858 O O . GLU D 1 131 ? 66.360 25.639 36.109 1.00 104.72 116 GLU D O 1
ATOM 11864 N N . LEU D 1 132 ? 65.809 23.564 35.377 1.00 98.34 117 LEU D N 1
ATOM 11865 C CA . LEU D 1 132 ? 66.365 23.686 34.034 1.00 97.18 117 LEU D CA 1
ATOM 11866 C C . LEU D 1 132 ? 65.657 24.791 33.233 1.00 100.63 117 LEU D C 1
ATOM 11867 O O . LEU D 1 132 ? 66.332 25.568 32.553 1.00 100.59 117 LEU D O 1
ATOM 11872 N N . ALA D 1 133 ? 64.313 24.882 33.353 1.00 96.16 118 ALA D N 1
ATOM 11873 C CA . ALA D 1 133 ? 63.493 25.894 32.679 1.00 95.31 118 ALA D CA 1
ATOM 11874 C C . ALA D 1 133 ? 63.846 27.308 33.135 1.00 98.74 118 ALA D C 1
ATOM 11875 O O . ALA D 1 133 ? 63.989 28.181 32.283 1.00 97.64 118 ALA D O 1
ATOM 11877 N N . ALA D 1 134 ? 64.010 27.531 34.461 1.00 96.65 119 ALA D N 1
ATOM 11878 C CA . ALA D 1 134 ? 64.376 28.845 35.018 1.00 98.20 119 ALA D CA 1
ATOM 11879 C C . ALA D 1 134 ? 65.803 29.241 34.604 1.00 101.24 119 ALA D C 1
ATOM 11880 O O . ALA D 1 134 ? 66.001 30.377 34.182 1.00 101.65 119 ALA D O 1
ATOM 11882 N N . LEU D 1 135 ? 66.765 28.281 34.664 1.00 96.28 120 LEU D N 1
ATOM 11883 C CA . LEU D 1 135 ? 68.174 28.409 34.261 1.00 96.38 120 LEU D CA 1
ATOM 11884 C C . LEU D 1 135 ? 68.308 28.783 32.777 1.00 100.24 120 LEU D C 1
ATOM 11885 O O . LEU D 1 135 ? 69.138 29.626 32.444 1.00 100.08 120 LEU D O 1
ATOM 11890 N N . GLU D 1 136 ? 67.515 28.144 31.894 1.00 96.76 121 GLU D N 1
ATOM 11891 C CA . GLU D 1 136 ? 67.495 28.454 30.462 1.00 96.27 121 GLU D CA 1
ATOM 11892 C C . GLU D 1 136 ? 66.815 29.815 30.216 1.00 102.56 121 GLU D C 1
ATOM 11893 O O . GLU D 1 136 ? 67.298 30.590 29.389 1.00 103.60 121 GLU D O 1
ATOM 11899 N N . SER D 1 137 ? 65.719 30.108 30.938 1.00 99.02 122 SER D N 1
ATOM 11900 C CA . SER D 1 137 ? 64.990 31.378 30.812 1.00 99.61 122 SER D CA 1
ATOM 11901 C C . SER D 1 137 ? 65.821 32.591 31.200 1.00 103.70 122 SER D C 1
ATOM 11902 O O . SER D 1 137 ? 65.886 33.539 30.424 1.00 103.40 122 SER D O 1
ATOM 11905 N N . LEU D 1 138 ? 66.491 32.536 32.367 1.00 100.70 123 LEU D N 1
ATOM 11906 C CA . LEU D 1 138 ? 67.355 33.587 32.916 1.00 102.17 123 LEU D CA 1
ATOM 11907 C C . LEU D 1 138 ? 68.559 33.884 31.988 1.00 105.57 123 LEU D C 1
ATOM 11908 O O . LEU D 1 138 ? 69.000 35.033 31.892 1.00 107.63 123 LEU D O 1
ATOM 11913 N N . ASP D 1 139 ? 69.064 32.851 31.302 1.00 99.58 124 ASP D N 1
ATOM 11914 C CA . ASP D 1 139 ? 70.190 32.928 30.377 1.00 99.56 124 ASP D CA 1
ATOM 11915 C C . ASP D 1 139 ? 69.806 33.385 28.956 1.00 104.66 124 ASP D C 1
ATOM 11916 O O . ASP D 1 139 ? 70.589 34.109 28.327 1.00 105.71 124 ASP D O 1
ATOM 11921 N N . ALA D 1 140 ? 68.623 32.950 28.449 1.00 100.44 125 ALA D N 1
ATOM 11922 C CA . ALA D 1 140 ? 68.127 33.253 27.094 1.00 99.64 125 ALA D CA 1
ATOM 11923 C C . ALA D 1 140 ? 67.008 34.313 26.979 1.00 104.90 125 ALA D C 1
ATOM 11924 O O . ALA D 1 140 ? 66.619 34.678 25.863 1.00 103.91 125 ALA D O 1
ATOM 11926 N N . GLY D 1 141 ? 66.535 34.812 28.123 1.00 102.62 126 GLY D N 1
ATOM 11927 C CA . GLY D 1 141 ? 65.501 35.836 28.197 1.00 103.43 126 GLY D CA 1
ATOM 11928 C C . GLY D 1 141 ? 64.149 35.375 27.716 1.00 105.43 126 GLY D C 1
ATOM 11929 O O . GLY D 1 141 ? 63.566 35.998 26.830 1.00 105.27 126 GLY D O 1
ATOM 11930 N N . LYS D 1 142 ? 63.639 34.291 28.306 1.00 100.94 127 LYS D N 1
ATOM 11931 C CA . LYS D 1 142 ? 62.344 33.711 27.943 1.00 99.41 127 LYS D CA 1
ATOM 11932 C C . LYS D 1 142 ? 61.440 33.441 29.145 1.00 105.36 127 LYS D C 1
ATOM 11933 O O . LYS D 1 142 ? 61.817 33.742 30.280 1.00 105.35 127 LYS D O 1
ATOM 11939 N N . HIS D 1 143 ? 60.238 32.895 28.896 1.00 102.93 128 HIS D N 1
ATOM 11940 C CA . HIS D 1 143 ? 59.271 32.665 29.957 1.00 103.63 128 HIS D CA 1
ATOM 11941 C C . HIS D 1 143 ? 59.499 31.293 30.587 1.00 106.32 128 HIS D C 1
ATOM 11942 O O . HIS D 1 143 ? 59.491 30.300 29.853 1.00 104.65 128 HIS D O 1
ATOM 11949 N N . PRO D 1 144 ? 59.719 31.209 31.929 1.00 103.42 129 PRO D N 1
ATOM 11950 C CA . PRO D 1 144 ? 59.965 29.892 32.556 1.00 102.17 129 PRO D CA 1
ATOM 11951 C C . PRO D 1 144 ? 58.883 28.823 32.369 1.00 104.03 129 PRO D C 1
ATOM 11952 O O . PRO D 1 144 ? 59.222 27.646 32.279 1.00 103.18 129 PRO D O 1
ATOM 11956 N N . ALA D 1 145 ? 57.602 29.219 32.267 1.00 99.61 130 ALA D N 1
ATOM 11957 C CA . ALA D 1 145 ? 56.509 28.269 32.055 1.00 97.86 130 ALA D CA 1
ATOM 11958 C C . ALA D 1 145 ? 56.485 27.741 30.603 1.00 98.99 130 ALA D C 1
ATOM 11959 O O . ALA D 1 145 ? 56.164 26.566 30.380 1.00 97.51 130 ALA D O 1
ATOM 11961 N N . VAL D 1 146 ? 56.836 28.608 29.628 1.00 94.20 131 VAL D N 1
ATOM 11962 C CA . VAL D 1 146 ? 56.903 28.263 28.205 1.00 92.17 131 VAL D CA 1
ATOM 11963 C C . VAL D 1 146 ? 58.107 27.333 27.980 1.00 96.79 131 VAL D C 1
ATOM 11964 O O . VAL D 1 146 ? 57.971 26.334 27.277 1.00 96.71 131 VAL D O 1
ATOM 11968 N N . THR D 1 147 ? 59.274 27.662 28.589 1.00 94.33 132 THR D N 1
ATOM 11969 C CA . THR D 1 147 ? 60.513 26.884 28.512 1.00 93.06 132 THR D CA 1
ATOM 11970 C C . THR D 1 147 ? 60.302 25.475 29.078 1.00 97.79 132 THR D C 1
ATOM 11971 O O . THR D 1 147 ? 60.785 24.512 28.482 1.00 97.31 132 THR D O 1
ATOM 11975 N N . ARG D 1 148 ? 59.551 25.348 30.191 1.00 95.11 133 ARG D N 1
ATOM 11976 C CA . ARG D 1 148 ? 59.242 24.053 30.809 1.00 93.92 133 ARG D CA 1
ATOM 11977 C C . ARG D 1 148 ? 58.355 23.194 29.911 1.00 97.55 133 ARG D C 1
ATOM 11978 O O . ARG D 1 148 ? 58.688 22.037 29.653 1.00 97.86 133 ARG D O 1
ATOM 11986 N N . ALA D 1 149 ? 57.233 23.754 29.438 1.00 94.67 134 ALA D N 1
ATOM 11987 C CA . ALA D 1 149 ? 56.256 23.052 28.600 1.00 92.98 134 ALA D CA 1
ATOM 11988 C C . ALA D 1 149 ? 56.759 22.737 27.187 1.00 96.19 134 ALA D C 1
ATOM 11989 O O . ALA D 1 149 ? 56.477 21.651 26.666 1.00 92.71 134 ALA D O 1
ATOM 11991 N N . VAL D 1 150 ? 57.495 23.688 26.571 1.00 94.16 135 VAL D N 1
ATOM 11992 C CA . VAL D 1 150 ? 57.984 23.534 25.205 1.00 92.95 135 VAL D CA 1
ATOM 11993 C C . VAL D 1 150 ? 59.413 22.987 25.156 1.00 97.85 135 VAL D C 1
ATOM 11994 O O . VAL D 1 150 ? 59.597 21.811 24.874 1.00 97.27 135 VAL D O 1
ATOM 11998 N N . ASP D 1 151 ? 60.405 23.823 25.465 1.00 96.18 136 ASP D N 1
ATOM 11999 C CA . ASP D 1 151 ? 61.838 23.499 25.399 1.00 95.81 136 ASP D CA 1
ATOM 12000 C C . ASP D 1 151 ? 62.284 22.255 26.198 1.00 96.50 136 ASP D C 1
ATOM 12001 O O . ASP D 1 151 ? 62.867 21.342 25.613 1.00 93.68 136 ASP D O 1
ATOM 12006 N N . VAL D 1 152 ? 61.987 22.207 27.511 1.00 93.33 137 VAL D N 1
ATOM 12007 C CA . VAL D 1 152 ? 62.368 21.092 28.390 1.00 92.35 137 VAL D CA 1
ATOM 12008 C C . VAL D 1 152 ? 61.590 19.816 28.033 1.00 94.42 137 VAL D C 1
ATOM 12009 O O . VAL D 1 152 ? 62.184 18.736 27.991 1.00 93.93 137 VAL D O 1
ATOM 12013 N N . GLY D 1 153 ? 60.294 19.967 27.727 1.00 89.66 138 GLY D N 1
ATOM 12014 C CA . GLY D 1 153 ? 59.420 18.873 27.300 1.00 86.85 138 GLY D CA 1
ATOM 12015 C C . GLY D 1 153 ? 59.900 18.212 26.020 1.00 88.48 138 GLY D C 1
ATOM 12016 O O . GLY D 1 153 ? 59.916 16.979 25.931 1.00 86.39 138 GLY D O 1
ATOM 12017 N N . ASN D 1 154 ? 60.351 19.031 25.033 1.00 84.86 139 ASN D N 1
ATOM 12018 C CA . ASN D 1 154 ? 60.884 18.531 23.760 1.00 83.52 139 ASN D CA 1
ATOM 12019 C C . ASN D 1 154 ? 62.244 17.870 23.961 1.00 87.16 139 ASN D C 1
ATOM 12020 O O . ASN D 1 154 ? 62.558 16.910 23.253 1.00 85.98 139 ASN D O 1
ATOM 12025 N N . ALA D 1 155 ? 63.050 18.383 24.925 1.00 83.64 140 ALA D N 1
ATOM 12026 C CA . ALA D 1 155 ? 64.364 17.830 25.262 1.00 82.70 140 ALA D CA 1
ATOM 12027 C C . ALA D 1 155 ? 64.214 16.427 25.862 1.00 85.05 140 ALA D C 1
ATOM 12028 O O . ALA D 1 155 ? 64.860 15.496 25.392 1.00 82.96 140 ALA D O 1
ATOM 12030 N N . ALA D 1 156 ? 63.317 16.275 26.857 1.00 84.17 141 ALA D N 1
ATOM 12031 C CA . ALA D 1 156 ? 62.986 14.999 27.509 1.00 83.42 141 ALA D CA 1
ATOM 12032 C C . ALA D 1 156 ? 62.395 14.005 26.472 1.00 86.47 141 ALA D C 1
ATOM 12033 O O . ALA D 1 156 ? 62.799 12.832 26.443 1.00 85.16 141 ALA D O 1
ATOM 12035 N N . GLY D 1 157 ? 61.508 14.518 25.603 1.00 82.09 142 GLY D N 1
ATOM 12036 C CA . GLY D 1 157 ? 60.851 13.784 24.524 1.00 79.82 142 GLY D CA 1
ATOM 12037 C C . GLY D 1 157 ? 61.783 13.225 23.464 1.00 82.16 142 GLY D C 1
ATOM 12038 O O . GLY D 1 157 ? 61.569 12.112 22.984 1.00 82.33 142 GLY D O 1
ATOM 12039 N N . SER D 1 158 ? 62.812 13.993 23.081 1.00 78.15 143 SER D N 1
ATOM 12040 C CA . SER D 1 158 ? 63.842 13.602 22.107 1.00 76.57 143 SER D CA 1
ATOM 12041 C C . SER D 1 158 ? 64.726 12.474 22.687 1.00 78.61 143 SER D C 1
ATOM 12042 O O . SER D 1 158 ? 65.002 11.491 21.990 1.00 76.67 143 SER D O 1
ATOM 12045 N N . LEU D 1 159 ? 65.101 12.598 23.984 1.00 74.79 144 LEU D N 1
ATOM 12046 C CA . LEU D 1 159 ? 65.886 11.599 24.717 1.00 73.97 144 LEU D CA 1
ATOM 12047 C C . LEU D 1 159 ? 65.144 10.256 24.823 1.00 78.72 144 LEU D C 1
ATOM 12048 O O . LEU D 1 159 ? 65.759 9.201 24.655 1.00 77.40 144 LEU D O 1
ATOM 12053 N N . ARG D 1 160 ? 63.819 10.314 25.070 1.00 76.68 145 ARG D N 1
ATOM 12054 C CA . ARG D 1 160 ? 62.939 9.154 25.193 1.00 76.77 145 ARG D CA 1
ATOM 12055 C C . ARG D 1 160 ? 62.741 8.433 23.860 1.00 80.16 145 ARG D C 1
ATOM 12056 O O . ARG D 1 160 ? 62.827 7.207 23.818 1.00 80.64 145 ARG D O 1
ATOM 12064 N N . TYR D 1 161 ? 62.483 9.192 22.776 1.00 74.53 146 TYR D N 1
ATOM 12065 C CA . TYR D 1 161 ? 62.310 8.674 21.427 1.00 71.75 146 TYR D CA 1
ATOM 12066 C C . TYR D 1 161 ? 63.535 7.864 20.974 1.00 75.35 146 TYR D C 1
ATOM 12067 O O . TYR D 1 161 ? 63.362 6.770 20.440 1.00 76.43 146 TYR D O 1
ATOM 12076 N N . PHE D 1 162 ? 64.753 8.390 21.181 1.00 71.32 147 PHE D N 1
ATOM 12077 C CA . PHE D 1 162 ? 66.005 7.718 20.806 1.00 70.46 147 PHE D CA 1
ATOM 12078 C C . PHE D 1 162 ? 66.419 6.585 21.731 1.00 77.67 147 PHE D C 1
ATOM 12079 O O . PHE D 1 162 ? 67.068 5.641 21.274 1.00 77.54 147 PHE D O 1
ATOM 12087 N N . ALA D 1 163 ? 65.953 6.618 23.005 1.00 76.22 148 ALA D N 1
ATOM 12088 C CA . ALA D 1 163 ? 66.149 5.536 23.979 1.00 76.28 148 ALA D CA 1
ATOM 12089 C C . ALA D 1 163 ? 65.399 4.282 23.460 1.00 77.49 148 ALA D C 1
ATOM 12090 O O . ALA D 1 163 ? 65.876 3.150 23.603 1.00 76.44 148 ALA D O 1
ATOM 12092 N N . GLY D 1 164 ? 64.246 4.527 22.833 1.00 72.79 149 GLY D N 1
ATOM 12093 C CA . GLY D 1 164 ? 63.401 3.523 22.203 1.00 70.93 149 GLY D CA 1
ATOM 12094 C C . GLY D 1 164 ? 63.888 3.098 20.829 1.00 75.20 149 GLY D C 1
ATOM 12095 O O . GLY D 1 164 ? 63.479 2.050 20.331 1.00 76.02 149 GLY D O 1
ATOM 12096 N N . ALA D 1 165 ? 64.772 3.896 20.208 1.00 71.58 150 ALA D N 1
ATOM 12097 C CA . ALA D 1 165 ? 65.387 3.608 18.905 1.00 69.62 150 ALA D CA 1
ATOM 12098 C C . ALA D 1 165 ? 66.637 2.710 19.048 1.00 72.02 150 ALA D C 1
ATOM 12099 O O . ALA D 1 165 ? 66.936 1.931 18.146 1.00 70.89 150 ALA D O 1
ATOM 12101 N N . ALA D 1 166 ? 67.354 2.844 20.177 1.00 68.12 151 ALA D N 1
ATOM 12102 C CA . ALA D 1 166 ? 68.616 2.182 20.492 1.00 66.94 151 ALA D CA 1
ATOM 12103 C C . ALA D 1 166 ? 68.680 0.660 20.337 1.00 70.17 151 ALA D C 1
ATOM 12104 O O . ALA D 1 166 ? 69.688 0.154 19.836 1.00 69.55 151 ALA D O 1
ATOM 12106 N N . ASP D 1 167 ? 67.599 -0.061 20.712 1.00 67.56 152 ASP D N 1
ATOM 12107 C CA . ASP D 1 167 ? 67.496 -1.537 20.647 1.00 66.10 152 ASP D CA 1
ATOM 12108 C C . ASP D 1 167 ? 66.879 -2.070 19.337 1.00 70.46 152 ASP D C 1
ATOM 12109 O O . ASP D 1 167 ? 66.583 -3.265 19.242 1.00 68.72 152 ASP D O 1
ATOM 12114 N N . LYS D 1 168 ? 66.664 -1.179 18.348 1.00 67.26 153 LYS D N 1
ATOM 12115 C CA . LYS D 1 168 ? 66.021 -1.551 17.091 1.00 65.85 153 LYS D CA 1
ATOM 12116 C C . LYS D 1 168 ? 66.617 -0.902 15.835 1.00 68.69 153 LYS D C 1
ATOM 12117 O O . LYS D 1 168 ? 65.927 -0.770 14.818 1.00 69.21 153 LYS D O 1
ATOM 12123 N N . ILE D 1 169 ? 67.889 -0.521 15.893 1.00 64.79 154 ILE D N 1
ATOM 12124 C CA . ILE D 1 169 ? 68.593 0.040 14.744 1.00 64.93 154 ILE D CA 1
ATOM 12125 C C . ILE D 1 169 ? 68.925 -1.142 13.824 1.00 68.74 154 ILE D C 1
ATOM 12126 O O . ILE D 1 169 ? 69.583 -2.094 14.267 1.00 68.29 154 ILE D O 1
ATOM 12131 N N . HIS D 1 170 ? 68.456 -1.085 12.557 1.00 64.91 155 HIS D N 1
ATOM 12132 C CA . HIS D 1 170 ? 68.663 -2.169 11.600 1.00 63.93 155 HIS D CA 1
ATOM 12133 C C . HIS D 1 170 ? 69.481 -1.830 10.366 1.00 68.64 155 HIS D C 1
ATOM 12134 O O . HIS D 1 170 ? 69.321 -0.764 9.770 1.00 69.19 155 HIS D O 1
ATOM 12141 N N . GLY D 1 171 ? 70.269 -2.810 9.946 1.00 63.80 156 GLY D N 1
ATOM 12142 C CA . GLY D 1 171 ? 70.964 -2.818 8.678 1.00 63.26 156 GLY D CA 1
ATOM 12143 C C . GLY D 1 171 ? 70.155 -3.739 7.780 1.00 68.33 156 GLY D C 1
ATOM 12144 O O . GLY D 1 171 ? 69.054 -4.155 8.150 1.00 66.82 156 GLY D O 1
ATOM 12145 N N . GLU D 1 172 ? 70.680 -4.090 6.612 1.00 66.57 157 GLU D N 1
ATOM 12146 C CA . GLU D 1 172 ? 69.978 -4.979 5.681 1.00 65.10 157 GLU D CA 1
ATOM 12147 C C . GLU D 1 172 ? 70.778 -6.223 5.338 1.00 67.10 157 GLU D C 1
ATOM 12148 O O . GLU D 1 172 ? 71.986 -6.251 5.540 1.00 68.27 157 GLU D O 1
ATOM 12154 N N . THR D 1 173 ? 70.091 -7.259 4.838 1.00 61.84 158 THR D N 1
ATOM 12155 C CA . THR D 1 173 ? 70.629 -8.449 4.191 1.00 60.53 158 THR D CA 1
ATOM 12156 C C . THR D 1 173 ? 70.171 -8.207 2.753 1.00 63.79 158 THR D C 1
ATOM 12157 O O . THR D 1 173 ? 68.991 -7.934 2.500 1.00 60.79 158 THR D O 1
ATOM 12161 N N . LEU D 1 174 ? 71.152 -8.107 1.856 1.00 62.74 159 LEU D N 1
ATOM 12162 C CA . LEU D 1 174 ? 71.000 -7.708 0.460 1.00 61.57 159 LEU D CA 1
ATOM 12163 C C . LEU D 1 174 ? 70.681 -8.818 -0.517 1.00 61.27 159 LEU D C 1
ATOM 12164 O O . LEU D 1 174 ? 70.829 -9.989 -0.191 1.00 60.10 159 LEU D O 1
ATOM 12169 N N . LYS D 1 175 ? 70.235 -8.443 -1.724 1.00 57.65 160 LYS D N 1
ATOM 12170 C CA . LYS D 1 175 ? 69.950 -9.363 -2.822 1.00 56.58 160 LYS D CA 1
ATOM 12171 C C . LYS D 1 175 ? 71.182 -9.324 -3.716 1.00 64.77 160 LYS D C 1
ATOM 12172 O O . LYS D 1 175 ? 71.536 -8.267 -4.234 1.00 65.55 160 LYS D O 1
ATOM 12178 N N . MET D 1 176 ? 71.886 -10.471 -3.827 1.00 64.67 161 MET D N 1
ATOM 12179 C CA . MET D 1 176 ? 73.157 -10.589 -4.538 1.00 64.34 161 MET D CA 1
ATOM 12180 C C . MET D 1 176 ? 73.096 -11.052 -5.993 1.00 69.03 161 MET D C 1
ATOM 12181 O O . MET D 1 176 ? 72.220 -11.848 -6.344 1.00 69.23 161 MET D O 1
ATOM 12186 N N . PRO D 1 177 ? 74.047 -10.591 -6.850 1.00 67.05 162 PRO D N 1
ATOM 12187 C CA . PRO D 1 177 ? 74.029 -11.003 -8.277 1.00 66.89 162 PRO D CA 1
ATOM 12188 C C . PRO D 1 177 ? 74.412 -12.462 -8.615 1.00 70.42 162 PRO D C 1
ATOM 12189 O O . PRO D 1 177 ? 74.438 -12.830 -9.797 1.00 72.29 162 PRO D O 1
ATOM 12193 N N . GLY D 1 178 ? 74.670 -13.282 -7.599 1.00 64.25 163 GLY D N 1
ATOM 12194 C CA . GLY D 1 178 ? 75.018 -14.693 -7.758 1.00 62.38 163 GLY D CA 1
ATOM 12195 C C . GLY D 1 178 ? 75.138 -15.402 -6.423 1.00 66.28 163 GLY D C 1
ATOM 12196 O O . GLY D 1 178 ? 74.502 -14.997 -5.448 1.00 67.01 163 GLY D O 1
ATOM 12197 N N . GLN D 1 179 ? 75.970 -16.454 -6.358 1.00 63.08 164 GLN D N 1
ATOM 12198 C CA . GLN D 1 179 ? 76.219 -17.245 -5.152 1.00 61.74 164 GLN D CA 1
ATOM 12199 C C . GLN D 1 179 ? 77.085 -16.478 -4.144 1.00 64.53 164 GLN D C 1
ATOM 12200 O O . GLN D 1 179 ? 78.253 -16.800 -3.910 1.00 64.65 164 GLN D O 1
ATOM 12206 N N . PHE D 1 180 ? 76.477 -15.435 -3.560 1.00 59.96 165 PHE D N 1
ATOM 12207 C CA . PHE D 1 180 ? 77.057 -14.520 -2.575 1.00 59.74 165 PHE D CA 1
ATOM 12208 C C . PHE D 1 180 ? 76.038 -14.179 -1.522 1.00 63.57 165 PHE D C 1
ATOM 12209 O O . PHE D 1 180 ? 74.847 -14.146 -1.824 1.00 62.09 165 PHE D O 1
ATOM 12217 N N . GLN D 1 181 ? 76.510 -13.870 -0.302 1.00 61.85 166 GLN D N 1
ATOM 12218 C CA . GLN D 1 181 ? 75.675 -13.387 0.802 1.00 60.89 166 GLN D CA 1
ATOM 12219 C C . GLN D 1 181 ? 76.197 -12.003 1.138 1.00 65.53 166 GLN D C 1
ATOM 12220 O O . GLN D 1 181 ? 77.399 -11.832 1.400 1.00 66.08 166 GLN D O 1
ATOM 12226 N N . GLY D 1 182 ? 75.306 -11.021 1.074 1.00 61.56 167 GLY D N 1
ATOM 12227 C CA . GLY D 1 182 ? 75.662 -9.631 1.337 1.00 61.46 167 GLY D CA 1
ATOM 12228 C C . GLY D 1 182 ? 74.812 -8.999 2.410 1.00 65.81 167 GLY D C 1
ATOM 12229 O O . GLY D 1 182 ? 73.609 -9.248 2.490 1.00 64.10 167 GLY D O 1
ATOM 12230 N N . HIS D 1 183 ? 75.438 -8.201 3.260 1.00 63.54 168 HIS D N 1
ATOM 12231 C CA . HIS D 1 183 ? 74.716 -7.492 4.304 1.00 63.48 168 HIS D CA 1
ATOM 12232 C C . HIS D 1 183 ? 75.355 -6.155 4.658 1.00 67.29 168 HIS D C 1
ATOM 12233 O O . HIS D 1 183 ? 76.524 -5.917 4.337 1.00 66.12 168 HIS D O 1
ATOM 12240 N N . THR D 1 184 ? 74.571 -5.268 5.292 1.00 64.62 169 THR D N 1
ATOM 12241 C CA . THR D 1 184 ? 75.081 -3.982 5.782 1.00 64.30 169 THR D CA 1
ATOM 12242 C C . THR D 1 184 ? 74.983 -3.981 7.292 1.00 67.56 169 THR D C 1
ATOM 12243 O O . THR D 1 184 ? 74.019 -4.485 7.857 1.00 67.74 169 THR D O 1
ATOM 12247 N N . LEU D 1 185 ? 75.992 -3.435 7.937 1.00 64.73 170 LEU D N 1
ATOM 12248 C CA . LEU D 1 185 ? 76.050 -3.256 9.385 1.00 64.27 170 LEU D CA 1
ATOM 12249 C C . LEU D 1 185 ? 75.962 -1.745 9.605 1.00 67.67 170 LEU D C 1
ATOM 12250 O O . LEU D 1 185 ? 76.603 -0.973 8.891 1.00 67.03 170 LEU D O 1
ATOM 12255 N N . ARG D 1 186 ? 75.096 -1.334 10.519 1.00 64.81 171 ARG D N 1
ATOM 12256 C CA . ARG D 1 186 ? 74.821 0.055 10.873 1.00 65.59 171 ARG D CA 1
ATOM 12257 C C . ARG D 1 186 ? 75.615 0.275 12.207 1.00 69.73 171 ARG D C 1
ATOM 12258 O O . ARG D 1 186 ? 75.068 0.093 13.286 1.00 69.74 171 ARG D O 1
ATOM 12266 N N . GLU D 1 187 ? 76.939 0.568 12.112 1.00 68.75 172 GLU D N 1
ATOM 12267 C CA . GLU D 1 187 ? 77.872 0.714 13.245 1.00 69.63 172 GLU D CA 1
ATOM 12268 C C . GLU D 1 187 ? 77.890 2.112 13.862 1.00 76.76 172 GLU D C 1
ATOM 12269 O O . GLU D 1 187 ? 77.781 3.084 13.115 1.00 76.82 172 GLU D O 1
ATOM 12275 N N . PRO D 1 188 ? 78.225 2.253 15.174 1.00 75.36 173 PRO D N 1
ATOM 12276 C CA . PRO D 1 188 ? 78.492 3.601 15.720 1.00 76.78 173 PRO D CA 1
ATOM 12277 C C . PRO D 1 188 ? 79.672 4.198 14.939 1.00 81.30 173 PRO D C 1
ATOM 12278 O O . PRO D 1 188 ? 80.654 3.492 14.693 1.00 79.20 173 PRO D O 1
ATOM 12282 N N . LEU D 1 189 ? 79.570 5.474 14.528 1.00 79.73 174 LEU D N 1
ATOM 12283 C CA . LEU D 1 189 ? 80.625 6.131 13.744 1.00 79.51 174 LEU D CA 1
ATOM 12284 C C . LEU D 1 189 ? 81.940 6.380 14.484 1.00 83.41 174 LEU D C 1
ATOM 12285 O O . LEU D 1 189 ? 83.006 6.059 13.955 1.00 84.82 174 LEU D O 1
ATOM 12290 N N . GLY D 1 190 ? 81.855 6.977 15.666 1.00 78.32 175 GLY D N 1
ATOM 12291 C CA . GLY D 1 190 ? 83.021 7.324 16.462 1.00 77.99 175 GLY D CA 1
ATOM 12292 C C . GLY D 1 190 ? 82.797 8.562 17.289 1.00 81.69 175 GLY D C 1
ATOM 12293 O O . GLY D 1 190 ? 81.897 8.595 18.135 1.00 81.18 175 GLY D O 1
ATOM 12294 N N . VAL D 1 191 ? 83.626 9.591 17.039 1.00 78.82 176 VAL D N 1
ATOM 12295 C CA . VAL D 1 191 ? 83.607 10.870 17.738 1.00 78.45 176 VAL D CA 1
ATOM 12296 C C . VAL D 1 191 ? 82.778 11.907 16.956 1.00 84.04 176 VAL D C 1
ATOM 12297 O O . VAL D 1 191 ? 83.148 12.308 15.841 1.00 84.89 176 VAL D O 1
ATOM 12301 N N . ALA D 1 192 ? 81.638 12.306 17.558 1.00 79.79 177 ALA D N 1
ATOM 12302 C CA . ALA D 1 192 ? 80.704 13.298 17.028 1.00 79.52 177 ALA D CA 1
ATOM 12303 C C . ALA D 1 192 ? 80.976 14.704 17.607 1.00 84.33 177 ALA D C 1
ATOM 12304 O O . ALA D 1 192 ? 80.980 14.894 18.828 1.00 84.85 177 ALA D O 1
ATOM 12306 N N . GLY D 1 193 ? 81.209 15.656 16.712 1.00 80.27 178 GLY D N 1
ATOM 12307 C CA . GLY D 1 193 ? 81.401 17.060 17.046 1.00 82.26 178 GLY D CA 1
ATOM 12308 C C . GLY D 1 193 ? 80.080 17.792 16.878 1.00 88.02 178 GLY D C 1
ATOM 12309 O O . GLY D 1 193 ? 79.459 17.721 15.813 1.00 86.47 178 GLY D O 1
ATOM 12310 N N . VAL D 1 194 ? 79.616 18.464 17.944 1.00 86.47 179 VAL D N 1
ATOM 12311 C CA . VAL D 1 194 ? 78.342 19.195 17.967 1.00 86.13 179 VAL D CA 1
ATOM 12312 C C . VAL D 1 194 ? 78.563 20.688 18.282 1.00 92.30 179 VAL D C 1
ATOM 12313 O O . VAL D 1 194 ? 79.148 21.019 19.317 1.00 93.36 179 VAL D O 1
ATOM 12317 N N . ILE D 1 195 ? 78.093 21.575 17.373 1.00 88.02 180 ILE D N 1
ATOM 12318 C CA . ILE D 1 195 ? 78.158 23.042 17.477 1.00 88.02 180 ILE D CA 1
ATOM 12319 C C . ILE D 1 195 ? 76.711 23.568 17.344 1.00 89.82 180 ILE D C 1
ATOM 12320 O O . ILE D 1 195 ? 76.069 23.383 16.306 1.00 87.05 180 ILE D O 1
ATOM 12325 N N . ILE D 1 196 ? 76.193 24.186 18.417 1.00 87.37 181 ILE D N 1
ATOM 12326 C CA . ILE D 1 196 ? 74.797 24.624 18.481 1.00 86.69 181 ILE D CA 1
ATOM 12327 C C . ILE D 1 196 ? 74.558 26.105 18.829 1.00 95.35 181 ILE D C 1
ATOM 12328 O O . ILE D 1 196 ? 75.455 26.748 19.396 1.00 97.27 181 ILE D O 1
ATOM 12333 N N . PRO D 1 197 ? 73.363 26.677 18.489 1.00 92.42 182 PRO D N 1
ATOM 12334 C CA . PRO D 1 197 ? 73.123 28.097 18.780 1.00 93.73 182 PRO D CA 1
ATOM 12335 C C . PRO D 1 197 ? 72.542 28.349 20.172 1.00 99.80 182 PRO D C 1
ATOM 12336 O O . PRO D 1 197 ? 72.322 27.414 20.948 1.00 98.97 182 PRO D O 1
ATOM 12340 N N . TRP D 1 198 ? 72.286 29.631 20.468 1.00 98.41 183 TRP D N 1
ATOM 12341 C CA . TRP D 1 198 ? 71.807 30.143 21.747 1.00 98.93 183 TRP D CA 1
ATOM 12342 C C . TRP D 1 198 ? 70.289 30.180 21.950 1.00 103.26 183 TRP D C 1
ATOM 12343 O O . TRP D 1 198 ? 69.850 30.357 23.089 1.00 103.90 183 TRP D O 1
ATOM 12354 N N . ASN D 1 199 ? 69.491 30.083 20.867 1.00 99.33 184 ASN D N 1
ATOM 12355 C CA . ASN D 1 199 ? 68.025 30.236 20.948 1.00 99.08 184 ASN D CA 1
ATOM 12356 C C . ASN D 1 199 ? 67.221 29.159 21.670 1.00 100.69 184 ASN D C 1
ATOM 12357 O O . ASN D 1 199 ? 66.245 29.490 22.345 1.00 99.96 184 ASN D O 1
ATOM 12362 N N . PHE D 1 200 ? 67.601 27.878 21.509 1.00 95.49 185 PHE D N 1
ATOM 12363 C CA . PHE D 1 200 ? 66.937 26.772 22.205 1.00 94.02 185 PHE D CA 1
ATOM 12364 C C . PHE D 1 200 ? 68.038 25.909 22.830 1.00 96.30 185 PHE D C 1
ATOM 12365 O O . PHE D 1 200 ? 68.346 24.847 22.303 1.00 94.35 185 PHE D O 1
ATOM 12373 N N . PRO D 1 201 ? 68.697 26.389 23.918 1.00 93.87 186 PRO D N 1
ATOM 12374 C CA . PRO D 1 201 ? 69.846 25.645 24.483 1.00 92.99 186 PRO D CA 1
ATOM 12375 C C . PRO D 1 201 ? 69.645 24.176 24.876 1.00 94.47 186 PRO D C 1
ATOM 12376 O O . PRO D 1 201 ? 70.446 23.338 24.453 1.00 92.69 186 PRO D O 1
ATOM 12380 N N . SER D 1 202 ? 68.601 23.868 25.675 1.00 91.13 187 SER D N 1
ATOM 12381 C CA . SER D 1 202 ? 68.277 22.514 26.141 1.00 90.98 187 SER D CA 1
ATOM 12382 C C . SER D 1 202 ? 67.842 21.616 24.993 1.00 94.64 187 SER D C 1
ATOM 12383 O O . SER D 1 202 ? 68.320 20.481 24.893 1.00 93.84 187 SER D O 1
ATOM 12386 N N . THR D 1 203 ? 66.933 22.127 24.133 1.00 92.04 188 THR D N 1
ATOM 12387 C CA . THR D 1 203 ? 66.426 21.411 22.958 1.00 90.95 188 THR D CA 1
ATOM 12388 C C . THR D 1 203 ? 67.568 21.091 21.997 1.00 94.96 188 THR D C 1
ATOM 12389 O O . THR D 1 203 ? 67.664 19.950 21.564 1.00 94.23 188 THR D O 1
ATOM 12393 N N . MET D 1 204 ? 68.453 22.070 21.713 1.00 92.45 189 MET D N 1
ATOM 12394 C CA . MET D 1 204 ? 69.616 21.896 20.835 1.00 92.14 189 MET D CA 1
ATOM 12395 C C . MET D 1 204 ? 70.560 20.823 21.351 1.00 94.25 189 MET D C 1
ATOM 12396 O O . MET D 1 204 ? 70.967 19.955 20.574 1.00 93.01 189 MET D O 1
ATOM 12401 N N . PHE D 1 205 ? 70.856 20.844 22.668 1.00 90.23 190 PHE D N 1
ATOM 12402 C CA . PHE D 1 205 ? 71.690 19.838 23.323 1.00 89.26 190 PHE D CA 1
ATOM 12403 C C . PHE D 1 205 ? 71.088 18.424 23.110 1.00 91.78 190 PHE D C 1
ATOM 12404 O O . PHE D 1 205 ? 71.789 17.540 22.612 1.00 90.73 190 PHE D O 1
ATOM 12412 N N . ALA D 1 206 ? 69.789 18.233 23.450 1.00 87.12 191 ALA D N 1
ATOM 12413 C CA . ALA D 1 206 ? 69.085 16.944 23.341 1.00 85.00 191 ALA D CA 1
ATOM 12414 C C . ALA D 1 206 ? 68.951 16.394 21.913 1.00 89.17 191 ALA D C 1
ATOM 12415 O O . ALA D 1 206 ? 69.240 15.221 21.665 1.00 86.38 191 ALA D O 1
ATOM 12417 N N . VAL D 1 207 ? 68.534 17.249 20.977 1.00 87.01 192 VAL D N 1
ATOM 12418 C CA . VAL D 1 207 ? 68.311 16.931 19.560 1.00 84.93 192 VAL D CA 1
ATOM 12419 C C . VAL D 1 207 ? 69.586 16.424 18.836 1.00 86.81 192 VAL D C 1
ATOM 12420 O O . VAL D 1 207 ? 69.484 15.699 17.845 1.00 86.12 192 VAL D O 1
ATOM 12424 N N . LYS D 1 208 ? 70.770 16.768 19.360 1.00 82.83 193 LYS D N 1
ATOM 12425 C CA . LYS D 1 208 ? 72.046 16.326 18.794 1.00 81.93 193 LYS D CA 1
ATOM 12426 C C . LYS D 1 208 ? 72.595 15.142 19.572 1.00 85.66 193 LYS D C 1
ATOM 12427 O O . LYS D 1 208 ? 72.967 14.132 18.976 1.00 83.55 193 LYS D O 1
ATOM 12433 N N . VAL D 1 209 ? 72.637 15.280 20.910 1.00 83.81 194 VAL D N 1
ATOM 12434 C CA . VAL D 1 209 ? 73.140 14.272 21.838 1.00 83.41 194 VAL D CA 1
ATOM 12435 C C . VAL D 1 209 ? 72.333 12.958 21.790 1.00 84.75 194 VAL D C 1
ATOM 12436 O O . VAL D 1 209 ? 72.957 11.899 21.680 1.00 84.21 194 VAL D O 1
ATOM 12440 N N . ALA D 1 210 ? 70.971 13.030 21.847 1.00 79.60 195 ALA D N 1
ATOM 12441 C CA . ALA D 1 210 ? 70.083 11.839 21.825 1.00 77.84 195 ALA D CA 1
ATOM 12442 C C . ALA D 1 210 ? 70.293 10.850 20.666 1.00 80.28 195 ALA D C 1
ATOM 12443 O O . ALA D 1 210 ? 70.551 9.679 20.967 1.00 81.44 195 ALA D O 1
ATOM 12445 N N . PRO D 1 211 ? 70.248 11.232 19.360 1.00 74.32 196 PRO D N 1
ATOM 12446 C CA . PRO D 1 211 ? 70.484 10.210 18.320 1.00 71.79 196 PRO D CA 1
ATOM 12447 C C . PRO D 1 211 ? 71.923 9.679 18.297 1.00 75.70 196 PRO D C 1
ATOM 12448 O O . PRO D 1 211 ? 72.124 8.512 17.995 1.00 74.78 196 PRO D O 1
ATOM 12452 N N . ALA D 1 212 ? 72.909 10.507 18.701 1.00 74.15 197 ALA D N 1
ATOM 12453 C CA . ALA D 1 212 ? 74.334 10.165 18.778 1.00 73.86 197 ALA D CA 1
ATOM 12454 C C . ALA D 1 212 ? 74.606 9.120 19.864 1.00 78.72 197 ALA D C 1
ATOM 12455 O O . ALA D 1 212 ? 75.381 8.191 19.639 1.00 78.50 197 ALA D O 1
ATOM 12457 N N . LEU D 1 213 ? 73.955 9.265 21.028 1.00 76.66 198 LEU D N 1
ATOM 12458 C CA . LEU D 1 213 ? 74.051 8.357 22.172 1.00 77.62 198 LEU D CA 1
ATOM 12459 C C . LEU D 1 213 ? 73.460 6.969 21.812 1.00 79.82 198 LEU D C 1
ATOM 12460 O O . LEU D 1 213 ? 74.105 5.952 22.082 1.00 79.57 198 LEU D O 1
ATOM 12465 N N . ALA D 1 214 ? 72.262 6.942 21.167 1.00 74.90 199 ALA D N 1
ATOM 12466 C CA . ALA D 1 214 ? 71.556 5.725 20.716 1.00 73.65 199 ALA D CA 1
ATOM 12467 C C . ALA D 1 214 ? 72.365 4.998 19.645 1.00 77.82 199 ALA D C 1
ATOM 12468 O O . ALA D 1 214 ? 72.354 3.765 19.589 1.00 77.91 199 ALA D O 1
ATOM 12470 N N . ALA D 1 215 ? 73.090 5.772 18.809 1.00 73.94 200 ALA D N 1
ATOM 12471 C CA . ALA D 1 215 ? 73.974 5.233 17.778 1.00 72.44 200 ALA D CA 1
ATOM 12472 C C . ALA D 1 215 ? 75.239 4.605 18.370 1.00 74.69 200 ALA D C 1
ATOM 12473 O O . ALA D 1 215 ? 75.840 3.783 17.712 1.00 73.36 200 ALA D O 1
ATOM 12475 N N . GLY D 1 216 ? 75.625 4.988 19.586 1.00 73.43 201 GLY D N 1
ATOM 12476 C CA . GLY D 1 216 ? 76.812 4.466 20.265 1.00 74.35 201 GLY D CA 1
ATOM 12477 C C . GLY D 1 216 ? 78.066 5.309 20.107 1.00 80.58 201 GLY D C 1
ATOM 12478 O O . GLY D 1 216 ? 79.179 4.812 20.319 1.00 80.65 201 GLY D O 1
ATOM 12479 N N . CYS D 1 217 ? 77.891 6.597 19.735 1.00 78.95 202 CYS D N 1
ATOM 12480 C CA . CYS D 1 217 ? 78.961 7.588 19.547 1.00 80.36 202 CYS D CA 1
ATOM 12481 C C . CYS D 1 217 ? 79.387 8.219 20.862 1.00 83.58 202 CYS D C 1
ATOM 12482 O O . CYS D 1 217 ? 78.612 8.245 21.824 1.00 82.77 202 CYS D O 1
ATOM 12485 N N . ALA D 1 218 ? 80.609 8.788 20.867 1.00 81.02 203 ALA D N 1
ATOM 12486 C CA . ALA D 1 218 ? 81.156 9.606 21.950 1.00 82.20 203 ALA D CA 1
ATOM 12487 C C . ALA D 1 218 ? 81.021 11.040 21.420 1.00 86.54 203 ALA D C 1
ATOM 12488 O O . ALA D 1 218 ? 81.116 11.250 20.203 1.00 84.98 203 ALA D O 1
ATOM 12490 N N . LEU D 1 219 ? 80.741 12.010 22.304 1.00 84.28 204 LEU D N 1
ATOM 12491 C CA . LEU D 1 219 ? 80.468 13.397 21.899 1.00 83.93 204 LEU D CA 1
ATOM 12492 C C . LEU D 1 219 ? 81.358 14.489 22.472 1.00 89.33 204 LEU D C 1
ATOM 12493 O O . LEU D 1 219 ? 81.843 14.387 23.602 1.00 90.25 204 LEU D O 1
ATOM 12498 N N . VAL D 1 220 ? 81.509 15.574 21.688 1.00 85.57 205 VAL D N 1
ATOM 12499 C CA . VAL D 1 220 ? 82.181 16.821 22.055 1.00 87.13 205 VAL D CA 1
ATOM 12500 C C . VAL D 1 220 ? 81.197 17.926 21.624 1.00 90.73 205 VAL D C 1
ATOM 12501 O O . VAL D 1 220 ? 80.950 18.128 20.430 1.00 89.59 205 VAL D O 1
ATOM 12505 N N . VAL D 1 221 ? 80.577 18.565 22.619 1.00 87.72 206 VAL D N 1
ATOM 12506 C CA . VAL D 1 221 ? 79.557 19.593 22.432 1.00 87.40 206 VAL D CA 1
ATOM 12507 C C . VAL D 1 221 ? 80.117 20.984 22.713 1.00 93.36 206 VAL D C 1
ATOM 12508 O O . VAL D 1 221 ? 80.659 21.240 23.797 1.00 94.12 206 VAL D O 1
ATOM 12512 N N . LYS D 1 222 ? 79.990 21.875 21.718 1.00 89.64 207 LYS D N 1
ATOM 12513 C CA . LYS D 1 222 ? 80.395 23.265 21.839 1.00 90.22 207 LYS D CA 1
ATOM 12514 C C . LYS D 1 222 ? 79.110 24.115 21.854 1.00 96.10 207 LYS D C 1
ATOM 12515 O O . LYS D 1 222 ? 78.548 24.400 20.786 1.00 94.65 207 LYS D O 1
ATOM 12521 N N . PRO D 1 223 ? 78.603 24.486 23.059 1.00 95.25 208 PRO D N 1
ATOM 12522 C CA . PRO D 1 223 ? 77.381 25.322 23.107 1.00 95.35 208 PRO D CA 1
ATOM 12523 C C . PRO D 1 223 ? 77.698 26.790 22.806 1.00 100.84 208 PRO D C 1
ATOM 12524 O O . PRO D 1 223 ? 78.849 27.224 22.980 1.00 100.43 208 PRO D O 1
ATOM 12528 N N . ALA D 1 224 ? 76.674 27.557 22.369 1.00 97.60 209 ALA D N 1
ATOM 12529 C CA . ALA D 1 224 ? 76.838 28.980 22.077 1.00 98.09 209 ALA D CA 1
ATOM 12530 C C . ALA D 1 224 ? 77.216 29.732 23.357 1.00 104.38 209 ALA D C 1
ATOM 12531 O O . ALA D 1 224 ? 76.683 29.427 24.430 1.00 104.30 209 ALA D O 1
ATOM 12533 N N . GLU D 1 225 ? 78.164 30.686 23.235 1.00 101.43 210 GLU D N 1
ATOM 12534 C CA . GLU D 1 225 ? 78.715 31.504 24.322 1.00 102.76 210 GLU D CA 1
ATOM 12535 C C . GLU D 1 225 ? 77.693 32.385 25.050 1.00 106.50 210 GLU D C 1
ATOM 12536 O O . GLU D 1 225 ? 77.911 32.730 26.214 1.00 106.65 210 GLU D O 1
ATOM 12542 N N . GLN D 1 226 ? 76.575 32.726 24.371 1.00 102.06 211 GLN D N 1
ATOM 12543 C CA . GLN D 1 226 ? 75.494 33.571 24.905 1.00 101.32 211 GLN D CA 1
ATOM 12544 C C . GLN D 1 226 ? 74.655 32.855 25.968 1.00 105.62 211 GLN D C 1
ATOM 12545 O O . GLN D 1 226 ? 74.174 33.502 26.900 1.00 107.24 211 GLN D O 1
ATOM 12551 N N . THR D 1 227 ? 74.458 31.527 25.812 1.00 101.14 212 THR D N 1
ATOM 12552 C CA . THR D 1 227 ? 73.650 30.693 26.723 1.00 100.37 212 THR D CA 1
ATOM 12553 C C . THR D 1 227 ? 74.373 29.362 27.037 1.00 103.09 212 THR D C 1
ATOM 12554 O O . THR D 1 227 ? 73.896 28.314 26.614 1.00 102.23 212 THR D O 1
ATOM 12558 N N . PRO D 1 228 ? 75.531 29.356 27.744 1.00 100.35 213 PRO D N 1
ATOM 12559 C CA . PRO D 1 228 ? 76.243 28.076 27.947 1.00 98.93 213 PRO D CA 1
ATOM 12560 C C . PRO D 1 228 ? 75.793 27.230 29.138 1.00 102.50 213 PRO D C 1
ATOM 12561 O O . PRO D 1 228 ? 76.279 26.107 29.294 1.00 100.93 213 PRO D O 1
ATOM 12565 N N . LEU D 1 229 ? 74.921 27.783 30.002 1.00 100.85 214 LEU D N 1
ATOM 12566 C CA . LEU D 1 229 ? 74.527 27.165 31.266 1.00 101.19 214 LEU D CA 1
ATOM 12567 C C . LEU D 1 229 ? 73.740 25.886 31.238 1.00 104.63 214 LEU D C 1
ATOM 12568 O O . LEU D 1 229 ? 74.079 24.969 31.990 1.00 104.61 214 LEU D O 1
ATOM 12573 N N . SER D 1 230 ? 72.698 25.809 30.392 1.00 101.09 215 SER D N 1
ATOM 12574 C CA . SER D 1 230 ? 71.852 24.610 30.266 1.00 99.00 215 SER D CA 1
ATOM 12575 C C . SER D 1 230 ? 72.680 23.357 29.883 1.00 101.71 215 SER D C 1
ATOM 12576 O O . SER D 1 230 ? 72.499 22.321 30.516 1.00 101.57 215 SER D O 1
ATOM 12579 N N . ALA D 1 231 ? 73.611 23.471 28.888 1.00 97.16 216 ALA D N 1
ATOM 12580 C CA . ALA D 1 231 ? 74.480 22.373 28.414 1.00 95.56 216 ALA D CA 1
ATOM 12581 C C . ALA D 1 231 ? 75.344 21.753 29.525 1.00 100.45 216 ALA D C 1
ATOM 12582 O O . ALA D 1 231 ? 75.539 20.544 29.527 1.00 98.67 216 ALA D O 1
ATOM 12584 N N . LEU D 1 232 ? 75.813 22.573 30.488 1.00 100.47 217 LEU D N 1
ATOM 12585 C CA . LEU D 1 232 ? 76.630 22.133 31.635 1.00 102.10 217 LEU D CA 1
ATOM 12586 C C . LEU D 1 232 ? 75.777 21.410 32.682 1.00 107.50 217 LEU D C 1
ATOM 12587 O O . LEU D 1 232 ? 76.241 20.446 33.300 1.00 107.68 217 LEU D O 1
ATOM 12592 N N . TYR D 1 233 ? 74.525 21.866 32.859 1.00 104.05 218 TYR D N 1
ATOM 12593 C CA . TYR D 1 233 ? 73.564 21.255 33.776 1.00 103.85 218 TYR D CA 1
ATOM 12594 C C . TYR D 1 233 ? 73.176 19.852 33.253 1.00 106.07 218 TYR D C 1
ATOM 12595 O O . TYR D 1 233 ? 73.196 18.879 34.014 1.00 106.42 218 TYR D O 1
ATOM 12604 N N . LEU D 1 234 ? 72.855 19.764 31.942 1.00 99.69 219 LEU D N 1
ATOM 12605 C CA . LEU D 1 234 ? 72.499 18.548 31.218 1.00 96.90 219 LEU D CA 1
ATOM 12606 C C . LEU D 1 234 ? 73.634 17.511 31.263 1.00 100.54 219 LEU D C 1
ATOM 12607 O O . LEU D 1 234 ? 73.357 16.312 31.373 1.00 100.27 219 LEU D O 1
ATOM 12612 N N . ALA D 1 235 ? 74.905 17.977 31.189 1.00 97.26 220 ALA D N 1
ATOM 12613 C CA . ALA D 1 235 ? 76.118 17.156 31.279 1.00 97.04 220 ALA D CA 1
ATOM 12614 C C . ALA D 1 235 ? 76.193 16.454 32.635 1.00 101.28 220 ALA D C 1
ATOM 12615 O O . ALA D 1 235 ? 76.547 15.274 32.686 1.00 100.75 220 ALA D O 1
ATOM 12617 N N . GLN D 1 236 ? 75.849 17.179 33.726 1.00 98.42 221 GLN D N 1
ATOM 12618 C CA . GLN D 1 236 ? 75.821 16.651 35.091 1.00 98.69 221 GLN D CA 1
ATOM 12619 C C . GLN D 1 236 ? 74.727 15.591 35.225 1.00 99.52 221 GLN D C 1
ATOM 12620 O O . GLN D 1 236 ? 74.970 14.544 35.836 1.00 98.09 221 GLN D O 1
ATOM 12626 N N . LEU D 1 237 ? 73.531 15.859 34.635 1.00 95.83 222 LEU D N 1
ATOM 12627 C CA . LEU D 1 237 ? 72.401 14.908 34.629 1.00 94.97 222 LEU D CA 1
ATOM 12628 C C . LEU D 1 237 ? 72.742 13.617 33.887 1.00 96.94 222 LEU D C 1
ATOM 12629 O O . LEU D 1 237 ? 72.310 12.557 34.325 1.00 96.96 222 LEU D O 1
ATOM 12634 N N . ALA D 1 238 ? 73.521 13.700 32.784 1.00 92.46 223 ALA D N 1
ATOM 12635 C CA . ALA D 1 238 ? 73.949 12.530 32.002 1.00 91.65 223 ALA D CA 1
ATOM 12636 C C . ALA D 1 238 ? 74.901 11.635 32.811 1.00 96.89 223 ALA D C 1
ATOM 12637 O O . ALA D 1 238 ? 74.849 10.413 32.684 1.00 95.70 223 ALA D O 1
ATOM 12639 N N . LYS D 1 239 ? 75.746 12.253 33.658 1.00 95.18 224 LYS D N 1
ATOM 12640 C CA . LYS D 1 239 ? 76.681 11.577 34.558 1.00 95.84 224 LYS D CA 1
ATOM 12641 C C . LYS D 1 239 ? 75.881 10.787 35.612 1.00 99.51 224 LYS D C 1
ATOM 12642 O O . LYS D 1 239 ? 76.201 9.624 35.878 1.00 99.27 224 LYS D O 1
ATOM 12648 N N . GLN D 1 240 ? 74.827 11.423 36.184 1.00 95.74 225 GLN D N 1
ATOM 12649 C CA . GLN D 1 240 ? 73.928 10.841 37.188 1.00 95.56 225 GLN D CA 1
ATOM 12650 C C . GLN D 1 240 ? 73.131 9.661 36.613 1.00 98.73 225 GLN D C 1
ATOM 12651 O O . GLN D 1 240 ? 72.881 8.687 37.330 1.00 99.66 225 GLN D O 1
ATOM 12657 N N . ALA D 1 241 ? 72.730 9.760 35.321 1.00 92.47 226 ALA D N 1
ATOM 12658 C CA . ALA D 1 241 ? 71.961 8.754 34.578 1.00 89.24 226 ALA D CA 1
ATOM 12659 C C . ALA D 1 241 ? 72.773 7.484 34.272 1.00 92.41 226 ALA D C 1
ATOM 12660 O O . ALA D 1 241 ? 72.186 6.430 33.994 1.00 92.63 226 ALA D O 1
ATOM 12662 N N . GLY D 1 242 ? 74.098 7.601 34.293 1.00 87.76 227 GLY D N 1
ATOM 12663 C CA . GLY D 1 242 ? 75.004 6.487 34.046 1.00 87.06 227 GLY D CA 1
ATOM 12664 C C . GLY D 1 242 ? 75.764 6.519 32.732 1.00 89.82 227 GLY D C 1
ATOM 12665 O O . GLY D 1 242 ? 76.321 5.489 32.317 1.00 88.58 227 GLY D O 1
ATOM 12666 N N . VAL D 1 243 ? 75.785 7.690 32.049 1.00 85.94 228 VAL D N 1
ATOM 12667 C CA . VAL D 1 243 ? 76.537 7.856 30.800 1.00 84.74 228 VAL D CA 1
ATOM 12668 C C . VAL D 1 243 ? 78.027 7.782 31.197 1.00 88.54 228 VAL D C 1
ATOM 12669 O O . VAL D 1 243 ? 78.452 8.524 32.097 1.00 87.36 228 VAL D O 1
ATOM 12673 N N . PRO D 1 244 ? 78.801 6.834 30.602 1.00 84.71 229 PRO D N 1
ATOM 12674 C CA . PRO D 1 244 ? 80.218 6.701 30.972 1.00 85.66 229 PRO D CA 1
ATOM 12675 C C . PRO D 1 244 ? 81.045 7.966 30.719 1.00 89.60 229 PRO D C 1
ATOM 12676 O O . PRO D 1 244 ? 80.738 8.751 29.809 1.00 89.05 229 PRO D O 1
ATOM 12680 N N . ASP D 1 245 ? 82.088 8.159 31.536 1.00 86.00 230 ASP D N 1
ATOM 12681 C CA . ASP D 1 245 ? 82.992 9.297 31.405 1.00 87.47 230 ASP D CA 1
ATOM 12682 C C . ASP D 1 245 ? 83.655 9.293 30.010 1.00 93.64 230 ASP D C 1
ATOM 12683 O O . ASP D 1 245 ? 84.019 8.228 29.491 1.00 94.31 230 ASP D O 1
ATOM 12688 N N . GLY D 1 246 ? 83.707 10.468 29.386 1.00 89.80 231 GLY D N 1
ATOM 12689 C CA . GLY D 1 246 ? 84.273 10.645 28.052 1.00 88.18 231 GLY D CA 1
ATOM 12690 C C . GLY D 1 246 ? 83.265 10.626 26.918 1.00 88.78 231 GLY D C 1
ATOM 12691 O O . GLY D 1 246 ? 83.571 11.107 25.825 1.00 88.58 231 GLY D O 1
ATOM 12692 N N . VAL D 1 247 ? 82.062 10.061 27.162 1.00 82.61 232 VAL D N 1
ATOM 12693 C CA . VAL D 1 247 ? 80.986 9.952 26.172 1.00 81.00 232 VAL D CA 1
ATOM 12694 C C . VAL D 1 247 ? 80.327 11.312 25.887 1.00 88.11 232 VAL D C 1
ATOM 12695 O O . VAL D 1 247 ? 79.976 11.578 24.736 1.00 87.89 232 VAL D O 1
ATOM 12699 N N . ILE D 1 248 ? 80.163 12.168 26.920 1.00 86.55 233 ILE D N 1
ATOM 12700 C CA . ILE D 1 248 ? 79.631 13.524 26.754 1.00 86.87 233 ILE D CA 1
ATOM 12701 C C . ILE D 1 248 ? 80.627 14.533 27.306 1.00 94.23 233 ILE D C 1
ATOM 12702 O O . ILE D 1 248 ? 80.928 14.532 28.505 1.00 96.93 233 ILE D O 1
ATOM 12707 N N . ASN D 1 249 ? 81.172 15.363 26.410 1.00 89.96 234 ASN D N 1
ATOM 12708 C CA . ASN D 1 249 ? 82.135 16.395 26.771 1.00 91.32 234 ASN D CA 1
ATOM 12709 C C . ASN D 1 249 ? 81.582 17.739 26.309 1.00 95.84 234 ASN D C 1
ATOM 12710 O O . ASN D 1 249 ? 81.203 17.874 25.144 1.00 95.48 234 ASN D O 1
ATOM 12715 N N . VAL D 1 250 ? 81.436 18.693 27.248 1.00 92.39 235 VAL D N 1
ATOM 12716 C CA . VAL D 1 250 ? 80.876 20.020 26.976 1.00 92.35 235 VAL D CA 1
ATOM 12717 C C . VAL D 1 250 ? 81.970 21.074 27.102 1.00 99.12 235 VAL D C 1
ATOM 12718 O O . VAL D 1 250 ? 82.563 21.238 28.171 1.00 100.69 235 VAL D O 1
ATOM 12722 N N . VAL D 1 251 ? 82.250 21.765 25.988 1.00 95.30 236 VAL D N 1
ATOM 12723 C CA . VAL D 1 251 ? 83.294 22.783 25.896 1.00 95.53 236 VAL D CA 1
ATOM 12724 C C . VAL D 1 251 ? 82.782 24.207 25.559 1.00 99.67 236 VAL D C 1
ATOM 12725 O O . VAL D 1 251 ? 83.004 24.676 24.434 1.00 98.31 236 VAL D O 1
ATOM 12729 N N . PRO D 1 252 ? 82.124 24.925 26.525 1.00 97.53 237 PRO D N 1
ATOM 12730 C CA . PRO D 1 252 ? 81.695 26.308 26.246 1.00 98.28 237 PRO D CA 1
ATOM 12731 C C . PRO D 1 252 ? 82.874 27.244 25.965 1.00 104.99 237 PRO D C 1
ATOM 12732 O O . PRO D 1 252 ? 83.900 27.222 26.662 1.00 106.80 237 PRO D O 1
ATOM 12736 N N . GLY D 1 253 ? 82.718 28.034 24.913 1.00 100.95 238 GLY D N 1
ATOM 12737 C CA . GLY D 1 253 ? 83.723 28.986 24.462 1.00 101.80 238 GLY D CA 1
ATOM 12738 C C . GLY D 1 253 ? 83.248 29.752 23.250 1.00 104.95 238 GLY D C 1
ATOM 12739 O O . GLY D 1 253 ? 82.092 29.606 22.828 1.00 103.51 238 GLY D O 1
ATOM 12740 N N . PHE D 1 254 ? 84.137 30.568 22.676 1.00 101.54 239 PHE D N 1
ATOM 12741 C CA . PHE D 1 254 ? 83.779 31.357 21.505 1.00 100.87 239 PHE D CA 1
ATOM 12742 C C . PHE D 1 254 ? 83.844 30.511 20.240 1.00 102.54 239 PHE D C 1
ATOM 12743 O O . PHE D 1 254 ? 84.533 29.490 20.211 1.00 101.42 239 PHE D O 1
ATOM 12751 N N . GLY D 1 255 ? 83.071 30.910 19.241 1.00 98.68 240 GLY D N 1
ATOM 12752 C CA . GLY D 1 255 ? 82.996 30.227 17.958 1.00 97.23 240 GLY D CA 1
ATOM 12753 C C . GLY D 1 255 ? 84.307 30.140 17.203 1.00 102.02 240 GLY D C 1
ATOM 12754 O O . GLY D 1 255 ? 84.794 29.030 16.976 1.00 100.45 240 GLY D O 1
ATOM 12755 N N . PRO D 1 256 ? 84.940 31.285 16.835 1.00 100.65 241 PRO D N 1
ATOM 12756 C CA . PRO D 1 256 ? 86.229 31.220 16.115 1.00 101.27 241 PRO D CA 1
ATOM 12757 C C . PRO D 1 256 ? 87.394 30.560 16.874 1.00 106.38 241 PRO D C 1
ATOM 12758 O O . PRO D 1 256 ? 88.427 30.275 16.258 1.00 105.87 241 PRO D O 1
ATOM 12762 N N . THR D 1 257 ? 87.234 30.315 18.197 1.00 103.36 242 THR D N 1
ATOM 12763 C CA . THR D 1 257 ? 88.252 29.646 19.009 1.00 103.56 242 THR D CA 1
ATOM 12764 C C . THR D 1 257 ? 87.880 28.176 19.198 1.00 105.74 242 THR D C 1
ATOM 12765 O O . THR D 1 257 ? 88.325 27.331 18.413 1.00 104.52 242 THR D O 1
ATOM 12769 N N . ALA D 1 258 ? 87.022 27.888 20.202 1.00 101.30 243 ALA D N 1
ATOM 12770 C CA . ALA D 1 258 ? 86.551 26.555 20.572 1.00 98.82 243 ALA D CA 1
ATOM 12771 C C . ALA D 1 258 ? 85.814 25.835 19.427 1.00 100.19 243 ALA D C 1
ATOM 12772 O O . ALA D 1 258 ? 86.116 24.672 19.134 1.00 97.11 243 ALA D O 1
ATOM 12774 N N . GLY D 1 259 ? 84.892 26.552 18.781 1.00 97.31 244 GLY D N 1
ATOM 12775 C CA . GLY D 1 259 ? 84.071 26.036 17.694 1.00 95.56 244 GLY D CA 1
ATOM 12776 C C . GLY D 1 259 ? 84.868 25.635 16.473 1.00 98.58 244 GLY D C 1
ATOM 12777 O O . GLY D 1 259 ? 84.640 24.548 15.915 1.00 97.71 244 GLY D O 1
ATOM 12778 N N . ALA D 1 260 ? 85.786 26.530 16.037 1.00 94.31 245 ALA D N 1
ATOM 12779 C CA . ALA D 1 260 ? 86.667 26.312 14.882 1.00 94.17 245 ALA D CA 1
ATOM 12780 C C . ALA D 1 260 ? 87.635 25.149 15.116 1.00 97.83 245 ALA D C 1
ATOM 12781 O O . ALA D 1 260 ? 87.896 24.384 14.185 1.00 95.74 245 ALA D O 1
ATOM 12783 N N . ALA D 1 261 ? 88.154 25.012 16.360 1.00 95.45 246 ALA D N 1
ATOM 12784 C CA . ALA D 1 261 ? 89.072 23.939 16.761 1.00 94.62 246 ALA D CA 1
ATOM 12785 C C . ALA D 1 261 ? 88.391 22.589 16.645 1.00 96.28 246 ALA D C 1
ATOM 12786 O O . ALA D 1 261 ? 89.019 21.632 16.200 1.00 95.83 246 ALA D O 1
ATOM 12788 N N . LEU D 1 262 ? 87.093 22.529 17.016 1.00 91.52 247 LEU D N 1
ATOM 12789 C CA . LEU D 1 262 ? 86.241 21.343 16.956 1.00 88.80 247 LEU D CA 1
ATOM 12790 C C . LEU D 1 262 ? 85.876 20.979 15.516 1.00 93.10 247 LEU D C 1
ATOM 12791 O O . LEU D 1 262 ? 85.925 19.797 15.154 1.00 91.95 247 LEU D O 1
ATOM 12796 N N . ALA D 1 263 ? 85.535 21.990 14.695 1.00 89.59 248 ALA D N 1
ATOM 12797 C CA . ALA D 1 263 ? 85.196 21.790 13.285 1.00 88.11 248 ALA D CA 1
ATOM 12798 C C . ALA D 1 263 ? 86.423 21.371 12.434 1.00 90.83 248 ALA D C 1
ATOM 12799 O O . ALA D 1 263 ? 86.253 20.739 11.396 1.00 87.19 248 ALA D O 1
ATOM 12801 N N . SER D 1 264 ? 87.644 21.734 12.885 1.00 90.57 249 SER D N 1
ATOM 12802 C CA . SER D 1 264 ? 88.941 21.472 12.233 1.00 91.20 249 SER D CA 1
ATOM 12803 C C . SER D 1 264 ? 89.699 20.272 12.806 1.00 94.20 249 SER D C 1
ATOM 12804 O O . SER D 1 264 ? 90.780 19.948 12.309 1.00 93.23 249 SER D O 1
ATOM 12807 N N . HIS D 1 265 ? 89.170 19.639 13.862 1.00 90.03 250 HIS D N 1
ATOM 12808 C CA . HIS D 1 265 ? 89.873 18.533 14.504 1.00 89.38 250 HIS D CA 1
ATOM 12809 C C . HIS D 1 265 ? 90.062 17.311 13.612 1.00 91.55 250 HIS D C 1
ATOM 12810 O O . HIS D 1 265 ? 89.115 16.837 12.978 1.00 89.51 250 HIS D O 1
ATOM 12817 N N . MET D 1 266 ? 91.304 16.821 13.559 1.00 88.88 251 MET D N 1
ATOM 12818 C CA . MET D 1 266 ? 91.731 15.664 12.766 1.00 88.10 251 MET D CA 1
ATOM 12819 C C . MET D 1 266 ? 91.226 14.319 13.296 1.00 92.05 251 MET D C 1
ATOM 12820 O O . MET D 1 266 ? 91.314 13.318 12.577 1.00 91.37 251 MET D O 1
ATOM 12825 N N . ASP D 1 267 ? 90.735 14.281 14.547 1.00 89.24 252 ASP D N 1
ATOM 12826 C CA . ASP D 1 267 ? 90.254 13.047 15.168 1.00 88.62 252 ASP D CA 1
ATOM 12827 C C . ASP D 1 267 ? 88.720 13.008 15.447 1.00 89.69 252 ASP D C 1
ATOM 12828 O O . ASP D 1 267 ? 88.210 12.101 16.114 1.00 87.07 252 ASP D O 1
ATOM 12833 N N . VAL D 1 268 ? 87.993 13.974 14.874 1.00 86.21 253 VAL D N 1
ATOM 12834 C CA . VAL D 1 268 ? 86.535 14.087 14.955 1.00 84.13 253 VAL D CA 1
ATOM 12835 C C . VAL D 1 268 ? 85.990 13.464 13.669 1.00 84.50 253 VAL D C 1
ATOM 12836 O O . VAL D 1 268 ? 86.465 13.782 12.580 1.00 83.09 253 VAL D O 1
ATOM 12840 N N . ASP D 1 269 ? 85.062 12.503 13.806 1.00 80.42 254 ASP D N 1
ATOM 12841 C CA . ASP D 1 269 ? 84.520 11.731 12.684 1.00 78.41 254 ASP D CA 1
ATOM 12842 C C . ASP D 1 269 ? 83.410 12.396 11.876 1.00 83.66 254 ASP D C 1
ATOM 12843 O O . ASP D 1 269 ? 83.275 12.110 10.683 1.00 83.19 254 ASP D O 1
ATOM 12848 N N . MET D 1 270 ? 82.622 13.273 12.520 1.00 79.70 255 MET D N 1
ATOM 12849 C CA . MET D 1 270 ? 81.563 14.030 11.865 1.00 79.10 255 MET D CA 1
ATOM 12850 C C . MET D 1 270 ? 81.290 15.330 12.622 1.00 83.63 255 MET D C 1
ATOM 12851 O O . MET D 1 270 ? 81.621 15.438 13.806 1.00 83.52 255 MET D O 1
ATOM 12856 N N . VAL D 1 271 ? 80.642 16.293 11.960 1.00 80.52 256 VAL D N 1
ATOM 12857 C CA . VAL D 1 271 ? 80.199 17.503 12.632 1.00 81.68 256 VAL D CA 1
ATOM 12858 C C . VAL D 1 271 ? 78.727 17.830 12.323 1.00 83.12 256 VAL D C 1
ATOM 12859 O O . VAL D 1 271 ? 78.332 17.873 11.154 1.00 80.71 256 VAL D O 1
ATOM 12863 N N . SER D 1 272 ? 77.911 17.983 13.383 1.00 80.13 257 SER D N 1
ATOM 12864 C CA . SER D 1 272 ? 76.521 18.402 13.269 1.00 79.89 257 SER D CA 1
ATOM 12865 C C . SER D 1 272 ? 76.478 19.833 13.765 1.00 88.96 257 SER D C 1
ATOM 12866 O O . SER D 1 272 ? 76.759 20.113 14.937 1.00 89.89 257 SER D O 1
ATOM 12869 N N . PHE D 1 273 ? 76.200 20.753 12.839 1.00 87.66 258 PHE D N 1
ATOM 12870 C CA . PHE D 1 273 ? 76.161 22.174 13.116 1.00 88.44 258 PHE D CA 1
ATOM 12871 C C . PHE D 1 273 ? 74.779 22.775 12.971 1.00 93.14 258 PHE D C 1
ATOM 12872 O O . PHE D 1 273 ? 74.084 22.532 11.984 1.00 91.96 258 PHE D O 1
ATOM 12880 N N . THR D 1 274 ? 74.424 23.624 13.935 1.00 92.05 259 THR D N 1
ATOM 12881 C CA . THR D 1 274 ? 73.208 24.425 13.927 1.00 91.84 259 THR D CA 1
ATOM 12882 C C . THR D 1 274 ? 73.611 25.860 14.213 1.00 97.72 259 THR D C 1
ATOM 12883 O O . THR D 1 274 ? 74.248 26.136 15.231 1.00 98.15 259 THR D O 1
ATOM 12887 N N . GLY D 1 275 ? 73.259 26.746 13.296 1.00 95.88 260 GLY D N 1
ATOM 12888 C CA . GLY D 1 275 ? 73.572 28.163 13.398 1.00 97.86 260 GLY D CA 1
ATOM 12889 C C . GLY D 1 275 ? 73.281 28.886 12.103 1.00 104.10 260 GLY D C 1
ATOM 12890 O O . GLY D 1 275 ? 72.467 28.421 11.302 1.00 103.74 260 GLY D O 1
ATOM 12891 N N . SER D 1 276 ? 73.937 30.033 11.894 1.00 102.71 261 SER D N 1
ATOM 12892 C CA . SER D 1 276 ? 73.744 30.862 10.703 1.00 102.93 261 SER D CA 1
ATOM 12893 C C . SER D 1 276 ? 74.316 30.232 9.437 1.00 105.89 261 SER D C 1
ATOM 12894 O O . SER D 1 276 ? 75.239 29.425 9.524 1.00 106.17 261 SER D O 1
ATOM 12897 N N . THR D 1 277 ? 73.775 30.633 8.264 1.00 101.77 262 THR D N 1
ATOM 12898 C CA . THR D 1 277 ? 74.184 30.210 6.924 1.00 100.74 262 THR D CA 1
ATOM 12899 C C . THR D 1 277 ? 75.628 30.659 6.674 1.00 104.62 262 THR D C 1
ATOM 12900 O O . THR D 1 277 ? 76.398 29.906 6.086 1.00 104.42 262 THR D O 1
ATOM 12904 N N . GLU D 1 278 ? 76.016 31.832 7.186 1.00 101.86 263 GLU D N 1
ATOM 12905 C CA . GLU D 1 278 ? 77.382 32.351 7.019 1.00 102.64 263 GLU D CA 1
ATOM 12906 C C . GLU D 1 278 ? 78.444 31.556 7.791 1.00 104.38 263 GLU D C 1
ATOM 12907 O O . GLU D 1 278 ? 79.530 31.336 7.258 1.00 103.36 263 GLU D O 1
ATOM 12913 N N . VAL D 1 279 ? 78.125 31.097 9.021 1.00 100.19 264 VAL D N 1
ATOM 12914 C CA . VAL D 1 279 ? 79.045 30.279 9.828 1.00 99.44 264 VAL D CA 1
ATOM 12915 C C . VAL D 1 279 ? 79.120 28.856 9.255 1.00 102.15 264 VAL D C 1
ATOM 12916 O O . VAL D 1 279 ? 80.190 28.248 9.291 1.00 102.50 264 VAL D O 1
ATOM 12920 N N . GLY D 1 280 ? 78.016 28.385 8.655 1.00 96.50 265 GLY D N 1
ATOM 12921 C CA . GLY D 1 280 ? 77.940 27.097 7.968 1.00 93.95 265 GLY D CA 1
ATOM 12922 C C . GLY D 1 280 ? 79.027 26.943 6.913 1.00 95.80 265 GLY D C 1
ATOM 12923 O O . GLY D 1 280 ? 79.583 25.854 6.756 1.00 95.41 265 GLY D O 1
ATOM 12924 N N . ARG D 1 281 ? 79.376 28.055 6.219 1.00 91.13 266 ARG D N 1
ATOM 12925 C CA . ARG D 1 281 ? 80.438 28.141 5.203 1.00 90.49 266 ARG D CA 1
ATOM 12926 C C . ARG D 1 281 ? 81.791 27.789 5.826 1.00 94.26 266 ARG D C 1
ATOM 12927 O O . ARG D 1 281 ? 82.576 27.053 5.221 1.00 94.65 266 ARG D O 1
ATOM 12935 N N . LEU D 1 282 ? 82.031 28.281 7.053 1.00 89.87 267 LEU D N 1
ATOM 12936 C CA . LEU D 1 282 ? 83.261 28.066 7.815 1.00 90.26 267 LEU D CA 1
ATOM 12937 C C . LEU D 1 282 ? 83.406 26.646 8.343 1.00 93.77 267 LEU D C 1
ATOM 12938 O O . LEU D 1 282 ? 84.530 26.169 8.451 1.00 93.20 267 LEU D O 1
ATOM 12943 N N . ILE D 1 283 ? 82.274 25.970 8.652 1.00 90.43 268 ILE D N 1
ATOM 12944 C CA . ILE D 1 283 ? 82.215 24.580 9.128 1.00 89.44 268 ILE D CA 1
ATOM 12945 C C . ILE D 1 283 ? 82.606 23.638 7.977 1.00 93.09 268 ILE D C 1
ATOM 12946 O O . ILE D 1 283 ? 83.373 22.685 8.184 1.00 91.54 268 ILE D O 1
ATOM 12951 N N . MET D 1 284 ? 82.097 23.936 6.763 1.00 90.55 269 MET D N 1
ATOM 12952 C CA . MET D 1 284 ? 82.401 23.200 5.535 1.00 90.42 269 MET D CA 1
ATOM 12953 C C . MET D 1 284 ? 83.860 23.366 5.148 1.00 93.10 269 MET D C 1
ATOM 12954 O O . MET D 1 284 ? 84.480 22.394 4.704 1.00 91.16 269 MET D O 1
ATOM 12959 N N . LYS D 1 285 ? 84.414 24.599 5.328 1.00 90.09 270 LYS D N 1
ATOM 12960 C CA . LYS D 1 285 ? 85.817 24.906 5.044 1.00 90.14 270 LYS D CA 1
ATOM 12961 C C . LYS D 1 285 ? 86.725 24.202 6.046 1.00 92.17 270 LYS D C 1
ATOM 12962 O O . LYS D 1 285 ? 87.718 23.608 5.634 1.00 92.80 270 LYS D O 1
ATOM 12968 N N . ALA D 1 286 ? 86.365 24.228 7.347 1.00 87.00 271 ALA D N 1
ATOM 12969 C CA . ALA D 1 286 ? 87.123 23.581 8.423 1.00 86.61 271 ALA D CA 1
ATOM 12970 C C . ALA D 1 286 ? 87.293 22.073 8.200 1.00 91.43 271 ALA D C 1
ATOM 12971 O O . ALA D 1 286 ? 88.349 21.535 8.521 1.00 92.37 271 ALA D O 1
ATOM 12973 N N . SER D 1 287 ? 86.273 21.402 7.625 1.00 87.58 272 SER D N 1
ATOM 12974 C CA . SER D 1 287 ? 86.301 19.975 7.301 1.00 86.10 272 SER D CA 1
ATOM 12975 C C . SER D 1 287 ? 87.219 19.737 6.088 1.00 90.47 272 SER D C 1
ATOM 12976 O O . SER D 1 287 ? 88.100 18.866 6.137 1.00 90.10 272 SER D O 1
ATOM 12979 N N . ALA D 1 288 ? 87.041 20.554 5.023 1.00 86.87 273 ALA D N 1
ATOM 12980 C CA . ALA D 1 288 ? 87.837 20.504 3.797 1.00 86.36 273 ALA D CA 1
ATOM 12981 C C . ALA D 1 288 ? 89.339 20.696 4.074 1.00 93.27 273 ALA D C 1
ATOM 12982 O O . ALA D 1 288 ? 90.167 20.022 3.451 1.00 94.04 273 ALA D O 1
ATOM 12984 N N . GLU D 1 289 ? 89.682 21.598 5.018 1.00 90.60 274 GLU D N 1
ATOM 12985 C CA . GLU D 1 289 ? 91.058 21.922 5.408 1.00 91.86 274 GLU D CA 1
ATOM 12986 C C . GLU D 1 289 ? 91.631 20.946 6.443 1.00 94.99 274 GLU D C 1
ATOM 12987 O O . GLU D 1 289 ? 92.813 21.052 6.786 1.00 97.67 274 GLU D O 1
ATOM 12993 N N . SER D 1 290 ? 90.799 20.028 6.964 1.00 87.34 275 SER D N 1
ATOM 12994 C CA . SER D 1 290 ? 91.238 19.064 7.967 1.00 85.95 275 SER D CA 1
ATOM 12995 C C . SER D 1 290 ? 91.187 17.586 7.504 1.00 88.14 275 SER D C 1
ATOM 12996 O O . SER D 1 290 ? 92.067 17.173 6.746 1.00 87.35 275 SER D O 1
ATOM 12999 N N . ASN D 1 291 ? 90.203 16.799 7.976 1.00 83.09 276 ASN D N 1
ATOM 13000 C CA . ASN D 1 291 ? 90.075 15.367 7.679 1.00 82.29 276 ASN D CA 1
ATOM 13001 C C . ASN D 1 291 ? 88.850 15.011 6.799 1.00 85.74 276 ASN D C 1
ATOM 13002 O O . ASN D 1 291 ? 88.485 13.832 6.703 1.00 84.16 276 ASN D O 1
ATOM 13007 N N . LEU D 1 292 ? 88.211 16.031 6.186 1.00 82.80 277 LEU D N 1
ATOM 13008 C CA . LEU D 1 292 ? 87.043 15.875 5.300 1.00 81.49 277 LEU D CA 1
ATOM 13009 C C . LEU D 1 292 ? 85.891 15.112 5.938 1.00 85.29 277 LEU D C 1
ATOM 13010 O O . LEU D 1 292 ? 85.225 14.318 5.263 1.00 86.03 277 LEU D O 1
ATOM 13015 N N . LYS D 1 293 ? 85.648 15.358 7.237 1.00 80.11 278 LYS D N 1
ATOM 13016 C CA . LYS D 1 293 ? 84.578 14.702 7.978 1.00 77.28 278 LYS D CA 1
ATOM 13017 C C . LYS D 1 293 ? 83.218 15.130 7.462 1.00 81.25 278 LYS D C 1
ATOM 13018 O O . LYS D 1 293 ? 83.064 16.296 7.107 1.00 80.96 278 LYS D O 1
ATOM 13024 N N . PRO D 1 294 ? 82.209 14.222 7.400 1.00 77.48 279 PRO D N 1
ATOM 13025 C CA . PRO D 1 294 ? 80.881 14.668 6.950 1.00 76.46 279 PRO D CA 1
ATOM 13026 C C . PRO D 1 294 ? 80.348 15.786 7.843 1.00 82.05 279 PRO D C 1
ATOM 13027 O O . PRO D 1 294 ? 80.539 15.778 9.066 1.00 82.77 279 PRO D O 1
ATOM 13031 N N . VAL D 1 295 ? 79.745 16.785 7.204 1.00 78.67 280 VAL D N 1
ATOM 13032 C CA . VAL D 1 295 ? 79.189 17.980 7.831 1.00 79.69 280 VAL D CA 1
ATOM 13033 C C . VAL D 1 295 ? 77.662 17.963 7.629 1.00 83.89 280 VAL D C 1
ATOM 13034 O O . VAL D 1 295 ? 77.182 17.585 6.559 1.00 83.68 280 VAL D O 1
ATOM 13038 N N . TYR D 1 296 ? 76.909 18.305 8.676 1.00 80.55 281 TYR D N 1
ATOM 13039 C CA . TYR D 1 296 ? 75.437 18.351 8.647 1.00 79.66 281 TYR D CA 1
ATOM 13040 C C . TYR D 1 296 ? 75.061 19.726 9.131 1.00 85.49 281 TYR D C 1
ATOM 13041 O O . TYR D 1 296 ? 75.488 20.128 10.215 1.00 86.21 281 TYR D O 1
ATOM 13050 N N . LEU D 1 297 ? 74.374 20.497 8.265 1.00 82.31 282 LEU D N 1
ATOM 13051 C CA . LEU D 1 297 ? 74.052 21.898 8.518 1.00 82.31 282 LEU D CA 1
ATOM 13052 C C . LEU D 1 297 ? 72.566 22.212 8.655 1.00 86.41 282 LEU D C 1
ATOM 13053 O O . LEU D 1 297 ? 71.773 21.933 7.751 1.00 84.34 282 LEU D O 1
ATOM 13058 N N . GLU D 1 298 ? 72.199 22.784 9.814 1.00 85.02 283 GLU D N 1
ATOM 13059 C CA . GLU D 1 298 ? 70.863 23.276 10.160 1.00 83.91 283 GLU D CA 1
ATOM 13060 C C . GLU D 1 298 ? 71.079 24.777 10.184 1.00 87.89 283 GLU D C 1
ATOM 13061 O O . GLU D 1 298 ? 71.668 25.319 11.127 1.00 88.92 283 GLU D O 1
ATOM 13067 N N . LEU D 1 299 ? 70.726 25.430 9.077 1.00 83.26 284 LEU D N 1
ATOM 13068 C CA . LEU D 1 299 ? 70.980 26.851 8.915 1.00 84.35 284 LEU D CA 1
ATOM 13069 C C . LEU D 1 299 ? 69.734 27.731 9.106 1.00 91.44 284 LEU D C 1
ATOM 13070 O O . LEU D 1 299 ? 68.730 27.258 9.656 1.00 90.39 284 LEU D O 1
ATOM 13075 N N . GLY D 1 300 ? 69.824 29.002 8.708 1.00 89.23 285 GLY D N 1
ATOM 13076 C CA . GLY D 1 300 ? 68.733 29.962 8.856 1.00 89.41 285 GLY D CA 1
ATOM 13077 C C . GLY D 1 300 ? 67.492 29.717 8.021 1.00 90.89 285 GLY D C 1
ATOM 13078 O O . GLY D 1 300 ? 67.360 28.694 7.354 1.00 88.76 285 GLY D O 1
ATOM 13079 N N . GLY D 1 301 ? 66.582 30.676 8.061 1.00 88.26 286 GLY D N 1
ATOM 13080 C CA . GLY D 1 301 ? 65.347 30.630 7.294 1.00 86.96 286 GLY D CA 1
ATOM 13081 C C . GLY D 1 301 ? 64.688 31.982 7.133 1.00 91.25 286 GLY D C 1
ATOM 13082 O O . GLY D 1 301 ? 65.051 32.957 7.798 1.00 93.10 286 GLY D O 1
ATOM 13083 N N . LYS D 1 302 ? 63.719 32.035 6.221 1.00 86.74 287 LYS D N 1
ATOM 13084 C CA . LYS D 1 302 ? 62.846 33.170 5.930 1.00 87.00 287 LYS D CA 1
ATOM 13085 C C . LYS D 1 302 ? 61.515 32.541 5.554 1.00 87.09 287 LYS D C 1
ATOM 13086 O O . LYS D 1 302 ? 61.056 32.614 4.408 1.00 85.81 287 LYS D O 1
ATOM 13092 N N . SER D 1 303 ? 60.941 31.849 6.545 1.00 82.97 288 SER D N 1
ATOM 13093 C CA . SER D 1 303 ? 59.736 31.027 6.419 1.00 81.44 288 SER D CA 1
ATOM 13094 C C . SER D 1 303 ? 58.427 31.735 6.054 1.00 85.02 288 SER D C 1
ATOM 13095 O O . SER D 1 303 ? 57.998 32.635 6.775 1.00 84.84 288 SER D O 1
ATOM 13098 N N . PRO D 1 304 ? 57.766 31.306 4.948 1.00 80.78 289 PRO D N 1
ATOM 13099 C CA . PRO D 1 304 ? 56.495 31.930 4.566 1.00 81.42 289 PRO D CA 1
ATOM 13100 C C . PRO D 1 304 ? 55.247 31.217 5.123 1.00 84.15 289 PRO D C 1
ATOM 13101 O O . PRO D 1 304 ? 55.199 29.989 5.190 1.00 82.55 289 PRO D O 1
ATOM 13105 N N . LEU D 1 305 ? 54.229 31.998 5.522 1.00 80.60 290 LEU D N 1
ATOM 13106 C CA . LEU D 1 305 ? 52.941 31.478 5.977 1.00 79.19 290 LEU D CA 1
ATOM 13107 C C . LEU D 1 305 ? 51.889 31.978 4.982 1.00 83.18 290 LEU D C 1
ATOM 13108 O O . LEU D 1 305 ? 51.747 33.183 4.817 1.00 84.61 290 LEU D O 1
ATOM 13113 N N . ILE D 1 306 ? 51.226 31.067 4.265 1.00 79.18 291 ILE D N 1
ATOM 13114 C CA . ILE D 1 306 ? 50.221 31.425 3.251 1.00 79.62 291 ILE D CA 1
ATOM 13115 C C . ILE D 1 306 ? 48.801 31.213 3.774 1.00 82.45 291 ILE D C 1
ATOM 13116 O O . ILE D 1 306 ? 48.437 30.096 4.135 1.00 78.55 291 ILE D O 1
ATOM 13121 N N . VAL D 1 307 ? 47.998 32.295 3.782 1.00 82.66 292 VAL D N 1
ATOM 13122 C CA . VAL D 1 307 ? 46.598 32.301 4.240 1.00 82.50 292 VAL D CA 1
ATOM 13123 C C . VAL D 1 307 ? 45.668 32.552 3.040 1.00 88.18 292 VAL D C 1
ATOM 13124 O O . VAL D 1 307 ? 45.769 33.593 2.383 1.00 89.58 292 VAL D O 1
ATOM 13128 N N . PHE D 1 308 ? 44.750 31.604 2.789 1.00 84.41 293 PHE D N 1
ATOM 13129 C CA . PHE D 1 308 ? 43.772 31.659 1.694 1.00 84.18 293 PHE D CA 1
ATOM 13130 C C . PHE D 1 308 ? 42.445 32.287 2.088 1.00 91.66 293 PHE D C 1
ATOM 13131 O O . PHE D 1 308 ? 42.235 32.573 3.273 1.00 91.83 293 PHE D O 1
ATOM 13139 N N . ASP D 1 309 ? 41.568 32.540 1.077 1.00 90.73 294 ASP D N 1
ATOM 13140 C CA . ASP D 1 309 ? 40.227 33.163 1.176 1.00 91.50 294 ASP D CA 1
ATOM 13141 C C . ASP D 1 309 ? 39.283 32.464 2.148 1.00 93.85 294 ASP D C 1
ATOM 13142 O O . ASP D 1 309 ? 38.440 33.120 2.778 1.00 95.12 294 ASP D O 1
ATOM 13147 N N . ASP D 1 310 ? 39.365 31.120 2.171 1.00 87.56 295 ASP D N 1
ATOM 13148 C CA . ASP D 1 310 ? 38.494 30.208 2.912 1.00 86.11 295 ASP D CA 1
ATOM 13149 C C . ASP D 1 310 ? 38.868 29.974 4.370 1.00 88.82 295 ASP D C 1
ATOM 13150 O O . ASP D 1 310 ? 38.141 29.282 5.079 1.00 88.18 295 ASP D O 1
ATOM 13155 N N . ALA D 1 311 ? 39.979 30.560 4.824 1.00 85.78 296 ALA D N 1
ATOM 13156 C CA . ALA D 1 311 ? 40.439 30.415 6.204 1.00 85.78 296 ALA D CA 1
ATOM 13157 C C . ALA D 1 311 ? 39.552 31.135 7.222 1.00 91.75 296 ALA D C 1
ATOM 13158 O O . ALA D 1 311 ? 38.919 32.156 6.896 1.00 92.37 296 ALA D O 1
ATOM 13160 N N . ASP D 1 312 ? 39.527 30.610 8.468 1.00 88.71 297 ASP D N 1
ATOM 13161 C CA . ASP D 1 312 ? 38.852 31.268 9.586 1.00 90.12 297 ASP D CA 1
ATOM 13162 C C . ASP D 1 312 ? 39.875 32.312 10.015 1.00 95.14 297 ASP D C 1
ATOM 13163 O O . ASP D 1 312 ? 40.992 31.961 10.432 1.00 93.86 297 ASP D O 1
ATOM 13168 N N . LEU D 1 313 ? 39.535 33.585 9.780 1.00 93.00 298 LEU D N 1
ATOM 13169 C CA . LEU D 1 313 ? 40.410 34.723 10.021 1.00 94.72 298 LEU D CA 1
ATOM 13170 C C . LEU D 1 313 ? 40.923 34.860 11.445 1.00 101.27 298 LEU D C 1
ATOM 13171 O O . LEU D 1 313 ? 42.085 35.214 11.635 1.00 101.37 298 LEU D O 1
ATOM 13176 N N . ASP D 1 314 ? 40.079 34.552 12.438 1.00 99.02 299 ASP D N 1
ATOM 13177 C CA . ASP D 1 314 ? 40.466 34.622 13.842 1.00 99.58 299 ASP D CA 1
ATOM 13178 C C . ASP D 1 314 ? 41.517 33.571 14.173 1.00 103.13 299 ASP D C 1
ATOM 13179 O O . ASP D 1 314 ? 42.476 33.897 14.877 1.00 104.08 299 ASP D O 1
ATOM 13184 N N . MET D 1 315 ? 41.385 32.338 13.619 1.00 98.38 300 MET D N 1
ATOM 13185 C CA . MET D 1 315 ? 42.383 31.291 13.837 1.00 96.89 300 MET D CA 1
ATOM 13186 C C . MET D 1 315 ? 43.677 31.595 13.078 1.00 98.39 300 MET D C 1
ATOM 13187 O O . MET D 1 315 ? 44.758 31.347 13.612 1.00 98.51 300 MET D O 1
ATOM 13192 N N . ALA D 1 316 ? 43.558 32.149 11.846 1.00 92.24 301 ALA D N 1
ATOM 13193 C CA . ALA D 1 316 ? 44.685 32.491 10.974 1.00 90.30 301 ALA D CA 1
ATOM 13194 C C . ALA D 1 316 ? 45.530 33.619 11.553 1.00 93.74 301 ALA D C 1
ATOM 13195 O O . ALA D 1 316 ? 46.756 33.549 11.449 1.00 94.35 301 ALA D O 1
ATOM 13197 N N . VAL D 1 317 ? 44.889 34.638 12.178 1.00 89.46 302 VAL D N 1
ATOM 13198 C CA . VAL D 1 317 ? 45.567 35.764 12.829 1.00 90.29 302 VAL D CA 1
ATOM 13199 C C . VAL D 1 317 ? 46.328 35.228 14.058 1.00 93.81 302 VAL D C 1
ATOM 13200 O O . VAL D 1 317 ? 47.538 35.466 14.173 1.00 93.28 302 VAL D O 1
ATOM 13204 N N . GLU D 1 318 ? 45.635 34.454 14.927 1.00 90.41 303 GLU D N 1
ATOM 13205 C CA . GLU D 1 318 ? 46.201 33.847 16.137 1.00 90.97 303 GLU D CA 1
ATOM 13206 C C . GLU D 1 318 ? 47.368 32.900 15.829 1.00 95.21 303 GLU D C 1
ATOM 13207 O O . GLU D 1 318 ? 48.346 32.849 16.585 1.00 95.81 303 GLU D O 1
ATOM 13213 N N . LEU D 1 319 ? 47.275 32.183 14.700 1.00 90.47 304 LEU D N 1
ATOM 13214 C CA . LEU D 1 319 ? 48.322 31.282 14.239 1.00 88.62 304 LEU D CA 1
ATOM 13215 C C . LEU D 1 319 ? 49.539 32.082 13.773 1.00 89.64 304 LEU D C 1
ATOM 13216 O O . LEU D 1 319 ? 50.664 31.727 14.133 1.00 87.79 304 LEU D O 1
ATOM 13221 N N . ALA D 1 320 ? 49.305 33.173 13.005 1.00 86.91 305 ALA D N 1
ATOM 13222 C CA . ALA D 1 320 ? 50.359 34.057 12.485 1.00 88.31 305 ALA D CA 1
ATOM 13223 C C . ALA D 1 320 ? 51.170 34.723 13.601 1.00 94.09 305 ALA D C 1
ATOM 13224 O O . ALA D 1 320 ? 52.399 34.757 13.519 1.00 94.43 305 ALA D O 1
ATOM 13226 N N . VAL D 1 321 ? 50.482 35.232 14.644 1.00 91.66 306 VAL D N 1
ATOM 13227 C CA . VAL D 1 321 ? 51.078 35.869 15.826 1.00 92.39 306 VAL D CA 1
ATOM 13228 C C . VAL D 1 321 ? 52.074 34.879 16.485 1.00 94.89 306 VAL D C 1
ATOM 13229 O O . VAL D 1 321 ? 53.244 35.210 16.666 1.00 94.77 306 VAL D O 1
ATOM 13233 N N . GLY D 1 322 ? 51.609 33.662 16.758 1.00 90.30 307 GLY D N 1
ATOM 13234 C CA . GLY D 1 322 ? 52.427 32.621 17.360 1.00 89.14 307 GLY D CA 1
ATOM 13235 C C . GLY D 1 322 ? 53.592 32.229 16.480 1.00 93.01 307 GLY D C 1
ATOM 13236 O O . GLY D 1 322 ? 54.721 32.137 16.959 1.00 93.59 307 GLY D O 1
ATOM 13237 N N . ALA D 1 323 ? 53.324 32.047 15.176 1.00 88.22 308 ALA D N 1
ATOM 13238 C CA . ALA D 1 323 ? 54.291 31.666 14.160 1.00 86.93 308 ALA D CA 1
ATOM 13239 C C . ALA D 1 323 ? 55.432 32.654 13.997 1.00 92.12 308 ALA D C 1
ATOM 13240 O O . ALA D 1 323 ? 56.577 32.231 13.828 1.00 91.58 308 ALA D O 1
ATOM 13242 N N . SER D 1 324 ? 55.129 33.964 14.069 1.00 90.40 309 SER D N 1
ATOM 13243 C CA . SER D 1 324 ? 56.112 35.045 13.912 1.00 90.61 309 SER D CA 1
ATOM 13244 C C . SER D 1 324 ? 56.788 35.471 15.198 1.00 95.45 309 SER D C 1
ATOM 13245 O O . SER D 1 324 ? 57.974 35.809 15.179 1.00 96.31 309 SER D O 1
ATOM 13248 N N . PHE D 1 325 ? 56.028 35.534 16.295 1.00 92.55 310 PHE D N 1
ATOM 13249 C CA . PHE D 1 325 ? 56.514 36.089 17.555 1.00 93.23 310 PHE D CA 1
ATOM 13250 C C . PHE D 1 325 ? 56.886 35.146 18.692 1.00 97.48 310 PHE D C 1
ATOM 13251 O O . PHE D 1 325 ? 57.323 35.632 19.747 1.00 99.73 310 PHE D O 1
ATOM 13259 N N . PHE D 1 326 ? 56.741 33.822 18.494 1.00 91.96 311 PHE D N 1
ATOM 13260 C CA . PHE D 1 326 ? 57.145 32.848 19.513 1.00 91.62 311 PHE D CA 1
ATOM 13261 C C . PHE D 1 326 ? 58.640 33.029 19.777 1.00 98.69 311 PHE D C 1
ATOM 13262 O O . PHE D 1 326 ? 59.417 33.158 18.819 1.00 99.19 311 PHE D O 1
ATOM 13270 N N . ASN D 1 327 ? 59.029 33.059 21.074 1.00 95.63 312 ASN D N 1
ATOM 13271 C CA . ASN D 1 327 ? 60.422 33.220 21.510 1.00 95.72 312 ASN D CA 1
ATOM 13272 C C . ASN D 1 327 ? 61.047 34.508 20.919 1.00 101.14 312 ASN D C 1
ATOM 13273 O O . ASN D 1 327 ? 62.200 34.496 20.482 1.00 101.05 312 ASN D O 1
ATOM 13278 N N . LYS D 1 328 ? 60.270 35.625 20.926 1.00 98.70 313 LYS D N 1
ATOM 13279 C CA . LYS D 1 328 ? 60.622 36.957 20.388 1.00 99.66 313 LYS D CA 1
ATOM 13280 C C . LYS D 1 328 ? 61.279 36.918 18.998 1.00 101.44 313 LYS D C 1
ATOM 13281 O O . LYS D 1 328 ? 62.271 37.625 18.763 1.00 101.37 313 LYS D O 1
ATOM 13287 N N . GLY D 1 329 ? 60.734 36.069 18.115 1.00 95.20 314 GLY D N 1
ATOM 13288 C CA . GLY D 1 329 ? 61.234 35.866 16.760 1.00 93.98 314 GLY D CA 1
ATOM 13289 C C . GLY D 1 329 ? 62.582 35.169 16.664 1.00 97.00 314 GLY D C 1
ATOM 13290 O O . GLY D 1 329 ? 63.106 35.002 15.557 1.00 95.42 314 GLY D O 1
ATOM 13291 N N . GLU D 1 330 ? 63.150 34.736 17.821 1.00 94.40 315 GLU D N 1
ATOM 13292 C CA . GLU D 1 330 ? 64.425 34.007 17.902 1.00 93.98 315 GLU D CA 1
ATOM 13293 C C . GLU D 1 330 ? 64.152 32.497 17.755 1.00 99.91 315 GLU D C 1
ATOM 13294 O O . GLU D 1 330 ? 64.357 31.683 18.669 1.00 99.59 315 GLU D O 1
ATOM 13300 N N . ALA D 1 331 ? 63.629 32.161 16.569 1.00 97.16 316 ALA D N 1
ATOM 13301 C CA . ALA D 1 331 ? 63.255 30.839 16.104 1.00 95.27 316 ALA D CA 1
ATOM 13302 C C . ALA D 1 331 ? 63.637 30.799 14.625 1.00 101.52 316 ALA D C 1
ATOM 13303 O O . ALA D 1 331 ? 63.352 31.734 13.878 1.00 102.02 316 ALA D O 1
ATOM 13305 N N . CYS D 1 332 ? 64.347 29.749 14.231 1.00 99.20 317 CYS D N 1
ATOM 13306 C CA . CYS D 1 332 ? 64.824 29.505 12.871 1.00 99.64 317 CYS D CA 1
ATOM 13307 C C . CYS D 1 332 ? 63.665 29.283 11.886 1.00 101.93 317 CYS D C 1
ATOM 13308 O O . CYS D 1 332 ? 63.781 29.568 10.690 1.00 101.43 317 CYS D O 1
ATOM 13311 N N . VAL D 1 333 ? 62.582 28.700 12.387 1.00 97.01 318 VAL D N 1
ATOM 13312 C CA . VAL D 1 333 ? 61.436 28.344 11.573 1.00 96.09 318 VAL D CA 1
ATOM 13313 C C . VAL D 1 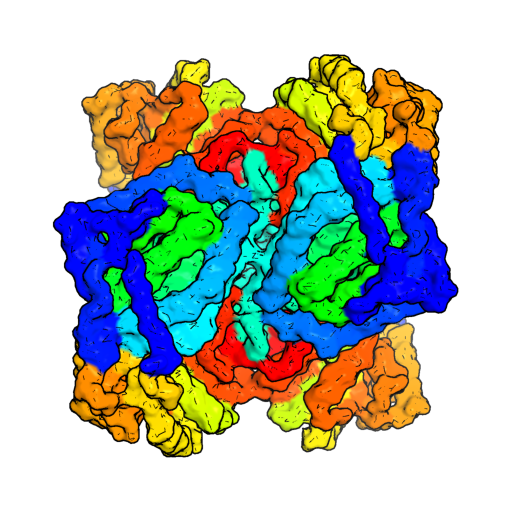333 ? 60.276 29.362 11.647 1.00 100.35 318 VAL D C 1
ATOM 13314 O O . VAL D 1 333 ? 59.233 29.165 11.012 1.00 100.23 318 VAL D O 1
ATOM 13318 N N . ALA D 1 334 ? 60.514 30.490 12.356 1.00 96.98 319 ALA D N 1
ATOM 13319 C CA . ALA D 1 334 ? 59.582 31.605 12.523 1.00 97.10 319 ALA D CA 1
ATOM 13320 C C . ALA D 1 334 ? 59.001 32.083 11.185 1.00 99.04 319 ALA D C 1
ATOM 13321 O O . ALA D 1 334 ? 59.756 32.224 10.212 1.00 98.08 319 ALA D O 1
ATOM 13323 N N . ALA D 1 335 ? 57.652 32.294 11.131 1.00 93.21 320 ALA D N 1
ATOM 13324 C CA . ALA D 1 335 ? 56.967 32.751 9.913 1.00 91.22 320 ALA D CA 1
ATOM 13325 C C . ALA D 1 335 ? 57.170 34.256 9.710 1.00 93.25 320 ALA D C 1
ATOM 13326 O O . ALA D 1 335 ? 56.302 35.079 10.007 1.00 94.72 320 ALA D O 1
ATOM 13328 N N . SER D 1 336 ? 58.356 34.603 9.208 1.00 87.90 321 SER D N 1
ATOM 13329 C CA . SER D 1 336 ? 58.813 35.983 8.970 1.00 87.96 321 SER D CA 1
ATOM 13330 C C . SER D 1 336 ? 58.120 36.650 7.782 1.00 90.58 321 SER D C 1
ATOM 13331 O O . SER D 1 336 ? 58.160 37.874 7.659 1.00 90.56 321 SER D O 1
ATOM 13334 N N . ARG D 1 337 ? 57.456 35.841 6.926 1.00 86.07 322 ARG D N 1
ATOM 13335 C CA . ARG D 1 337 ? 56.719 36.316 5.759 1.00 85.62 322 ARG D CA 1
ATOM 13336 C C . ARG D 1 337 ? 55.306 35.760 5.796 1.00 88.77 322 ARG D C 1
ATOM 13337 O O . ARG D 1 337 ? 55.120 34.551 5.687 1.00 87.11 322 ARG D O 1
ATOM 13345 N N . VAL D 1 338 ? 54.308 36.634 6.004 1.00 86.31 323 VAL D N 1
ATOM 13346 C CA . VAL D 1 338 ? 52.911 36.217 6.042 1.00 84.66 323 VAL D CA 1
ATOM 13347 C C . VAL D 1 338 ? 52.200 36.708 4.768 1.00 89.22 323 VAL D C 1
ATOM 13348 O O . VAL D 1 338 ? 52.243 37.901 4.455 1.00 88.64 323 VAL D O 1
ATOM 13352 N N . TYR D 1 339 ? 51.612 35.755 4.001 1.00 85.14 324 TYR D N 1
ATOM 13353 C CA . TYR D 1 339 ? 50.910 36.015 2.741 1.00 84.36 324 TYR D CA 1
ATOM 13354 C C . TYR D 1 339 ? 49.428 35.790 2.880 1.00 87.08 324 TYR D C 1
ATOM 13355 O O . TYR D 1 339 ? 48.980 34.677 3.177 1.00 84.58 324 TYR D O 1
ATOM 13364 N N . VAL D 1 340 ? 48.651 36.857 2.680 1.00 86.41 325 VAL D N 1
ATOM 13365 C CA . VAL D 1 340 ? 47.194 36.774 2.820 1.00 85.63 325 VAL D CA 1
ATOM 13366 C C . VAL D 1 340 ? 46.516 37.094 1.489 1.00 90.71 325 VAL D C 1
ATOM 13367 O O . VAL D 1 340 ? 46.859 38.100 0.868 1.00 90.50 325 VAL D O 1
ATOM 13371 N N . GLN D 1 341 ? 45.600 36.202 1.028 1.00 88.10 326 GLN D N 1
ATOM 13372 C CA . GLN D 1 341 ? 44.876 36.349 -0.241 1.00 88.70 326 GLN D CA 1
ATOM 13373 C C . GLN D 1 341 ? 44.002 37.598 -0.210 1.00 96.94 326 GLN D C 1
ATOM 13374 O O . GLN D 1 341 ? 43.313 37.839 0.790 1.00 98.14 326 GLN D O 1
ATOM 13380 N N . GLU D 1 342 ? 44.087 38.415 -1.287 1.00 94.81 327 GLU D N 1
ATOM 13381 C CA . GLU D 1 342 ? 43.425 39.726 -1.467 1.00 96.66 327 GLU D CA 1
ATOM 13382 C C . GLU D 1 342 ? 42.015 39.943 -0.928 1.00 101.35 327 GLU D C 1
ATOM 13383 O O . GLU D 1 342 ? 41.738 41.039 -0.446 1.00 104.76 327 GLU D O 1
ATOM 13389 N N . ARG D 1 343 ? 41.127 38.945 -1.029 1.00 96.79 328 ARG D N 1
ATOM 13390 C CA . ARG D 1 343 ? 39.737 39.065 -0.562 1.00 97.63 328 ARG D CA 1
ATOM 13391 C C . ARG D 1 343 ? 39.580 39.185 0.958 1.00 101.60 328 ARG D C 1
ATOM 13392 O O . ARG D 1 343 ? 38.607 39.787 1.419 1.00 103.47 328 ARG D O 1
ATOM 13400 N N . VAL D 1 344 ? 40.527 38.623 1.732 1.00 95.46 329 VAL D N 1
ATOM 13401 C CA . VAL D 1 344 ? 40.490 38.653 3.203 1.00 94.30 329 VAL D CA 1
ATOM 13402 C C . VAL D 1 344 ? 41.635 39.471 3.818 1.00 97.72 329 VAL D C 1
ATOM 13403 O O . VAL D 1 344 ? 41.719 39.583 5.045 1.00 95.01 329 VAL D O 1
ATOM 13407 N N . TYR D 1 345 ? 42.511 40.043 2.964 1.00 97.31 330 TYR D N 1
ATOM 13408 C CA . TYR D 1 345 ? 43.671 40.818 3.394 1.00 99.10 330 TYR D CA 1
ATOM 13409 C C . TYR D 1 345 ? 43.350 41.973 4.342 1.00 106.62 330 TYR D C 1
ATOM 13410 O O . TYR D 1 345 ? 43.984 42.077 5.396 1.00 106.80 330 TYR D O 1
ATOM 13419 N N . ASP D 1 346 ? 42.412 42.858 3.953 1.00 105.02 331 ASP D N 1
ATOM 13420 C CA . ASP D 1 346 ? 42.046 44.023 4.752 1.00 106.76 331 ASP D CA 1
ATOM 13421 C C . ASP D 1 346 ? 41.523 43.650 6.144 1.00 109.43 331 ASP D C 1
ATOM 13422 O O . ASP D 1 346 ? 41.921 44.277 7.128 1.00 110.41 331 ASP D O 1
ATOM 13427 N N . ARG D 1 347 ? 40.683 42.603 6.228 1.00 103.61 332 ARG D N 1
ATOM 13428 C CA . ARG D 1 347 ? 40.146 42.084 7.488 1.00 103.08 332 ARG D CA 1
ATOM 13429 C C . ARG D 1 347 ? 41.259 41.485 8.360 1.00 104.83 332 ARG D C 1
ATOM 13430 O O . ARG D 1 347 ? 41.314 41.779 9.555 1.00 105.36 332 ARG D O 1
ATOM 13438 N N . PHE D 1 348 ? 42.147 40.665 7.755 1.00 98.60 333 PHE D N 1
ATOM 13439 C CA . PHE D 1 348 ? 43.283 40.041 8.433 1.00 97.29 333 PHE D CA 1
ATOM 13440 C C . PHE D 1 348 ? 44.196 41.115 9.052 1.00 102.99 333 PHE D C 1
ATOM 13441 O O . PHE D 1 348 ? 44.524 41.017 10.237 1.00 102.73 333 PHE D O 1
ATOM 13449 N N . GLU D 1 349 ? 44.571 42.144 8.254 1.00 100.52 334 GLU D N 1
ATOM 13450 C CA . GLU D 1 349 ? 45.423 43.268 8.651 1.00 101.98 334 GLU D CA 1
ATOM 13451 C C . GLU D 1 349 ? 44.864 44.017 9.868 1.00 109.28 334 GLU D C 1
ATOM 13452 O O . GLU D 1 349 ? 45.631 44.337 10.782 1.00 109.31 334 GLU D O 1
ATOM 13458 N N . GLU D 1 350 ? 43.537 44.280 9.875 1.00 107.93 335 GLU D N 1
ATOM 13459 C CA . GLU D 1 350 ? 42.844 44.973 10.960 1.00 110.81 335 GLU D CA 1
ATOM 13460 C C . GLU D 1 350 ? 42.794 44.131 12.229 1.00 113.57 335 GLU D C 1
ATOM 13461 O O . GLU D 1 350 ? 43.062 44.650 13.317 1.00 114.23 335 GLU D O 1
ATOM 13467 N N . ARG D 1 351 ? 42.454 42.839 12.087 1.00 108.45 336 ARG D N 1
ATOM 13468 C CA . ARG D 1 351 ? 42.374 41.885 13.198 1.00 107.22 336 ARG D CA 1
ATOM 13469 C C . ARG D 1 351 ? 43.747 41.657 13.838 1.00 109.73 336 ARG D C 1
ATOM 13470 O O . ARG D 1 351 ? 43.827 41.557 15.065 1.00 109.70 336 ARG D O 1
ATOM 13478 N N . LEU D 1 352 ? 44.821 41.626 13.010 1.00 104.35 337 LEU D N 1
ATOM 13479 C CA . LEU D 1 352 ? 46.206 41.462 13.459 1.00 103.78 337 LEU D CA 1
ATOM 13480 C C . LEU D 1 352 ? 46.663 42.661 14.300 1.00 110.02 337 LEU D C 1
ATOM 13481 O O . LEU D 1 352 ? 47.225 42.459 15.379 1.00 109.83 337 LEU D O 1
ATOM 13486 N N . ALA D 1 353 ? 46.399 43.899 13.818 1.00 107.86 338 ALA D N 1
ATOM 13487 C CA . ALA D 1 353 ? 46.760 45.135 14.517 1.00 109.62 338 ALA D CA 1
ATOM 13488 C C . ALA D 1 353 ? 46.029 45.242 15.853 1.00 113.93 338 ALA D C 1
ATOM 13489 O O . ALA D 1 353 ? 46.635 45.677 16.830 1.00 114.48 338 ALA D O 1
ATOM 13491 N N . GLU D 1 354 ? 44.749 44.801 15.896 1.00 109.59 339 GLU D N 1
ATOM 13492 C CA . GLU D 1 354 ? 43.914 44.783 17.096 1.00 110.08 339 GLU D CA 1
ATOM 13493 C C . GLU D 1 354 ? 44.436 43.771 18.114 1.00 113.33 339 GLU D C 1
ATOM 13494 O O . GLU D 1 354 ? 44.509 44.088 19.303 1.00 114.52 339 GLU D O 1
ATOM 13500 N N . ARG D 1 355 ? 44.810 42.565 17.641 1.00 107.72 340 ARG D N 1
ATOM 13501 C CA . ARG D 1 355 ? 45.349 41.474 18.457 1.00 106.33 340 ARG D CA 1
ATOM 13502 C C . ARG D 1 355 ? 46.661 41.884 19.141 1.00 112.14 340 ARG D C 1
ATOM 13503 O O . ARG D 1 355 ? 46.873 41.562 20.315 1.00 112.39 340 ARG D O 1
ATOM 13511 N N . MET D 1 356 ? 47.526 42.605 18.407 1.00 109.23 341 MET D N 1
ATOM 13512 C CA . MET D 1 356 ? 48.822 43.056 18.906 1.00 109.98 341 MET D CA 1
ATOM 13513 C C . MET D 1 356 ? 48.755 44.095 20.019 1.00 121.02 341 MET D C 1
ATOM 13514 O O . MET D 1 356 ? 49.719 44.247 20.777 1.00 121.44 341 MET D O 1
ATOM 13519 N N . ARG D 1 357 ? 47.609 44.787 20.135 1.00 121.75 342 ARG D N 1
ATOM 13520 C CA . ARG D 1 357 ? 47.381 45.817 21.143 1.00 124.67 342 ARG D CA 1
ATOM 13521 C C . ARG D 1 357 ? 47.283 45.241 22.570 1.00 129.09 342 ARG D C 1
ATOM 13522 O O . ARG D 1 357 ? 47.580 45.957 23.531 1.00 129.56 342 ARG D O 1
ATOM 13530 N N . SER D 1 358 ? 46.914 43.941 22.692 1.00 124.76 343 SER D N 1
ATOM 13531 C CA . SER D 1 358 ? 46.810 43.204 23.957 1.00 125.00 343 SER D CA 1
ATOM 13532 C C . SER D 1 358 ? 48.063 42.337 24.260 1.00 130.43 343 SER D C 1
ATOM 13533 O O . SER D 1 358 ? 48.104 41.644 25.285 1.00 130.81 343 SER D O 1
ATOM 13536 N N . TRP D 1 359 ? 49.086 42.396 23.376 1.00 126.34 344 TRP D N 1
ATOM 13537 C CA . TRP D 1 359 ? 50.345 41.659 23.514 1.00 124.80 344 TRP D CA 1
ATOM 13538 C C . TRP D 1 359 ? 51.271 42.363 24.518 1.00 128.61 344 TRP D C 1
ATOM 13539 O O . TRP D 1 359 ? 51.519 43.564 24.383 1.00 129.59 344 TRP D O 1
ATOM 13550 N N . VAL D 1 360 ? 51.795 41.607 25.509 1.00 124.04 345 VAL D N 1
ATOM 13551 C CA . VAL D 1 360 ? 52.667 42.152 26.562 1.00 124.98 345 VAL D CA 1
ATOM 13552 C C . VAL D 1 360 ? 54.148 41.750 26.411 1.00 126.42 345 VAL D C 1
ATOM 13553 O O . VAL D 1 360 ? 54.479 40.564 26.378 1.00 124.14 345 VAL D O 1
ATOM 13557 N N . VAL D 1 361 ? 55.027 42.761 26.344 1.00 123.08 346 VAL D N 1
ATOM 13558 C CA . VAL D 1 361 ? 56.482 42.600 26.295 1.00 122.08 346 VAL D CA 1
ATOM 13559 C C . VAL D 1 361 ? 56.990 43.071 27.672 1.00 126.51 346 VAL D C 1
ATOM 13560 O O . VAL D 1 361 ? 56.719 44.204 28.072 1.00 127.86 346 VAL D O 1
ATOM 13564 N N . GLY D 1 362 ? 57.659 42.181 28.397 1.00 121.25 347 GLY D N 1
ATOM 13565 C CA . GLY D 1 362 ? 58.174 42.481 29.726 1.00 121.74 347 GLY D CA 1
ATOM 13566 C C . GLY D 1 362 ? 58.926 41.352 30.396 1.00 123.32 347 GLY D C 1
ATOM 13567 O O . GLY D 1 362 ? 59.233 40.341 29.760 1.00 120.61 347 GLY D O 1
ATOM 13568 N N . ASP D 1 363 ? 59.271 41.553 31.681 1.00 121.03 348 ASP D N 1
ATOM 13569 C CA . ASP D 1 363 ? 60.010 40.597 32.509 1.00 120.17 348 ASP D CA 1
ATOM 13570 C C . ASP D 1 363 ? 59.136 39.361 32.823 1.00 123.47 348 ASP D C 1
ATOM 13571 O O . ASP D 1 363 ? 58.160 39.481 33.571 1.00 124.09 348 ASP D O 1
ATOM 13576 N N . PRO D 1 364 ? 59.480 38.167 32.264 1.00 117.89 349 PRO D N 1
ATOM 13577 C CA . PRO D 1 364 ? 58.662 36.962 32.520 1.00 116.01 349 PRO D CA 1
ATOM 13578 C C . PRO D 1 364 ? 58.730 36.439 33.957 1.00 120.77 349 PRO D C 1
ATOM 13579 O O . PRO D 1 364 ? 57.855 35.670 34.362 1.00 119.58 349 PRO D O 1
ATOM 13583 N N . PHE D 1 365 ? 59.766 36.858 34.722 1.00 119.03 350 PHE D N 1
ATOM 13584 C CA . PHE D 1 365 ? 59.985 36.478 36.120 1.00 119.70 350 PHE D CA 1
ATOM 13585 C C . PHE D 1 365 ? 59.185 37.344 37.110 1.00 128.70 350 PHE D C 1
ATOM 13586 O O . PHE D 1 365 ? 58.949 36.897 38.232 1.00 129.34 350 PHE D O 1
ATOM 13594 N N . SER D 1 366 ? 58.778 38.571 36.704 1.00 127.57 351 SER D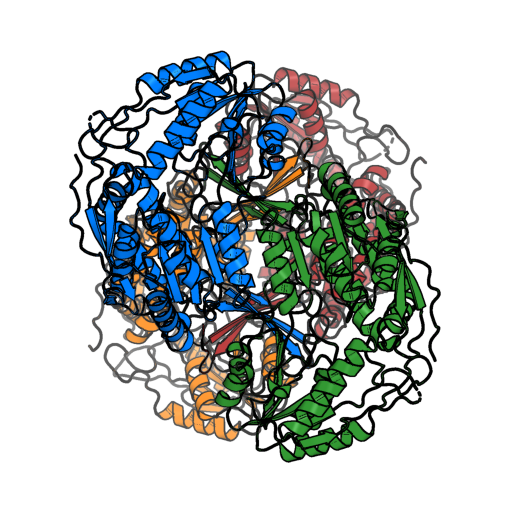 N 1
ATOM 13595 C CA . SER D 1 366 ? 58.019 39.481 37.564 1.00 129.86 351 SER D CA 1
ATOM 13596 C C . SER D 1 366 ? 56.628 39.876 37.033 1.00 134.99 351 SER D C 1
ATOM 13597 O O . SER D 1 366 ? 55.780 40.283 37.830 1.00 135.68 351 SER D O 1
ATOM 13600 N N . ASP D 1 367 ? 56.391 39.755 35.706 1.00 131.12 352 ASP D N 1
ATOM 13601 C CA . ASP D 1 367 ? 55.113 40.101 35.069 1.00 131.15 352 ASP D CA 1
ATOM 13602 C C . ASP D 1 367 ? 54.360 38.846 34.597 1.00 133.16 352 ASP D C 1
ATOM 13603 O O . ASP D 1 367 ? 54.874 38.112 33.744 1.00 131.56 352 ASP D O 1
ATOM 13608 N N . PRO D 1 368 ? 53.139 38.580 35.134 1.00 130.17 353 PRO D N 1
ATOM 13609 C CA . PRO D 1 368 ? 52.389 37.381 34.687 1.00 128.26 353 PRO D CA 1
ATOM 13610 C C . PRO D 1 368 ? 51.855 37.478 33.253 1.00 130.81 353 PRO D C 1
ATOM 13611 O O . PRO D 1 368 ? 51.871 36.476 32.520 1.00 128.78 353 PRO D O 1
ATOM 13615 N N . ARG D 1 369 ? 51.416 38.713 32.862 1.00 127.89 354 ARG D N 1
ATOM 13616 C CA . ARG D 1 369 ? 50.873 39.108 31.550 1.00 126.45 354 ARG D CA 1
ATOM 13617 C C . ARG D 1 369 ? 51.806 38.715 30.400 1.00 127.06 354 ARG D C 1
ATOM 13618 O O . ARG D 1 369 ? 51.335 38.176 29.397 1.00 125.29 354 ARG D O 1
ATOM 13626 N N . ALA D 1 370 ? 53.123 39.031 30.555 1.00 122.34 355 ALA D N 1
ATOM 13627 C CA . ALA D 1 370 ? 54.233 38.823 29.627 1.00 119.91 355 ALA D CA 1
ATOM 13628 C C . ALA D 1 370 ? 54.043 37.686 28.621 1.00 119.09 355 ALA D C 1
ATOM 13629 O O . ALA D 1 370 ? 53.866 36.522 28.994 1.00 117.10 355 ALA D O 1
ATOM 13631 N N . ASP D 1 371 ? 54.007 38.068 27.343 1.00 113.45 356 ASP D N 1
ATOM 13632 C CA . ASP D 1 371 ? 53.875 37.194 26.188 1.00 110.74 356 ASP D CA 1
ATOM 13633 C C . ASP D 1 371 ? 55.233 37.068 25.504 1.00 111.60 356 ASP D C 1
ATOM 13634 O O . ASP D 1 371 ? 55.484 36.082 24.809 1.00 109.78 356 ASP D O 1
ATOM 13639 N N . GLN D 1 372 ? 56.085 38.093 25.677 1.00 107.25 357 GLN D N 1
ATOM 13640 C CA . GLN D 1 372 ? 57.406 38.206 25.069 1.00 106.20 357 GLN D CA 1
ATOM 13641 C C . GLN D 1 372 ? 58.447 38.723 26.083 1.00 111.80 357 GLN D C 1
ATOM 13642 O O . GLN D 1 372 ? 58.170 39.658 26.835 1.00 112.54 357 GLN D O 1
ATOM 13648 N N . GLY D 1 373 ? 59.629 38.111 26.083 1.00 108.37 358 GLY D N 1
ATOM 13649 C CA . GLY D 1 373 ? 60.739 38.509 26.942 1.00 109.70 358 GLY D CA 1
ATOM 13650 C C . GLY D 1 373 ? 61.774 39.359 26.219 1.00 114.50 358 GLY D C 1
ATOM 13651 O O . GLY D 1 373 ? 61.518 39.834 25.105 1.00 114.65 358 GLY D O 1
ATOM 13652 N N . PRO D 1 374 ? 62.966 39.592 26.818 1.00 110.77 359 PRO D N 1
ATOM 13653 C CA . PRO D 1 374 ? 63.986 40.382 26.109 1.00 110.97 359 PRO D CA 1
ATOM 13654 C C . PRO D 1 374 ? 64.772 39.544 25.094 1.00 112.90 359 PRO D C 1
ATOM 13655 O O . PRO D 1 374 ? 64.746 38.308 25.161 1.00 111.36 359 PRO D O 1
ATOM 13659 N N . GLN D 1 375 ? 65.494 40.214 24.167 1.00 108.62 360 GLN D N 1
ATOM 13660 C CA . GLN D 1 375 ? 66.350 39.542 23.180 1.00 106.34 360 GLN D CA 1
ATOM 13661 C C . GLN D 1 375 ? 67.586 39.046 23.926 1.00 111.91 360 GLN D C 1
ATOM 13662 O O . GLN D 1 375 ? 67.975 39.675 24.901 1.00 113.77 360 GLN D O 1
ATOM 13668 N N . VAL D 1 376 ? 68.186 37.925 23.481 1.00 108.37 361 VAL D N 1
ATOM 13669 C CA . VAL D 1 376 ? 69.336 37.241 24.100 1.00 108.11 361 VAL D CA 1
ATOM 13670 C C . VAL D 1 376 ? 70.438 38.108 24.742 1.00 114.31 361 VAL D C 1
ATOM 13671 O O . VAL D 1 376 ? 70.862 37.799 25.858 1.00 115.12 361 VAL D O 1
ATOM 13675 N N . ASP D 1 377 ? 70.910 39.161 24.036 1.00 111.57 362 ASP D N 1
ATOM 13676 C CA . ASP D 1 377 ? 71.976 40.056 24.502 1.00 113.09 362 ASP D CA 1
ATOM 13677 C C . ASP D 1 377 ? 71.959 41.423 23.790 1.00 118.98 362 ASP D C 1
ATOM 13678 O O . ASP D 1 377 ? 71.033 41.696 23.022 1.00 118.21 362 ASP D O 1
ATOM 13683 N N . LYS D 1 378 ? 72.987 42.268 24.045 1.00 117.73 363 LYS D N 1
ATOM 13684 C CA . LYS D 1 378 ? 73.149 43.602 23.452 1.00 119.11 363 LYS D CA 1
ATOM 13685 C C . LYS D 1 378 ? 73.292 43.525 21.917 1.00 123.15 363 LYS D C 1
ATOM 13686 O O . LYS D 1 378 ? 72.509 44.165 21.218 1.00 123.55 363 LYS D O 1
ATOM 13692 N N . ALA D 1 379 ? 74.254 42.723 21.405 1.00 118.54 364 ALA D N 1
ATOM 13693 C CA . ALA D 1 379 ? 74.520 42.536 19.972 1.00 117.20 364 ALA D CA 1
ATOM 13694 C C . ALA D 1 379 ? 73.265 42.177 19.135 1.00 119.17 364 ALA D C 1
ATOM 13695 O O . ALA D 1 379 ? 73.044 42.780 18.082 1.00 119.16 364 ALA D O 1
ATOM 13697 N N . GLN D 1 380 ? 72.434 41.234 19.621 1.00 113.54 365 GLN D N 1
ATOM 13698 C CA . GLN D 1 380 ? 71.199 40.832 18.933 1.00 111.51 365 GLN D CA 1
ATOM 13699 C C . GLN D 1 380 ? 70.140 41.934 18.921 1.00 115.63 365 GLN D C 1
ATOM 13700 O O . GLN D 1 380 ? 69.476 42.132 17.904 1.00 114.46 365 GLN D O 1
ATOM 13706 N N . TYR D 1 381 ? 70.010 42.658 20.046 1.00 113.34 366 TYR D N 1
ATOM 13707 C CA . TYR D 1 381 ? 69.081 43.764 20.264 1.00 114.56 366 TYR D CA 1
ATOM 13708 C C . TYR D 1 381 ? 69.362 44.924 19.297 1.00 121.42 366 TYR D C 1
ATOM 13709 O O . TYR D 1 381 ? 68.417 45.523 18.774 1.00 121.70 366 TYR D O 1
ATOM 13718 N N . GLU D 1 382 ? 70.654 45.210 19.034 1.00 119.75 367 GLU D N 1
ATOM 13719 C CA . GLU D 1 382 ? 71.089 46.272 18.112 1.00 121.40 367 GLU D CA 1
ATOM 13720 C C . GLU D 1 382 ? 70.809 45.835 16.667 1.00 123.42 367 GLU D C 1
ATOM 13721 O O . GLU D 1 382 ? 70.387 46.656 15.847 1.00 123.79 367 GLU D O 1
ATOM 13727 N N . ARG D 1 383 ? 71.040 44.539 16.375 1.00 117.55 368 ARG D N 1
ATOM 13728 C CA . ARG D 1 383 ? 70.843 43.905 15.070 1.00 116.18 368 ARG D CA 1
ATOM 13729 C C . ARG D 1 383 ? 69.376 43.951 14.582 1.00 119.81 368 ARG D C 1
ATOM 13730 O O . ARG D 1 383 ? 69.149 44.270 13.414 1.00 120.46 368 ARG D O 1
ATOM 13738 N N . VAL D 1 384 ? 68.392 43.649 15.461 1.00 114.04 369 VAL D N 1
ATOM 13739 C CA . VAL D 1 384 ? 66.961 43.690 15.115 1.00 112.29 369 VAL D CA 1
ATOM 13740 C C . VAL D 1 384 ? 66.510 45.146 14.851 1.00 117.31 369 VAL D C 1
ATOM 13741 O O . VAL D 1 384 ? 65.846 45.402 13.841 1.00 117.15 369 VAL D O 1
ATOM 13745 N N . LEU D 1 385 ? 66.884 46.089 15.740 1.00 114.32 370 LEU D N 1
ATOM 13746 C CA . LEU D 1 385 ? 66.528 47.502 15.582 1.00 116.15 370 LEU D CA 1
ATOM 13747 C C . LEU D 1 385 ? 67.109 48.123 14.301 1.00 120.53 370 LEU D C 1
ATOM 13748 O O . LEU D 1 385 ? 66.459 48.979 13.698 1.00 121.30 370 LEU D O 1
ATOM 13753 N N . SER D 1 386 ? 68.307 47.655 13.868 1.00 115.88 371 SER D N 1
ATOM 13754 C CA . SER D 1 386 ? 68.977 48.055 12.623 1.00 115.61 371 SER D CA 1
ATOM 13755 C C . SER D 1 386 ? 68.126 47.590 11.419 1.00 116.10 371 SER D C 1
ATOM 13756 O O . SER D 1 386 ? 67.962 48.349 10.460 1.00 116.00 371 SER D O 1
ATOM 13759 N N . TYR D 1 387 ? 67.562 46.357 11.495 1.00 109.72 372 TYR D N 1
ATOM 13760 C CA . TYR D 1 387 ? 66.679 45.803 10.462 1.00 107.69 372 TYR D CA 1
ATOM 13761 C C . TYR D 1 387 ? 65.338 46.540 10.428 1.00 110.42 372 TYR D C 1
ATOM 13762 O O . TYR D 1 387 ? 64.800 46.777 9.346 1.00 109.09 372 TYR D O 1
ATOM 13771 N N . ILE D 1 388 ? 64.816 46.928 11.612 1.00 107.77 373 ILE D N 1
ATOM 13772 C CA . ILE D 1 388 ? 63.588 47.729 11.735 1.00 108.33 373 ILE D CA 1
ATOM 13773 C C . ILE D 1 388 ? 63.866 49.090 11.068 1.00 115.30 373 ILE D C 1
ATOM 13774 O O . ILE D 1 388 ? 63.044 49.564 10.282 1.00 115.19 373 ILE D O 1
ATOM 13779 N N . ASP D 1 389 ? 65.067 49.658 11.314 1.00 114.43 374 ASP D N 1
ATOM 13780 C CA . ASP D 1 389 ? 65.516 50.914 10.709 1.00 117.15 374 ASP D CA 1
ATOM 13781 C C . ASP D 1 389 ? 65.643 50.772 9.183 1.00 121.88 374 ASP D C 1
ATOM 13782 O O . ASP D 1 389 ? 65.213 51.673 8.460 1.00 123.00 374 ASP D O 1
ATOM 13787 N N . HIS D 1 390 ? 66.194 49.636 8.702 1.00 117.75 375 HIS D N 1
ATOM 13788 C CA . HIS D 1 390 ? 66.316 49.336 7.272 1.00 118.23 375 HIS D CA 1
ATOM 13789 C C . HIS D 1 390 ? 64.940 49.241 6.599 1.00 121.92 375 HIS D C 1
ATOM 13790 O O . HIS D 1 390 ? 64.776 49.736 5.483 1.00 122.48 375 HIS D O 1
ATOM 13797 N N . GLY D 1 391 ? 63.977 48.628 7.298 1.00 116.86 376 GLY D N 1
ATOM 13798 C CA . GLY D 1 391 ? 62.602 48.461 6.844 1.00 115.57 376 GLY D CA 1
ATOM 13799 C C . GLY D 1 391 ? 61.883 49.777 6.637 1.00 121.45 376 GLY D C 1
ATOM 13800 O O . GLY D 1 391 ? 61.196 49.942 5.628 1.00 121.43 376 GLY D O 1
ATOM 13801 N N . LYS D 1 392 ? 62.052 50.732 7.584 1.00 119.74 377 LYS D N 1
ATOM 13802 C CA . LYS D 1 392 ? 61.443 52.073 7.536 1.00 121.68 377 LYS D CA 1
ATOM 13803 C C . LYS D 1 392 ? 62.004 52.870 6.364 1.00 127.87 377 LYS D C 1
ATOM 13804 O O . LYS D 1 392 ? 61.239 53.458 5.598 1.00 128.26 377 LYS D O 1
ATOM 13810 N N . ARG D 1 393 ? 63.348 52.874 6.236 1.00 125.79 378 ARG D N 1
ATOM 13811 C CA . ARG D 1 393 ? 64.114 53.574 5.206 1.00 127.36 378 ARG D CA 1
ATOM 13812 C C . ARG D 1 393 ? 63.807 53.104 3.779 1.00 130.84 378 ARG D C 1
ATOM 13813 O O . ARG D 1 393 ? 63.749 53.938 2.878 1.00 131.73 378 ARG D O 1
ATOM 13821 N N . GLU D 1 394 ? 63.578 51.794 3.565 1.00 125.79 379 GLU D N 1
ATOM 13822 C CA . GLU D 1 394 ? 63.289 51.298 2.215 1.00 125.07 379 GLU D CA 1
ATOM 13823 C C . GLU D 1 394 ? 61.854 51.499 1.696 1.00 130.38 379 GLU D C 1
ATOM 13824 O O . GLU D 1 394 ? 61.563 51.147 0.548 1.00 129.32 379 GLU D O 1
ATOM 13830 N N . GLY D 1 395 ? 60.999 52.103 2.524 1.00 128.83 380 GLY D N 1
ATOM 13831 C CA . GLY D 1 395 ? 59.627 52.441 2.158 1.00 129.47 380 GLY D CA 1
ATOM 13832 C C . GLY D 1 395 ? 58.508 51.569 2.688 1.00 132.96 380 GLY D C 1
ATOM 13833 O O . GLY D 1 395 ? 57.357 51.781 2.297 1.00 133.38 380 GLY D O 1
ATOM 13834 N N . ALA D 1 396 ? 58.807 50.592 3.572 1.00 127.92 381 ALA D N 1
ATOM 13835 C CA . ALA D 1 396 ? 57.762 49.733 4.136 1.00 126.40 381 ALA D CA 1
ATOM 13836 C C . ALA D 1 396 ? 56.988 50.471 5.234 1.00 132.49 381 ALA D C 1
ATOM 13837 O O . ALA D 1 396 ? 57.574 51.235 6.005 1.00 133.29 381 ALA D O 1
ATOM 13839 N N . THR D 1 397 ? 55.662 50.261 5.268 1.00 128.98 382 THR D N 1
ATOM 13840 C CA . THR D 1 397 ? 54.745 50.855 6.240 1.00 129.67 382 THR D CA 1
ATOM 13841 C C . THR D 1 397 ? 54.819 50.065 7.547 1.00 131.50 382 THR D C 1
ATOM 13842 O O . THR D 1 397 ? 54.925 48.843 7.534 1.00 128.97 382 THR D O 1
ATOM 13846 N N . LEU D 1 398 ? 54.768 50.777 8.666 1.00 128.77 383 LEU D N 1
ATOM 13847 C CA . LEU D 1 398 ? 54.810 50.209 10.003 1.00 127.40 383 LEU D CA 1
ATOM 13848 C C . LEU D 1 398 ? 53.374 50.088 10.522 1.00 129.48 383 LEU D C 1
ATOM 13849 O O . LEU D 1 398 ? 52.726 51.104 10.786 1.00 130.96 383 LEU D O 1
ATOM 13854 N N . LEU D 1 399 ? 52.865 48.849 10.629 1.00 122.74 384 LEU D N 1
ATOM 13855 C CA . LEU D 1 399 ? 51.507 48.591 11.115 1.00 121.60 384 LEU D CA 1
ATOM 13856 C C . LEU D 1 399 ? 51.461 48.612 12.643 1.00 125.55 384 LEU D C 1
ATOM 13857 O O . LEU D 1 399 ? 50.555 49.210 13.214 1.00 126.46 384 LEU D O 1
ATOM 13862 N N . THR D 1 400 ? 52.425 47.950 13.299 1.00 121.26 385 THR D N 1
ATOM 13863 C CA . THR D 1 400 ? 52.533 47.889 14.760 1.00 121.24 385 THR D CA 1
ATOM 13864 C C . THR D 1 400 ? 53.997 47.772 15.180 1.00 124.88 385 THR D C 1
ATOM 13865 O O . THR D 1 400 ? 54.821 47.254 14.415 1.00 123.24 385 THR D O 1
ATOM 13869 N N . GLY D 1 401 ? 54.295 48.240 16.392 1.00 122.30 386 GLY D N 1
ATOM 13870 C CA . GLY D 1 401 ? 55.623 48.172 16.988 1.00 122.69 386 GLY D CA 1
ATOM 13871 C C . GLY D 1 401 ? 56.666 49.064 16.351 1.00 129.45 386 GLY D C 1
ATOM 13872 O O . GLY D 1 401 ? 56.428 50.256 16.139 1.00 130.46 386 GLY D O 1
ATOM 13873 N N . GLY D 1 402 ? 57.830 48.477 16.078 1.00 126.83 387 GLY D N 1
ATOM 13874 C CA . GLY D 1 402 ? 58.959 49.155 15.451 1.00 128.40 387 GLY D CA 1
ATOM 13875 C C . GLY D 1 402 ? 59.753 50.106 16.328 1.00 135.68 387 GLY D C 1
ATOM 13876 O O . GLY D 1 402 ? 60.289 51.095 15.816 1.00 137.17 387 GLY D O 1
ATOM 13877 N N . ARG D 1 403 ? 59.867 49.806 17.648 1.00 132.94 388 ARG D N 1
ATOM 13878 C CA . ARG D 1 403 ? 60.609 50.628 18.625 1.00 135.08 388 ARG D CA 1
ATOM 13879 C C . ARG D 1 403 ? 60.949 49.854 19.925 1.00 139.79 388 ARG D C 1
ATOM 13880 O O . ARG D 1 403 ? 60.267 48.875 20.241 1.00 137.48 388 ARG D O 1
ATOM 13888 N N . PRO D 1 404 ? 62.001 50.246 20.684 1.00 138.87 389 PRO D N 1
ATOM 13889 C CA . PRO D 1 404 ? 62.305 49.513 21.921 1.00 138.89 389 PRO D CA 1
ATOM 13890 C C . PRO D 1 404 ? 61.336 49.858 23.048 1.00 146.77 389 PRO D C 1
ATOM 13891 O O . PRO D 1 404 ? 60.706 50.915 23.032 1.00 148.37 389 PRO D O 1
ATOM 13895 N N . CYS D 1 405 ? 61.222 48.951 24.025 1.00 144.11 390 CYS D N 1
ATOM 13896 C CA . CYS D 1 405 ? 60.440 49.110 25.255 1.00 145.45 390 CYS D CA 1
ATOM 13897 C C . CYS D 1 405 ? 61.321 48.647 26.453 1.00 151.58 390 CYS D C 1
ATOM 13898 O O . CYS D 1 405 ? 62.492 48.319 26.232 1.00 151.18 390 CYS D O 1
ATOM 13901 N N . ALA D 1 406 ? 60.802 48.730 27.712 1.00 149.69 391 ALA D N 1
ATOM 13902 C CA . ALA D 1 406 ? 61.469 48.345 28.976 1.00 149.94 391 ALA D CA 1
ATOM 13903 C C . ALA D 1 406 ? 60.568 48.634 30.201 1.00 155.13 391 ALA D C 1
ATOM 13904 O O . ALA D 1 406 ? 60.255 49.803 30.459 1.00 156.28 391 ALA D O 1
ATOM 13906 N N . PRO D 1 407 ? 60.137 47.597 30.967 1.00 150.66 392 PRO D N 1
ATOM 13907 C CA . PRO D 1 407 ? 59.293 47.860 32.147 1.00 154.70 392 PRO D CA 1
ATOM 13908 C C . PRO D 1 407 ? 60.092 48.419 33.324 1.00 182.26 392 PRO D C 1
ATOM 13909 O O . PRO D 1 407 ? 59.777 49.485 33.848 1.00 143.33 392 PRO D O 1
ATOM 13913 N N . GLY D 1 411 ? 65.820 46.799 30.060 1.00 130.33 396 GLY D N 1
ATOM 13914 C CA . GLY D 1 411 ? 66.452 45.636 29.442 1.00 128.57 396 GLY D CA 1
ATOM 13915 C C . GLY D 1 411 ? 66.485 45.683 27.926 1.00 131.16 396 GLY D C 1
ATOM 13916 O O . GLY D 1 411 ? 66.271 46.748 27.336 1.00 132.94 396 GLY D O 1
ATOM 13917 N N . TYR D 1 412 ? 66.774 44.528 27.282 1.00 124.51 397 TYR D N 1
ATOM 13918 C CA . TYR D 1 412 ? 66.845 44.395 25.812 1.00 122.54 397 TYR D CA 1
ATOM 13919 C C . TYR D 1 412 ? 65.482 43.984 25.210 1.00 123.65 397 TYR D C 1
ATOM 13920 O O . TYR D 1 412 ? 65.353 42.933 24.576 1.00 120.11 397 TYR D O 1
ATOM 13929 N N . TYR D 1 413 ? 64.468 44.841 25.408 1.00 120.99 398 TYR D N 1
ATOM 13930 C CA . TYR D 1 413 ? 63.097 44.610 24.941 1.00 118.98 398 TYR D CA 1
ATOM 13931 C C . TYR D 1 413 ? 62.758 45.414 23.690 1.00 121.50 398 TYR D C 1
ATOM 13932 O O . TYR D 1 413 ? 63.045 46.613 23.617 1.00 122.51 398 TYR D O 1
ATOM 13941 N N . ILE D 1 414 ? 62.113 44.759 22.723 1.00 115.61 399 ILE D N 1
ATOM 13942 C CA . ILE D 1 414 ? 61.659 45.348 21.461 1.00 115.30 399 ILE D CA 1
ATOM 13943 C C . ILE D 1 414 ? 60.205 44.922 21.299 1.00 118.73 399 ILE D C 1
ATOM 13944 O O . ILE D 1 414 ? 59.887 43.756 21.545 1.00 117.43 399 ILE D O 1
ATOM 13949 N N . GLU D 1 415 ? 59.326 45.846 20.888 1.00 116.29 400 GLU D N 1
ATOM 13950 C CA . GLU D 1 415 ? 57.927 45.492 20.676 1.00 115.64 400 GLU D CA 1
ATOM 13951 C C . GLU D 1 415 ? 57.715 44.725 19.364 1.00 118.35 400 GLU D C 1
ATOM 13952 O O . GLU D 1 415 ? 58.536 44.866 18.446 1.00 116.83 400 GLU D O 1
ATOM 13958 N N . PRO D 1 416 ? 56.671 43.850 19.285 1.00 114.42 401 PRO D N 1
ATOM 13959 C CA . PRO D 1 416 ? 56.456 43.067 18.049 1.00 112.55 401 PRO D CA 1
ATOM 13960 C C . PRO D 1 416 ? 56.120 43.953 16.854 1.00 116.31 401 PRO D C 1
ATOM 13961 O O . PRO D 1 416 ? 55.163 44.734 16.872 1.00 117.73 401 PRO D O 1
ATOM 13965 N N . THR D 1 417 ? 56.963 43.863 15.837 1.00 110.78 402 THR D N 1
ATOM 13966 C CA . THR D 1 417 ? 56.880 44.689 14.645 1.00 110.18 402 THR D CA 1
ATOM 13967 C C . THR D 1 417 ? 56.201 43.984 13.485 1.00 110.18 402 THR D C 1
ATOM 13968 O O . THR D 1 417 ? 56.498 42.820 13.189 1.00 106.06 402 THR D O 1
ATOM 13972 N N . VAL D 1 418 ? 55.275 44.709 12.835 1.00 107.26 403 VAL D N 1
ATOM 13973 C CA . VAL D 1 418 ? 54.567 44.239 11.652 1.00 105.38 403 VAL D CA 1
ATOM 13974 C C . VAL D 1 418 ? 54.710 45.287 10.540 1.00 109.77 403 VAL D C 1
ATOM 13975 O O . VAL D 1 418 ? 54.198 46.401 10.657 1.00 109.76 403 VAL D O 1
ATOM 13979 N N . PHE D 1 419 ? 55.437 44.907 9.476 1.00 106.11 404 PHE D N 1
ATOM 13980 C CA . PHE D 1 419 ? 55.663 45.710 8.284 1.00 107.28 404 PHE D CA 1
ATOM 13981 C C . PHE D 1 419 ? 54.645 45.363 7.198 1.00 112.43 404 PHE D C 1
ATOM 13982 O O . PHE D 1 419 ? 54.378 44.189 6.919 1.00 109.84 404 PHE D O 1
ATOM 13990 N N . THR D 1 420 ? 54.068 46.412 6.609 1.00 112.90 405 THR D N 1
ATOM 13991 C CA . THR D 1 420 ? 53.048 46.381 5.565 1.00 113.27 405 THR D CA 1
ATOM 13992 C C . THR D 1 420 ? 53.595 47.121 4.330 1.00 117.24 405 THR D C 1
ATOM 13993 O O . THR D 1 420 ? 54.629 47.778 4.454 1.00 118.11 405 THR D O 1
ATOM 13997 N N . ASN D 1 421 ? 52.956 46.959 3.136 1.00 112.83 406 ASN D N 1
ATOM 13998 C CA . ASN D 1 421 ? 53.408 47.550 1.865 1.00 113.59 406 ASN D CA 1
ATOM 13999 C C . ASN D 1 421 ? 54.884 47.178 1.618 1.00 117.82 406 ASN D C 1
ATOM 14000 O O . ASN D 1 421 ? 55.726 48.030 1.306 1.00 118.23 406 ASN D O 1
ATOM 14005 N N . VAL D 1 422 ? 55.181 45.876 1.824 1.00 113.90 407 VAL D N 1
ATOM 14006 C CA . VAL D 1 422 ? 56.504 45.273 1.692 1.00 112.86 407 VAL D CA 1
ATOM 14007 C C . VAL D 1 422 ? 56.653 44.746 0.266 1.00 118.36 407 VAL D C 1
ATOM 14008 O O . VAL D 1 422 ? 55.797 44.002 -0.221 1.00 117.30 407 VAL D O 1
ATOM 14012 N N . LYS D 1 423 ? 57.725 45.173 -0.409 1.00 116.33 408 LYS D N 1
ATOM 14013 C CA . LYS D 1 423 ? 58.086 44.715 -1.747 1.00 115.23 408 LYS D CA 1
ATOM 14014 C C . LYS D 1 423 ? 59.013 43.524 -1.537 1.00 115.63 408 LYS D C 1
ATOM 14015 O O . LYS D 1 423 ? 59.747 43.481 -0.546 1.00 113.98 408 LYS D O 1
ATOM 14021 N N . GLU D 1 424 ? 58.966 42.551 -2.449 1.00 111.75 409 GLU D N 1
ATOM 14022 C CA . GLU D 1 424 ? 59.791 41.340 -2.369 1.00 110.12 409 GLU D CA 1
ATOM 14023 C C . GLU D 1 424 ? 61.309 41.618 -2.351 1.00 115.09 409 GLU D C 1
ATOM 14024 O O . GLU D 1 424 ? 62.047 40.927 -1.652 1.00 113.92 409 GLU D O 1
ATOM 14030 N N . ASP D 1 425 ? 61.752 42.658 -3.080 1.00 113.33 410 ASP D N 1
ATOM 14031 C CA . ASP D 1 425 ? 63.154 43.091 -3.200 1.00 114.21 410 ASP D CA 1
ATOM 14032 C C . ASP D 1 425 ? 63.759 43.725 -1.926 1.00 117.49 410 ASP D C 1
ATOM 14033 O O . ASP D 1 425 ? 64.986 43.818 -1.836 1.00 117.82 410 ASP D O 1
ATOM 14038 N N . MET D 1 426 ? 62.913 44.171 -0.963 1.00 111.99 411 MET D N 1
ATOM 14039 C CA . MET D 1 426 ? 63.327 44.783 0.310 1.00 110.82 411 MET D CA 1
ATOM 14040 C C . MET D 1 426 ? 64.182 43.838 1.181 1.00 113.10 411 MET D C 1
ATOM 14041 O O . MET D 1 426 ? 63.980 42.624 1.152 1.00 110.69 411 MET D O 1
ATOM 14046 N N . ILE D 1 427 ? 65.131 44.416 1.953 1.00 110.82 412 ILE D N 1
ATOM 14047 C CA . ILE D 1 427 ? 66.064 43.735 2.872 1.00 109.18 412 ILE D CA 1
ATOM 14048 C C . ILE D 1 427 ? 65.294 42.956 3.937 1.00 109.20 412 ILE D C 1
ATOM 14049 O O . ILE D 1 427 ? 65.615 41.799 4.203 1.00 107.12 412 ILE D O 1
ATOM 14054 N N . ILE D 1 428 ? 64.264 43.589 4.521 1.00 105.12 413 ILE D N 1
ATOM 14055 C CA . ILE D 1 428 ? 63.408 42.975 5.535 1.00 102.56 413 ILE D CA 1
ATOM 14056 C C . ILE D 1 428 ? 62.669 41.755 4.990 1.00 102.97 413 ILE D C 1
ATOM 14057 O O . ILE D 1 428 ? 62.493 40.789 5.730 1.00 100.38 413 ILE D O 1
ATOM 14062 N N . ALA D 1 429 ? 62.324 41.769 3.681 1.00 100.06 414 ALA D N 1
ATOM 14063 C CA . ALA D 1 429 ? 61.623 40.665 3.002 1.00 98.96 414 ALA D CA 1
ATOM 14064 C C . ALA D 1 429 ? 62.520 39.468 2.715 1.00 103.02 414 ALA D C 1
ATOM 14065 O O . ALA D 1 429 ? 62.035 38.345 2.704 1.00 102.01 414 ALA D O 1
ATOM 14067 N N . LYS D 1 430 ? 63.814 39.706 2.479 1.00 101.59 415 LYS D N 1
ATOM 14068 C CA . LYS D 1 430 ? 64.776 38.671 2.111 1.00 100.80 415 LYS D CA 1
ATOM 14069 C C . LYS D 1 430 ? 65.683 38.162 3.233 1.00 104.12 415 LYS D C 1
ATOM 14070 O O . LYS D 1 430 ? 65.995 36.971 3.267 1.00 102.45 415 LYS D O 1
ATOM 14076 N N . GLU D 1 431 ? 66.149 39.055 4.113 1.00 101.22 416 GLU D N 1
ATOM 14077 C CA . GLU D 1 431 ? 67.104 38.680 5.156 1.00 99.66 416 GLU D CA 1
ATOM 14078 C C . GLU D 1 431 ? 66.494 38.215 6.465 1.00 99.15 416 GLU D C 1
ATOM 14079 O O . GLU D 1 431 ? 65.470 38.758 6.887 1.00 99.20 416 GLU D O 1
ATOM 14085 N N . GLU D 1 432 ? 67.154 37.230 7.123 1.00 91.66 417 GLU D N 1
ATOM 14086 C CA . GLU D 1 432 ? 66.756 36.711 8.428 1.00 90.73 417 GLU D CA 1
ATOM 14087 C C . GLU D 1 432 ? 67.066 37.737 9.539 1.00 97.75 417 GLU D C 1
ATOM 14088 O O . GLU D 1 432 ? 68.232 37.974 9.888 1.00 100.22 417 GLU D O 1
ATOM 14094 N N . ILE D 1 433 ? 66.006 38.345 10.079 1.00 92.92 418 ILE D N 1
ATOM 14095 C CA . ILE D 1 433 ? 66.080 39.340 11.135 1.00 93.43 418 ILE D CA 1
ATOM 14096 C C . ILE D 1 433 ? 66.363 38.687 12.500 1.00 99.69 418 ILE D C 1
ATOM 14097 O O . ILE D 1 433 ? 67.156 39.226 13.281 1.00 102.26 418 ILE D O 1
ATOM 14102 N N . PHE D 1 434 ? 65.710 37.538 12.782 1.00 95.19 419 PHE D N 1
ATOM 14103 C CA . PHE D 1 434 ? 65.832 36.773 14.033 1.00 94.42 419 PHE D CA 1
ATOM 14104 C C . PHE D 1 434 ? 65.401 37.605 15.255 1.00 101.36 419 PHE D C 1
ATOM 14105 O O . PHE D 1 434 ? 66.067 37.610 16.301 1.00 103.10 419 PHE D O 1
ATOM 14113 N N . GLY D 1 435 ? 64.293 38.324 15.069 1.00 97.61 420 GLY D N 1
ATOM 14114 C CA . GLY D 1 435 ? 63.670 39.202 16.051 1.00 98.11 420 GLY D CA 1
ATOM 14115 C C . GLY D 1 435 ? 62.166 39.219 15.876 1.00 100.96 420 GLY D C 1
ATOM 14116 O O . GLY D 1 435 ? 61.660 38.573 14.951 1.00 99.92 420 GLY D O 1
ATOM 14117 N N . PRO D 1 436 ? 61.396 39.929 16.735 1.00 97.60 421 PRO D N 1
ATOM 14118 C CA . PRO D 1 436 ? 59.929 39.908 16.579 1.00 96.74 421 PRO D CA 1
ATOM 14119 C C . PRO D 1 436 ? 59.446 40.819 15.447 1.00 98.83 421 PRO D C 1
ATOM 14120 O O . PRO D 1 436 ? 58.830 41.865 15.691 1.00 97.83 421 PRO D O 1
ATOM 14124 N N . VAL D 1 437 ? 59.760 40.422 14.196 1.00 94.18 422 VAL D N 1
ATOM 14125 C CA . VAL D 1 437 ? 59.441 41.205 12.999 1.00 95.48 422 VAL D CA 1
ATOM 14126 C C . VAL D 1 437 ? 58.723 40.338 11.971 1.00 100.16 422 VAL D C 1
ATOM 14127 O O . VAL D 1 437 ? 59.232 39.286 11.573 1.00 99.81 422 VAL D O 1
ATOM 14131 N N . MET D 1 438 ? 57.547 40.806 11.530 1.00 97.60 423 MET D N 1
ATOM 14132 C CA . MET D 1 438 ? 56.700 40.140 10.548 1.00 96.13 423 MET D CA 1
ATOM 14133 C C . MET D 1 438 ? 56.454 41.033 9.323 1.00 104.07 423 MET D C 1
ATOM 14134 O O . MET D 1 438 ? 56.062 42.192 9.462 1.00 105.19 423 MET D O 1
ATOM 14139 N N . CYS D 1 439 ? 56.651 40.473 8.127 1.00 102.18 424 CYS D N 1
ATOM 14140 C CA . CYS D 1 439 ? 56.361 41.138 6.860 1.00 103.48 424 CYS D CA 1
ATOM 14141 C C . CYS D 1 439 ? 54.998 40.590 6.378 1.00 105.28 424 CYS D C 1
ATOM 14142 O O . CYS D 1 439 ? 54.862 39.383 6.147 1.00 102.61 424 CYS D O 1
ATOM 14145 N N . LEU D 1 440 ? 53.980 41.462 6.318 1.00 101.90 425 LEU D N 1
ATOM 14146 C CA . LEU D 1 440 ? 52.630 41.107 5.891 1.00 100.00 425 LEU D CA 1
ATOM 14147 C C . LEU D 1 440 ? 52.412 41.535 4.443 1.00 104.32 425 LEU D C 1
ATOM 14148 O O . LEU D 1 440 ? 52.557 42.717 4.103 1.00 105.88 425 LEU D O 1
ATOM 14153 N N . MET D 1 441 ? 52.064 40.559 3.596 1.00 99.66 426 MET D N 1
ATOM 14154 C CA . MET D 1 441 ? 51.859 40.757 2.160 1.00 99.61 426 MET D CA 1
ATOM 14155 C C . MET D 1 441 ? 50.566 40.190 1.619 1.00 99.33 426 MET D C 1
ATOM 14156 O O . MET D 1 441 ? 50.028 39.226 2.152 1.00 97.44 426 MET D O 1
ATOM 14161 N N . LYS D 1 442 ? 50.097 40.792 0.526 1.00 95.19 427 LYS D N 1
ATOM 14162 C CA . LYS D 1 442 ? 48.869 40.461 -0.185 1.00 94.11 427 LYS D CA 1
ATOM 14163 C C . LYS D 1 442 ? 49.208 39.681 -1.463 1.00 94.53 427 LYS D C 1
ATOM 14164 O O . LYS D 1 442 ? 50.247 39.946 -2.077 1.00 95.06 427 LYS D O 1
ATOM 14170 N N . PHE D 1 443 ? 48.336 38.721 -1.853 1.00 86.32 428 PHE D N 1
ATOM 14171 C CA . PHE D 1 443 ? 48.478 37.947 -3.083 1.00 84.62 428 PHE D CA 1
ATOM 14172 C C . PHE D 1 443 ? 47.117 37.668 -3.742 1.00 90.41 428 PHE D C 1
ATOM 14173 O O . PHE D 1 443 ? 46.090 37.689 -3.066 1.00 90.12 428 PHE D O 1
ATOM 14181 N N . LYS D 1 444 ? 47.116 37.354 -5.049 1.00 89.27 429 LYS D N 1
ATOM 14182 C CA . LYS D 1 444 ? 45.883 37.039 -5.774 1.00 89.44 429 LYS D CA 1
ATOM 14183 C C . LYS D 1 444 ? 45.731 35.531 -6.033 1.00 91.96 429 LYS D C 1
ATOM 14184 O O . LYS D 1 444 ? 44.727 34.947 -5.612 1.00 91.98 429 LYS D O 1
ATOM 14190 N N . THR D 1 445 ? 46.719 34.903 -6.712 1.00 86.23 430 THR D N 1
ATOM 14191 C CA . THR D 1 445 ? 46.641 33.488 -7.103 1.00 83.81 430 THR D CA 1
ATOM 14192 C C . THR D 1 445 ? 47.484 32.502 -6.306 1.00 85.81 430 THR D C 1
ATOM 14193 O O . THR D 1 445 ? 48.470 32.885 -5.666 1.00 85.81 430 THR D O 1
ATOM 14197 N N . VAL D 1 446 ? 47.095 31.202 -6.400 1.00 80.60 431 VAL D N 1
ATOM 14198 C CA . VAL D 1 446 ? 47.768 30.041 -5.801 1.00 78.45 431 VAL D CA 1
ATOM 14199 C C . VAL D 1 446 ? 49.196 30.003 -6.371 1.00 84.94 431 VAL D C 1
ATOM 14200 O O . VAL D 1 446 ? 50.156 29.885 -5.608 1.00 84.67 431 VAL D O 1
ATOM 14204 N N . GLU D 1 447 ? 49.311 30.161 -7.711 1.00 83.76 432 GLU D N 1
ATOM 14205 C CA . GLU D 1 447 ? 50.556 30.207 -8.488 1.00 85.29 432 GLU D CA 1
ATOM 14206 C C . GLU D 1 447 ? 51.492 31.300 -7.958 1.00 93.26 432 GLU D C 1
ATOM 14207 O O . GLU D 1 447 ? 52.682 31.044 -7.766 1.00 94.34 432 GLU D O 1
ATOM 14213 N N . GLU D 1 448 ? 50.930 32.496 -7.683 1.00 91.22 433 GLU D N 1
ATOM 14214 C CA . GLU D 1 448 ? 51.641 33.662 -7.156 1.00 92.49 433 GLU D CA 1
ATOM 14215 C C . GLU D 1 448 ? 52.140 33.395 -5.741 1.00 95.58 433 GLU D C 1
ATOM 14216 O O . GLU D 1 448 ? 53.289 33.715 -5.441 1.00 95.37 433 GLU D O 1
ATOM 14222 N N . ALA D 1 449 ? 51.284 32.797 -4.883 1.00 90.89 434 ALA D N 1
ATOM 14223 C CA . ALA D 1 449 ? 51.635 32.456 -3.503 1.00 89.52 434 ALA D CA 1
ATOM 14224 C C . ALA D 1 449 ? 52.835 31.508 -3.461 1.00 90.24 434 ALA D C 1
ATOM 14225 O O . ALA D 1 449 ? 53.748 31.720 -2.661 1.00 89.84 434 ALA D O 1
ATOM 14227 N N . ILE D 1 450 ? 52.849 30.505 -4.366 1.00 84.41 435 ILE D N 1
ATOM 14228 C CA . ILE D 1 450 ? 53.894 29.480 -4.501 1.00 82.39 435 ILE D CA 1
ATOM 14229 C C . ILE D 1 450 ? 55.237 30.088 -4.920 1.00 86.35 435 ILE D C 1
ATOM 14230 O O . ILE D 1 450 ? 56.259 29.841 -4.268 1.00 85.57 435 ILE D O 1
ATOM 14235 N N . ALA D 1 451 ? 55.220 30.889 -6.001 1.00 83.34 436 ALA D N 1
ATOM 14236 C CA . ALA D 1 451 ? 56.390 31.559 -6.560 1.00 83.32 436 ALA D CA 1
ATOM 14237 C C . ALA D 1 451 ? 57.026 32.530 -5.564 1.00 87.83 436 ALA D C 1
ATOM 14238 O O . ALA D 1 451 ? 58.250 32.575 -5.456 1.00 87.73 436 ALA D O 1
ATOM 14240 N N . ARG D 1 452 ? 56.193 33.261 -4.806 1.00 85.10 437 ARG D N 1
ATOM 14241 C CA . ARG D 1 452 ? 56.651 34.223 -3.803 1.00 85.79 437 ARG D CA 1
ATOM 14242 C C . ARG D 1 452 ? 57.193 33.538 -2.559 1.00 89.50 437 ARG D C 1
ATOM 14243 O O . ARG D 1 452 ? 58.195 33.994 -2.010 1.00 89.43 437 ARG D O 1
ATOM 14251 N N . ALA D 1 453 ? 56.571 32.411 -2.147 1.00 86.50 438 ALA D N 1
ATOM 14252 C CA . ALA D 1 453 ? 57.033 31.594 -1.014 1.00 85.19 438 ALA D CA 1
ATOM 14253 C C . ALA D 1 453 ? 58.433 31.050 -1.319 1.00 88.56 438 ALA D C 1
ATOM 14254 O O . ALA D 1 453 ? 59.304 31.052 -0.440 1.00 89.57 438 ALA D O 1
ATOM 14256 N N . ASN D 1 454 ? 58.659 30.650 -2.589 1.00 83.34 439 ASN D N 1
ATOM 14257 C CA . ASN D 1 454 ? 59.930 30.101 -3.079 1.00 82.18 439 ASN D CA 1
ATOM 14258 C C . ASN D 1 454 ? 60.987 31.140 -3.404 1.00 88.29 439 ASN D C 1
ATOM 14259 O O . ASN D 1 454 ? 62.146 30.780 -3.566 1.00 88.44 439 ASN D O 1
ATOM 14264 N N . ASP D 1 455 ? 60.615 32.424 -3.452 1.00 87.44 440 ASP D N 1
ATOM 14265 C CA . ASP D 1 455 ? 61.533 33.521 -3.743 1.00 89.55 440 ASP D CA 1
ATOM 14266 C C . ASP D 1 455 ? 62.436 33.875 -2.535 1.00 93.09 440 ASP D C 1
ATOM 14267 O O . ASP D 1 455 ? 62.343 34.957 -1.950 1.00 94.06 440 ASP D O 1
ATOM 14272 N N . THR D 1 456 ? 63.304 32.927 -2.174 1.00 86.34 441 THR D N 1
ATOM 14273 C CA . THR D 1 456 ? 64.235 32.985 -1.054 1.00 85.09 441 THR D CA 1
ATOM 14274 C C . THR D 1 456 ? 65.407 32.064 -1.338 1.00 90.27 441 THR D C 1
ATOM 14275 O O . THR D 1 456 ? 65.282 31.131 -2.141 1.00 91.24 441 THR D O 1
ATOM 14279 N N . ARG D 1 457 ? 66.551 32.348 -0.690 1.00 86.30 442 ARG D N 1
ATOM 14280 C CA . ARG D 1 457 ? 67.783 31.564 -0.735 1.00 84.17 442 ARG D CA 1
ATOM 14281 C C . ARG D 1 457 ? 67.558 30.332 0.159 1.00 85.86 442 ARG D C 1
ATOM 14282 O O . ARG D 1 457 ? 68.160 29.279 -0.055 1.00 84.35 442 ARG D O 1
ATOM 14290 N N . TYR D 1 458 ? 66.681 30.502 1.168 1.00 82.88 443 TYR D N 1
ATOM 14291 C CA . TYR D 1 458 ? 66.306 29.569 2.228 1.00 81.74 443 TYR D CA 1
ATOM 14292 C C . TYR D 1 458 ? 65.240 28.555 1.837 1.00 85.85 443 TYR D C 1
ATOM 14293 O O . TYR D 1 458 ? 64.694 28.621 0.739 1.00 87.46 443 TYR D O 1
ATOM 14302 N N . GLY D 1 459 ? 64.963 27.614 2.742 1.00 80.14 444 GLY D N 1
ATOM 14303 C CA . GLY D 1 459 ? 63.968 26.568 2.555 1.00 78.16 444 GLY D CA 1
ATOM 14304 C C . GLY D 1 459 ? 63.874 25.639 3.747 1.00 80.54 444 GLY D C 1
ATOM 14305 O O . GLY D 1 459 ? 63.968 24.416 3.602 1.00 78.02 444 GLY D O 1
ATOM 14306 N N . LEU D 1 460 ? 63.707 26.224 4.942 1.00 77.16 445 LEU D N 1
ATOM 14307 C CA . LEU D 1 460 ? 63.577 25.497 6.203 1.00 75.86 445 LEU D CA 1
ATOM 14308 C C . LEU D 1 460 ? 62.110 25.058 6.436 1.00 79.61 445 LEU D C 1
ATOM 14309 O O . LEU D 1 460 ? 61.793 23.877 6.310 1.00 78.75 445 LEU D O 1
ATOM 14314 N N . GLY D 1 461 ? 61.250 26.020 6.735 1.00 79.05 446 GLY D N 1
ATOM 14315 C CA . GLY D 1 461 ? 59.836 25.808 6.991 1.00 79.43 446 GLY D CA 1
ATOM 14316 C C . GLY D 1 461 ? 58.912 26.685 6.167 1.00 84.59 446 GLY D C 1
ATOM 14317 O O . GLY D 1 461 ? 59.360 27.627 5.498 1.00 85.60 446 GLY D O 1
ATOM 14318 N N . ALA D 1 462 ? 57.610 26.347 6.198 1.00 78.48 447 ALA D N 1
ATOM 14319 C CA . ALA D 1 462 ? 56.525 27.041 5.512 1.00 78.34 447 ALA D CA 1
ATOM 14320 C C . ALA D 1 462 ? 55.185 26.589 6.111 1.00 81.90 447 ALA D C 1
ATOM 14321 O O . ALA D 1 462 ? 55.119 25.534 6.744 1.00 79.00 447 ALA D O 1
ATOM 14323 N N . GLY D 1 463 ? 54.151 27.417 5.942 1.00 79.81 448 GLY D N 1
ATOM 14324 C CA . GLY D 1 463 ? 52.808 27.133 6.425 1.00 79.43 448 GLY D CA 1
ATOM 14325 C C . GLY D 1 463 ? 51.735 27.458 5.406 1.00 84.79 448 GLY D C 1
ATOM 14326 O O . GLY D 1 463 ? 51.906 28.385 4.610 1.00 87.10 448 GLY D O 1
ATOM 14327 N N . VAL D 1 464 ? 50.619 26.694 5.422 1.00 79.86 449 VAL D N 1
ATOM 14328 C CA . VAL D 1 464 ? 49.451 26.892 4.544 1.00 79.89 449 VAL D CA 1
ATOM 14329 C C . VAL D 1 464 ? 48.205 26.886 5.381 1.00 84.03 449 VAL D C 1
ATOM 14330 O O . VAL D 1 464 ? 47.973 25.928 6.128 1.00 82.59 449 VAL D O 1
ATOM 14334 N N . VAL D 1 465 ? 47.365 27.919 5.217 1.00 81.66 450 VAL D N 1
ATOM 14335 C CA . VAL D 1 465 ? 46.088 27.976 5.916 1.00 81.77 450 VAL D CA 1
ATOM 14336 C C . VAL D 1 465 ? 44.991 27.977 4.864 1.00 86.64 450 VAL D C 1
ATOM 14337 O O . VAL D 1 465 ? 44.830 28.965 4.137 1.00 86.16 450 VAL D O 1
ATOM 14341 N N . THR D 1 466 ? 44.297 26.818 4.735 1.00 83.05 451 THR D N 1
ATOM 14342 C CA . THR D 1 466 ? 43.207 26.563 3.783 1.00 82.67 451 THR D CA 1
ATOM 14343 C C . THR D 1 466 ? 42.374 25.349 4.203 1.00 86.64 451 THR D C 1
ATOM 14344 O O . THR D 1 466 ? 42.888 24.425 4.844 1.00 86.22 451 THR D O 1
ATOM 14348 N N . ARG D 1 467 ? 41.100 25.338 3.793 1.00 82.41 452 ARG D N 1
ATOM 14349 C CA . ARG D 1 467 ? 40.166 24.232 4.026 1.00 81.09 452 ARG D CA 1
ATOM 14350 C C . ARG D 1 467 ? 40.146 23.327 2.789 1.00 82.77 452 ARG D C 1
ATOM 14351 O O . ARG D 1 467 ? 39.724 22.164 2.876 1.00 81.23 452 ARG D O 1
ATOM 14359 N N . ASP D 1 468 ? 40.599 23.870 1.630 1.00 78.20 453 ASP D N 1
ATOM 14360 C CA . ASP D 1 468 ? 40.612 23.143 0.363 1.00 76.98 453 ASP D CA 1
ATOM 14361 C C . ASP D 1 468 ? 41.752 22.136 0.276 1.00 80.31 453 ASP D C 1
ATOM 14362 O O . ASP D 1 468 ? 42.924 22.514 0.302 1.00 80.31 453 ASP D O 1
ATOM 14367 N N . LEU D 1 469 ? 41.386 20.846 0.172 1.00 76.94 454 LEU D N 1
ATOM 14368 C CA . LEU D 1 469 ? 42.292 19.710 0.088 1.00 75.78 454 LEU D CA 1
ATOM 14369 C C . LEU D 1 469 ? 43.229 19.760 -1.145 1.00 76.46 454 LEU D C 1
ATOM 14370 O O . LEU D 1 469 ? 44.418 19.461 -1.017 1.00 76.07 454 LEU D O 1
ATOM 14375 N N . ASP D 1 470 ? 42.708 20.180 -2.309 1.00 71.62 455 ASP D N 1
ATOM 14376 C CA . ASP D 1 470 ? 43.498 20.288 -3.538 1.00 71.30 455 ASP D CA 1
ATOM 14377 C C . ASP D 1 470 ? 44.492 21.451 -3.520 1.00 77.41 455 ASP D C 1
ATOM 14378 O O . ASP D 1 470 ? 45.584 21.324 -4.084 1.00 77.53 455 ASP D O 1
ATOM 14383 N N . VAL D 1 471 ? 44.109 22.581 -2.876 1.00 74.87 456 VAL D N 1
ATOM 14384 C CA . VAL D 1 471 ? 44.965 23.760 -2.726 1.00 74.75 456 VAL D CA 1
ATOM 14385 C C . VAL D 1 471 ? 46.094 23.400 -1.748 1.00 79.08 456 VAL D C 1
ATOM 14386 O O . VAL D 1 471 ? 47.258 23.595 -2.086 1.00 80.22 456 VAL D O 1
ATOM 14390 N N . ALA D 1 472 ? 45.751 22.860 -0.553 1.00 74.80 457 ALA D N 1
ATOM 14391 C CA . ALA D 1 472 ? 46.727 22.410 0.448 1.00 73.64 457 ALA D CA 1
ATOM 14392 C C . ALA D 1 472 ? 47.779 21.456 -0.203 1.00 74.69 457 ALA D C 1
ATOM 14393 O O . ALA D 1 472 ? 48.976 21.738 -0.095 1.00 74.19 457 ALA D O 1
ATOM 14395 N N . ASN D 1 473 ? 47.324 20.391 -0.937 1.00 69.84 458 ASN D N 1
ATOM 14396 C CA . ASN D 1 473 ? 48.204 19.423 -1.611 1.00 69.00 458 ASN D CA 1
ATOM 14397 C C . ASN D 1 473 ? 49.140 20.087 -2.615 1.00 75.05 458 ASN D C 1
ATOM 14398 O O . ASN D 1 473 ? 50.336 19.801 -2.596 1.00 73.30 458 ASN D O 1
ATOM 14403 N N . ARG D 1 474 ? 48.608 21.003 -3.459 1.00 73.76 459 ARG D N 1
ATOM 14404 C CA . ARG D 1 474 ? 49.396 21.708 -4.462 1.00 74.16 459 ARG D CA 1
ATOM 14405 C C . ARG D 1 474 ? 50.449 22.592 -3.808 1.00 78.59 459 ARG D C 1
ATOM 14406 O O . ARG D 1 474 ? 51.615 22.535 -4.201 1.00 78.24 459 ARG D O 1
ATOM 14414 N N . VAL D 1 475 ? 50.033 23.382 -2.792 1.00 75.60 460 VAL D N 1
ATOM 14415 C CA . VAL D 1 475 ? 50.927 24.295 -2.083 1.00 75.40 460 VAL D CA 1
ATOM 14416 C C . VAL D 1 475 ? 52.052 23.539 -1.342 1.00 77.60 460 VAL D C 1
ATOM 14417 O O . VAL D 1 475 ? 53.215 23.857 -1.550 1.00 76.97 460 VAL D O 1
ATOM 14421 N N . VAL D 1 476 ? 51.703 22.500 -0.567 1.00 73.94 461 VAL D N 1
ATOM 14422 C CA . VAL D 1 476 ? 52.632 21.620 0.166 1.00 72.91 461 VAL D CA 1
ATOM 14423 C C . VAL D 1 476 ? 53.727 21.043 -0.754 1.00 75.88 461 VAL D C 1
ATOM 14424 O O . VAL D 1 476 ? 54.910 21.110 -0.416 1.00 75.50 461 VAL D O 1
ATOM 14428 N N . ARG D 1 477 ? 53.319 20.508 -1.918 1.00 70.81 462 ARG D N 1
ATOM 14429 C CA . ARG D 1 477 ? 54.200 19.867 -2.885 1.00 69.38 462 ARG D CA 1
ATOM 14430 C C . ARG D 1 477 ? 55.004 20.815 -3.752 1.00 74.42 462 ARG D C 1
ATOM 14431 O O . ARG D 1 477 ? 55.984 20.382 -4.372 1.00 73.78 462 ARG D O 1
ATOM 14439 N N . SER D 1 478 ? 54.601 22.099 -3.805 1.00 71.83 463 SER D N 1
ATOM 14440 C CA . SER D 1 478 ? 55.247 23.114 -4.638 1.00 72.49 463 SER D CA 1
ATOM 14441 C C . SER D 1 478 ? 56.257 24.019 -3.891 1.00 76.12 463 SER D C 1
ATOM 14442 O O . SER D 1 478 ? 57.196 24.541 -4.516 1.00 75.83 463 SER D O 1
ATOM 14445 N N . VAL D 1 479 ? 56.071 24.194 -2.570 1.00 72.01 464 VAL D N 1
ATOM 14446 C CA . VAL D 1 479 ? 56.961 25.020 -1.744 1.00 72.62 464 VAL D CA 1
ATOM 14447 C C . VAL D 1 479 ? 58.219 24.223 -1.369 1.00 76.74 464 VAL D C 1
ATOM 14448 O O . VAL D 1 479 ? 58.112 23.195 -0.700 1.00 74.28 464 VAL D O 1
ATOM 14452 N N . ARG D 1 480 ? 59.407 24.712 -1.801 1.00 74.73 465 ARG D N 1
ATOM 14453 C CA . ARG D 1 480 ? 60.712 24.080 -1.561 1.00 73.86 465 ARG D CA 1
ATOM 14454 C C . ARG D 1 480 ? 61.241 24.312 -0.130 1.00 77.34 465 ARG D C 1
ATOM 14455 O O . ARG D 1 480 ? 62.195 25.061 0.090 1.00 74.66 465 ARG D O 1
ATOM 14463 N N . ALA D 1 481 ? 60.592 23.642 0.841 1.00 75.23 466 ALA D N 1
ATOM 14464 C CA . ALA D 1 481 ? 60.907 23.721 2.265 1.00 75.62 466 ALA D CA 1
ATOM 14465 C C . ALA D 1 481 ? 60.962 22.330 2.882 1.00 79.50 466 ALA D C 1
ATOM 14466 O O . ALA D 1 481 ? 60.213 21.438 2.463 1.00 80.21 466 ALA D O 1
ATOM 14468 N N . GLY D 1 482 ? 61.833 22.161 3.875 1.00 74.51 467 GLY D N 1
ATOM 14469 C CA . GLY D 1 482 ? 62.013 20.892 4.569 1.00 72.96 467 GLY D CA 1
ATOM 14470 C C . GLY D 1 482 ? 60.818 20.426 5.377 1.00 77.20 467 GLY D C 1
ATOM 14471 O O . GLY D 1 482 ? 60.643 19.215 5.544 1.00 76.30 467 GLY D O 1
ATOM 14472 N N . VAL D 1 483 ? 60.030 21.397 5.935 1.00 73.55 468 VAL D N 1
ATOM 14473 C CA . VAL D 1 483 ? 58.824 21.201 6.767 1.00 73.12 468 VAL D CA 1
ATOM 14474 C C . VAL D 1 483 ? 57.696 22.110 6.295 1.00 76.18 468 VAL D C 1
ATOM 14475 O O . VAL D 1 483 ? 57.910 23.306 6.123 1.00 75.56 468 VAL D O 1
ATOM 14479 N N . VAL D 1 484 ? 56.495 21.543 6.114 1.00 73.02 469 VAL D N 1
ATOM 14480 C CA . VAL D 1 484 ? 55.301 22.290 5.697 1.00 73.17 469 VAL D CA 1
ATOM 14481 C C . VAL D 1 484 ? 54.138 21.956 6.623 1.00 77.05 469 VAL D C 1
ATOM 14482 O O . VAL D 1 484 ? 53.703 20.804 6.685 1.00 76.41 469 VAL D O 1
ATOM 14486 N N . TRP D 1 485 ? 53.627 22.977 7.326 1.00 74.22 470 TRP D N 1
ATOM 14487 C CA . TRP D 1 485 ? 52.475 22.842 8.214 1.00 73.32 470 TRP D CA 1
ATOM 14488 C C . TRP D 1 485 ? 51.232 23.286 7.490 1.00 76.06 470 TRP D C 1
ATOM 14489 O O . TRP D 1 485 ? 51.268 24.255 6.749 1.00 75.13 470 TRP D O 1
ATOM 14500 N N . VAL D 1 486 ? 50.148 22.530 7.659 1.00 73.06 471 VAL D N 1
ATOM 14501 C CA . VAL D 1 486 ? 48.850 22.824 7.064 1.00 72.64 471 VAL D CA 1
ATOM 14502 C C . VAL D 1 486 ? 47.922 23.037 8.231 1.00 77.59 471 VAL D C 1
ATOM 14503 O O . VAL D 1 486 ? 47.745 22.112 9.024 1.00 77.47 471 VAL D O 1
ATOM 14507 N N . ASN D 1 487 ? 47.341 24.248 8.346 1.00 75.03 472 ASN D N 1
ATOM 14508 C CA . ASN D 1 487 ? 46.371 24.649 9.390 1.00 75.25 472 ASN D CA 1
ATOM 14509 C C . ASN D 1 487 ? 46.888 24.562 10.833 1.00 80.12 472 ASN D C 1
ATOM 14510 O O . ASN D 1 487 ? 46.114 24.384 11.779 1.00 79.89 472 ASN D O 1
ATOM 14515 N N . CYS D 1 488 ? 48.207 24.738 10.984 1.00 76.88 473 CYS D N 1
ATOM 14516 C CA . CYS D 1 488 ? 48.946 24.684 12.241 1.00 76.83 473 CYS D CA 1
ATOM 14517 C C . CYS D 1 488 ? 50.317 25.285 11.986 1.00 80.95 473 CYS D C 1
ATOM 14518 O O . CYS D 1 488 ? 50.574 25.773 10.875 1.00 79.90 473 CYS D O 1
ATOM 14521 N N . TYR D 1 489 ? 51.206 25.221 13.013 1.00 78.09 474 TYR D N 1
ATOM 14522 C CA . TYR D 1 489 ? 52.606 25.642 12.974 1.00 77.34 474 TYR D CA 1
ATOM 14523 C C . TYR D 1 489 ? 53.388 25.016 14.133 1.00 80.18 474 TYR D C 1
ATOM 14524 O O . TYR D 1 489 ? 52.795 24.736 15.177 1.00 77.09 474 TYR D O 1
ATOM 14533 N N . PHE D 1 490 ? 54.726 24.774 13.930 1.00 78.31 475 PHE D N 1
ATOM 14534 C CA . PHE D 1 490 ? 55.716 24.199 14.869 1.00 77.74 475 PHE D CA 1
ATOM 14535 C C . PHE D 1 490 ? 55.565 22.716 15.192 1.00 82.32 475 PHE D C 1
ATOM 14536 O O . PHE D 1 490 ? 56.586 22.012 15.281 1.00 80.43 475 PHE D O 1
ATOM 14544 N N . ALA D 1 491 ? 54.306 22.276 15.446 1.00 79.97 476 ALA D N 1
ATOM 14545 C CA . ALA D 1 491 ? 53.925 20.908 15.833 1.00 79.32 476 ALA D CA 1
ATOM 14546 C C . ALA D 1 491 ? 54.599 19.860 14.983 1.00 83.66 476 ALA D C 1
ATOM 14547 O O . ALA D 1 491 ? 54.468 19.881 13.758 1.00 84.39 476 ALA D O 1
ATOM 14549 N N . MET D 1 492 ? 55.368 18.968 15.629 1.00 78.57 477 MET D N 1
ATOM 14550 C CA . MET D 1 492 ? 56.102 17.916 14.933 1.00 76.17 477 MET D CA 1
ATOM 14551 C C . MET D 1 492 ? 56.190 16.604 15.716 1.00 78.93 477 MET D C 1
ATOM 14552 O O . MET D 1 492 ? 55.703 15.580 15.241 1.00 79.92 477 MET D O 1
ATOM 14557 N N . GLY D 1 493 ? 56.864 16.639 16.864 1.00 73.60 478 GLY D N 1
ATOM 14558 C CA . GLY D 1 493 ? 57.177 15.473 17.677 1.00 71.69 478 GLY D CA 1
ATOM 14559 C C . GLY D 1 493 ? 58.503 14.901 17.228 1.00 76.42 478 GLY D C 1
ATOM 14560 O O . GLY D 1 493 ? 58.971 15.189 16.116 1.00 76.18 478 GLY D O 1
ATOM 14561 N N . SER D 1 494 ? 59.110 14.051 18.067 1.00 73.89 479 SER D N 1
ATOM 14562 C CA . SER D 1 494 ? 60.421 13.445 17.776 1.00 71.98 479 SER D CA 1
ATOM 14563 C C . SER D 1 494 ? 60.454 12.420 16.626 1.00 74.50 479 SER D C 1
ATOM 14564 O O . SER D 1 494 ? 61.532 11.983 16.240 1.00 73.70 479 SER D O 1
ATOM 14567 N N . ASP D 1 495 ? 59.297 12.025 16.086 1.00 70.76 480 ASP D N 1
ATOM 14568 C CA . ASP D 1 495 ? 59.248 11.070 14.962 1.00 69.70 480 ASP D CA 1
ATOM 14569 C C . ASP D 1 495 ? 59.348 11.822 13.620 1.00 75.54 480 ASP D C 1
ATOM 14570 O O . ASP D 1 495 ? 59.599 11.223 12.571 1.00 75.68 480 ASP D O 1
ATOM 14575 N N . CYS D 1 496 ? 59.173 13.135 13.677 1.00 73.53 481 CYS D N 1
ATOM 14576 C CA . CYS D 1 496 ? 59.148 14.007 12.521 1.00 73.93 481 CYS D CA 1
ATOM 14577 C C . CYS D 1 496 ? 60.533 14.548 12.169 1.00 78.49 481 CYS D C 1
ATOM 14578 O O . CYS D 1 496 ? 61.086 15.322 12.960 1.00 79.23 481 CYS D O 1
ATOM 14581 N N . PRO D 1 497 ? 61.134 14.155 11.006 1.00 74.82 482 PRO D N 1
ATOM 14582 C CA . PRO D 1 497 ? 62.475 14.686 10.667 1.00 74.30 482 PRO D CA 1
ATOM 14583 C C . PRO D 1 497 ? 62.454 16.183 10.366 1.00 77.35 482 PRO D C 1
ATOM 14584 O O . PRO D 1 497 ? 61.532 16.660 9.699 1.00 77.44 482 PRO D O 1
ATOM 14588 N N . PHE D 1 498 ? 63.461 16.918 10.886 1.00 72.76 483 PHE D N 1
ATOM 14589 C CA . PHE D 1 498 ? 63.610 18.364 10.725 1.00 71.92 483 PHE D CA 1
ATOM 14590 C C . PHE D 1 498 ? 64.952 18.715 10.083 1.00 75.68 483 PHE D C 1
ATOM 14591 O O . PHE D 1 498 ? 66.020 18.412 10.628 1.00 76.91 483 PHE D O 1
ATOM 14599 N N . GLY D 1 499 ? 64.876 19.404 8.956 1.00 70.04 484 GLY D N 1
ATOM 14600 C CA . GLY D 1 499 ? 66.049 19.832 8.222 1.00 70.65 484 GLY D CA 1
ATOM 14601 C C . GLY D 1 499 ? 65.710 20.761 7.083 1.00 76.19 484 GLY D C 1
ATOM 14602 O O . GLY D 1 499 ? 64.584 20.747 6.574 1.00 75.23 484 GLY D O 1
ATOM 14603 N N . GLY D 1 500 ? 66.702 21.535 6.666 1.00 74.08 485 GLY D N 1
ATOM 14604 C CA . GLY D 1 500 ? 66.529 22.484 5.583 1.00 76.20 485 GLY D CA 1
ATOM 14605 C C . GLY D 1 500 ? 66.652 21.935 4.180 1.00 82.49 485 GLY D C 1
ATOM 14606 O O . GLY D 1 500 ? 66.955 20.760 3.962 1.00 84.10 485 GLY D O 1
ATOM 14607 N N . ARG D 1 501 ? 66.365 22.806 3.228 1.00 78.53 486 ARG D N 1
ATOM 14608 C CA . ARG D 1 501 ? 66.475 22.645 1.786 1.00 76.67 486 ARG D CA 1
ATOM 14609 C C . ARG D 1 501 ? 67.096 23.963 1.334 1.00 80.51 486 ARG D C 1
ATOM 14610 O O . ARG D 1 501 ? 67.011 24.969 2.060 1.00 81.49 486 ARG D O 1
ATOM 14618 N N . LYS D 1 502 ? 67.754 23.963 0.166 1.00 76.32 487 LYS D N 1
ATOM 14619 C CA . LYS D 1 502 ? 68.442 25.133 -0.390 1.00 76.24 487 LYS D CA 1
ATOM 14620 C C . LYS D 1 502 ? 69.493 25.674 0.627 1.00 81.63 487 LYS D C 1
ATOM 14621 O O . LYS D 1 502 ? 70.226 24.860 1.185 1.00 81.93 487 LYS D O 1
ATOM 14627 N N . MET D 1 503 ? 69.548 27.003 0.904 1.00 78.68 488 MET D N 1
ATOM 14628 C CA . MET D 1 503 ? 70.534 27.552 1.853 1.00 79.13 488 MET D CA 1
ATOM 14629 C C . MET D 1 503 ? 70.190 27.420 3.345 1.00 84.31 488 MET D C 1
ATOM 14630 O O . MET D 1 503 ? 70.926 27.930 4.202 1.00 83.63 488 MET D O 1
ATOM 14635 N N . SER D 1 504 ? 69.102 26.671 3.653 1.00 80.98 489 SER D N 1
ATOM 14636 C CA . SER D 1 504 ? 68.693 26.396 5.025 1.00 80.35 489 SER D CA 1
ATOM 14637 C C . SER D 1 504 ? 69.391 25.141 5.539 1.00 84.14 489 SER D C 1
ATOM 14638 O O . SER D 1 504 ? 69.228 24.763 6.701 1.00 84.50 489 SER D O 1
ATOM 14641 N N . GLY D 1 505 ? 70.215 24.550 4.675 1.00 79.75 490 GLY D N 1
ATOM 14642 C CA . GLY D 1 505 ? 71.040 23.400 5.001 1.00 79.09 490 GLY D CA 1
ATOM 14643 C C . GLY D 1 505 ? 70.620 22.078 4.412 1.00 83.85 490 GLY D C 1
ATOM 14644 O O . GLY D 1 505 ? 69.884 22.014 3.419 1.00 84.28 490 GLY D O 1
ATOM 14645 N N . PHE D 1 506 ? 71.110 21.011 5.053 1.00 80.01 491 PHE D N 1
ATOM 14646 C CA . PHE D 1 506 ? 70.919 19.598 4.711 1.00 77.51 491 PHE D CA 1
ATOM 14647 C C . PHE D 1 506 ? 71.176 18.759 5.967 1.00 81.93 491 PHE D C 1
ATOM 14648 O O . PHE D 1 506 ? 71.935 19.175 6.854 1.00 82.09 491 PHE D O 1
ATOM 14656 N N . GLY D 1 507 ? 70.547 17.584 6.014 1.00 78.72 492 GLY D N 1
ATOM 14657 C CA . GLY D 1 507 ? 70.635 16.664 7.139 1.00 77.81 492 GLY D CA 1
ATOM 14658 C C . GLY D 1 507 ? 69.407 16.776 8.018 1.00 79.67 492 GLY D C 1
ATOM 14659 O O . GLY D 1 507 ? 68.801 17.842 8.107 1.00 78.79 492 GLY D O 1
ATOM 14660 N N . LYS D 1 508 ? 69.031 15.683 8.672 1.00 74.85 493 LYS D N 1
ATOM 14661 C CA . LYS D 1 508 ? 67.846 15.684 9.524 1.00 74.09 493 LYS D CA 1
ATOM 14662 C C . LYS D 1 508 ? 68.147 15.560 11.007 1.00 79.80 493 LYS D C 1
ATOM 14663 O O . LYS D 1 508 ? 68.989 14.748 11.402 1.00 80.48 493 LYS D O 1
ATOM 14669 N N . ASP D 1 509 ? 67.431 16.348 11.822 1.00 75.66 494 ASP D N 1
ATOM 14670 C CA . ASP D 1 509 ? 67.445 16.274 13.278 1.00 76.47 494 ASP D CA 1
ATOM 14671 C C . ASP D 1 509 ? 66.055 15.744 13.612 1.00 80.65 494 ASP D C 1
ATOM 14672 O O . ASP D 1 509 ? 65.104 16.047 12.879 1.00 80.57 494 ASP D O 1
ATOM 14677 N N . GLU D 1 510 ? 65.938 14.872 14.631 1.00 76.31 495 GLU D N 1
ATOM 14678 C CA . GLU D 1 510 ? 64.664 14.189 14.965 1.00 75.08 495 GLU D CA 1
ATOM 14679 C C . GLU D 1 510 ? 64.271 13.146 13.910 1.00 76.09 495 GLU D C 1
ATOM 14680 O O . GLU D 1 510 ? 64.722 13.213 12.758 1.00 74.25 495 GLU D O 1
ATOM 14686 N N . GLY D 1 511 ? 63.455 12.183 14.332 1.00 71.95 496 GLY D N 1
ATOM 14687 C CA . GLY D 1 511 ? 63.027 11.042 13.530 1.00 70.46 496 GLY D CA 1
ATOM 14688 C C . GLY D 1 511 ? 64.098 9.969 13.528 1.00 74.86 496 GLY D C 1
ATOM 14689 O O . GLY D 1 511 ? 65.203 10.194 14.026 1.00 75.81 496 GLY D O 1
ATOM 14690 N N . MET D 1 512 ? 63.811 8.803 12.929 1.00 70.41 497 MET D N 1
ATOM 14691 C CA . MET D 1 512 ? 64.807 7.729 12.818 1.00 68.79 497 MET D CA 1
ATOM 14692 C C . MET D 1 512 ? 65.916 8.165 11.856 1.00 76.36 497 MET D C 1
ATOM 14693 O O . MET D 1 512 ? 67.031 7.637 11.906 1.00 77.97 497 MET D O 1
ATOM 14698 N N . HIS D 1 513 ? 65.599 9.184 11.027 1.00 72.66 498 HIS D N 1
ATOM 14699 C CA . HIS D 1 513 ? 66.432 9.840 10.022 1.00 71.89 498 HIS D CA 1
ATOM 14700 C C . HIS D 1 513 ? 67.697 10.473 10.636 1.00 75.69 498 HIS D C 1
ATOM 14701 O O . HIS D 1 513 ? 68.734 10.554 9.967 1.00 74.20 498 HIS D O 1
ATOM 14708 N N . ALA D 1 514 ? 67.588 10.962 11.889 1.00 73.95 499 ALA D N 1
ATOM 14709 C CA . ALA D 1 514 ? 68.635 11.649 12.660 1.00 74.56 499 ALA D CA 1
ATOM 14710 C C . ALA D 1 514 ? 69.849 10.769 12.958 1.00 78.73 499 ALA D C 1
ATOM 14711 O O . ALA D 1 514 ? 70.986 11.268 13.055 1.00 79.93 499 ALA D O 1
ATOM 14713 N N . LEU D 1 515 ? 69.595 9.465 13.090 1.00 73.80 500 LEU D N 1
ATOM 14714 C CA . LEU D 1 515 ? 70.593 8.441 13.397 1.00 72.68 500 LEU D CA 1
ATOM 14715 C C . LEU D 1 515 ? 71.651 8.258 12.318 1.00 74.29 500 LEU D C 1
ATOM 14716 O O . LEU D 1 515 ? 72.782 7.921 12.662 1.00 73.28 500 LEU D O 1
ATOM 14721 N N . ASP D 1 516 ? 71.282 8.467 11.029 1.00 71.03 501 ASP D N 1
ATOM 14722 C CA . ASP D 1 516 ? 72.148 8.273 9.847 1.00 71.23 501 ASP D CA 1
ATOM 14723 C C . ASP D 1 516 ? 73.516 8.941 9.925 1.00 77.43 501 ASP D C 1
ATOM 14724 O O . ASP D 1 516 ? 74.518 8.313 9.601 1.00 77.71 501 ASP D O 1
ATOM 14729 N N . LYS D 1 517 ? 73.562 10.205 10.362 1.00 74.23 502 LYS D N 1
ATOM 14730 C CA . LYS D 1 517 ? 74.786 11.000 10.483 1.00 73.59 502 LYS D CA 1
ATOM 14731 C C . LYS D 1 517 ? 75.785 10.481 11.550 1.00 78.03 502 LYS D C 1
ATOM 14732 O O . LYS D 1 517 ? 76.982 10.832 11.511 1.00 76.75 502 LYS D O 1
ATOM 14738 N N . TYR D 1 518 ? 75.280 9.637 12.485 1.00 74.16 503 TYR D N 1
ATOM 14739 C CA . TYR D 1 518 ? 76.046 9.080 13.605 1.00 74.08 503 TYR D CA 1
ATOM 14740 C C . TYR D 1 518 ? 76.402 7.621 13.420 1.00 74.77 503 TYR D C 1
ATOM 14741 O O . TYR D 1 518 ? 77.011 7.013 14.302 1.00 73.63 503 TYR D O 1
ATOM 14750 N N . LEU D 1 519 ? 76.052 7.063 12.267 1.00 71.21 504 LEU D N 1
ATOM 14751 C CA . LEU D 1 519 ? 76.301 5.650 11.983 1.00 70.61 504 LEU D CA 1
ATOM 14752 C C . LEU D 1 519 ? 77.186 5.440 10.775 1.00 76.00 504 LEU D C 1
ATOM 14753 O O . LEU D 1 519 ? 77.152 6.230 9.830 1.00 77.79 504 LEU D O 1
ATOM 14758 N N . ALA D 1 520 ? 77.982 4.374 10.813 1.00 71.17 505 ALA D N 1
ATOM 14759 C CA . ALA D 1 520 ? 78.825 3.960 9.703 1.00 70.77 505 ALA D CA 1
ATOM 14760 C C . ALA D 1 520 ? 78.122 2.761 9.077 1.00 72.92 505 ALA D C 1
ATOM 14761 O O . ALA D 1 520 ? 77.855 1.766 9.776 1.00 72.04 505 ALA D O 1
ATOM 14763 N N . VAL D 1 521 ? 77.743 2.889 7.789 1.00 67.27 506 VAL D N 1
ATOM 14764 C CA . VAL D 1 521 ? 77.112 1.794 7.060 1.00 66.04 506 VAL D CA 1
ATOM 14765 C C . VAL D 1 521 ? 78.250 1.007 6.410 1.00 70.23 506 VAL D C 1
ATOM 14766 O O . VAL D 1 521 ? 79.060 1.567 5.649 1.00 70.21 506 VAL D O 1
ATOM 14770 N N . LYS D 1 522 ? 78.371 -0.258 6.805 1.00 66.43 507 LYS D N 1
ATOM 14771 C CA . LYS D 1 522 ? 79.422 -1.150 6.313 1.00 66.12 507 LYS D CA 1
ATOM 14772 C C . LYS D 1 522 ? 78.805 -2.287 5.485 1.00 67.07 507 LYS D C 1
ATOM 14773 O O . LYS D 1 522 ? 77.999 -3.052 6.008 1.00 64.69 507 LYS D O 1
ATOM 14779 N N . SER D 1 523 ? 79.196 -2.397 4.208 1.00 63.89 508 SER D N 1
ATOM 14780 C CA . SER D 1 523 ? 78.745 -3.476 3.333 1.00 63.31 508 SER D CA 1
ATOM 14781 C C . SER D 1 523 ? 79.711 -4.661 3.470 1.00 67.00 508 SER D C 1
ATOM 14782 O O . SER D 1 523 ? 80.921 -4.462 3.494 1.00 65.29 508 SER D O 1
ATOM 14785 N N . VAL D 1 524 ? 79.161 -5.882 3.648 1.00 64.34 509 VAL D N 1
ATOM 14786 C CA . VAL D 1 524 ? 79.924 -7.118 3.855 1.00 64.27 509 VAL D CA 1
ATOM 14787 C C . VAL D 1 524 ? 79.487 -8.157 2.819 1.00 67.87 509 VAL D C 1
ATOM 14788 O O . VAL D 1 524 ? 78.298 -8.478 2.736 1.00 67.41 509 VAL D O 1
ATOM 14792 N N . VAL D 1 525 ? 80.449 -8.686 2.040 1.00 64.29 510 VAL D N 1
ATOM 14793 C CA . VAL D 1 525 ? 80.188 -9.658 0.964 1.00 63.29 510 VAL D CA 1
ATOM 14794 C C . VAL D 1 525 ? 81.041 -10.921 1.106 1.00 66.63 510 VAL D C 1
ATOM 14795 O O . VAL D 1 525 ? 82.249 -10.825 1.303 1.00 67.70 510 VAL D O 1
ATOM 14799 N N . THR D 1 526 ? 80.407 -12.093 0.984 1.00 62.44 511 THR D N 1
ATOM 14800 C CA . THR D 1 526 ? 81.075 -13.387 1.011 1.00 62.72 511 THR D CA 1
ATOM 14801 C C . THR D 1 526 ? 80.450 -14.358 -0.015 1.00 65.31 511 THR D C 1
ATOM 14802 O O . THR D 1 526 ? 79.236 -14.306 -0.210 1.00 63.95 511 THR D O 1
ATOM 14806 N N . PRO D 1 527 ? 81.233 -15.269 -0.651 1.00 61.98 512 PRO D N 1
ATOM 14807 C CA . PRO D 1 527 ? 80.614 -16.259 -1.546 1.00 60.35 512 PRO D CA 1
ATOM 14808 C C . PRO D 1 527 ? 79.814 -17.296 -0.759 1.00 64.36 512 PRO D C 1
ATOM 14809 O O . PRO D 1 527 ? 80.011 -17.490 0.452 1.00 63.57 512 PRO D O 1
ATOM 14813 N N . LEU D 1 528 ? 78.910 -17.969 -1.468 1.00 60.78 513 LEU D N 1
ATOM 14814 C CA . LEU D 1 528 ? 78.128 -19.061 -0.920 1.00 60.35 513 LEU D CA 1
ATOM 14815 C C . LEU D 1 528 ? 78.461 -20.311 -1.692 1.00 66.85 513 LEU D C 1
ATOM 14816 O O . LEU D 1 528 ? 78.682 -20.247 -2.903 1.00 66.22 513 LEU D O 1
ATOM 14821 N N . ARG D 1 529 ? 78.512 -21.448 -1.000 1.00 66.02 514 ARG D N 1
ATOM 14822 C CA . ARG D 1 529 ? 78.732 -22.728 -1.669 1.00 66.56 514 ARG D CA 1
ATOM 14823 C C . ARG D 1 529 ? 77.419 -23.513 -1.623 1.00 69.80 514 ARG D C 1
ATOM 14824 O O . ARG D 1 529 ? 76.897 -23.796 -0.546 1.00 69.34 514 ARG D O 1
ATOM 14832 N N . ALA D 1 530 ? 76.857 -23.799 -2.802 1.00 66.82 515 ALA D N 1
ATOM 14833 C CA . ALA D 1 530 ? 75.636 -24.582 -3.020 1.00 66.21 515 ALA D CA 1
ATOM 14834 C C . ALA D 1 530 ? 74.400 -24.154 -2.201 1.00 70.55 515 ALA D C 1
ATOM 14835 O O . ALA D 1 530 ? 73.710 -24.994 -1.612 1.00 71.08 515 ALA D O 1
ATOM 14837 N N . SER D 1 531 ? 74.106 -22.846 -2.193 1.00 65.82 516 SER D N 1
ATOM 14838 C CA . SER D 1 531 ? 72.921 -22.355 -1.509 1.00 65.18 516 SER D CA 1
ATOM 14839 C C . SER D 1 531 ? 71.689 -22.768 -2.356 1.00 71.05 516 SER D C 1
ATOM 14840 O O . SER D 1 531 ? 71.690 -22.536 -3.582 1.00 70.93 516 SER D O 1
ATOM 14843 N N . PRO D 1 532 ? 70.660 -23.419 -1.738 1.00 65.66 517 PRO D N 1
ATOM 14844 C CA . PRO D 1 532 ? 69.486 -23.842 -2.526 1.00 64.13 517 PRO D CA 1
ATOM 14845 C C . PRO D 1 532 ? 68.614 -22.692 -3.071 1.00 64.13 517 PRO D C 1
ATOM 14846 O O . PRO D 1 532 ? 67.741 -22.905 -3.922 1.00 63.02 517 PRO D O 1
ATOM 14850 N N . TRP D 1 533 ? 68.870 -21.478 -2.593 1.00 58.89 518 TRP D N 1
ATOM 14851 C CA . TRP D 1 533 ? 68.199 -20.246 -3.008 1.00 58.51 518 TRP D CA 1
ATOM 14852 C C . TRP D 1 533 ? 69.180 -19.078 -2.902 1.00 61.82 518 TRP D C 1
ATOM 14853 O O . TRP D 1 533 ? 70.118 -19.134 -2.112 1.00 62.42 518 TRP D O 1
ATOM 14864 N N . ILE D 1 534 ? 68.952 -18.030 -3.698 1.00 58.63 519 ILE D N 1
ATOM 14865 C CA . ILE D 1 534 ? 69.652 -16.732 -3.681 1.00 60.20 519 ILE D CA 1
ATOM 14866 C C . ILE D 1 534 ? 68.623 -15.615 -3.973 1.00 70.73 519 ILE D C 1
ATOM 14867 O O . ILE D 1 534 ? 67.496 -15.943 -4.414 1.00 71.61 519 ILE D O 1
#

Solvent-accessible surface area: 60622 Å² total; per-residue (Å²): 174,65,128,90,20,146,48,182,41,38,80,0,8,17,71,5,57,54,60,82,5,94,68,54,148,72,13,70,2,121,9,1,41,88,16,31,76,34,11,54,0,3,12,0,47,118,86,2,0,49,64,0,1,156,10,0,36,50,7,15,38,152,22,116,2,1,78,24,2,0,52,89,0,7,94,29,0,25,105,3,0,63,8,0,75,122,46,9,30,84,0,1,9,11,0,0,11,0,2,1,9,33,6,49,64,1,130,80,58,4,2,36,78,1,6,29,0,6,43,3,0,11,10,0,0,20,8,5,41,4,43,10,18,13,6,63,18,61,50,20,1,25,0,5,47,4,2,23,0,0,0,0,0,13,7,27,27,4,27,7,0,21,21,4,2,12,0,0,0,0,0,0,0,0,0,1,2,0,0,0,5,4,7,45,52,3,0,2,1,2,0,13,5,0,39,4,2,87,97,9,38,10,29,76,1,1,4,0,0,0,0,0,77,27,120,46,0,2,43,7,0,0,41,29,113,54,0,34,0,0,0,6,14,19,54,4,93,64,0,47,109,8,2,59,9,0,0,113,6,15,0,3,19,11,52,0,10,5,4,5,3,2,5,0,0,0,8,57,55,12,67,14,92,66,0,5,88,35,0,1,29,1,2,1,48,20,4,2,1,5,27,11,11,0,17,1,0,0,0,22,56,195,21,19,93,152,0,42,123,86,0,12,109,62,13,174,78,37,27,23,0,29,2,6,70,27,110,156,10,69,6,6,0,0,3,38,120,68,30,24,91,118,0,44,69,24,3,59,84,0,98,195,53,53,9,60,65,49,32,7,3,136,69,55,24,124,164,4,34,4,0,44,10,0,0,0,6,107,12,135,29,120,11,61,0,1,62,71,37,5,39,5,0,5,0,1,0,6,95,4,129,61,27,94,55,0,21,62,44,2,35,68,23,90,15,5,4,2,1,0,1,4,2,126,21,14,14,32,4,19,53,0,6,12,12,4,70,2,2,0,0,0,5,14,12,16,62,26,43,28,18,3,0,0,25,0,10,16,61,18,0,3,26,26,31,6,21,0,43,40,0,0,76,8,0,12,8,31,2,0,8,0,10,14,10,107,66,4,40,18,8,146,120,68,126,62,16,113,54,138,42,39,82,0,8,14,75,5,56,55,59,82,6,88,71,54,145,73,14,68,2,116,10,0,36,62,16,30,72,32,11,56,0,3,12,0,59,138,110,3,0,47,64,0,0,157,10,0,34,52,7,16,40,150,22,118,2,1,76,24,2,1,54,88,0,7,104,31,0,33,109,2,0,50,6,0,84,120,47,8,29,44,0,2,9,10,0,1,10,2,2,1,9,36,5,48,63,1,129,78,60,4,2,36,77,1,6,28,0,6,46,4,0,12,9,0,0,20,8,9,44,3,34,12,17,13,6,66,19,60,52,21,1,27,0,6,47,4,1,21,0,0,0,0,0,12,7,26,27,4,28,7,0,22,22,4,2,12,1,0,0,0,0,0,0,0,0,1,2,0,0,0,4,4,8,44,50,2,0,3,1,2,0,10,5,1,40,5,1,87,100,9,37,9,30,76,1,1,4,0,0,0,0,0,76,26,121,48,0,3,44,14,0,1,48,32,112,55,0,33,0,0,0,6,13,19,54,3,92,64,0,49,109,9,2,60,9,0,0,113,7,15,0,4,19,11,52,0,11,4,4,5,3,2,5,0,0,0,7,54,54,12,67,13,90,67,0,6,85,33,0,2,30,1,2,2,48,22,4,2,1,4,26,11,12,0,18,1,0,0,0,18,91,190,9,9,104,130,0,36,126,93,0,25,124,62,11,160,79,38,46,19,1,23,2,1,62,41,86,180,10,70,7,6,0,0,4,38,116,66,31,40,86,118,0,43,65,24,2,62,67,0,99,172,55,55,10,57,70,46,13,15,4,150,68,46,51,57,171,53,134,17,36,2,0,42,10,0,0,0,9,88,12,134,31,118,10,61,0,1,74,71,39,5,39,5,0,5,0,0,0,6,112,5,133,57,27,94,56,0,21,63,44,2,35,63,23,91,14,6,3,2,1,0,1,4,3,125,32,15,35,36,4,18,53,0,5,11,13,4,70,2,2,0,0,0,5,15,11,16,59,26,43,28,18,4,1,0,28,0,11,18,64,20,0,3,28,25,32,7,21,0,51,31,0,5,89,7,0,14,7,28,2,0,7,0,11,13,10,110,67,4,40,17,11,168,75,124,88,19,116,48,122,39,40,82,0,8,14,75,4,57,51,60,81,6,98,72,55,144,74,14,71,1,118,9,1,38,96,17,30,76,33,12,56,0,3,12,0,56,151,113,2,0,48,66,0,1,145,11,0,37,51,7,14,37,150,22,115,2,2,77,23,3,1,54,90,0,7,81,15,0,24,116,2,0,66,25,1,76,129,48,8,29,50,0,1,8,9,0,0,12,0,2,1,8,34,4,46,65,1,128,80,59,3,2,36,74,1,6,29,0,6,51,3,0,12,8,0,0,21,7,4,39,3,45,9,17,12,7,64,18,62,52,22,1,26,0,5,47,4,1,24,0,1,0,0,0,13,7,26,27,5,27,5,0,22,21,4,2,11,0,0,0,0,0,0,0,0,0,0,2,0,0,0,4,4,9,44,54,2,0,1,0,2,0,7,5,0,35,4,1,88,102,0,31,10,28,76,1,1,3,0,0,0,0,0,76,26,120,48,0,3,42,14,0,0,48,30,110,54,0,34,1,0,0,6,13,18,54,4,91,64,0,48,108,8,2,58,9,0,0,111,7,14,0,4,18,11,51,0,10,4,4,4,4,2,4,0,0,0,8,39,59,13,68,14,92,64,0,6,85,35,0,2,28,1,2,1,48,22,4,2,1,5,28,12,12,0,17,1,0,0,0,23,64,199,20,17,94,153,0,42,117,73,0,26,101,62,12,198,78,36,27,26,1,27,3,8,71,26,107,156,10,70,6,6,0,0,5,40,117,66,30,42,86,117,0,43,70,23,2,90,68,0,102,187,48,53,9,62,68,49,35,15,4,150,67,57,20,119,200,8,42,4,0,41,9,0,0,0,4,89,8,114,31,124,14,61,0,1,63,70,39,6,41,5,0,5,0,0,0,7,94,3,125,58,28,93,56,0,21,64,46,2,35,67,24,90,15,5,3,2,1,0,1,3,2,122,34,16,35,35,4,18,55,0,6,11,13,3,71,2,2,0,0,0,5,14,11,16,62,25,43,28,18,4,1,0,29,0,10,18,62,20,0,4,27,26,29,6,21,0,45,39,0,0,79,9,0,12,8,33,2,0,8,0,11,14,8,109,66,4,40,18,9,140,94,61,136,74,25,143,53,174,26,39,82,0,7,17,71,6,56,50,58,81,6,88,72,54,146,72,14,72,2,117,4,1,37,100,16,32,74,43,12,57,0,2,12,0,57,131,109,3,0,42,64,0,1,155,9,0,35,51,8,13,37,150,21,118,2,0,80,24,2,1,58,89,0,7,84,15,0,31,114,1,0,67,23,0,86,130,36,9,28,88,0,2,8,11,1,0,5,2,2,0,11,36,7,49,64,0,127,79,58,4,2,36,78,0,6,29,0,2,47,3,0,13,9,0,0,19,8,9,41,2,27,10,17,11,8,64,18,61,51,21,1,25,0,5,61,4,1,22,0,1,0,0,0,14,8,26,29,5,27,6,0,20,22,2,0,14,0,0,0,0,0,0,0,0,0,0,1,0,0,0,4,4,8,44,55,3,0,2,2,2,0,26,0,1,36,5,1,87,102,0,30,10,28,75,1,0,4,0,0,0,0,0,74,26,122,48,0,3,43,13,0,0,47,31,112,55,0,36,0,0,1,6,15,19,55,4,98,65,0,54,108,9,3,60,8,0,1,112,7,15,0,4,18,10,52,0,12,5,5,5,3,2,5,0,0,0,7,48,62,14,89,14,92,68,0,6,88,34,0,2,29,1,2,1,52,20,3,2,1,5,29,10,12,0,16,0,0,0,0,20,72,196,20,16,90,151,0,35,125,88,0,23,122,62,9,196,78,38,26,26,0,23,1,0,51,21,100,168,10,71,6,5,0,0,4,37,128,74,22,38,92,124,0,38,53,19,3,68,87,0,102,200,61,55,10,62,70,52,28,12,3,145,67,41,67,125,48,42,2,0,27,8,0,0,0,9,102,12,134,33,121,10,66,0,0,49,58,38,5,37,5,0,6,0,1,1,6,95,2,137,67,28,95,51,0,22,64,46,2,34,72,22,97,14,6,3,2,1,0,1,3,2,118,35,15,36,34,4,20,55,0,6,11,12,3,67,3,1,0,0,0,5,14,10,17,61,27,41,29,20,3,1,0,28,0,11,19,60,18,0,3,27,25,30,6,22,0,48,29,0,5,92,9,0,15,8,29,2,0,7,0,11,13,9,113,68,4,40,19,10

Secondary structure (DSSP, 8-state):
--PPPPP---SEEETTEEE--TT--EEEEEETTTTEEEEEEE-B-HHHHHHHHHHHHHHHHTSSGGGS-HHHHHHHHHHHHHHHHHTHHHHHHHHHHHHT--HHHHIIIIIHHHHHHHHHHHTTTT---EEE---SSSEEEEEEEEE-SEEEEE--SSSHHHHHHHHHHHHHHHT-EEEEE--TTS-HHHHHHHHHHHHHTPPTTSEEE--B-IIIIIHHHHT-TT--EEEEES-HHHHHHHHHHHHTTT---EEEE-----EEEE-TTS-HHHHHHHHHHHHHGGGG--TT---EEEEEHHHHHHHHHHHHHHHTT--BS-TTT-TT-SB---SSHHHHHHHHHHHHHHHHTT-EEEE--SB-------B--EEEES--TTSHHHHS---SSEEEEEEE--HHHHHHHHT-SS--SEEEEE-SBHHHHHHHHHHS--SEEEESSSS---TTS-B---GGGEE--BSSGGGGGGGEEEEEEEEE-SS-S--/--SPPPP----SEEETTEEE--TT--EEEEEETTTTEEEEEEE-B-HHHHHHHHHHHHHHHHTSSGGGS-HHHHHHHHHHHHHHHHHTHHHHHHHHHHHHT--HHHHIIIIIHHHHHHHHHHHTTTT---EEE---SSSEEEEEEEEE-SEEEEE--SSSHHHHHHHHHHHHHHHT-EEEEE--TTS-HHHHHHHHHHHHHTPPTTSEEE--B-IIIIIHHHHT-TT--EEEEES-HHHHHHHHHHHHTTT---EEEE-----EEEE-TTS-HHHHHHHHHHHHHGGGG--TT---EEEEETTTHHHHHHHHHHHHTT--BS-TTT-TT-SB---SSHHHHHHHHHHHHHHHHTT-EEEE--SEE-SSS---EEPPEEEES--TTSHHHHS---SSEEEEEEE--HHHHHHHHT-SS--SEEEEE-SBHHHHHHHHHHS--SEEEESSSS---TTS-B--SGGGEES-BSSGGGGGGGEEEEEEEEE-SS-S--/--PPPP----SEEETTEEE--TT--EEEEE-TTT--EEEEEE-B-HHHHHHHHHHHHHHHHTSSGGGS-HHHHHHHHHHHHHHHHHTHHHHHHHHHHHHT--HHHIIIIIIHHHHHHHHHHHTTTT---EEEPPPSSSEEEEEEEEE-SEEEEE--SSSHHHHHHHHH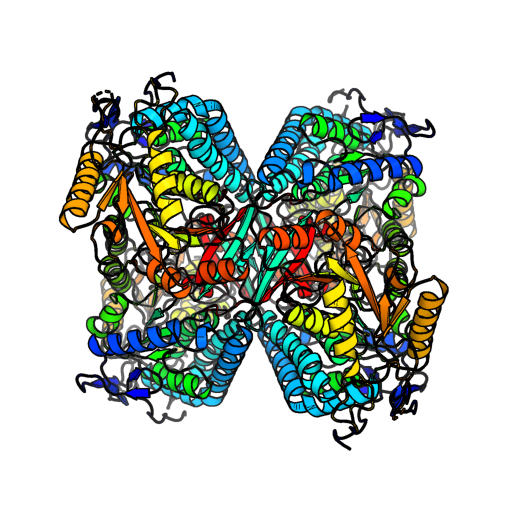HHHHHHT-EEEEE--TTS-HHHHHHHHHHHHHTPPTTSEEE--B-IIIIIHHHHT-TT--EEEEES-HHHHHHHHHHHHTTT---EEEE-----EEEE-TTS-HHHHHHHHHHHHHGGGG--TT---EEEEETTTHHHHHHHHHHHHTT--BS-TTT-TT-SB---SSHHHHHHHHHHHHHHHHTT-EEEE--SB-----S-BPPEEEES--TTSHHHHS---SSEEEEEEE--HHHHHHHHT-SS--SEEEEE-SBHHHHHHHHHHS--SEEEESSSS---TTS-B--SGGGEE--BSTGGGGGGGEEEEEEEEE-SS-S--/--SPPPP----SEEETTEEE--TT--EEEEE-TTT--EEEEEE-B-HHHHHHHHHHHHHHHHTSSGGGS-HHHHHHHHHHHHHHHHHTHHHHHHHHHHHHT--HHHHIIIIIHHHHHHHHHHHTTTT---EEE---SSSEEEEEEEEE-SEEEEE--SSSHHHHHHHHHHHHHHHT-EEEEE--TTS-HHHHHHHHHHHHHTPPTTSEEE--B-IIIIIHHHHT-TT--EEEEES-HHHHHHHHHHHHTTT---EEEE-----EEEE-TTS-HHHHHHHHHHHHHGGGG--TT---EEEEETTTHHHHHHHHHHHHTT--BS-TTT-SS-SB---SSHHHHHHHHHHHHHHHHTT-EEEE--SEE----EEPPEEEES--TTSHHHHS---SSEEEEEEE--HHHHHHHHH-SS--SEEEEE-SBHHHHHHHHHHS--SEEEESSSS---TTS-B--SGGGEE--BSSGGGGGGGEEEEEEEEE-SS-S--

Radius of gyration: 35.79 Å; Cα contacts (8 Å, |Δi|>4): 5360; chains: 4; bounding box: 105×104×84 Å

InterPro domains:
  IPR015590 Aldehyde dehydrogenase domain [PF00171] (45-509)
  IPR016160 Aldehyde dehydrogenase, cysteine active site [PS00070] (310-321)
  IPR016161 Aldehyde/histidinol dehydrogenase [SSF53720] (32-512)
  IPR016162 Aldehyde dehydrogenase, N-terminal [G3DSA:3.40.605.10] (40-507)
  IPR016163 Aldehyde dehydrogenase, C-terminal [G3DSA:3.40.309.10] (286-478)
  IPR029510 Aldehyde dehydrogenase, glutamic acid active site [PS00687] (282-289)

Nearest PDB structures (foldseek):
  4pz2-assembly1_B  TM=1.002E+00  e=0.000E+00  Zea mays
  6b4r-assembly1_C  TM=9.828E-01  e=4.387E-66  Pseudomonas aeruginosa PAO1
  7jso-assembly1_A  TM=9.828E-01  e=1.900E-65  Pseudomonas syringae pv. tomato str. DC3000
  5iuv-assembly1_A  TM=9.830E-01  e=1.764E-64  Pseudomonas syringae pv. tomato str. DC3000
  5eyu-assembly1_A  TM=9.636E-01  e=1.069E-62  Staphylococcus aureus

Organism: NCBI:txid381124

Sequence (1967 aa):
LFDVPEIRFTKLFINGSFVDAVSGRTFDTRDPRTGGVIASVAEADKEDVDLAVRAARAAFDHGEWPRMSGSERGRIMARLADLVEEHAGELAALESLDAGKHPAVTRAVDVGNAAGSLRYFAGAADKIHGETLKMPGQFQGHTLREPLGVAGVIIPWNFPSTMFAVKVAPALAAGCALVVKPAEQTPLSALYLAQLAKQAGVPDGVINVVPGFGPTAGAALASHMDVDMVSFTGSTEVGRLIMKASAESNLKPVYLELGGKSPLIVFDDADLDMAVELAVGASFFNKGEACVAASRVYVQERVYDRFEERLAERMRSWVVGDPFSDPRADQGPQVDKAQYERVLSYIDHGKREGATLLTGGRPCAPKGYYIEPTVFTNVKEDMIIAKEEIFGPVMCLMKFKTVEEAIARANDTRYGLGAGVVTRDLDVANRVVRSVRAGVVWVNCYFAMGSDCPFGGRKMSGFGKDEGMHALDKYLAVKSVVTPLRASPWILLFDVPEIRFTKLFINGSFVDAVSGRTFDTRDPRTGGVIASVAEADKEDVDLAVRAARAAFDHGEWPRMSGSERGRIMARLADLVEEHAGELAALESLDAGKHPAVTRAVDVGNAAGSLRYFAGAADKIHGETLKMPGQFQGHTLREPLGVAGVIIPWNFPSTMFAVKVAPALAAGCALVVKPAEQTPLSALYLAQLAKQAGVPDGVINVVPGFGPTAGAALASHMDVDMVSFTGSTEVGRLIMKASAESNLKPVYLELGGKSPLIVFDDADLDMAVELAVGASFFNKGEACVAASRVYVQERVYDRFEERLAERMRSWVVGDPFSDPRADQGPQVDKAQYERVLSYIDHGKREGATLLTGGRPCAPEGKGYYIEPTVFTNVKEDMIIAKEEIFGPVMCLMKFKTVEEAIARANDTRYGLGAGVVTRDLDVANRVVRSVRAGVVWVNCYFAMGSDCPFGGRKMSGFGKDEGMHALDKYLAVKSVVTPLRASPWILFDVPEIRFTKLFINGSFVDAVSGRTFDTRDPRTGGVIASVAEADKEDVDLAVRAARAAFDHGEWPRMSGSERGRIMARLADLVEEHAGELAALESLDAGKHPAVTRAVDVGNAAGSLRYFAGAADKIHGETLKMPGQFQGHTLREPLGVAGVIIPWNFPSTMFAVKVAPALAAGCALVVKPAEQTPLSALYLAQLAKQAGVPDGVINVVPGFGPTAGAALASHMDVDMVSFTGSTEVGRLIMKASAESNLKPVYLELGGKSPLIVFDDADLDMAVELAVGASFFNKGEACVAASRVYVQERVYDRFEERLAERMRSWVVGDPFSDPRADQGPQVDKAQYERVLSYIDHGKREGATLLTGGRPCAPKGYYIEPTVFTNVKEDMIIAKEEIFGPVMCLMKFKTVEEAIARANDTRYGLGAGVVTRDLDVANRVVRSVRAGVVWVNCYFAMGSDCPFGGRKMSGFGKDEGMHALDKYLAVKSVVTPLRASPWILLFDVPEIRFTKLFINGSFVDAVSGRTFDTRDPRTGGVIASVAEADKEDVDLAVRAARAAFDHGEWPRMSGSERGRIMARLADLVEEHAGELAALESLDAGKHPAVTRAVDVGNAAGSLRYFAGAADKIHGETLKMPGQFQGHTLREPLGVAGVIIPWNFPSTMFAVKVAPALAAGCALVVKPAEQTPLSALYLAQLAKQAGVPDGVINVVPGFGPTAGAALASHMDVDMVSFTGSTEVGRLIMKASAESNLKPVYLELGGKSPLIVFDDADLDMAVELAVGASFFNKGEACVAASRVYVQERVYDRFEERLAERMRSWVVGDPFSDPRADQGPQVDKAQYERVLSYIDHGKREGATLLTGGRPCAPGYYIEPTVFTNVKEDMIIAKEEIFGPVMCLMKFKTVEEAIARANDTRYGLGAGVVTRDLDVANRVVRSVRAGVVWVNCYFAMGSDCPFGGRKMSGFGKDEGMHALDKYLAVKSVVTPLRASPWI

B-factor: mean 83.93, std 18.75, range [46.54, 195.42]

Foldseek 3Di:
DADQADFDQQAWQAQNDGDAEPVNAWDFAAFQLVQDGPDTHHAYFLVNLVRLLVLQQCCQVPNDQLVDALLRLLQLLLLLLVLLLVCLQNLLSLLCRLFFHQSVCCSVPLSVLLSQLSNVLSVVLNPDDWAFDDDPDQKTKIKDWAFQEEEEEEEESLRQSNSLSLQLRLNSSRRYAYEYEYAQNRLRSLRVSSNSSVVSPNGGSRYTYRYHHCVGSVLSRLQDQSHQEYEYEEALVVLVSSCVSLVNHVVHYYFYQHADQAAAEEEPQFDLVLSLVQLQCQQCPSQLLDRNRNQEYEYEPVCQVVSLVSNLVVLVQADEHRSNPDVSHPYTAGSHPVLLVLLLVLLVQCVVVPWDWSDWSAADPCVGSGGRQTETEPDDCPGPSNADRSSGNHHYYYYDHDLVRSLVSSQSYQWAFEYEYEHPDPVSLVVSVVRRRHPYYHYSHPDDAGQQRWGHIGGSSTHATRGRVRNNVSRIDIDMDMDGHDPDVHD/DQADQADQDQQAWQAQNDGHAEPVNAWDFAAFQQFQDGPDTHHAYFLVQLVRLLVLQQCCQVPNDQLVDALLRLLQLLLLLLVLLLVCLSNLLSLLCRLFFHQSVCCSVPLSNLLSQLSNVLSVVLNPDDWAFDDDPDQKTKIKDWAQQEEEEEEEESLRQSNSLRLQLRLNSSRRGAYEYEYAQNRQRSLRVSSNSSVVSPPGGSRYTYRYHHCVGSVLSRLLDQSHQEYEYEEALVVLVSSCVSLVNHVVHHYFYQYADQAAAEEEPAFDLLLSLVQLQCQQCPSQLLDRNRNQEYEYEPVCQVVSLVSNLVVLVQADEHRSNPDVSHPYTAGSHPVLLVLLLVLLVQCVVVPWDWSDWSAADDDDDHGSGGRQTETEPDDCPGPSNADRSSGNHHYYYYDHDLVGSLVSSQSYQWAFEYEYEDPDPVSLVVSVVRHRHPYYYYSHPDDAGQQRWGHIGGSSTHATRGRNRNSVSRIDIGMDMDGHDPDVPD/DADQADQDQQAWAAQNDRDAEPVNAWDFAAFLLVQDGPDTHHAYFLVQLVRLLVLQQCCQVPNDQLVDALLVLLQLLLLLLVLLLVCLQNLLSLLCRLFFHQSVCCSVPLSVLLSQLSNVLSVVLNPDDWAFDDDPDQKTKIKDWAQQEEEEEEEESLRQSNSLRLQLRLLSSRRYAYEYEYAQNRLRSLRVSSNSSVVSPPGGSRDTYRYHHCVGSVLSSLQDQSHQAYEYEEALVVLVSSCVSLVNHVVHHYFYQHAAQAAAEEEPAFDLVLSLVQLQCQQCPSQLLDRNRNQEYEYEPVCQVVSLVSNLVVLVQADEHRSNPDVSHPYTAGSHPVLLVLLLVLLVQCVVVPWDWSDWSAADNCPGHRGRQTETEPDDCPGPSNADRSSGNHHYYYYDHDLVGSLVSSQSYQWAFEYEYEDPDPVSLVCSVVRHRHPYYYYSHPDDAGQQRWGHIGGSSTHATRGRVSNNNSRIDIDMDMDGHDPDVHD/DQADQADQDQQAWQAQNDGHAEPVNAWDFAAFLQVQDGPDTHHAYFLVNLVRLLVLQQCCQVPNDQQVDALLRLLQLLLLLLVLLLVCLQNLLSLLCRLFWDFSVCCSVPLSVQLSQLSNVLSVVLNPDDWAFDDDPDQKTKIKDWAFQEEEEEEEESLRQSNSLRLQLRLLSSRRGAYEYEYAQNRLRSLRVSSNSSVVSPPGGSRYTYRYHHCVGSVLSRLQDQSHQAYEYEEALVVLVSSCVSLVNHVVHHYFYQHADQAAAEEEPAFDLLLSLVQLQCQQQPSQLLDRNRNQEYEYEPVCQVVSLVSNLVVLVQADEARSSPDVSHPYTAGSHDVLLVLLLVLLVQLVVVPWDWSDWSAADHCGSGGRQTETEPDDCPGPSNADRSSGNHHYYYYDHDLVGSLVSSQSYQWAFEYEYEDPDPVSLVCSVVRHRHPYYYYSHPPDAGQQRWGHIGRSSTHATGGRSRNNNSRTDIDMDMDGHDPDVHD